Protein AF-0000000070990483 (afdb_homodimer)

Structure (mmCIF, N/CA/C/O backbone):
data_AF-0000000070990483-model_v1
#
loop_
_entity.id
_entity.type
_entity.pdbx_description
1 polymer 'AAA+ ATPase domain-containing protein'
#
loop_
_atom_site.group_PDB
_atom_site.id
_atom_site.type_symbol
_atom_site.label_atom_id
_atom_site.label_alt_id
_atom_site.label_comp_id
_atom_site.label_asym_id
_atom_site.label_entity_id
_atom_site.label_seq_id
_atom_site.pdbx_PDB_ins_code
_atom_site.Cartn_x
_atom_site.Cartn_y
_atom_site.Cartn_z
_atom_site.occupancy
_atom_site.B_iso_or_equiv
_atom_site.auth_seq_id
_atom_site.auth_comp_id
_atom_site.auth_asym_id
_atom_site.auth_atom_id
_atom_site.pdbx_PDB_model_num
ATOM 1 N N . MET A 1 1 ? 82.562 20.031 8.672 1 70.19 1 MET A N 1
ATOM 2 C CA . MET A 1 1 ? 81.375 19.266 9.125 1 70.19 1 MET A CA 1
ATOM 3 C C . MET A 1 1 ? 80.312 20.203 9.703 1 70.19 1 MET A C 1
ATOM 5 O O . MET A 1 1 ? 79.125 20.031 9.43 1 70.19 1 MET A O 1
ATOM 9 N N . VAL A 1 2 ? 80.875 21.172 10.492 1 69.81 2 VAL A N 1
ATOM 10 C CA . VAL A 1 2 ? 79.938 22.141 11.078 1 69.81 2 VAL A CA 1
ATOM 11 C C . VAL A 1 2 ? 79.25 22.938 9.969 1 69.81 2 VAL A C 1
ATOM 13 O O . VAL A 1 2 ? 78.062 23.156 10.016 1 69.81 2 VAL A O 1
ATOM 16 N N . GLU A 1 3 ? 79.938 23.25 9 1 66.94 3 GLU A N 1
ATOM 17 C CA . GLU A 1 3 ? 79.375 23.969 7.871 1 66.94 3 GLU A CA 1
ATOM 18 C C . GLU A 1 3 ? 78.375 23.109 7.094 1 66.94 3 GLU A C 1
ATOM 20 O O . GLU A 1 3 ? 77.312 23.578 6.688 1 66.94 3 GLU A O 1
ATOM 25 N N . LYS A 1 4 ? 78.75 21.891 6.895 1 73.75 4 LYS A N 1
ATOM 26 C CA . LYS A 1 4 ? 77.875 20.984 6.152 1 73.75 4 LYS A CA 1
ATOM 27 C C . LYS A 1 4 ? 76.625 20.641 6.957 1 73.75 4 LYS A C 1
ATOM 29 O O . LYS A 1 4 ? 75.5 20.484 6.395 1 73.75 4 LYS A O 1
ATOM 34 N N . LEU A 1 5 ? 76.812 20.609 8.18 1 76.31 5 LEU A N 1
ATOM 35 C CA . LEU A 1 5 ? 75.625 20.391 9.055 1 76.31 5 LEU A CA 1
ATOM 36 C C . LEU A 1 5 ? 74.688 21.594 9.023 1 76.31 5 LEU A C 1
ATOM 38 O O . LEU A 1 5 ? 73.5 21.422 9.031 1 76.31 5 LEU A O 1
ATOM 42 N N . GLU A 1 6 ? 75.312 22.781 9.031 1 72 6 GLU A N 1
ATOM 43 C CA . GLU A 1 6 ? 74.5 23.984 8.906 1 72 6 GLU A CA 1
ATOM 44 C C . GLU A 1 6 ? 73.812 24.047 7.547 1 72 6 GLU A C 1
ATOM 46 O O . GLU A 1 6 ? 72.688 24.438 7.457 1 72 6 GLU A O 1
ATOM 51 N N . GLU A 1 7 ? 74.375 23.609 6.547 1 73.06 7 GLU A N 1
ATOM 52 C CA . GLU A 1 7 ? 73.75 23.516 5.219 1 73.06 7 GLU A CA 1
ATOM 53 C C . GLU A 1 7 ? 72.625 22.469 5.195 1 73.06 7 GLU A C 1
ATOM 55 O O . GLU A 1 7 ? 71.625 22.688 4.57 1 73.06 7 GLU A O 1
ATOM 60 N N . LEU A 1 8 ? 72.812 21.438 5.785 1 75.94 8 LEU A N 1
ATOM 61 C CA . LEU A 1 8 ? 71.75 20.406 5.895 1 75.94 8 LEU A CA 1
ATOM 62 C C . LEU A 1 8 ? 70.562 20.938 6.656 1 75.94 8 LEU A C 1
ATOM 64 O O . LEU A 1 8 ? 69.438 20.672 6.262 1 75.94 8 LEU A O 1
ATOM 68 N N . LYS A 1 9 ? 70.938 21.656 7.758 1 73.56 9 LYS A N 1
ATOM 69 C CA . LYS A 1 9 ? 69.812 22.266 8.523 1 73.56 9 LYS A CA 1
ATOM 70 C C . LYS A 1 9 ? 69.062 23.297 7.695 1 73.56 9 LYS A C 1
ATOM 72 O O . LYS A 1 9 ? 67.812 23.344 7.738 1 73.56 9 LYS A O 1
ATOM 77 N N . ASP A 1 10 ? 69.75 24 6.93 1 67.94 10 ASP A N 1
ATOM 78 C CA . ASP A 1 10 ? 69.125 24.969 6.027 1 67.94 10 ASP A CA 1
ATOM 79 C C . ASP A 1 10 ? 68.312 24.266 4.965 1 67.94 10 ASP A C 1
ATOM 81 O O . ASP A 1 10 ? 67.188 24.703 4.66 1 67.94 10 ASP A O 1
ATOM 85 N N . THR A 1 11 ? 68.812 23.266 4.422 1 71.06 11 THR A N 1
ATOM 86 C CA . THR A 1 11 ? 68.125 22.5 3.406 1 71.06 11 THR A CA 1
ATOM 87 C C . THR A 1 11 ? 66.875 21.844 4.004 1 71.06 11 THR A C 1
ATOM 89 O O . THR A 1 11 ? 65.812 21.797 3.363 1 71.06 11 THR A O 1
ATOM 92 N N . ARG A 1 12 ? 67.062 21.375 5.164 1 73.25 12 ARG A N 1
ATOM 93 C CA . ARG A 1 12 ? 65.938 20.797 5.875 1 73.25 12 ARG A CA 1
ATOM 94 C C . ARG A 1 12 ? 64.812 21.844 6.133 1 73.25 12 ARG A C 1
ATOM 96 O O . ARG A 1 12 ? 63.656 21.609 5.871 1 73.25 12 ARG A O 1
ATOM 103 N N . ASP A 1 13 ? 65.25 22.969 6.637 1 67.38 13 ASP A N 1
ATOM 104 C CA . ASP A 1 13 ? 64.312 24.047 6.941 1 67.38 13 ASP A CA 1
ATOM 105 C C . ASP A 1 13 ? 63.719 24.609 5.664 1 67.38 13 ASP A C 1
ATOM 107 O O . ASP A 1 13 ? 62.531 24.922 5.637 1 67.38 13 ASP A O 1
ATOM 111 N N . ASP A 1 14 ? 64.375 24.609 4.645 1 64.19 14 ASP A N 1
ATOM 112 C CA . ASP A 1 14 ? 63.875 25.031 3.35 1 64.19 14 ASP A CA 1
ATOM 113 C C . ASP A 1 14 ? 62.875 24 2.805 1 64.19 14 ASP A C 1
ATOM 115 O O . ASP A 1 14 ? 61.844 24.359 2.26 1 64.19 14 ASP A O 1
ATOM 119 N N . LEU A 1 15 ? 63.312 22.812 2.928 1 66.25 15 LEU A N 1
ATOM 120 C CA . LEU A 1 15 ? 62.406 21.75 2.479 1 66.25 15 LEU A CA 1
ATOM 121 C C . LEU A 1 15 ? 61.125 21.734 3.309 1 66.25 15 LEU A C 1
ATOM 123 O O . LEU A 1 15 ? 60.031 21.562 2.77 1 66.25 15 LEU A O 1
ATOM 127 N N . LYS A 1 16 ? 61.375 21.906 4.609 1 65 16 LYS A N 1
ATOM 128 C CA . LYS A 1 16 ? 60.188 22 5.469 1 65 16 LYS A CA 1
ATOM 129 C C . LYS A 1 16 ? 59.344 23.188 5.074 1 65 16 LYS A C 1
ATOM 131 O O . LYS A 1 16 ? 58.094 23.094 5.051 1 65 16 LYS A O 1
ATOM 136 N N . ARG A 1 17 ? 59.938 24.172 4.746 1 61.16 17 ARG A N 1
ATOM 137 C CA . ARG A 1 17 ? 59.219 25.328 4.246 1 61.16 17 ARG A CA 1
ATOM 138 C C . ARG A 1 17 ? 58.594 25.047 2.883 1 61.16 17 ARG A C 1
ATOM 140 O O . ARG A 1 17 ? 57.469 25.453 2.609 1 61.16 17 ARG A O 1
ATOM 147 N N . GLU A 1 18 ? 59.344 24.375 2.096 1 61.41 18 GLU A N 1
ATOM 148 C CA . GLU A 1 18 ? 58.812 24 0.789 1 61.41 18 GLU A CA 1
ATOM 149 C C . GLU A 1 18 ? 57.656 23.031 0.927 1 61.41 18 GLU A C 1
ATOM 151 O O . GLU A 1 18 ? 56.656 23.125 0.192 1 61.41 18 GLU A O 1
ATOM 156 N N . ILE A 1 19 ? 57.938 22.141 1.833 1 61.28 19 ILE A N 1
ATOM 157 C CA . ILE A 1 19 ? 56.844 21.219 2.119 1 61.28 19 ILE A CA 1
ATOM 158 C C . ILE A 1 19 ? 55.656 21.984 2.676 1 61.28 19 ILE A C 1
ATOM 160 O O . ILE A 1 19 ? 54.531 21.75 2.262 1 61.28 19 ILE A O 1
ATOM 164 N N . GLU A 1 20 ? 56 22.812 3.611 1 58 20 GLU A N 1
ATOM 165 C CA . GLU A 1 20 ? 54.969 23.656 4.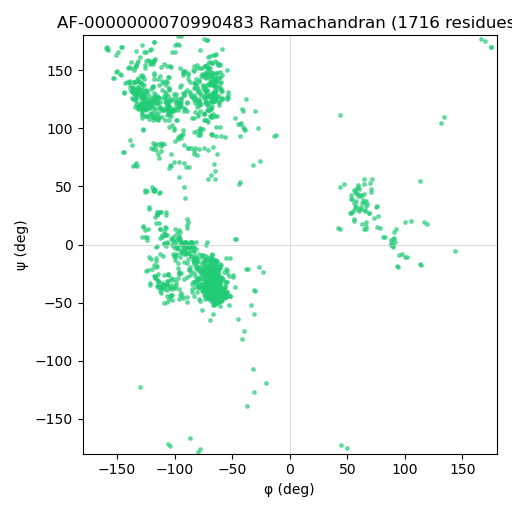168 1 58 20 GLU A CA 1
ATOM 166 C C . GLU A 1 20 ? 54.312 24.531 3.092 1 58 20 GLU A C 1
ATOM 168 O O . GLU A 1 20 ? 53.094 24.688 3.039 1 58 20 GLU A O 1
ATOM 173 N N . ARG A 1 21 ? 55.156 25.047 2.316 1 52.91 21 ARG A N 1
ATOM 174 C CA . ARG A 1 21 ? 54.656 25.844 1.195 1 52.91 21 ARG A CA 1
ATOM 175 C C . ARG A 1 21 ? 53.906 24.984 0.188 1 52.91 21 ARG A C 1
ATOM 177 O O . ARG A 1 21 ? 52.875 25.391 -0.337 1 52.91 21 ARG A O 1
ATOM 184 N N . ALA A 1 22 ? 54.562 23.906 -0.077 1 54.09 22 ALA A N 1
ATOM 185 C CA . ALA A 1 22 ? 53.906 22.984 -0.994 1 54.09 22 ALA A CA 1
ATOM 186 C C . ALA A 1 22 ? 52.594 22.453 -0.387 1 54.09 22 ALA A C 1
ATOM 188 O O . ALA A 1 22 ? 51.594 22.344 -1.077 1 54.09 22 ALA A O 1
ATOM 189 N N . GLU A 1 23 ? 52.812 22.109 0.863 1 53.25 23 GLU A N 1
ATOM 190 C CA . GLU A 1 23 ? 51.594 21.734 1.578 1 53.25 23 GLU A CA 1
ATOM 191 C C . GLU A 1 23 ? 50.594 22.891 1.646 1 53.25 23 GLU A C 1
ATOM 193 O O . GLU A 1 23 ? 49.406 22.688 1.568 1 53.25 23 GLU A O 1
ATOM 198 N N . PHE A 1 24 ? 51.188 24.047 1.729 1 48.41 24 PHE A N 1
ATOM 199 C CA . PHE A 1 24 ? 50.406 25.266 1.666 1 48.41 24 PHE A CA 1
ATOM 200 C C . PHE A 1 24 ? 49.812 25.453 0.284 1 48.41 24 PHE A C 1
ATOM 202 O O . PHE A 1 24 ? 48.719 26 0.153 1 48.41 24 PHE A O 1
ATOM 209 N N . GLN A 1 25 ? 50.438 25.078 -0.762 1 45.28 25 GLN A N 1
ATOM 210 C CA . GLN A 1 25 ? 49.969 25.172 -2.131 1 45.28 25 GLN A CA 1
ATOM 211 C C . GLN A 1 25 ? 49.188 23.922 -2.525 1 45.28 25 GLN A C 1
ATOM 213 O O . GLN A 1 25 ? 48.812 23.75 -3.693 1 45.28 25 GLN A O 1
ATOM 218 N N . GLY A 1 26 ? 48.812 23.234 -1.558 1 47.66 26 GLY A N 1
ATOM 219 C CA . GLY A 1 26 ? 47.969 22.062 -1.724 1 47.66 26 GLY A CA 1
ATOM 220 C C . GLY A 1 26 ? 48.75 20.812 -2.143 1 47.66 26 GLY A C 1
ATOM 221 O O . GLY A 1 26 ? 48.156 19.844 -2.611 1 47.66 26 GLY A O 1
ATOM 222 N N . LEU A 1 27 ? 50.062 20.938 -2.166 1 51.25 27 LEU A N 1
ATOM 223 C CA . LEU A 1 27 ? 50.906 19.828 -2.617 1 51.25 27 LEU A CA 1
ATOM 224 C C . LEU A 1 27 ? 51.344 18.969 -1.44 1 51.25 27 LEU A C 1
ATOM 226 O O . LEU A 1 27 ? 51.438 19.453 -0.311 1 51.25 27 LEU A O 1
ATOM 230 N N . MET A 1 28 ? 51.188 17.625 -1.528 1 51.62 28 MET A N 1
ATOM 231 C CA . MET A 1 28 ? 51.562 16.734 -0.432 1 51.62 28 MET A CA 1
ATOM 232 C C . MET A 1 28 ? 53 16.266 -0.563 1 51.62 28 MET A C 1
ATOM 234 O O . MET A 1 28 ? 53.5 16.078 -1.675 1 51.62 28 MET A O 1
ATOM 238 N N . SER A 1 29 ? 53.75 16.375 0.528 1 55.53 29 SER A N 1
ATOM 239 C CA . SER A 1 29 ? 55.156 15.961 0.564 1 55.53 29 SER A CA 1
ATOM 240 C C . SER A 1 29 ? 55.281 14.453 0.423 1 55.53 29 SER A C 1
ATOM 242 O O . SER A 1 29 ? 54.438 13.695 0.888 1 55.53 29 SER A O 1
ATOM 244 N N . THR A 1 30 ? 56.125 13.945 -0.459 1 58.5 30 THR A N 1
ATOM 245 C CA . THR A 1 30 ? 56.375 12.531 -0.687 1 58.5 30 THR A CA 1
ATOM 246 C C . THR A 1 30 ? 57 11.891 0.556 1 58.5 30 THR A C 1
ATOM 248 O O . THR A 1 30 ? 57.562 12.586 1.407 1 58.5 30 THR A O 1
ATOM 251 N N . LYS A 1 31 ? 56.719 10.633 0.92 1 61.66 31 LYS A N 1
ATOM 252 C CA . LYS A 1 31 ? 57.312 9.93 2.043 1 61.66 31 LYS A CA 1
ATOM 253 C C . LYS A 1 31 ? 58.844 9.984 1.955 1 61.66 31 LYS A C 1
ATOM 255 O O . LYS A 1 31 ? 59.531 9.945 2.977 1 61.66 31 LYS A O 1
ATOM 260 N N . GLN A 1 32 ? 59.375 10.102 0.748 1 62.84 32 GLN A N 1
ATOM 261 C CA . GLN A 1 32 ? 60.812 10.258 0.59 1 62.84 32 GLN A CA 1
ATOM 262 C C . GLN A 1 32 ? 61.312 11.531 1.268 1 62.84 32 GLN A C 1
ATOM 264 O O . GLN A 1 32 ? 62.375 11.539 1.888 1 62.84 32 GLN A O 1
ATOM 269 N N . ILE A 1 33 ? 60.375 12.398 1.191 1 65.69 33 ILE A N 1
ATOM 270 C CA . ILE A 1 33 ? 60.75 13.664 1.802 1 65.69 33 ILE A CA 1
ATOM 271 C C . ILE A 1 33 ? 60.656 13.555 3.322 1 65.69 33 ILE A C 1
ATOM 273 O O . ILE A 1 33 ? 61.531 14.031 4.035 1 65.69 33 ILE A O 1
ATOM 277 N N . LYS A 1 34 ? 59.719 12.797 3.781 1 66.81 34 LYS A N 1
ATOM 278 C CA . LYS A 1 34 ? 59.594 12.602 5.223 1 66.81 34 LYS A CA 1
ATOM 279 C C . LYS A 1 34 ? 60.75 11.758 5.766 1 66.81 34 LYS A C 1
ATOM 281 O O . LYS A 1 34 ? 61.281 12.047 6.832 1 66.81 34 LYS A O 1
ATOM 286 N N . GLY A 1 35 ? 61.156 10.727 5.066 1 70 35 GLY A N 1
ATOM 287 C CA . GLY A 1 35 ? 62.344 9.945 5.414 1 70 35 GLY A CA 1
ATOM 288 C C . GLY A 1 35 ? 63.625 10.75 5.379 1 70 35 GLY A C 1
ATOM 289 O O . GLY A 1 35 ? 64.438 10.617 6.266 1 70 35 GLY A O 1
ATOM 290 N N . TRP A 1 36 ? 63.688 11.562 4.398 1 73.31 36 TRP A N 1
ATOM 291 C CA . TRP A 1 36 ? 64.875 12.438 4.312 1 73.31 36 TRP A CA 1
ATOM 292 C C . TRP A 1 36 ? 64.938 13.375 5.512 1 73.31 36 TRP A C 1
ATOM 294 O O . TRP A 1 36 ? 66 13.562 6.109 1 73.31 36 TRP A O 1
ATOM 304 N N . LEU A 1 37 ? 63.656 13.82 5.957 1 72.5 37 LEU A N 1
ATOM 305 C CA . LEU A 1 37 ? 63.625 14.742 7.086 1 72.5 37 LEU A CA 1
ATOM 306 C C . LEU A 1 37 ? 64 14.023 8.383 1 72.5 37 LEU A C 1
ATOM 308 O O . LEU A 1 37 ? 64.688 14.578 9.234 1 72.5 37 LEU A O 1
ATOM 312 N N . GLU A 1 38 ? 63.688 12.836 8.5 1 74.81 38 GLU A N 1
ATOM 313 C CA . GLU A 1 38 ? 64 12.047 9.68 1 74.81 38 GLU A CA 1
ATOM 314 C C . GLU A 1 38 ? 65.5 11.711 9.695 1 74.81 38 GLU A C 1
ATOM 316 O O . GLU A 1 38 ? 66.125 11.758 10.75 1 74.81 38 GLU A O 1
ATOM 321 N N . ARG A 1 39 ? 66.125 11.375 8.602 1 77.75 39 ARG A N 1
ATOM 322 C CA . ARG A 1 39 ? 67.562 11.102 8.5 1 77.75 39 ARG A CA 1
ATOM 323 C C . ARG A 1 39 ? 68.375 12.359 8.781 1 77.75 39 ARG A C 1
ATOM 325 O O . ARG A 1 39 ? 69.438 12.281 9.398 1 77.75 39 ARG A O 1
ATOM 332 N N . VAL A 1 40 ? 67.688 13.445 8.344 1 77.12 40 VAL A N 1
ATOM 333 C CA . VAL A 1 40 ? 68.375 14.711 8.609 1 77.12 40 VAL A CA 1
ATOM 334 C C . VAL A 1 40 ? 68.375 15 10.109 1 77.12 40 VAL A C 1
ATOM 336 O O . VAL A 1 40 ? 69.438 15.422 10.664 1 77.12 40 VAL A O 1
ATOM 339 N N . GLU A 1 41 ? 67.312 14.633 10.812 1 77.88 41 GLU A N 1
ATOM 340 C CA . GLU A 1 41 ? 67.25 14.859 12.25 1 77.88 41 GLU A CA 1
ATOM 341 C C . GLU A 1 41 ? 68.188 13.914 12.992 1 77.88 41 GLU A C 1
ATOM 343 O O . GLU A 1 41 ? 68.875 14.328 13.953 1 77.88 41 GLU A O 1
ATOM 348 N N . LYS A 1 42 ? 68.375 12.781 12.547 1 78.38 42 LYS A N 1
ATOM 349 C CA . LYS A 1 42 ? 69.312 11.82 13.133 1 78.38 42 LYS A CA 1
ATOM 350 C C . LYS A 1 42 ? 70.75 12.219 12.859 1 78.38 42 LYS A C 1
ATOM 352 O O . LYS A 1 42 ? 71.625 12.156 13.75 1 78.38 42 LYS A O 1
ATOM 357 N N . ALA A 1 43 ? 71 12.586 11.672 1 78.75 43 ALA A N 1
ATOM 358 C CA . ALA A 1 43 ? 72.375 13.016 11.312 1 78.75 43 ALA A CA 1
ATOM 359 C C . ALA A 1 43 ? 72.75 14.273 12.078 1 78.75 43 ALA A C 1
ATOM 361 O O . ALA A 1 43 ? 73.875 14.414 12.508 1 78.75 43 ALA A O 1
ATOM 362 N N . GLU A 1 44 ? 71.688 15.062 12.336 1 77.88 44 GLU A N 1
ATOM 363 C CA . GLU A 1 44 ? 71.938 16.266 13.125 1 77.88 44 GLU A CA 1
ATOM 364 C C . GLU A 1 44 ? 72.25 15.93 14.586 1 77.88 44 GLU A C 1
ATOM 366 O O . GLU A 1 44 ? 73.188 16.484 15.188 1 77.88 44 GLU A O 1
ATOM 371 N N . ALA A 1 45 ? 71.625 15.023 15.086 1 77.69 45 ALA A N 1
ATOM 372 C CA . ALA A 1 45 ? 71.812 14.617 16.469 1 77.69 45 ALA A CA 1
ATOM 373 C C . ALA A 1 45 ? 73.188 13.93 16.641 1 77.69 45 ALA A C 1
ATOM 375 O O . ALA A 1 45 ? 73.875 14.195 17.609 1 77.69 45 ALA A O 1
ATOM 376 N N . GLU A 1 46 ? 73.625 13.125 15.75 1 78.25 46 GLU A N 1
ATOM 377 C CA . GLU A 1 46 ? 74.875 12.438 15.812 1 78.25 46 GLU A CA 1
ATOM 378 C C . GLU A 1 46 ? 76.062 13.406 15.555 1 78.25 46 GLU A C 1
ATOM 380 O O . GLU A 1 46 ? 77.125 13.312 16.203 1 78.25 46 GLU A O 1
ATOM 385 N N . ALA A 1 47 ? 75.75 14.297 14.656 1 76.94 47 ALA A N 1
ATOM 386 C CA . ALA A 1 47 ? 76.75 15.312 14.391 1 76.94 47 ALA A CA 1
ATOM 387 C C . ALA A 1 47 ? 76.938 16.219 15.602 1 76.94 47 ALA A C 1
ATOM 389 O O . ALA A 1 47 ? 78.062 16.578 15.938 1 76.94 47 ALA A O 1
ATOM 390 N N . ASN A 1 48 ? 75.875 16.422 16.312 1 74.88 48 ASN A N 1
ATOM 391 C CA . ASN A 1 48 ? 76 17.234 17.516 1 74.88 48 ASN A CA 1
ATOM 392 C C . ASN A 1 48 ? 76.688 16.484 18.641 1 74.88 48 ASN A C 1
ATOM 394 O O . ASN A 1 48 ? 77.438 17.078 19.438 1 74.88 48 ASN A O 1
ATOM 398 N N . LEU A 1 49 ? 76.688 15.234 18.625 1 74.06 49 LEU A N 1
ATOM 399 C CA . LEU A 1 49 ? 77.375 14.406 19.625 1 74.06 49 LEU A CA 1
ATOM 400 C C . LEU A 1 49 ? 78.875 14.32 19.312 1 74.06 49 LEU A C 1
ATOM 402 O O . LEU A 1 49 ? 79.688 14.359 20.234 1 74.06 49 LEU A O 1
ATOM 406 N N . ILE A 1 50 ? 79.125 14.266 18.047 1 73.62 50 ILE A N 1
ATOM 407 C CA . ILE A 1 50 ? 80.5 14.219 17.656 1 73.62 50 ILE A CA 1
ATOM 408 C C . ILE A 1 50 ? 81.188 15.586 17.891 1 73.62 50 ILE A C 1
ATOM 410 O O . ILE A 1 50 ? 82.312 15.672 18.359 1 73.62 50 ILE A O 1
ATOM 414 N N . LEU A 1 51 ? 80.375 16.594 17.703 1 67.5 51 LEU A N 1
ATOM 415 C CA . LEU A 1 51 ? 80.875 17.953 17.891 1 67.5 51 LEU A CA 1
ATOM 416 C C . LEU A 1 51 ? 80.938 18.297 19.359 1 67.5 51 LEU A C 1
ATOM 418 O O . LEU A 1 51 ? 81.812 19.125 19.766 1 67.5 51 LEU A O 1
ATOM 422 N N . ALA A 1 52 ? 80.25 17.734 20.25 1 63.44 52 ALA A N 1
ATOM 423 C CA . ALA A 1 52 ? 80.312 17.984 21.688 1 63.44 52 ALA A CA 1
ATOM 424 C C . ALA A 1 52 ? 81.438 17.25 22.344 1 63.44 52 ALA A C 1
ATOM 426 O O . ALA A 1 52 ? 81.812 17.5 23.5 1 63.44 52 ALA A O 1
ATOM 427 N N . GLN A 1 53 ? 82.188 16.453 21.719 1 60.25 53 GLN A N 1
ATOM 428 C CA . GLN A 1 53 ? 83.375 15.875 22.312 1 60.25 53 GLN A CA 1
ATOM 429 C C . GLN A 1 53 ? 84.5 16.906 22.391 1 60.25 53 GLN A C 1
ATOM 431 O O . GLN A 1 53 ? 84.75 17.672 21.438 1 60.25 53 GLN A O 1
ATOM 436 N N . PRO A 1 54 ? 84.938 17.391 23.656 1 49.06 54 PRO A N 1
ATOM 437 C CA . PRO A 1 54 ? 85.938 18.453 23.922 1 49.06 54 PRO A CA 1
ATOM 438 C C . PRO A 1 54 ? 87.125 18.375 23 1 49.06 54 PRO A C 1
ATOM 440 O O . PRO A 1 54 ? 87.812 17.328 22.906 1 49.06 54 PRO A O 1
ATOM 443 N N . ILE A 1 55 ? 87.25 19.125 22.016 1 44.69 55 ILE A N 1
ATOM 444 C CA . ILE A 1 55 ? 88.438 19.406 21.25 1 44.69 55 ILE A CA 1
ATOM 445 C C . ILE A 1 55 ? 89.625 19.766 22.219 1 44.69 55 ILE A C 1
ATOM 447 O O . ILE A 1 55 ? 90.75 19.938 21.797 1 44.69 55 ILE A O 1
ATOM 451 N N . LYS A 1 56 ? 89.25 20.297 23.453 1 47.03 56 LYS A N 1
ATOM 452 C CA . LYS A 1 56 ? 90.312 20.688 24.344 1 47.03 56 LYS A CA 1
ATOM 453 C C . LYS A 1 56 ? 91.312 19.547 24.562 1 47.03 56 LYS A C 1
ATOM 455 O O . LYS A 1 56 ? 92.5 19.766 24.688 1 47.03 56 LYS A O 1
ATOM 460 N N . GLN A 1 57 ? 90.875 18.406 24.922 1 43.59 57 GLN A N 1
ATOM 461 C CA . GLN A 1 57 ? 91.875 17.406 25.281 1 43.59 57 GLN A CA 1
ATOM 462 C C . GLN A 1 57 ? 92.75 17.031 24.078 1 43.59 57 GLN A C 1
ATOM 464 O O . GLN A 1 57 ? 93.688 16.312 24.219 1 43.59 57 GLN A O 1
ATOM 469 N N . LEU A 1 58 ? 92.25 17.375 22.922 1 39.03 58 LEU A N 1
ATOM 470 C CA . LEU A 1 58 ? 93.125 17.078 21.797 1 39.03 58 LEU A CA 1
ATOM 471 C C . LEU A 1 58 ? 94.188 18.125 21.656 1 39.03 58 LEU A C 1
ATOM 473 O O . LEU A 1 58 ? 95.25 17.891 21.016 1 39.03 58 LEU A O 1
ATOM 477 N N . ILE A 1 59 ? 93.938 19.406 22 1 36.53 59 ILE A N 1
ATOM 478 C CA . ILE A 1 59 ? 94.938 20.422 21.812 1 36.53 59 ILE A CA 1
ATOM 479 C C . ILE A 1 59 ? 96 20.297 22.922 1 36.53 59 ILE A C 1
ATOM 481 O O . ILE A 1 59 ? 97.188 20.609 22.703 1 36.53 59 ILE A O 1
ATOM 485 N N . CYS A 1 60 ? 95.688 20.344 24.234 1 35.94 60 CYS A N 1
ATOM 486 C CA . CYS A 1 60 ? 96.75 20.609 25.203 1 35.94 60 CYS A CA 1
ATOM 487 C C . CYS A 1 60 ? 97.688 19.438 25.266 1 35.94 60 CYS A C 1
ATOM 489 O O . CYS A 1 60 ? 98.812 19.578 25.844 1 35.94 60 CYS A O 1
ATOM 491 N N . CYS A 1 61 ? 97.25 18.219 25.719 1 36.16 61 CYS A N 1
ATOM 492 C CA . CYS A 1 61 ? 98.438 17.438 26.047 1 36.16 61 CYS A CA 1
ATOM 493 C C . CYS A 1 61 ? 99.312 17.297 24.828 1 36.16 61 CYS A C 1
ATOM 495 O O . CYS A 1 61 ? 98.875 17.516 23.703 1 36.16 61 CYS A O 1
ATOM 497 N N . ARG A 1 62 ? 100.688 16.766 25.094 1 41.41 62 ARG A N 1
ATOM 498 C CA . ARG A 1 62 ? 101.75 16.359 24.203 1 41.41 62 ARG A CA 1
ATOM 499 C C . ARG A 1 62 ? 101.188 15.664 22.969 1 41.41 62 ARG A C 1
ATOM 501 O O . ARG A 1 62 ? 99.938 15.43 22.875 1 41.41 62 ARG A O 1
ATOM 508 N N . GLN A 1 63 ? 101.938 14.484 22.531 1 39.91 63 GLN A N 1
ATOM 509 C CA . GLN A 1 63 ? 101.938 13.789 21.25 1 39.91 63 GLN A CA 1
ATOM 510 C C . GLN A 1 63 ? 100.562 13.086 21.031 1 39.91 63 GLN A C 1
ATOM 512 O O . GLN A 1 63 ? 100.312 12.055 21.641 1 39.91 63 GLN A O 1
ATOM 517 N N . PRO A 1 64 ? 99.5 13.75 21 1 46.53 64 PRO A N 1
ATOM 518 C CA . PRO A 1 64 ? 98.25 12.984 20.688 1 46.53 64 PRO A CA 1
ATOM 519 C C . PRO A 1 64 ? 98.5 11.922 19.609 1 46.53 64 PRO A C 1
ATOM 521 O O . PRO A 1 64 ? 99.188 12.172 18.625 1 46.53 64 PRO A O 1
ATOM 524 N N . SER A 1 65 ? 98.688 10.719 20.094 1 52.16 65 SER A N 1
ATOM 525 C CA . SER A 1 65 ? 99.062 9.672 19.125 1 52.16 65 SER A CA 1
ATOM 526 C C . SER A 1 65 ? 98.25 9.805 17.859 1 52.16 65 SER A C 1
ATOM 528 O O . SER A 1 65 ? 97.125 10.297 17.875 1 52.16 65 SER A O 1
ATOM 530 N N . CYS A 1 66 ? 98.938 10.094 16.703 1 52.22 66 CYS A N 1
ATOM 531 C CA . CYS A 1 66 ? 98.5 10.148 15.297 1 52.22 66 CYS A CA 1
ATOM 532 C C . CYS A 1 66 ? 97.312 9.258 15.031 1 52.22 66 CYS A C 1
ATOM 534 O O . CYS A 1 66 ? 96.438 9.609 14.227 1 52.22 66 CYS A O 1
ATOM 536 N N . ARG A 1 67 ? 97.062 8.297 15.875 1 59.94 67 ARG A N 1
ATOM 537 C CA . ARG A 1 67 ? 96 7.289 15.625 1 59.94 67 ARG A CA 1
ATOM 538 C C . ARG A 1 67 ? 94.625 7.781 16.078 1 59.94 67 ARG A C 1
ATOM 540 O O . ARG A 1 67 ? 93.625 7.562 15.398 1 59.94 67 ARG A O 1
ATOM 547 N N . SER A 1 68 ? 94.75 8.445 17.266 1 62.81 68 SER A N 1
ATOM 548 C CA . SER A 1 68 ? 93.5 8.898 17.797 1 62.81 68 SER A CA 1
ATOM 549 C C . SER A 1 68 ? 92.938 10.07 16.984 1 62.81 68 SER A C 1
ATOM 551 O O . SER A 1 68 ? 91.688 10.141 16.734 1 62.81 68 SER A O 1
ATOM 553 N N . ARG A 1 69 ? 93.75 10.844 16.484 1 61.34 69 ARG A N 1
ATOM 554 C CA . ARG A 1 69 ? 93.375 11.961 15.617 1 61.34 69 ARG A CA 1
ATOM 555 C C . ARG A 1 69 ? 92.875 11.469 14.266 1 61.34 69 ARG A C 1
ATOM 557 O O . ARG A 1 69 ? 91.875 12.016 13.719 1 61.34 69 ARG A O 1
ATOM 564 N N . TYR A 1 70 ? 93.625 10.398 13.992 1 62.03 70 TYR A N 1
ATOM 565 C CA . TYR A 1 70 ? 93.25 9.773 12.727 1 62.03 70 TYR A CA 1
ATOM 566 C C . TYR A 1 70 ? 91.875 9.141 12.805 1 62.03 70 TYR A C 1
ATOM 568 O O . TYR A 1 70 ? 91.062 9.289 11.883 1 62.03 70 TYR A O 1
ATOM 576 N N . ARG A 1 71 ? 91.562 8.602 13.953 1 67.31 71 ARG A N 1
ATOM 577 C CA . ARG A 1 71 ? 90.25 7.949 14.141 1 67.31 71 ARG A CA 1
ATOM 578 C C . ARG A 1 71 ? 89.125 8.969 14.203 1 67.31 71 ARG A C 1
ATOM 580 O O . ARG A 1 71 ? 88.062 8.758 13.633 1 67.31 71 ARG A O 1
ATOM 587 N N . LEU A 1 72 ? 89.312 10.023 14.891 1 68.88 72 LEU A N 1
ATOM 588 C CA . LEU A 1 72 ? 88.375 11.086 15.016 1 68.88 72 LEU A CA 1
ATOM 589 C C . LEU A 1 72 ? 88.125 11.812 13.688 1 68.88 72 LEU A C 1
ATOM 591 O O . LEU A 1 72 ? 87 12.156 13.328 1 68.88 72 LEU A O 1
ATOM 595 N N . SER A 1 73 ? 89.312 11.961 13.055 1 67.44 73 SER A N 1
ATOM 596 C CA . SER A 1 73 ? 89.25 12.586 11.734 1 67.44 73 SER A CA 1
ATOM 597 C C . SER A 1 73 ? 88.5 11.719 10.734 1 67.44 73 SER A C 1
ATOM 599 O O . SER A 1 73 ? 87.75 12.227 9.906 1 67.44 73 SER A O 1
ATOM 601 N N . LYS A 1 74 ? 88.75 10.477 10.961 1 72.25 74 LYS A N 1
ATOM 602 C CA . LYS A 1 74 ? 88 9.547 10.078 1 72.25 74 LYS A CA 1
ATOM 603 C C . LYS A 1 74 ? 86.5 9.531 10.359 1 72.25 74 LYS A C 1
ATOM 605 O O . LYS A 1 74 ? 85.688 9.484 9.43 1 72.25 74 LYS A O 1
ATOM 610 N N . LYS A 1 75 ? 86.188 9.727 11.586 1 74.56 75 LYS A N 1
ATOM 611 C CA . LYS A 1 75 ? 84.75 9.789 11.984 1 74.56 75 LYS A CA 1
ATOM 612 C C . LYS A 1 75 ? 84.125 11.07 11.469 1 74.56 75 LYS A C 1
ATOM 614 O O . LYS A 1 75 ? 82.938 11.047 11.031 1 74.56 75 LYS A O 1
ATOM 619 N N . PHE A 1 76 ? 84.875 12.102 11.531 1 71.81 76 PHE A N 1
ATOM 620 C CA . PHE A 1 76 ? 84.375 13.383 11.023 1 71.81 76 PHE A CA 1
ATOM 621 C C . PHE A 1 76 ? 84.188 13.328 9.516 1 71.81 76 PHE A C 1
ATOM 623 O O . PHE A 1 76 ? 83.125 13.82 9.008 1 71.81 76 PHE A O 1
ATOM 630 N N . LEU A 1 77 ? 85.125 12.719 8.922 1 73.38 77 LEU A N 1
ATOM 631 C CA . LEU A 1 77 ? 85.125 12.648 7.465 1 73.38 77 LEU A CA 1
ATOM 632 C C . LEU A 1 77 ? 83.938 11.742 7.008 1 73.38 77 LEU A C 1
ATOM 634 O O . LEU A 1 77 ? 83.25 12.047 6.023 1 73.38 77 LEU A O 1
ATOM 638 N N . GLN A 1 78 ? 83.75 10.773 7.746 1 76.88 78 GLN A N 1
ATOM 639 C CA . GLN A 1 78 ? 82.625 9.859 7.41 1 76.88 78 GLN A CA 1
ATOM 640 C C . GLN A 1 78 ? 81.312 10.531 7.621 1 76.88 78 GLN A C 1
ATOM 642 O O . GLN A 1 78 ? 80.375 10.391 6.789 1 76.88 78 GLN A O 1
ATOM 647 N N . LYS A 1 79 ? 81.188 11.273 8.688 1 77.81 79 LYS A N 1
ATOM 648 C CA . LYS A 1 79 ? 79.875 11.945 8.969 1 77.81 79 LYS A CA 1
ATOM 649 C C . LYS A 1 79 ? 79.688 13.117 8.016 1 77.81 79 LYS A C 1
ATOM 651 O O . LYS A 1 79 ? 78.562 13.398 7.613 1 77.81 79 LYS A O 1
ATOM 656 N N . GLU A 1 80 ? 80.75 13.68 7.641 1 75.5 80 GLU A N 1
ATOM 657 C CA . GLU A 1 80 ? 80.688 14.75 6.645 1 75.5 80 GLU A CA 1
ATOM 658 C C . GLU A 1 80 ? 80.25 14.211 5.289 1 75.5 80 GLU A C 1
ATOM 660 O O . GLU A 1 80 ? 79.438 14.852 4.602 1 75.5 80 GLU A O 1
ATOM 665 N N . ALA A 1 81 ? 80.75 13.062 4.969 1 76.94 81 ALA A N 1
ATOM 666 C CA . ALA A 1 81 ? 80.312 12.422 3.715 1 76.94 81 ALA A CA 1
ATOM 667 C C . ALA A 1 81 ? 78.875 12.023 3.748 1 76.94 81 ALA A C 1
ATOM 669 O O . ALA A 1 81 ? 78.125 12.188 2.758 1 76.94 81 ALA A O 1
ATOM 670 N N . GLU A 1 82 ? 78.438 11.609 4.836 1 79.56 82 GLU A N 1
ATOM 671 C CA . GLU A 1 82 ? 77 11.242 5.02 1 79.56 82 GLU A CA 1
ATOM 672 C C . GLU A 1 82 ? 76.125 12.461 4.906 1 79.56 82 GLU A C 1
ATOM 674 O O . GLU A 1 82 ? 75.062 12.398 4.273 1 79.56 82 GLU A O 1
ATOM 679 N N . ILE A 1 83 ? 76.438 13.539 5.504 1 75.88 83 ILE A N 1
ATOM 680 C CA . ILE A 1 83 ? 75.688 14.781 5.469 1 75.88 83 ILE A CA 1
ATOM 681 C C . ILE A 1 83 ? 75.688 15.336 4.047 1 75.88 83 ILE A C 1
ATOM 683 O O . ILE A 1 83 ? 74.625 15.797 3.57 1 75.88 83 ILE A O 1
ATOM 687 N N . SER A 1 84 ? 76.812 15.18 3.406 1 74.31 84 SER A N 1
ATOM 688 C CA . SER A 1 84 ? 76.875 15.641 2.025 1 74.31 84 SER A CA 1
ATOM 689 C C . SER A 1 84 ? 76 14.805 1.105 1 74.31 84 SER A C 1
ATOM 691 O O . SER A 1 84 ? 75.375 15.336 0.188 1 74.31 84 SER A O 1
ATOM 693 N N . GLU A 1 85 ? 75.938 13.586 1.354 1 77.25 85 GLU A N 1
ATOM 694 C CA . GLU A 1 85 ? 75.062 12.695 0.577 1 77.25 85 GLU A CA 1
ATOM 695 C C . GLU A 1 85 ? 73.625 13.016 0.804 1 77.25 85 GLU A C 1
ATOM 697 O O . GLU A 1 85 ? 72.812 12.984 -0.134 1 77.25 85 GLU A O 1
ATOM 702 N N . LEU A 1 86 ? 73.188 13.383 1.955 1 76.62 86 LEU A N 1
ATOM 703 C CA . LEU A 1 86 ? 71.812 13.758 2.275 1 76.62 86 LEU A CA 1
ATOM 704 C C . LEU A 1 86 ? 71.438 15.062 1.576 1 76.62 86 LEU A C 1
ATOM 706 O O . LEU A 1 86 ? 70.312 15.211 1.099 1 76.62 86 LEU A O 1
ATOM 710 N N . ILE A 1 87 ? 72.375 15.93 1.451 1 69.25 87 ILE A N 1
ATOM 711 C CA . ILE A 1 87 ? 72.188 17.203 0.788 1 69.25 87 ILE A CA 1
ATOM 712 C C . ILE A 1 87 ? 72 16.984 -0.713 1 69.25 87 ILE A C 1
ATOM 714 O O . ILE A 1 87 ? 71.125 17.578 -1.337 1 69.25 87 ILE A O 1
ATOM 718 N N . THR A 1 88 ? 72.75 16.062 -1.234 1 68.81 88 THR A N 1
ATOM 719 C CA . THR A 1 88 ? 72.688 15.789 -2.666 1 68.81 88 THR A CA 1
ATOM 720 C C . THR A 1 88 ? 71.375 15.039 -3.004 1 68.81 88 THR A C 1
ATOM 722 O O . THR A 1 88 ? 70.75 15.258 -4.059 1 68.81 88 THR A O 1
ATOM 725 N N . LYS A 1 89 ? 71 14.242 -2.158 1 69.94 89 LYS A N 1
ATOM 726 C CA . LYS A 1 89 ? 69.75 13.453 -2.385 1 69.94 89 LYS A CA 1
ATOM 727 C C . LYS A 1 89 ? 68.562 14.344 -2.369 1 69.94 89 LYS A C 1
ATOM 729 O O . LYS A 1 89 ? 67.562 14.031 -3.014 1 69.94 89 LYS A O 1
ATOM 734 N N . LYS A 1 90 ? 68.625 15.398 -1.603 1 64.75 90 LYS A N 1
ATOM 735 C CA . LYS A 1 90 ? 67.5 16.344 -1.587 1 64.75 90 LYS A CA 1
ATOM 736 C C . LYS A 1 90 ? 67.188 16.859 -2.99 1 64.75 90 LYS A C 1
ATOM 738 O O . LYS A 1 90 ? 66 17.031 -3.354 1 64.75 90 LYS A O 1
ATOM 743 N N . THR A 1 91 ? 68.188 17.109 -3.748 1 57.69 91 THR A N 1
ATOM 744 C CA . THR A 1 91 ? 68 17.688 -5.074 1 57.69 91 THR A CA 1
ATOM 745 C C . THR A 1 91 ? 67.25 16.734 -5.996 1 57.69 91 THR A C 1
ATOM 747 O O . THR A 1 91 ? 66.625 17.172 -6.969 1 57.69 91 THR A O 1
ATOM 750 N N . THR A 1 92 ? 67.312 15.453 -5.746 1 56.19 92 THR A N 1
ATOM 751 C CA . THR A 1 92 ? 66.625 14.492 -6.621 1 56.19 92 THR A CA 1
ATOM 752 C C . THR A 1 92 ? 65.25 14.195 -6.137 1 56.19 92 THR A C 1
ATOM 754 O O . THR A 1 92 ? 64.438 13.484 -6.805 1 56.19 92 THR A O 1
ATOM 757 N N . LEU A 1 93 ? 65 14.539 -4.969 1 50.75 93 LEU A N 1
ATOM 758 C CA . LEU A 1 93 ? 63.688 14.242 -4.426 1 50.75 93 LEU A CA 1
ATOM 759 C C . LEU A 1 93 ? 62.656 15.242 -4.941 1 50.75 93 LEU A C 1
ATOM 761 O O . LEU A 1 93 ? 62.875 16.453 -4.898 1 50.75 93 LEU A O 1
ATOM 765 N N . ASP A 1 94 ? 61.844 14.859 -5.965 1 46.62 94 ASP A N 1
ATOM 766 C CA . ASP A 1 94 ? 60.75 15.664 -6.457 1 46.62 94 ASP A CA 1
ATOM 767 C C . ASP A 1 94 ? 59.719 15.945 -5.348 1 46.62 94 ASP A C 1
ATOM 769 O O . ASP A 1 94 ? 59.219 15.016 -4.727 1 46.62 94 ASP A O 1
ATOM 773 N N . VAL A 1 95 ? 59.938 17.109 -4.695 1 44.06 95 VAL A N 1
ATOM 774 C CA . VAL A 1 95 ? 59.156 17.578 -3.547 1 44.06 95 VAL A CA 1
ATOM 775 C C . VAL A 1 95 ? 57.688 17.391 -3.812 1 44.06 95 VAL A C 1
ATOM 777 O O . VAL A 1 95 ? 56.906 17.031 -2.906 1 44.06 95 VAL A O 1
ATOM 780 N N . LEU A 1 96 ? 57.125 18.125 -4.871 1 41.69 96 LEU A N 1
ATOM 781 C CA . LEU A 1 96 ? 55.75 18.625 -4.922 1 41.69 96 LEU A CA 1
ATOM 782 C C . LEU A 1 96 ? 54.906 17.75 -5.824 1 41.69 96 LEU A C 1
ATOM 784 O O . LEU A 1 96 ? 55.281 17.453 -6.961 1 41.69 96 LEU A O 1
ATOM 788 N N . VAL A 1 97 ? 54.469 16.625 -5.426 1 40 97 VAL A N 1
ATOM 789 C CA . VAL A 1 97 ? 53.375 16.109 -6.234 1 40 97 VAL A CA 1
ATOM 790 C C . VAL A 1 97 ? 52.188 17.078 -6.184 1 40 97 VAL A C 1
ATOM 792 O O . VAL A 1 97 ? 51.844 17.609 -5.121 1 40 97 VAL A O 1
ATOM 795 N N . GLN A 1 98 ? 52.031 17.875 -7.246 1 39.34 98 GLN A N 1
ATOM 796 C CA . GLN A 1 98 ? 50.812 18.688 -7.426 1 39.34 98 GLN A CA 1
ATOM 797 C C . GLN A 1 98 ? 49.625 18.062 -6.75 1 39.34 98 GLN A C 1
ATOM 799 O O . GLN A 1 98 ? 49.344 16.859 -6.926 1 39.34 98 GLN A O 1
ATOM 804 N N . GLY A 1 99 ? 49.312 18.594 -5.57 1 39.97 99 GLY A N 1
ATOM 805 C CA . GLY A 1 99 ? 48.062 18.266 -4.93 1 39.97 99 GLY A CA 1
ATOM 806 C C . GLY A 1 99 ? 46.875 18.281 -5.883 1 39.97 99 GLY A C 1
ATOM 807 O O . GLY A 1 99 ? 46.5 19.344 -6.375 1 39.97 99 GLY A O 1
ATOM 808 N N . SER A 1 100 ? 46.938 17.609 -6.984 1 40.22 100 SER A N 1
ATOM 809 C CA . SER A 1 100 ? 45.75 17.609 -7.816 1 40.22 100 SER A CA 1
ATOM 810 C C . SER A 1 100 ? 44.469 17.75 -6.977 1 40.22 100 SER A C 1
ATOM 812 O O . SER A 1 100 ? 44.438 17.297 -5.828 1 40.22 100 SER A O 1
ATOM 814 N N . SER A 1 101 ? 43.75 18.875 -7.148 1 47.59 101 SER A N 1
ATOM 815 C CA . SER A 1 101 ? 42.375 19.188 -6.719 1 47.59 101 SER A CA 1
ATOM 816 C C . SER A 1 101 ? 41.562 17.922 -6.578 1 47.59 101 SER A C 1
ATOM 818 O O . SER A 1 101 ? 41.219 17.266 -7.574 1 47.59 101 SER A O 1
ATOM 820 N N . GLN A 1 102 ? 41.75 17.031 -5.582 1 56.53 102 GLN A N 1
ATOM 821 C CA . GLN A 1 102 ? 41.25 15.664 -5.465 1 56.53 102 GLN A CA 1
ATOM 822 C C . GLN A 1 102 ? 39.75 15.641 -5.215 1 56.53 102 GLN A C 1
ATOM 824 O O . GLN A 1 102 ? 39.312 15.812 -4.078 1 56.53 102 GLN A O 1
ATOM 829 N N . ILE A 1 103 ? 39 16.281 -6.148 1 66.31 103 ILE A N 1
ATOM 830 C CA . ILE A 1 103 ? 37.562 15.984 -6.008 1 66.31 103 ILE A CA 1
ATOM 831 C C . ILE A 1 103 ? 37.312 14.516 -6.348 1 66.31 103 ILE A C 1
ATOM 833 O O . ILE A 1 103 ? 37.625 14.07 -7.453 1 66.31 103 ILE A O 1
ATOM 837 N N . ASP A 1 104 ? 37 13.812 -5.336 1 73.94 104 ASP A N 1
ATOM 838 C CA . ASP A 1 104 ? 36.625 12.414 -5.551 1 73.94 104 ASP A CA 1
ATOM 839 C C . ASP A 1 104 ? 35.156 12.273 -5.973 1 73.94 104 ASP A C 1
ATOM 841 O O . ASP A 1 104 ? 34.281 12.711 -5.254 1 73.94 104 ASP A O 1
ATOM 845 N N . PRO A 1 105 ? 35 11.828 -7.188 1 79.69 105 PRO A N 1
ATOM 846 C CA . PRO A 1 105 ? 33.625 11.594 -7.57 1 79.69 105 PRO A CA 1
ATOM 847 C C . PRO A 1 105 ? 32.938 10.555 -6.68 1 79.69 105 PRO A C 1
ATOM 849 O O . PRO A 1 105 ? 33.594 9.648 -6.168 1 79.69 105 PRO A O 1
ATOM 852 N N . VAL A 1 106 ? 31.797 10.812 -6.363 1 80 106 VAL A N 1
ATOM 853 C CA . VAL A 1 106 ? 31 9.883 -5.57 1 80 106 VAL A CA 1
ATOM 854 C C . VAL A 1 106 ? 29.969 9.195 -6.465 1 80 106 VAL A C 1
ATOM 856 O O . VAL A 1 106 ? 29.375 9.82 -7.348 1 80 106 VAL A O 1
ATOM 859 N N . PRO A 1 107 ? 29.859 7.875 -6.297 1 78.94 107 PRO A N 1
ATOM 860 C CA . PRO A 1 107 ? 28.859 7.168 -7.086 1 78.94 107 PRO A CA 1
ATOM 861 C C . PRO A 1 107 ? 27.438 7.645 -6.789 1 78.94 107 PRO A C 1
ATOM 863 O O . PRO A 1 107 ? 27.078 7.844 -5.629 1 78.94 107 PRO A O 1
ATOM 866 N N . CYS A 1 108 ? 26.734 7.996 -7.859 1 77.62 108 CYS A N 1
ATOM 867 C CA . CYS A 1 108 ? 25.375 8.5 -7.668 1 77.62 108 CYS A CA 1
ATOM 868 C C . CYS A 1 108 ? 24.422 7.879 -8.68 1 77.62 108 CYS A C 1
ATOM 870 O O . CYS A 1 108 ? 24.781 7.684 -9.844 1 77.62 108 CYS A O 1
ATOM 872 N N . VAL A 1 109 ? 23.297 7.438 -8.203 1 75.38 109 VAL A N 1
ATOM 873 C CA . VAL A 1 109 ? 22.234 6.922 -9.062 1 75.38 109 VAL A CA 1
ATOM 874 C C . VAL A 1 109 ? 21.469 8.086 -9.68 1 75.38 109 VAL A C 1
ATOM 876 O O . VAL A 1 109 ? 21.312 9.141 -9.062 1 75.38 109 VAL A O 1
ATOM 879 N N . PRO A 1 110 ? 21.125 7.84 -10.922 1 73.94 110 PRO A N 1
ATOM 880 C CA . PRO A 1 110 ? 20.312 8.898 -11.523 1 73.94 110 PRO A CA 1
ATOM 881 C C . PRO A 1 110 ? 19.016 9.156 -10.766 1 73.94 110 PRO A C 1
ATOM 883 O O . PRO A 1 110 ? 18.391 8.219 -10.258 1 73.94 110 PRO A O 1
ATOM 886 N N . THR A 1 111 ? 18.828 10.391 -10.555 1 78.75 111 THR A N 1
ATOM 887 C CA . THR A 1 111 ? 17.672 10.742 -9.719 1 78.75 111 THR A CA 1
ATOM 888 C C . THR A 1 111 ? 16.609 11.453 -10.547 1 78.75 111 THR A C 1
ATOM 890 O O . THR A 1 111 ? 16.891 11.969 -11.633 1 78.75 111 THR A O 1
ATOM 893 N N . VAL A 1 112 ? 15.438 11.32 -10.109 1 83.19 112 VAL A N 1
ATOM 894 C CA . VAL A 1 112 ? 14.297 12.008 -10.711 1 83.19 112 VAL A CA 1
ATOM 895 C C . VAL A 1 112 ? 13.82 13.125 -9.789 1 83.19 112 VAL A C 1
ATOM 897 O O . VAL A 1 112 ? 13.656 12.914 -8.586 1 83.19 112 VAL A O 1
ATOM 900 N N . GLY A 1 113 ? 13.648 14.398 -10.344 1 83.12 113 GLY A N 1
ATOM 901 C CA . GLY A 1 113 ? 12.969 15.484 -9.648 1 83.12 113 GLY A CA 1
ATOM 902 C C . GLY A 1 113 ? 13.906 16.328 -8.797 1 83.12 113 GLY A C 1
ATOM 903 O O . GLY A 1 113 ? 13.453 17.188 -8.055 1 83.12 113 GLY A O 1
ATOM 904 N N . LEU A 1 114 ? 15.242 16.031 -8.695 1 87.88 114 LEU A N 1
ATOM 905 C CA . LEU A 1 114 ? 16.156 16.781 -7.832 1 87.88 114 LEU A CA 1
ATOM 906 C C . LEU A 1 114 ? 16.891 17.859 -8.617 1 87.88 114 LEU A C 1
ATOM 908 O O . LEU A 1 114 ? 17.688 18.609 -8.055 1 87.88 114 LEU A O 1
ATOM 912 N N . ASN A 1 115 ? 16.516 18 -9.844 1 86.75 115 ASN A N 1
ATOM 913 C CA . ASN A 1 115 ? 17.219 18.953 -10.695 1 86.75 115 ASN A CA 1
ATOM 914 C C . ASN A 1 115 ? 17 20.391 -10.219 1 86.75 115 ASN A C 1
ATOM 916 O O . ASN A 1 115 ? 17.938 21.188 -10.18 1 86.75 115 ASN A O 1
ATOM 920 N N . SER A 1 116 ? 15.75 20.688 -9.914 1 87.69 116 SER A N 1
ATOM 921 C CA . SER A 1 116 ? 15.445 22.031 -9.445 1 87.69 116 SER A CA 1
ATOM 922 C C . SER A 1 116 ? 16.156 22.344 -8.133 1 87.69 116 SER A C 1
ATOM 924 O O . SER A 1 116 ? 16.672 23.438 -7.941 1 87.69 116 SER A O 1
ATOM 926 N N . ALA A 1 117 ? 16.172 21.422 -7.25 1 90.62 117 ALA A N 1
ATOM 927 C CA . ALA A 1 117 ? 16.859 21.594 -5.973 1 90.62 117 ALA A CA 1
ATOM 928 C C . ALA A 1 117 ? 18.359 21.75 -6.168 1 90.62 117 ALA A C 1
ATOM 930 O O . ALA A 1 117 ? 19.016 22.5 -5.445 1 90.62 117 ALA A O 1
ATOM 931 N N . LEU A 1 118 ? 18.906 21.031 -7.141 1 92.44 118 LEU A N 1
ATOM 932 C CA . LEU A 1 118 ? 20.328 21.125 -7.445 1 92.44 118 LEU A CA 1
ATOM 933 C C . LEU A 1 118 ? 20.688 22.516 -7.98 1 92.44 118 LEU A C 1
ATOM 935 O O . LEU A 1 118 ? 21.688 23.094 -7.57 1 92.44 118 LEU A O 1
ATOM 939 N N . GLU A 1 119 ? 19.828 22.984 -8.789 1 91.69 119 GLU A N 1
ATOM 940 C CA . GLU A 1 119 ? 20.062 24.312 -9.336 1 91.69 119 GLU A CA 1
ATOM 941 C C . GLU A 1 119 ? 20.016 25.375 -8.25 1 91.69 119 GLU A C 1
ATOM 943 O O . GLU A 1 119 ? 20.844 26.281 -8.219 1 91.69 119 GLU A O 1
ATOM 948 N N . MET A 1 120 ? 19.109 25.25 -7.398 1 92.56 120 MET A N 1
ATOM 949 C CA . MET A 1 120 ? 18.984 26.188 -6.293 1 92.56 120 MET A CA 1
ATOM 950 C C . MET A 1 120 ? 20.188 26.094 -5.363 1 92.56 120 MET A C 1
ATOM 952 O O . MET A 1 120 ? 20.703 27.125 -4.891 1 92.56 120 MET A O 1
ATOM 956 N N . ALA A 1 121 ? 20.578 24.891 -5.074 1 94.12 121 ALA A N 1
ATOM 957 C CA . ALA A 1 121 ? 21.734 24.688 -4.188 1 94.12 121 ALA A CA 1
ATOM 958 C C . ALA A 1 121 ? 23 25.297 -4.781 1 94.12 121 ALA A C 1
ATOM 960 O O . ALA A 1 121 ? 23.781 25.922 -4.07 1 94.12 121 ALA A O 1
ATOM 961 N N . VAL A 1 122 ? 23.172 25.125 -6.051 1 93.06 122 VAL A N 1
ATOM 962 C CA . VAL A 1 122 ? 24.359 25.656 -6.727 1 93.06 122 VAL A CA 1
ATOM 963 C C . VAL A 1 122 ? 24.328 27.172 -6.715 1 93.06 122 VAL A C 1
ATOM 965 O O . VAL A 1 122 ? 25.359 27.828 -6.539 1 93.06 122 VAL A O 1
ATOM 968 N N . GLN A 1 123 ? 23.141 27.703 -6.879 1 92 123 GLN A N 1
ATOM 969 C CA . GLN A 1 123 ? 22.984 29.156 -6.828 1 92 123 GLN A CA 1
ATOM 970 C C . GLN A 1 123 ? 23.297 29.703 -5.438 1 92 123 GLN A C 1
ATOM 972 O O . GLN A 1 123 ? 23.922 30.75 -5.297 1 92 123 GLN A O 1
ATOM 977 N N . ILE A 1 124 ? 22.922 29.016 -4.488 1 94.06 124 ILE A N 1
ATOM 978 C CA . ILE A 1 124 ? 23.156 29.422 -3.109 1 94.06 124 ILE A CA 1
ATOM 979 C C . ILE A 1 124 ? 24.641 29.344 -2.789 1 94.06 124 ILE A C 1
ATOM 981 O O . ILE A 1 124 ? 25.188 30.219 -2.115 1 94.06 124 ILE A O 1
ATOM 985 N N . ILE A 1 125 ? 25.266 28.266 -3.236 1 93.5 125 ILE A N 1
ATOM 986 C CA . ILE A 1 125 ? 26.688 28.062 -2.973 1 93.5 125 ILE A CA 1
ATOM 987 C C . ILE A 1 125 ? 27.5 29.141 -3.68 1 93.5 125 ILE A C 1
ATOM 989 O O . ILE A 1 125 ? 28.547 29.578 -3.168 1 93.5 125 ILE A O 1
ATOM 993 N N . ALA A 1 126 ? 26.984 29.594 -4.789 1 89.31 126 ALA A N 1
ATOM 994 C CA . ALA A 1 126 ? 27.688 30.625 -5.559 1 89.31 126 ALA A CA 1
ATOM 995 C C . ALA A 1 126 ? 27.547 31.984 -4.902 1 89.31 126 ALA A C 1
ATOM 997 O O . ALA A 1 126 ? 28.359 32.875 -5.141 1 89.31 126 ALA A O 1
ATOM 998 N N . ASP A 1 127 ? 26.578 32.125 -4.074 1 88.62 127 ASP A N 1
ATOM 999 C CA . ASP A 1 127 ? 26.344 33.375 -3.385 1 88.62 127 ASP A CA 1
ATOM 1000 C C . ASP A 1 127 ? 27.375 33.625 -2.287 1 88.62 127 ASP A C 1
ATOM 1002 O O . ASP A 1 127 ? 27.547 32.781 -1.395 1 88.62 127 ASP A O 1
ATOM 1006 N N . ASP A 1 128 ? 28.062 34.688 -2.246 1 85.44 128 ASP A N 1
ATOM 1007 C CA . ASP A 1 128 ? 29.141 34.969 -1.316 1 85.44 128 ASP A CA 1
ATOM 1008 C C . ASP A 1 128 ? 28.609 35.219 0.095 1 85.44 128 ASP A C 1
ATOM 1010 O O . ASP A 1 128 ? 29.344 35.062 1.074 1 85.44 128 ASP A O 1
ATOM 1014 N N . GLU A 1 129 ? 27.375 35.5 0.141 1 85.19 129 GLU A N 1
ATOM 1015 C CA . GLU A 1 129 ? 26.797 35.781 1.451 1 85.19 129 GLU A CA 1
ATOM 1016 C C . GLU A 1 129 ? 26.469 34.469 2.197 1 85.19 129 GLU A C 1
ATOM 1018 O O . GLU A 1 129 ? 26.359 34.469 3.424 1 85.19 129 GLU A O 1
ATOM 1023 N N . ALA A 1 130 ? 26.516 33.469 1.474 1 89.62 130 ALA A N 1
ATOM 1024 C CA . ALA A 1 130 ? 26.141 32.188 2.084 1 89.62 130 ALA A CA 1
ATOM 1025 C C . ALA A 1 130 ? 27.359 31.344 2.361 1 89.62 130 ALA A C 1
ATOM 1027 O O . ALA A 1 130 ? 27.938 30.734 1.444 1 89.62 130 ALA A O 1
ATOM 1028 N N . GLY A 1 131 ? 27.766 31.344 3.613 1 91.25 131 GLY A N 1
ATOM 1029 C CA . GLY A 1 131 ? 28.906 30.5 3.979 1 91.25 131 GLY A CA 1
ATOM 1030 C C . GLY A 1 131 ? 28.484 29.156 4.551 1 91.25 131 GLY A C 1
ATOM 1031 O O . GLY A 1 131 ? 29.031 28.125 4.172 1 91.25 131 GLY A O 1
ATOM 1032 N N . MET A 1 132 ? 27.547 29.234 5.469 1 94.69 132 MET A N 1
ATOM 1033 C CA . MET A 1 132 ? 26.984 28.047 6.09 1 94.69 132 MET A CA 1
ATOM 1034 C C . MET A 1 132 ? 25.609 27.734 5.504 1 94.69 132 MET A C 1
ATOM 1036 O O . MET A 1 132 ? 24.656 28.484 5.707 1 94.69 132 MET A O 1
ATOM 1040 N N . ILE A 1 133 ? 25.531 26.641 4.75 1 96.44 133 ILE A N 1
ATOM 1041 C CA . ILE A 1 133 ? 24.297 26.297 4.051 1 96.44 133 ILE A CA 1
ATOM 1042 C C . ILE A 1 133 ? 23.734 24.984 4.602 1 96.44 133 ILE A C 1
ATOM 1044 O O . ILE A 1 133 ? 24.438 23.969 4.629 1 96.44 133 ILE A O 1
ATOM 1048 N N . GLY A 1 134 ? 22.453 25.047 5.062 1 96.88 134 GLY A N 1
ATOM 1049 C CA . GLY A 1 134 ? 21.797 23.844 5.57 1 96.88 134 GLY A CA 1
ATOM 1050 C C . GLY A 1 134 ? 20.719 23.328 4.645 1 96.88 134 GLY A C 1
ATOM 1051 O O . GLY A 1 134 ? 19.828 24.062 4.23 1 96.88 134 GLY A O 1
ATOM 1052 N N . ILE A 1 135 ? 20.844 22.078 4.219 1 96.75 135 ILE A N 1
ATOM 1053 C CA . ILE A 1 135 ? 19.828 21.359 3.459 1 96.75 135 ILE A CA 1
ATOM 1054 C C . ILE A 1 135 ? 19.031 20.438 4.391 1 96.75 135 ILE A C 1
ATOM 1056 O O . ILE A 1 135 ? 19.609 19.516 4.977 1 96.75 135 ILE A O 1
ATOM 1060 N N . TYR A 1 136 ? 17.781 20.75 4.508 1 96.12 136 TYR A N 1
ATOM 1061 C CA . TYR A 1 136 ? 17.047 19.953 5.477 1 96.12 136 TYR A CA 1
ATOM 1062 C C . TYR A 1 136 ? 15.75 19.406 4.871 1 96.12 136 TYR A C 1
ATOM 1064 O O . TYR A 1 136 ? 15.32 19.859 3.807 1 96.12 136 TYR A O 1
ATOM 1072 N N . GLY A 1 137 ? 15.203 18.406 5.469 1 94.62 137 GLY A N 1
ATOM 1073 C CA . GLY A 1 137 ? 13.992 17.719 5.047 1 94.62 137 GLY A CA 1
ATOM 1074 C C . GLY A 1 137 ? 13.789 16.391 5.75 1 94.62 137 GLY A C 1
ATOM 1075 O O . GLY A 1 137 ? 14.656 15.945 6.512 1 94.62 137 GLY A O 1
ATOM 1076 N N . ILE A 1 138 ? 12.703 15.75 5.48 1 93.69 138 ILE A N 1
ATOM 1077 C CA . ILE A 1 138 ? 12.352 14.492 6.137 1 93.69 138 ILE A CA 1
ATOM 1078 C C . ILE A 1 138 ? 13.273 13.383 5.641 1 93.69 138 ILE A C 1
ATOM 1080 O O . ILE A 1 138 ? 13.961 13.539 4.637 1 93.69 138 ILE A O 1
ATOM 1084 N N . GLY A 1 139 ? 13.336 12.32 6.406 1 90.44 139 GLY A N 1
ATOM 1085 C CA . GLY A 1 139 ? 14.148 11.18 6.02 1 90.44 139 GLY A CA 1
ATOM 1086 C C . GLY A 1 139 ? 13.672 10.508 4.75 1 90.44 139 GLY A C 1
ATOM 1087 O O . GLY A 1 139 ? 12.469 10.266 4.586 1 90.44 139 GLY A O 1
ATOM 1088 N N . GLY A 1 140 ? 14.602 10.242 3.846 1 89.44 140 GLY A N 1
ATOM 1089 C CA . GLY A 1 140 ? 14.289 9.508 2.631 1 89.44 140 GLY A CA 1
ATOM 1090 C C . GLY A 1 140 ? 13.828 10.398 1.493 1 89.44 140 GLY A C 1
ATOM 1091 O O . GLY A 1 140 ? 13.469 9.906 0.422 1 89.44 140 GLY A O 1
ATOM 1092 N N . VAL A 1 141 ? 13.844 11.672 1.698 1 91.44 141 VAL A N 1
ATOM 1093 C CA . VAL A 1 141 ? 13.312 12.594 0.701 1 91.44 141 VAL A CA 1
ATOM 1094 C C . VAL A 1 141 ? 14.352 12.82 -0.399 1 91.44 141 VAL A C 1
ATOM 1096 O O . VAL A 1 141 ? 14.016 13.258 -1.499 1 91.44 141 VAL A O 1
ATOM 1099 N N . GLY A 1 142 ? 15.672 12.523 -0.126 1 91.56 142 GLY A N 1
ATOM 1100 C CA . GLY A 1 142 ? 16.688 12.641 -1.156 1 91.56 142 GLY A CA 1
ATOM 1101 C C . GLY A 1 142 ? 17.781 13.648 -0.814 1 91.56 142 GLY A C 1
ATOM 1102 O O . GLY A 1 142 ? 18.438 14.188 -1.706 1 91.56 142 GLY A O 1
ATOM 1103 N N . LYS A 1 143 ? 17.938 14.031 0.397 1 93.88 143 LYS A N 1
ATOM 1104 C CA . LYS A 1 143 ? 18.953 15 0.815 1 93.88 143 LYS A CA 1
ATOM 1105 C C . LYS A 1 143 ? 20.359 14.492 0.522 1 93.88 143 LYS A C 1
ATOM 1107 O O . LYS A 1 143 ? 21.188 15.234 -0.003 1 93.88 143 LYS A O 1
ATOM 1112 N N . THR A 1 144 ? 20.625 13.211 0.931 1 90.88 144 THR A N 1
ATOM 1113 C CA . THR A 1 144 ? 21.922 12.609 0.686 1 90.88 144 THR A CA 1
ATOM 1114 C C . THR A 1 144 ? 22.219 12.539 -0.811 1 90.88 144 THR A C 1
ATOM 1116 O O . THR A 1 144 ? 23.344 12.805 -1.241 1 90.88 144 THR A O 1
ATOM 1119 N N . THR A 1 145 ? 21.234 12.195 -1.545 1 90.81 145 THR A N 1
ATOM 1120 C CA . THR A 1 145 ? 21.391 12.133 -2.994 1 90.81 145 THR A CA 1
ATOM 1121 C C . THR A 1 145 ? 21.688 13.516 -3.566 1 90.81 145 THR A C 1
ATOM 1123 O O . THR A 1 145 ? 22.531 13.648 -4.465 1 90.81 145 THR A O 1
ATOM 1126 N N . LEU A 1 146 ? 20.984 14.492 -3.1 1 93.69 146 LEU A N 1
ATOM 1127 C CA . LEU A 1 146 ? 21.234 15.859 -3.543 1 93.69 146 LEU A CA 1
ATOM 1128 C C . LEU A 1 146 ? 22.672 16.281 -3.227 1 93.69 146 LEU A C 1
ATOM 1130 O O . LEU A 1 146 ? 23.328 16.906 -4.051 1 93.69 146 LEU A O 1
ATOM 1134 N N . LEU A 1 147 ? 23.125 15.953 -2.066 1 94.06 147 LEU A N 1
ATOM 1135 C CA . LEU A 1 147 ? 24.5 16.281 -1.658 1 94.06 147 LEU A CA 1
ATOM 1136 C C . LEU A 1 147 ? 25.516 15.609 -2.564 1 94.06 147 LEU A C 1
ATOM 1138 O O . LEU A 1 147 ? 26.547 16.203 -2.896 1 94.06 147 LEU A O 1
ATOM 1142 N N . LYS A 1 148 ? 25.281 14.352 -2.959 1 90.12 148 LYS A N 1
ATOM 1143 C CA . LYS A 1 148 ? 26.156 13.633 -3.883 1 90.12 148 LYS A CA 1
ATOM 1144 C C . LYS A 1 148 ? 26.188 14.32 -5.246 1 90.12 148 LYS A C 1
ATOM 1146 O O . LYS A 1 148 ? 27.25 14.422 -5.871 1 90.12 148 LYS A O 1
ATOM 1151 N N . GLU A 1 149 ? 25.094 14.758 -5.672 1 90.94 149 GLU A N 1
ATOM 1152 C CA . GLU A 1 149 ? 25.016 15.453 -6.953 1 90.94 149 GLU A CA 1
ATOM 1153 C C . GLU A 1 149 ? 25.797 16.766 -6.902 1 90.94 149 GLU A C 1
ATOM 1155 O O . GLU A 1 149 ? 26.406 17.172 -7.898 1 90.94 149 GLU A O 1
ATOM 1160 N N . ILE A 1 150 ? 25.672 17.453 -5.805 1 92.25 150 ILE A N 1
ATOM 1161 C CA . ILE A 1 150 ? 26.438 18.688 -5.625 1 92.25 150 ILE A CA 1
ATOM 1162 C C . ILE A 1 150 ? 27.938 18.391 -5.719 1 92.25 150 ILE A C 1
ATOM 1164 O O . ILE A 1 150 ? 28.672 19.109 -6.398 1 92.25 150 ILE A O 1
ATOM 1168 N N . ASN A 1 151 ? 28.328 17.312 -5.016 1 90.44 151 ASN A N 1
ATOM 1169 C CA . ASN A 1 151 ? 29.734 16.906 -5.066 1 90.44 151 ASN A CA 1
ATOM 1170 C C . ASN A 1 151 ? 30.203 16.672 -6.504 1 90.44 151 ASN A C 1
ATOM 1172 O O . ASN A 1 151 ? 31.266 17.141 -6.895 1 90.44 151 ASN A O 1
ATOM 1176 N N . ASN A 1 152 ? 29.406 15.992 -7.246 1 86.19 152 ASN A N 1
ATOM 1177 C CA . ASN A 1 152 ? 29.766 15.633 -8.617 1 86.19 152 ASN A CA 1
ATOM 1178 C C . ASN A 1 152 ? 29.688 16.844 -9.547 1 86.19 152 ASN A C 1
ATOM 1180 O O . ASN A 1 152 ? 30.391 16.891 -10.562 1 86.19 152 ASN A O 1
ATOM 1184 N N . GLU A 1 153 ? 28.828 17.734 -9.242 1 86.75 153 GLU A N 1
ATOM 1185 C CA . GLU A 1 153 ? 28.734 18.953 -10.039 1 86.75 153 GLU A CA 1
ATOM 1186 C C . GLU A 1 153 ? 30.031 19.766 -9.969 1 86.75 153 GLU A C 1
ATOM 1188 O O . GLU A 1 153 ? 30.422 20.391 -10.953 1 86.75 153 GLU A O 1
ATOM 1193 N N . TYR A 1 154 ? 30.719 19.781 -8.93 1 88.06 154 TYR A N 1
ATOM 1194 C CA . TYR A 1 154 ? 31.891 20.625 -8.734 1 88.06 154 TYR A CA 1
ATOM 1195 C C . TYR A 1 154 ? 33.156 19.891 -9.188 1 88.06 154 TYR A C 1
ATOM 1197 O O . TYR A 1 154 ? 34.25 20.438 -9.078 1 88.06 154 TYR A O 1
ATOM 1205 N N . ILE A 1 155 ? 32.938 18.688 -9.695 1 78.5 155 ILE A N 1
ATOM 1206 C CA . ILE A 1 155 ? 34.062 18.016 -10.352 1 78.5 155 ILE A CA 1
ATOM 1207 C C . ILE A 1 155 ? 34.438 18.766 -11.625 1 78.5 155 ILE A C 1
ATOM 1209 O O . ILE A 1 155 ? 35.625 18.891 -11.961 1 78.5 155 ILE A O 1
ATOM 1213 N N . SER A 1 156 ? 33.375 19.188 -12.258 1 76.44 156 SER A N 1
ATOM 1214 C CA . SER A 1 156 ? 33.594 19.891 -13.516 1 76.44 156 SER A CA 1
ATOM 1215 C C . SER A 1 156 ? 33.906 21.359 -13.281 1 76.44 156 SER A C 1
ATOM 1217 O O . SER A 1 156 ? 34.5 22.016 -14.141 1 76.44 156 SER A O 1
ATOM 1219 N N . ARG A 1 157 ? 33.656 21.812 -12.172 1 79.19 157 ARG A N 1
ATOM 1220 C CA . ARG A 1 157 ? 33.875 23.219 -11.852 1 79.19 157 ARG A CA 1
ATOM 1221 C C . ARG A 1 157 ? 35.125 23.391 -11 1 79.19 157 ARG A C 1
ATOM 1223 O O . ARG A 1 157 ? 35.062 23.828 -9.844 1 79.19 157 ARG A O 1
ATOM 1230 N N . THR A 1 158 ? 36.219 23.156 -11.547 1 70.81 158 THR A N 1
ATOM 1231 C CA . THR A 1 158 ? 37.469 23.078 -10.781 1 70.81 158 THR A CA 1
ATOM 1232 C C . THR A 1 158 ? 37.969 24.469 -10.406 1 70.81 158 THR A C 1
ATOM 1234 O O . THR A 1 158 ? 38.781 24.625 -9.492 1 70.81 158 THR A O 1
ATOM 1237 N N . ASP A 1 159 ? 37.375 25.453 -10.977 1 74.75 159 ASP A N 1
ATOM 1238 C CA . ASP A 1 159 ? 37.906 26.781 -10.781 1 74.75 159 ASP A CA 1
ATOM 1239 C C . ASP A 1 159 ? 37.281 27.438 -9.539 1 74.75 159 ASP A C 1
ATOM 1241 O O . ASP A 1 159 ? 37.812 28.438 -9.031 1 74.75 159 ASP A O 1
ATOM 1245 N N . GLU A 1 160 ? 36.406 26.922 -8.969 1 82.19 160 GLU A N 1
ATOM 1246 C CA . GLU A 1 160 ? 35.688 27.609 -7.891 1 82.19 160 GLU A CA 1
ATOM 1247 C C . GLU A 1 160 ? 36.281 27.219 -6.531 1 82.19 160 GLU A C 1
ATOM 1249 O O . GLU A 1 160 ? 36.438 28.078 -5.664 1 82.19 160 GLU A O 1
ATOM 1254 N N . PHE A 1 161 ? 36.562 25.984 -6.336 1 89.12 161 PHE A N 1
ATOM 1255 C CA . PHE A 1 161 ? 37.125 25.5 -5.078 1 89.12 161 PHE A CA 1
ATOM 1256 C C . PHE A 1 161 ? 38.375 24.672 -5.324 1 89.12 161 PHE A C 1
ATOM 1258 O O . PHE A 1 161 ? 38.469 23.984 -6.344 1 89.12 161 PHE A O 1
ATOM 1265 N N . GLU A 1 162 ? 39.25 24.812 -4.469 1 80.88 162 GLU A N 1
ATOM 1266 C CA . GLU A 1 162 ? 40.469 24.047 -4.582 1 80.88 162 GLU A CA 1
ATOM 1267 C C . GLU A 1 162 ? 40.312 22.625 -4.074 1 80.88 162 GLU A C 1
ATOM 1269 O O . GLU A 1 162 ? 40.969 21.703 -4.547 1 80.88 162 GLU A O 1
ATOM 1274 N N . ALA A 1 163 ? 39.375 22.531 -3.09 1 84.12 163 ALA A N 1
ATOM 1275 C CA . ALA A 1 163 ? 39.125 21.203 -2.539 1 84.12 163 ALA A CA 1
ATOM 1276 C C . ALA A 1 163 ? 37.625 21.031 -2.197 1 84.12 163 ALA A C 1
ATOM 1278 O O . ALA A 1 163 ? 37 21.953 -1.673 1 84.12 163 ALA A O 1
ATOM 1279 N N . VAL A 1 164 ? 37.125 19.938 -2.654 1 88.88 164 VAL A N 1
ATOM 1280 C CA . VAL A 1 164 ? 35.781 19.531 -2.244 1 88.88 164 VAL A CA 1
ATOM 1281 C C . VAL A 1 164 ? 35.875 18.281 -1.365 1 88.88 164 VAL A C 1
ATOM 1283 O O . VAL A 1 164 ? 36.312 17.219 -1.816 1 88.88 164 VAL A O 1
ATOM 1286 N N . ILE A 1 165 ? 35.438 18.406 -0.091 1 88.31 165 ILE A N 1
ATOM 1287 C CA . ILE A 1 165 ? 35.625 17.359 0.895 1 88.31 165 ILE A CA 1
ATOM 1288 C C . ILE A 1 165 ? 34.281 16.797 1.336 1 88.31 165 ILE A C 1
ATOM 1290 O O . ILE A 1 165 ? 33.406 17.562 1.776 1 88.31 165 ILE A O 1
ATOM 1294 N N . TRP A 1 166 ? 34.125 15.5 1.26 1 89.06 166 TRP A N 1
ATOM 1295 C CA . TRP A 1 166 ? 32.906 14.828 1.689 1 89.06 166 TRP A CA 1
ATOM 1296 C C . TRP A 1 166 ? 33.156 14.07 2.996 1 89.06 166 TRP A C 1
ATOM 1298 O O . TRP A 1 166 ? 34.094 13.297 3.117 1 89.06 166 TRP A O 1
ATOM 1308 N N . VAL A 1 167 ? 32.312 14.352 4.02 1 87.31 167 VAL A N 1
ATOM 1309 C CA . VAL A 1 167 ? 32.406 13.633 5.289 1 87.31 167 VAL A CA 1
ATOM 1310 C C . VAL A 1 167 ? 31 13.188 5.723 1 87.31 167 VAL A C 1
ATOM 1312 O O . VAL A 1 167 ? 30.062 13.992 5.742 1 87.31 167 VAL A O 1
ATOM 1315 N N . THR A 1 168 ? 30.828 11.891 6.094 1 88.12 168 THR A N 1
ATOM 1316 C CA . THR A 1 168 ? 29.562 11.391 6.641 1 88.12 168 THR A CA 1
ATOM 1317 C C . THR A 1 168 ? 29.594 11.406 8.164 1 88.12 168 THR A C 1
ATOM 1319 O O . THR A 1 168 ? 30.484 10.82 8.781 1 88.12 168 THR A O 1
ATOM 1322 N N . ILE A 1 169 ? 28.766 12.094 8.867 1 85.88 169 ILE A N 1
ATOM 1323 C CA . ILE A 1 169 ? 28.781 12.273 10.32 1 85.88 169 ILE A CA 1
ATOM 1324 C C . ILE A 1 169 ? 27.859 11.242 10.977 1 85.88 169 ILE A C 1
ATOM 1326 O O . ILE A 1 169 ? 28.297 10.492 11.852 1 85.88 169 ILE A O 1
ATOM 1330 N N . SER A 1 170 ? 26.812 10.797 10.766 1 79 170 SER A N 1
ATOM 1331 C CA . SER A 1 170 ? 25.797 9.922 11.32 1 79 170 SER A CA 1
ATOM 1332 C C . SER A 1 170 ? 25.469 10.297 12.766 1 79 170 SER A C 1
ATOM 1334 O O . SER A 1 170 ? 26.031 11.25 13.305 1 79 170 SER A O 1
ATOM 1336 N N . GLN A 1 171 ? 24.656 9.68 13.625 1 77.12 171 GLN A N 1
ATOM 1337 C CA . GLN A 1 171 ? 24.141 10.039 14.938 1 77.12 171 GLN A CA 1
ATOM 1338 C C . GLN A 1 171 ? 25.219 9.906 16.016 1 77.12 171 GLN A C 1
ATOM 1340 O O . GLN A 1 171 ? 25.328 10.758 16.891 1 77.12 171 GLN A O 1
ATOM 1345 N N . ASP A 1 172 ? 26.062 8.828 15.867 1 76.25 172 ASP A N 1
ATOM 1346 C CA . ASP A 1 172 ? 27.078 8.578 16.875 1 76.25 172 ASP A CA 1
ATOM 1347 C C . ASP A 1 172 ? 28.469 8.984 16.375 1 76.25 172 ASP A C 1
ATOM 1349 O O . ASP A 1 172 ? 29.328 8.133 16.125 1 76.25 172 ASP A O 1
ATOM 1353 N N . PHE A 1 173 ? 28.578 10.312 16.172 1 77.44 173 PHE A N 1
ATOM 1354 C CA . PHE A 1 173 ? 29.875 10.688 15.609 1 77.44 173 PHE A CA 1
ATOM 1355 C C . PHE A 1 173 ? 30.859 11.047 16.719 1 77.44 173 PHE A C 1
ATOM 1357 O O . PHE A 1 173 ? 30.453 11.375 17.828 1 77.44 173 PHE A O 1
ATOM 1364 N N . SER A 1 174 ? 32.094 10.719 16.469 1 83.56 174 SER A N 1
ATOM 1365 C CA . SER A 1 174 ? 33.219 11.141 17.297 1 83.56 174 SER A CA 1
ATOM 1366 C C . SER A 1 174 ? 34.094 12.164 16.562 1 83.56 174 SER A C 1
ATOM 1368 O O . SER A 1 174 ? 34.219 12.109 15.344 1 83.56 174 SER A O 1
ATOM 1370 N N . LEU A 1 175 ? 34.5 13.125 17.328 1 84.19 175 LEU A N 1
ATOM 1371 C CA . LEU A 1 175 ? 35.344 14.172 16.766 1 84.19 175 LEU A CA 1
ATOM 1372 C C . LEU A 1 175 ? 36.562 13.586 16.094 1 84.19 175 LEU A C 1
ATOM 1374 O O . LEU A 1 175 ? 37 14.07 15.039 1 84.19 175 LEU A O 1
ATOM 1378 N N . GLU A 1 176 ? 36.969 12.523 16.641 1 80.25 176 GLU A N 1
ATOM 1379 C CA . GLU A 1 176 ? 38.188 11.891 16.109 1 80.25 176 GLU A CA 1
ATOM 1380 C C . GLU A 1 176 ? 37.906 11.25 14.75 1 80.25 176 GLU A C 1
ATOM 1382 O O . GLU A 1 176 ? 38.75 11.281 13.859 1 80.25 176 GLU A O 1
ATOM 1387 N N . ARG A 1 177 ? 36.812 10.734 14.695 1 80.88 177 ARG A N 1
ATOM 1388 C CA . ARG A 1 177 ? 36.438 10.078 13.438 1 80.88 177 ARG A CA 1
ATOM 1389 C C . ARG A 1 177 ? 36.344 11.086 12.305 1 80.88 177 ARG A C 1
ATOM 1391 O O . ARG A 1 177 ? 36.75 10.805 11.18 1 80.88 177 ARG A O 1
ATOM 1398 N N . ILE A 1 178 ? 35.812 12.25 12.625 1 87.44 178 ILE A N 1
ATOM 1399 C CA . ILE A 1 178 ? 35.656 13.297 11.617 1 87.44 178 ILE A CA 1
ATOM 1400 C C . ILE A 1 178 ? 37 13.852 11.219 1 87.44 178 ILE A C 1
ATOM 1402 O O . ILE A 1 178 ? 37.281 14.086 10.039 1 87.44 178 ILE A O 1
ATOM 1406 N N . GLN A 1 179 ? 37.875 14.031 12.188 1 86.81 179 GLN A N 1
ATOM 1407 C CA . GLN A 1 179 ? 39.219 14.547 11.922 1 86.81 179 GLN A CA 1
ATOM 1408 C C . GLN A 1 179 ? 40 13.57 11.078 1 86.81 179 GLN A C 1
ATOM 1410 O O . GLN A 1 179 ? 40.719 13.977 10.156 1 86.81 179 GLN A O 1
ATOM 1415 N N . ARG A 1 180 ? 39.875 12.312 11.352 1 78.06 180 ARG A N 1
ATOM 1416 C CA . ARG A 1 180 ? 40.562 11.297 10.57 1 78.06 180 ARG A CA 1
ATOM 1417 C C . ARG A 1 180 ? 40.094 11.289 9.125 1 78.06 180 ARG A C 1
ATOM 1419 O O . ARG A 1 180 ? 40.875 11.109 8.203 1 78.06 180 ARG A O 1
ATOM 1426 N N . ALA A 1 181 ? 38.781 11.438 9.008 1 80.56 181 ALA A N 1
ATOM 1427 C CA . ALA A 1 181 ? 38.219 11.477 7.668 1 80.56 181 ALA A CA 1
ATOM 1428 C C . ALA A 1 181 ? 38.75 12.68 6.887 1 80.56 181 ALA A C 1
ATOM 1430 O O . ALA A 1 181 ? 39.031 12.57 5.691 1 80.56 181 ALA A O 1
ATOM 1431 N N . LEU A 1 182 ? 38.906 13.773 7.57 1 84.62 182 LEU A N 1
ATOM 1432 C CA . LEU A 1 182 ? 39.375 14.992 6.938 1 84.62 182 LEU A CA 1
ATOM 1433 C C . LEU A 1 182 ? 40.844 14.852 6.551 1 84.62 182 LEU A C 1
ATOM 1435 O O . LEU A 1 182 ? 41.25 15.25 5.453 1 84.62 182 LEU A O 1
ATOM 1439 N N . ILE A 1 183 ? 41.594 14.266 7.449 1 77.81 183 ILE A N 1
ATOM 1440 C CA . ILE A 1 183 ? 43.031 14.109 7.23 1 77.81 183 ILE A CA 1
ATOM 1441 C C . ILE A 1 183 ? 43.281 13.188 6.035 1 77.81 183 ILE A C 1
ATOM 1443 O O . ILE A 1 183 ? 44.125 13.469 5.195 1 77.81 183 ILE A O 1
ATOM 1447 N N . SER A 1 184 ? 42.469 12.18 6.02 1 72.25 184 SER A N 1
ATOM 1448 C CA . SER A 1 184 ? 42.625 11.219 4.926 1 72.25 184 SER A CA 1
ATOM 1449 C C . SER A 1 184 ? 42.25 11.852 3.592 1 72.25 184 SER A C 1
ATOM 1451 O O . SER A 1 184 ? 42.906 11.625 2.58 1 72.25 184 SER A O 1
ATOM 1453 N N . ARG A 1 185 ? 41.25 12.656 3.555 1 75.19 185 ARG A N 1
ATOM 1454 C CA . ARG A 1 185 ? 40.75 13.258 2.324 1 75.19 185 ARG A CA 1
ATOM 1455 C C . ARG A 1 185 ? 41.688 14.367 1.839 1 75.19 185 ARG A C 1
ATOM 1457 O O . ARG A 1 185 ? 41.781 14.625 0.637 1 75.19 185 ARG A O 1
ATOM 1464 N N . LEU A 1 186 ? 42.25 15.039 2.803 1 75.81 186 LEU A N 1
ATOM 1465 C CA . LEU A 1 186 ? 43.125 16.141 2.461 1 75.81 186 LEU A CA 1
ATOM 1466 C C . LEU A 1 186 ? 44.531 15.633 2.15 1 75.81 186 LEU A C 1
ATOM 1468 O O . LEU A 1 186 ? 45.375 16.375 1.643 1 75.81 186 LEU A O 1
ATOM 1472 N N . GLY A 1 187 ? 44.719 14.336 2.369 1 66.19 187 GLY A N 1
ATOM 1473 C CA . GLY A 1 187 ? 46.031 13.75 2.094 1 66.19 187 GLY A CA 1
ATOM 1474 C C . GLY A 1 187 ? 47.094 14.125 3.117 1 66.19 187 GLY A C 1
ATOM 1475 O O . GLY A 1 187 ? 48.281 14.219 2.791 1 66.19 187 GLY A O 1
ATOM 1476 N N . LEU A 1 188 ? 46.562 14.469 4.238 1 69.56 188 LEU A N 1
ATOM 1477 C CA . LEU A 1 188 ? 47.5 14.844 5.301 1 69.56 188 LEU A CA 1
ATOM 1478 C C . LEU A 1 188 ? 48.062 13.602 5.988 1 69.56 188 LEU A C 1
ATOM 1480 O O . LEU A 1 188 ? 47.438 12.531 5.945 1 69.56 188 LEU A O 1
ATOM 1484 N N . SER A 1 189 ? 49.25 13.609 6.336 1 60.53 189 SER A N 1
ATOM 1485 C CA . SER A 1 189 ? 49.875 12.484 7.031 1 60.53 189 SER A CA 1
ATOM 1486 C C . SER A 1 189 ? 49.312 12.328 8.445 1 60.53 189 SER A C 1
ATOM 1488 O O . SER A 1 189 ? 48.969 13.32 9.086 1 60.53 189 SER A O 1
ATOM 1490 N N . PHE A 1 190 ? 48.875 11.086 8.734 1 58.62 190 PHE A N 1
ATOM 1491 C CA . PHE A 1 190 ? 48.281 10.812 10.047 1 58.62 190 PHE A CA 1
ATOM 1492 C C . PHE A 1 190 ? 49.281 10.07 10.938 1 58.62 190 PHE A C 1
ATOM 1494 O O . PHE A 1 190 ? 49.906 9.102 10.5 1 58.62 190 PHE A O 1
ATOM 1501 N N . ASP A 1 191 ? 49.656 10.688 12.039 1 56.06 191 ASP A N 1
ATOM 1502 C CA . ASP A 1 191 ? 50.438 9.984 13.062 1 56.06 191 ASP A CA 1
ATOM 1503 C C . ASP A 1 191 ? 49.531 9.57 14.227 1 56.06 191 ASP A C 1
ATOM 1505 O O . ASP A 1 191 ? 48.938 10.422 14.875 1 56.06 191 ASP A O 1
ATOM 1509 N N . ALA A 1 192 ? 49.375 8.273 14.445 1 57.94 192 ALA A N 1
ATOM 1510 C CA . ALA A 1 192 ? 48.5 7.715 15.484 1 57.94 192 ALA A CA 1
ATOM 1511 C C . ALA A 1 192 ? 48.844 8.305 16.859 1 57.94 192 ALA A C 1
ATOM 1513 O O . ALA A 1 192 ? 48 8.32 17.75 1 57.94 192 ALA A O 1
ATOM 1514 N N . ALA A 1 193 ? 50.156 8.82 17.094 1 58.72 193 ALA A N 1
ATOM 1515 C CA . ALA A 1 193 ? 50.594 9.297 18.406 1 58.72 193 ALA A CA 1
ATOM 1516 C C . ALA A 1 193 ? 50.188 10.75 18.625 1 58.72 193 ALA A C 1
ATOM 1518 O O . ALA A 1 193 ? 50.344 11.289 19.719 1 58.72 193 ALA A O 1
ATOM 1519 N N . GLU A 1 194 ? 49.531 11.414 17.766 1 64.38 194 GLU A N 1
ATOM 1520 C CA . GLU A 1 194 ? 49.188 12.828 17.859 1 64.38 194 GLU A CA 1
ATOM 1521 C C . GLU A 1 194 ? 47.938 13.055 18.703 1 64.38 194 GLU A C 1
ATOM 1523 O O . GLU A 1 194 ? 47 12.281 18.625 1 64.38 194 GLU A O 1
ATOM 1528 N N . CYS A 1 195 ? 48.125 13.969 19.734 1 71.62 195 CYS A N 1
ATOM 1529 C CA . CYS A 1 195 ? 47 14.32 20.578 1 71.62 195 CYS A CA 1
ATOM 1530 C C . CYS A 1 195 ? 45.938 15.086 19.781 1 71.62 195 CYS A C 1
ATOM 1532 O O . CYS A 1 195 ? 46.219 15.586 18.688 1 71.62 195 CYS A O 1
ATOM 1534 N N . GLN A 1 196 ? 44.781 15.219 20.188 1 80.38 196 GLN A N 1
ATOM 1535 C CA . GLN A 1 196 ? 43.625 15.812 19.531 1 80.38 196 GLN A CA 1
ATOM 1536 C C . GLN A 1 196 ? 43.875 17.281 19.188 1 80.38 196 GLN A C 1
ATOM 1538 O O . GLN A 1 196 ? 43.469 17.75 18.125 1 80.38 196 GLN A O 1
ATOM 1543 N N . GLU A 1 197 ? 44.531 17.938 20.062 1 81.44 197 GLU A N 1
ATOM 1544 C CA . GLU A 1 197 ? 44.781 19.375 19.859 1 81.44 197 GLU A CA 1
ATOM 1545 C C . GLU A 1 197 ? 45.75 19.594 18.703 1 81.44 197 GLU A C 1
ATOM 1547 O O . GLU A 1 197 ? 45.625 20.562 17.953 1 81.44 197 GLU A O 1
ATOM 1552 N N . GLN A 1 198 ? 46.688 18.75 18.609 1 81.19 198 GLN A N 1
ATOM 1553 C CA . GLN A 1 198 ? 47.656 18.859 17.531 1 81.19 198 GLN A CA 1
ATOM 1554 C C . GLN A 1 198 ? 47.031 18.578 16.172 1 81.19 198 GLN A C 1
ATOM 1556 O O . GLN A 1 198 ? 47.344 19.234 15.172 1 81.19 198 GLN A O 1
ATOM 1561 N N . LEU A 1 199 ? 46.188 17.688 16.344 1 82.56 199 LEU A N 1
ATOM 1562 C CA . LEU A 1 199 ? 45.469 17.359 15.109 1 82.56 199 LEU A CA 1
ATOM 1563 C C . LEU A 1 199 ? 44.625 18.531 14.656 1 82.56 199 LEU A C 1
ATOM 1565 O O . LEU A 1 199 ? 44.531 18.828 13.461 1 82.56 199 LEU A O 1
ATOM 1569 N N . THR A 1 200 ? 43.938 19.156 15.594 1 88.12 200 THR A N 1
ATOM 1570 C CA . THR A 1 200 ? 43.062 20.312 15.305 1 88.12 200 THR A CA 1
ATOM 1571 C C . THR A 1 200 ? 43.875 21.438 14.672 1 88.12 200 THR A C 1
ATOM 1573 O O . THR A 1 200 ? 43.438 22.062 13.695 1 88.12 200 THR A O 1
ATOM 1576 N N . SER A 1 201 ? 45 21.625 15.258 1 86.12 201 SER A N 1
ATOM 1577 C CA . SER A 1 201 ? 45.844 22.703 14.766 1 86.12 201 SER A CA 1
ATOM 1578 C C . SER A 1 201 ? 46.375 22.406 13.359 1 86.12 201 SER A C 1
ATOM 1580 O O . SER A 1 201 ? 46.469 23.312 12.531 1 86.12 201 SER A O 1
ATOM 1582 N N . ARG A 1 202 ? 46.656 21.25 13.125 1 81.38 202 ARG A N 1
ATOM 1583 C CA . ARG A 1 202 ? 47.156 20.859 11.82 1 81.38 202 ARG A CA 1
ATOM 1584 C C . ARG A 1 202 ? 46.094 21.016 10.742 1 81.38 202 ARG A C 1
ATOM 1586 O O . ARG A 1 202 ? 46.375 21.531 9.664 1 81.38 202 ARG A O 1
ATOM 1593 N N . ILE A 1 203 ? 44.938 20.547 11.008 1 88 203 ILE A N 1
ATOM 1594 C CA . ILE A 1 203 ? 43.844 20.641 10.062 1 88 203 ILE A CA 1
ATOM 1595 C C . ILE A 1 203 ? 43.531 22.109 9.789 1 88 203 ILE A C 1
ATOM 1597 O O . ILE A 1 203 ? 43.344 22.516 8.641 1 88 203 ILE A O 1
ATOM 1601 N N . TYR A 1 204 ? 43.5 22.875 10.875 1 89 204 TYR A N 1
ATOM 1602 C CA . TYR A 1 204 ? 43.156 24.281 10.75 1 89 204 TYR A CA 1
ATOM 1603 C C . TYR A 1 204 ? 44.188 25.016 9.883 1 89 204 TYR A C 1
ATOM 1605 O O . TYR A 1 204 ? 43.812 25.828 9.031 1 89 204 TYR A O 1
ATOM 1613 N N . ASN A 1 205 ? 45.406 24.75 10.117 1 83.5 205 ASN A N 1
ATOM 1614 C CA . ASN A 1 205 ? 46.469 25.453 9.398 1 83.5 205 ASN A CA 1
ATOM 1615 C C . ASN A 1 205 ? 46.469 25.109 7.914 1 83.5 205 ASN A C 1
ATOM 1617 O O . ASN A 1 205 ? 46.781 25.953 7.074 1 83.5 205 ASN A O 1
ATOM 1621 N N . PHE A 1 206 ? 46.125 23.984 7.68 1 82.62 206 PHE A N 1
ATOM 1622 C CA . PHE A 1 206 ? 46.031 23.578 6.281 1 82.62 206 PHE A CA 1
ATOM 1623 C C . PHE A 1 206 ? 44.812 24.188 5.609 1 82.62 206 PHE A C 1
ATOM 1625 O O . PHE A 1 206 ? 44.906 24.75 4.52 1 82.62 206 PHE A O 1
ATOM 1632 N N . MET A 1 207 ? 43.688 24.141 6.215 1 88.81 207 MET A N 1
ATOM 1633 C CA . MET A 1 207 ? 42.406 24.5 5.605 1 88.81 207 MET A CA 1
ATOM 1634 C C . MET A 1 207 ? 42.25 26.016 5.516 1 88.81 207 MET A C 1
ATOM 1636 O O . MET A 1 207 ? 41.531 26.531 4.668 1 88.81 207 MET A O 1
ATOM 1640 N N . ARG A 1 208 ? 42.906 26.672 6.359 1 86.19 208 ARG A N 1
ATOM 1641 C CA . ARG A 1 208 ? 42.812 28.125 6.328 1 86.19 208 ARG A CA 1
ATOM 1642 C C . ARG A 1 208 ? 43.469 28.688 5.066 1 86.19 208 ARG A C 1
ATOM 1644 O O . ARG A 1 208 ? 43.156 29.797 4.645 1 86.19 208 ARG A O 1
ATOM 1651 N N . ARG A 1 209 ? 44.25 27.891 4.43 1 78.94 209 ARG A N 1
ATOM 1652 C CA . ARG A 1 209 ? 45 28.375 3.289 1 78.94 209 ARG A CA 1
ATOM 1653 C C . ARG A 1 209 ? 44.344 27.984 1.975 1 78.94 209 ARG A C 1
ATOM 1655 O O . ARG A 1 209 ? 44.781 28.422 0.903 1 78.94 209 ARG A O 1
ATOM 1662 N N . ILE A 1 210 ? 43.406 27.156 2.047 1 83 210 ILE A N 1
ATOM 1663 C CA . ILE A 1 210 ? 42.781 26.688 0.824 1 83 210 ILE A CA 1
ATOM 1664 C C . ILE A 1 210 ? 41.312 27.094 0.814 1 83 210 ILE A C 1
ATOM 1666 O O . ILE A 1 210 ? 40.656 27.172 1.867 1 83 210 ILE A O 1
ATOM 1670 N N . LYS A 1 211 ? 40.844 27.391 -0.435 1 87.81 211 LYS A N 1
ATOM 1671 C CA . LYS A 1 211 ? 39.438 27.609 -0.622 1 87.81 211 LYS A CA 1
ATOM 1672 C C . LYS A 1 211 ? 38.688 26.281 -0.781 1 87.81 211 LYS A C 1
ATOM 1674 O O . LYS A 1 211 ? 38.812 25.609 -1.809 1 87.81 211 LYS A O 1
ATOM 1679 N N . PHE A 1 212 ? 37.906 25.906 0.243 1 91 212 PHE A N 1
ATOM 1680 C CA . PHE A 1 212 ? 37.344 24.562 0.222 1 91 212 PHE A CA 1
ATOM 1681 C C . PHE A 1 212 ? 35.812 24.625 0.236 1 91 212 PHE A C 1
ATOM 1683 O O . PHE A 1 212 ? 35.219 25.641 0.589 1 91 212 PHE A O 1
ATOM 1690 N N . LEU A 1 213 ? 35.188 23.562 -0.253 1 93.44 213 LEU A N 1
ATOM 1691 C CA . LEU A 1 213 ? 33.781 23.203 -0.093 1 93.44 213 LEU A CA 1
ATOM 1692 C C . LEU A 1 213 ? 33.656 21.938 0.733 1 93.44 213 LEU A C 1
ATOM 1694 O O . LEU A 1 213 ? 34.031 20.859 0.286 1 93.44 213 LEU A O 1
ATOM 1698 N N . LEU A 1 214 ? 33.156 22.156 1.939 1 94.31 214 LEU A N 1
ATOM 1699 C CA . LEU A 1 214 ? 33 21.016 2.84 1 94.31 214 LEU A CA 1
ATOM 1700 C C . LEU A 1 214 ? 31.562 20.5 2.824 1 94.31 214 LEU A C 1
ATOM 1702 O O . LEU A 1 214 ? 30.625 21.266 3.08 1 94.31 214 LEU A O 1
ATOM 1706 N N . LEU A 1 215 ? 31.375 19.281 2.471 1 94.81 215 LEU A N 1
ATOM 1707 C CA . LEU A 1 215 ? 30.062 18.625 2.432 1 94.81 215 LEU A CA 1
ATOM 1708 C C . LEU A 1 215 ? 29.906 17.656 3.596 1 94.81 215 LEU A C 1
ATOM 1710 O O . LEU A 1 215 ? 30.609 16.641 3.67 1 94.81 215 LEU A O 1
ATOM 1714 N N . LEU A 1 216 ? 29 17.969 4.512 1 94.31 216 LEU A N 1
ATOM 1715 C CA . LEU A 1 216 ? 28.703 17.125 5.672 1 94.31 216 LEU A CA 1
ATOM 1716 C C . LEU A 1 216 ? 27.359 16.438 5.523 1 94.31 216 LEU A C 1
ATOM 1718 O O . LEU A 1 216 ? 26.328 17.094 5.434 1 94.31 216 LEU A O 1
ATOM 1722 N N . ASP A 1 217 ? 27.359 15.117 5.59 1 92.81 217 ASP A N 1
ATOM 1723 C CA . ASP A 1 217 ? 26.109 14.383 5.355 1 92.81 217 ASP A CA 1
ATOM 1724 C C . ASP A 1 217 ? 25.531 13.875 6.668 1 92.81 217 ASP A C 1
ATOM 1726 O O . ASP A 1 217 ? 26.25 13.336 7.516 1 92.81 217 ASP A O 1
ATOM 1730 N N . ASP A 1 218 ? 24.234 14.062 6.918 1 92.94 218 ASP A N 1
ATOM 1731 C CA . ASP A 1 218 ? 23.406 13.453 7.953 1 92.94 218 ASP A CA 1
ATOM 1732 C C . ASP A 1 218 ? 23.766 14 9.336 1 92.94 218 ASP A C 1
ATOM 1734 O O . ASP A 1 218 ? 24.047 13.234 10.258 1 92.94 218 ASP A O 1
ATOM 1738 N N . LEU A 1 219 ? 23.703 15.266 9.484 1 93.69 219 LEU A N 1
ATOM 1739 C CA . LEU A 1 219 ? 23.969 15.938 10.75 1 93.69 219 LEU A CA 1
ATOM 1740 C C . LEU A 1 219 ? 22.75 15.898 11.664 1 93.69 219 LEU A C 1
ATOM 1742 O O . LEU A 1 219 ? 21.625 16.156 11.211 1 93.69 219 LEU A O 1
ATOM 1746 N N . TRP A 1 220 ? 22.922 15.625 13 1 90.62 220 TRP A N 1
ATOM 1747 C CA . TRP A 1 220 ? 21.812 15.508 13.93 1 90.62 220 TRP A CA 1
ATOM 1748 C C . TRP A 1 220 ? 21.922 16.547 15.047 1 90.62 220 TRP A C 1
ATOM 1750 O O . TRP A 1 220 ? 20.938 16.812 15.75 1 90.62 220 TRP A O 1
ATOM 1760 N N . GLN A 1 221 ? 23.109 17.016 15.211 1 89.81 221 GLN A N 1
ATOM 1761 C CA . GLN A 1 221 ? 23.375 18.031 16.234 1 89.81 221 GLN A CA 1
ATOM 1762 C C . GLN A 1 221 ? 24.453 19 15.789 1 89.81 221 GLN A C 1
ATOM 1764 O O . GLN A 1 221 ? 25.062 18.812 14.734 1 89.81 221 GLN A O 1
ATOM 1769 N N . ARG A 1 222 ? 24.562 19.984 16.531 1 91.12 222 ARG A N 1
ATOM 1770 C CA . ARG A 1 222 ? 25.562 20.984 16.219 1 91.12 222 ARG A CA 1
ATOM 1771 C C . ARG A 1 222 ? 26.969 20.375 16.219 1 91.12 222 ARG A C 1
ATOM 1773 O O . ARG A 1 222 ? 27.297 19.562 17.094 1 91.12 222 ARG A O 1
ATOM 1780 N N . LEU A 1 223 ? 27.641 20.672 15.219 1 91.19 223 LEU A N 1
ATOM 1781 C CA . LEU A 1 223 ? 29.047 20.266 15.109 1 91.19 223 LEU A CA 1
ATOM 1782 C C . LEU A 1 223 ? 29.969 21.438 15.422 1 91.19 223 LEU A C 1
ATOM 1784 O O . LEU A 1 223 ? 29.828 22.516 14.852 1 91.19 223 LEU A O 1
ATOM 1788 N N . ASP A 1 224 ? 30.828 21.188 16.391 1 89.12 224 ASP A N 1
ATOM 1789 C CA . ASP A 1 224 ? 31.797 22.234 16.719 1 89.12 224 ASP A CA 1
ATOM 1790 C C . ASP A 1 224 ? 32.938 22.266 15.711 1 89.12 224 ASP A C 1
ATOM 1792 O O . ASP A 1 224 ? 33.969 21.625 15.898 1 89.12 224 ASP A O 1
ATOM 1796 N N . LEU A 1 225 ? 32.812 23.125 14.742 1 91.44 225 LEU A N 1
ATOM 1797 C CA . LEU A 1 225 ? 33.781 23.219 13.656 1 91.44 225 LEU A CA 1
ATOM 1798 C C . LEU A 1 225 ? 35.156 23.672 14.172 1 91.44 225 LEU A C 1
ATOM 1800 O O . LEU A 1 225 ? 36.188 23.25 13.664 1 91.44 225 LEU A O 1
ATOM 1804 N N . GLU A 1 226 ? 35.156 24.453 15.195 1 88.31 226 GLU A N 1
ATOM 1805 C CA . GLU A 1 226 ? 36.406 24.969 15.75 1 88.31 226 GLU A CA 1
ATOM 1806 C C . GLU A 1 226 ? 37.25 23.875 16.391 1 88.31 226 GLU A C 1
ATOM 1808 O O . GLU A 1 226 ? 38.469 23.797 16.203 1 88.31 226 GLU A O 1
ATOM 1813 N N . ASN A 1 227 ? 36.625 23.062 17.062 1 88.5 227 ASN A N 1
ATOM 1814 C CA . ASN A 1 227 ? 37.312 21.969 17.734 1 88.5 227 ASN A CA 1
ATOM 1815 C C . ASN A 1 227 ? 37.812 20.922 16.75 1 88.5 227 ASN A C 1
ATOM 1817 O O . ASN A 1 227 ? 38.719 20.156 17.047 1 88.5 227 ASN A O 1
ATOM 1821 N N . ILE A 1 228 ? 37.188 20.859 15.609 1 90 228 ILE A N 1
ATOM 1822 C CA . ILE A 1 228 ? 37.625 19.938 14.57 1 90 228 ILE A CA 1
ATOM 1823 C C . ILE A 1 228 ? 38.781 20.516 13.781 1 90 228 ILE A C 1
ATOM 1825 O O . ILE A 1 228 ? 39.625 19.781 13.266 1 90 228 ILE A O 1
ATOM 1829 N N . GLY A 1 229 ? 38.875 21.75 13.711 1 89.75 229 GLY A N 1
ATOM 1830 C CA . GLY A 1 229 ? 39.938 22.422 12.992 1 89.75 229 GLY A CA 1
ATOM 1831 C C . GLY A 1 229 ? 39.5 23.016 11.672 1 89.75 229 GLY A C 1
ATOM 1832 O O . GLY A 1 229 ? 40.312 23.25 10.773 1 89.75 229 GLY A O 1
ATOM 1833 N N . ILE A 1 230 ? 38.188 23.234 11.516 1 92.06 230 ILE A N 1
ATOM 1834 C CA . ILE A 1 230 ? 37.688 23.766 10.258 1 92.06 230 ILE A CA 1
ATOM 1835 C C . ILE A 1 230 ? 37.469 25.266 10.391 1 92.06 230 ILE A C 1
ATOM 1837 O O . ILE A 1 230 ? 36.75 25.734 11.281 1 92.06 230 ILE A O 1
ATOM 1841 N N . PRO A 1 231 ? 38.094 26 9.555 1 91.25 231 PRO A N 1
ATOM 1842 C CA . PRO A 1 231 ? 37.875 27.438 9.602 1 91.25 231 PRO A CA 1
ATOM 1843 C C . PRO A 1 231 ? 36.406 27.812 9.273 1 91.25 231 PRO A C 1
ATOM 1845 O O . PRO A 1 231 ? 35.812 27.188 8.398 1 91.25 231 PRO A O 1
ATOM 1848 N N . LEU A 1 232 ? 35.875 28.766 9.953 1 91.5 232 LEU A N 1
ATOM 1849 C CA . LEU A 1 232 ? 34.5 29.203 9.703 1 91.5 232 LEU A CA 1
ATOM 1850 C C . LEU A 1 232 ? 34.406 29.953 8.375 1 91.5 232 LEU A C 1
ATOM 1852 O O . LEU A 1 232 ? 35.25 30.812 8.078 1 91.5 232 LEU A O 1
ATOM 1856 N N . PRO A 1 233 ? 33.438 29.562 7.641 1 91.19 233 PRO A N 1
ATOM 1857 C CA . PRO A 1 233 ? 33.281 30.266 6.375 1 91.19 233 PRO A CA 1
ATOM 1858 C C . PRO A 1 233 ? 32.906 31.734 6.574 1 91.19 233 PRO A C 1
ATOM 1860 O O . PRO A 1 233 ? 32.125 32.062 7.457 1 91.19 233 PRO A O 1
ATOM 1863 N N . ASP A 1 234 ? 33.594 32.562 5.918 1 83 234 ASP A N 1
ATOM 1864 C CA . ASP A 1 234 ? 33.344 34 5.957 1 83 234 ASP A CA 1
ATOM 1865 C C . ASP A 1 234 ? 33.344 34.594 4.551 1 83 234 ASP A C 1
ATOM 1867 O O . ASP A 1 234 ? 33.625 33.906 3.576 1 83 234 ASP A O 1
ATOM 1871 N N . LYS A 1 235 ? 32.875 35.812 4.422 1 83.25 235 LYS A N 1
ATOM 1872 C CA . LYS A 1 235 ? 32.812 36.5 3.139 1 83.25 235 LYS A CA 1
ATOM 1873 C C . LYS A 1 235 ? 34.188 36.688 2.52 1 83.25 235 LYS A C 1
ATOM 1875 O O . LYS A 1 235 ? 34.312 36.781 1.299 1 83.25 235 LYS A O 1
ATOM 1880 N N . THR A 1 236 ? 35.219 36.625 3.32 1 81.5 236 THR A N 1
ATOM 1881 C CA . THR A 1 236 ? 36.562 36.906 2.842 1 81.5 236 THR A CA 1
ATOM 1882 C C . THR A 1 236 ? 37.219 35.625 2.33 1 81.5 236 THR A C 1
ATOM 1884 O O . THR A 1 236 ? 37.812 35.625 1.252 1 81.5 236 THR A O 1
ATOM 1887 N N . ASN A 1 237 ? 37.188 34.562 3.066 1 85.31 237 ASN A N 1
ATOM 1888 C CA . ASN A 1 237 ? 37.844 33.344 2.641 1 85.31 237 ASN A CA 1
ATOM 1889 C C . ASN A 1 237 ? 37.031 32.625 1.559 1 85.31 237 ASN A C 1
ATOM 1891 O O . ASN A 1 237 ? 37.594 31.812 0.804 1 85.31 237 ASN A O 1
ATOM 1895 N N . ARG A 1 238 ? 35.75 32.969 1.345 1 87.62 238 ARG A N 1
ATOM 1896 C CA . ARG A 1 238 ? 34.875 32.438 0.322 1 87.62 238 ARG A CA 1
ATOM 1897 C C . ARG A 1 238 ? 34.781 30.906 0.429 1 87.62 238 ARG A C 1
ATOM 1899 O O . ARG A 1 238 ? 34.594 30.219 -0.576 1 87.62 238 ARG A O 1
ATOM 1906 N N . CYS A 1 239 ? 35.094 30.281 1.644 1 91.31 239 CYS A N 1
ATOM 1907 C CA . CYS A 1 239 ? 34.875 28.859 1.904 1 91.31 239 CYS A CA 1
ATOM 1908 C C . CYS A 1 239 ? 33.406 28.562 2.203 1 91.31 239 CYS A C 1
ATOM 1910 O O . CYS A 1 239 ? 32.656 29.469 2.568 1 91.31 239 CYS A O 1
ATOM 1912 N N . LYS A 1 240 ? 33.031 27.406 1.904 1 94.94 240 LYS A N 1
ATOM 1913 C CA . LYS A 1 240 ? 31.609 27.047 2.098 1 94.94 240 LYS A CA 1
ATOM 1914 C C . LYS A 1 240 ? 31.484 25.719 2.832 1 94.94 240 LYS A C 1
ATOM 1916 O O . LYS A 1 240 ? 32.281 24.797 2.625 1 94.94 240 LYS A O 1
ATOM 1921 N N . VAL A 1 241 ? 30.5 25.625 3.691 1 95.75 241 VAL A N 1
ATOM 1922 C CA . VAL A 1 241 ? 30.125 24.391 4.359 1 95.75 241 VAL A CA 1
ATOM 1923 C C . VAL A 1 241 ? 28.656 24.078 4.059 1 95.75 241 VAL A C 1
ATOM 1925 O O . VAL A 1 241 ? 27.766 24.891 4.328 1 95.75 241 VAL A O 1
ATOM 1928 N N . VAL A 1 242 ? 28.438 23 3.422 1 96.75 242 VAL A N 1
ATOM 1929 C CA . VAL A 1 242 ? 27.094 22.516 3.117 1 96.75 242 VAL A CA 1
ATOM 1930 C C . VAL A 1 242 ? 26.812 21.234 3.889 1 96.75 242 VAL A C 1
ATOM 1932 O O . VAL A 1 242 ? 27.625 20.297 3.873 1 96.75 242 VAL A O 1
ATOM 1935 N N . PHE A 1 243 ? 25.734 21.188 4.637 1 96.69 243 PHE A N 1
ATOM 1936 C CA . PHE A 1 243 ? 25.438 19.984 5.391 1 96.69 243 PHE A CA 1
ATOM 1937 C C . PHE A 1 243 ? 23.969 19.578 5.219 1 96.69 243 PHE A C 1
ATOM 1939 O O . PHE A 1 243 ? 23.141 20.422 4.855 1 96.69 243 PHE A O 1
ATOM 1946 N N . THR A 1 244 ? 23.641 18.281 5.363 1 96.56 244 THR A N 1
ATOM 1947 C CA . THR A 1 244 ? 22.266 17.781 5.305 1 96.56 244 THR A CA 1
ATOM 1948 C C . THR A 1 244 ? 21.766 17.391 6.691 1 96.56 244 THR A C 1
ATOM 1950 O O . THR A 1 244 ? 22.547 16.906 7.516 1 96.56 244 THR A O 1
ATOM 1953 N N . THR A 1 245 ? 20.547 17.703 6.961 1 95.62 245 THR A N 1
ATOM 1954 C CA . THR A 1 245 ? 19.953 17.391 8.258 1 95.62 245 THR A CA 1
ATOM 1955 C C . THR A 1 245 ? 18.453 17.141 8.125 1 95.62 245 THR A C 1
ATOM 1957 O O . THR A 1 245 ? 17.859 17.406 7.074 1 95.62 245 THR A O 1
ATOM 1960 N N . ARG A 1 246 ? 17.859 16.562 9.195 1 93.25 246 ARG A N 1
ATOM 1961 C CA . ARG A 1 246 ? 16.438 16.234 9.18 1 93.25 246 ARG A CA 1
ATOM 1962 C C . ARG A 1 246 ? 15.617 17.312 9.906 1 93.25 246 ARG A C 1
ATOM 1964 O O . ARG A 1 246 ? 14.391 17.312 9.828 1 93.25 246 ARG A O 1
ATOM 1971 N N . SER A 1 247 ? 16.328 18.203 10.547 1 92.88 247 SER A N 1
ATOM 1972 C CA . SER A 1 247 ? 15.656 19.203 11.367 1 92.88 247 SER A CA 1
ATOM 1973 C C . SER A 1 247 ? 16.156 20.609 11.055 1 92.88 247 SER A C 1
ATOM 1975 O O . SER A 1 247 ? 17.359 20.828 10.883 1 92.88 247 SER A O 1
ATOM 1977 N N . MET A 1 248 ? 15.25 21.531 11.031 1 93.5 248 MET A N 1
ATOM 1978 C CA . MET A 1 248 ? 15.602 22.938 10.828 1 93.5 248 MET A CA 1
ATOM 1979 C C . MET A 1 248 ? 16.328 23.484 12.047 1 93.5 248 MET A C 1
ATOM 1981 O O . MET A 1 248 ? 17.125 24.422 11.93 1 93.5 248 MET A O 1
ATOM 1985 N N . ASP A 1 249 ? 16.109 22.922 13.164 1 92.56 249 ASP A N 1
ATOM 1986 C CA . ASP A 1 249 ? 16.781 23.359 14.391 1 92.56 249 ASP A CA 1
ATOM 1987 C C . ASP A 1 249 ? 18.281 23.172 14.289 1 92.56 249 ASP A C 1
ATOM 1989 O O . ASP A 1 249 ? 19.047 24 14.781 1 92.56 249 ASP A O 1
ATOM 1993 N N . VAL A 1 250 ? 18.625 22.109 13.664 1 93.19 250 VAL A N 1
ATOM 1994 C CA . VAL A 1 250 ? 20.047 21.844 13.516 1 93.19 250 VAL A CA 1
ATOM 1995 C C . VAL A 1 250 ? 20.688 22.891 12.594 1 93.19 250 VAL A C 1
ATOM 1997 O O . VAL A 1 250 ? 21.828 23.281 12.781 1 93.19 250 VAL A O 1
ATOM 2000 N N . CYS A 1 251 ? 19.938 23.312 11.633 1 95.25 251 CYS A N 1
ATOM 2001 C CA . CYS A 1 251 ? 20.422 24.391 10.781 1 95.25 251 CYS A CA 1
ATOM 2002 C C . CYS A 1 251 ? 20.672 25.656 11.594 1 95.25 251 CYS A C 1
ATOM 2004 O O . CYS A 1 251 ? 21.688 26.328 11.398 1 95.25 251 CYS A O 1
ATOM 2006 N N . SER A 1 252 ? 19.766 25.906 12.484 1 93.38 252 SER A N 1
ATOM 2007 C CA . SER A 1 252 ? 19.922 27.078 13.336 1 93.38 252 SER A CA 1
ATOM 2008 C C . SER A 1 252 ? 21.062 26.891 14.328 1 93.38 252 SER A C 1
ATOM 2010 O O . SER A 1 252 ? 21.828 27.828 14.594 1 93.38 252 SER A O 1
ATOM 2012 N N . ASP A 1 253 ? 21.188 25.719 14.852 1 93.12 253 ASP A N 1
ATOM 2013 C CA . ASP A 1 253 ? 22.281 25.422 15.781 1 93.12 253 ASP A CA 1
ATOM 2014 C C . ASP A 1 253 ? 23.641 25.609 15.109 1 93.12 253 ASP A C 1
ATOM 2016 O O . ASP A 1 253 ? 24.609 26.016 15.766 1 93.12 253 ASP A O 1
ATOM 2020 N N . MET A 1 254 ? 23.688 25.328 13.812 1 94.31 254 MET A N 1
ATOM 2021 C CA . MET A 1 254 ? 24.906 25.453 13.039 1 94.31 254 MET A CA 1
ATOM 2022 C C . MET A 1 254 ? 25.078 26.875 12.508 1 94.31 254 MET A C 1
ATOM 2024 O O . MET A 1 254 ? 26 27.156 11.758 1 94.31 254 MET A O 1
ATOM 2028 N N . ASP A 1 255 ? 24.172 27.75 12.852 1 91.94 255 ASP A N 1
ATOM 2029 C CA . ASP A 1 255 ? 24.172 29.141 12.414 1 91.94 255 ASP A CA 1
ATOM 2030 C C . ASP A 1 255 ? 24.203 29.234 10.891 1 91.94 255 ASP A C 1
ATOM 2032 O O . ASP A 1 255 ? 25.047 29.953 10.328 1 91.94 255 ASP A O 1
ATOM 2036 N N . ALA A 1 256 ? 23.359 28.453 10.289 1 93.75 256 ALA A N 1
ATOM 2037 C CA . ALA A 1 256 ? 23.281 28.469 8.828 1 93.75 256 ALA A CA 1
ATOM 2038 C C . ALA A 1 256 ? 22.766 29.797 8.312 1 93.75 256 ALA A C 1
ATOM 2040 O O . ALA A 1 256 ? 21.812 30.375 8.875 1 93.75 256 ALA A O 1
ATOM 2041 N N . ASN A 1 257 ? 23.391 30.297 7.293 1 91.94 257 ASN A N 1
ATOM 2042 C CA . ASN A 1 257 ? 22.953 31.531 6.648 1 91.94 257 ASN A CA 1
ATOM 2043 C C . ASN A 1 257 ? 21.703 31.312 5.793 1 91.94 257 ASN A C 1
ATOM 2045 O O . ASN A 1 257 ? 20.812 32.156 5.754 1 91.94 257 ASN A O 1
ATOM 2049 N N . THR A 1 258 ? 21.797 30.25 5.121 1 94 258 THR A N 1
ATOM 2050 C CA . THR A 1 258 ? 20.703 29.891 4.234 1 94 258 THR A CA 1
ATOM 2051 C C . THR A 1 258 ? 20.25 28.453 4.484 1 94 258 THR A C 1
ATOM 2053 O O . THR A 1 258 ? 21.062 27.562 4.734 1 94 258 THR A O 1
ATOM 2056 N N . LYS A 1 259 ? 19 28.344 4.477 1 94.88 259 LYS A N 1
ATOM 2057 C CA . LYS A 1 259 ? 18.406 27.031 4.66 1 94.88 259 LYS A CA 1
ATOM 2058 C C . LYS A 1 259 ? 17.609 26.609 3.424 1 94.88 259 LYS A C 1
ATOM 2060 O O . LYS A 1 259 ? 16.797 27.375 2.916 1 94.88 259 LYS A O 1
ATOM 2065 N N . LEU A 1 260 ? 17.922 25.5 2.932 1 95.06 260 LEU A N 1
ATOM 2066 C CA . LEU A 1 260 ? 17.234 24.953 1.769 1 95.06 260 LEU A CA 1
ATOM 2067 C C . LEU A 1 260 ? 16.438 23.719 2.146 1 95.06 260 LEU A C 1
ATOM 2069 O O . LEU A 1 260 ? 17 22.719 2.596 1 95.06 260 LEU A O 1
ATOM 2073 N N . LYS A 1 261 ? 15.148 23.797 1.979 1 93.56 261 LYS A N 1
ATOM 2074 C CA . LYS A 1 261 ? 14.297 22.641 2.271 1 93.56 261 LYS A CA 1
ATOM 2075 C C . LYS A 1 261 ? 14.094 21.781 1.029 1 93.56 261 LYS A C 1
ATOM 2077 O O . LYS A 1 261 ? 13.812 22.297 -0.053 1 93.56 261 LYS A O 1
ATOM 2082 N N . VAL A 1 262 ? 14.344 20.5 1.203 1 93.44 262 VAL A N 1
ATOM 2083 C CA . VAL A 1 262 ? 14.008 19.547 0.153 1 93.44 262 VAL A CA 1
ATOM 2084 C C . VAL A 1 262 ? 12.602 19 0.385 1 93.44 262 VAL A C 1
ATOM 2086 O O . VAL A 1 262 ? 12.344 18.344 1.398 1 93.44 262 VAL A O 1
ATOM 2089 N N . ASP A 1 263 ? 11.711 19.25 -0.529 1 89.94 263 ASP A N 1
ATOM 2090 C CA . ASP A 1 263 ? 10.312 18.875 -0.362 1 89.94 263 ASP A CA 1
ATOM 2091 C C . ASP A 1 263 ? 9.992 17.578 -1.099 1 89.94 263 ASP A C 1
ATOM 2093 O O . ASP A 1 263 ? 10.828 17.062 -1.854 1 89.94 263 ASP A O 1
ATOM 2097 N N . PHE A 1 264 ? 8.773 17.062 -0.87 1 91.12 264 PHE A N 1
ATOM 2098 C CA . PHE A 1 264 ? 8.273 15.867 -1.551 1 91.12 264 PHE A CA 1
ATOM 2099 C C . PHE A 1 264 ? 8.211 16.094 -3.057 1 91.12 264 PHE A C 1
ATOM 2101 O O . PHE A 1 264 ? 8.141 17.234 -3.516 1 91.12 264 PHE A O 1
ATOM 2108 N N . LEU A 1 265 ? 8.289 14.984 -3.752 1 92.75 265 LEU A N 1
ATOM 2109 C CA . LEU A 1 265 ? 8.195 15.062 -5.203 1 92.75 265 LEU A CA 1
ATOM 2110 C C . LEU A 1 265 ? 6.773 15.414 -5.637 1 92.75 265 LEU A C 1
ATOM 2112 O O . LEU A 1 265 ? 5.809 15.039 -4.969 1 92.75 265 LEU A O 1
ATOM 2116 N N . ASN A 1 266 ? 6.641 16.156 -6.723 1 90.94 266 ASN A N 1
ATOM 2117 C CA . ASN A 1 266 ? 5.324 16.406 -7.297 1 90.94 266 ASN A CA 1
ATOM 2118 C C . ASN A 1 266 ? 4.758 15.156 -7.969 1 90.94 266 ASN A C 1
ATOM 2120 O O . ASN A 1 266 ? 5.426 14.125 -8.039 1 90.94 266 ASN A O 1
ATOM 2124 N N . GLU A 1 267 ? 3.598 15.156 -8.461 1 88.88 267 GLU A N 1
ATOM 2125 C CA . GLU A 1 267 ? 2.889 14 -9 1 88.88 267 GLU A CA 1
ATOM 2126 C C . GLU A 1 267 ? 3.562 13.477 -10.266 1 88.88 267 GLU A C 1
ATOM 2128 O O . GLU A 1 267 ? 3.654 12.266 -10.469 1 88.88 267 GLU A O 1
ATOM 2133 N N . GLU A 1 268 ? 4.027 14.383 -11.055 1 89.88 268 GLU A N 1
ATOM 2134 C CA . GLU A 1 268 ? 4.656 13.969 -12.305 1 89.88 268 GLU A CA 1
ATOM 2135 C C . GLU A 1 268 ? 5.961 13.219 -12.055 1 89.88 268 GLU A C 1
ATOM 2137 O O . GLU A 1 268 ? 6.199 12.164 -12.633 1 89.88 268 GLU A O 1
ATOM 2142 N N . HIS A 1 269 ? 6.773 13.82 -11.227 1 92.5 269 HIS A N 1
ATOM 2143 C CA . HIS A 1 269 ? 8.047 13.188 -10.914 1 92.5 269 HIS A CA 1
ATOM 2144 C C . HIS A 1 269 ? 7.84 11.898 -10.117 1 92.5 269 HIS A C 1
ATOM 2146 O O . HIS A 1 269 ? 8.602 10.945 -10.273 1 92.5 269 HIS A O 1
ATOM 2152 N N . SER A 1 270 ? 6.828 11.875 -9.25 1 93.19 270 SER A N 1
ATOM 2153 C CA . SER A 1 270 ? 6.508 10.664 -8.508 1 93.19 270 SER A CA 1
ATOM 2154 C C . SER A 1 270 ? 6.121 9.523 -9.438 1 93.19 270 SER A C 1
ATOM 2156 O O . SER A 1 270 ? 6.551 8.383 -9.242 1 93.19 270 SER A O 1
ATOM 2158 N N . TRP A 1 271 ? 5.34 9.875 -10.469 1 91.06 271 TRP A N 1
ATOM 2159 C CA . TRP A 1 271 ? 4.906 8.883 -11.453 1 91.06 271 TRP A CA 1
ATOM 2160 C C . TRP A 1 271 ? 6.098 8.336 -12.234 1 91.06 271 TRP A C 1
ATOM 2162 O O . TRP A 1 271 ? 6.219 7.129 -12.43 1 91.06 271 TRP A O 1
ATOM 2172 N N . CYS A 1 272 ? 6.957 9.227 -12.617 1 90.5 272 CYS A N 1
ATOM 2173 C CA . CYS A 1 272 ? 8.125 8.836 -13.406 1 90.5 272 CYS A CA 1
ATOM 2174 C C . CYS A 1 272 ? 9.039 7.918 -12.602 1 90.5 272 CYS A C 1
ATOM 2176 O O . CYS A 1 272 ? 9.5 6.895 -13.117 1 90.5 272 CYS A O 1
ATOM 2178 N N . LEU A 1 273 ? 9.281 8.297 -11.383 1 91.81 273 LEU A N 1
ATOM 2179 C CA . LEU A 1 273 ? 10.164 7.504 -10.539 1 91.81 273 LEU A CA 1
ATOM 2180 C C . LEU A 1 273 ? 9.57 6.129 -10.266 1 91.81 273 LEU A C 1
ATOM 2182 O O . LEU A 1 273 ? 10.273 5.121 -10.32 1 91.81 273 LEU A O 1
ATOM 2186 N N . PHE A 1 274 ? 8.281 6.047 -10.008 1 93.12 274 PHE A N 1
ATOM 2187 C CA . PHE A 1 274 ? 7.605 4.785 -9.727 1 93.12 274 PHE A CA 1
ATOM 2188 C C . PHE A 1 274 ? 7.66 3.865 -10.945 1 93.12 274 PHE A C 1
ATOM 2190 O O . PHE A 1 274 ? 7.98 2.682 -10.812 1 93.12 274 PHE A O 1
ATOM 2197 N N . CYS A 1 275 ? 7.367 4.336 -12.117 1 89.75 275 CYS A N 1
ATOM 2198 C CA . CYS A 1 275 ? 7.312 3.553 -13.344 1 89.75 275 CYS A CA 1
ATOM 2199 C C . CYS A 1 275 ? 8.695 3.023 -13.719 1 89.75 275 CYS A C 1
ATOM 2201 O O . CYS A 1 275 ? 8.812 1.92 -14.25 1 89.75 275 CYS A O 1
ATOM 2203 N N . GLU A 1 276 ? 9.633 3.846 -13.438 1 87.38 276 GLU A N 1
ATOM 2204 C CA . GLU A 1 276 ? 10.992 3.408 -13.719 1 87.38 276 GLU A CA 1
ATOM 2205 C C . GLU A 1 276 ? 11.359 2.17 -12.906 1 87.38 276 GLU A C 1
ATOM 2207 O O . GLU A 1 276 ? 11.984 1.243 -13.422 1 87.38 276 GLU A O 1
ATOM 2212 N N . LYS A 1 277 ? 10.969 2.189 -11.711 1 89.69 277 LYS A N 1
ATOM 2213 C CA . LYS A 1 277 ? 11.352 1.099 -10.82 1 89.69 277 LYS A CA 1
ATOM 2214 C C . LYS A 1 277 ? 10.406 -0.09 -10.961 1 89.69 277 LYS A C 1
ATOM 2216 O O . LYS A 1 277 ? 10.805 -1.236 -10.75 1 89.69 277 LYS A O 1
ATOM 2221 N N . ALA A 1 278 ? 9.164 0.094 -11.25 1 86.38 278 ALA A N 1
ATOM 2222 C CA . ALA A 1 278 ? 8.203 -0.99 -11.453 1 86.38 278 ALA A CA 1
ATOM 2223 C C . ALA A 1 278 ? 8.445 -1.698 -12.781 1 86.38 278 ALA A C 1
ATOM 2225 O O . ALA A 1 278 ? 7.973 -2.818 -12.984 1 86.38 278 ALA A O 1
ATOM 2226 N N . ASN A 1 279 ? 9.445 -1.288 -13.617 1 69.12 279 ASN A N 1
ATOM 2227 C CA . ASN A 1 279 ? 9.906 -1.872 -14.875 1 69.12 279 ASN A CA 1
ATOM 2228 C C . ASN A 1 279 ? 8.734 -2.316 -15.742 1 69.12 279 ASN A C 1
ATOM 2230 O O . ASN A 1 279 ? 8.82 -3.326 -16.438 1 69.12 279 ASN A O 1
ATOM 2234 N N . GLN A 1 280 ? 7.559 -1.953 -15.523 1 63.41 280 GLN A N 1
ATOM 2235 C CA . GLN A 1 280 ? 6.414 -2.428 -16.297 1 63.41 280 GLN A CA 1
ATOM 2236 C C . GLN A 1 280 ? 5.719 -1.274 -17.016 1 63.41 280 GLN A C 1
ATOM 2238 O O . GLN A 1 280 ? 4.516 -1.06 -16.828 1 63.41 280 GLN A O 1
ATOM 2243 N N . THR A 1 281 ? 6.574 -0.49 -17.609 1 61.81 281 THR A N 1
ATOM 2244 C CA . THR A 1 281 ? 5.945 0.701 -18.172 1 61.81 281 THR A CA 1
ATOM 2245 C C . THR A 1 281 ? 4.855 0.317 -19.156 1 61.81 281 THR A C 1
ATOM 2247 O O . THR A 1 281 ? 3.773 0.911 -19.172 1 61.81 281 THR A O 1
ATOM 2250 N N . ASP A 1 282 ? 5.242 -0.671 -19.906 1 58.06 282 ASP A N 1
ATOM 2251 C CA . ASP A 1 282 ? 4.281 -1.029 -20.953 1 58.06 282 ASP A CA 1
ATOM 2252 C C . ASP A 1 282 ? 3.033 -1.668 -20.344 1 58.06 282 ASP A C 1
ATOM 2254 O O . ASP A 1 282 ? 1.914 -1.398 -20.797 1 58.06 282 ASP A O 1
ATOM 2258 N N . ILE A 1 283 ? 3.318 -2.377 -19.375 1 60.22 283 ILE A N 1
ATOM 2259 C CA . ILE A 1 283 ? 2.186 -3.088 -18.797 1 60.22 283 ILE A CA 1
ATOM 2260 C C . ILE A 1 283 ? 1.285 -2.105 -18.047 1 60.22 283 ILE A C 1
ATOM 2262 O O . ILE A 1 283 ? 0.058 -2.191 -18.125 1 60.22 283 ILE A O 1
ATOM 2266 N N . ILE A 1 284 ? 1.93 -1.17 -17.422 1 63.97 284 ILE A N 1
ATOM 2267 C CA . ILE A 1 284 ? 1.143 -0.233 -16.625 1 63.97 284 ILE A CA 1
ATOM 2268 C C . ILE A 1 284 ? 0.329 0.67 -17.547 1 63.97 284 ILE A C 1
ATOM 2270 O O . ILE A 1 284 ? -0.85 0.931 -17.281 1 63.97 284 ILE A O 1
ATOM 2274 N N . ASN A 1 285 ? 0.982 1.022 -18.578 1 59.69 285 ASN A N 1
ATOM 2275 C CA . ASN A 1 285 ? 0.307 2.006 -19.422 1 59.69 285 ASN A CA 1
ATOM 2276 C C . ASN A 1 285 ? -0.777 1.361 -20.281 1 59.69 285 ASN A C 1
ATOM 2278 O O . ASN A 1 285 ? -1.737 2.023 -20.672 1 59.69 285 ASN A O 1
ATOM 2282 N N . ASN A 1 286 ? -0.472 0.208 -20.688 1 56.12 286 ASN A N 1
ATOM 2283 C CA . ASN A 1 286 ? -1.446 -0.405 -21.578 1 56.12 286 ASN A CA 1
ATOM 2284 C C . ASN A 1 286 ? -2.502 -1.188 -20.797 1 56.12 286 ASN A C 1
ATOM 2286 O O . ASN A 1 286 ? -3.363 -1.837 -21.406 1 56.12 286 ASN A O 1
ATOM 2290 N N . SER A 1 287 ? -2.273 -1.178 -19.562 1 63.84 287 SER A N 1
ATOM 2291 C CA . SER A 1 287 ? -3.105 -2.211 -18.953 1 63.84 287 SER A CA 1
ATOM 2292 C C . SER A 1 287 ? -4.09 -1.612 -17.953 1 63.84 287 SER A C 1
ATOM 2294 O O . SER A 1 287 ? -4.059 -0.408 -17.688 1 63.84 287 SER A O 1
ATOM 2296 N N . ASP A 1 288 ? -5.09 -2.303 -17.703 1 70.31 288 ASP A N 1
ATOM 2297 C CA . ASP A 1 288 ? -6.129 -2.207 -16.688 1 70.31 288 ASP A CA 1
ATOM 2298 C C . ASP A 1 288 ? -5.523 -1.963 -15.312 1 70.31 288 ASP A C 1
ATOM 2300 O O . ASP A 1 288 ? -6.242 -1.668 -14.352 1 70.31 288 ASP A O 1
ATOM 2304 N N . LEU A 1 289 ? -4.082 -1.784 -15.398 1 82.25 289 LEU A N 1
ATOM 2305 C CA . LEU A 1 289 ? -3.451 -1.669 -14.086 1 82.25 289 LEU A CA 1
ATOM 2306 C C . LEU A 1 289 ? -3.158 -0.211 -13.75 1 82.25 289 LEU A C 1
ATOM 2308 O O . LEU A 1 289 ? -2.795 0.109 -12.617 1 82.25 289 LEU A O 1
ATOM 2312 N N . LYS A 1 290 ? -3.312 0.75 -14.734 1 85.5 290 LYS A N 1
ATOM 2313 C CA . LYS A 1 290 ? -2.904 2.143 -14.586 1 85.5 290 LYS A CA 1
ATOM 2314 C C . LYS A 1 290 ? -3.637 2.805 -13.422 1 85.5 290 LYS A C 1
ATOM 2316 O O . LYS A 1 290 ? -3.014 3.449 -12.57 1 85.5 290 LYS A O 1
ATOM 2321 N N . PRO A 1 291 ? -4.961 2.584 -13.352 1 85.94 291 PRO A N 1
ATOM 2322 C CA . PRO A 1 291 ? -5.637 3.234 -12.227 1 85.94 291 PRO A CA 1
ATOM 2323 C C . PRO A 1 291 ? -5.109 2.771 -10.867 1 85.94 291 PRO A C 1
ATOM 2325 O O . PRO A 1 291 ? -5.047 3.562 -9.922 1 85.94 291 PRO A O 1
ATOM 2328 N N . TYR A 1 292 ? -4.789 1.536 -10.805 1 89.38 292 TYR A N 1
ATOM 2329 C CA . TYR A 1 292 ? -4.25 1.018 -9.547 1 89.38 292 TYR A CA 1
ATOM 2330 C C . TYR A 1 292 ? -2.869 1.595 -9.266 1 89.38 292 TYR A C 1
ATOM 2332 O O . TYR A 1 292 ? -2.545 1.921 -8.125 1 89.38 292 TYR A O 1
ATOM 2340 N N . ALA A 1 293 ? -2.059 1.749 -10.352 1 91.31 293 ALA A N 1
ATOM 2341 C CA . ALA A 1 293 ? -0.727 2.33 -10.203 1 91.31 293 ALA A CA 1
ATOM 2342 C C . ALA A 1 293 ? -0.809 3.781 -9.742 1 91.31 293 ALA A C 1
ATOM 2344 O O . ALA A 1 293 ? -0.02 4.215 -8.898 1 91.31 293 ALA A O 1
ATOM 2345 N N . GLU A 1 294 ? -1.735 4.477 -10.25 1 90.62 294 GLU A N 1
ATOM 2346 C CA . GLU A 1 294 ? -1.923 5.871 -9.859 1 90.62 294 GLU A CA 1
ATOM 2347 C C . GLU A 1 294 ? -2.34 5.988 -8.398 1 90.62 294 GLU A C 1
ATOM 2349 O O . GLU A 1 294 ? -1.896 6.891 -7.691 1 90.62 294 GLU A O 1
ATOM 2354 N N . ALA A 1 295 ? -3.207 5.082 -8.023 1 90.06 295 ALA A N 1
ATOM 2355 C CA . ALA A 1 295 ? -3.637 5.078 -6.625 1 90.06 295 ALA A CA 1
ATOM 2356 C C . ALA A 1 295 ? -2.465 4.797 -5.691 1 90.06 295 ALA A C 1
ATOM 2358 O O . ALA A 1 295 ? -2.367 5.391 -4.613 1 90.06 295 ALA A O 1
ATOM 2359 N N . ILE A 1 296 ? -1.599 3.906 -6.105 1 91.94 296 ILE A N 1
ATOM 2360 C CA . ILE A 1 296 ? -0.431 3.551 -5.305 1 91.94 296 ILE A CA 1
ATOM 2361 C C . ILE A 1 296 ? 0.504 4.754 -5.195 1 91.94 296 ILE A C 1
ATOM 2363 O O . ILE A 1 296 ? 0.989 5.074 -4.109 1 91.94 296 ILE A O 1
ATOM 2367 N N . VAL A 1 297 ? 0.728 5.434 -6.285 1 92.69 297 VAL A N 1
ATOM 2368 C CA . VAL A 1 297 ? 1.625 6.586 -6.316 1 92.69 297 VAL A CA 1
ATOM 2369 C C . VAL A 1 297 ? 1.083 7.691 -5.414 1 92.69 297 VAL A C 1
ATOM 2371 O O . VAL A 1 297 ? 1.843 8.336 -4.691 1 92.69 297 VAL A O 1
ATOM 2374 N N . LYS A 1 298 ? -0.173 7.859 -5.402 1 88.88 298 LYS A N 1
ATOM 2375 C CA . LYS A 1 298 ? -0.796 8.875 -4.559 1 88.88 298 LYS A CA 1
ATOM 2376 C C . LYS A 1 298 ? -0.615 8.547 -3.08 1 88.88 298 LYS A C 1
ATOM 2378 O O . LYS A 1 298 ? -0.373 9.445 -2.268 1 88.88 298 LYS A O 1
ATOM 2383 N N . ARG A 1 299 ? -0.72 7.332 -2.766 1 87.94 299 ARG A N 1
ATOM 2384 C CA . ARG A 1 299 ? -0.603 6.91 -1.374 1 87.94 299 ARG A CA 1
ATOM 2385 C C . ARG A 1 299 ? 0.84 7.012 -0.891 1 87.94 299 ARG A C 1
ATOM 2387 O O . ARG A 1 299 ? 1.091 7.133 0.311 1 87.94 299 ARG A O 1
ATOM 2394 N N . CYS A 1 300 ? 1.801 6.91 -1.804 1 90.69 300 CYS A N 1
ATOM 2395 C CA . CYS A 1 300 ? 3.203 7.051 -1.431 1 90.69 300 CYS A CA 1
ATOM 2396 C C . CYS A 1 300 ? 3.537 8.5 -1.103 1 90.69 300 CYS A C 1
ATOM 2398 O O . CYS A 1 300 ? 4.559 8.781 -0.477 1 90.69 300 CYS A O 1
ATOM 2400 N N . GLY A 1 301 ? 2.715 9.438 -1.43 1 86.25 301 GLY A N 1
ATOM 2401 C CA . GLY A 1 301 ? 2.789 10.828 -1.002 1 86.25 301 GLY A CA 1
ATOM 2402 C C . GLY A 1 301 ? 3.998 11.562 -1.555 1 86.25 301 GLY A C 1
ATOM 2403 O O . GLY A 1 301 ? 4.543 12.453 -0.901 1 86.25 301 GLY A O 1
ATOM 2404 N N . GLY A 1 302 ? 4.715 11.039 -2.537 1 91 302 GLY A N 1
ATOM 2405 C CA . GLY A 1 302 ? 5.812 11.766 -3.16 1 91 302 GLY A CA 1
ATOM 2406 C C . GLY A 1 302 ? 7.148 11.523 -2.48 1 91 302 GLY A C 1
ATOM 2407 O O . GLY A 1 302 ? 8.141 12.164 -2.816 1 91 302 GLY A O 1
ATOM 2408 N N . LEU A 1 303 ? 7.215 10.75 -1.458 1 92.5 303 LEU A N 1
ATOM 2409 C CA . LEU A 1 303 ? 8.484 10.406 -0.837 1 92.5 303 LEU A CA 1
ATOM 2410 C C . LEU A 1 303 ? 9.297 9.469 -1.733 1 92.5 303 LEU A C 1
ATOM 2412 O O . LEU A 1 303 ? 8.883 8.336 -1.978 1 92.5 303 LEU A O 1
ATOM 2416 N N . PRO A 1 304 ? 10.414 9.859 -2.205 1 93.12 304 PRO A N 1
ATOM 2417 C CA . PRO A 1 304 ? 11.195 9.07 -3.162 1 93.12 304 PRO A CA 1
ATOM 2418 C C . PRO A 1 304 ? 11.531 7.672 -2.643 1 93.12 304 PRO A C 1
ATOM 2420 O O . PRO A 1 304 ? 11.398 6.688 -3.377 1 93.12 304 PRO A O 1
ATOM 2423 N N . LEU A 1 305 ? 11.984 7.547 -1.395 1 91.56 305 LEU A N 1
ATOM 2424 C CA . LEU A 1 305 ? 12.344 6.242 -0.847 1 91.56 305 LEU A CA 1
ATOM 2425 C C . LEU A 1 305 ? 11.164 5.285 -0.895 1 91.56 305 LEU A C 1
ATOM 2427 O O . LEU A 1 305 ? 11.32 4.105 -1.214 1 91.56 305 LEU A O 1
ATOM 2431 N N . ALA A 1 306 ? 9.945 5.777 -0.559 1 93.38 306 ALA A N 1
ATOM 2432 C CA . ALA A 1 306 ? 8.742 4.949 -0.604 1 93.38 306 ALA A CA 1
ATOM 2433 C C . ALA A 1 306 ? 8.398 4.566 -2.039 1 93.38 306 ALA A C 1
ATOM 2435 O O . ALA A 1 306 ? 8.031 3.42 -2.312 1 93.38 306 ALA A O 1
ATOM 2436 N N . LEU A 1 307 ? 8.516 5.555 -2.941 1 93.44 307 LEU A N 1
ATOM 2437 C CA . LEU A 1 307 ? 8.203 5.316 -4.344 1 93.44 307 LEU A CA 1
ATOM 2438 C C . LEU A 1 307 ? 9.133 4.258 -4.938 1 93.44 307 LEU A C 1
ATOM 2440 O O . LEU A 1 307 ? 8.68 3.369 -5.664 1 93.44 307 LEU A O 1
ATOM 2444 N N . ILE A 1 308 ? 10.367 4.297 -4.637 1 93 308 ILE A N 1
ATOM 2445 C CA . ILE A 1 308 ? 11.352 3.34 -5.129 1 93 308 ILE A CA 1
ATOM 2446 C C . ILE A 1 308 ? 11.062 1.959 -4.547 1 93 308 ILE A C 1
ATOM 2448 O O . ILE A 1 308 ? 11.062 0.961 -5.273 1 93 308 ILE A O 1
ATOM 2452 N N . THR A 1 309 ? 10.828 1.924 -3.264 1 92.75 309 THR A N 1
ATOM 2453 C CA . THR A 1 309 ? 10.609 0.662 -2.564 1 92.75 309 THR A CA 1
ATOM 2454 C C . THR A 1 309 ? 9.367 -0.042 -3.092 1 92.75 309 THR A C 1
ATOM 2456 O O . THR A 1 309 ? 9.406 -1.23 -3.418 1 92.75 309 THR A O 1
ATOM 2459 N N . ILE A 1 310 ? 8.266 0.67 -3.205 1 93.5 310 ILE A N 1
ATOM 2460 C CA . ILE A 1 310 ? 7.02 0.064 -3.664 1 93.5 310 ILE A CA 1
ATOM 2461 C C . ILE A 1 310 ? 7.113 -0.237 -5.156 1 93.5 310 ILE A C 1
ATOM 2463 O O . ILE A 1 310 ? 6.574 -1.242 -5.629 1 93.5 310 ILE A O 1
ATOM 2467 N N . GLY A 1 311 ? 7.715 0.704 -5.891 1 92.12 311 GLY A N 1
ATOM 2468 C CA . GLY A 1 311 ? 7.934 0.406 -7.297 1 92.12 311 GLY A CA 1
ATOM 2469 C C . GLY A 1 311 ? 8.633 -0.921 -7.523 1 92.12 311 GLY A C 1
ATOM 2470 O O . GLY A 1 311 ? 8.203 -1.72 -8.359 1 92.12 311 GLY A O 1
ATOM 2471 N N . ARG A 1 312 ? 9.633 -1.196 -6.766 1 91.5 312 ARG A N 1
ATOM 2472 C CA . ARG A 1 312 ? 10.375 -2.449 -6.859 1 91.5 312 ARG A CA 1
ATOM 2473 C C . ARG A 1 312 ? 9.523 -3.629 -6.414 1 91.5 312 ARG A C 1
ATOM 2475 O O . ARG A 1 312 ? 9.602 -4.715 -6.988 1 91.5 312 ARG A O 1
ATOM 2482 N N . ALA A 1 313 ? 8.766 -3.42 -5.383 1 91.12 313 ALA A N 1
ATOM 2483 C CA . ALA A 1 313 ? 7.906 -4.48 -4.863 1 91.12 313 ALA A CA 1
ATOM 2484 C C . ALA A 1 313 ? 6.855 -4.887 -5.895 1 91.12 313 ALA A C 1
ATOM 2486 O O . ALA A 1 313 ? 6.453 -6.051 -5.957 1 91.12 313 ALA A O 1
ATOM 2487 N N . MET A 1 314 ? 6.395 -3.941 -6.695 1 91.19 314 MET A N 1
ATOM 2488 C CA . MET A 1 314 ? 5.312 -4.195 -7.637 1 91.19 314 MET A CA 1
ATOM 2489 C C . MET A 1 314 ? 5.859 -4.625 -8.992 1 91.19 314 MET A C 1
ATOM 2491 O O . MET A 1 314 ? 5.094 -4.953 -9.898 1 91.19 314 MET A O 1
ATOM 2495 N N . ALA A 1 315 ? 7.098 -4.652 -9.156 1 89.75 315 ALA A N 1
ATOM 2496 C CA . ALA A 1 315 ? 7.734 -4.883 -10.445 1 89.75 315 ALA A CA 1
ATOM 2497 C C . ALA A 1 315 ? 7.332 -6.238 -11.023 1 89.75 315 ALA A C 1
ATOM 2499 O O . ALA A 1 315 ? 7.227 -6.395 -12.242 1 89.75 315 ALA A O 1
ATOM 2500 N N . ASN A 1 316 ? 7.055 -7.199 -10.148 1 88.5 316 ASN A N 1
ATOM 2501 C CA . ASN A 1 316 ? 6.789 -8.547 -10.641 1 88.5 316 ASN A CA 1
ATOM 2502 C C . ASN A 1 316 ? 5.324 -8.938 -10.445 1 88.5 316 ASN A C 1
ATOM 2504 O O . ASN A 1 316 ? 4.961 -10.102 -10.617 1 88.5 316 ASN A O 1
ATOM 2508 N N . ARG A 1 317 ? 4.543 -8.055 -10.031 1 88.44 317 ARG A N 1
ATOM 2509 C CA . ARG A 1 317 ? 3.119 -8.32 -9.867 1 88.44 317 ARG A CA 1
ATOM 2510 C C . ARG A 1 317 ? 2.348 -8.008 -11.141 1 88.44 317 ARG A C 1
ATOM 2512 O O . ARG A 1 317 ? 2.355 -6.867 -11.609 1 88.44 317 ARG A O 1
ATOM 2519 N N . LYS A 1 318 ? 1.661 -8.984 -11.672 1 81.44 318 LYS A N 1
ATOM 2520 C CA . LYS A 1 318 ? 1.084 -8.82 -13.008 1 81.44 318 LYS A CA 1
ATOM 2521 C C . LYS A 1 318 ? -0.441 -8.844 -12.953 1 81.44 318 LYS A C 1
ATOM 2523 O O . LYS A 1 318 ? -1.109 -8.367 -13.867 1 81.44 318 LYS A O 1
ATOM 2528 N N . THR A 1 319 ? -1.041 -9.367 -11.875 1 83.88 319 THR A N 1
ATOM 2529 C CA . THR A 1 319 ? -2.49 -9.531 -11.836 1 83.88 319 THR A CA 1
ATOM 2530 C C . THR A 1 319 ? -3.146 -8.344 -11.133 1 83.88 319 THR A C 1
ATOM 2532 O O . THR A 1 319 ? -2.514 -7.68 -10.305 1 83.88 319 THR A O 1
ATOM 2535 N N . GLU A 1 320 ? -4.371 -8.078 -11.508 1 84 320 GLU A N 1
ATOM 2536 C CA . GLU A 1 320 ? -5.141 -6.996 -10.906 1 84 320 GLU A CA 1
ATOM 2537 C C . GLU A 1 320 ? -5.336 -7.227 -9.406 1 84 320 GLU A C 1
ATOM 2539 O O . GLU A 1 320 ? -5.324 -6.277 -8.625 1 84 320 GLU A O 1
ATOM 2544 N N . GLU A 1 321 ? -5.551 -8.461 -9.039 1 88.5 321 GLU A N 1
ATOM 2545 C CA . GLU A 1 321 ? -5.789 -8.797 -7.633 1 88.5 321 GLU A CA 1
ATOM 2546 C C . GLU A 1 321 ? -4.582 -8.438 -6.77 1 88.5 321 GLU A C 1
ATOM 2548 O O . GLU A 1 321 ? -4.738 -7.945 -5.652 1 88.5 321 GLU A O 1
ATOM 2553 N N . GLU A 1 322 ? -3.449 -8.656 -7.379 1 90.12 322 GLU A N 1
ATOM 2554 C CA . GLU A 1 322 ? -2.238 -8.344 -6.625 1 90.12 322 GLU A CA 1
ATOM 2555 C C . GLU A 1 322 ? -2.098 -6.844 -6.402 1 90.12 322 GLU A C 1
ATOM 2557 O O . GLU A 1 322 ? -1.664 -6.406 -5.336 1 90.12 322 GLU A O 1
ATOM 2562 N N . TRP A 1 323 ? -2.438 -6.059 -7.367 1 89.94 323 TRP A N 1
ATOM 2563 C CA . TRP A 1 323 ? -2.346 -4.609 -7.254 1 89.94 323 TRP A CA 1
ATOM 2564 C C . TRP A 1 323 ? -3.414 -4.066 -6.312 1 89.94 323 TRP A C 1
ATOM 2566 O O . TRP A 1 323 ? -3.164 -3.121 -5.559 1 89.94 323 TRP A O 1
ATOM 2576 N N . LYS A 1 324 ? -4.598 -4.68 -6.371 1 89.94 324 LYS A N 1
ATOM 2577 C CA . LYS A 1 324 ? -5.648 -4.305 -5.426 1 89.94 324 LYS A CA 1
ATOM 2578 C C . LYS A 1 324 ? -5.211 -4.57 -3.988 1 89.94 324 LYS A C 1
ATOM 2580 O O . LYS A 1 324 ? -5.488 -3.77 -3.092 1 89.94 324 LYS A O 1
ATOM 2585 N N . TYR A 1 325 ? -4.559 -5.594 -3.846 1 91.12 325 TYR A N 1
ATOM 2586 C CA . TYR A 1 325 ? -4.066 -5.926 -2.514 1 91.12 325 TYR A CA 1
ATOM 2587 C C . TYR A 1 325 ? -3.049 -4.895 -2.037 1 91.12 325 TYR A C 1
ATOM 2589 O O . TYR A 1 325 ? -3.037 -4.523 -0.86 1 91.12 325 TYR A O 1
ATOM 2597 N N . ALA A 1 326 ? -2.145 -4.582 -2.918 1 92.62 326 ALA A N 1
ATOM 2598 C CA . ALA A 1 326 ? -1.13 -3.596 -2.557 1 92.62 326 ALA A CA 1
ATOM 2599 C C . ALA A 1 326 ? -1.772 -2.299 -2.07 1 92.62 326 ALA A C 1
ATOM 2601 O O . ALA A 1 326 ? -1.297 -1.684 -1.114 1 92.62 326 ALA A O 1
ATOM 2602 N N . ILE A 1 327 ? -2.838 -1.847 -2.711 1 90.5 327 ILE A N 1
ATOM 2603 C CA . ILE A 1 327 ? -3.541 -0.626 -2.328 1 90.5 327 ILE A CA 1
ATOM 2604 C C . ILE A 1 327 ? -4.168 -0.804 -0.947 1 90.5 327 ILE A C 1
ATOM 2606 O O . ILE A 1 327 ? -4.074 0.084 -0.096 1 90.5 327 ILE A O 1
ATOM 2610 N N . GLU A 1 328 ? -4.754 -1.946 -0.743 1 87.44 328 GLU A N 1
ATOM 2611 C CA . GLU A 1 328 ? -5.367 -2.229 0.552 1 87.44 328 GLU A CA 1
ATOM 2612 C C . GLU A 1 328 ? -4.316 -2.273 1.66 1 87.44 328 GLU A C 1
ATOM 2614 O O . GLU A 1 328 ? -4.555 -1.783 2.766 1 87.44 328 GLU A O 1
ATOM 2619 N N . ALA A 1 329 ? -3.246 -2.908 1.327 1 88.25 329 ALA A N 1
ATOM 2620 C CA . ALA A 1 329 ? -2.162 -3 2.303 1 88.25 329 ALA A CA 1
ATOM 2621 C C . ALA A 1 329 ? -1.617 -1.617 2.648 1 88.25 329 ALA A C 1
ATOM 2623 O O . ALA A 1 329 ? -1.3 -1.34 3.807 1 88.25 329 ALA A O 1
ATOM 2624 N N . LEU A 1 330 ? -1.498 -0.75 1.679 1 88.12 330 LEU A N 1
ATOM 2625 C CA . LEU A 1 330 ? -0.979 0.596 1.894 1 88.12 330 LEU A CA 1
ATOM 2626 C C . LEU A 1 330 ? -1.924 1.41 2.771 1 88.12 330 LEU A C 1
ATOM 2628 O O . LEU A 1 330 ? -1.482 2.285 3.52 1 88.12 330 LEU A O 1
ATOM 2632 N N . ASP A 1 331 ? -3.176 1.122 2.703 1 81.31 331 ASP A N 1
ATOM 2633 C CA . ASP A 1 331 ? -4.168 1.866 3.475 1 81.31 331 ASP A CA 1
ATOM 2634 C C . ASP A 1 331 ? -4.25 1.347 4.906 1 81.31 331 ASP A C 1
ATOM 2636 O O . ASP A 1 331 ? -4.488 2.117 5.84 1 81.31 331 ASP A O 1
ATOM 2640 N N . ASN A 1 332 ? -3.996 0.051 5.078 1 79.06 332 ASN A N 1
ATOM 2641 C CA . ASN A 1 332 ? -4.25 -0.546 6.387 1 79.06 332 ASN A CA 1
ATOM 2642 C C . ASN A 1 332 ? -2.951 -0.895 7.105 1 79.06 332 ASN A C 1
ATOM 2644 O O . ASN A 1 332 ? -2.801 -0.615 8.297 1 79.06 332 ASN A O 1
ATOM 2648 N N . ALA A 1 333 ? -2.107 -1.58 6.379 1 85.81 333 ALA A N 1
ATOM 2649 C CA . ALA A 1 333 ? -0.846 -2.023 6.969 1 85.81 333 ALA A CA 1
ATOM 2650 C C . ALA A 1 333 ? 0.283 -1.976 5.941 1 85.81 333 ALA A C 1
ATOM 2652 O O . ALA A 1 333 ? 0.752 -3.016 5.477 1 85.81 333 ALA A O 1
ATOM 2653 N N . PRO A 1 334 ? 0.783 -0.811 5.73 1 87.56 334 PRO A N 1
ATOM 2654 C CA . PRO A 1 334 ? 1.803 -0.659 4.688 1 87.56 334 PRO A CA 1
ATOM 2655 C C . PRO A 1 334 ? 3.062 -1.474 4.973 1 87.56 334 PRO A C 1
ATOM 2657 O O . PRO A 1 334 ? 3.783 -1.849 4.047 1 87.56 334 PRO A O 1
ATOM 2660 N N . SER A 1 335 ? 3.377 -1.817 6.234 1 88.12 335 SER A N 1
ATOM 2661 C CA . SER A 1 335 ? 4.602 -2.525 6.598 1 88.12 335 SER A CA 1
ATOM 2662 C C . SER A 1 335 ? 4.594 -3.953 6.062 1 88.12 335 SER A C 1
ATOM 2664 O O . SER A 1 335 ? 5.637 -4.609 6.012 1 88.12 335 SER A O 1
ATOM 2666 N N . GLU A 1 336 ? 3.438 -4.449 5.66 1 86.56 336 GLU A N 1
ATOM 2667 C CA . GLU A 1 336 ? 3.328 -5.801 5.121 1 86.56 336 GLU A CA 1
ATOM 2668 C C . GLU A 1 336 ? 3.891 -5.879 3.705 1 86.56 336 GLU A C 1
ATOM 2670 O O . GLU A 1 336 ? 4.215 -6.965 3.221 1 86.56 336 GLU A O 1
ATOM 2675 N N . LEU A 1 337 ? 3.906 -4.773 3.029 1 89.56 337 LEU A N 1
ATOM 2676 C CA . LEU A 1 337 ? 4.5 -4.75 1.697 1 89.56 337 LEU A CA 1
ATOM 2677 C C . LEU A 1 337 ? 6.02 -4.828 1.777 1 89.56 337 LEU A C 1
ATOM 2679 O O . LEU A 1 337 ? 6.629 -4.23 2.668 1 89.56 337 LEU A O 1
ATOM 2683 N N . ARG A 1 338 ? 6.551 -5.473 0.917 1 89.12 338 ARG A N 1
ATOM 2684 C CA . ARG A 1 338 ? 7.988 -5.738 0.908 1 89.12 338 ARG A CA 1
ATOM 2685 C C . ARG A 1 338 ? 8.789 -4.441 0.885 1 89.12 338 ARG A C 1
ATOM 2687 O O . ARG A 1 338 ? 8.547 -3.576 0.04 1 89.12 338 ARG A O 1
ATOM 2694 N N . GLY A 1 339 ? 9.734 -4.207 1.841 1 88.31 339 GLY A N 1
ATOM 2695 C CA . GLY A 1 339 ? 10.648 -3.082 1.855 1 88.31 339 GLY A CA 1
ATOM 2696 C C . GLY A 1 339 ? 10.141 -1.903 2.662 1 88.31 339 GLY A C 1
ATOM 2697 O O . GLY A 1 339 ? 10.914 -1.033 3.062 1 88.31 339 GLY A O 1
ATOM 2698 N N . MET A 1 340 ? 8.844 -1.811 2.957 1 90.5 340 MET A N 1
ATOM 2699 C CA . MET A 1 340 ? 8.266 -0.64 3.609 1 90.5 340 MET A CA 1
ATOM 2700 C C . MET A 1 340 ? 8.711 -0.55 5.062 1 90.5 340 MET A C 1
ATOM 2702 O O . MET A 1 340 ? 8.758 0.54 5.637 1 90.5 340 MET A O 1
ATOM 2706 N N . GLN A 1 341 ? 9.055 -1.633 5.637 1 88.31 341 GLN A N 1
ATOM 2707 C CA . GLN A 1 341 ? 9.586 -1.594 6.996 1 88.31 341 GLN A CA 1
ATOM 2708 C C . GLN A 1 341 ? 10.891 -0.812 7.055 1 88.31 341 GLN A C 1
ATOM 2710 O O . GLN A 1 341 ? 11.164 -0.116 8.039 1 88.31 341 GLN A O 1
ATOM 2715 N N . ASP A 1 342 ? 11.656 -0.943 5.992 1 88.5 342 ASP A N 1
ATOM 2716 C CA . ASP A 1 342 ? 12.906 -0.198 5.93 1 88.5 342 ASP A CA 1
ATOM 2717 C C . ASP A 1 342 ? 12.648 1.303 5.809 1 88.5 342 ASP A C 1
ATOM 2719 O O . ASP A 1 342 ? 13.383 2.111 6.375 1 88.5 342 ASP A O 1
ATOM 2723 N N . VAL A 1 343 ? 11.672 1.633 5.094 1 91.5 343 VAL A N 1
ATOM 2724 C CA . VAL A 1 343 ? 11.297 3.037 4.953 1 91.5 343 VAL A CA 1
ATOM 2725 C C . VAL A 1 343 ? 10.891 3.6 6.312 1 91.5 343 VAL A C 1
ATOM 2727 O O . VAL A 1 343 ? 11.336 4.684 6.703 1 91.5 343 VAL A O 1
ATOM 2730 N N . PHE A 1 344 ? 10.094 2.855 7.09 1 92.94 344 PHE A N 1
ATOM 2731 C CA . PHE A 1 344 ? 9.625 3.305 8.391 1 92.94 344 PHE A CA 1
ATOM 2732 C C . PHE A 1 344 ? 10.766 3.361 9.398 1 92.94 344 PHE A C 1
ATOM 2734 O O . PHE A 1 344 ? 10.789 4.223 10.281 1 92.94 344 PHE A O 1
ATOM 2741 N N . THR A 1 345 ? 11.742 2.5 9.164 1 90.12 345 THR A N 1
ATOM 2742 C CA . THR A 1 345 ? 12.891 2.52 10.055 1 90.12 345 THR A CA 1
ATOM 2743 C C . THR A 1 345 ? 13.695 3.805 9.875 1 90.12 345 THR A C 1
ATOM 2745 O O . THR A 1 345 ? 14.227 4.355 10.844 1 90.12 345 THR A O 1
ATOM 2748 N N . ILE A 1 346 ? 13.766 4.223 8.695 1 89.38 346 ILE A N 1
ATOM 2749 C CA . ILE A 1 346 ? 14.461 5.469 8.406 1 89.38 346 ILE A CA 1
ATOM 2750 C C . ILE A 1 346 ? 13.719 6.641 9.039 1 89.38 346 ILE A C 1
ATOM 2752 O O . ILE A 1 346 ? 14.336 7.543 9.609 1 89.38 346 ILE A O 1
ATOM 2756 N N . LEU A 1 347 ? 12.406 6.645 9.008 1 91.88 347 LEU A N 1
ATOM 2757 C CA . LEU A 1 347 ? 11.602 7.703 9.609 1 91.88 347 LEU A CA 1
ATOM 2758 C C . LEU A 1 347 ? 11.625 7.613 11.125 1 91.88 347 LEU A C 1
ATOM 2760 O O . LEU A 1 347 ? 11.508 8.633 11.82 1 91.88 347 LEU A O 1
ATOM 2764 N N . LYS A 1 348 ? 11.789 6.41 11.625 1 92.5 348 LYS A N 1
ATOM 2765 C CA . LYS A 1 348 ? 11.781 6.164 13.062 1 92.5 348 LYS A CA 1
ATOM 2766 C C . LYS A 1 348 ? 12.93 6.906 13.75 1 92.5 348 LYS A C 1
ATOM 2768 O O . LYS A 1 348 ? 12.789 7.34 14.898 1 92.5 348 LYS A O 1
ATOM 2773 N N . PHE A 1 349 ? 14.016 7.168 13.016 1 89.38 349 PHE A N 1
ATOM 2774 C CA . PHE A 1 349 ? 15.141 7.902 13.586 1 89.38 349 PHE A CA 1
ATOM 2775 C C . PHE A 1 349 ? 14.727 9.312 13.977 1 89.38 349 PHE A C 1
ATOM 2777 O O . PHE A 1 349 ? 15.125 9.82 15.023 1 89.38 349 PHE A O 1
ATOM 2784 N N . SER A 1 350 ? 13.984 9.953 13.141 1 91.44 350 SER A N 1
ATOM 2785 C CA . SER A 1 350 ? 13.5 11.297 13.445 1 91.44 350 SER A CA 1
ATOM 2786 C C . SER A 1 350 ? 12.562 11.297 14.648 1 91.44 350 SER A C 1
ATOM 2788 O O . SER A 1 350 ? 12.602 12.203 15.477 1 91.44 350 SER A O 1
ATOM 2790 N N . TYR A 1 351 ? 11.75 10.266 14.766 1 94.12 351 TYR A N 1
ATOM 2791 C CA . TYR A 1 351 ? 10.82 10.125 15.883 1 94.12 351 TYR A CA 1
ATOM 2792 C C . TYR A 1 351 ? 11.578 9.922 17.188 1 94.12 351 TYR A C 1
ATOM 2794 O O . TYR A 1 351 ? 11.25 10.531 18.203 1 94.12 351 TYR A O 1
ATOM 2802 N N . GLU A 1 352 ? 12.57 9.125 17.125 1 90.94 352 GLU A N 1
ATOM 2803 C CA . GLU A 1 352 ? 13.336 8.82 18.328 1 90.94 352 GLU A CA 1
ATOM 2804 C C . GLU A 1 352 ? 14.172 10.016 18.781 1 90.94 352 GLU A C 1
ATOM 2806 O O . GLU A 1 352 ? 14.516 10.133 19.953 1 90.94 352 GLU A O 1
ATOM 2811 N N . ASN A 1 353 ? 14.414 10.883 17.859 1 89.06 353 ASN A N 1
ATOM 2812 C CA . ASN A 1 353 ? 15.25 12.039 18.156 1 89.06 353 ASN A CA 1
ATOM 2813 C C . ASN A 1 353 ? 14.422 13.195 18.734 1 89.06 353 ASN A C 1
ATOM 2815 O O . ASN A 1 353 ? 14.977 14.234 19.094 1 89.06 353 ASN A O 1
ATOM 2819 N N . LEU A 1 354 ? 13.125 12.969 18.828 1 91.69 354 LEU A N 1
ATOM 2820 C CA . LEU A 1 354 ? 12.305 14 19.453 1 91.69 354 LEU A CA 1
ATOM 2821 C C . LEU A 1 354 ? 12.648 14.141 20.938 1 91.69 354 LEU A C 1
ATOM 2823 O O . LEU A 1 354 ? 12.914 13.141 21.609 1 91.69 354 LEU A O 1
ATOM 2827 N N . GLN A 1 355 ? 12.727 15.312 21.438 1 84.69 355 GLN A N 1
ATOM 2828 C CA . GLN A 1 355 ? 13.289 15.656 22.75 1 84.69 355 GLN A CA 1
ATOM 2829 C C . GLN A 1 355 ? 12.461 15.055 23.875 1 84.69 355 GLN A C 1
ATOM 2831 O O . GLN A 1 355 ? 13.016 14.547 24.859 1 84.69 355 GLN A O 1
ATOM 2836 N N . ASP A 1 356 ? 11.148 15.203 23.766 1 89.06 356 ASP A N 1
ATOM 2837 C CA . ASP A 1 356 ? 10.312 14.844 24.922 1 89.06 356 ASP A CA 1
ATOM 2838 C C . ASP A 1 356 ? 9.234 13.844 24.516 1 89.06 356 ASP A C 1
ATOM 2840 O O . ASP A 1 356 ? 8.875 13.742 23.328 1 89.06 356 ASP A O 1
ATOM 2844 N N . ASP A 1 357 ? 8.828 13.109 25.516 1 91.94 357 ASP A N 1
ATOM 2845 C CA . ASP A 1 357 ? 7.785 12.102 25.312 1 91.94 357 ASP A CA 1
ATOM 2846 C C . ASP A 1 357 ? 6.453 12.758 24.953 1 91.94 357 ASP A C 1
ATOM 2848 O O . ASP A 1 357 ? 5.641 12.172 24.234 1 91.94 357 ASP A O 1
ATOM 2852 N N . THR A 1 358 ? 6.277 13.93 25.453 1 93.94 358 THR A N 1
ATOM 2853 C CA . THR A 1 358 ? 5.059 14.664 25.125 1 93.94 358 THR A CA 1
ATOM 2854 C C . THR A 1 358 ? 4.965 14.906 23.625 1 93.94 358 THR A C 1
ATOM 2856 O O . THR A 1 358 ? 3.902 14.734 23.031 1 93.94 358 THR A O 1
ATOM 2859 N N . LEU A 1 359 ? 6.117 15.266 23.109 1 95 359 LEU A N 1
ATOM 2860 C CA . LEU A 1 359 ? 6.164 15.5 21.672 1 95 359 LEU A CA 1
ATOM 2861 C C . LEU A 1 359 ? 5.828 14.219 20.906 1 95 359 LEU A C 1
ATOM 2863 O O . LEU A 1 359 ? 5.113 14.258 19.906 1 95 359 LEU A O 1
ATOM 2867 N N . LYS A 1 360 ? 6.34 13.141 21.406 1 95.56 360 LYS A N 1
ATOM 2868 C CA . LYS A 1 360 ? 6.113 11.852 20.75 1 95.56 360 LYS A CA 1
ATOM 2869 C C . LYS A 1 360 ? 4.641 11.461 20.812 1 95.56 360 LYS A C 1
ATOM 2871 O O . LYS A 1 360 ? 4.07 11.023 19.812 1 95.56 360 LYS A O 1
ATOM 2876 N N . MET A 1 361 ? 4.031 11.68 21.922 1 96.25 361 MET A N 1
ATOM 2877 C CA . MET A 1 361 ? 2.627 11.328 22.094 1 96.25 361 MET A CA 1
ATOM 2878 C C . MET A 1 361 ? 1.736 12.219 21.219 1 96.25 361 MET A C 1
ATOM 2880 O O . MET A 1 361 ? 0.781 11.734 20.609 1 96.25 361 MET A O 1
ATOM 2884 N N . CYS A 1 362 ? 2.021 13.484 21.219 1 97.19 362 CYS A N 1
ATOM 2885 C CA . CYS A 1 362 ? 1.238 14.422 20.406 1 97.19 362 CYS A CA 1
ATOM 2886 C C . CYS A 1 362 ? 1.356 14.102 18.922 1 97.19 362 CYS A C 1
ATOM 2888 O O . CYS A 1 362 ? 0.372 14.18 18.188 1 97.19 362 CYS A O 1
ATOM 2890 N N . PHE A 1 363 ? 2.584 13.758 18.578 1 96.56 363 PHE A N 1
ATOM 2891 C CA . PHE A 1 363 ? 2.803 13.375 17.188 1 96.56 363 PHE A CA 1
ATOM 2892 C C . PHE A 1 363 ? 1.946 12.164 16.828 1 96.56 363 PHE A C 1
ATOM 2894 O O . PHE A 1 363 ? 1.273 12.172 15.797 1 96.56 363 PHE A O 1
ATOM 2901 N N . LEU A 1 364 ? 1.927 11.141 17.641 1 96.56 364 LEU A N 1
ATOM 2902 C CA . LEU A 1 364 ? 1.179 9.922 17.375 1 96.56 364 LEU A CA 1
ATOM 2903 C C . LEU A 1 364 ? -0.322 10.188 17.359 1 96.56 364 LEU A C 1
ATOM 2905 O O . LEU A 1 364 ? -1.073 9.531 16.641 1 96.56 364 LEU A O 1
ATOM 2909 N N . TYR A 1 365 ? -0.767 11.18 18.109 1 97.31 365 TYR A N 1
ATOM 2910 C CA . TYR A 1 365 ? -2.184 11.516 18.172 1 97.31 365 TYR A CA 1
ATOM 2911 C C . TYR A 1 365 ? -2.672 12.078 16.844 1 97.31 365 TYR A C 1
ATOM 2913 O O . TYR A 1 365 ? -3.834 11.898 16.469 1 97.31 365 TYR A O 1
ATOM 2921 N N . CYS A 1 366 ? -1.778 12.789 16.156 1 96.25 366 CYS A N 1
ATOM 2922 C CA . CYS A 1 366 ? -2.141 13.383 14.875 1 96.25 366 CYS A CA 1
ATOM 2923 C C . CYS A 1 366 ? -2.459 12.312 13.844 1 96.25 366 CYS A C 1
ATOM 2925 O O . CYS A 1 366 ? -3.119 12.586 12.844 1 96.25 366 CYS A O 1
ATOM 2927 N N . ALA A 1 367 ? -2.027 11.117 14.094 1 94.56 367 ALA A N 1
ATOM 2928 C CA . ALA A 1 367 ? -2.234 10.023 13.141 1 94.56 367 ALA A CA 1
ATOM 2929 C C . ALA A 1 367 ? -3.678 9.531 13.18 1 94.56 367 ALA A C 1
ATOM 2931 O O . ALA A 1 367 ? -4.105 8.781 12.305 1 94.56 367 ALA A O 1
ATOM 2932 N N . LEU A 1 368 ? -4.477 9.969 14.133 1 95.62 368 LEU A N 1
ATOM 2933 C CA . LEU A 1 368 ? -5.875 9.57 14.25 1 95.62 368 LEU A CA 1
ATOM 2934 C C . LEU A 1 368 ? -6.715 10.203 13.141 1 95.62 368 LEU A C 1
ATOM 2936 O O . LEU A 1 368 ? -7.852 9.789 12.906 1 95.62 368 LEU A O 1
ATOM 2940 N N . PHE A 1 369 ? -6.125 11.141 12.453 1 94.31 369 PHE A N 1
ATOM 2941 C CA . PHE A 1 369 ? -6.812 11.828 11.367 1 94.31 369 PHE A CA 1
ATOM 2942 C C . PHE A 1 369 ? -6.273 11.383 10.016 1 94.31 369 PHE A C 1
ATOM 2944 O O . PHE A 1 369 ? -5.148 10.883 9.922 1 94.31 369 PHE A O 1
ATOM 2951 N N . PRO A 1 370 ? -7.09 11.477 9 1 90 370 PRO A N 1
ATOM 2952 C CA . PRO A 1 370 ? -6.629 11.039 7.68 1 90 370 PRO A CA 1
ATOM 2953 C C . PRO A 1 370 ? -5.461 11.883 7.16 1 90 370 PRO A C 1
ATOM 2955 O O . PRO A 1 370 ? -5.168 12.945 7.711 1 90 370 PRO A O 1
ATOM 2958 N N . GLY A 1 371 ? -4.891 11.297 6.199 1 87.69 371 GLY A N 1
ATOM 2959 C CA . GLY A 1 371 ? -3.773 11.992 5.586 1 87.69 371 GLY A CA 1
ATOM 2960 C C . GLY A 1 371 ? -4.184 13.281 4.891 1 87.69 371 GLY A C 1
ATOM 2961 O O . GLY A 1 371 ? -5.234 13.336 4.25 1 87.69 371 GLY A O 1
ATOM 2962 N N . ASP A 1 372 ? -3.354 14.336 5.117 1 87.19 372 ASP A N 1
ATOM 2963 C CA . ASP A 1 372 ? -3.518 15.648 4.492 1 87.19 372 ASP A CA 1
ATOM 2964 C C . ASP A 1 372 ? -4.836 16.297 4.91 1 87.19 372 ASP A C 1
ATOM 2966 O O . ASP A 1 372 ? -5.359 17.156 4.207 1 87.19 372 ASP A O 1
ATOM 2970 N N . TYR A 1 373 ? -5.348 15.734 5.992 1 89.12 373 TYR A N 1
ATOM 2971 C CA . TYR A 1 373 ? -6.531 16.328 6.602 1 89.12 373 TYR A CA 1
ATOM 2972 C C . TYR A 1 373 ? -6.18 17.641 7.301 1 89.12 373 TYR A C 1
ATOM 2974 O O . TYR A 1 373 ? -5.191 17.719 8.031 1 89.12 373 TYR A O 1
ATOM 2982 N N . PRO A 1 374 ? -6.934 18.688 6.957 1 92.5 374 PRO A N 1
ATOM 2983 C CA . PRO A 1 374 ? -6.664 19.953 7.648 1 92.5 374 PRO A CA 1
ATOM 2984 C C . PRO A 1 374 ? -7.066 19.906 9.117 1 92.5 374 PRO A C 1
ATOM 2986 O O . PRO A 1 374 ? -8.258 19.906 9.438 1 92.5 374 PRO A O 1
ATOM 2989 N N . LEU A 1 375 ? -6.16 19.922 9.969 1 92.69 375 LEU A N 1
ATOM 2990 C CA . LEU A 1 375 ? -6.371 19.906 11.406 1 92.69 375 LEU A CA 1
ATOM 2991 C C . LEU A 1 375 ? -6.328 21.328 11.977 1 92.69 375 LEU A C 1
ATOM 2993 O O . LEU A 1 375 ? -5.332 22.031 11.82 1 92.69 375 LEU A O 1
ATOM 2997 N N . GLU A 1 376 ? -7.359 21.7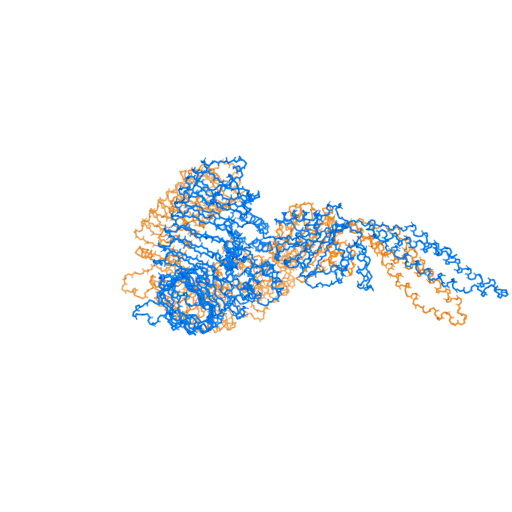19 12.602 1 93.94 376 GLU A N 1
ATOM 2998 C CA . GLU A 1 376 ? -7.309 23 13.312 1 93.94 376 GLU A CA 1
ATOM 2999 C C . GLU A 1 376 ? -6.406 22.906 14.539 1 93.94 376 GLU A C 1
ATOM 3001 O O . GLU A 1 376 ? -6.59 22.031 15.391 1 93.94 376 GLU A O 1
ATOM 3006 N N . LYS A 1 377 ? -5.484 23.781 14.688 1 95.69 377 LYS A N 1
ATOM 3007 C CA . LYS A 1 377 ? -4.496 23.734 15.766 1 95.69 377 LYS A CA 1
ATOM 3008 C C . LYS A 1 377 ? -5.168 23.766 17.141 1 95.69 377 LYS A C 1
ATOM 3010 O O . LYS A 1 377 ? -4.832 22.969 18.016 1 95.69 377 LYS A O 1
ATOM 3015 N N . GLU A 1 378 ? -6.145 24.609 17.266 1 93.56 378 GLU A N 1
ATOM 3016 C CA . GLU A 1 378 ? -6.781 24.781 18.562 1 93.56 378 GLU A CA 1
ATOM 3017 C C . GLU A 1 378 ? -7.527 23.516 18.984 1 93.56 378 GLU A C 1
ATOM 3019 O O . GLU A 1 378 ? -7.488 23.141 20.156 1 93.56 378 GLU A O 1
ATOM 3024 N N . GLN A 1 379 ? -8.195 22.922 18.078 1 94.38 379 GLN A N 1
ATOM 3025 C CA . GLN A 1 379 ? -8.922 21.688 18.375 1 94.38 379 GLN A CA 1
ATOM 3026 C C . GLN A 1 379 ? -7.957 20.578 18.766 1 94.38 379 GLN A C 1
ATOM 3028 O O . GLN A 1 379 ? -8.219 19.812 19.688 1 94.38 379 GLN A O 1
ATOM 3033 N N . LEU A 1 380 ? -6.926 20.484 18 1 96.19 380 LEU A N 1
ATOM 3034 C CA . LEU A 1 380 ? -5.918 19.453 18.266 1 96.19 380 LEU A CA 1
ATOM 3035 C C . LEU A 1 380 ? -5.332 19.625 19.672 1 96.19 380 LEU A C 1
ATOM 3037 O O . LEU A 1 380 ? -5.148 18.641 20.391 1 96.19 380 LEU A O 1
ATOM 3041 N N . ILE A 1 381 ? -5.047 20.859 20.031 1 96.81 381 ILE A N 1
ATOM 3042 C CA . ILE A 1 381 ? -4.48 21.156 21.344 1 96.81 381 ILE A CA 1
ATOM 3043 C C . ILE A 1 381 ? -5.484 20.797 22.438 1 96.81 381 ILE A C 1
ATOM 3045 O O . ILE A 1 381 ? -5.109 20.266 23.469 1 96.81 381 ILE A O 1
ATOM 3049 N N . ASP A 1 382 ? -6.73 21.062 22.172 1 96.12 382 ASP A N 1
ATOM 3050 C CA . ASP A 1 382 ? -7.766 20.703 23.141 1 96.12 382 ASP A CA 1
ATOM 3051 C C . ASP A 1 382 ? -7.812 19.203 23.375 1 96.12 382 ASP A C 1
ATOM 3053 O O . ASP A 1 382 ? -8.023 18.734 24.5 1 96.12 382 ASP A O 1
ATOM 3057 N N . TYR A 1 383 ? -7.68 18.453 22.312 1 97.44 383 TYR A N 1
ATOM 3058 C CA . TYR A 1 383 ? -7.629 17 22.453 1 97.44 383 TYR A CA 1
ATOM 3059 C C . TYR A 1 383 ? -6.469 16.578 23.344 1 97.44 383 TYR A C 1
ATOM 3061 O O . TYR A 1 383 ? -6.625 15.719 24.203 1 97.44 383 TYR A O 1
ATOM 3069 N N . TRP A 1 384 ? -5.305 17.234 23.125 1 97.31 384 TRP A N 1
ATOM 3070 C CA . TRP A 1 384 ? -4.105 16.891 23.875 1 97.31 384 TRP A CA 1
ATOM 3071 C C . TRP A 1 384 ? -4.285 17.203 25.359 1 97.31 384 TRP A C 1
ATOM 3073 O O . TRP A 1 384 ? -3.803 16.469 26.219 1 97.31 384 TRP A O 1
ATOM 3083 N N . ILE A 1 385 ? -4.926 18.312 25.578 1 95.88 385 ILE A N 1
ATOM 3084 C CA . ILE A 1 385 ? -5.203 18.703 26.953 1 95.88 385 ILE A CA 1
ATOM 3085 C C . ILE A 1 385 ? -6.164 17.688 27.578 1 95.88 385 ILE A C 1
ATOM 3087 O O . ILE A 1 385 ? -5.977 17.281 28.734 1 95.88 385 ILE A O 1
ATOM 3091 N N . GLY A 1 386 ? -7.176 17.281 26.812 1 95.75 386 GLY A N 1
ATOM 3092 C CA . GLY A 1 386 ? -8.125 16.297 27.281 1 95.75 386 GLY A CA 1
ATOM 3093 C C . GLY A 1 386 ? -7.477 14.953 27.594 1 95.75 386 GLY A C 1
ATOM 3094 O O . GLY A 1 386 ? -7.844 14.289 28.562 1 95.75 386 GLY A O 1
ATOM 3095 N N . GLU A 1 387 ? -6.547 14.555 26.766 1 96 387 GLU A N 1
ATOM 3096 C CA . GLU A 1 387 ? -5.84 13.289 26.953 1 96 387 GLU A CA 1
ATOM 3097 C C . GLU A 1 387 ? -4.879 13.359 28.141 1 96 387 GLU A C 1
ATOM 3099 O O . GLU A 1 387 ? -4.445 12.328 28.656 1 96 387 GLU A O 1
ATOM 3104 N N . GLY A 1 388 ? -4.535 14.578 28.484 1 93.5 388 GLY A N 1
ATOM 3105 C CA . GLY A 1 388 ? -3.625 14.766 29.609 1 93.5 388 GLY A CA 1
ATOM 3106 C C . GLY A 1 388 ? -2.17 14.836 29.188 1 93.5 388 GLY A C 1
ATOM 3107 O O . GLY A 1 388 ? -1.271 14.688 30.016 1 93.5 388 GLY A O 1
ATOM 3108 N N . TYR A 1 389 ? -1.996 15 27.906 1 94.88 389 TYR A N 1
ATOM 3109 C CA . TYR A 1 389 ? -0.625 15.156 27.438 1 94.88 389 TYR A CA 1
ATOM 3110 C C . TYR A 1 389 ? -0.029 16.469 27.906 1 94.88 389 TYR A C 1
ATOM 3112 O O . TYR A 1 389 ? 1.165 16.547 28.203 1 94.88 389 TYR A O 1
ATOM 3120 N N . LEU A 1 390 ? -0.918 17.469 27.797 1 92.75 390 LEU A N 1
ATOM 3121 C CA . LEU A 1 390 ? -0.568 18.797 28.297 1 92.75 390 LEU A CA 1
ATOM 3122 C C . LEU A 1 390 ? -1.278 19.094 29.609 1 92.75 390 LEU A C 1
ATOM 3124 O O . LEU A 1 390 ? -2.508 19.188 29.656 1 92.75 390 LEU A O 1
ATOM 3128 N N . ASP A 1 391 ? -0.507 19.062 30.578 1 85.81 391 ASP A N 1
ATOM 3129 C CA . ASP A 1 391 ? -1.137 19.234 31.891 1 85.81 391 ASP A CA 1
ATOM 3130 C C . ASP A 1 391 ? -0.688 20.547 32.531 1 85.81 391 ASP A C 1
ATOM 3132 O O . ASP A 1 391 ? 0.449 20.984 32.344 1 85.81 391 ASP A O 1
ATOM 3136 N N . GLY A 1 392 ? -1.656 21.312 33.156 1 81.44 392 GLY A N 1
ATOM 3137 C CA . GLY A 1 392 ? -1.44 22.562 33.844 1 81.44 392 GLY A CA 1
ATOM 3138 C C . GLY A 1 392 ? -2.73 23.219 34.312 1 81.44 392 GLY A C 1
ATOM 3139 O O . GLY A 1 392 ? -3.822 22.766 33.969 1 81.44 392 GLY A O 1
ATOM 3140 N N . SER A 1 393 ? -2.639 24.172 35.062 1 77.44 393 SER A N 1
ATOM 3141 C CA . SER A 1 393 ? -3.809 24.828 35.625 1 77.44 393 SER A CA 1
ATOM 3142 C C . SER A 1 393 ? -4.281 25.984 34.75 1 77.44 393 SER A C 1
ATOM 3144 O O . SER A 1 393 ? -5.48 26.266 34.656 1 77.44 393 SER A O 1
ATOM 3146 N N . ASN A 1 394 ? -3.318 26.531 34.094 1 81.38 394 ASN A N 1
ATOM 3147 C CA . ASN A 1 394 ? -3.67 27.672 33.25 1 81.38 394 ASN A CA 1
ATOM 3148 C C . ASN A 1 394 ? -3.918 27.25 31.812 1 81.38 394 ASN A C 1
ATOM 3150 O O . ASN A 1 394 ? -2.998 26.812 31.125 1 81.38 394 ASN A O 1
ATOM 3154 N N . GLU A 1 395 ? -5.113 27.484 31.375 1 80 395 GLU A N 1
ATOM 3155 C CA . GLU A 1 395 ? -5.52 27.047 30.047 1 80 395 GLU A CA 1
ATOM 3156 C C . GLU A 1 395 ? -4.746 27.781 28.953 1 80 395 GLU A C 1
ATOM 3158 O O . GLU A 1 395 ? -4.41 27.203 27.922 1 80 395 GLU A O 1
ATOM 3163 N N . ASP A 1 396 ? -4.504 29.047 29.156 1 83.06 396 ASP A N 1
ATOM 3164 C CA . ASP A 1 396 ? -3.766 29.828 28.172 1 83.06 396 ASP A CA 1
ATOM 3165 C C . ASP A 1 396 ? -2.326 29.328 28.031 1 83.06 396 ASP A C 1
ATOM 3167 O O . ASP A 1 396 ? -1.783 29.266 26.938 1 83.06 396 ASP A O 1
ATOM 3171 N N . SER A 1 397 ? -1.831 29.031 29.109 1 88.44 397 SER A N 1
ATOM 3172 C CA . SER A 1 397 ? -0.472 28.5 29.109 1 88.44 397 SER A CA 1
ATOM 3173 C C . SER A 1 397 ? -0.409 27.141 28.406 1 88.44 397 SER A C 1
ATOM 3175 O O . SER A 1 397 ? 0.565 26.844 27.719 1 88.44 397 SER A O 1
ATOM 3177 N N . LEU A 1 398 ? -1.419 26.391 28.641 1 91.62 398 LEU A N 1
ATOM 3178 C CA . LEU A 1 398 ? -1.463 25.078 27.984 1 91.62 398 LEU A CA 1
ATOM 3179 C C . LEU A 1 398 ? -1.586 25.219 26.484 1 91.62 398 LEU A C 1
ATOM 3181 O O . LEU A 1 398 ? -0.976 24.453 25.734 1 91.62 398 LEU A O 1
ATOM 3185 N N . HIS A 1 399 ? -2.371 26.156 26.078 1 91.94 399 HIS A N 1
ATOM 3186 C CA . HIS A 1 399 ? -2.508 26.375 24.641 1 91.94 399 HIS A CA 1
ATOM 3187 C C . HIS A 1 399 ? -1.197 26.875 24.031 1 91.94 399 HIS A C 1
ATOM 3189 O O . HIS A 1 399 ? -0.846 26.484 22.906 1 91.94 399 HIS A O 1
ATOM 3195 N N . ASN A 1 400 ? -0.52 27.734 24.734 1 92.56 400 ASN A N 1
ATOM 3196 C CA . ASN A 1 400 ? 0.788 28.172 24.25 1 92.56 400 ASN A CA 1
ATOM 3197 C C . ASN A 1 400 ? 1.766 27.016 24.141 1 92.56 400 ASN A C 1
ATOM 3199 O O . ASN A 1 400 ? 2.529 26.938 23.172 1 92.56 400 ASN A O 1
ATOM 3203 N N . LYS A 1 401 ? 1.687 26.203 25.109 1 93.62 401 LYS A N 1
ATOM 3204 C CA . LYS A 1 401 ? 2.525 25.016 25.047 1 93.62 401 LYS A CA 1
ATOM 3205 C C . LYS A 1 401 ? 2.16 24.141 23.844 1 93.62 401 LYS A C 1
ATOM 3207 O O . LYS A 1 401 ? 3.037 23.562 23.203 1 93.62 401 LYS A O 1
ATOM 3212 N N . GLY A 1 402 ? 0.878 24 23.641 1 95.75 402 GLY A N 1
ATOM 3213 C CA . GLY A 1 402 ? 0.426 23.234 22.484 1 95.75 402 GLY A CA 1
ATOM 3214 C C . GLY A 1 402 ? 0.944 23.781 21.172 1 95.75 402 GLY A C 1
ATOM 3215 O O . GLY A 1 402 ? 1.356 23.031 20.297 1 95.75 402 GLY A O 1
ATOM 3216 N N . HIS A 1 403 ? 0.917 25.078 21.047 1 95.44 403 HIS A N 1
ATOM 3217 C CA . HIS A 1 403 ? 1.437 25.703 19.828 1 95.44 403 HIS A CA 1
ATOM 3218 C C . HIS A 1 403 ? 2.938 25.469 19.688 1 95.44 403 HIS A C 1
ATOM 3220 O O . HIS A 1 403 ? 3.443 25.297 18.578 1 95.44 403 HIS A O 1
ATOM 3226 N N . ALA A 1 404 ? 3.586 25.484 20.781 1 94.81 404 ALA A N 1
ATOM 3227 C CA . ALA A 1 404 ? 5.02 25.203 20.766 1 94.81 404 ALA A CA 1
ATOM 3228 C C . ALA A 1 404 ? 5.293 23.781 20.281 1 94.81 404 ALA A C 1
ATOM 3230 O O . ALA A 1 404 ? 6.254 23.531 19.562 1 94.81 404 ALA A O 1
ATOM 3231 N N . VAL A 1 405 ? 4.512 22.875 20.797 1 95.69 405 VAL A N 1
ATOM 3232 C CA . VAL A 1 405 ? 4.648 21.484 20.391 1 95.69 405 VAL A CA 1
ATOM 3233 C C . VAL A 1 405 ? 4.441 21.359 18.875 1 95.69 405 VAL A C 1
ATOM 3235 O O . VAL A 1 405 ? 5.211 20.688 18.188 1 95.69 405 VAL A O 1
ATOM 3238 N N . ILE A 1 406 ? 3.389 21.984 18.344 1 96.5 406 ILE A N 1
ATOM 3239 C CA . ILE A 1 406 ? 3.104 21.953 16.922 1 96.5 406 ILE A CA 1
ATOM 3240 C C . ILE A 1 406 ? 4.281 22.547 16.141 1 96.5 406 ILE A C 1
ATOM 3242 O O . ILE A 1 406 ? 4.68 22.016 15.109 1 96.5 406 ILE A O 1
ATOM 3246 N N . GLY A 1 407 ? 4.801 23.641 16.641 1 94.94 407 GLY A N 1
ATOM 3247 C CA . GLY A 1 407 ? 5.965 24.234 16.016 1 94.94 407 GLY A CA 1
ATOM 3248 C C . GLY A 1 407 ? 7.164 23.312 15.961 1 94.94 407 GLY A C 1
ATOM 3249 O O . GLY A 1 407 ? 7.863 23.25 14.945 1 94.94 407 GLY A O 1
ATOM 3250 N N . SER A 1 408 ? 7.391 22.625 17.031 1 94.88 408 SER A N 1
ATOM 3251 C CA . SER A 1 408 ? 8.516 21.703 17.078 1 94.88 408 SER A CA 1
ATOM 3252 C C . SER A 1 408 ? 8.336 20.562 16.078 1 94.88 408 SER A C 1
ATOM 3254 O O . SER A 1 408 ? 9.305 20.109 15.477 1 94.88 408 SER A O 1
ATOM 3256 N N . LEU A 1 409 ? 7.164 20.062 15.992 1 95.25 409 LEU A N 1
ATOM 3257 C CA . LEU A 1 409 ? 6.891 18.969 15.062 1 95.25 409 LEU A CA 1
ATOM 3258 C C . LEU A 1 409 ? 7.031 19.438 13.617 1 95.25 409 LEU A C 1
ATOM 3260 O O . LEU A 1 409 ? 7.438 18.672 12.742 1 95.25 409 LEU A O 1
ATOM 3264 N N . LYS A 1 410 ? 6.676 20.688 13.367 1 94.56 410 LYS A N 1
ATOM 3265 C CA . LYS A 1 410 ? 6.859 21.266 12.039 1 94.56 410 LYS A CA 1
ATOM 3266 C C . LYS A 1 410 ? 8.344 21.422 11.703 1 94.56 410 LYS A C 1
ATOM 3268 O O . LYS A 1 410 ? 8.766 21.109 10.586 1 94.56 410 LYS A O 1
ATOM 3273 N N . VAL A 1 411 ? 9.094 21.844 12.688 1 93.69 411 VAL A N 1
ATOM 3274 C CA . VAL A 1 411 ? 10.523 22.062 12.516 1 93.69 411 VAL A CA 1
ATOM 3275 C C . VAL A 1 411 ? 11.219 20.734 12.258 1 93.69 411 VAL A C 1
ATOM 3277 O O . VAL A 1 411 ? 12.203 20.672 11.508 1 93.69 411 VAL A O 1
ATOM 3280 N N . ALA A 1 412 ? 10.703 19.703 12.797 1 93.19 412 ALA A N 1
ATOM 3281 C CA . ALA A 1 412 ? 11.25 18.359 12.602 1 93.19 412 ALA A CA 1
ATOM 3282 C C . ALA A 1 412 ? 10.742 17.75 11.297 1 93.19 412 ALA A C 1
ATOM 3284 O O . ALA A 1 412 ? 11.07 16.609 10.969 1 93.19 412 ALA A O 1
ATOM 3285 N N . CYS A 1 413 ? 9.898 18.438 10.586 1 93.31 413 CYS A N 1
ATOM 3286 C CA . CYS A 1 413 ? 9.352 18.062 9.289 1 93.31 413 CYS A CA 1
ATOM 3287 C C . CYS A 1 413 ? 8.406 16.875 9.43 1 93.31 413 CYS A C 1
ATOM 3289 O O . CYS A 1 413 ? 8.297 16.047 8.516 1 93.31 413 CYS A O 1
ATOM 3291 N N . LEU A 1 414 ? 7.785 16.703 10.602 1 94.81 414 LEU A N 1
ATOM 3292 C CA . LEU A 1 414 ? 6.832 15.617 10.82 1 94.81 414 LEU A CA 1
ATOM 3293 C C . LEU A 1 414 ? 5.402 16.094 10.57 1 94.81 414 LEU A C 1
ATOM 3295 O O . LEU A 1 414 ? 4.508 15.281 10.328 1 94.81 414 LEU A O 1
ATOM 3299 N N . LEU A 1 415 ? 5.18 17.375 10.703 1 95.38 415 LEU A N 1
ATOM 3300 C CA . LEU A 1 415 ? 3.922 18.016 10.344 1 95.38 415 LEU A CA 1
ATOM 3301 C C . LEU A 1 415 ? 4.152 19.094 9.297 1 95.38 415 LEU A C 1
ATOM 3303 O O . LEU A 1 415 ? 5.27 19.609 9.148 1 95.38 415 LEU A O 1
ATOM 3307 N N . GLU A 1 416 ? 3.141 19.422 8.594 1 93.25 416 GLU A N 1
ATOM 3308 C CA . GLU A 1 416 ? 3.195 20.453 7.559 1 93.25 416 GLU A CA 1
ATOM 3309 C C . GLU A 1 416 ? 2.143 21.531 7.801 1 93.25 416 GLU A C 1
ATOM 3311 O O . GLU A 1 416 ? 1.177 21.312 8.539 1 93.25 416 GLU A O 1
ATOM 3316 N N . CYS A 1 417 ? 2.396 22.641 7.242 1 91.06 417 CYS A N 1
ATOM 3317 C CA . CYS A 1 417 ? 1.43 23.734 7.32 1 91.06 417 CYS A CA 1
ATOM 3318 C C . CYS A 1 417 ? 0.186 23.422 6.496 1 91.06 417 CYS A C 1
ATOM 3320 O O . CYS A 1 417 ? 0.28 22.797 5.438 1 91.06 417 CYS A O 1
ATOM 3322 N N . GLY A 1 418 ? -0.932 23.734 7.043 1 87.88 418 GLY A N 1
ATOM 3323 C CA . GLY A 1 418 ? -2.17 23.578 6.293 1 87.88 418 GLY A CA 1
ATOM 3324 C C . GLY A 1 418 ? -2.402 24.688 5.285 1 87.88 418 GLY A C 1
ATOM 3325 O O . GLY A 1 418 ? -1.51 25.5 5.031 1 87.88 418 GLY A O 1
ATOM 3326 N N . GLU A 1 419 ? -3.461 24.672 4.656 1 81.12 419 GLU A N 1
ATOM 3327 C CA . GLU A 1 419 ? -3.828 25.719 3.715 1 81.12 419 GLU A CA 1
ATOM 3328 C C . GLU A 1 419 ? -3.998 27.062 4.426 1 81.12 419 GLU A C 1
ATOM 3330 O O . GLU A 1 419 ? -3.574 28.109 3.914 1 81.12 419 GLU A O 1
ATOM 3335 N N . ASP A 1 420 ? -4.551 26.922 5.609 1 81.06 420 ASP A N 1
ATOM 3336 C CA . ASP A 1 420 ? -4.691 28.094 6.465 1 81.06 420 ASP A CA 1
ATOM 3337 C C . ASP A 1 420 ? -3.652 28.078 7.586 1 81.06 420 ASP A C 1
ATOM 3339 O O . ASP A 1 420 ? -3.215 27.016 8.023 1 81.06 420 ASP A O 1
ATOM 3343 N N . ASP A 1 421 ? -3.32 29.219 8.047 1 82.5 421 ASP A N 1
ATOM 3344 C CA . ASP A 1 421 ? -2.299 29.344 9.078 1 82.5 421 ASP A CA 1
ATOM 3345 C C . ASP A 1 421 ? -2.75 28.703 10.383 1 82.5 421 ASP A C 1
ATOM 3347 O O . ASP A 1 421 ? -1.922 28.344 11.227 1 82.5 421 ASP A O 1
ATOM 3351 N N . THR A 1 422 ? -3.994 28.609 10.516 1 88.31 422 THR A N 1
ATOM 3352 C CA . THR A 1 422 ? -4.516 28.047 11.758 1 88.31 422 THR A CA 1
ATOM 3353 C C . THR A 1 422 ? -4.578 26.516 11.672 1 88.31 422 THR A C 1
ATOM 3355 O O . THR A 1 422 ? -4.922 25.859 12.656 1 88.31 422 THR A O 1
ATOM 3358 N N . GLN A 1 423 ? -4.172 26.016 10.562 1 93.19 423 GLN A N 1
ATOM 3359 C CA . GLN A 1 423 ? -4.312 24.578 10.359 1 93.19 423 GLN A CA 1
ATOM 3360 C C . GLN A 1 423 ? -2.953 23.922 10.156 1 93.19 423 GLN A C 1
ATOM 3362 O O . GLN A 1 423 ? -1.973 24.578 9.828 1 93.19 423 GLN A O 1
ATOM 3367 N N . VAL A 1 424 ? -2.877 22.641 10.453 1 95.5 424 VAL A N 1
ATOM 3368 C CA . VAL A 1 424 ? -1.722 21.781 10.188 1 95.5 424 VAL A CA 1
ATOM 3369 C C . VAL A 1 424 ? -2.178 20.484 9.539 1 95.5 424 VAL A C 1
ATOM 3371 O O . VAL A 1 424 ? -3.363 20.141 9.57 1 95.5 424 VAL A O 1
ATOM 3374 N N . LYS A 1 425 ? -1.288 19.906 8.859 1 94.5 425 LYS A N 1
ATOM 3375 C CA . LYS A 1 425 ? -1.633 18.625 8.234 1 94.5 425 LYS A CA 1
ATOM 3376 C C . LYS A 1 425 ? -0.477 17.641 8.344 1 94.5 425 LYS A C 1
ATOM 3378 O O . LYS A 1 425 ? 0.673 18.031 8.539 1 94.5 425 LYS A O 1
ATOM 3383 N N . MET A 1 426 ? -0.784 16.422 8.352 1 93.25 426 MET A N 1
ATOM 3384 C CA . MET A 1 426 ? 0.185 15.328 8.344 1 93.25 426 MET A CA 1
ATOM 3385 C C . MET A 1 426 ? 0.178 14.602 7.008 1 93.25 426 MET A C 1
ATOM 3387 O O . MET A 1 426 ? -0.883 14.227 6.504 1 93.25 426 MET A O 1
ATOM 3391 N N . HIS A 1 427 ? 1.291 14.469 6.465 1 90.31 427 HIS A N 1
ATOM 3392 C CA . HIS A 1 427 ? 1.426 13.805 5.172 1 90.31 427 HIS A CA 1
ATOM 3393 C C . HIS A 1 427 ? 1.036 12.336 5.262 1 90.31 427 HIS A C 1
ATOM 3395 O O . HIS A 1 427 ? 1.208 11.703 6.309 1 90.31 427 HIS A O 1
ATOM 3401 N N . ASP A 1 428 ? 0.667 11.656 4.191 1 87.75 428 ASP A N 1
ATOM 3402 C CA . ASP A 1 428 ? 0.129 10.305 4.156 1 87.75 428 ASP A CA 1
ATOM 3403 C C . ASP A 1 428 ? 1.16 9.289 4.648 1 87.75 428 ASP A C 1
ATOM 3405 O O . ASP A 1 428 ? 0.844 8.422 5.469 1 87.75 428 ASP A O 1
ATOM 3409 N N . ILE A 1 429 ? 2.295 9.367 4.172 1 89.44 429 ILE A N 1
ATOM 3410 C CA . ILE A 1 429 ? 3.316 8.383 4.508 1 89.44 429 ILE A CA 1
ATOM 3411 C C . ILE A 1 429 ? 3.729 8.555 5.969 1 89.44 429 ILE A C 1
ATOM 3413 O O . ILE A 1 429 ? 4.039 7.57 6.648 1 89.44 429 ILE A O 1
ATOM 3417 N N . VAL A 1 430 ? 3.809 9.797 6.414 1 93.19 430 VAL A N 1
ATOM 3418 C CA . VAL A 1 430 ? 4.156 10.062 7.809 1 93.19 430 VAL A CA 1
ATOM 3419 C C . VAL A 1 430 ? 3.051 9.539 8.727 1 93.19 430 VAL A C 1
ATOM 3421 O O . VAL A 1 430 ? 3.33 9.016 9.805 1 93.19 430 VAL A O 1
ATOM 3424 N N . ARG A 1 431 ? 1.884 9.734 8.234 1 93.31 431 ARG A N 1
ATOM 3425 C CA . ARG A 1 431 ? 0.755 9.211 9 1 93.31 431 ARG A CA 1
ATOM 3426 C C . ARG A 1 431 ? 0.834 7.691 9.125 1 93.31 431 ARG A C 1
ATOM 3428 O O . ARG A 1 431 ? 0.633 7.137 10.203 1 93.31 431 ARG A O 1
ATOM 3435 N N . SER A 1 432 ? 1.06 7.02 8.008 1 91.94 432 SER A N 1
ATOM 3436 C CA . SER A 1 432 ? 1.196 5.566 8.016 1 91.94 432 SER A CA 1
ATOM 3437 C C . SER A 1 432 ? 2.314 5.121 8.953 1 91.94 432 SER A C 1
ATOM 3439 O O . SER A 1 432 ? 2.182 4.117 9.656 1 91.94 432 SER A O 1
ATOM 3441 N N . PHE A 1 433 ? 3.32 5.875 8.953 1 94 433 PHE A N 1
ATOM 3442 C CA . PHE A 1 433 ? 4.445 5.617 9.844 1 94 433 PHE A CA 1
ATOM 3443 C C . PHE A 1 433 ? 4.023 5.762 11.297 1 94 433 PHE A C 1
ATOM 3445 O O . PHE A 1 433 ? 4.332 4.902 12.133 1 94 433 PHE A O 1
ATOM 3452 N N . ALA A 1 434 ? 3.365 6.84 11.555 1 95.5 434 ALA A N 1
ATOM 3453 C CA . ALA A 1 434 ? 2.916 7.105 12.922 1 95.5 434 ALA A CA 1
ATOM 3454 C C . ALA A 1 434 ? 1.979 6.008 13.414 1 95.5 434 ALA A C 1
ATOM 3456 O O . ALA A 1 434 ? 2.061 5.586 14.57 1 95.5 434 ALA A O 1
ATOM 3457 N N . VAL A 1 435 ? 1.085 5.555 12.609 1 93.5 435 VAL A N 1
ATOM 3458 C CA . VAL A 1 435 ? 0.167 4.477 12.969 1 93.5 435 VAL A CA 1
ATOM 3459 C C . VAL A 1 435 ? 0.953 3.197 13.242 1 93.5 435 VAL A C 1
ATOM 3461 O O . VAL A 1 435 ? 0.621 2.441 14.156 1 93.5 435 VAL A O 1
ATOM 3464 N N . TRP A 1 436 ? 1.969 2.943 12.406 1 93.12 436 TRP A N 1
ATOM 3465 C CA . TRP A 1 436 ? 2.838 1.785 12.578 1 93.12 436 TRP A CA 1
ATOM 3466 C C . TRP A 1 436 ? 3.518 1.817 13.945 1 93.12 436 TRP A C 1
ATOM 3468 O O . TRP A 1 436 ? 3.6 0.795 14.633 1 93.12 436 TRP A O 1
ATOM 3478 N N . ILE A 1 437 ? 3.969 3.016 14.398 1 94.62 437 ILE A N 1
ATOM 3479 C CA . ILE A 1 437 ? 4.617 3.17 15.695 1 94.62 437 ILE A CA 1
ATOM 3480 C C . ILE A 1 437 ? 3.59 2.98 16.812 1 94.62 437 ILE A C 1
ATOM 3482 O O . ILE A 1 437 ? 3.861 2.301 17.812 1 94.62 437 ILE A O 1
ATOM 3486 N N . ALA A 1 438 ? 2.441 3.598 16.594 1 93.19 438 ALA A N 1
ATOM 3487 C CA . ALA A 1 438 ? 1.392 3.545 17.609 1 93.19 438 ALA A CA 1
ATOM 3488 C C . ALA A 1 438 ? 0.914 2.111 17.828 1 93.19 438 ALA A C 1
ATOM 3490 O O . ALA A 1 438 ? 0.478 1.758 18.922 1 93.19 438 ALA A O 1
ATOM 3491 N N . SER A 1 439 ? 0.989 1.308 16.812 1 91.31 439 SER A N 1
ATOM 3492 C CA . SER A 1 439 ? 0.595 -0.094 16.906 1 91.31 439 SER A CA 1
ATOM 3493 C C . SER A 1 439 ? 1.764 -0.969 17.344 1 91.31 439 SER A C 1
ATOM 3495 O O . SER A 1 439 ? 1.755 -2.182 17.125 1 91.31 439 SER A O 1
ATOM 3497 N N . ASN A 1 440 ? 2.768 -0.429 17.922 1 90.06 440 ASN A N 1
ATOM 3498 C CA . ASN A 1 440 ? 3.969 -1.134 18.344 1 90.06 440 ASN A CA 1
ATOM 3499 C C . ASN A 1 440 ? 4.672 -1.817 17.188 1 90.06 440 ASN A C 1
ATOM 3501 O O . ASN A 1 440 ? 4.918 -3.023 17.219 1 90.06 440 ASN A O 1
ATOM 3505 N N . GLU A 1 441 ? 4.875 -1.013 16.094 1 89.06 441 GLU A N 1
ATOM 3506 C CA . GLU A 1 441 ? 5.605 -1.41 14.891 1 89.06 441 GLU A CA 1
ATOM 3507 C C . GLU A 1 441 ? 4.898 -2.551 14.164 1 89.06 441 GLU A C 1
ATOM 3509 O O . GLU A 1 441 ? 5.539 -3.512 13.734 1 89.06 441 GLU A O 1
ATOM 3514 N N . GLY A 1 442 ? 3.613 -2.545 14.164 1 79.81 442 GLY A N 1
ATOM 3515 C CA . GLY A 1 442 ? 2.803 -3.475 13.391 1 79.81 442 GLY A CA 1
ATOM 3516 C C . GLY A 1 442 ? 2.439 -4.73 14.164 1 79.81 442 GLY A C 1
ATOM 3517 O O . GLY A 1 442 ? 1.68 -5.566 13.672 1 79.81 442 GLY A O 1
ATOM 3518 N N . LYS A 1 443 ? 2.789 -4.902 15.406 1 81 443 LYS A N 1
ATOM 3519 C CA . LYS A 1 443 ? 2.553 -6.117 16.188 1 81 443 LYS A CA 1
ATOM 3520 C C . LYS A 1 443 ? 1.136 -6.145 16.75 1 81 443 LYS A C 1
ATOM 3522 O O . LYS A 1 443 ? 0.503 -7.199 16.797 1 81 443 LYS A O 1
ATOM 3527 N N . ASN A 1 444 ? 0.702 -4.91 17.125 1 86.5 444 ASN A N 1
ATOM 3528 C CA . ASN A 1 444 ? -0.644 -4.773 17.672 1 86.5 444 ASN A CA 1
ATOM 3529 C C . ASN A 1 444 ? -1.496 -3.82 16.844 1 86.5 444 ASN A C 1
ATOM 3531 O O . ASN A 1 444 ? -1.771 -2.697 17.266 1 86.5 444 ASN A O 1
ATOM 3535 N N . LYS A 1 445 ? -2.018 -4.238 15.898 1 81.88 445 LYS A N 1
ATOM 3536 C CA . LYS A 1 445 ? -2.746 -3.396 14.953 1 81.88 445 LYS A CA 1
ATOM 3537 C C . LYS A 1 445 ? -4.082 -2.943 15.539 1 81.88 445 LYS A C 1
ATOM 3539 O O . LYS A 1 445 ? -4.621 -1.911 15.141 1 81.88 445 LYS A O 1
ATOM 3544 N N . GLU A 1 446 ? -4.543 -3.627 16.531 1 84.56 446 GLU A N 1
ATOM 3545 C CA . GLU A 1 446 ? -5.871 -3.336 17.078 1 84.56 446 GLU A CA 1
ATOM 3546 C C . GLU A 1 446 ? -5.801 -2.293 18.188 1 84.56 446 GLU A C 1
ATOM 3548 O O . GLU A 1 446 ? -6.832 -1.803 18.641 1 84.56 446 GLU A O 1
ATOM 3553 N N . LYS A 1 447 ? -4.664 -1.837 18.531 1 89.31 447 LYS A N 1
ATOM 3554 C CA . LYS A 1 447 ? -4.512 -0.838 19.594 1 89.31 447 LYS A CA 1
ATOM 3555 C C . LYS A 1 447 ? -5.051 0.518 19.141 1 89.31 447 LYS A C 1
ATOM 3557 O O . LYS A 1 447 ? -5.578 1.279 19.953 1 89.31 447 LYS A O 1
ATOM 3562 N N . VAL A 1 448 ? -4.832 0.805 17.938 1 91.69 448 VAL A N 1
ATOM 3563 C CA . VAL A 1 448 ? -5.32 2.051 17.344 1 91.69 448 VAL A CA 1
ATOM 3564 C C . VAL A 1 448 ? -6.152 1.749 16.109 1 91.69 448 VAL A C 1
ATOM 3566 O O . VAL A 1 448 ? -5.66 1.13 15.156 1 91.69 448 VAL A O 1
ATOM 3569 N N . VAL A 1 449 ? -7.367 2.08 16.156 1 89.69 449 VAL A N 1
ATOM 3570 C CA . VAL A 1 449 ? -8.266 1.826 15.031 1 89.69 449 VAL A CA 1
ATOM 3571 C C . VAL A 1 449 ? -8.609 3.141 14.336 1 89.69 449 VAL A C 1
ATOM 3573 O O . VAL A 1 449 ? -9.297 3.992 14.906 1 89.69 449 VAL A O 1
ATOM 3576 N N . VAL A 1 450 ? -8.07 3.338 13.219 1 89.81 450 VAL A N 1
ATOM 3577 C CA . VAL A 1 450 ? -8.32 4.566 12.469 1 89.81 450 VAL A CA 1
ATOM 3578 C C . VAL A 1 450 ? -8.977 4.23 11.133 1 89.81 450 VAL A C 1
ATOM 3580 O O . VAL A 1 450 ? -8.336 3.66 10.242 1 89.81 450 VAL A O 1
ATOM 3583 N N . GLN A 1 451 ? -10.195 4.492 10.961 1 87.06 451 GLN A N 1
ATOM 3584 C CA . GLN A 1 451 ? -10.938 4.312 9.719 1 87.06 451 GLN A CA 1
ATOM 3585 C C . GLN A 1 451 ? -11.773 5.547 9.391 1 87.06 451 GLN A C 1
ATOM 3587 O O . GLN A 1 451 ? -13.008 5.488 9.391 1 87.06 451 GLN A O 1
ATOM 3592 N N . GLY A 1 452 ? -11.07 6.578 9.102 1 86.44 452 GLY A N 1
ATOM 3593 C CA . GLY A 1 452 ? -11.75 7.824 8.766 1 86.44 452 GLY A CA 1
ATOM 3594 C C . GLY A 1 452 ? -12.117 7.922 7.297 1 86.44 452 GLY A C 1
ATOM 3595 O O . GLY A 1 452 ? -11.375 7.461 6.43 1 86.44 452 GLY A O 1
ATOM 3596 N N . CYS A 1 453 ? -13.234 8.414 6.992 1 82.38 453 CYS A N 1
ATOM 3597 C CA . CYS A 1 453 ? -13.695 8.703 5.641 1 82.38 453 CYS A CA 1
ATOM 3598 C C . CYS A 1 453 ? -13.672 7.449 4.777 1 82.38 453 CYS A C 1
ATOM 3600 O O . CYS A 1 453 ? -13.195 7.484 3.641 1 82.38 453 CYS A O 1
ATOM 3602 N N . SER A 1 454 ? -14 6.324 5.328 1 77.5 454 SER A N 1
ATOM 3603 C CA . SER A 1 454 ? -13.977 5.039 4.633 1 77.5 454 SER A CA 1
ATOM 3604 C C . SER A 1 454 ? -15.367 4.648 4.148 1 77.5 454 SER A C 1
ATOM 3606 O O . SER A 1 454 ? -15.547 3.58 3.561 1 77.5 454 SER A O 1
ATOM 3608 N N . GLY A 1 455 ? -16.328 5.5 4.441 1 76.88 455 GLY A N 1
ATOM 3609 C CA . GLY A 1 455 ? -17.688 5.234 3.994 1 76.88 455 GLY A CA 1
ATOM 3610 C C . GLY A 1 455 ? -18.375 4.145 4.793 1 76.88 455 GLY A C 1
ATOM 3611 O O . GLY A 1 455 ? -19.25 3.436 4.273 1 76.88 455 GLY A O 1
ATOM 3612 N N . LEU A 1 456 ? -18.094 3.982 6.043 1 81.12 456 LEU A N 1
ATOM 3613 C CA . LEU A 1 456 ? -18.688 2.973 6.918 1 81.12 456 LEU A CA 1
ATOM 3614 C C . LEU A 1 456 ? -20.125 3.324 7.266 1 81.12 456 LEU A C 1
ATOM 3616 O O . LEU A 1 456 ? -20.438 4.48 7.566 1 81.12 456 LEU A O 1
ATOM 3620 N N . SER A 1 457 ? -20.984 2.381 7.141 1 78.81 457 SER A N 1
ATOM 3621 C CA . SER A 1 457 ? -22.375 2.594 7.531 1 78.81 457 SER A CA 1
ATOM 3622 C C . SER A 1 457 ? -22.656 2.062 8.938 1 78.81 457 SER A C 1
ATOM 3624 O O . SER A 1 457 ? -23.594 2.498 9.602 1 78.81 457 SER A O 1
ATOM 3626 N N . GLU A 1 458 ? -21.844 1.019 9.266 1 80.38 458 GLU A N 1
ATOM 3627 C CA . GLU A 1 458 ? -21.922 0.448 10.602 1 80.38 458 GLU A CA 1
ATOM 3628 C C . GLU A 1 458 ? -20.547 0.404 11.273 1 80.38 458 GLU A C 1
ATOM 3630 O O . GLU A 1 458 ? -19.531 0.659 10.633 1 80.38 458 GLU A O 1
ATOM 3635 N N . LEU A 1 459 ? -20.641 0.176 12.562 1 82.94 459 LEU A N 1
ATOM 3636 C CA . LEU A 1 459 ? -19.391 0.067 13.289 1 82.94 459 LEU A CA 1
ATOM 3637 C C . LEU A 1 459 ? -18.578 -1.138 12.812 1 82.94 459 LEU A C 1
ATOM 3639 O O . LEU A 1 459 ? -19.141 -2.207 12.57 1 82.94 459 LEU A O 1
ATOM 3643 N N . PRO A 1 460 ? -17.281 -0.901 12.5 1 75.94 460 PRO A N 1
ATOM 3644 C CA . PRO A 1 460 ? -16.453 -2.027 12.078 1 75.94 460 PRO A CA 1
ATOM 3645 C C . PRO A 1 460 ? -16.203 -3.033 13.195 1 75.94 460 PRO A C 1
ATOM 3647 O O . PRO A 1 460 ? -16.125 -2.65 14.367 1 75.94 460 PRO A O 1
ATOM 3650 N N . ASP A 1 461 ? -15.875 -4.371 12.883 1 71.06 461 ASP A N 1
ATOM 3651 C CA . ASP A 1 461 ? -15.617 -5.535 13.727 1 71.06 461 ASP A CA 1
ATOM 3652 C C . ASP A 1 461 ? -15.438 -5.133 15.188 1 71.06 461 ASP A C 1
ATOM 3654 O O . ASP A 1 461 ? -14.32 -4.824 15.617 1 71.06 461 ASP A O 1
ATOM 3658 N N . VAL A 1 462 ? -16.406 -5.145 16 1 72.38 462 VAL A N 1
ATOM 3659 C CA . VAL A 1 462 ? -16.484 -4.68 17.391 1 72.38 462 VAL A CA 1
ATOM 3660 C C . VAL A 1 462 ? -15.578 -5.539 18.266 1 72.38 462 VAL A C 1
ATOM 3662 O O . VAL A 1 462 ? -15.094 -5.078 19.312 1 72.38 462 VAL A O 1
ATOM 3665 N N . ASN A 1 463 ? -15.211 -6.703 17.766 1 70.31 463 ASN A N 1
ATOM 3666 C CA . ASN A 1 463 ? -14.367 -7.574 18.578 1 70.31 463 ASN A CA 1
ATOM 3667 C C . ASN A 1 463 ? -12.93 -7.07 18.625 1 70.31 463 ASN A C 1
ATOM 3669 O O . ASN A 1 463 ? -12.211 -7.336 19.594 1 70.31 463 ASN A O 1
ATOM 3673 N N . LYS A 1 464 ? -12.672 -6.297 17.797 1 73.81 464 LYS A N 1
ATOM 3674 C CA . LYS A 1 464 ? -11.312 -5.773 17.719 1 73.81 464 LYS A CA 1
ATOM 3675 C C . LYS A 1 464 ? -11.133 -4.57 18.641 1 73.81 464 LYS A C 1
ATOM 3677 O O . LYS A 1 464 ? -10.008 -4.172 18.953 1 73.81 464 LYS A O 1
ATOM 3682 N N . TRP A 1 465 ? -12.219 -4.078 19.328 1 84.25 465 TRP A N 1
ATOM 3683 C CA . TRP A 1 465 ? -12.18 -2.855 20.125 1 84.25 465 TRP A CA 1
ATOM 3684 C C . TRP A 1 465 ? -11.758 -3.156 21.547 1 84.25 465 TRP A C 1
ATOM 3686 O O . TRP A 1 465 ? -11.398 -2.248 22.312 1 84.25 465 TRP A O 1
ATOM 3696 N N . LYS A 1 466 ? -11.664 -4.418 21.844 1 84.62 466 LYS A N 1
ATOM 3697 C CA . LYS A 1 466 ? -11.383 -4.805 23.219 1 84.62 466 LYS A CA 1
ATOM 3698 C C . LYS A 1 466 ? -10 -4.316 23.656 1 84.62 466 LYS A C 1
ATOM 3700 O O . LYS A 1 466 ? -9.82 -3.891 24.797 1 84.62 466 LYS A O 1
ATOM 3705 N N . VAL A 1 467 ? -9.156 -4.285 22.703 1 88 467 VAL A N 1
ATOM 3706 C CA . VAL A 1 467 ? -7.789 -3.924 23.062 1 88 467 VAL A CA 1
ATOM 3707 C C . VAL A 1 467 ? -7.465 -2.533 22.516 1 88 467 VAL A C 1
ATOM 3709 O O . VAL A 1 467 ? -6.375 -2.006 22.766 1 88 467 VAL A O 1
ATOM 3712 N N . ALA A 1 468 ? -8.438 -1.801 22.047 1 92.31 468 ALA A N 1
ATOM 3713 C CA . ALA A 1 468 ? -8.195 -0.52 21.391 1 92.31 468 ALA A CA 1
ATOM 3714 C C . ALA A 1 468 ? -8.016 0.596 22.422 1 92.31 468 ALA A C 1
ATOM 3716 O O . ALA A 1 468 ? -8.719 0.643 23.438 1 92.31 468 ALA A O 1
ATOM 3717 N N . GLU A 1 469 ? -7.051 1.417 22.25 1 95 469 GLU A N 1
ATOM 3718 C CA . GLU A 1 469 ? -6.805 2.574 23.109 1 95 469 GLU A CA 1
ATOM 3719 C C . GLU A 1 469 ? -7.359 3.852 22.484 1 95 469 GLU A C 1
ATOM 3721 O O . GLU A 1 469 ? -7.777 4.766 23.188 1 95 469 GLU A O 1
ATOM 3726 N N . LYS A 1 470 ? -7.289 3.91 21.25 1 95.88 470 LYS A N 1
ATOM 3727 C CA . LYS A 1 470 ? -7.805 5.055 20.516 1 95.88 470 LYS A CA 1
ATOM 3728 C C . LYS A 1 470 ? -8.586 4.605 19.281 1 95.88 470 LYS A C 1
ATOM 3730 O O . LYS A 1 470 ? -8.164 3.697 18.562 1 95.88 470 LYS A O 1
ATOM 3735 N N . ILE A 1 471 ? -9.734 5.203 19.047 1 94.31 471 ILE A N 1
ATOM 3736 C CA . ILE A 1 471 ? -10.57 4.871 17.906 1 94.31 471 ILE A CA 1
ATOM 3737 C C . ILE A 1 471 ? -11.008 6.152 17.203 1 94.31 471 ILE A C 1
ATOM 3739 O O . ILE A 1 471 ? -11.492 7.09 17.844 1 94.31 471 ILE A O 1
ATOM 3743 N N . SER A 1 472 ? -10.703 6.293 15.969 1 95.38 472 SER A N 1
ATOM 3744 C CA . SER A 1 472 ? -11.148 7.422 15.156 1 95.38 472 SER A CA 1
ATOM 3745 C C . SER A 1 472 ? -11.992 6.957 13.977 1 95.38 472 SER A C 1
ATOM 3747 O O . SER A 1 472 ? -11.5 6.258 13.094 1 95.38 472 SER A O 1
ATOM 3749 N N . LEU A 1 473 ? -13.258 7.23 13.992 1 93.88 473 LEU A N 1
ATOM 3750 C CA . LEU A 1 473 ? -14.188 6.922 12.922 1 93.88 473 LEU A CA 1
ATOM 3751 C C . LEU A 1 473 ? -14.805 8.195 12.344 1 93.88 473 LEU A C 1
ATOM 3753 O O . LEU A 1 473 ? -16.016 8.266 12.141 1 93.88 473 LEU A O 1
ATOM 3757 N N . LEU A 1 474 ? -14 9.148 12.102 1 94.12 474 LEU A N 1
ATOM 3758 C CA . LEU A 1 474 ? -14.461 10.461 11.664 1 94.12 474 LEU A CA 1
ATOM 3759 C C . LEU A 1 474 ? -14.922 10.414 10.211 1 94.12 474 LEU A C 1
ATOM 3761 O O . LEU A 1 474 ? -14.32 9.711 9.391 1 94.12 474 LEU A O 1
ATOM 3765 N N . GLY A 1 475 ? -15.883 11.195 9.883 1 91 475 GLY A N 1
ATOM 3766 C CA . GLY A 1 475 ? -16.297 11.445 8.508 1 91 475 GLY A CA 1
ATOM 3767 C C . GLY A 1 475 ? -16.875 10.219 7.824 1 91 475 GLY A C 1
ATOM 3768 O O . GLY A 1 475 ? -16.547 9.945 6.664 1 91 475 GLY A O 1
ATOM 3769 N N . ASN A 1 476 ? -17.578 9.32 8.555 1 92 476 ASN A N 1
ATOM 3770 C CA . ASN A 1 476 ? -18.266 8.156 7.984 1 92 476 ASN A CA 1
ATOM 3771 C C . ASN A 1 476 ? -19.766 8.375 7.91 1 92 476 ASN A C 1
ATOM 3773 O O . ASN A 1 476 ? -20.25 9.508 8 1 92 476 ASN A O 1
ATOM 3777 N N . GLU A 1 477 ? -20.547 7.406 7.555 1 89.38 477 GLU A N 1
ATOM 3778 C CA . GLU A 1 477 ? -22 7.48 7.449 1 89.38 477 GLU A CA 1
ATOM 3779 C C . GLU A 1 477 ? -22.672 6.527 8.43 1 89.38 477 GLU A C 1
ATOM 3781 O O . GLU A 1 477 ? -23.562 5.766 8.039 1 89.38 477 GLU A O 1
ATOM 3786 N N . ILE A 1 478 ? -22.188 6.578 9.617 1 90.19 478 ILE A N 1
ATOM 3787 C CA . ILE A 1 478 ? -22.75 5.723 10.656 1 90.19 478 ILE A CA 1
ATOM 3788 C C . ILE A 1 478 ? -24.094 6.277 11.102 1 90.19 478 ILE A C 1
ATOM 3790 O O . ILE A 1 478 ? -24.234 7.477 11.359 1 90.19 478 ILE A O 1
ATOM 3794 N N . ILE A 1 479 ? -25.094 5.492 11.227 1 87.5 479 ILE A N 1
ATOM 3795 C CA . ILE A 1 479 ? -26.438 5.957 11.523 1 87.5 479 ILE A CA 1
ATOM 3796 C C . ILE A 1 479 ? -26.766 5.691 12.992 1 87.5 479 ILE A C 1
ATOM 3798 O O . ILE A 1 479 ? -27.328 6.543 13.672 1 87.5 479 ILE A O 1
ATOM 3802 N N . ILE A 1 480 ? -26.391 4.461 13.477 1 89.06 480 ILE A N 1
ATOM 3803 C CA . ILE A 1 480 ? -26.75 4.066 14.836 1 89.06 480 ILE A CA 1
ATOM 3804 C C . ILE A 1 480 ? -25.531 3.475 15.539 1 89.06 480 ILE A C 1
ATOM 3806 O O . ILE A 1 480 ? -24.75 2.744 14.93 1 89.06 480 ILE A O 1
ATOM 3810 N N . LEU A 1 481 ? -25.297 3.932 16.734 1 90.06 481 LEU A N 1
ATOM 3811 C CA . LEU A 1 481 ? -24.328 3.273 17.594 1 90.06 481 LEU A CA 1
ATOM 3812 C C . LEU A 1 481 ? -25 2.232 18.484 1 90.06 481 LEU A C 1
ATOM 3814 O O . LEU A 1 481 ? -25.609 2.576 19.484 1 90.06 481 LEU A O 1
ATOM 3818 N N . SER A 1 482 ? -24.906 1.004 17.891 1 80.38 482 SER A N 1
ATOM 3819 C CA . SER A 1 482 ? -25.594 -0.089 18.562 1 80.38 482 SER A CA 1
ATOM 3820 C C . SER A 1 482 ? -24.828 -0.52 19.828 1 80.38 482 SER A C 1
ATOM 3822 O O . SER A 1 482 ? -23.734 -0.019 20.094 1 80.38 482 SER A O 1
ATOM 3824 N N . ALA A 1 483 ? -25.547 -1.531 20.5 1 67.75 483 ALA A N 1
ATOM 3825 C CA . ALA A 1 483 ? -25.141 -1.895 21.844 1 67.75 483 ALA A CA 1
ATOM 3826 C C . ALA A 1 483 ? -23.812 -2.666 21.828 1 67.75 483 ALA A C 1
ATOM 3828 O O . ALA A 1 483 ? -23.453 -3.277 20.828 1 67.75 483 ALA A O 1
ATOM 3829 N N . GLY A 1 484 ? -22.859 -2.576 22.734 1 66.25 484 GLY A N 1
ATOM 3830 C CA . GLY A 1 484 ? -22.047 -2.836 23.906 1 66.25 484 GLY A CA 1
ATOM 3831 C C . GLY A 1 484 ? -20.656 -3.34 23.578 1 66.25 484 GLY A C 1
ATOM 3832 O O . GLY A 1 484 ? -20.281 -4.449 23.969 1 66.25 484 GLY A O 1
ATOM 3833 N N . PRO A 1 485 ? -19.875 -2.52 22.688 1 78.25 485 PRO A N 1
ATOM 3834 C CA . PRO A 1 485 ? -18.484 -3.014 22.609 1 78.25 485 PRO A CA 1
ATOM 3835 C C . PRO A 1 485 ? -17.75 -2.896 23.938 1 78.25 485 PRO A C 1
ATOM 3837 O O . PRO A 1 485 ? -17.969 -1.954 24.703 1 78.25 485 PRO A O 1
ATOM 3840 N N . ALA A 1 486 ? -17.094 -3.865 24.359 1 85.5 486 ALA A N 1
ATOM 3841 C CA . ALA A 1 486 ? -16.281 -3.816 25.578 1 85.5 486 ALA A CA 1
ATOM 3842 C C . ALA A 1 486 ? -14.906 -3.213 25.281 1 85.5 486 ALA A C 1
ATOM 3844 O O . ALA A 1 486 ? -14 -3.91 24.812 1 85.5 486 ALA A O 1
ATOM 3845 N N . CYS A 1 487 ? -14.82 -1.853 25.578 1 90.38 487 CYS A N 1
ATOM 3846 C CA . CYS A 1 487 ? -13.562 -1.148 25.344 1 90.38 487 CYS A CA 1
ATOM 3847 C C . CYS A 1 487 ? -12.945 -0.679 26.656 1 90.38 487 CYS A C 1
ATOM 3849 O O . CYS A 1 487 ? -13.016 0.506 26.984 1 90.38 487 CYS A O 1
ATOM 3851 N N . LEU A 1 488 ? -12.219 -1.467 27.266 1 90.75 488 LEU A N 1
ATOM 3852 C CA . LEU A 1 488 ? -11.75 -1.206 28.625 1 90.75 488 LEU A CA 1
ATOM 3853 C C . LEU A 1 488 ? -10.539 -0.272 28.609 1 90.75 488 LEU A C 1
ATOM 3855 O O . LEU A 1 488 ? -10.281 0.427 29.578 1 90.75 488 LEU A O 1
ATOM 3859 N N . ASN A 1 489 ? -9.867 -0.181 27.5 1 93.44 489 ASN A N 1
ATOM 3860 C CA . ASN A 1 489 ? -8.641 0.606 27.438 1 93.44 489 ASN A CA 1
ATOM 3861 C C . ASN A 1 489 ? -8.797 1.828 26.547 1 93.44 489 ASN A C 1
ATOM 3863 O O . ASN A 1 489 ? -7.832 2.559 26.312 1 93.44 489 ASN A O 1
ATOM 3867 N N . LEU A 1 490 ? -10 2.156 26.188 1 95.31 490 LEU A N 1
ATOM 3868 C CA . LEU A 1 490 ? -10.227 3.221 25.219 1 95.31 490 LEU A CA 1
ATOM 38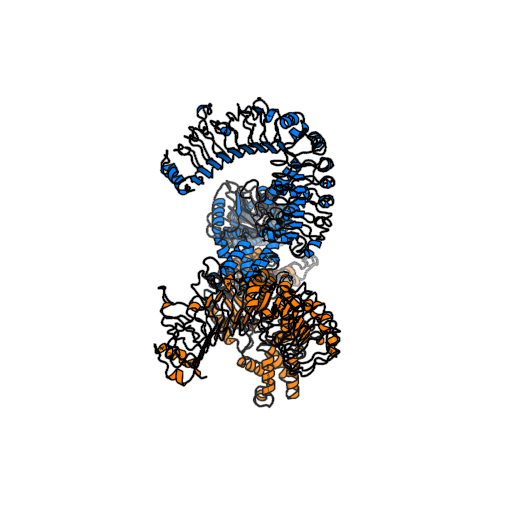69 C C . LEU A 1 490 ? -10.102 4.59 25.875 1 95.31 490 LEU A C 1
ATOM 3871 O O . LEU A 1 490 ? -10.805 4.887 26.844 1 95.31 490 LEU A O 1
ATOM 3875 N N . SER A 1 491 ? -9.203 5.387 25.359 1 96.75 491 SER A N 1
ATOM 3876 C CA . SER A 1 491 ? -8.969 6.707 25.938 1 96.75 491 SER A CA 1
ATOM 3877 C C . SER A 1 491 ? -9.562 7.809 25.062 1 96.75 491 SER A C 1
ATOM 3879 O O . SER A 1 491 ? -9.914 8.875 25.562 1 96.75 491 SER A O 1
ATOM 3881 N N . SER A 1 492 ? -9.602 7.637 23.766 1 97.56 492 SER A N 1
ATOM 3882 C CA . SER A 1 492 ? -10.141 8.633 22.844 1 97.56 492 SER A CA 1
ATOM 3883 C C . SER A 1 492 ? -11.086 8 21.828 1 97.56 492 SER A C 1
ATOM 3885 O O . SER A 1 492 ? -10.773 6.949 21.25 1 97.56 492 SER A O 1
ATOM 3887 N N . LEU A 1 493 ? -12.219 8.578 21.672 1 96.44 493 LEU A N 1
ATOM 3888 C CA . LEU A 1 493 ? -13.203 8.148 20.688 1 96.44 493 LEU A CA 1
ATOM 3889 C C . LEU A 1 493 ? -13.664 9.328 19.828 1 96.44 493 LEU A C 1
ATOM 3891 O O . LEU A 1 493 ? -14.367 10.211 20.312 1 96.44 493 LEU A O 1
ATOM 3895 N N . LEU A 1 494 ? -13.289 9.367 18.656 1 97.06 494 LEU A N 1
ATOM 3896 C CA . LEU A 1 494 ? -13.633 10.445 17.734 1 97.06 494 LEU A CA 1
ATOM 3897 C C . LEU A 1 494 ? -14.68 10 16.719 1 97.06 494 LEU A C 1
ATOM 3899 O O . LEU A 1 494 ? -14.422 9.117 15.906 1 97.06 494 LEU A O 1
ATOM 3903 N N . LEU A 1 495 ? -15.852 10.562 16.719 1 95.81 495 LEU A N 1
ATOM 3904 C CA . LEU A 1 495 ? -16.953 10.188 15.836 1 95.81 495 LEU A CA 1
ATOM 3905 C C . LEU A 1 495 ? -17.5 11.398 15.094 1 95.81 495 LEU A C 1
ATOM 3907 O O . LEU A 1 495 ? -18.594 11.344 14.523 1 95.81 495 LEU A O 1
ATOM 3911 N N . HIS A 1 496 ? -16.734 12.469 15.102 1 94.44 496 HIS A N 1
ATOM 3912 C CA . HIS A 1 496 ? -17.25 13.703 14.523 1 94.44 496 HIS A CA 1
ATOM 3913 C C . HIS A 1 496 ? -17.375 13.594 13.008 1 94.44 496 HIS A C 1
ATOM 3915 O O . HIS A 1 496 ? -16.688 12.773 12.383 1 94.44 496 HIS A O 1
ATOM 3921 N N . TRP A 1 497 ? -18.344 14.359 12.406 1 92.5 497 TRP A N 1
ATOM 3922 C CA . TRP A 1 497 ? -18.625 14.477 10.977 1 92.5 497 TRP A CA 1
ATOM 3923 C C . TRP A 1 497 ? -19.359 13.242 10.461 1 92.5 497 TRP A C 1
ATOM 3925 O O . TRP A 1 497 ? -19.297 12.938 9.266 1 92.5 497 TRP A O 1
ATOM 3935 N N . ASN A 1 498 ? -19.906 12.398 11.367 1 94.81 498 ASN A N 1
ATOM 3936 C CA . ASN A 1 498 ? -20.906 11.414 10.961 1 94.81 498 ASN A CA 1
ATOM 3937 C C . ASN A 1 498 ? -22.297 12.039 10.891 1 94.81 498 ASN A C 1
ATOM 3939 O O . ASN A 1 498 ? -23.109 11.883 11.805 1 94.81 498 ASN A O 1
ATOM 3943 N N . ARG A 1 499 ? -22.609 12.656 9.844 1 92.44 499 ARG A N 1
ATOM 3944 C CA . ARG A 1 499 ? -23.781 13.523 9.703 1 92.44 499 ARG A CA 1
ATOM 3945 C C . ARG A 1 499 ? -25.078 12.719 9.812 1 92.44 499 ARG A C 1
ATOM 3947 O O . ARG A 1 499 ? -26.109 13.25 10.227 1 92.44 499 ARG A O 1
ATOM 3954 N N . SER A 1 500 ? -25.031 11.445 9.57 1 91.69 500 SER A N 1
ATOM 3955 C CA . SER A 1 500 ? -26.234 10.625 9.578 1 91.69 500 SER A CA 1
ATOM 3956 C C . SER A 1 500 ? -26.453 9.977 10.945 1 91.69 500 SER A C 1
ATOM 3958 O O . SER A 1 500 ? -27.469 9.336 11.18 1 91.69 500 SER A O 1
ATOM 3960 N N . LEU A 1 501 ? -25.516 10.148 11.867 1 94.31 501 LEU A N 1
ATOM 3961 C CA . LEU A 1 501 ? -25.641 9.547 13.188 1 94.31 501 LEU A CA 1
ATOM 3962 C C . LEU A 1 501 ? -26.766 10.203 13.977 1 94.31 501 LEU A C 1
ATOM 3964 O O . LEU A 1 501 ? -26.656 11.367 14.375 1 94.31 501 LEU A O 1
ATOM 3968 N N . SER A 1 502 ? -27.797 9.523 14.219 1 92.44 502 SER A N 1
ATOM 3969 C CA . SER A 1 502 ? -28.984 10.133 14.805 1 92.44 502 SER A CA 1
ATOM 3970 C C . SER A 1 502 ? -29.297 9.539 16.172 1 92.44 502 SER A C 1
ATOM 3972 O O . SER A 1 502 ? -29.922 10.188 17 1 92.44 502 SER A O 1
ATOM 3974 N N . LYS A 1 503 ? -28.844 8.25 16.344 1 91.62 503 LYS A N 1
ATOM 3975 C CA . LYS A 1 503 ? -29.234 7.594 17.594 1 91.62 503 LYS A CA 1
ATOM 3976 C C . LYS A 1 503 ? -28.047 6.883 18.234 1 91.62 503 LYS A C 1
ATOM 3978 O O . LYS A 1 503 ? -27.234 6.277 17.547 1 91.62 503 LYS A O 1
ATOM 3983 N N . ILE A 1 504 ? -28 7.02 19.609 1 93.19 504 ILE A N 1
ATOM 3984 C CA . ILE A 1 504 ? -27.016 6.293 20.422 1 93.19 504 ILE A CA 1
ATOM 3985 C C . ILE A 1 504 ? -27.734 5.426 21.453 1 93.19 504 ILE A C 1
ATOM 3987 O O . ILE A 1 504 ? -28.547 5.93 22.234 1 93.19 504 ILE A O 1
ATOM 3991 N N . SER A 1 505 ? -27.391 4.184 21.391 1 89.81 505 SER A N 1
ATOM 3992 C CA . SER A 1 505 ? -28 3.287 22.375 1 89.81 505 SER A CA 1
ATOM 3993 C C . SER A 1 505 ? -27.531 3.611 23.797 1 89.81 505 SER A C 1
ATOM 3995 O O . SER A 1 505 ? -26.406 4.082 23.984 1 89.81 505 SER A O 1
ATOM 3997 N N . ASN A 1 506 ? -28.328 3.438 24.812 1 88.44 506 ASN A N 1
ATOM 3998 C CA . ASN A 1 506 ? -28.016 3.762 26.188 1 88.44 506 ASN A CA 1
ATOM 3999 C C . ASN A 1 506 ? -26.906 2.863 26.734 1 88.44 506 ASN A C 1
ATOM 4001 O O . ASN A 1 506 ? -26.219 3.227 27.703 1 88.44 506 ASN A O 1
ATOM 4005 N N . GLU A 1 507 ? -26.75 1.746 26.094 1 88.38 507 GLU A N 1
ATOM 4006 C CA . GLU A 1 507 ? -25.766 0.792 26.578 1 88.38 507 GLU A CA 1
ATOM 4007 C C . GLU A 1 507 ? -24.406 1.035 25.938 1 88.38 507 GLU A C 1
ATOM 4009 O O . GLU A 1 507 ? -23.406 0.412 26.312 1 88.38 507 GLU A O 1
ATOM 4014 N N . PHE A 1 508 ? -24.297 1.977 25.141 1 90.94 508 PHE A N 1
ATOM 4015 C CA . PHE A 1 508 ? -23.094 2.156 24.328 1 90.94 508 PHE A CA 1
ATOM 4016 C C . PHE A 1 508 ? -21.906 2.555 25.188 1 90.94 508 PHE A C 1
ATOM 4018 O O . PHE A 1 508 ? -20.797 2.098 24.969 1 90.94 508 PHE A O 1
ATOM 4025 N N . PHE A 1 509 ? -22.109 3.391 26.297 1 92.5 509 PHE A N 1
ATOM 4026 C CA . PHE A 1 509 ? -21 3.949 27.062 1 92.5 509 PHE A CA 1
ATOM 4027 C C . PHE A 1 509 ? -20.766 3.141 28.344 1 92.5 509 PHE A C 1
ATOM 4029 O O . PHE A 1 509 ? -19.969 3.539 29.188 1 92.5 509 PHE A O 1
ATOM 4036 N N . HIS A 1 510 ? -21.328 2.006 28.453 1 88.56 510 HIS A N 1
ATOM 4037 C CA . HIS A 1 510 ? -21.281 1.254 29.703 1 88.56 510 HIS A CA 1
ATOM 4038 C C . HIS A 1 510 ? -19.891 0.668 29.953 1 88.56 510 HIS A C 1
ATOM 4040 O O . HIS A 1 510 ? -19.484 0.506 31.109 1 88.56 510 HIS A O 1
ATOM 4046 N N . TYR A 1 511 ? -19.203 0.373 28.922 1 88.88 511 TYR A N 1
ATOM 4047 C CA . TYR A 1 511 ? -17.938 -0.338 29.109 1 88.88 511 TYR A CA 1
ATOM 4048 C C . TYR A 1 511 ? -16.766 0.472 28.562 1 88.88 511 TYR A C 1
ATOM 4050 O O . TYR A 1 511 ? -15.93 -0.054 27.828 1 88.88 511 TYR A O 1
ATOM 4058 N N . MET A 1 512 ? -16.703 1.739 28.953 1 93.31 512 MET A N 1
ATOM 4059 C CA . MET A 1 512 ? -15.602 2.619 28.578 1 93.31 512 MET A CA 1
ATOM 4060 C C . MET A 1 512 ? -15.141 3.449 29.781 1 93.31 512 MET A C 1
ATOM 4062 O O . MET A 1 512 ? -15.18 4.68 29.734 1 93.31 512 MET A O 1
ATOM 4066 N N . PRO A 1 513 ? -14.602 2.836 30.688 1 91.88 513 PRO A N 1
ATOM 4067 C CA . PRO A 1 513 ? -14.328 3.52 31.953 1 91.88 513 PRO A CA 1
ATOM 4068 C C . PRO A 1 513 ? -13.172 4.508 31.859 1 91.88 513 PRO A C 1
ATOM 4070 O O . PRO A 1 513 ? -13.078 5.441 32.656 1 91.88 513 PRO A O 1
ATOM 4073 N N . VAL A 1 514 ? -12.273 4.367 30.922 1 95.12 514 VAL A N 1
ATOM 4074 C CA . VAL A 1 514 ? -11.07 5.195 30.906 1 95.12 514 VAL A CA 1
ATOM 4075 C C . VAL A 1 514 ? -11.156 6.207 29.766 1 95.12 514 VAL A C 1
ATOM 4077 O O . VAL A 1 514 ? -10.164 6.855 29.422 1 95.12 514 VAL A O 1
ATOM 4080 N N . LEU A 1 515 ? -12.336 6.422 29.188 1 96.62 515 LEU A N 1
ATOM 4081 C CA . LEU A 1 515 ? -12.508 7.348 28.078 1 96.62 515 LEU A CA 1
ATOM 4082 C C . LEU A 1 515 ? -12.281 8.789 28.531 1 96.62 515 LEU A C 1
ATOM 4084 O O . LEU A 1 515 ? -12.922 9.25 29.469 1 96.62 515 LEU A O 1
ATOM 4088 N N . LYS A 1 516 ? -11.414 9.492 27.922 1 97.62 516 LYS A N 1
ATOM 4089 C CA . LYS A 1 516 ? -11.062 10.852 28.312 1 97.62 516 LYS A CA 1
ATOM 4090 C C . LYS A 1 516 ? -11.547 11.867 27.281 1 97.62 516 LYS A C 1
ATOM 4092 O O . LYS A 1 516 ? -11.93 12.984 27.641 1 97.62 516 LYS A O 1
ATOM 4097 N N . VAL A 1 517 ? -11.461 11.539 26 1 98.31 517 VAL A N 1
ATOM 4098 C CA . VAL A 1 517 ? -11.852 12.445 24.922 1 98.31 517 VAL A CA 1
ATOM 4099 C C . VAL A 1 517 ? -12.977 11.828 24.109 1 98.31 517 VAL A C 1
ATOM 4101 O O . VAL A 1 517 ? -12.844 10.711 23.594 1 98.31 517 VAL A O 1
ATOM 4104 N N . LEU A 1 518 ? -14.055 12.492 23.984 1 98 518 LEU A N 1
ATOM 4105 C CA . LEU A 1 518 ? -15.195 12.07 23.172 1 98 518 LEU A CA 1
ATOM 4106 C C . LEU A 1 518 ? -15.672 13.195 22.266 1 98 518 LEU A C 1
ATOM 4108 O O . LEU A 1 518 ? -16.031 14.273 22.75 1 98 518 LEU A O 1
ATOM 4112 N N . ASP A 1 519 ? -15.602 13.016 21.047 1 97.88 519 ASP A N 1
ATOM 4113 C CA . ASP A 1 519 ? -16.031 14.023 20.078 1 97.88 519 ASP A CA 1
ATOM 4114 C C . ASP A 1 519 ? -17.219 13.523 19.266 1 97.88 519 ASP A C 1
ATOM 4116 O O . ASP A 1 519 ? -17.094 12.594 18.469 1 97.88 519 ASP A O 1
ATOM 4120 N N . LEU A 1 520 ? -18.344 14.062 19.469 1 97.06 520 LEU A N 1
ATOM 4121 C CA . LEU A 1 520 ? -19.562 13.742 18.734 1 97.06 520 LEU A CA 1
ATOM 4122 C C . LEU A 1 520 ? -20.047 14.93 17.922 1 97.06 520 LEU A C 1
ATOM 4124 O O . LEU A 1 520 ? -21.234 15.062 17.625 1 97.06 520 LEU A O 1
ATOM 4128 N N . SER A 1 521 ? -19.156 15.773 17.531 1 96.5 521 SER A N 1
ATOM 4129 C CA . SER A 1 521 ? -19.516 17.016 16.859 1 96.5 521 SER A CA 1
ATOM 4130 C C . SER A 1 521 ? -19.969 16.75 15.422 1 96.5 521 SER A C 1
ATOM 4132 O O . SER A 1 521 ? -19.594 15.742 14.82 1 96.5 521 SER A O 1
ATOM 4134 N N . VAL A 1 522 ? -20.812 17.625 14.867 1 95.44 522 VAL A N 1
ATOM 4135 C CA . VAL A 1 522 ? -21.312 17.609 13.5 1 95.44 522 VAL A CA 1
ATOM 4136 C C . VAL A 1 522 ? -22.047 16.297 13.234 1 95.44 522 VAL A C 1
ATOM 4138 O O . VAL A 1 522 ? -21.719 15.578 12.289 1 95.44 522 VAL A O 1
ATOM 4141 N N . THR A 1 523 ? -22.859 15.859 14.148 1 96 523 THR A N 1
ATOM 4142 C CA . THR A 1 523 ? -23.734 14.703 14.008 1 96 523 THR A CA 1
ATOM 4143 C C . THR A 1 523 ? -25.203 15.109 14.117 1 96 523 THR A C 1
ATOM 4145 O O . THR A 1 523 ? -25.5 16.266 14.375 1 96 523 THR A O 1
ATOM 4148 N N . SER A 1 524 ? -26.141 14.203 13.891 1 95 524 SER A N 1
ATOM 4149 C CA . SER A 1 524 ? -27.562 14.5 13.945 1 95 524 SER A CA 1
ATOM 4150 C C . SER A 1 524 ? -28.203 13.898 15.188 1 95 524 SER A C 1
ATOM 4152 O O . SER A 1 524 ? -29.391 13.57 15.188 1 95 524 SER A O 1
ATOM 4154 N N . ILE A 1 525 ? -27.406 13.766 16.172 1 95.44 525 ILE A N 1
ATOM 4155 C CA . ILE A 1 525 ? -27.938 13.188 17.406 1 95.44 525 ILE A CA 1
ATOM 4156 C C . ILE A 1 525 ? -28.938 14.148 18.031 1 95.44 525 ILE A C 1
ATOM 4158 O O . ILE A 1 525 ? -28.688 15.352 18.109 1 95.44 525 ILE A O 1
ATOM 4162 N N . LYS A 1 526 ? -29.984 13.672 18.531 1 93.12 526 LYS A N 1
ATOM 4163 C CA . LYS A 1 526 ? -31.047 14.5 19.109 1 93.12 526 LYS A CA 1
ATOM 4164 C C . LYS A 1 526 ? -31.031 14.414 20.641 1 93.12 526 LYS A C 1
ATOM 4166 O O . LYS A 1 526 ? -31.484 15.336 21.328 1 93.12 526 LYS A O 1
ATOM 4171 N N . GLU A 1 527 ? -30.5 13.289 21.109 1 92.88 527 GLU A N 1
ATOM 4172 C CA . GLU A 1 527 ? -30.438 13.086 22.547 1 92.88 527 GLU A CA 1
ATOM 4173 C C . GLU A 1 527 ? -29.156 12.367 22.953 1 92.88 527 GLU A C 1
ATOM 4175 O O . GLU A 1 527 ? -28.703 11.453 22.25 1 92.88 527 GLU A O 1
ATOM 4180 N N . VAL A 1 528 ? -28.578 12.805 24.031 1 93.56 528 VAL A N 1
ATOM 4181 C CA . VAL A 1 528 ? -27.422 12.133 24.594 1 93.56 528 VAL A CA 1
ATOM 4182 C C . VAL A 1 528 ? -27.859 11.141 25.672 1 93.56 528 VAL A C 1
ATOM 4184 O O . VAL A 1 528 ? -28.609 11.5 26.578 1 93.56 528 VAL A O 1
ATOM 4187 N N . PRO A 1 529 ? -27.453 9.953 25.516 1 92.44 529 PRO A N 1
ATOM 4188 C CA . PRO A 1 529 ? -27.906 8.945 26.469 1 92.44 529 PRO A CA 1
ATOM 4189 C C . PRO A 1 529 ? -27.453 9.242 27.906 1 92.44 529 PRO A C 1
ATOM 4191 O O . PRO A 1 529 ? -26.422 9.891 28.109 1 92.44 529 PRO A O 1
ATOM 4194 N N . ALA A 1 530 ? -28.188 8.719 28.859 1 91 530 ALA A N 1
ATOM 4195 C CA . ALA A 1 530 ? -27.922 8.945 30.281 1 91 530 ALA A CA 1
ATOM 4196 C C . ALA A 1 530 ? -26.625 8.242 30.719 1 91 530 ALA A C 1
ATOM 4198 O O . ALA A 1 530 ? -26 8.656 31.688 1 91 530 ALA A O 1
ATOM 4199 N N . SER A 1 531 ? -26.281 7.27 29.938 1 91.62 531 SER A N 1
ATOM 4200 C CA . SER A 1 531 ? -25.094 6.496 30.266 1 91.62 531 SER A CA 1
ATOM 4201 C C . SER A 1 531 ? -23.828 7.34 30.125 1 91.62 531 SER A C 1
ATOM 4203 O O . SER A 1 531 ? -22.75 6.945 30.594 1 91.62 531 SER A O 1
ATOM 4205 N N . ILE A 1 532 ? -23.922 8.547 29.594 1 93.38 532 ILE A N 1
ATOM 4206 C CA . ILE A 1 532 ? -22.781 9.438 29.453 1 93.38 532 ILE A CA 1
ATOM 4207 C C . ILE A 1 532 ? -22.203 9.766 30.828 1 93.38 532 ILE A C 1
ATOM 4209 O O . ILE A 1 532 ? -21 10.039 30.953 1 93.38 532 ILE A O 1
ATOM 4213 N N . GLY A 1 533 ? -23.078 9.727 31.828 1 93.25 533 GLY A N 1
ATOM 4214 C CA . GLY A 1 533 ? -22.656 10.023 33.188 1 93.25 533 GLY A CA 1
ATOM 4215 C C . GLY A 1 533 ? -21.703 8.992 33.75 1 93.25 533 GLY A C 1
ATOM 4216 O O . GLY A 1 533 ? -21.031 9.242 34.75 1 93.25 533 GLY A O 1
ATOM 4217 N N . GLN A 1 534 ? -21.578 7.871 33.094 1 92.31 534 GLN A N 1
ATOM 4218 C CA . GLN A 1 534 ? -20.719 6.801 33.562 1 92.31 534 GLN A CA 1
ATOM 4219 C C . GLN A 1 534 ? -19.266 7.031 33.125 1 92.31 534 GLN A C 1
ATOM 4221 O O . GLN A 1 534 ? -18.359 6.387 33.656 1 92.31 534 GLN A O 1
ATOM 4226 N N . LEU A 1 535 ? -19.109 7.969 32.25 1 94.62 535 LEU A N 1
ATOM 4227 C CA . LEU A 1 535 ? -17.766 8.273 31.781 1 94.62 535 LEU A CA 1
ATOM 4228 C C . LEU A 1 535 ? -17.047 9.203 32.75 1 94.62 535 LEU A C 1
ATOM 4230 O O . LEU A 1 535 ? -16.734 10.344 32.406 1 94.62 535 LEU A O 1
ATOM 4234 N N . VAL A 1 536 ? -16.578 8.75 33.781 1 93.25 536 VAL A N 1
ATOM 4235 C CA . VAL A 1 536 ? -16.094 9.531 34.906 1 93.25 536 VAL A CA 1
ATOM 4236 C C . VAL A 1 536 ? -14.727 10.125 34.562 1 93.25 536 VAL A C 1
ATOM 4238 O O . VAL A 1 536 ? -14.336 11.141 35.156 1 93.25 536 VAL A O 1
ATOM 4241 N N . GLU A 1 537 ? -13.984 9.531 33.656 1 96.19 537 GLU A N 1
ATOM 4242 C CA . GLU A 1 537 ? -12.641 10.008 33.344 1 96.19 537 GLU A CA 1
ATOM 4243 C C . GLU A 1 537 ? -12.664 11.008 32.188 1 96.19 537 GLU A C 1
ATOM 4245 O O . GLU A 1 537 ? -11.633 11.562 31.828 1 96.19 537 GLU A O 1
ATOM 4250 N N . LEU A 1 538 ? -13.867 11.32 31.672 1 97.19 538 LEU A N 1
ATOM 4251 C CA . LEU A 1 538 ? -14.008 12.18 30.5 1 97.19 538 LEU A CA 1
ATOM 4252 C C . LEU A 1 538 ? -13.562 13.602 30.812 1 97.19 538 LEU A C 1
ATOM 4254 O O . LEU A 1 538 ? -13.992 14.188 31.812 1 97.19 538 LEU A O 1
ATOM 4258 N N . ARG A 1 539 ? -12.758 14.164 30.047 1 97 539 ARG A N 1
ATOM 4259 C CA . ARG A 1 539 ? -12.227 15.508 30.25 1 97 539 ARG A CA 1
ATOM 4260 C C . ARG A 1 539 ? -12.648 16.438 29.125 1 97 539 ARG A C 1
ATOM 4262 O O . ARG A 1 539 ? -12.695 17.656 29.297 1 97 539 ARG A O 1
ATOM 4269 N N . TYR A 1 540 ? -12.844 15.906 27.984 1 98.06 540 TYR A N 1
ATOM 4270 C CA . TYR A 1 540 ? -13.211 16.688 26.812 1 98.06 540 TYR A CA 1
ATOM 4271 C C . TYR A 1 540 ? -14.469 16.125 26.156 1 98.06 540 TYR A C 1
ATOM 4273 O O . TYR A 1 540 ? -14.516 14.938 25.797 1 98.06 540 TYR A O 1
ATOM 4281 N N . LEU A 1 541 ? -15.484 16.844 26 1 98.06 541 LEU A N 1
ATOM 4282 C CA . LEU A 1 541 ? -16.734 16.469 25.359 1 98.06 541 LEU A CA 1
ATOM 4283 C C . LEU A 1 541 ? -17.172 17.516 24.359 1 98.06 541 LEU A C 1
ATOM 4285 O O . LEU A 1 541 ? -17.406 18.672 24.719 1 98.06 541 LEU A O 1
ATOM 4289 N N . ASP A 1 542 ? -17.234 17.172 23.172 1 97.94 542 ASP A N 1
ATOM 4290 C CA . ASP A 1 542 ? -17.641 18.094 22.125 1 97.94 542 ASP A CA 1
ATOM 4291 C C . ASP A 1 542 ? -18.969 17.656 21.5 1 97.94 542 ASP A C 1
ATOM 4293 O O . ASP A 1 542 ? -19.062 16.594 20.891 1 97.94 542 ASP A O 1
ATOM 4297 N N . LEU A 1 543 ? -19.969 18.375 21.672 1 97.38 543 LEU A N 1
ATOM 4298 C CA . LEU A 1 543 ? -21.297 18.141 21.125 1 97.38 543 LEU A CA 1
ATOM 4299 C C . LEU A 1 543 ? -21.688 19.266 20.172 1 97.38 543 LEU A C 1
ATOM 4301 O O . LEU A 1 543 ? -22.875 19.531 19.969 1 97.38 543 LEU A O 1
ATOM 4305 N N . SER A 1 544 ? -20.719 19.953 19.625 1 96.69 544 SER A N 1
ATOM 4306 C CA . SER A 1 544 ? -20.969 21.094 18.75 1 96.69 544 SER A CA 1
ATOM 4307 C C . SER A 1 544 ? -21.672 20.672 17.469 1 96.69 544 SER A C 1
ATOM 4309 O O . SER A 1 544 ? -21.422 19.578 16.953 1 96.69 544 SER A O 1
ATOM 4311 N N . ARG A 1 545 ? -22.625 21.453 16.953 1 95.75 545 ARG A N 1
ATOM 4312 C CA . ARG A 1 545 ? -23.344 21.266 15.703 1 95.75 545 ARG A CA 1
ATOM 4313 C C . ARG A 1 545 ? -24.141 19.969 15.719 1 95.75 545 ARG A C 1
ATOM 4315 O O . ARG A 1 545 ? -24.094 19.188 14.766 1 95.75 545 ARG A O 1
ATOM 4322 N N . THR A 1 546 ? -24.578 19.594 16.875 1 96.31 546 THR A N 1
ATOM 4323 C CA . THR A 1 546 ? -25.531 18.484 16.984 1 96.31 546 THR A CA 1
ATOM 4324 C C . THR A 1 546 ? -26.953 19.016 17.031 1 96.31 546 THR A C 1
ATOM 4326 O O . THR A 1 546 ? -27.188 20.219 17 1 96.31 546 THR A O 1
ATOM 4329 N N . LYS A 1 547 ? -28 18.156 17.125 1 95.38 547 LYS A N 1
ATOM 4330 C CA . LYS A 1 547 ? -29.406 18.547 17.141 1 95.38 547 LYS A CA 1
ATOM 4331 C C . LYS A 1 547 ? -30.016 18.25 18.516 1 95.38 547 LYS A C 1
ATOM 4333 O O . LYS A 1 547 ? -31.219 18.016 18.609 1 95.38 547 LYS A O 1
ATOM 4338 N N . ILE A 1 548 ? -29.156 18.281 19.484 1 95.38 548 ILE A N 1
ATOM 4339 C CA . ILE A 1 548 ? -29.656 17.984 20.828 1 95.38 548 ILE A CA 1
ATOM 4340 C C . ILE A 1 548 ? -30.578 19.109 21.297 1 95.38 548 ILE A C 1
ATOM 4342 O O . ILE A 1 548 ? -30.312 20.281 21.031 1 95.38 548 ILE A O 1
ATOM 4346 N N . THR A 1 549 ? -31.594 18.781 22.031 1 93.19 549 THR A N 1
ATOM 4347 C CA . THR A 1 549 ? -32.562 19.766 22.484 1 93.19 549 THR A CA 1
ATOM 4348 C C . THR A 1 549 ? -32.375 20.078 23.969 1 93.19 549 THR A C 1
ATOM 4350 O O . THR A 1 549 ? -32.75 21.156 24.438 1 93.19 549 THR A O 1
ATOM 4353 N N . ALA A 1 550 ? -31.797 19.109 24.688 1 92.81 550 ALA A N 1
ATOM 4354 C CA . ALA A 1 550 ? -31.562 19.281 26.109 1 92.81 550 ALA A CA 1
ATOM 4355 C C . ALA A 1 550 ? -30.297 18.547 26.547 1 92.81 550 ALA A C 1
ATOM 4357 O O . ALA A 1 550 ? -29.938 17.516 25.969 1 92.81 550 ALA A O 1
ATOM 4358 N N . LEU A 1 551 ? -29.609 19.078 27.484 1 93.25 551 LEU A N 1
ATOM 4359 C CA . LEU A 1 551 ? -28.469 18.375 28.062 1 93.25 551 LEU A CA 1
ATOM 4360 C C . LEU A 1 551 ? -28.922 17.453 29.188 1 93.25 551 LEU A C 1
ATOM 4362 O O . LEU A 1 551 ? -29.719 17.844 30.047 1 93.25 551 LEU A O 1
ATOM 4366 N N . PRO A 1 552 ? -28.516 16.281 29.109 1 92.75 552 PRO A N 1
ATOM 4367 C CA . PRO A 1 552 ? -28.875 15.383 30.203 1 92.75 552 PRO A CA 1
ATOM 4368 C C . PRO A 1 552 ? -28.281 15.805 31.547 1 92.75 552 PRO A C 1
ATOM 4370 O O . PRO A 1 552 ? -27.156 16.281 31.609 1 92.75 552 PRO A O 1
ATOM 4373 N N . GLU A 1 553 ? -28.969 15.555 32.656 1 92.5 553 GLU A N 1
ATOM 4374 C CA . GLU A 1 553 ? -28.531 15.906 34 1 92.5 553 GLU A CA 1
ATOM 4375 C C . GLU A 1 553 ? -27.312 15.078 34.406 1 92.5 553 GLU A C 1
ATOM 4377 O O . GLU A 1 553 ? -26.5 15.531 35.219 1 92.5 553 GLU A O 1
ATOM 4382 N N . ASN A 1 554 ? -27.219 13.93 33.781 1 93.31 554 ASN A N 1
ATOM 4383 C CA . ASN A 1 554 ? -26.156 12.992 34.125 1 93.31 554 ASN A CA 1
ATOM 4384 C C . ASN A 1 554 ? -24.797 13.523 33.719 1 93.31 554 ASN A C 1
ATOM 4386 O O . ASN A 1 554 ? -23.766 13.016 34.156 1 93.31 554 ASN A O 1
ATOM 4390 N N . ILE A 1 555 ? -24.75 14.562 32.938 1 94.56 555 ILE A N 1
ATOM 4391 C CA . ILE A 1 555 ? -23.484 15.188 32.562 1 94.56 555 ILE A CA 1
ATOM 4392 C C . ILE A 1 555 ? -22.797 15.75 33.812 1 94.56 555 ILE A C 1
ATOM 4394 O O . ILE A 1 555 ? -21.578 15.836 33.875 1 94.56 555 ILE A O 1
ATOM 4398 N N . GLY A 1 556 ? -23.625 16.125 34.75 1 93.38 556 GLY A N 1
ATOM 4399 C CA . GLY A 1 556 ? -23.125 16.672 36 1 93.38 556 GLY A CA 1
ATOM 4400 C C . GLY A 1 556 ? -22.234 15.703 36.75 1 93.38 556 GLY A C 1
ATOM 4401 O O . GLY A 1 556 ? -21.469 16.109 37.625 1 93.38 556 GLY A O 1
ATOM 4402 N N . ARG A 1 557 ? -22.281 14.438 36.438 1 93.75 557 ARG A N 1
ATOM 4403 C CA . ARG A 1 557 ? -21.5 13.414 37.094 1 93.75 557 ARG A CA 1
ATOM 4404 C C . ARG A 1 557 ? -20.062 13.367 36.562 1 93.75 557 ARG A C 1
ATOM 4406 O O . ARG A 1 557 ? -19.188 12.742 37.156 1 93.75 557 ARG A O 1
ATOM 4413 N N . LEU A 1 558 ? -19.891 14.031 35.531 1 95.88 558 LEU A N 1
ATOM 4414 C CA . LEU A 1 558 ? -18.562 14.039 34.938 1 95.88 558 LEU A CA 1
ATOM 4415 C C . LEU A 1 558 ? -17.641 14.984 35.688 1 95.88 558 LEU A C 1
ATOM 4417 O O . LEU A 1 558 ? -17.328 16.078 35.188 1 95.88 558 LEU A O 1
ATOM 4421 N N . SER A 1 559 ? -17.109 14.602 36.688 1 91.75 559 SER A N 1
ATOM 4422 C CA . SER A 1 559 ? -16.359 15.43 37.625 1 91.75 559 SER A CA 1
ATOM 4423 C C . SER A 1 559 ? -15.039 15.891 37.031 1 91.75 559 SER A C 1
ATOM 4425 O O . SER A 1 559 ? -14.484 16.922 37.438 1 91.75 559 SER A O 1
ATOM 4427 N N . LYS A 1 560 ? -14.492 15.234 36.062 1 94.38 560 LYS A N 1
ATOM 4428 C CA . LYS A 1 560 ? -13.18 15.57 35.531 1 94.38 560 LYS A CA 1
ATOM 4429 C C . LYS A 1 560 ? -13.297 16.344 34.219 1 94.38 560 LYS A C 1
ATOM 4431 O O . LYS A 1 560 ? -12.289 16.703 33.594 1 94.38 560 LYS A O 1
ATOM 4436 N N . LEU A 1 561 ? -14.547 16.672 33.781 1 96.19 561 LEU A N 1
ATOM 4437 C CA . LEU A 1 561 ? -14.773 17.359 32.531 1 96.19 561 LEU A CA 1
ATOM 4438 C C . LEU A 1 561 ? -14.188 18.766 32.562 1 96.19 561 LEU A C 1
ATOM 4440 O O . LEU A 1 561 ? -14.508 19.547 33.438 1 96.19 561 LEU A O 1
ATOM 4444 N N . ARG A 1 562 ? -13.367 19.062 31.672 1 95.12 562 ARG A N 1
ATOM 4445 C CA . ARG A 1 562 ? -12.68 20.344 31.625 1 95.12 562 ARG A CA 1
ATOM 4446 C C . ARG A 1 562 ? -13.227 21.203 30.484 1 95.12 562 ARG A C 1
ATOM 4448 O O . ARG A 1 562 ? -13.211 22.438 30.562 1 95.12 562 ARG A O 1
ATOM 4455 N N . HIS A 1 563 ? -13.594 20.562 29.422 1 96.44 563 HIS A N 1
ATOM 4456 C CA . HIS A 1 563 ? -14.016 21.25 28.203 1 96.44 563 HIS A CA 1
ATOM 4457 C C . HIS A 1 563 ? -15.359 20.734 27.703 1 96.44 563 HIS A C 1
ATOM 4459 O O . HIS A 1 563 ? -15.492 19.547 27.406 1 96.44 563 HIS A O 1
ATOM 4465 N N . LEU A 1 564 ? -16.328 21.5 27.641 1 97.25 564 LEU A N 1
ATOM 4466 C CA . LEU A 1 564 ? -17.641 21.188 27.094 1 97.25 564 LEU A CA 1
ATOM 4467 C C . LEU A 1 564 ? -17.984 22.156 25.953 1 97.25 564 LEU A C 1
ATOM 4469 O O . LEU A 1 564 ? -18.188 23.344 26.188 1 97.25 564 LEU A O 1
ATOM 4473 N N . ASP A 1 565 ? -18.047 21.672 24.812 1 97.38 565 ASP A N 1
ATOM 4474 C CA . ASP A 1 565 ? -18.312 22.5 23.641 1 97.38 565 ASP A CA 1
ATOM 4475 C C . ASP A 1 565 ? -19.719 22.25 23.094 1 97.38 565 ASP A C 1
ATOM 4477 O O . ASP A 1 565 ? -20.031 21.125 22.672 1 97.38 565 ASP A O 1
ATOM 4481 N N . LEU A 1 566 ? -20.531 23.172 23.109 1 97.12 566 LEU A N 1
ATOM 4482 C CA . LEU A 1 566 ? -21.906 23.109 22.609 1 97.12 566 LEU A CA 1
ATOM 4483 C C . LEU A 1 566 ? -22.141 24.172 21.531 1 97.12 566 LEU A C 1
ATOM 4485 O O . LEU A 1 566 ? -23.25 24.688 21.406 1 97.12 566 LEU A O 1
ATOM 4489 N N . GLN A 1 567 ? -21.172 24.484 20.844 1 96.25 567 GLN A N 1
ATOM 4490 C CA . GLN A 1 567 ? -21.234 25.531 19.812 1 96.25 567 GLN A CA 1
ATOM 4491 C C . GLN A 1 567 ? -22.203 25.141 18.688 1 96.25 567 GLN A C 1
ATOM 4493 O O . GLN A 1 567 ? -22.234 23.984 18.281 1 96.25 567 GLN A O 1
ATOM 4498 N N . ARG A 1 568 ? -22.953 26.047 18.203 1 94.94 568 ARG A N 1
ATOM 4499 C CA . ARG A 1 568 ? -23.828 25.922 17.047 1 94.94 568 ARG A CA 1
ATOM 4500 C C . ARG A 1 568 ? -24.828 24.781 17.203 1 94.94 568 ARG A C 1
ATOM 4502 O O . ARG A 1 568 ? -24.984 23.953 16.312 1 94.94 568 ARG A O 1
ATOM 4509 N N . THR A 1 569 ? -25.219 24.547 18.406 1 95.19 569 THR A N 1
ATOM 4510 C CA . THR A 1 569 ? -26.344 23.656 18.688 1 95.19 569 THR A CA 1
ATOM 4511 C C . THR A 1 569 ? -27.656 24.422 18.672 1 95.19 569 THR A C 1
ATOM 4513 O O . THR A 1 569 ? -28.203 24.75 19.734 1 95.19 569 THR A O 1
ATOM 4516 N N . ASP A 1 570 ? -28.234 24.656 17.656 1 87.94 570 ASP A N 1
ATOM 4517 C CA . ASP A 1 570 ? -29.359 25.562 17.422 1 87.94 570 ASP A CA 1
ATOM 4518 C C . ASP A 1 570 ? -30.625 25.062 18.109 1 87.94 570 ASP A C 1
ATOM 4520 O O . ASP A 1 570 ? -31.5 25.844 18.484 1 87.94 570 ASP A O 1
ATOM 4524 N N . SER A 1 571 ? -30.734 23.766 18.312 1 91.44 571 SER A N 1
ATOM 4525 C CA . SER A 1 571 ? -31.969 23.203 18.859 1 91.44 571 SER A CA 1
ATOM 4526 C C . SER A 1 571 ? -31.922 23.141 20.375 1 91.44 571 SER A C 1
ATOM 4528 O O . SER A 1 571 ? -32.938 22.797 21.016 1 91.44 571 SER A O 1
ATOM 4530 N N . LEU A 1 572 ? -30.812 23.5 20.984 1 93.31 572 LEU A N 1
ATOM 4531 C CA . LEU A 1 572 ? -30.656 23.391 22.422 1 93.31 572 LEU A CA 1
ATOM 4532 C C . LEU A 1 572 ? -31.5 24.453 23.141 1 93.31 572 LEU A C 1
ATOM 4534 O O . LEU A 1 572 ? -31.266 25.656 22.969 1 93.31 572 LEU A O 1
ATOM 4538 N N . ARG A 1 573 ? -32.438 23.984 23.984 1 89.06 573 ARG A N 1
ATOM 4539 C CA . ARG A 1 573 ? -33.344 24.906 24.656 1 89.06 573 ARG A CA 1
ATOM 4540 C C . ARG A 1 573 ? -33.281 24.766 26.172 1 89.06 573 ARG A C 1
ATOM 4542 O O . ARG A 1 573 ? -33.562 25.719 26.891 1 89.06 573 ARG A O 1
ATOM 4549 N N . LYS A 1 574 ? -32.812 23.578 26.562 1 91 574 LYS A N 1
ATOM 4550 C CA . LYS A 1 574 ? -32.812 23.328 28.016 1 91 574 LYS A CA 1
ATOM 4551 C C . LYS A 1 574 ? -31.453 22.891 28.5 1 91 574 LYS A C 1
ATOM 4553 O O . LYS A 1 574 ? -30.859 21.953 27.969 1 91 574 LYS A O 1
ATOM 4558 N N . ILE A 1 575 ? -30.938 23.594 29.516 1 93.19 575 ILE A N 1
ATOM 4559 C CA . ILE A 1 575 ? -29.719 23.219 30.219 1 93.19 575 ILE A CA 1
ATOM 4560 C C . ILE A 1 575 ? -30 23.172 31.719 1 93.19 575 ILE A C 1
ATOM 4562 O O . ILE A 1 575 ? -29.938 24.203 32.406 1 93.19 575 ILE A O 1
ATOM 4566 N N . PRO A 1 576 ? -30.203 22.016 32.188 1 91.75 576 PRO A N 1
ATOM 4567 C CA . PRO A 1 576 ? -30.484 21.922 33.625 1 91.75 576 PRO A CA 1
ATOM 4568 C C . PRO A 1 576 ? -29.328 22.438 34.5 1 91.75 576 PRO A C 1
ATOM 4570 O O . PRO A 1 576 ? -28.156 22.203 34.156 1 91.75 576 PRO A O 1
ATOM 4573 N N . ARG A 1 577 ? -29.594 23.062 35.562 1 90.69 577 ARG A N 1
ATOM 4574 C CA . ARG A 1 577 ? -28.594 23.594 36.469 1 90.69 577 ARG A CA 1
ATOM 4575 C C . ARG A 1 577 ? -27.688 22.484 37 1 90.69 577 ARG A C 1
ATOM 4577 O O . ARG A 1 577 ? -26.484 22.656 37.125 1 90.69 577 ARG A O 1
ATOM 4584 N N . LYS A 1 578 ? -28.281 21.281 37.281 1 88.5 578 LYS A N 1
ATOM 4585 C CA . LYS A 1 578 ? -27.562 20.156 37.844 1 88.5 578 LYS A CA 1
ATOM 4586 C C . LYS A 1 578 ? -26.516 19.625 36.875 1 88.5 578 LYS A C 1
ATOM 4588 O O . LYS A 1 578 ? -25.547 19 37.281 1 88.5 578 LYS A O 1
ATOM 4593 N N . ALA A 1 579 ? -26.75 19.875 35.625 1 91.62 579 ALA A N 1
ATOM 4594 C CA . ALA A 1 579 ? -25.844 19.359 34.594 1 91.62 579 ALA A CA 1
ATOM 4595 C C . ALA A 1 579 ? -24.531 20.141 34.594 1 91.62 579 ALA A C 1
ATOM 4597 O O . ALA A 1 579 ? -23.5 19.594 34.188 1 91.62 579 ALA A O 1
ATOM 4598 N N . ILE A 1 580 ? -24.5 21.391 35.031 1 91.69 580 ILE A N 1
ATOM 4599 C CA . ILE A 1 580 ? -23.328 22.25 34.875 1 91.69 580 ILE A CA 1
ATOM 4600 C C . ILE A 1 580 ? -22.719 22.547 36.25 1 91.69 580 ILE A C 1
ATOM 4602 O O . ILE A 1 580 ? -21.5 22.609 36.406 1 91.69 580 ILE A O 1
ATOM 4606 N N . LEU A 1 581 ? -23.516 22.703 37.281 1 88.94 581 LEU A N 1
ATOM 4607 C CA . LEU A 1 581 ? -23.078 23.188 38.594 1 88.94 581 LEU A CA 1
ATOM 4608 C C . LEU A 1 581 ? -22.109 22.188 39.25 1 88.94 581 LEU A C 1
ATOM 4610 O O . LEU A 1 581 ? -21.219 22.578 40 1 88.94 581 LEU A O 1
ATOM 4614 N N . GLN A 1 582 ? -22.344 20.969 38.938 1 88.56 582 GLN A N 1
ATOM 4615 C CA . GLN A 1 582 ? -21.547 19.938 39.594 1 88.56 582 GLN A CA 1
ATOM 4616 C C . GLN A 1 582 ? -20.219 19.719 38.875 1 88.56 582 GLN A C 1
ATOM 4618 O O . GLN A 1 582 ? -19.375 18.953 39.312 1 88.56 582 GLN A O 1
ATOM 4623 N N . LEU A 1 583 ? -19.984 20.422 37.812 1 93.5 583 LEU A N 1
ATOM 4624 C CA . LEU A 1 583 ? -18.75 20.266 37.062 1 93.5 583 LEU A CA 1
ATOM 4625 C C . LEU A 1 583 ? -17.656 21.172 37.594 1 93.5 583 LEU A C 1
ATOM 4627 O O . LEU A 1 583 ? -17.312 22.172 37 1 93.5 583 LEU A O 1
ATOM 4631 N N . LYS A 1 584 ? -17 20.812 38.562 1 89.06 584 LYS A N 1
ATOM 4632 C CA . LYS A 1 584 ? -16.047 21.625 39.312 1 89.06 584 LYS A CA 1
ATOM 4633 C C . LYS A 1 584 ? -14.773 21.859 38.5 1 89.06 584 LYS A C 1
ATOM 4635 O O . LYS A 1 584 ? -14.078 22.859 38.688 1 89.06 584 LYS A O 1
ATOM 4640 N N . ASN A 1 585 ? -14.453 20.969 37.656 1 92.06 585 ASN A N 1
ATOM 4641 C CA . ASN A 1 585 ? -13.203 21.078 36.906 1 92.06 585 ASN A CA 1
ATOM 4642 C C . ASN A 1 585 ? -13.438 21.703 35.531 1 92.06 585 ASN A C 1
ATOM 4644 O O . ASN A 1 585 ? -12.508 21.781 34.719 1 92.06 585 ASN A O 1
ATOM 4648 N N . LEU A 1 586 ? -14.648 22.156 35.219 1 93.88 586 LEU A N 1
ATOM 4649 C CA . LEU A 1 586 ? -14.969 22.75 33.938 1 93.88 586 LEU A CA 1
ATOM 4650 C C . LEU A 1 586 ? -14.242 24.078 33.75 1 93.88 586 LEU A C 1
ATOM 4652 O O . LEU A 1 586 ? -14.312 24.953 34.625 1 93.88 586 LEU A O 1
ATOM 4656 N N . ARG A 1 587 ? -13.508 24.219 32.75 1 92.94 587 ARG A N 1
ATOM 4657 C CA . ARG A 1 587 ? -12.742 25.438 32.469 1 92.94 587 ARG A CA 1
ATOM 4658 C C . ARG A 1 587 ? -13.25 26.125 31.203 1 92.94 587 ARG A C 1
ATOM 4660 O O . ARG A 1 587 ? -13.148 27.359 31.094 1 92.94 587 ARG A O 1
ATOM 4667 N N . VAL A 1 588 ? -13.727 25.359 30.297 1 94.88 588 VAL A N 1
ATOM 4668 C CA . VAL A 1 588 ? -14.188 25.922 29.031 1 94.88 588 VAL A CA 1
ATOM 4669 C C . VAL A 1 588 ? -15.633 25.516 28.781 1 94.88 588 VAL A C 1
ATOM 4671 O O . VAL A 1 588 ? -15.961 24.328 28.797 1 94.88 588 VAL A O 1
ATOM 4674 N N . LEU A 1 589 ? -16.484 26.391 28.609 1 95.69 589 LEU A N 1
ATOM 4675 C CA . LEU A 1 589 ? -17.875 26.188 28.219 1 95.69 589 LEU A CA 1
ATOM 4676 C C . LEU A 1 589 ? -18.234 27.047 27.016 1 95.69 589 LEU A C 1
ATOM 4678 O O . LEU A 1 589 ? -18.172 28.281 27.078 1 95.69 589 LEU A O 1
ATOM 4682 N N . ASN A 1 590 ? -18.547 26.453 25.953 1 96.44 590 ASN A N 1
ATOM 4683 C CA . ASN A 1 590 ? -18.781 27.188 24.719 1 96.44 590 ASN A CA 1
ATOM 4684 C C . ASN A 1 590 ? -20.25 27.078 24.281 1 96.44 590 ASN A C 1
ATOM 4686 O O . ASN A 1 590 ? -20.672 26.031 23.812 1 96.44 590 ASN A O 1
ATOM 4690 N N . LEU A 1 591 ? -20.984 28.078 24.391 1 96.06 591 LEU A N 1
ATOM 4691 C CA . LEU A 1 591 ? -22.375 28.156 23.953 1 96.06 591 LEU A CA 1
ATOM 4692 C C . LEU A 1 591 ? -22.531 29.172 22.828 1 96.06 591 LEU A C 1
ATOM 4694 O O . LEU A 1 591 ? -23.594 29.766 22.672 1 96.06 591 LEU A O 1
ATOM 4698 N N . TYR A 1 592 ? -21.469 29.422 22.094 1 94.69 592 TYR A N 1
ATOM 4699 C CA . TYR A 1 592 ? -21.469 30.344 20.953 1 94.69 592 TYR A CA 1
ATOM 4700 C C . TYR A 1 592 ? -22.422 29.891 19.875 1 94.69 592 TYR A C 1
ATOM 4702 O O . TYR A 1 592 ? -22.375 28.734 19.438 1 94.69 592 TYR A O 1
ATOM 4710 N N . TYR A 1 593 ? -23.453 30.656 19.391 1 93.5 593 TYR A N 1
ATOM 4711 C CA . TYR A 1 593 ? -24.484 30.359 18.391 1 93.5 593 TYR A CA 1
ATOM 4712 C C . TYR A 1 593 ? -25.406 29.25 18.891 1 93.5 593 TYR A C 1
ATOM 4714 O O . TYR A 1 593 ? -25.844 28.406 18.109 1 93.5 593 TYR A O 1
ATOM 4722 N N . SER A 1 594 ? -25.594 29.109 20.078 1 93.94 594 SER A N 1
ATOM 4723 C CA . SER A 1 594 ? -26.359 28 20.656 1 93.94 594 SER A CA 1
ATOM 4724 C C . SER A 1 594 ? -27.406 28.516 21.625 1 93.94 594 SER A C 1
ATOM 4726 O O . SER A 1 594 ? -28.203 29.391 21.297 1 93.94 594 SER A O 1
ATOM 4728 N N . TYR A 1 595 ? -27.391 28.078 22.922 1 89.88 595 TYR A N 1
ATOM 4729 C CA . TYR A 1 595 ? -28.359 28.375 23.969 1 89.88 595 TYR A CA 1
ATOM 4730 C C . TYR A 1 595 ? -28.406 29.875 24.266 1 89.88 595 TYR A C 1
ATOM 4732 O O . TYR A 1 595 ? -27.359 30.5 24.5 1 89.88 595 TYR A O 1
ATOM 4740 N N . GLY A 1 596 ? -29.516 30.562 24.109 1 84.75 596 GLY A N 1
ATOM 4741 C CA . GLY A 1 596 ? -29.625 32 24.344 1 84.75 596 GLY A CA 1
ATOM 4742 C C . GLY A 1 596 ? -30.688 32.375 25.344 1 84.75 596 GLY A C 1
ATOM 4743 O O . GLY A 1 596 ? -30.859 33.531 25.688 1 84.75 596 GLY A O 1
ATOM 4744 N N . GLU A 1 597 ? -31.344 31.344 25.953 1 81.56 597 GLU A N 1
ATOM 4745 C CA . GLU A 1 597 ? -32.469 31.625 26.844 1 81.56 597 GLU A CA 1
ATOM 4746 C C . GLU A 1 597 ? -32 31.766 28.281 1 81.56 597 GLU A C 1
ATOM 4748 O O . GLU A 1 597 ? -32.375 30.969 29.141 1 81.56 597 GLU A O 1
ATOM 4753 N N . TRP A 1 598 ? -31.281 32.875 28.516 1 83.12 598 TRP A N 1
ATOM 4754 C CA . TRP A 1 598 ? -30.766 33.094 29.859 1 83.12 598 TRP A CA 1
ATOM 4755 C C . TRP A 1 598 ? -31.797 33.812 30.719 1 83.12 598 TRP A C 1
ATOM 4757 O O . TRP A 1 598 ? -32.375 34.812 30.297 1 83.12 598 TRP A O 1
ATOM 4767 N N . ASP A 1 599 ? -32.125 33.375 31.969 1 72.38 599 ASP A N 1
ATOM 4768 C CA . ASP A 1 599 ? -32.906 33.969 33.062 1 72.38 599 ASP A CA 1
ATOM 4769 C C . ASP A 1 599 ? -34.312 34.344 32.562 1 72.38 599 ASP A C 1
ATOM 4771 O O . ASP A 1 599 ? -34.812 35.406 32.906 1 72.38 599 ASP A O 1
ATOM 4775 N N . MET A 1 600 ? -34.844 33.719 31.672 1 63.06 600 MET A N 1
ATOM 4776 C CA . MET A 1 600 ? -36.219 34 31.203 1 63.06 600 MET A CA 1
ATOM 4777 C C . MET A 1 600 ? -37.219 33.75 32.312 1 63.06 600 MET A C 1
ATOM 4779 O O . MET A 1 600 ? -37.094 32.812 33.094 1 63.06 600 MET A O 1
ATOM 4783 N N . SER A 1 601 ? -37.906 34.875 32.906 1 55.59 601 SER A N 1
ATOM 4784 C CA . SER A 1 601 ? -38.906 35 33.969 1 55.59 601 SER A CA 1
ATOM 4785 C C . SER A 1 601 ? -39.938 33.875 33.938 1 55.59 601 SER A C 1
ATOM 4787 O O . SER A 1 601 ? -40.781 33.75 34.812 1 55.59 601 SER A O 1
ATOM 4789 N N . HIS A 1 602 ? -40.125 33.219 32.875 1 53 602 HIS A N 1
ATOM 4790 C CA . HIS A 1 602 ? -41.344 32.406 32.938 1 53 602 HIS A CA 1
ATOM 4791 C C . HIS A 1 602 ? -41.156 31.219 33.875 1 53 602 HIS A C 1
ATOM 4793 O O . HIS A 1 602 ? -40.031 30.828 34.188 1 53 602 HIS A O 1
ATOM 4799 N N . ASP A 1 603 ? -42.25 30.688 34.594 1 49.31 603 ASP A N 1
ATOM 4800 C CA . ASP A 1 603 ? -42.5 29.625 35.562 1 49.31 603 ASP A CA 1
ATOM 4801 C C . ASP A 1 603 ? -41.562 28.469 35.375 1 49.31 603 ASP A C 1
ATOM 4803 O O . ASP A 1 603 ? -41.125 27.828 36.344 1 49.31 603 ASP A O 1
ATOM 4807 N N . GLU A 1 604 ? -41.281 28.109 34.219 1 52.88 604 GLU A N 1
ATOM 4808 C CA . GLU A 1 604 ? -40.562 26.859 33.938 1 52.88 604 GLU A CA 1
ATOM 4809 C C . GLU A 1 604 ? -39.062 27.016 34.125 1 52.88 604 GLU A C 1
ATOM 4811 O O . GLU A 1 604 ? -38.312 26.062 33.938 1 52.88 604 GLU A O 1
ATOM 4816 N N . GLY A 1 605 ? -38.5 28.125 34.531 1 55.25 605 GLY A N 1
ATOM 4817 C CA . GLY A 1 605 ? -37.156 28.625 34.531 1 55.25 605 GLY A CA 1
ATOM 4818 C C . GLY A 1 605 ? -36.375 28.188 35.781 1 55.25 605 GLY A C 1
ATOM 4819 O O . GLY A 1 605 ? -35.156 28.391 35.844 1 55.25 605 GLY A O 1
ATOM 4820 N N . GLU A 1 606 ? -36.969 27.828 36.875 1 60.78 606 GLU A N 1
ATOM 4821 C CA . GLU A 1 606 ? -36.25 27.609 38.125 1 60.78 606 GLU A CA 1
ATOM 4822 C C . GLU A 1 606 ? -35.281 26.453 38 1 60.78 606 GLU A C 1
ATOM 4824 O O . GLU A 1 606 ? -34.25 26.438 38.656 1 60.78 606 GLU A O 1
ATOM 4829 N N . GLY A 1 607 ? -35.312 25.609 37 1 79 607 GLY A N 1
ATOM 4830 C CA . GLY A 1 607 ? -34.438 24.453 36.906 1 79 607 GLY A CA 1
ATOM 4831 C C . GLY A 1 607 ? -33.344 24.594 35.875 1 79 607 GLY A C 1
ATOM 4832 O O . GLY A 1 607 ? -32.469 23.719 35.75 1 79 607 GLY A O 1
ATOM 4833 N N . GLN A 1 608 ? -33.281 25.828 35.188 1 86.81 608 GLN A N 1
ATOM 4834 C CA . GLN A 1 608 ? -32.312 26.016 34.125 1 86.81 608 GLN A CA 1
ATOM 4835 C C . GLN A 1 608 ? -31.109 26.828 34.594 1 86.81 608 GLN A C 1
ATOM 4837 O O . GLN A 1 608 ? -31.156 27.484 35.625 1 86.81 608 GLN A O 1
ATOM 4842 N N . ILE A 1 609 ? -30.078 26.828 33.844 1 90.06 609 ILE A N 1
ATOM 4843 C CA . ILE A 1 609 ? -28.812 27.453 34.219 1 90.06 609 ILE A CA 1
ATOM 4844 C C . ILE A 1 609 ? -28.953 28.969 34.188 1 90.06 609 ILE A C 1
ATOM 4846 O O . ILE A 1 609 ? -29.688 29.516 33.344 1 90.06 609 ILE A O 1
ATOM 4850 N N . LYS A 1 610 ? -28.406 29.625 35.156 1 88.94 610 LYS A N 1
ATOM 4851 C CA . LYS A 1 610 ? -28.422 31.078 35.281 1 88.94 610 LYS A CA 1
ATOM 4852 C C . LYS A 1 610 ? -27.016 31.641 35.312 1 88.94 610 LYS A C 1
ATOM 4854 O O . LYS A 1 610 ? -26.047 30.906 35.406 1 88.94 610 LYS A O 1
ATOM 4859 N N . PHE A 1 611 ? -26.906 32.969 35.188 1 89.94 611 PHE A N 1
ATOM 4860 C CA . PHE A 1 611 ? -25.609 33.625 35.188 1 89.94 611 PHE A CA 1
ATOM 4861 C C . PHE A 1 611 ? -24.922 33.406 36.531 1 89.94 611 PHE A C 1
ATOM 4863 O O . PHE A 1 611 ? -23.688 33.281 36.594 1 89.94 611 PHE A O 1
ATOM 4870 N N . GLU A 1 612 ? -25.672 33.281 37.625 1 87.94 612 GLU A N 1
ATOM 4871 C CA . GLU A 1 612 ? -25.125 33.062 38.969 1 87.94 612 GLU A CA 1
ATOM 4872 C C . GLU A 1 612 ? -24.422 31.734 39.094 1 87.94 612 GLU A C 1
ATOM 4874 O O . GLU A 1 612 ? -23.422 31.609 39.781 1 87.94 612 GLU A O 1
ATOM 4879 N N . ASP A 1 613 ? -25.016 30.828 38.375 1 89.56 613 ASP A N 1
ATOM 4880 C CA . ASP A 1 613 ? -24.406 29.5 38.375 1 89.56 613 ASP A CA 1
ATOM 4881 C C . ASP A 1 613 ? -23.047 29.516 37.688 1 89.56 613 ASP A C 1
ATOM 4883 O O . ASP A 1 613 ? -22.125 28.812 38.125 1 89.56 613 ASP A O 1
ATOM 4887 N N . LEU A 1 614 ? -22.891 30.281 36.594 1 89.62 614 LEU A N 1
ATOM 4888 C CA . LEU A 1 614 ? -21.641 30.375 35.844 1 89.62 614 LEU A CA 1
ATOM 4889 C C . LEU A 1 614 ? -20.562 31.047 36.688 1 89.62 614 LEU A C 1
ATOM 4891 O O . LEU A 1 614 ? -19.375 30.766 36.531 1 89.62 614 LEU A O 1
ATOM 4895 N N . GLN A 1 615 ? -20.953 31.953 37.5 1 87.38 615 GLN A N 1
ATOM 4896 C CA . GLN A 1 615 ? -20.016 32.688 38.344 1 87.38 615 GLN A CA 1
ATOM 4897 C C . GLN A 1 615 ? -19.328 31.766 39.344 1 87.38 615 GLN A C 1
ATOM 4899 O O . GLN A 1 615 ? -18.188 32.031 39.75 1 87.38 615 GLN A O 1
ATOM 4904 N N . HIS A 1 616 ? -20.047 30.688 39.688 1 86.38 616 HIS A N 1
ATOM 4905 C CA . HIS A 1 616 ? -19.516 29.766 40.688 1 86.38 616 HIS A CA 1
ATOM 4906 C C . HIS A 1 616 ? -18.5 28.812 40.031 1 86.38 616 HIS A C 1
ATOM 4908 O O . HIS A 1 616 ? -17.75 28.141 40.75 1 86.38 616 HIS A O 1
ATOM 4914 N N . LEU A 1 617 ? -18.516 28.812 38.812 1 89 617 LEU A N 1
ATOM 4915 C CA . LEU A 1 617 ? -17.594 27.953 38.094 1 89 617 LEU A CA 1
ATOM 4916 C C . LEU A 1 617 ? -16.266 28.656 37.844 1 89 617 LEU A C 1
ATOM 4918 O O . LEU A 1 617 ? -16.203 29.891 37.875 1 89 617 LEU A O 1
ATOM 4922 N N . ASN A 1 618 ? -15.18 28.016 37.812 1 86.62 618 ASN A N 1
ATOM 4923 C CA . ASN A 1 618 ? -13.875 28.578 37.5 1 86.62 618 ASN A CA 1
ATOM 4924 C C . ASN A 1 618 ? -13.594 28.5 36 1 86.62 618 ASN A C 1
ATOM 4926 O O . ASN A 1 618 ? -12.648 27.828 35.562 1 86.62 618 ASN A O 1
ATOM 4930 N N . LEU A 1 619 ? -14.367 29.266 35.219 1 90.69 619 LEU A N 1
ATOM 4931 C CA . LEU A 1 619 ? -14.25 29.234 33.781 1 90.69 619 LEU A CA 1
ATOM 4932 C C . LEU A 1 619 ? -13.102 30.109 33.312 1 90.69 619 LEU A C 1
ATOM 4934 O O . LEU A 1 619 ? -12.867 31.188 33.844 1 90.69 619 LEU A O 1
ATOM 4938 N N . THR A 1 620 ? -12.344 29.641 32.375 1 89.69 620 THR A N 1
ATOM 4939 C CA . THR A 1 620 ? -11.281 30.422 31.75 1 89.69 620 THR A CA 1
ATOM 4940 C C . THR A 1 620 ? -11.727 30.922 30.375 1 89.69 620 THR A C 1
ATOM 4942 O O . THR A 1 620 ? -11.219 31.938 29.891 1 89.69 620 THR A O 1
ATOM 4945 N N . ALA A 1 621 ? -12.578 30.203 29.734 1 92.5 621 ALA A N 1
ATOM 4946 C CA . ALA A 1 621 ? -13.109 30.594 28.438 1 92.5 621 ALA A CA 1
ATOM 4947 C C . ALA A 1 621 ? -14.609 30.297 28.344 1 92.5 621 ALA A C 1
ATOM 4949 O O . ALA A 1 621 ? -15.062 29.219 28.75 1 92.5 621 ALA A O 1
ATOM 4950 N N . LEU A 1 622 ? -15.344 31.281 27.828 1 93.62 622 LEU A N 1
ATOM 4951 C CA . LEU A 1 622 ? -16.797 31.156 27.734 1 93.62 622 LEU A CA 1
ATOM 4952 C C . LEU A 1 622 ? -17.297 31.672 26.391 1 93.62 622 LEU A C 1
ATOM 4954 O O . LEU A 1 622 ? -16.859 32.719 25.922 1 93.62 622 LEU A O 1
ATOM 4958 N N . GLY A 1 623 ? -18 30.891 25.719 1 94.69 623 GLY A N 1
ATOM 4959 C CA . GLY A 1 623 ? -18.844 31.344 24.609 1 94.69 623 GLY A CA 1
ATOM 4960 C C . GLY A 1 623 ? -20.297 31.516 25 1 94.69 623 GLY A C 1
ATOM 4961 O O . GLY A 1 623 ? -20.875 30.641 25.641 1 94.69 623 GLY A O 1
ATOM 4962 N N . ILE A 1 624 ? -20.812 32.625 24.688 1 93 624 ILE A N 1
ATOM 4963 C CA . ILE A 1 624 ? -22.156 32.875 25.156 1 93 624 ILE A CA 1
ATOM 4964 C C . ILE A 1 624 ? -22.984 33.531 24.031 1 93 624 ILE A C 1
ATOM 4966 O O . ILE A 1 624 ? -22.422 34.156 23.125 1 93 624 ILE A O 1
ATOM 4970 N N . THR A 1 625 ? -24.203 33.312 24.078 1 93.94 625 THR A N 1
ATOM 4971 C CA . THR A 1 625 ? -25.172 33.875 23.141 1 93.94 625 THR A CA 1
ATOM 4972 C C . THR A 1 625 ? -26.281 34.625 23.891 1 93.94 625 THR A C 1
ATOM 4974 O O . THR A 1 625 ? -26.781 34.125 24.906 1 93.94 625 THR A O 1
ATOM 4977 N N . MET A 1 626 ? -26.562 35.75 23.453 1 91.06 626 MET A N 1
ATOM 4978 C CA . MET A 1 626 ? -27.625 36.562 24.047 1 91.06 626 MET A CA 1
ATOM 4979 C C . MET A 1 626 ? -28.734 36.844 23.031 1 91.06 626 MET A C 1
ATOM 4981 O O . MET A 1 626 ? -28.453 37.281 21.906 1 91.06 626 MET A O 1
ATOM 4985 N N . THR A 1 627 ? -29.984 36.719 23.453 1 89.62 627 THR A N 1
ATOM 4986 C CA . THR A 1 627 ? -31.094 36.906 22.531 1 89.62 627 THR A CA 1
ATOM 4987 C C . THR A 1 627 ? -32.031 38.031 23.062 1 89.62 627 THR A C 1
ATOM 4989 O O . THR A 1 627 ? -32.906 38.5 22.344 1 89.62 627 THR A O 1
ATOM 4992 N N . GLU A 1 628 ? -31.812 38.438 24.297 1 88.69 628 GLU A N 1
ATOM 4993 C CA . GLU A 1 628 ? -32.656 39.438 24.906 1 88.69 628 GLU A CA 1
ATOM 4994 C C . GLU A 1 628 ? -31.812 40.562 25.5 1 88.69 628 GLU A C 1
ATOM 4996 O O . GLU A 1 628 ? -30.75 40.344 26.062 1 88.69 628 GLU A O 1
ATOM 5001 N N . LEU A 1 629 ? -32.375 41.75 25.422 1 87.56 629 LEU A N 1
ATOM 5002 C CA . LEU A 1 629 ? -31.688 42.938 25.938 1 87.56 629 LEU A CA 1
ATOM 5003 C C . LEU A 1 629 ? -31.594 42.906 27.453 1 87.56 629 LEU A C 1
ATOM 5005 O O . LEU A 1 629 ? -30.609 43.344 28.031 1 87.56 629 LEU A O 1
ATOM 5009 N N . SER A 1 630 ? -32.656 42.375 28.078 1 85.75 630 SER A N 1
ATOM 5010 C CA . SER A 1 630 ? -32.656 42.281 29.547 1 85.75 630 SER A CA 1
ATOM 5011 C C . SER A 1 630 ? -31.5 41.406 30.047 1 85.75 630 SER A C 1
ATOM 5013 O O . SER A 1 630 ? -30.844 41.75 31.031 1 85.75 630 SER A O 1
ATOM 5015 N N . ALA A 1 631 ? -31.297 40.375 29.328 1 87.88 631 ALA A N 1
ATOM 5016 C CA . ALA A 1 631 ? -30.219 39.469 29.688 1 87.88 631 ALA A CA 1
ATOM 5017 C C . ALA A 1 631 ? -28.844 40.125 29.453 1 87.88 631 ALA A C 1
ATOM 5019 O O . ALA A 1 631 ? -27.922 39.906 30.234 1 87.88 631 ALA A O 1
ATOM 5020 N N . LEU A 1 632 ? -28.734 40.844 28.406 1 87.19 632 LEU A N 1
ATOM 5021 C CA . LEU A 1 632 ? -27.484 41.562 28.094 1 87.19 632 LEU A CA 1
ATOM 5022 C C . LEU A 1 632 ? -27.141 42.562 29.172 1 87.19 632 LEU A C 1
ATOM 5024 O O . LEU A 1 632 ? -25.984 42.719 29.562 1 87.19 632 LEU A O 1
ATOM 5028 N N . THR A 1 633 ? -28.109 43.25 29.656 1 84.31 633 THR A N 1
ATOM 5029 C CA . THR A 1 633 ? -27.906 44.219 30.703 1 84.31 633 THR A CA 1
ATOM 5030 C C . THR A 1 633 ? -27.531 43.562 32.031 1 84.31 633 THR A C 1
ATOM 5032 O O . THR A 1 633 ? -26.688 44.062 32.75 1 84.31 633 THR A O 1
ATOM 5035 N N . LYS A 1 634 ? -28.156 42.469 32.25 1 86.38 634 LYS A N 1
ATOM 5036 C CA . LYS A 1 634 ? -27.844 41.719 33.469 1 86.38 634 LYS A CA 1
ATOM 5037 C C . LYS A 1 634 ? -26.422 41.156 33.438 1 86.38 634 LYS A C 1
ATOM 5039 O O . LYS A 1 634 ? -25.734 41.125 34.469 1 86.38 634 LYS A O 1
ATOM 5044 N N . LEU A 1 635 ? -26.047 40.688 32.312 1 87.62 635 LEU A N 1
ATOM 5045 C CA . LEU A 1 635 ? -24.703 40.125 32.125 1 87.62 635 LEU A CA 1
ATOM 5046 C C . LEU A 1 635 ? -23.641 41.156 32.5 1 87.62 635 LEU A C 1
ATOM 5048 O O . LEU A 1 635 ? -22.562 40.812 33 1 87.62 635 LEU A O 1
ATOM 5052 N N . SER A 1 636 ? -23.922 42.438 32.281 1 82.19 636 SER A N 1
ATOM 5053 C CA . SER A 1 636 ? -22.953 43.5 32.5 1 82.19 636 SER A CA 1
ATOM 5054 C C . SER A 1 636 ? -22.609 43.625 33.969 1 82.19 636 SER A C 1
ATOM 5056 O O . SER A 1 636 ? -21.562 44.188 34.344 1 82.19 636 SER A O 1
ATOM 5058 N N . SER A 1 637 ? -23.422 43.031 34.844 1 82.75 637 SER A N 1
ATOM 5059 C CA . SER A 1 637 ? -23.172 43.125 36.281 1 82.75 637 SER A CA 1
ATOM 5060 C C . SER A 1 637 ? -22.266 42.031 36.781 1 82.75 637 SER A C 1
ATOM 5062 O O . SER A 1 637 ? -21.766 42.062 37.906 1 82.75 637 SER A O 1
ATOM 5064 N N . PHE A 1 638 ? -22.062 41.062 35.969 1 86.81 638 PHE A N 1
ATOM 5065 C CA . PHE A 1 638 ? -21.234 39.906 36.344 1 86.81 638 PHE A CA 1
ATOM 5066 C C . PHE A 1 638 ? -19.828 40.031 35.781 1 86.81 638 PHE A C 1
ATOM 5068 O O . PHE A 1 638 ? -19.516 39.469 34.719 1 86.81 638 PHE A O 1
ATOM 5075 N N . TYR A 1 639 ? -18.922 40.625 36.438 1 80.06 639 TYR A N 1
ATOM 5076 C CA . TYR A 1 639 ? -17.594 40.969 35.938 1 80.06 639 TYR A CA 1
ATOM 5077 C C . TYR A 1 639 ? -16.734 39.75 35.719 1 80.06 639 TYR A C 1
ATOM 5079 O O . TYR A 1 639 ? -15.945 39.656 34.781 1 80.06 639 TYR A O 1
ATOM 5087 N N . ASN A 1 640 ? -16.953 38.812 36.594 1 83 640 ASN A N 1
ATOM 5088 C CA . ASN A 1 640 ? -16.156 37.594 36.438 1 83 640 ASN A CA 1
ATOM 5089 C C . ASN A 1 640 ? -16.484 36.844 35.156 1 83 640 ASN A C 1
ATOM 5091 O O . ASN A 1 640 ? -15.602 36.25 34.531 1 83 640 ASN A O 1
ATOM 5095 N N . ILE A 1 641 ? -17.719 36.938 34.75 1 87.81 641 ILE A N 1
ATOM 5096 C CA . ILE A 1 641 ? -18.156 36.25 33.531 1 87.81 641 ILE A CA 1
ATOM 5097 C C . ILE A 1 641 ? -17.625 37.031 32.312 1 87.81 641 ILE A C 1
ATOM 5099 O O . ILE A 1 641 ? -17.203 36.438 31.328 1 87.81 641 ILE A O 1
ATOM 5103 N N . LEU A 1 642 ? -17.641 38.312 32.406 1 85.44 642 LEU A N 1
ATOM 5104 C CA . LEU A 1 642 ? -17.219 39.156 31.297 1 85.44 642 LEU A CA 1
ATOM 5105 C C . LEU A 1 642 ? -15.75 38.938 30.984 1 85.44 642 LEU A C 1
ATOM 5107 O O . LEU A 1 642 ? -15.344 39 29.812 1 85.44 642 LEU A O 1
ATOM 5111 N N . ASP A 1 643 ? -15.023 38.688 31.969 1 84.25 643 ASP A N 1
ATOM 5112 C CA . ASP A 1 643 ? -13.586 38.531 31.797 1 84.25 643 ASP A CA 1
ATOM 5113 C C . ASP A 1 643 ? -13.273 37.188 31.125 1 84.25 643 ASP A C 1
ATOM 5115 O O . ASP A 1 643 ? -12.172 37 30.609 1 84.25 643 ASP A O 1
ATOM 5119 N N . CYS A 1 644 ? -14.258 36.312 31.078 1 89.75 644 CYS A N 1
ATOM 5120 C CA . CYS A 1 644 ? -14 34.969 30.531 1 89.75 644 CYS A CA 1
ATOM 5121 C C . CYS A 1 644 ? -14.633 34.812 29.156 1 89.75 644 CYS A C 1
ATOM 5123 O O . CYS A 1 644 ? -14.43 33.812 28.484 1 89.75 644 CYS A O 1
ATOM 5125 N N . ILE A 1 645 ? -15.266 35.781 28.609 1 91.19 645 ILE A N 1
ATOM 5126 C CA . ILE A 1 645 ? -15.977 35.656 27.344 1 91.19 645 ILE A CA 1
ATOM 5127 C C . ILE A 1 645 ? -14.984 35.75 26.188 1 91.19 645 ILE A C 1
ATOM 5129 O O . ILE A 1 645 ? -14.297 36.75 26.031 1 91.19 645 ILE A O 1
ATOM 5133 N N . GLN A 1 646 ? -14.906 34.75 25.453 1 92.31 646 GLN A N 1
ATOM 5134 C CA . GLN A 1 646 ? -14.055 34.688 24.266 1 92.31 646 GLN A CA 1
ATOM 5135 C C . GLN A 1 646 ? -14.891 34.781 22.984 1 92.31 646 GLN A C 1
ATOM 5137 O O . GLN A 1 646 ? -14.406 35.25 21.953 1 92.31 646 GLN A O 1
ATOM 5142 N N . TYR A 1 647 ? -16.047 34.219 23.031 1 94.31 647 TYR A N 1
ATOM 5143 C CA . TYR A 1 647 ? -16.969 34.219 21.906 1 94.31 647 TYR A CA 1
ATOM 5144 C C . TYR A 1 647 ? -18.312 34.812 22.297 1 94.31 647 TYR A C 1
ATOM 5146 O O . TYR A 1 647 ? -18.969 34.344 23.219 1 94.31 647 TYR A O 1
ATOM 5154 N N . PHE A 1 648 ? -18.672 35.781 21.625 1 92.81 648 PHE A N 1
ATOM 5155 C CA . PHE A 1 648 ? -19.875 36.531 21.984 1 92.81 648 PHE A CA 1
ATOM 5156 C C . PHE A 1 648 ? -20.797 36.688 20.781 1 92.81 648 PHE A C 1
ATOM 5158 O O . PHE A 1 648 ? -20.406 37.188 19.75 1 92.81 648 PHE A O 1
ATOM 5165 N N . PHE A 1 649 ? -21.984 36.188 20.953 1 94.44 649 PHE A N 1
ATOM 5166 C CA . PHE A 1 649 ? -22.984 36.281 19.891 1 94.44 649 PHE A CA 1
ATOM 5167 C C . PHE A 1 649 ? -24.234 37 20.391 1 94.44 649 PHE A C 1
ATOM 5169 O O . PHE A 1 649 ? -24.875 36.594 21.344 1 94.44 649 PHE A O 1
ATOM 5176 N N . ILE A 1 650 ? -24.516 38.094 19.812 1 92.25 650 ILE A N 1
ATOM 5177 C CA . ILE A 1 650 ? -25.703 38.906 20.141 1 92.25 650 ILE A CA 1
ATOM 5178 C C . ILE A 1 650 ? -26.734 38.75 19.016 1 92.25 650 ILE A C 1
ATOM 5180 O O . ILE A 1 650 ? -26.484 39.188 17.875 1 92.25 650 ILE A O 1
ATOM 5184 N N . LYS A 1 651 ? -27.828 38.25 19.359 1 92.88 651 LYS A N 1
ATOM 5185 C CA . LYS A 1 651 ? -28.828 37.969 18.328 1 92.88 651 LYS A CA 1
ATOM 5186 C C . LYS A 1 651 ? -30.172 38.594 18.688 1 92.88 651 LYS A C 1
ATOM 5188 O O . LYS A 1 651 ? -30.688 38.406 19.797 1 92.88 651 LYS A O 1
ATOM 5193 N N . GLY A 1 652 ? -30.75 39.281 17.859 1 88.94 652 GLY A N 1
ATOM 5194 C CA . GLY A 1 652 ? -32.125 39.719 17.922 1 88.94 652 GLY A CA 1
ATOM 5195 C C . GLY A 1 652 ? -32.438 40.562 19.141 1 88.94 652 GLY A C 1
ATOM 5196 O O . GLY A 1 652 ? -33.5 40.438 19.734 1 88.94 652 GLY A O 1
ATOM 5197 N N . CYS A 1 653 ? -31.5 41.25 19.625 1 87.94 653 CYS A N 1
ATOM 5198 C CA . CYS A 1 653 ? -31.75 42.094 20.797 1 87.94 653 CYS A CA 1
ATOM 5199 C C . CYS A 1 653 ? -32.469 43.375 20.406 1 87.94 653 CYS A C 1
ATOM 5201 O O . CYS A 1 653 ? -31.844 44.375 20.125 1 87.94 653 CYS A O 1
ATOM 5203 N N . GLU A 1 654 ? -33.812 43.281 20.609 1 87.44 654 GLU A N 1
ATOM 5204 C CA . GLU A 1 654 ? -34.625 44.438 20.266 1 87.44 654 GLU A CA 1
ATOM 5205 C C . GLU A 1 654 ? -34.438 45.562 21.281 1 87.44 654 GLU A C 1
ATOM 5207 O O . GLU A 1 654 ? -34.375 45.312 22.5 1 87.44 654 GLU A O 1
ATOM 5212 N N . GLY A 1 655 ? -34.281 46.75 20.844 1 85.81 655 GLY A N 1
ATOM 5213 C CA . GLY A 1 655 ? -34.156 47.906 21.719 1 85.81 655 GLY A CA 1
ATOM 5214 C C . GLY A 1 655 ? -32.719 48.375 21.922 1 85.81 655 GLY A C 1
ATOM 5215 O O . GLY A 1 655 ? -32.469 49.438 22.484 1 85.81 655 GLY A O 1
ATOM 5216 N N . LEU A 1 656 ? -31.828 47.562 21.469 1 87.88 656 LEU A N 1
ATOM 5217 C CA . LEU A 1 656 ? -30.406 47.906 21.578 1 87.88 656 LEU A CA 1
ATOM 5218 C C . LEU A 1 656 ? -30.031 48.969 20.562 1 87.88 656 LEU A C 1
ATOM 5220 O O . LEU A 1 656 ? -30.062 48.75 19.359 1 87.88 656 LEU A O 1
ATOM 5224 N N . ILE A 1 657 ? -29.703 50.125 20.953 1 85.06 657 ILE A N 1
ATOM 5225 C CA . ILE A 1 657 ? -29.422 51.25 20.062 1 85.06 657 ILE A CA 1
ATOM 5226 C C . ILE A 1 657 ? -27.922 51.469 19.984 1 85.06 657 ILE A C 1
ATOM 5228 O O . ILE A 1 657 ? -27.375 51.75 18.906 1 85.06 657 ILE A O 1
ATOM 5232 N N . TYR A 1 658 ? -27.359 51.406 21.156 1 81.69 658 TYR A N 1
ATOM 5233 C CA . TYR A 1 658 ? -25.922 51.625 21.234 1 81.69 658 TYR A CA 1
ATOM 5234 C C . TYR A 1 658 ? -25.25 50.469 21.969 1 81.69 658 TYR A C 1
ATOM 5236 O O . TYR A 1 658 ? -25.75 50 23 1 81.69 658 TYR A O 1
ATOM 5244 N N . LEU A 1 659 ? -24.25 49.938 21.391 1 80.5 659 LEU A N 1
ATOM 5245 C CA . LEU A 1 659 ? -23.531 48.812 22.031 1 80.5 659 LEU A CA 1
ATOM 5246 C C . LEU A 1 659 ? -22.078 49.219 22.297 1 80.5 659 LEU A C 1
ATOM 5248 O O . LEU A 1 659 ? -21.344 49.562 21.375 1 80.5 659 LEU A O 1
ATOM 5252 N N . MET A 1 660 ? -21.797 49.375 23.547 1 74.75 660 MET A N 1
ATOM 5253 C CA . MET A 1 660 ? -20.406 49.594 23.938 1 74.75 660 MET A CA 1
ATOM 5254 C C . MET A 1 660 ? -19.734 48.281 24.328 1 74.75 660 MET A C 1
ATOM 5256 O O . MET A 1 660 ? -19.797 47.844 25.484 1 74.75 660 MET A O 1
ATOM 5260 N N . VAL A 1 661 ? -19.141 47.656 23.438 1 70.62 661 VAL A N 1
ATOM 5261 C CA . VAL A 1 661 ? -18.578 46.312 23.656 1 70.62 661 VAL A CA 1
ATOM 5262 C C . VAL A 1 661 ? -17.391 46.406 24.625 1 70.62 661 VAL A C 1
ATOM 5264 O O . VAL A 1 661 ? -17.281 45.625 25.562 1 70.62 661 VAL A O 1
ATOM 5267 N N . ALA A 1 662 ? -16.516 47.375 24.438 1 64 662 ALA A N 1
ATOM 5268 C CA . ALA A 1 662 ? -15.289 47.5 25.219 1 64 662 ALA A CA 1
ATOM 5269 C C . ALA A 1 662 ? -15.586 47.875 26.656 1 64 662 ALA A C 1
ATOM 5271 O O . ALA A 1 662 ? -15.023 47.312 27.594 1 64 662 ALA A O 1
ATOM 5272 N N . THR A 1 663 ? -16.469 48.781 26.828 1 60.59 663 THR A N 1
ATOM 5273 C CA . THR A 1 663 ? -16.703 49.312 28.172 1 60.59 663 THR A CA 1
ATOM 5274 C C . THR A 1 663 ? -17.547 48.375 29 1 60.59 663 THR A C 1
ATOM 5276 O O . THR A 1 663 ? -17.312 48.219 30.203 1 60.59 663 THR A O 1
ATOM 5279 N N . VAL A 1 664 ? -18.469 47.781 28.328 1 60.81 664 VAL A N 1
ATOM 5280 C CA . VAL A 1 664 ? -19.391 46.906 29.062 1 60.81 664 VAL A CA 1
ATOM 5281 C C . VAL A 1 664 ? -18.703 45.625 29.438 1 60.81 664 VAL A C 1
ATOM 5283 O O . VAL A 1 664 ? -18.953 45.062 30.516 1 60.81 664 VAL A O 1
ATOM 5286 N N . TYR A 1 665 ? -17.781 45.406 28.609 1 63.81 665 TYR A N 1
ATOM 5287 C CA . TYR A 1 665 ? -17.234 44.062 28.844 1 63.81 665 TYR A CA 1
ATOM 5288 C C . TYR A 1 665 ? -15.797 44.125 29.328 1 63.81 665 TYR A C 1
ATOM 5290 O O . TYR A 1 665 ? -14.953 43.344 28.922 1 63.81 665 TYR A O 1
ATOM 5298 N N . GLY A 1 666 ? -15.602 45.156 30.359 1 61.88 666 GLY A N 1
ATOM 5299 C CA . GLY A 1 666 ? -14.336 45.281 31.062 1 61.88 666 GLY A CA 1
ATOM 5300 C C . GLY A 1 666 ? -13.141 45.375 30.141 1 61.88 666 GLY A C 1
ATOM 5301 O O . GLY A 1 666 ? -12.047 44.906 30.484 1 61.88 666 GLY A O 1
ATOM 5302 N N . GLY A 1 667 ? -13.312 45.875 28.938 1 62.62 667 GLY A N 1
ATOM 5303 C CA . GLY A 1 667 ? -12.227 46.062 27.984 1 62.62 667 GLY A CA 1
ATOM 5304 C C . GLY A 1 667 ? -12.125 44.938 26.984 1 62.62 667 GLY A C 1
ATOM 5305 O O . GLY A 1 667 ? -11.414 45.031 25.984 1 62.62 667 GLY A O 1
ATOM 5306 N N . GLY A 1 668 ? -12.906 43.875 27.219 1 76.25 668 GLY A N 1
ATOM 5307 C CA . GLY A 1 668 ? -12.945 42.75 26.297 1 76.25 668 GLY A CA 1
ATOM 5308 C C . GLY A 1 668 ? -11.578 42.188 26 1 76.25 668 GLY A C 1
ATOM 5309 O O . GLY A 1 668 ? -11.242 41.906 24.844 1 76.25 668 GLY A O 1
ATOM 5310 N N . GLU A 1 669 ? -10.773 42.062 26.969 1 78.81 669 GLU A N 1
ATOM 5311 C CA . GLU A 1 669 ? -9.383 41.656 26.797 1 78.81 669 GLU A CA 1
ATOM 5312 C C . GLU A 1 669 ? -9.281 40.25 26.219 1 78.81 669 GLU A C 1
ATOM 5314 O O . GLU A 1 669 ? -8.328 39.938 25.5 1 78.81 669 GLU A O 1
ATOM 5319 N N . ARG A 1 670 ? -10.328 39.438 26.375 1 87.44 670 ARG A N 1
ATOM 5320 C CA . ARG A 1 670 ? -10.227 38.062 25.938 1 87.44 670 ARG A CA 1
ATOM 5321 C C . ARG A 1 670 ? -11.195 37.75 24.797 1 87.44 670 ARG A C 1
ATOM 5323 O O . ARG A 1 670 ? -11.242 36.625 24.297 1 87.44 670 ARG A O 1
ATOM 5330 N N . LEU A 1 671 ? -11.961 38.719 24.406 1 89.94 671 LEU A N 1
ATOM 5331 C CA . LEU A 1 671 ? -12.945 38.5 23.344 1 89.94 671 LEU A CA 1
ATOM 5332 C C . LEU A 1 671 ? -12.258 38.25 22 1 89.94 671 LEU A C 1
ATOM 5334 O O . LEU A 1 671 ? -11.492 39.094 21.531 1 89.94 671 LEU A O 1
ATOM 5338 N N . ARG A 1 672 ? -12.555 37.156 21.422 1 91.19 672 ARG A N 1
ATOM 5339 C CA . ARG A 1 672 ? -11.898 36.75 20.172 1 91.19 672 ARG A CA 1
ATOM 5340 C C . ARG A 1 672 ? -12.844 36.906 19 1 91.19 672 ARG A C 1
ATOM 5342 O O . ARG A 1 672 ? -12.43 37.281 17.906 1 91.19 672 ARG A O 1
ATOM 5349 N N . ARG A 1 673 ? -14.094 36.562 19.25 1 93.75 673 ARG A N 1
ATOM 5350 C CA . ARG A 1 673 ? -15.078 36.656 18.172 1 93.75 673 ARG A CA 1
ATOM 5351 C C . ARG A 1 673 ? -16.344 37.375 18.641 1 93.75 673 ARG A C 1
ATOM 5353 O O . ARG A 1 673 ? -16.844 37.125 19.734 1 93.75 673 ARG A O 1
ATOM 5360 N N . LEU A 1 674 ? -16.719 38.25 17.828 1 92.56 674 LEU A N 1
ATOM 5361 C CA . LEU A 1 674 ? -17.938 39 18.094 1 92.56 674 LEU A CA 1
ATOM 5362 C C . LEU A 1 674 ? -18.875 38.969 16.891 1 92.56 674 LEU A C 1
ATOM 5364 O O . LEU A 1 674 ? -18.469 39.281 15.773 1 92.56 674 LEU A O 1
ATOM 5368 N N . ASN A 1 675 ? -20.031 38.5 17.125 1 94.69 675 ASN A N 1
ATOM 5369 C CA . ASN A 1 675 ? -21.047 38.469 16.078 1 94.69 675 ASN A CA 1
ATOM 5370 C C . ASN A 1 675 ? -22.344 39.125 16.516 1 94.69 675 ASN A C 1
ATOM 5372 O O . ASN A 1 675 ? -22.891 38.781 17.578 1 94.69 675 ASN A O 1
ATOM 5376 N N . ILE A 1 676 ? -22.766 40.062 15.828 1 93.44 676 ILE A N 1
ATOM 5377 C CA . ILE A 1 676 ? -24.031 40.75 16.078 1 93.44 676 ILE A CA 1
ATOM 5378 C C . ILE A 1 676 ? -24.984 40.5 14.906 1 93.44 676 ILE A C 1
ATOM 5380 O O . ILE A 1 676 ? -24.656 40.781 13.758 1 93.44 676 ILE A O 1
ATOM 5384 N N . TYR A 1 677 ? -26.094 40 15.242 1 94 677 TYR A N 1
ATOM 5385 C CA . TYR A 1 677 ? -27 39.562 14.195 1 94 677 TYR A CA 1
ATOM 5386 C C . TYR A 1 677 ? -28.422 40.031 14.461 1 94 677 TYR A C 1
ATOM 5388 O O . TYR A 1 677 ? -28.922 39.938 15.586 1 94 677 TYR A O 1
ATOM 5396 N N . ASP A 1 678 ? -29.062 40.594 13.594 1 92.62 678 ASP A N 1
ATOM 5397 C CA . ASP A 1 678 ? -30.484 40.906 13.539 1 92.62 678 ASP A CA 1
ATOM 5398 C C . ASP A 1 678 ? -30.891 41.875 14.664 1 92.62 678 ASP A C 1
ATOM 5400 O O . ASP A 1 678 ? -31.891 41.656 15.352 1 92.62 678 ASP A O 1
ATOM 5404 N N . CYS A 1 679 ? -30.062 42.75 14.984 1 92.19 679 CYS A N 1
ATOM 5405 C CA . CYS A 1 679 ? -30.406 43.812 15.906 1 92.19 679 CYS A CA 1
ATOM 5406 C C . CYS A 1 679 ? -30.859 45.062 15.148 1 92.19 679 CYS A C 1
ATOM 5408 O O . CYS A 1 679 ? -30.062 45.969 14.883 1 92.19 679 CYS A O 1
ATOM 5410 N N . CYS A 1 680 ? -32.125 45.188 14.961 1 89.06 680 CYS A N 1
ATOM 5411 C CA . CYS A 1 680 ? -32.719 46.156 14.031 1 89.06 680 CYS A CA 1
ATOM 5412 C C . CYS A 1 680 ? -32.594 47.562 14.57 1 89.06 680 CYS A C 1
ATOM 5414 O O . CYS A 1 680 ? -32.562 48.531 13.805 1 89.06 680 CYS A O 1
ATOM 5416 N N . THR A 1 681 ? -32.438 47.781 15.828 1 90.88 681 THR A N 1
ATOM 5417 C CA . THR A 1 681 ? -32.438 49.125 16.406 1 90.88 681 THR A CA 1
ATOM 5418 C C . THR A 1 681 ? -31.016 49.625 16.609 1 90.88 681 THR A C 1
ATOM 5420 O O . THR A 1 681 ? -30.812 50.781 16.969 1 90.88 681 THR A O 1
ATOM 5423 N N . LEU A 1 682 ? -30.094 48.812 16.312 1 91.25 682 LEU A N 1
ATOM 5424 C CA . LEU A 1 682 ? -28.703 49.156 16.594 1 91.25 682 LEU A CA 1
ATOM 5425 C C . LEU A 1 682 ? -28.203 50.188 15.594 1 91.25 682 LEU A C 1
ATOM 5427 O O . LEU A 1 682 ? -28.25 49.969 14.383 1 91.25 682 LEU A O 1
ATOM 5431 N N . LYS A 1 683 ? -27.672 51.281 15.992 1 88.75 683 LYS A N 1
ATOM 5432 C CA . LYS A 1 683 ? -27.234 52.375 15.117 1 88.75 683 LYS A CA 1
ATOM 5433 C C . LYS A 1 683 ? -25.719 52.562 15.164 1 88.75 683 LYS A C 1
ATOM 5435 O O . LYS A 1 683 ? -25.109 52.906 14.156 1 88.75 683 LYS A O 1
ATOM 5440 N N . GLU A 1 684 ? -25.25 52.312 16.359 1 86.5 684 GLU A N 1
ATOM 5441 C CA . GLU A 1 684 ? -23.812 52.562 16.531 1 86.5 684 GLU A CA 1
ATOM 5442 C C . GLU A 1 684 ? -23.156 51.469 17.375 1 86.5 684 GLU A C 1
ATOM 5444 O O . GLU A 1 684 ? -23.75 51 18.344 1 86.5 684 GLU A O 1
ATOM 5449 N N . ILE A 1 685 ? -21.984 51.094 16.969 1 84.69 685 ILE A N 1
ATOM 5450 C CA . ILE A 1 685 ? -21.172 50.156 17.734 1 84.69 685 ILE A CA 1
ATOM 5451 C C . ILE A 1 685 ? -19.844 50.812 18.125 1 84.69 685 ILE A C 1
ATOM 5453 O O . ILE A 1 685 ? -19.125 51.312 17.25 1 84.69 685 ILE A O 1
ATOM 5457 N N . ASP A 1 686 ? -19.641 50.906 19.344 1 76.44 686 ASP A N 1
ATOM 5458 C CA . ASP A 1 686 ? -18.391 51.469 19.828 1 76.44 686 ASP A CA 1
ATOM 5459 C C . ASP A 1 686 ? -17.438 50.375 20.281 1 76.44 686 ASP A C 1
ATOM 5461 O O . ASP A 1 686 ? -17.688 49.688 21.281 1 76.44 686 ASP A O 1
ATOM 5465 N N . LEU A 1 687 ? -16.359 50.188 19.672 1 68.81 687 LEU A N 1
ATOM 5466 C CA . LEU A 1 687 ? -15.398 49.125 19.984 1 68.81 687 LEU A CA 1
ATOM 5467 C C . LEU A 1 687 ? -14.289 49.656 20.891 1 68.81 687 LEU A C 1
ATOM 5469 O O . LEU A 1 687 ? -13.281 49 21.109 1 68.81 687 LEU A O 1
ATOM 5473 N N . GLY A 1 688 ? -14.438 50.844 21.484 1 64.25 688 GLY A N 1
ATOM 5474 C CA . GLY A 1 688 ? -13.469 51.406 22.422 1 64.25 688 GLY A CA 1
ATOM 5475 C C . GLY A 1 688 ? -13.094 52.844 22.125 1 64.25 688 GLY A C 1
ATOM 5476 O O . GLY A 1 688 ? -12.672 53.156 21.016 1 64.25 688 GLY A O 1
ATOM 5477 N N . SER A 1 689 ? -13.5 53.875 22.781 1 60.41 689 SER A N 1
ATOM 5478 C CA . SER A 1 689 ? -13.25 55.281 22.422 1 60.41 689 SER A CA 1
ATOM 5479 C C . SER A 1 689 ? -12.414 55.969 23.484 1 60.41 689 SER A C 1
ATOM 5481 O O . SER A 1 689 ? -11.891 57.062 23.234 1 60.41 689 SER A O 1
ATOM 5483 N N . GLU A 1 690 ? -12.328 55.281 24.656 1 60.59 690 GLU A N 1
ATOM 5484 C CA . GLU A 1 690 ? -11.625 56.031 25.672 1 60.59 690 GLU A CA 1
ATOM 5485 C C . GLU A 1 690 ? -10.109 55.969 25.484 1 60.59 690 GLU A C 1
ATOM 5487 O O . GLU A 1 690 ? -9.578 54.875 25.203 1 60.59 690 GLU A O 1
ATOM 5492 N N . ALA A 1 691 ? -9.445 57.062 25.406 1 60.78 691 ALA A N 1
ATOM 5493 C CA . ALA A 1 691 ? -8 57.188 25.25 1 60.78 691 ALA A CA 1
ATOM 5494 C C . ALA A 1 691 ? -7.254 56.531 26.391 1 60.78 691 ALA A C 1
ATOM 5496 O O . ALA A 1 691 ? -7.734 56.5 27.531 1 60.78 691 ALA A O 1
ATOM 5497 N N . GLY A 1 692 ? -6.188 55.719 26.156 1 60.84 692 GLY A N 1
ATOM 5498 C CA . GLY A 1 692 ? -5.262 55.188 27.156 1 60.84 692 GLY A CA 1
ATOM 5499 C C . GLY A 1 692 ? -5.352 53.688 27.312 1 60.84 692 GLY A C 1
ATOM 5500 O O . GLY A 1 692 ? -4.5 53.062 27.969 1 60.84 692 GLY A O 1
ATOM 5501 N N . LYS A 1 693 ? -6.461 53.031 26.828 1 70 693 LYS A N 1
ATOM 5502 C CA . LYS A 1 693 ? -6.547 51.594 27.031 1 70 693 LYS A CA 1
ATOM 5503 C C . LYS A 1 693 ? -6.57 50.844 25.703 1 70 693 LYS A C 1
ATOM 5505 O O . LYS A 1 693 ? -7.043 51.375 24.703 1 70 693 LYS A O 1
ATOM 5510 N N . ASP A 1 694 ? -5.941 49.781 25.719 1 76.31 694 ASP A N 1
ATOM 5511 C CA . ASP A 1 694 ? -5.98 48.906 24.562 1 76.31 694 ASP A CA 1
ATOM 5512 C C . ASP A 1 694 ? -7.293 48.125 24.516 1 76.31 694 ASP A C 1
ATOM 5514 O O . ASP A 1 694 ? -7.469 47.156 25.25 1 76.31 694 ASP A O 1
ATOM 5518 N N . TRP A 1 695 ? -8.195 48.594 23.719 1 77.69 695 TRP A N 1
ATOM 5519 C CA . TRP A 1 695 ? -9.523 48 23.656 1 77.69 695 TRP A CA 1
ATOM 5520 C C . TRP A 1 695 ? -9.531 46.781 22.734 1 77.69 695 TRP A C 1
ATOM 5522 O O . TRP A 1 695 ? -8.938 46.812 21.656 1 77.69 695 TRP A O 1
ATOM 5532 N N . LEU A 1 696 ? -10.148 45.719 23.172 1 84.56 696 LEU A N 1
ATOM 5533 C CA . LEU A 1 696 ? -10.391 44.469 22.438 1 84.56 696 LEU A CA 1
ATOM 5534 C C . LEU A 1 696 ? -9.117 44 21.734 1 84.56 696 LEU A C 1
ATOM 5536 O O . LEU A 1 696 ? -9.125 43.719 20.531 1 84.56 696 LEU A O 1
ATOM 5540 N N . PRO A 1 697 ? -8.109 43.906 22.375 1 82.25 697 PRO A N 1
ATOM 5541 C CA . PRO A 1 697 ? -6.828 43.531 21.766 1 82.25 697 PRO A CA 1
ATOM 5542 C C . PRO A 1 697 ? -6.836 42.125 21.219 1 82.25 697 PRO A C 1
ATOM 5544 O O . PRO A 1 697 ? -6.035 41.781 20.344 1 82.25 697 PRO A O 1
ATOM 5547 N N . SER A 1 698 ? -7.777 41.25 21.672 1 87.88 698 SER A N 1
ATOM 5548 C CA . SER A 1 698 ? -7.75 39.844 21.281 1 87.88 698 SER A CA 1
ATOM 5549 C C . SER A 1 698 ? -8.789 39.531 20.203 1 87.88 698 SER A C 1
ATOM 5551 O O . SER A 1 698 ? -8.906 38.406 19.734 1 87.88 698 SER A O 1
ATOM 5553 N N . LEU A 1 699 ? -9.523 40.5 19.781 1 89.25 699 LEU A N 1
ATOM 5554 C CA . LEU A 1 699 ? -10.578 40.281 18.797 1 89.25 699 LEU A CA 1
ATOM 5555 C C . LEU A 1 699 ? -9.984 39.906 17.453 1 89.25 699 LEU A C 1
ATOM 5557 O O . LEU A 1 699 ? -9.125 40.594 16.906 1 89.25 699 LEU A O 1
ATOM 5561 N N . GLU A 1 700 ? -10.445 38.812 16.953 1 91.56 700 GLU A N 1
ATOM 5562 C CA . GLU A 1 700 ? -9.914 38.281 15.695 1 91.56 700 GLU A CA 1
ATOM 5563 C C . GLU A 1 700 ? -10.961 38.375 14.586 1 91.56 700 GLU A C 1
ATOM 5565 O O . GLU A 1 700 ? -10.617 38.594 13.422 1 91.56 700 GLU A O 1
ATOM 5570 N N . VAL A 1 701 ? -12.219 38.156 14.945 1 93.62 701 VAL A N 1
ATOM 5571 C CA . VAL A 1 701 ? -13.273 38.094 13.938 1 93.62 701 VAL A CA 1
ATOM 5572 C C . VAL A 1 701 ? -14.422 39 14.344 1 93.62 701 VAL A C 1
ATOM 5574 O O . VAL A 1 701 ? -14.875 39 15.492 1 93.62 701 VAL A O 1
ATOM 5577 N N . LEU A 1 702 ? -14.797 39.812 13.438 1 92.56 702 LEU A N 1
ATOM 5578 C CA . LEU A 1 702 ? -15.953 40.688 13.625 1 92.56 702 LEU A CA 1
ATOM 5579 C C . LEU A 1 702 ? -16.984 40.438 12.523 1 92.56 702 LEU A C 1
ATOM 5581 O O . LEU A 1 702 ? -16.672 40.594 11.336 1 92.56 702 LEU A O 1
ATOM 5585 N N . THR A 1 703 ? -18.156 40.094 12.953 1 94.94 703 THR A N 1
ATOM 5586 C CA . THR A 1 703 ? -19.234 39.875 11.992 1 94.94 703 THR A CA 1
ATOM 5587 C C . THR A 1 703 ? -20.453 40.719 12.312 1 94.94 703 THR A C 1
ATOM 5589 O O . THR A 1 703 ? -20.984 40.656 13.43 1 94.94 703 THR A O 1
ATOM 5592 N N . LEU A 1 704 ? -20.844 41.469 11.375 1 94.25 704 LEU A N 1
ATOM 5593 C CA . LEU A 1 704 ? -22.047 42.281 11.453 1 94.25 704 LEU A CA 1
ATOM 5594 C C . LEU A 1 704 ? -23.062 41.875 10.383 1 94.25 704 LEU A C 1
ATOM 5596 O O . LEU A 1 704 ? -22.781 42 9.188 1 94.25 704 LEU A O 1
ATOM 5600 N N . HIS A 1 705 ? -24.172 41.438 10.859 1 94.88 705 HIS A N 1
ATOM 5601 C CA . HIS A 1 705 ? -25.109 40.875 9.906 1 94.88 705 HIS A CA 1
ATOM 5602 C C . HIS A 1 705 ? -26.516 41.375 10.141 1 94.88 705 HIS A C 1
ATOM 5604 O O . HIS A 1 705 ? -27.031 41.312 11.266 1 94.88 705 HIS A O 1
ATOM 5610 N N . ALA A 1 706 ? -27.203 41.906 9.25 1 93.19 706 ALA A N 1
ATOM 5611 C CA . ALA A 1 706 ? -28.609 42.312 9.266 1 93.19 706 ALA A CA 1
ATOM 5612 C C . ALA A 1 706 ? -28.859 43.438 10.281 1 93.19 706 ALA A C 1
ATOM 5614 O O . ALA A 1 706 ? -29.703 43.312 11.172 1 93.19 706 ALA A O 1
ATOM 5615 N N . LEU A 1 707 ? -28.062 44.406 10.117 1 93.94 707 LEU A N 1
ATOM 5616 C CA . LEU A 1 707 ? -28.234 45.625 10.93 1 93.94 707 LEU A CA 1
ATOM 5617 C C . LEU A 1 707 ? -28.672 46.812 10.078 1 93.94 707 LEU A C 1
ATOM 5619 O O . LEU A 1 707 ? -27.844 47.625 9.695 1 93.94 707 LEU A O 1
ATOM 5623 N N . PRO A 1 708 ? -29.984 46.938 9.844 1 91.81 708 PRO A N 1
ATOM 5624 C CA . PRO A 1 708 ? -30.484 47.938 8.883 1 91.81 708 PRO A CA 1
ATOM 5625 C C . PRO A 1 708 ? -30.219 49.375 9.312 1 91.81 708 PRO A C 1
ATOM 5627 O O . PRO A 1 708 ? -30.094 50.25 8.461 1 91.81 708 PRO A O 1
ATOM 5630 N N . ASN A 1 709 ? -30.062 49.625 10.602 1 90.81 709 ASN A N 1
ATOM 5631 C CA . ASN A 1 709 ? -29.938 51.031 11.062 1 90.81 709 ASN A CA 1
ATOM 5632 C C . ASN A 1 709 ? -28.5 51.344 11.453 1 90.81 709 ASN A C 1
ATOM 5634 O O . ASN A 1 709 ? -28.219 52.438 11.953 1 90.81 709 ASN A O 1
ATOM 5638 N N . LEU A 1 710 ? -27.625 50.469 11.195 1 91.19 710 LEU A N 1
ATOM 5639 C CA . LEU A 1 710 ? -26.234 50.688 11.586 1 91.19 710 LEU A CA 1
ATOM 5640 C C . LEU A 1 710 ? -25.594 51.781 10.703 1 91.19 710 LEU A C 1
ATOM 5642 O O . LEU A 1 710 ? -25.609 51.656 9.477 1 91.19 710 LEU A O 1
ATOM 5646 N N . THR A 1 711 ? -25 52.781 11.242 1 86.75 711 THR A N 1
ATOM 5647 C CA . THR A 1 711 ? -24.422 53.875 10.469 1 86.75 711 THR A CA 1
ATOM 5648 C C . THR A 1 711 ? -22.922 54 10.773 1 86.75 711 THR A C 1
ATOM 5650 O O . THR A 1 711 ? -22.141 54.406 9.906 1 86.75 711 THR A O 1
ATOM 5653 N N . THR A 1 712 ? -22.625 53.719 12.031 1 81.19 712 THR A N 1
ATOM 5654 C CA . THR A 1 712 ? -21.234 53.969 12.43 1 81.19 712 THR A CA 1
ATOM 5655 C C . THR A 1 712 ? -20.688 52.781 13.219 1 81.19 712 THR A C 1
ATOM 5657 O O . THR A 1 712 ? -21.375 52.219 14.078 1 81.19 712 THR A O 1
ATOM 5660 N N . ILE A 1 713 ? -19.609 52.156 12.984 1 77.75 713 ILE A N 1
ATOM 5661 C CA . ILE A 1 713 ? -19 51.062 13.688 1 77.75 713 ILE A CA 1
ATOM 5662 C C . ILE A 1 713 ? -17.844 51.562 14.539 1 77.75 713 ILE A C 1
ATOM 5664 O O . ILE A 1 713 ? -17.609 51.062 15.641 1 77.75 713 ILE A O 1
ATOM 5668 N N . TRP A 1 714 ? -16.953 52.344 14.102 1 68.62 714 TRP A N 1
ATOM 5669 C CA . TRP A 1 714 ? -15.75 52.688 14.852 1 68.62 714 TRP A CA 1
ATOM 5670 C C . TRP A 1 714 ? -15.547 54.188 14.906 1 68.62 714 TRP A C 1
ATOM 5672 O O . TRP A 1 714 ? -15.719 54.875 13.906 1 68.62 714 TRP A O 1
ATOM 5682 N N . ARG A 1 715 ? -15.609 54.625 16.25 1 59.59 715 ARG A N 1
ATOM 5683 C CA . ARG A 1 715 ? -15.172 56.031 16.328 1 59.59 715 ARG A CA 1
ATOM 5684 C C . ARG A 1 715 ? -13.656 56.094 16.484 1 59.59 715 ARG A C 1
ATOM 5686 O O . ARG A 1 715 ? -12.977 55.094 16.547 1 59.59 715 ARG A O 1
ATOM 5693 N N . ASN A 1 716 ? -12.992 57.125 16.828 1 54.22 716 ASN A N 1
ATOM 5694 C CA . ASN A 1 716 ? -11.602 57.562 16.828 1 54.22 716 ASN A CA 1
ATOM 5695 C C . ASN A 1 716 ? -10.703 56.594 17.594 1 54.22 716 ASN A C 1
ATOM 5697 O O . ASN A 1 716 ? -11.023 56.156 18.703 1 54.22 716 ASN A O 1
ATOM 5701 N N . SER A 1 717 ? -10.078 55.562 16.75 1 56.22 717 SER A N 1
ATOM 5702 C CA . SER A 1 717 ? -9.133 54.625 17.375 1 56.22 717 SER A CA 1
ATOM 5703 C C . SER A 1 717 ? -8.195 55.344 18.344 1 56.22 717 SER A C 1
ATOM 5705 O O . SER A 1 717 ? -7.5 56.281 17.953 1 56.22 717 SER A O 1
ATOM 5707 N N . ALA A 1 718 ? -8.422 55.188 19.688 1 54.34 718 ALA A N 1
ATOM 5708 C CA . ALA A 1 718 ? -7.703 55.906 20.734 1 54.34 718 ALA A CA 1
ATOM 5709 C C . ALA A 1 718 ? -6.227 55.5 20.75 1 54.34 718 ALA A C 1
ATOM 5711 O O . ALA A 1 718 ? -5.367 56.344 21.062 1 54.34 718 ALA A O 1
ATOM 5712 N N . SER A 1 719 ? -5.844 54.125 20.578 1 62.06 719 SER A N 1
ATOM 5713 C CA . SER A 1 719 ? -4.465 53.656 20.672 1 62.06 719 SER A CA 1
ATOM 5714 C C . SER A 1 719 ? -4.145 52.688 19.547 1 62.06 719 SER A C 1
ATOM 5716 O O . SER A 1 719 ? -5.043 52 19.031 1 62.06 719 SER A O 1
ATOM 5718 N N . PRO A 1 720 ? -2.955 52.812 19 1 62.47 720 PRO A N 1
ATOM 5719 C CA . PRO A 1 720 ? -2.531 51.906 17.938 1 62.47 720 PRO A CA 1
ATOM 5720 C C . PRO A 1 720 ? -2.637 50.438 18.359 1 62.47 720 PRO A C 1
ATOM 5722 O O . PRO A 1 720 ? -2.648 49.531 17.5 1 62.47 720 PRO A O 1
ATOM 5725 N N . LYS A 1 721 ? -2.848 50.188 19.609 1 71.62 721 LYS A N 1
ATOM 5726 C CA . LYS A 1 721 ? -2.893 48.812 20.078 1 71.62 721 LYS A CA 1
ATOM 5727 C C . LYS A 1 721 ? -4.324 48.281 20.109 1 71.62 721 LYS A C 1
ATOM 5729 O O . LYS A 1 721 ? -4.551 47.125 20.375 1 71.62 721 LYS A O 1
ATOM 5734 N N . CYS A 1 722 ? -5.195 49.125 19.719 1 75.31 722 CYS A N 1
ATOM 5735 C CA . CYS A 1 722 ? -6.59 48.688 19.688 1 75.31 722 CYS A CA 1
ATOM 5736 C C . CYS A 1 722 ? -6.859 47.812 18.484 1 75.31 722 CYS A C 1
ATOM 5738 O O . CYS A 1 722 ? -6.344 48.062 17.391 1 75.31 722 CYS A O 1
ATOM 5740 N N . HIS A 1 723 ? -7.438 46.656 18.625 1 80.19 723 HIS A N 1
ATOM 5741 C CA . HIS A 1 723 ? -7.887 45.75 17.578 1 80.19 723 HIS A CA 1
ATOM 5742 C C . HIS A 1 723 ? -6.707 45.219 16.781 1 80.19 723 HIS A C 1
ATOM 5744 O O . HIS A 1 723 ? -6.793 45.062 15.555 1 80.19 723 HIS A O 1
ATOM 5750 N N . LYS A 1 724 ? -5.625 45.125 17.422 1 80.75 724 LYS A N 1
ATOM 5751 C CA . LYS A 1 724 ? -4.383 44.75 16.75 1 80.75 724 LYS A CA 1
ATOM 5752 C C . LYS A 1 724 ? -4.5 43.344 16.156 1 80.75 724 LYS A C 1
ATOM 5754 O O . LYS A 1 724 ? -3.852 43.031 15.148 1 80.75 724 LYS A O 1
ATOM 5759 N N . ASN A 1 725 ? -5.426 42.5 16.641 1 86.62 725 ASN A N 1
ATOM 5760 C CA . ASN A 1 725 ? -5.469 41.094 16.203 1 86.62 725 ASN A CA 1
ATOM 5761 C C . ASN A 1 725 ? -6.668 40.844 15.297 1 86.62 725 ASN A C 1
ATOM 5763 O O . ASN A 1 725 ? -6.922 39.688 14.914 1 86.62 725 ASN A O 1
ATOM 5767 N N . LEU A 1 726 ? -7.355 41.844 14.906 1 88.88 726 LEU A N 1
ATOM 5768 C CA . LEU A 1 726 ? -8.516 41.656 14.047 1 88.88 726 LEU A CA 1
ATOM 5769 C C . LEU A 1 726 ? -8.094 41.219 12.648 1 88.88 726 LEU A C 1
ATOM 5771 O O . LEU A 1 726 ? -7.449 41.969 11.922 1 88.88 726 LEU A O 1
ATOM 5775 N N . ARG A 1 727 ? -8.445 40.062 12.25 1 90.69 727 ARG A N 1
ATOM 5776 C CA . ARG A 1 727 ? -7.98 39.5 10.992 1 90.69 727 ARG A CA 1
ATOM 5777 C C . ARG A 1 727 ? -9.133 39.312 10.008 1 90.69 727 ARG A C 1
ATOM 5779 O O . ARG A 1 727 ? -8.93 39.344 8.797 1 90.69 727 ARG A O 1
ATOM 5786 N N . TYR A 1 728 ? -10.359 39.156 10.523 1 92.88 728 TYR A N 1
ATOM 5787 C CA . TYR A 1 728 ? -11.492 38.844 9.664 1 92.88 728 TYR A CA 1
ATOM 5788 C C . TYR A 1 728 ? -12.656 39.781 9.906 1 92.88 728 TYR A C 1
ATOM 5790 O O . TYR A 1 728 ? -13.125 39.938 11.039 1 92.88 728 TYR A O 1
ATOM 5798 N N . ILE A 1 729 ? -13.125 40.375 8.828 1 93.19 729 ILE A N 1
ATOM 5799 C CA . ILE A 1 729 ? -14.273 41.25 8.938 1 93.19 729 ILE A CA 1
ATOM 5800 C C . ILE A 1 729 ? -15.344 40.844 7.926 1 93.19 729 ILE A C 1
ATOM 5802 O O . ILE A 1 729 ? -15.047 40.688 6.734 1 93.19 729 ILE A O 1
ATOM 5806 N N . ASN A 1 730 ? -16.531 40.625 8.453 1 95.06 730 ASN A N 1
ATOM 5807 C CA . ASN A 1 730 ? -17.672 40.281 7.625 1 95.06 730 ASN A CA 1
ATOM 5808 C C . ASN A 1 730 ? -18.859 41.219 7.871 1 95.06 730 ASN A C 1
ATOM 5810 O O . ASN A 1 730 ? -19.438 41.188 8.953 1 95.06 730 ASN A O 1
ATOM 5814 N N . ILE A 1 731 ? -19.234 41.938 6.891 1 94.31 731 ILE A N 1
ATOM 5815 C CA . ILE A 1 731 ? -20.375 42.844 6.992 1 94.31 731 ILE A CA 1
ATOM 5816 C C . ILE A 1 731 ? -21.406 42.469 5.941 1 94.31 731 ILE A C 1
ATOM 5818 O O . ILE A 1 731 ? -21.125 42.5 4.742 1 94.31 731 ILE A O 1
ATOM 5822 N N . TRP A 1 732 ? -22.594 42.156 6.465 1 93.81 732 TRP A N 1
ATOM 5823 C CA . TRP A 1 732 ? -23.656 41.719 5.559 1 93.81 732 TRP A CA 1
ATOM 5824 C C . TRP A 1 732 ? -24.953 42.5 5.844 1 93.81 732 TRP A C 1
ATOM 5826 O O . TRP A 1 732 ? -25.344 42.625 7.004 1 93.81 732 TRP A O 1
ATOM 5836 N N . TYR A 1 733 ? -25.641 43 4.926 1 92.81 733 TYR A N 1
ATOM 5837 C CA . TYR A 1 733 ? -26.984 43.562 4.996 1 92.81 733 TYR A CA 1
ATOM 5838 C C . TYR A 1 733 ? -27.031 44.75 5.961 1 92.81 733 TYR A C 1
ATOM 5840 O O . TYR A 1 733 ? -27.844 44.781 6.891 1 92.81 733 TYR A O 1
ATOM 5848 N N . CYS A 1 734 ? -26.156 45.562 5.816 1 93.75 734 CYS A N 1
ATOM 5849 C CA . CYS A 1 734 ? -26.156 46.875 6.5 1 93.75 734 CYS A CA 1
ATOM 5850 C C . CYS A 1 734 ? -26.344 48 5.512 1 93.75 734 CYS A C 1
ATOM 5852 O O . CYS A 1 734 ? -25.375 48.688 5.172 1 93.75 734 CYS A O 1
ATOM 5854 N N . PRO A 1 735 ? -27.562 48.25 5.102 1 92 735 PRO A N 1
ATOM 5855 C CA . PRO A 1 735 ? -27.844 49.156 3.99 1 92 735 PRO A CA 1
ATOM 5856 C C . PRO A 1 735 ? -27.469 50.625 4.309 1 92 735 PRO A C 1
ATOM 5858 O O . PRO A 1 735 ? -27.156 51.375 3.404 1 92 735 PRO A O 1
ATOM 5861 N N . LYS A 1 736 ? -27.469 51.094 5.555 1 91.06 736 LYS A N 1
ATOM 5862 C CA . LYS A 1 736 ? -27.266 52.5 5.898 1 91.06 736 LYS A CA 1
ATOM 5863 C C . LYS A 1 736 ? -25.781 52.781 6.137 1 91.06 736 LYS A C 1
ATOM 5865 O O . LYS A 1 736 ? -25.391 53.938 6.332 1 91.06 736 LYS A O 1
ATOM 5870 N N . LEU A 1 737 ? -25.016 51.75 6.039 1 91 737 LEU A N 1
ATOM 5871 C CA . LEU A 1 737 ? -23.578 51.969 6.223 1 91 737 LEU A CA 1
ATOM 5872 C C . LEU A 1 737 ? -22.969 52.688 5.027 1 91 737 LEU A C 1
ATOM 5874 O O . LEU A 1 737 ? -23.203 52.312 3.879 1 91 737 LEU A O 1
ATOM 5878 N N . LYS A 1 738 ? -22.141 53.719 5.227 1 85.69 738 LYS A N 1
ATOM 5879 C CA . LYS A 1 738 ? -21.641 54.531 4.141 1 85.69 738 LYS A CA 1
ATOM 5880 C C . LYS A 1 738 ? -20.234 54.156 3.738 1 85.69 738 LYS A C 1
ATOM 5882 O O . LYS A 1 738 ? -19.875 54.219 2.559 1 85.69 738 LYS A O 1
ATOM 5887 N N . ASN A 1 739 ? -19.453 53.812 4.625 1 85.12 739 ASN A N 1
ATOM 5888 C CA . ASN A 1 739 ? -18.094 53.375 4.324 1 85.12 739 ASN A CA 1
ATOM 5889 C C . ASN A 1 739 ? -17.516 52.531 5.438 1 85.12 739 ASN A C 1
ATOM 5891 O O . ASN A 1 739 ? -18.141 52.344 6.484 1 85.12 739 ASN A O 1
ATOM 5895 N N . VAL A 1 740 ? -16.406 51.875 5.203 1 88.19 740 VAL A N 1
ATOM 5896 C CA . VAL A 1 740 ? -15.68 51.062 6.176 1 88.19 740 VAL A CA 1
ATOM 5897 C C . VAL A 1 740 ? -14.234 51.531 6.262 1 88.19 740 VAL A C 1
ATOM 5899 O O . VAL A 1 740 ? -13.305 50.719 6.168 1 88.19 740 VAL A O 1
ATOM 5902 N N . SER A 1 741 ? -13.977 52.781 6.336 1 83.5 741 SER A N 1
ATOM 5903 C CA . SER A 1 741 ? -12.641 53.375 6.285 1 83.5 741 SER A CA 1
ATOM 5904 C C . SER A 1 741 ? -11.828 53 7.523 1 83.5 741 SER A C 1
ATOM 5906 O O . SER A 1 741 ? -10.602 53.062 7.5 1 83.5 741 SER A O 1
ATOM 5908 N N . TRP A 1 742 ? -12.5 52.562 8.562 1 80.94 742 TRP A N 1
ATOM 5909 C CA . TRP A 1 742 ? -11.828 52.25 9.82 1 80.94 742 TRP A CA 1
ATOM 5910 C C . TRP A 1 742 ? -10.922 51.031 9.672 1 80.94 742 TRP A C 1
ATOM 5912 O O . TRP A 1 742 ? -10.062 50.781 10.523 1 80.94 742 TRP A O 1
ATOM 5922 N N . ILE A 1 743 ? -10.984 50.281 8.656 1 85.12 743 ILE A N 1
ATOM 5923 C CA . ILE A 1 743 ? -10.18 49.094 8.43 1 85.12 743 ILE A CA 1
ATOM 5924 C C . ILE A 1 743 ? -8.719 49.469 8.203 1 85.12 743 ILE A C 1
ATOM 5926 O O . ILE A 1 743 ? -7.82 48.656 8.312 1 85.12 743 ILE A O 1
ATOM 5930 N N . LEU A 1 744 ? -8.461 50.719 7.809 1 80.38 744 LEU A N 1
ATOM 5931 C CA . LEU A 1 744 ? -7.109 51.219 7.543 1 80.38 744 LEU A CA 1
ATOM 5932 C C . LEU A 1 744 ? -6.254 51.156 8.805 1 80.38 744 LEU A C 1
ATOM 5934 O O . LEU A 1 744 ? -5.023 51.062 8.719 1 80.38 744 LEU A O 1
ATOM 5938 N N . GLN A 1 745 ? -6.93 51.062 9.891 1 77.75 745 GLN A N 1
ATOM 5939 C CA . GLN A 1 745 ? -6.203 51.062 11.156 1 77.75 745 GLN A CA 1
ATOM 5940 C C . GLN A 1 745 ? -5.883 49.656 11.609 1 77.75 745 GLN A C 1
ATOM 5942 O O . GLN A 1 745 ? -5.211 49.438 12.625 1 77.75 745 GLN A O 1
ATOM 5947 N N . LEU A 1 746 ? -6.262 48.719 10.891 1 85 746 LEU A N 1
ATOM 5948 C CA . LEU A 1 746 ? -6.074 47.344 11.289 1 85 746 LEU A CA 1
ATOM 5949 C C . LEU A 1 746 ? -4.836 46.75 10.625 1 85 746 LEU A C 1
ATOM 5951 O O . LEU A 1 746 ? -4.863 46.375 9.445 1 85 746 LEU A O 1
ATOM 5955 N N . PRO A 1 747 ? -3.846 46.562 11.336 1 82.19 747 PRO A N 1
ATOM 5956 C CA . PRO A 1 747 ? -2.58 46.125 10.75 1 82.19 747 PRO A CA 1
ATOM 5957 C C . PRO A 1 747 ? -2.596 44.656 10.352 1 82.19 747 PRO A C 1
ATOM 5959 O O . PRO A 1 747 ? -1.858 44.25 9.453 1 82.19 747 PRO A O 1
ATOM 5962 N N . ARG A 1 748 ? -3.441 43.844 10.922 1 88.25 748 ARG A N 1
ATOM 5963 C CA . ARG A 1 748 ? -3.367 42.406 10.672 1 88.25 748 ARG A CA 1
ATOM 5964 C C . ARG A 1 748 ? -4.59 41.906 9.906 1 88.25 748 ARG A C 1
ATOM 5966 O O . ARG A 1 748 ? -4.883 40.719 9.883 1 88.25 748 ARG A O 1
ATOM 5973 N N . LEU A 1 749 ? -5.277 42.75 9.297 1 89.69 749 LEU A N 1
ATOM 5974 C CA . LEU A 1 749 ? -6.469 42.375 8.555 1 89.69 749 LEU A CA 1
ATOM 5975 C C . LEU A 1 749 ? -6.102 41.438 7.387 1 89.69 749 LEU A C 1
ATOM 5977 O O . LEU A 1 749 ? -5.25 41.781 6.566 1 89.69 749 LEU A O 1
ATOM 5981 N N . GLU A 1 750 ? -6.719 40.344 7.301 1 90.75 750 GLU A N 1
ATOM 5982 C CA . GLU A 1 750 ? -6.391 39.344 6.27 1 90.75 750 GLU A CA 1
ATOM 5983 C C . GLU A 1 750 ? -7.527 39.219 5.266 1 90.75 750 GLU A C 1
ATOM 5985 O O . GLU A 1 750 ? -7.289 39.031 4.07 1 90.75 750 GLU A O 1
ATOM 5990 N N . LYS A 1 751 ? -8.773 39.219 5.758 1 92.5 751 LYS A N 1
ATOM 5991 C CA . LYS A 1 751 ? -9.93 39 4.887 1 92.5 751 LYS A CA 1
ATOM 5992 C C . LYS A 1 751 ? -11 40.062 5.148 1 92.5 751 LYS A C 1
ATOM 5994 O O . LYS A 1 751 ? -11.289 40.406 6.301 1 92.5 751 LYS A O 1
ATOM 5999 N N . LEU A 1 752 ? -11.531 40.562 4.051 1 93.19 752 LEU A N 1
ATOM 6000 C CA . LEU A 1 752 ? -12.594 41.562 4.133 1 93.19 752 LEU A CA 1
ATOM 6001 C C . LEU A 1 752 ? -13.758 41.188 3.221 1 93.19 752 LEU A C 1
ATOM 6003 O O . LEU A 1 752 ? -13.586 41.062 2.006 1 93.19 752 LEU A O 1
ATOM 6007 N N . TYR A 1 753 ? -14.898 41 3.828 1 94.94 753 TYR A N 1
ATOM 6008 C CA . TYR A 1 753 ? -16.125 40.688 3.088 1 94.94 753 TYR A CA 1
ATOM 6009 C C . TYR A 1 753 ? -17.188 41.75 3.332 1 94.94 753 TYR A C 1
ATOM 6011 O O . TYR A 1 753 ? -17.547 42.031 4.48 1 94.94 753 TYR A O 1
ATOM 6019 N N . VAL A 1 754 ? -17.656 42.344 2.312 1 94.56 754 VAL A N 1
ATOM 6020 C CA . VAL A 1 754 ? -18.75 43.312 2.381 1 94.56 754 VAL A CA 1
ATOM 6021 C C . VAL A 1 754 ? -19.844 42.938 1.377 1 94.56 754 VAL A C 1
ATOM 6023 O O . VAL A 1 754 ? -19.641 43.031 0.164 1 94.56 754 VAL A O 1
ATOM 6026 N N . PHE A 1 755 ? -20.984 42.594 1.938 1 94.38 755 PHE A N 1
ATOM 6027 C CA . PHE A 1 755 ? -22.016 42.062 1.064 1 94.38 755 PHE A CA 1
ATOM 6028 C C . PHE A 1 755 ? -23.328 42.812 1.267 1 94.38 755 PHE A C 1
ATOM 6030 O O . PHE A 1 755 ? -23.703 43.125 2.4 1 94.38 755 PHE A O 1
ATOM 6037 N N . TYR A 1 756 ? -24 43.219 0.318 1 93.31 756 TYR A N 1
ATOM 6038 C CA . TYR A 1 756 ? -25.359 43.75 0.251 1 93.31 756 TYR A CA 1
ATOM 6039 C C . TYR A 1 756 ? -25.516 45 1.114 1 93.31 756 TYR A C 1
ATOM 6041 O O . TYR A 1 756 ? -26.422 45.094 1.935 1 93.31 756 TYR A O 1
ATOM 6049 N N . CYS A 1 757 ? -24.562 45.844 1.088 1 93.62 757 CYS A N 1
ATOM 6050 C CA . CYS A 1 757 ? -24.625 47.156 1.686 1 93.62 757 CYS A CA 1
ATOM 6051 C C . CYS A 1 757 ? -24.906 48.219 0.63 1 93.62 757 CYS A C 1
ATOM 6053 O O . CYS A 1 757 ? -23.984 48.75 0.004 1 93.62 757 CYS A O 1
ATOM 6055 N N . GLU A 1 758 ? -26.078 48.656 0.499 1 91.31 758 GLU A N 1
ATOM 6056 C CA . GLU A 1 758 ? -26.578 49.406 -0.645 1 91.31 758 GLU A CA 1
ATOM 6057 C C . GLU A 1 758 ? -26.031 50.844 -0.652 1 91.31 758 GLU A C 1
ATOM 6059 O O . GLU A 1 758 ? -25.812 51.406 -1.717 1 91.31 758 GLU A O 1
ATOM 6064 N N . GLU A 1 759 ? -25.75 51.438 0.457 1 91.38 759 GLU A N 1
ATOM 6065 C CA . GLU A 1 759 ? -25.438 52.844 0.506 1 91.38 759 GLU A CA 1
ATOM 6066 C C . GLU A 1 759 ? -23.938 53.094 0.448 1 91.38 759 GLU A C 1
ATOM 6068 O O . GLU A 1 759 ? -23.469 54.25 0.408 1 91.38 759 GLU A O 1
ATOM 6073 N N . ILE A 1 760 ? -23.141 52.094 0.316 1 91.31 760 ILE A N 1
ATOM 6074 C CA . ILE A 1 760 ? -21.703 52.25 0.293 1 91.31 760 ILE A CA 1
ATOM 6075 C C . ILE A 1 760 ? -21.266 52.781 -1.08 1 91.31 760 ILE A C 1
ATOM 6077 O O . ILE A 1 760 ? -21.516 52.125 -2.098 1 91.31 760 ILE A O 1
ATOM 6081 N N . GLU A 1 761 ? -20.641 53.875 -1.151 1 88.94 761 GLU A N 1
ATOM 6082 C CA . GLU A 1 761 ? -20.156 54.438 -2.4 1 88.94 761 GLU A CA 1
ATOM 6083 C C . GLU A 1 761 ? -18.641 54.25 -2.537 1 88.94 761 GLU A C 1
ATOM 6085 O O . GLU A 1 761 ? -18.125 54.094 -3.645 1 88.94 761 GLU A O 1
ATOM 6090 N N . GLU A 1 762 ? -18.016 54.375 -1.391 1 88.62 762 GLU A N 1
ATOM 6091 C CA . GLU A 1 762 ? -16.578 54.125 -1.312 1 88.62 762 GLU A CA 1
ATOM 6092 C C . GLU A 1 762 ? -16.234 53.25 -0.11 1 88.62 762 GLU A C 1
ATOM 6094 O O . GLU A 1 762 ? -16.766 53.469 0.982 1 88.62 762 GLU A O 1
ATOM 6099 N N . ILE A 1 763 ? -15.438 52.25 -0.298 1 88.25 763 ILE A N 1
ATOM 6100 C CA . ILE A 1 763 ? -15.031 51.438 0.825 1 88.25 763 ILE A CA 1
ATOM 6101 C C . ILE A 1 763 ? -14.172 52.25 1.789 1 88.25 763 ILE A C 1
ATOM 6103 O O . ILE A 1 763 ? -14.391 52.219 3.002 1 88.25 763 ILE A O 1
ATOM 6107 N N . ILE A 1 764 ? -13.156 52.906 1.219 1 85.19 764 ILE A N 1
ATOM 6108 C CA . ILE A 1 764 ? -12.352 53.844 1.982 1 85.19 764 ILE A CA 1
ATOM 6109 C C . ILE A 1 764 ? -12.711 55.281 1.57 1 85.19 764 ILE A C 1
ATOM 6111 O O . ILE A 1 764 ? -12.469 55.688 0.43 1 85.19 764 ILE A O 1
ATOM 6115 N N . GLY A 1 765 ? -13.289 56 2.564 1 75.81 765 GLY A N 1
ATOM 6116 C CA . GLY A 1 765 ? -13.773 57.344 2.283 1 75.81 765 GLY A CA 1
ATOM 6117 C C . GLY A 1 765 ? -12.664 58.375 2.162 1 75.81 765 GLY A C 1
ATOM 6118 O O . GLY A 1 765 ? -11.625 58.25 2.812 1 75.81 765 GLY A O 1
ATOM 6119 N N . GLU A 1 766 ? -12.852 59.406 1.252 1 70.12 766 GLU A N 1
ATOM 6120 C CA . GLU A 1 766 ? -11.898 60.469 0.967 1 70.12 766 GLU A CA 1
ATOM 6121 C C . GLU A 1 766 ? -11.602 61.281 2.217 1 70.12 766 GLU A C 1
ATOM 6123 O O . GLU A 1 766 ? -10.461 61.688 2.445 1 70.12 766 GLU A O 1
ATOM 6128 N N . ASN A 1 767 ? -12.625 61.562 2.971 1 64.06 767 ASN A N 1
ATOM 6129 C CA . ASN A 1 767 ? -12.516 62.469 4.102 1 64.06 767 ASN A CA 1
ATOM 6130 C C . ASN A 1 767 ? -11.828 61.812 5.293 1 64.06 767 ASN A C 1
ATOM 6132 O O . ASN A 1 767 ? -11.398 62.5 6.223 1 64.06 767 ASN A O 1
ATOM 6136 N N . ASP A 1 768 ? -11.773 60.562 5.234 1 64.12 768 ASP A N 1
ATOM 6137 C CA . ASP A 1 768 ? -11.266 59.844 6.406 1 64.12 768 ASP A CA 1
ATOM 6138 C C . ASP A 1 768 ? -9.766 59.625 6.301 1 64.12 768 ASP A C 1
ATOM 6140 O O . ASP A 1 768 ? -9.141 59.125 7.246 1 64.12 768 ASP A O 1
ATOM 6144 N N . VAL A 1 769 ? -9.258 59.938 5.199 1 62.03 769 VAL A N 1
ATOM 6145 C CA . VAL A 1 769 ? -7.812 59.812 5.027 1 62.03 769 VAL A CA 1
ATOM 6146 C C . VAL A 1 769 ? -7.133 61.156 5.387 1 62.03 769 VAL A C 1
ATOM 6148 O O . VAL A 1 769 ? -7.199 62.125 4.625 1 62.03 769 VAL A O 1
ATOM 6151 N N . THR A 1 770 ? -7.461 61.75 6.562 1 53.16 770 THR A N 1
ATOM 6152 C CA . THR A 1 770 ? -6.875 63.031 6.898 1 53.16 770 THR A CA 1
ATOM 6153 C C . THR A 1 770 ? -5.398 63.062 6.516 1 53.16 770 THR A C 1
ATOM 6155 O O . THR A 1 770 ? -4.836 64.125 6.309 1 53.16 770 THR A O 1
ATOM 6158 N N . GLY A 1 771 ? -4.434 62.469 7.387 1 46.44 771 GLY A N 1
ATOM 6159 C CA . GLY A 1 771 ? -3.014 62.781 7.375 1 46.44 771 GLY A CA 1
ATOM 6160 C C . GLY A 1 771 ? -2.35 62.5 6.043 1 46.44 771 GLY A C 1
ATOM 6161 O O . GLY A 1 771 ? -2.896 61.781 5.211 1 46.44 771 GLY A O 1
ATOM 6162 N N . GLY A 1 772 ? -1.27 63.438 5.703 1 40.97 772 GLY A N 1
ATOM 6163 C CA . GLY A 1 772 ? -0.337 63.625 4.602 1 40.97 772 GLY A CA 1
ATOM 6164 C C . GLY A 1 772 ? 0.103 62.312 3.977 1 40.97 772 GLY A C 1
ATOM 6165 O O . GLY A 1 772 ? 0.94 62.281 3.072 1 40.97 772 GLY A O 1
ATOM 6166 N N . SER A 1 773 ? 0.596 61.312 4.832 1 44.84 773 SER A N 1
ATOM 6167 C CA . SER A 1 773 ? 1.479 60.375 4.184 1 44.84 773 SER A CA 1
ATOM 6168 C C . SER A 1 773 ? 0.718 59.5 3.182 1 44.84 773 SER A C 1
ATOM 6170 O O . SER A 1 773 ? -0.388 59.031 3.467 1 44.84 773 SER A O 1
ATOM 6172 N N . LEU A 1 774 ? 1.037 59.438 1.974 1 48.25 774 LEU A N 1
ATOM 6173 C CA . LEU A 1 774 ? 0.732 58.812 0.691 1 48.25 774 LEU A CA 1
ATOM 6174 C C . LEU A 1 774 ? 0.205 57.406 0.888 1 48.25 774 LEU A C 1
ATOM 6176 O O . LEU A 1 774 ? -0.896 57.062 0.438 1 48.25 774 LEU A O 1
ATOM 6180 N N . GLU A 1 775 ? 1.044 56.281 0.553 1 55.25 775 GLU A N 1
ATOM 6181 C CA . GLU A 1 775 ? 0.887 54.844 0.271 1 55.25 775 GLU A CA 1
ATOM 6182 C C . GLU A 1 775 ? 0.52 54.062 1.533 1 55.25 775 GLU A C 1
ATOM 6184 O O . GLU A 1 775 ? 1.311 54 2.477 1 55.25 775 GLU A O 1
ATOM 6189 N N . LEU A 1 776 ? -0.804 54.062 1.932 1 62.25 776 LEU A N 1
ATOM 6190 C CA . LEU A 1 776 ? -1.263 53.312 3.098 1 62.25 776 LEU A CA 1
ATOM 6191 C C . LEU A 1 776 ? -1.251 51.812 2.82 1 62.25 776 LEU A C 1
ATOM 6193 O O . LEU A 1 776 ? -1.942 51.344 1.916 1 62.25 776 LEU A O 1
ATOM 6197 N N . PRO A 1 777 ? -0.289 50.906 3.381 1 67.06 777 PRO A N 1
ATOM 6198 C CA . PRO A 1 777 ? -0.139 49.5 3 1 67.06 777 PRO A CA 1
ATOM 6199 C C . PRO A 1 777 ? -0.995 48.562 3.85 1 67.06 777 PRO A C 1
ATOM 6201 O O . PRO A 1 777 ? -1.155 48.781 5.051 1 67.06 777 PRO A O 1
ATOM 6204 N N . PHE A 1 778 ? -1.99 47.812 3.342 1 81.5 778 PHE A N 1
ATOM 6205 C CA . PHE A 1 778 ? -2.537 46.594 3.934 1 81.5 778 PHE A CA 1
ATOM 6206 C C . PHE A 1 778 ? -1.515 45.469 3.891 1 81.5 778 PHE A C 1
ATOM 6208 O O . PHE A 1 778 ? -1.445 44.719 2.91 1 81.5 778 PHE A O 1
ATOM 6215 N N . LEU A 1 779 ? -0.839 45.344 4.922 1 80.69 779 LEU A N 1
ATOM 6216 C CA . LEU A 1 779 ? 0.335 44.5 4.93 1 80.69 779 LEU A CA 1
ATOM 6217 C C . LEU A 1 779 ? -0.073 43.031 4.926 1 80.69 779 LEU A C 1
ATOM 6219 O O . LEU A 1 779 ? 0.69 42.156 4.48 1 80.69 779 LEU A O 1
ATOM 6223 N N . SER A 1 780 ? -1.266 42.719 5.426 1 87.75 780 SER A N 1
ATOM 6224 C CA . SER A 1 780 ? -1.589 41.312 5.609 1 87.75 780 SER A CA 1
ATOM 6225 C C . SER A 1 780 ? -2.867 40.938 4.867 1 87.75 780 SER A C 1
ATOM 6227 O O . SER A 1 780 ? -3.326 39.781 4.953 1 87.75 780 SER A O 1
ATOM 6229 N N . LEU A 1 781 ? -3.422 41.812 4.102 1 88.75 781 LEU A N 1
ATOM 6230 C CA . LEU A 1 781 ? -4.699 41.531 3.451 1 88.75 781 LEU A CA 1
ATOM 6231 C C . LEU A 1 781 ? -4.535 40.531 2.316 1 88.75 781 LEU A C 1
ATOM 6233 O O . LEU A 1 781 ? -3.791 40.781 1.363 1 88.75 781 LEU A O 1
ATOM 6237 N N . LYS A 1 782 ? -5.227 39.469 2.371 1 88.19 782 LYS A N 1
ATOM 6238 C CA . LYS A 1 782 ? -5.078 38.406 1.392 1 88.19 782 LYS A CA 1
ATOM 6239 C C . LYS A 1 782 ? -6.297 38.312 0.474 1 88.19 782 LYS A C 1
ATOM 6241 O O . LYS A 1 782 ? -6.168 38 -0.709 1 88.19 782 LYS A O 1
ATOM 6246 N N . THR A 1 783 ? -7.496 38.625 1.103 1 91.62 783 THR A N 1
ATOM 6247 C CA . THR A 1 783 ? -8.719 38.438 0.326 1 91.62 783 THR A CA 1
ATOM 6248 C C . THR A 1 783 ? -9.656 39.625 0.509 1 91.62 783 THR A C 1
ATOM 6250 O O . THR A 1 783 ? -9.828 40.125 1.624 1 91.62 783 THR A O 1
ATOM 6253 N N . ILE A 1 784 ? -10.18 40.062 -0.636 1 91.19 784 ILE A N 1
ATOM 6254 C CA . ILE A 1 784 ? -11.234 41.094 -0.643 1 91.19 784 ILE A CA 1
ATOM 6255 C C . ILE A 1 784 ? -12.414 40.594 -1.48 1 91.19 784 ILE A C 1
ATOM 6257 O O . ILE A 1 784 ? -12.227 40.094 -2.59 1 91.19 784 ILE A O 1
ATOM 6261 N N . SER A 1 785 ? -13.602 40.625 -0.864 1 93.75 785 SER A N 1
ATOM 6262 C CA . SER A 1 785 ? -14.789 40.188 -1.591 1 93.75 785 SER A CA 1
ATOM 6263 C C . SER A 1 785 ? -15.945 41.156 -1.396 1 93.75 785 SER A C 1
ATOM 6265 O O . SER A 1 785 ? -16.359 41.438 -0.264 1 93.75 785 SER A O 1
ATOM 6267 N N . PHE A 1 786 ? -16.406 41.75 -2.482 1 93.56 786 PHE A N 1
ATOM 6268 C CA . PHE A 1 786 ? -17.562 42.625 -2.469 1 93.56 786 PHE A CA 1
ATOM 6269 C C . PHE A 1 786 ? -18.703 42.062 -3.299 1 93.56 786 PHE A C 1
ATOM 6271 O O . PHE A 1 786 ? -18.484 41.625 -4.43 1 93.56 786 PHE A O 1
ATOM 6278 N N . ARG A 1 787 ? -19.812 42.031 -2.666 1 94 787 ARG A N 1
ATOM 6279 C CA . ARG A 1 787 ? -20.969 41.469 -3.361 1 94 787 ARG A CA 1
ATOM 6280 C C . ARG A 1 787 ? -22.188 42.375 -3.168 1 94 787 ARG A C 1
ATOM 6282 O O . ARG A 1 787 ? -22.516 42.75 -2.041 1 94 787 ARG A O 1
ATOM 6289 N N . GLY A 1 788 ? -22.859 42.75 -4.129 1 91.75 788 GLY A N 1
ATOM 6290 C CA . GLY A 1 788 ? -24.125 43.438 -4.062 1 91.75 788 GLY A CA 1
ATOM 6291 C C . GLY A 1 788 ? -24 44.875 -3.555 1 91.75 788 GLY A C 1
ATOM 6292 O O . GLY A 1 788 ? -24.719 45.281 -2.629 1 91.75 788 GLY A O 1
ATOM 6293 N N . LEU A 1 789 ? -23.078 45.594 -4.02 1 94.06 789 LEU A N 1
ATOM 6294 C CA . LEU A 1 789 ? -22.906 47.031 -3.719 1 94.06 789 LEU A CA 1
ATOM 6295 C C . LEU A 1 789 ? -23.234 47.875 -4.938 1 94.06 789 LEU A C 1
ATOM 6297 O O . LEU A 1 789 ? -22.328 48.312 -5.648 1 94.06 789 LEU A O 1
ATOM 6301 N N . PRO A 1 790 ? -24.5 48.219 -5.125 1 91.44 790 PRO A N 1
ATOM 6302 C CA . PRO A 1 790 ? -24.922 48.875 -6.352 1 91.44 790 PRO A CA 1
ATOM 6303 C C . PRO A 1 790 ? -24.359 50.312 -6.465 1 91.44 790 PRO A C 1
ATOM 6305 O O . PRO A 1 790 ? -24.125 50.781 -7.574 1 91.44 790 PRO A O 1
ATOM 6308 N N . LYS A 1 791 ? -24.047 51 -5.387 1 91.56 791 LYS A N 1
ATOM 6309 C CA . LYS A 1 791 ? -23.609 52.406 -5.434 1 91.56 791 LYS A CA 1
ATOM 6310 C C . LYS A 1 791 ? -22.094 52.5 -5.301 1 91.56 791 LYS A C 1
ATOM 6312 O O . LYS A 1 791 ? -21.547 53.625 -5.273 1 91.56 791 LYS A O 1
ATOM 6317 N N . LEU A 1 792 ? -21.422 51.406 -5.234 1 92.06 792 LEU A N 1
ATOM 6318 C CA . LEU A 1 792 ? -19.969 51.438 -5.047 1 92.06 792 LEU A CA 1
ATOM 6319 C C . LEU A 1 792 ? -19.281 52 -6.297 1 92.06 792 LEU A C 1
ATOM 6321 O O . LEU A 1 792 ? -19.344 51.375 -7.363 1 92.06 792 LEU A O 1
ATOM 6325 N N . LYS A 1 793 ? -18.625 53.062 -6.211 1 88.69 793 LYS A N 1
ATOM 6326 C CA . LYS A 1 793 ? -17.969 53.688 -7.355 1 88.69 793 LYS A CA 1
ATOM 6327 C C . LYS A 1 793 ? -16.453 53.406 -7.34 1 88.69 793 LYS A C 1
ATOM 6329 O O . LYS A 1 793 ? -15.844 53.25 -8.391 1 88.69 793 LYS A O 1
ATOM 6334 N N . SER A 1 794 ? -15.953 53.438 -6.156 1 87.06 794 SER A N 1
ATOM 6335 C CA . SER A 1 794 ? -14.516 53.219 -6.047 1 87.06 794 SER A CA 1
ATOM 6336 C C . SER A 1 794 ? -14.156 52.562 -4.723 1 87.06 794 SER A C 1
ATOM 6338 O O . SER A 1 794 ? -14.859 52.719 -3.725 1 87.06 794 SER A O 1
ATOM 6340 N N . ILE A 1 795 ? -13.07 51.75 -4.699 1 87 795 ILE A N 1
ATOM 6341 C CA . ILE A 1 795 ? -12.594 51.125 -3.471 1 87 795 ILE A CA 1
ATOM 6342 C C . ILE A 1 795 ? -11.812 52.125 -2.641 1 87 795 ILE A C 1
ATOM 6344 O O . ILE A 1 795 ? -11.992 52.219 -1.423 1 87 795 ILE A O 1
ATOM 6348 N N . SER A 1 796 ? -10.938 52.812 -3.264 1 82.19 796 SER A N 1
ATOM 6349 C CA . SER A 1 796 ? -10.195 53.906 -2.615 1 82.19 796 SER A CA 1
ATOM 6350 C C . SER A 1 796 ? -9.734 54.938 -3.629 1 82.19 796 SER A C 1
ATOM 6352 O O . SER A 1 796 ? -9.359 54.594 -4.754 1 82.19 796 SER A O 1
ATOM 6354 N N . LYS A 1 797 ? -9.766 56.188 -3.24 1 75.25 797 LYS A N 1
ATOM 6355 C CA . LYS A 1 797 ? -9.266 57.25 -4.105 1 75.25 797 LYS A CA 1
ATOM 6356 C C . LYS A 1 797 ? -7.762 57.438 -3.932 1 75.25 797 LYS A C 1
ATOM 6358 O O . LYS A 1 797 ? -7.09 57.969 -4.82 1 75.25 797 LYS A O 1
ATOM 6363 N N . VAL A 1 798 ? -7.395 56.969 -2.734 1 74.88 798 VAL A N 1
ATOM 6364 C CA . VAL A 1 798 ? -5.965 57.031 -2.463 1 74.88 798 VAL A CA 1
ATOM 6365 C C . VAL A 1 798 ? -5.285 55.75 -2.871 1 74.88 798 VAL A C 1
ATOM 6367 O O . VAL A 1 798 ? -5.91 54.688 -2.857 1 74.88 798 VAL A O 1
ATOM 6370 N N . ALA A 1 799 ? -4.035 55.812 -3.301 1 75.31 799 ALA A N 1
ATOM 6371 C CA . ALA A 1 799 ? -3.266 54.625 -3.727 1 75.31 799 ALA A CA 1
ATOM 6372 C C . ALA A 1 799 ? -2.977 53.719 -2.547 1 75.31 799 ALA A C 1
ATOM 6374 O O . ALA A 1 799 ? -2.527 54.156 -1.492 1 75.31 799 ALA A O 1
ATOM 6375 N N . LEU A 1 800 ? -3.482 52.531 -2.668 1 79.5 800 LEU A N 1
ATOM 6376 C CA . LEU A 1 800 ? -3.262 51.5 -1.646 1 79.5 800 LEU A CA 1
ATOM 6377 C C . LEU A 1 800 ? -2.264 50.469 -2.127 1 79.5 800 LEU A C 1
ATOM 6379 O O . LEU A 1 800 ? -2.117 50.25 -3.332 1 79.5 800 LEU A O 1
ATOM 6383 N N . SER A 1 801 ? -1.437 49.969 -1.198 1 81.94 801 SER A N 1
ATOM 6384 C CA . SER A 1 801 ? -0.507 48.906 -1.517 1 81.94 801 SER A CA 1
ATOM 6385 C C . SER A 1 801 ? -0.972 47.562 -0.921 1 81.94 801 SER A C 1
ATOM 6387 O O . SER A 1 801 ? -1.343 47.5 0.253 1 81.94 801 SER A O 1
ATOM 6389 N N . PHE A 1 802 ? -1.031 46.562 -1.794 1 85.06 802 PHE A N 1
ATOM 6390 C CA . PHE A 1 802 ? -1.422 45.219 -1.389 1 85.06 802 PHE A CA 1
ATOM 6391 C C . PHE A 1 802 ? -0.294 44.219 -1.648 1 85.06 802 PHE A C 1
ATOM 6393 O O . PHE A 1 802 ? -0.357 43.438 -2.598 1 85.06 802 PHE A O 1
ATOM 6400 N N . PRO A 1 803 ? 0.577 44.031 -0.812 1 80.38 803 PRO A N 1
ATOM 6401 C CA . PRO A 1 803 ? 1.736 43.188 -1.08 1 80.38 803 PRO A CA 1
ATOM 6402 C C . PRO A 1 803 ? 1.391 41.688 -1.053 1 80.38 803 PRO A C 1
ATOM 6404 O O . PRO A 1 803 ? 2.068 40.875 -1.695 1 80.38 803 PRO A O 1
ATOM 6407 N N . VAL A 1 804 ? 0.327 41.312 -0.331 1 85.75 804 VAL A N 1
ATOM 6408 C CA . VAL A 1 804 ? 0.088 39.875 -0.173 1 85.75 804 VAL A CA 1
ATOM 6409 C C . VAL A 1 804 ? -1.31 39.531 -0.679 1 85.75 804 VAL A C 1
ATOM 6411 O O . VAL A 1 804 ? -1.821 38.438 -0.405 1 85.75 804 VAL A O 1
ATOM 6414 N N . LEU A 1 805 ? -1.972 40.375 -1.367 1 86.38 805 LEU A N 1
ATOM 6415 C CA . LEU A 1 805 ? -3.328 40.125 -1.844 1 86.38 805 LEU A CA 1
ATOM 6416 C C . LEU A 1 805 ? -3.35 39 -2.863 1 86.38 805 LEU A C 1
ATOM 6418 O O . LEU A 1 805 ? -2.627 39.031 -3.861 1 86.38 805 LEU A O 1
ATOM 6422 N N . ASN A 1 806 ? -4.125 38.031 -2.609 1 86 806 ASN A N 1
ATOM 6423 C CA . ASN A 1 806 ? -4.152 36.844 -3.463 1 86 806 ASN A CA 1
ATOM 6424 C C . ASN A 1 806 ? -5.465 36.75 -4.234 1 86 806 ASN A C 1
ATOM 6426 O O . ASN A 1 806 ? -5.52 36.125 -5.293 1 86 806 ASN A O 1
ATOM 6430 N N . THR A 1 807 ? -6.586 37.25 -3.545 1 89.88 807 THR A N 1
ATOM 6431 C CA . THR A 1 807 ? -7.883 37.062 -4.188 1 89.88 807 THR A CA 1
ATOM 6432 C C . THR A 1 807 ? -8.719 38.344 -4.098 1 89.88 807 THR A C 1
ATOM 6434 O O . THR A 1 807 ? -8.773 39 -3.047 1 89.88 807 THR A O 1
ATOM 6437 N N . ILE A 1 808 ? -9.305 38.719 -5.27 1 89.25 808 ILE A N 1
ATOM 6438 C CA . ILE A 1 808 ? -10.289 39.781 -5.344 1 89.25 808 ILE A CA 1
ATOM 6439 C C . ILE A 1 808 ? -11.57 39.281 -6 1 89.25 808 ILE A C 1
ATOM 6441 O O . ILE A 1 808 ? -11.539 38.75 -7.121 1 89.25 808 ILE A O 1
ATOM 6445 N N . ALA A 1 809 ? -12.594 39.344 -5.238 1 91.81 809 ALA A N 1
ATOM 6446 C CA . ALA A 1 809 ? -13.883 38.938 -5.789 1 91.81 809 ALA A CA 1
ATOM 6447 C C . ALA A 1 809 ? -14.859 40.094 -5.867 1 91.81 809 ALA A C 1
ATOM 6449 O O . ALA A 1 809 ? -15.141 40.75 -4.855 1 91.81 809 ALA A O 1
ATOM 6450 N N . LEU A 1 810 ? -15.344 40.406 -7.055 1 91 810 LEU A N 1
ATOM 6451 C CA . LEU A 1 810 ? -16.297 41.469 -7.285 1 91 810 LEU A CA 1
ATOM 6452 C C . LEU A 1 810 ? -17.547 40.969 -8.008 1 91 810 LEU A C 1
ATOM 6454 O O . LEU A 1 810 ? -17.484 40.625 -9.195 1 91 810 LEU A O 1
ATOM 6458 N N . ILE A 1 811 ? -18.625 40.969 -7.234 1 91 811 ILE A N 1
ATOM 6459 C CA . ILE A 1 811 ? -19.859 40.438 -7.809 1 91 811 ILE A CA 1
ATOM 6460 C C . ILE A 1 811 ? -20.969 41.469 -7.703 1 91 811 ILE A C 1
ATOM 6462 O O . ILE A 1 811 ? -21.234 42 -6.621 1 91 811 ILE A O 1
ATOM 6466 N N . GLU A 1 812 ? -21.641 41.844 -8.695 1 89.44 812 GLU A N 1
ATOM 6467 C CA . GLU A 1 812 ? -22.812 42.719 -8.742 1 89.44 812 GLU A CA 1
ATOM 6468 C C . GLU A 1 812 ? -22.484 44.125 -8.227 1 89.44 812 GLU A C 1
ATOM 6470 O O . GLU A 1 812 ? -23.172 44.656 -7.355 1 89.44 812 GLU A O 1
ATOM 6475 N N . CYS A 1 813 ? -21.375 44.625 -8.602 1 90.81 813 CYS A N 1
ATOM 6476 C CA . CYS A 1 813 ? -20.969 46.031 -8.359 1 90.81 813 CYS A CA 1
ATOM 6477 C C . CYS A 1 813 ? -20.875 46.812 -9.672 1 90.81 813 CYS A C 1
ATOM 6479 O O . CYS A 1 813 ? -19.781 47.156 -10.109 1 90.81 813 CYS A O 1
ATOM 6481 N N . PRO A 1 814 ? -22.031 47.156 -10.242 1 88 814 PRO A N 1
ATOM 6482 C CA . PRO A 1 814 ? -22.062 47.719 -11.594 1 88 814 PRO A CA 1
ATOM 6483 C C . PRO A 1 814 ? -21.375 49.094 -11.68 1 88 814 PRO A C 1
ATOM 6485 O O . PRO A 1 814 ? -20.844 49.438 -12.734 1 88 814 PRO A O 1
ATOM 6488 N N . GLN A 1 815 ? -21.375 49.875 -10.617 1 89.44 815 GLN A N 1
ATOM 6489 C CA . GLN A 1 815 ? -20.859 51.219 -10.688 1 89.44 815 GLN A CA 1
ATOM 6490 C C . GLN A 1 815 ? -19.359 51.25 -10.461 1 89.44 815 GLN A C 1
ATOM 6492 O O . GLN A 1 815 ? -18.703 52.281 -10.664 1 89.44 815 GLN A O 1
ATOM 6497 N N . LEU A 1 816 ? -18.812 50.094 -10.039 1 89.81 816 LEU A N 1
ATOM 6498 C CA . LEU A 1 816 ? -17.359 50.031 -9.859 1 89.81 816 LEU A CA 1
ATOM 6499 C C . LEU A 1 816 ? -16.656 49.844 -11.203 1 89.81 816 LEU A C 1
ATOM 6501 O O . LEU A 1 816 ? -16.781 48.781 -11.836 1 89.81 816 LEU A O 1
ATOM 6505 N N . LYS A 1 817 ? -15.953 50.844 -11.688 1 85.38 817 LYS A N 1
ATOM 6506 C CA . LYS A 1 817 ? -15.398 50.781 -13.039 1 85.38 817 LYS A CA 1
ATOM 6507 C C . LYS A 1 817 ? -13.875 50.656 -13 1 85.38 817 LYS A C 1
ATOM 6509 O O . LYS A 1 817 ? -13.242 50.406 -14.031 1 85.38 817 LYS A O 1
ATOM 6514 N N . LYS A 1 818 ? -13.367 50.844 -11.797 1 83.06 818 LYS A N 1
ATOM 6515 C CA . LYS A 1 818 ? -11.906 50.781 -11.734 1 83.06 818 LYS A CA 1
ATOM 6516 C C . LYS A 1 818 ? -11.438 49.906 -10.578 1 83.06 818 LYS A C 1
ATOM 6518 O O . LYS A 1 818 ? -12.07 49.875 -9.523 1 83.06 818 LYS A O 1
ATOM 6523 N N . LEU A 1 819 ? -10.359 49.125 -10.82 1 83.31 819 LEU A N 1
ATOM 6524 C CA . LEU A 1 819 ? -9.688 48.375 -9.758 1 83.31 819 LEU A CA 1
ATOM 6525 C C . LEU A 1 819 ? -8.68 49.281 -9.039 1 83.31 819 LEU A C 1
ATOM 6527 O O . LEU A 1 819 ? -8.211 50.25 -9.594 1 83.31 819 LEU A O 1
ATOM 6531 N N . PRO A 1 820 ? -8.516 48.969 -7.816 1 72.75 820 PRO A N 1
ATOM 6532 C CA . PRO A 1 820 ? -7.602 49.844 -7.07 1 72.75 820 PRO A CA 1
ATOM 6533 C C . PRO A 1 820 ? -6.23 49.969 -7.734 1 72.75 820 PRO A C 1
ATOM 6535 O O . PRO A 1 820 ? -5.711 48.969 -8.266 1 72.75 820 PRO A O 1
ATOM 6538 N N . SER A 1 821 ? -5.859 51.312 -7.926 1 62.69 821 SER A N 1
ATOM 6539 C CA . SER A 1 821 ? -4.543 51.625 -8.484 1 62.69 821 SER A CA 1
ATOM 6540 C C . SER A 1 821 ? -3.43 51.188 -7.539 1 62.69 821 SER A C 1
ATOM 6542 O O . SER A 1 821 ? -3.205 51.844 -6.508 1 62.69 821 SER A O 1
ATOM 6544 N N . ALA A 1 822 ? -3.371 49.875 -7.328 1 61.16 822 ALA A N 1
ATOM 6545 C CA . ALA A 1 822 ? -2.592 49.344 -6.211 1 61.16 822 ALA A CA 1
ATOM 6546 C C . ALA A 1 822 ? -1.315 48.656 -6.703 1 61.16 822 ALA A C 1
ATOM 6548 O O . ALA A 1 822 ? -1.232 48.25 -7.863 1 61.16 822 ALA A O 1
ATOM 6549 N N . ALA A 1 823 ? -0.179 48.938 -5.949 1 65.38 823 ALA A N 1
ATOM 6550 C CA . ALA A 1 823 ? 1.059 48.188 -6.094 1 65.38 823 ALA A CA 1
ATOM 6551 C C . ALA A 1 823 ? 0.879 46.75 -5.605 1 65.38 823 ALA A C 1
ATOM 6553 O O . ALA A 1 823 ? 0.647 46.5 -4.418 1 65.38 823 ALA A O 1
ATOM 6554 N N . TYR A 1 824 ? 0.561 45.812 -6.598 1 72.19 824 TYR A N 1
ATOM 6555 C CA . TYR A 1 824 ? 0.506 44.406 -6.285 1 72.19 824 TYR A CA 1
ATOM 6556 C C . TYR A 1 824 ? 1.902 43.781 -6.266 1 72.19 824 TYR A C 1
ATOM 6558 O O . TYR A 1 824 ? 2.861 44.406 -6.734 1 72.19 824 TYR A O 1
ATOM 6566 N N . ASN A 1 825 ? 1.976 42.781 -5.484 1 67.12 825 ASN A N 1
ATOM 6567 C CA . ASN A 1 825 ? 3.229 42.031 -5.551 1 67.12 825 ASN A CA 1
ATOM 6568 C C . ASN A 1 825 ? 3.545 41.594 -6.98 1 67.12 825 ASN A C 1
ATOM 6570 O O . ASN A 1 825 ? 2.666 41.094 -7.691 1 67.12 825 ASN A O 1
ATOM 6574 N N . SER A 1 826 ? 4.711 41.875 -7.441 1 62.41 826 SER A N 1
ATOM 6575 C CA . SER A 1 826 ? 5.141 41.656 -8.82 1 62.41 826 SER A CA 1
ATOM 6576 C C . SER A 1 826 ? 5.234 40.156 -9.133 1 62.41 826 SER A C 1
ATOM 6578 O O . SER A 1 826 ? 5.074 39.75 -10.289 1 62.41 826 SER A O 1
ATOM 6580 N N . SER A 1 827 ? 5.402 39.375 -8.172 1 65.38 827 SER A N 1
ATOM 6581 C CA . SER A 1 827 ? 5.645 38 -8.5 1 65.38 827 SER A CA 1
ATOM 6582 C C . SER A 1 827 ? 4.355 37.188 -8.43 1 65.38 827 SER A C 1
ATOM 6584 O O . SER A 1 827 ? 4.219 36.156 -9.117 1 65.38 827 SER A O 1
ATOM 6586 N N . ASP A 1 828 ? 3.373 37.656 -7.645 1 75.56 828 ASP A N 1
ATOM 6587 C CA . ASP A 1 828 ? 2.148 36.875 -7.484 1 75.56 828 ASP A CA 1
ATOM 6588 C C . ASP A 1 828 ? 0.916 37.781 -7.547 1 75.56 828 ASP A C 1
ATOM 6590 O O . ASP A 1 828 ? 0.404 38.219 -6.512 1 75.56 828 ASP A O 1
ATOM 6594 N N . PHE A 1 829 ? 0.451 38.031 -8.766 1 80.94 829 PHE A N 1
ATOM 6595 C CA . PHE A 1 829 ? -0.733 38.844 -8.938 1 80.94 829 PHE A CA 1
ATOM 6596 C C . PHE A 1 829 ? -1.974 38.156 -8.398 1 80.94 829 PHE A C 1
ATOM 6598 O O . PHE A 1 829 ? -2.07 36.938 -8.453 1 80.94 829 PHE A O 1
ATOM 6605 N N . PRO A 1 830 ? -2.861 38.875 -7.855 1 87.06 830 PRO A N 1
ATOM 6606 C CA . PRO A 1 830 ? -4.059 38.25 -7.27 1 87.06 830 PRO A CA 1
ATOM 6607 C C . PRO A 1 830 ? -5.012 37.688 -8.32 1 87.06 830 PRO A C 1
ATOM 6609 O O . PRO A 1 830 ? -5.062 38.188 -9.445 1 87.06 830 PRO A O 1
ATOM 6612 N N . ILE A 1 831 ? -5.766 36.781 -7.949 1 87.94 831 ILE A N 1
ATOM 6613 C CA . ILE A 1 831 ? -6.816 36.219 -8.789 1 87.94 831 ILE A CA 1
ATOM 6614 C C . ILE A 1 831 ? -8.078 37.062 -8.68 1 87.94 831 ILE A C 1
ATOM 6616 O O . ILE A 1 831 ? -8.516 37.406 -7.57 1 87.94 831 ILE A O 1
ATOM 6620 N N . VAL A 1 832 ? -8.562 37.469 -9.828 1 88.25 832 VAL A N 1
ATOM 6621 C CA . VAL A 1 832 ? -9.742 38.344 -9.836 1 88.25 832 VAL A CA 1
ATOM 6622 C C . VAL A 1 832 ? -10.961 37.531 -10.289 1 88.25 832 VAL A C 1
ATOM 6624 O O . VAL A 1 832 ? -10.992 37.031 -11.414 1 88.25 832 VAL A O 1
ATOM 6627 N N . TYR A 1 833 ? -11.914 37.5 -9.391 1 89.69 833 TYR A N 1
ATOM 6628 C CA . TYR A 1 833 ? -13.188 36.844 -9.695 1 89.69 833 TYR A CA 1
ATOM 6629 C C . TYR A 1 833 ? -14.266 37.875 -10 1 89.69 833 TYR A C 1
ATOM 6631 O O . TYR A 1 833 ? -14.594 38.688 -9.148 1 89.69 833 TYR A O 1
ATOM 6639 N N . CYS A 1 834 ? -14.797 37.906 -11.203 1 88.69 834 CYS A N 1
ATOM 6640 C CA . CYS A 1 834 ? -15.859 38.844 -11.57 1 88.69 834 CYS A CA 1
ATOM 6641 C C . CYS A 1 834 ? -16.625 38.312 -12.789 1 88.69 834 CYS A C 1
ATOM 6643 O O . CYS A 1 834 ? -16.281 37.281 -13.359 1 88.69 834 CYS A O 1
ATOM 6645 N N . SER A 1 835 ? -17.703 39 -13.031 1 87.25 835 SER A N 1
ATOM 6646 C CA . SER A 1 835 ? -18.453 38.625 -14.234 1 87.25 835 SER A CA 1
ATOM 6647 C C . SER A 1 835 ? -17.734 39.094 -15.5 1 87.25 835 SER A C 1
ATOM 6649 O O . SER A 1 835 ? -16.953 40.062 -15.461 1 87.25 835 SER A O 1
ATOM 6651 N N . LYS A 1 836 ? -17.906 38.469 -16.641 1 87.12 836 LYS A N 1
ATOM 6652 C CA . LYS A 1 836 ? -17.281 38.781 -17.922 1 87.12 836 LYS A CA 1
ATOM 6653 C C . LYS A 1 836 ? -17.672 40.188 -18.391 1 87.12 836 LYS A C 1
ATOM 6655 O O . LYS A 1 836 ? -16.844 40.938 -18.906 1 87.12 836 LYS A O 1
ATOM 6660 N N . ASP A 1 837 ? -18.969 40.375 -18.141 1 85.44 837 ASP A N 1
ATOM 6661 C CA . ASP A 1 837 ? -19.484 41.688 -18.562 1 85.44 837 ASP A CA 1
ATOM 6662 C C . ASP A 1 837 ? -18.797 42.812 -17.812 1 85.44 837 ASP A C 1
ATOM 6664 O O . ASP A 1 837 ? -18.484 43.844 -18.391 1 85.44 837 ASP A O 1
ATOM 6668 N N . TRP A 1 838 ? -18.531 42.594 -16.656 1 87.94 838 TRP A N 1
ATOM 6669 C CA . TRP A 1 838 ? -17.891 43.625 -15.82 1 87.94 838 TRP A CA 1
ATOM 6670 C C . TRP A 1 838 ? -16.422 43.781 -16.203 1 87.94 838 TRP A C 1
ATOM 6672 O O . TRP A 1 838 ? -15.938 44.938 -16.281 1 87.94 838 TRP A O 1
ATOM 6682 N N . TRP A 1 839 ? -15.742 42.781 -16.406 1 88.19 839 TRP A N 1
ATOM 6683 C CA . TRP A 1 839 ? -14.328 42.812 -16.75 1 88.19 839 TRP A CA 1
ATOM 6684 C C . TRP A 1 839 ? -14.102 43.562 -18.047 1 88.19 839 TRP A C 1
ATOM 6686 O O . TRP A 1 839 ? -13.141 44.344 -18.172 1 88.19 839 TRP A O 1
ATOM 6696 N N . GLU A 1 840 ? -14.992 43.406 -19.016 1 85.31 840 GLU A N 1
ATOM 6697 C CA . GLU A 1 840 ? -14.852 44.031 -20.312 1 85.31 840 GLU A CA 1
ATOM 6698 C C . GLU A 1 840 ? -15.102 45.531 -20.219 1 85.31 840 GLU A C 1
ATOM 6700 O O . GLU A 1 840 ? -14.562 46.312 -21.016 1 85.31 840 GLU A O 1
ATOM 6705 N N . ASN A 1 841 ? -15.922 45.938 -19.219 1 84.81 841 ASN A N 1
ATOM 6706 C CA . ASN A 1 841 ? -16.266 47.344 -19.094 1 84.81 841 ASN A CA 1
ATOM 6707 C C . ASN A 1 841 ? -15.375 48.062 -18.078 1 84.81 841 ASN A C 1
ATOM 6709 O O . ASN A 1 841 ? -15.633 49.188 -17.719 1 84.81 841 ASN A O 1
ATOM 6713 N N . LEU A 1 842 ? -14.375 47.312 -17.641 1 85.44 842 LEU A N 1
ATOM 6714 C CA . LEU A 1 842 ? -13.461 47.906 -16.656 1 85.44 842 LEU A CA 1
ATOM 6715 C C . LEU A 1 842 ? -12.578 48.969 -17.297 1 85.44 842 LEU A C 1
ATOM 6717 O O . LEU A 1 842 ? -12.125 48.812 -18.438 1 85.44 842 LEU A O 1
ATOM 6721 N N . GLU A 1 843 ? -12.43 50.031 -16.609 1 83.5 843 GLU A N 1
ATOM 6722 C CA . GLU A 1 843 ? -11.523 51.094 -17.047 1 83.5 843 GLU A CA 1
ATOM 6723 C C . GLU A 1 843 ? -10.148 50.938 -16.406 1 83.5 843 GLU A C 1
ATOM 6725 O O . GLU A 1 843 ? -10.023 50.844 -15.188 1 83.5 843 GLU A O 1
ATOM 6730 N N . TRP A 1 844 ? -9.18 50.781 -17.234 1 79.88 844 TRP A N 1
ATOM 6731 C CA . TRP A 1 844 ? -7.824 50.562 -16.75 1 79.88 844 TRP A CA 1
ATOM 6732 C C . TRP A 1 844 ? -7.008 51.844 -16.734 1 79.88 844 TRP A C 1
ATOM 6734 O O . TRP A 1 844 ? -7.102 52.625 -17.672 1 79.88 844 TRP A O 1
ATOM 6744 N N . ASP A 1 845 ? -6.465 52.156 -15.617 1 68.62 845 ASP A N 1
ATOM 6745 C CA . ASP A 1 845 ? -5.613 53.344 -15.539 1 68.62 845 ASP A CA 1
ATOM 6746 C C . ASP A 1 845 ? -4.336 53.156 -16.359 1 68.62 845 ASP A C 1
ATOM 6748 O O . ASP A 1 845 ? -3.846 54.094 -16.984 1 68.62 845 ASP A O 1
ATOM 6752 N N . ASN A 1 846 ? -3.662 52.062 -16.109 1 71.5 846 ASN A N 1
ATOM 6753 C CA . ASN A 1 846 ? -2.428 51.781 -16.828 1 71.5 846 ASN A CA 1
ATOM 6754 C C . ASN A 1 846 ? -2.525 50.469 -17.609 1 71.5 846 ASN A C 1
ATOM 6756 O O . ASN A 1 846 ? -3.162 49.5 -17.156 1 71.5 846 ASN A O 1
ATOM 6760 N N . VAL A 1 847 ? -2.037 50.562 -18.828 1 68.81 847 VAL A N 1
ATOM 6761 C CA . VAL A 1 847 ? -2.031 49.406 -19.734 1 68.81 847 VAL A CA 1
ATOM 6762 C C . VAL A 1 847 ? -1.255 48.281 -19.109 1 68.81 847 VAL A C 1
ATOM 6764 O O . VAL A 1 847 ? -1.603 47.094 -19.297 1 68.81 847 VAL A O 1
ATOM 6767 N N . ALA A 1 848 ? -0.303 48.656 -18.281 1 66.69 848 ALA A N 1
ATOM 6768 C CA . ALA A 1 848 ? 0.544 47.625 -17.688 1 66.69 848 ALA A CA 1
ATOM 6769 C C . ALA A 1 848 ? -0.23 46.781 -16.656 1 66.69 848 ALA A C 1
ATOM 6771 O O . ALA A 1 848 ? -0.044 45.594 -16.562 1 66.69 848 ALA A O 1
ATOM 6772 N N . ALA A 1 849 ? -1.08 47.438 -16.016 1 72.75 849 ALA A N 1
ATOM 6773 C CA . ALA A 1 849 ? -1.866 46.75 -14.992 1 72.75 849 ALA A CA 1
ATOM 6774 C C . ALA A 1 849 ? -2.865 45.781 -15.625 1 72.75 849 ALA A C 1
ATOM 6776 O O . ALA A 1 849 ? -3.082 44.688 -15.117 1 72.75 849 ALA A O 1
ATOM 6777 N N . SER A 1 850 ? -3.326 46.219 -16.75 1 77.31 850 SER A N 1
ATOM 6778 C CA . SER A 1 850 ? -4.289 45.406 -17.453 1 77.31 850 SER A CA 1
ATOM 6779 C C . SER A 1 850 ? -3.643 44.094 -17.953 1 77.31 850 SER A C 1
ATOM 6781 O O . SER A 1 850 ? -4.215 43.031 -17.828 1 77.31 850 SER A O 1
ATOM 6783 N N . SER A 1 851 ? -2.471 44.25 -18.391 1 76.69 851 SER A N 1
ATOM 6784 C CA . SER A 1 851 ? -1.79 43.094 -18.953 1 76.69 851 SER A CA 1
ATOM 6785 C C . SER A 1 851 ? -1.374 42.125 -17.875 1 76.69 851 SER A C 1
ATOM 6787 O O . SER A 1 851 ? -1.318 40.906 -18.109 1 76.69 851 SER A O 1
ATOM 6789 N N . ALA A 1 852 ? -1.115 42.625 -16.766 1 79.19 852 ALA A N 1
ATOM 6790 C CA . ALA A 1 852 ? -0.637 41.781 -15.672 1 79.19 852 ALA A CA 1
ATOM 6791 C C . ALA A 1 852 ? -1.789 41 -15.023 1 79.19 852 ALA A C 1
ATOM 6793 O O . ALA A 1 852 ? -1.603 39.906 -14.508 1 79.19 852 ALA A O 1
ATOM 6794 N N . LEU A 1 853 ? -2.973 41.562 -15.047 1 83.62 853 LEU A N 1
ATOM 6795 C CA . LEU A 1 853 ? -4.082 41 -14.297 1 83.62 853 LEU A CA 1
ATOM 6796 C C . LEU A 1 853 ? -4.961 40.125 -15.211 1 83.62 853 LEU A C 1
ATOM 6798 O O . LEU A 1 853 ? -5.738 39.312 -14.727 1 83.62 853 LEU A O 1
ATOM 6802 N N . HIS A 1 854 ? -4.797 40.281 -16.422 1 83.69 854 HIS A N 1
ATOM 6803 C CA . HIS A 1 854 ? -5.676 39.594 -17.344 1 83.69 854 HIS A CA 1
ATOM 6804 C C . HIS A 1 854 ? -5.52 38.062 -17.234 1 83.69 854 HIS A C 1
ATOM 6806 O O . HIS A 1 854 ? -6.508 37.344 -17.266 1 83.69 854 HIS A O 1
ATOM 6812 N N . PRO A 1 855 ? -4.277 37.656 -17.078 1 80.44 855 PRO A N 1
ATOM 6813 C CA . PRO A 1 855 ? -4.133 36.219 -16.969 1 80.44 855 PRO A CA 1
ATOM 6814 C C . PRO A 1 855 ? -4.727 35.656 -15.68 1 80.44 855 PRO A C 1
ATOM 6816 O O . PRO A 1 855 ? -4.996 34.469 -15.586 1 80.44 855 PRO A O 1
ATOM 6819 N N . GLN A 1 856 ? -4.953 36.406 -14.781 1 86.38 856 GLN A N 1
ATOM 6820 C CA . GLN A 1 856 ? -5.426 35.969 -13.469 1 86.38 856 GLN A CA 1
ATOM 6821 C C . GLN A 1 856 ? -6.941 36.094 -13.359 1 86.38 856 GLN A C 1
ATOM 6823 O O . GLN A 1 856 ? -7.523 35.75 -12.32 1 86.38 856 GLN A O 1
ATOM 6828 N N . PHE A 1 857 ? -7.508 36.594 -14.398 1 87.81 857 PHE A N 1
ATOM 6829 C CA . PHE A 1 857 ? -8.953 36.812 -14.398 1 87.81 857 PHE A CA 1
ATOM 6830 C C . PHE A 1 857 ? -9.703 35.5 -14.523 1 87.81 857 PHE A C 1
ATOM 6832 O O . PHE A 1 857 ? -9.406 34.688 -15.391 1 87.81 857 PHE A O 1
ATOM 6839 N N . ILE A 1 858 ? -10.617 35.125 -13.578 1 87.12 858 ILE A N 1
ATOM 6840 C CA . ILE A 1 858 ? -11.5 33.969 -13.625 1 87.12 858 ILE A CA 1
ATOM 6841 C C . ILE A 1 858 ? -12.953 34.406 -13.648 1 87.12 858 ILE A C 1
ATOM 6843 O O . ILE A 1 858 ? -13.391 35.188 -12.789 1 87.12 858 ILE A O 1
ATOM 6847 N N . ALA A 1 859 ? -13.719 33.938 -14.68 1 85.44 859 ALA A N 1
ATOM 6848 C CA . ALA A 1 859 ? -15.109 34.375 -14.844 1 85.44 859 ALA A CA 1
ATOM 6849 C C . ALA A 1 859 ? -16.031 33.562 -13.938 1 85.44 859 ALA A C 1
ATOM 6851 O O . ALA A 1 859 ? -15.867 32.344 -13.789 1 85.44 859 ALA A O 1
ATOM 6852 N N . ILE A 1 860 ? -16.734 34.094 -13.109 1 78.69 860 ILE A N 1
ATOM 6853 C CA . ILE A 1 860 ? -17.766 33.438 -12.297 1 78.69 860 ILE A CA 1
ATOM 6854 C C . ILE A 1 860 ? -19.156 33.812 -12.805 1 78.69 860 ILE A C 1
ATOM 6856 O O . ILE A 1 860 ? -19.359 34.969 -13.227 1 78.69 860 ILE A O 1
ATOM 6860 N N . MET B 1 1 ? 73.812 1.541 8.094 1 68.44 1 MET B N 1
ATOM 6861 C CA . MET B 1 1 ? 72.75 0.579 7.859 1 68.44 1 MET B CA 1
ATOM 6862 C C . MET B 1 1 ? 71.375 1.135 8.328 1 68.44 1 MET B C 1
ATOM 6864 O O . MET B 1 1 ? 70.375 0.998 7.633 1 68.44 1 MET B O 1
ATOM 6868 N N . VAL B 1 2 ? 71.438 1.698 9.492 1 73.25 2 VAL B N 1
ATOM 6869 C CA . VAL B 1 2 ? 70.188 2.283 10.023 1 73.25 2 VAL B CA 1
ATOM 6870 C C . VAL B 1 2 ? 69.688 3.369 9.078 1 73.25 2 VAL B C 1
ATOM 6872 O O . VAL B 1 2 ? 68.5 3.451 8.797 1 73.25 2 VAL B O 1
ATOM 6875 N N . GLU B 1 3 ? 70.562 4.031 8.617 1 71.44 3 GLU B N 1
ATOM 6876 C CA . GLU B 1 3 ? 70.188 5.094 7.68 1 71.44 3 GLU B CA 1
ATOM 6877 C C . GLU B 1 3 ? 69.688 4.52 6.379 1 71.44 3 GLU B C 1
ATOM 6879 O O . GLU B 1 3 ? 68.688 5.035 5.836 1 71.44 3 GLU B O 1
ATOM 6884 N N . LYS B 1 4 ? 70.312 3.604 5.891 1 73.12 4 LYS B N 1
ATOM 6885 C CA . LYS B 1 4 ? 69.875 2.98 4.648 1 73.12 4 LYS B CA 1
ATOM 6886 C C . LYS B 1 4 ? 68.562 2.273 4.836 1 73.12 4 LYS B C 1
ATOM 6888 O O . LYS B 1 4 ? 67.75 2.258 3.928 1 73.12 4 LYS B O 1
ATOM 6893 N N . LEU B 1 5 ? 68.312 1.835 5.938 1 77.56 5 LEU B N 1
ATOM 6894 C CA . LEU B 1 5 ? 67.062 1.2 6.254 1 77.56 5 LEU B CA 1
ATOM 6895 C C . LEU B 1 5 ? 65.938 2.229 6.285 1 77.56 5 LEU B C 1
ATOM 6897 O O . LEU B 1 5 ? 64.812 1.959 5.809 1 77.56 5 LEU B O 1
ATOM 6901 N N . GLU B 1 6 ? 66.25 3.291 6.883 1 75.94 6 GLU B N 1
ATOM 6902 C CA . GLU B 1 6 ? 65.25 4.355 6.891 1 75.94 6 GLU B CA 1
ATOM 6903 C C . GLU B 1 6 ? 65 4.855 5.477 1 75.94 6 GLU B C 1
ATOM 6905 O O . GLU B 1 6 ? 63.844 5.156 5.141 1 75.94 6 GLU B O 1
ATOM 6910 N N . GLU B 1 7 ? 65.938 4.938 4.676 1 73.94 7 GLU B N 1
ATOM 6911 C CA . GLU B 1 7 ? 65.75 5.285 3.268 1 73.94 7 GLU B CA 1
ATOM 6912 C C . GLU B 1 7 ? 64.875 4.25 2.539 1 73.94 7 GLU B C 1
ATOM 6914 O O . GLU B 1 7 ? 64.062 4.598 1.698 1 73.94 7 GLU B O 1
ATOM 6919 N N . LEU B 1 8 ? 65.062 3.141 2.76 1 75.81 8 LEU B N 1
ATOM 6920 C CA . LEU B 1 8 ? 64.312 2.062 2.17 1 75.81 8 LEU B CA 1
ATOM 6921 C C . LEU B 1 8 ? 62.844 2.17 2.586 1 75.81 8 LEU B C 1
ATOM 6923 O O . LEU B 1 8 ? 61.938 1.996 1.758 1 75.81 8 LEU B O 1
ATOM 6927 N N . LYS B 1 9 ? 62.656 2.459 3.828 1 76.94 9 LYS B N 1
ATOM 6928 C CA . LYS B 1 9 ? 61.312 2.621 4.305 1 76.94 9 LYS B CA 1
ATOM 6929 C C . LYS B 1 9 ? 60.625 3.801 3.621 1 76.94 9 LYS B C 1
ATOM 6931 O O . LYS B 1 9 ? 59.438 3.711 3.244 1 76.94 9 LYS B O 1
ATOM 6936 N N . ASP B 1 10 ? 61.312 4.738 3.432 1 71.88 10 ASP B N 1
ATOM 6937 C CA . ASP B 1 10 ? 60.812 5.91 2.729 1 71.88 10 ASP B CA 1
ATOM 6938 C C . ASP B 1 10 ? 60.469 5.578 1.275 1 71.88 10 ASP B C 1
ATOM 6940 O O . ASP B 1 10 ? 59.438 6.004 0.756 1 71.88 10 ASP B O 1
ATOM 6944 N N . THR B 1 11 ? 61.344 5.016 0.643 1 71.62 11 THR B N 1
ATOM 6945 C CA . THR B 1 11 ? 61.125 4.605 -0.74 1 71.62 11 THR B CA 1
ATOM 6946 C C . THR B 1 11 ? 59.906 3.686 -0.846 1 71.62 11 THR B C 1
ATOM 6948 O O . THR B 1 11 ? 59.125 3.779 -1.8 1 71.62 11 THR B O 1
ATOM 6951 N N . ARG B 1 12 ? 59.812 2.861 0.043 1 74.12 12 ARG B N 1
ATOM 6952 C CA . ARG B 1 12 ? 58.656 1.96 0.085 1 74.12 12 ARG B CA 1
ATOM 6953 C C . ARG B 1 12 ? 57.344 2.74 0.211 1 74.12 12 ARG B C 1
ATOM 6955 O O . ARG B 1 12 ? 56.406 2.49 -0.528 1 74.12 12 ARG B O 1
ATOM 6962 N N . ASP B 1 13 ? 57.375 3.57 1.079 1 70.69 13 ASP B N 1
ATOM 6963 C CA . ASP B 1 13 ? 56.156 4.336 1.329 1 70.69 13 ASP B CA 1
ATOM 6964 C C . ASP B 1 13 ? 55.812 5.234 0.139 1 70.69 13 ASP B C 1
ATOM 6966 O O . ASP B 1 13 ? 54.656 5.395 -0.21 1 70.69 13 ASP B O 1
ATOM 6970 N N . ASP B 1 14 ? 56.781 5.793 -0.487 1 65.5 14 ASP B N 1
ATOM 6971 C CA . ASP B 1 14 ? 56.562 6.566 -1.708 1 65.5 14 ASP B CA 1
ATOM 6972 C C . ASP B 1 14 ? 56.062 5.68 -2.836 1 65.5 14 ASP B C 1
ATOM 6974 O O . ASP B 1 14 ? 55.156 6.09 -3.6 1 65.5 14 ASP B O 1
ATOM 6978 N N . LEU B 1 15 ? 56.656 4.66 -2.986 1 67.81 15 LEU B N 1
ATOM 6979 C CA . LEU B 1 15 ? 56.188 3.727 -4.004 1 67.81 15 LEU B CA 1
ATOM 6980 C C . LEU B 1 15 ? 54.719 3.32 -3.746 1 67.81 15 LEU B C 1
ATOM 6982 O O . LEU B 1 15 ? 53.938 3.221 -4.684 1 67.81 15 LEU B O 1
ATOM 6986 N N . LYS B 1 16 ? 54.531 3.107 -2.533 1 68.12 16 LYS B N 1
ATOM 6987 C CA . LYS B 1 16 ? 53.156 2.76 -2.193 1 68.12 16 LYS B CA 1
ATOM 6988 C C . LYS B 1 16 ? 52.188 3.875 -2.59 1 68.12 16 LYS B C 1
ATOM 6990 O O . LYS B 1 16 ? 51.094 3.609 -3.104 1 68.12 16 LYS B O 1
ATOM 6995 N N . ARG B 1 17 ? 52.594 4.949 -2.408 1 63.94 17 ARG B N 1
ATOM 6996 C CA . ARG B 1 17 ? 51.781 6.098 -2.818 1 63.94 17 ARG B CA 1
ATOM 6997 C C . ARG B 1 17 ? 51.688 6.188 -4.336 1 63.94 17 ARG B C 1
ATOM 6999 O O . ARG B 1 17 ? 50.625 6.512 -4.883 1 63.94 17 ARG B O 1
ATOM 7006 N N . GLU B 1 18 ? 52.812 6.031 -4.949 1 63.78 18 GLU B N 1
ATOM 7007 C CA . GLU B 1 18 ? 52.812 5.996 -6.41 1 63.78 18 GLU B CA 1
ATOM 7008 C C . GLU B 1 18 ? 51.875 4.906 -6.945 1 63.78 18 GLU B C 1
ATOM 7010 O O . GLU B 1 18 ? 51.188 5.102 -7.949 1 63.78 18 GLU B O 1
ATOM 7015 N N . ILE B 1 19 ? 51.969 3.891 -6.27 1 62.78 19 ILE B N 1
ATOM 7016 C CA . ILE B 1 19 ? 51.094 2.785 -6.664 1 62.78 19 ILE B CA 1
ATOM 7017 C C . ILE B 1 19 ? 49.656 3.182 -6.48 1 62.78 19 ILE B C 1
ATOM 7019 O O . ILE B 1 19 ? 48.812 2.938 -7.355 1 62.78 19 ILE B O 1
ATOM 7023 N N . GLU B 1 20 ? 49.438 3.715 -5.41 1 62.69 20 GLU B N 1
ATOM 7024 C CA . GLU B 1 20 ? 48.094 4.168 -5.148 1 62.69 20 GLU B CA 1
ATOM 7025 C C . GLU B 1 20 ? 47.625 5.168 -6.203 1 62.69 20 GLU B C 1
ATOM 7027 O O . GLU B 1 20 ? 46.5 5.102 -6.68 1 62.69 20 GLU B O 1
ATOM 7032 N N . ARG B 1 21 ? 48.469 5.988 -6.453 1 56.78 21 ARG B N 1
ATOM 7033 C CA . ARG B 1 21 ? 48.188 6.969 -7.496 1 56.78 21 ARG B CA 1
ATOM 7034 C C . ARG B 1 21 ? 48 6.289 -8.852 1 56.78 21 ARG B C 1
ATOM 7036 O O . ARG B 1 21 ? 47.094 6.66 -9.625 1 56.78 21 ARG B O 1
ATOM 7043 N N . ALA B 1 22 ? 48.906 5.543 -9.086 1 57.44 22 ALA B N 1
ATOM 7044 C CA . ALA B 1 22 ? 48.781 4.801 -10.336 1 57.44 22 ALA B CA 1
ATOM 7045 C C . ALA B 1 22 ? 47.5 3.971 -10.391 1 57.44 22 ALA B C 1
ATOM 7047 O O . ALA B 1 22 ? 46.844 3.902 -11.422 1 57.44 22 ALA B O 1
ATOM 7048 N N . GLU B 1 23 ? 47.312 3.484 -9.273 1 59 23 GLU B N 1
ATOM 7049 C CA . GLU B 1 23 ? 46.094 2.703 -9.188 1 59 23 GLU B CA 1
ATOM 7050 C C . GLU B 1 23 ? 44.875 3.588 -9.383 1 59 23 GLU B C 1
ATOM 7052 O O . GLU B 1 23 ? 43.875 3.166 -9.992 1 59 23 GLU B O 1
ATOM 7057 N N . PHE B 1 24 ? 45.031 4.719 -8.805 1 55.38 24 PHE B N 1
ATOM 7058 C CA . PHE B 1 24 ? 44 5.715 -9.016 1 55.38 24 PHE B CA 1
ATOM 7059 C C . PHE B 1 24 ? 43.875 6.051 -10.492 1 55.38 24 PHE B C 1
ATOM 7061 O O . PHE B 1 24 ? 42.781 6.395 -10.961 1 55.38 24 PHE B O 1
ATOM 7068 N N . GLN B 1 25 ? 44.938 5.992 -11.156 1 49.09 25 GLN B N 1
ATOM 7069 C CA . GLN B 1 25 ? 44.938 6.246 -12.594 1 49.09 25 GLN B CA 1
ATOM 7070 C C . GLN B 1 25 ? 44.688 4.961 -13.375 1 49.09 25 GLN B C 1
ATOM 7072 O O . GLN B 1 25 ? 44.844 4.926 -14.594 1 49.09 25 GLN B O 1
ATOM 7077 N N . GLY B 1 26 ? 44.25 4.023 -12.664 1 52.56 26 GLY B N 1
ATOM 7078 C CA . GLY B 1 26 ? 43.844 2.787 -13.312 1 52.56 26 GLY B CA 1
ATOM 7079 C C . GLY B 1 26 ? 45 1.846 -13.594 1 52.56 26 GLY B C 1
ATOM 7080 O O . GLY B 1 26 ? 44.875 0.922 -14.398 1 52.56 26 GLY B O 1
ATOM 7081 N N . LEU B 1 27 ? 46.219 2.203 -13.102 1 55.03 27 LEU B N 1
ATOM 7082 C CA . LEU B 1 27 ? 47.375 1.395 -13.383 1 55.03 27 LEU B CA 1
ATOM 7083 C C . LEU B 1 27 ? 47.656 0.398 -12.258 1 55.03 27 LEU B C 1
ATOM 7085 O O . LEU B 1 27 ? 47.25 0.624 -11.117 1 55.03 27 LEU B O 1
ATOM 7089 N N . MET B 1 28 ? 47.969 -0.9 -12.609 1 54.75 28 MET B N 1
ATOM 7090 C CA . MET B 1 28 ? 48.219 -1.955 -11.633 1 54.75 28 MET B CA 1
ATOM 7091 C C . MET B 1 28 ? 49.719 -2.078 -11.344 1 54.75 28 MET B C 1
ATOM 7093 O O . MET B 1 28 ? 50.562 -1.827 -12.219 1 54.75 28 MET B O 1
ATOM 7097 N N . SER B 1 29 ? 50.031 -2.236 -10.094 1 57.5 29 SER B N 1
ATOM 7098 C CA . SER B 1 29 ? 51.438 -2.406 -9.703 1 57.5 29 SER B CA 1
ATOM 7099 C C . SER B 1 29 ? 52 -3.754 -10.164 1 57.5 29 SER B C 1
ATOM 7101 O O . SER B 1 29 ? 51.25 -4.734 -10.242 1 57.5 29 SER B O 1
ATOM 7103 N N . THR B 1 30 ? 53.094 -3.77 -10.836 1 56.09 30 THR B N 1
ATOM 7104 C CA . THR B 1 30 ? 53.75 -4.969 -11.359 1 56.09 30 THR B CA 1
ATOM 7105 C C . THR B 1 30 ? 54.125 -5.914 -10.219 1 56.09 30 THR B C 1
ATOM 7107 O O . THR B 1 30 ? 54.25 -5.488 -9.07 1 56.09 30 THR B O 1
ATOM 7110 N N . LYS B 1 31 ? 54.125 -7.234 -10.445 1 57.41 31 LYS B N 1
ATOM 7111 C CA . LYS B 1 31 ? 54.625 -8.234 -9.492 1 57.41 31 LYS B CA 1
ATOM 7112 C C . LYS B 1 31 ? 56 -7.879 -8.977 1 57.41 31 LYS B C 1
ATOM 7114 O O . LYS B 1 31 ? 56.344 -8.203 -7.84 1 57.41 31 LYS B O 1
ATOM 7119 N N . GLN B 1 32 ? 56.719 -7.172 -9.797 1 59.72 32 GLN B N 1
ATOM 7120 C CA . GLN B 1 32 ? 58.062 -6.773 -9.398 1 59.72 32 GLN B CA 1
ATOM 7121 C C . GLN B 1 32 ? 58.031 -5.766 -8.25 1 59.72 32 GLN B C 1
ATOM 7123 O O . GLN B 1 32 ? 58.812 -5.84 -7.324 1 59.72 32 GLN B O 1
ATOM 7128 N N . ILE B 1 33 ? 56.906 -5.082 -8.43 1 65.81 33 ILE B N 1
ATOM 7129 C CA . ILE B 1 33 ? 56.781 -4.078 -7.375 1 65.81 33 ILE B CA 1
ATOM 7130 C C . ILE B 1 33 ? 56.281 -4.738 -6.09 1 65.81 33 ILE B C 1
ATOM 7132 O O . ILE B 1 33 ? 56.781 -4.434 -5 1 65.81 33 ILE B O 1
ATOM 7136 N N . LYS B 1 34 ? 55.438 -5.68 -6.289 1 65.38 34 LYS B N 1
ATOM 7137 C CA . LYS B 1 34 ? 54.969 -6.418 -5.121 1 65.38 34 LYS B CA 1
ATOM 7138 C C . LYS B 1 34 ? 56.094 -7.242 -4.496 1 65.38 34 LYS B C 1
ATOM 7140 O O . LYS B 1 34 ? 56.219 -7.301 -3.273 1 65.38 34 LYS B O 1
ATOM 7145 N N . GLY B 1 35 ? 56.906 -7.844 -5.301 1 67 35 GLY B N 1
ATOM 7146 C CA . GLY B 1 35 ? 58.094 -8.555 -4.836 1 67 35 GLY B CA 1
ATOM 7147 C C . GLY B 1 35 ? 59.094 -7.645 -4.16 1 67 35 GLY B C 1
ATOM 7148 O O . GLY B 1 35 ? 59.656 -8.008 -3.129 1 67 35 GLY B O 1
ATOM 7149 N N . TRP B 1 36 ? 59.25 -6.523 -4.77 1 72.75 36 TRP B N 1
ATOM 7150 C CA . TRP B 1 36 ? 60.156 -5.555 -4.16 1 72.75 36 TRP B CA 1
ATOM 7151 C C . TRP B 1 36 ? 59.656 -5.117 -2.791 1 72.75 36 TRP B C 1
ATOM 7153 O O . TRP B 1 36 ? 60.438 -5.051 -1.83 1 72.75 36 TRP B O 1
ATOM 7163 N N . LEU B 1 37 ? 58.281 -5.016 -2.711 1 72.94 37 LEU B N 1
ATOM 7164 C CA . LEU B 1 37 ? 57.719 -4.582 -1.441 1 72.94 37 LEU B CA 1
ATOM 7165 C C . LEU B 1 37 ? 57.812 -5.688 -0.395 1 72.94 37 LEU B C 1
ATOM 7167 O O . LEU B 1 37 ? 58.094 -5.414 0.774 1 72.94 37 LEU B O 1
ATOM 7171 N N . GLU B 1 38 ? 57.781 -6.859 -0.77 1 72.88 38 GLU B N 1
ATOM 7172 C CA . GLU B 1 38 ? 57.969 -8 0.117 1 72.88 38 GLU B CA 1
ATOM 7173 C C . GLU B 1 38 ? 59.406 -8.133 0.547 1 72.88 38 GLU B C 1
ATOM 7175 O O . GLU B 1 38 ? 59.719 -8.422 1.709 1 72.88 38 GLU B O 1
ATOM 7180 N N . ARG B 1 39 ? 60.344 -7.867 -0.338 1 74 39 ARG B N 1
ATOM 7181 C CA . ARG B 1 39 ? 61.75 -7.93 -0.023 1 74 39 ARG B CA 1
ATOM 7182 C C . ARG B 1 39 ? 62.156 -6.801 0.922 1 74 39 ARG B C 1
ATOM 7184 O O . ARG B 1 39 ? 63 -6.992 1.805 1 74 39 ARG B O 1
ATOM 7191 N N . VAL B 1 40 ? 61.438 -5.758 0.65 1 77.69 40 VAL B N 1
ATOM 7192 C CA . VAL B 1 40 ? 61.719 -4.629 1.531 1 77.69 40 VAL B CA 1
ATOM 7193 C C . VAL B 1 40 ? 61.25 -4.941 2.943 1 77.69 40 VAL B C 1
ATOM 7195 O O . VAL B 1 40 ? 61.938 -4.672 3.924 1 77.69 40 VAL B O 1
ATOM 7198 N N . GLU B 1 41 ? 60.094 -5.633 3.105 1 76.62 41 GLU B N 1
ATOM 7199 C CA . GLU B 1 41 ? 59.594 -6 4.422 1 76.62 41 GLU B CA 1
ATOM 7200 C C . GLU B 1 41 ? 60.469 -7.051 5.086 1 76.62 41 GLU B C 1
ATOM 7202 O O . GLU B 1 41 ? 60.75 -6.977 6.289 1 76.62 41 GLU B O 1
ATOM 7207 N N . LYS B 1 42 ? 60.969 -7.852 4.375 1 74.88 42 LYS B N 1
ATOM 7208 C CA . LYS B 1 42 ? 61.906 -8.859 4.867 1 74.88 42 LYS B CA 1
ATOM 7209 C C . LYS B 1 42 ? 63.25 -8.234 5.258 1 74.88 42 LYS B C 1
ATOM 7211 O O . LYS B 1 42 ? 63.812 -8.562 6.309 1 74.88 42 LYS B O 1
ATOM 7216 N N . ALA B 1 43 ? 63.719 -7.418 4.426 1 76.75 43 ALA B N 1
ATOM 7217 C CA . ALA B 1 43 ? 65 -6.75 4.703 1 76.75 43 ALA B CA 1
ATOM 7218 C C . ALA B 1 43 ? 64.875 -5.863 5.941 1 76.75 43 ALA B C 1
ATOM 7220 O O . ALA B 1 43 ? 65.812 -5.789 6.746 1 76.75 43 ALA B O 1
ATOM 7221 N N . GLU B 1 44 ? 63.688 -5.375 6.078 1 79.12 44 GLU B N 1
ATOM 7222 C CA . GLU B 1 44 ? 63.438 -4.551 7.258 1 79.12 44 GLU B CA 1
ATOM 7223 C C . GLU B 1 44 ? 63.406 -5.402 8.523 1 79.12 44 GLU B C 1
ATOM 7225 O O . GLU B 1 44 ? 64 -5.047 9.539 1 79.12 44 GLU B O 1
ATOM 7230 N N . ALA B 1 45 ? 62.875 -6.473 8.5 1 75.94 45 ALA B N 1
ATOM 7231 C CA . ALA B 1 45 ? 62.781 -7.391 9.633 1 75.94 45 ALA B CA 1
ATOM 7232 C C . ALA B 1 45 ? 64.188 -7.949 9.984 1 75.94 45 ALA B C 1
ATOM 7234 O O . ALA B 1 45 ? 64.562 -8.023 11.156 1 75.94 45 ALA B O 1
ATOM 7235 N N . GLU B 1 46 ? 64.875 -8.25 9.062 1 74.31 46 GLU B N 1
ATOM 7236 C CA . GLU B 1 46 ? 66.188 -8.797 9.281 1 74.31 46 GLU B CA 1
ATOM 7237 C C . GLU B 1 46 ? 67.188 -7.719 9.781 1 74.31 46 GLU B C 1
ATOM 7239 O O . GLU B 1 46 ? 68 -7.977 10.656 1 74.31 46 GLU B O 1
ATOM 7244 N N . ALA B 1 47 ? 66.938 -6.562 9.211 1 76.5 47 ALA B N 1
ATOM 7245 C CA . ALA B 1 47 ? 67.812 -5.449 9.672 1 76.5 47 ALA B CA 1
ATOM 7246 C C . ALA B 1 47 ? 67.5 -5.098 11.125 1 76.5 47 ALA B C 1
ATOM 7248 O O . ALA B 1 47 ? 68.375 -4.816 11.906 1 76.5 47 ALA B O 1
ATOM 7249 N N . ASN B 1 48 ? 66.25 -5.27 11.492 1 74.94 48 ASN B N 1
ATOM 7250 C CA . ASN B 1 48 ? 65.875 -4.996 12.867 1 74.94 48 ASN B CA 1
ATOM 7251 C C . ASN B 1 48 ? 66.375 -6.078 13.82 1 74.94 48 ASN B C 1
ATOM 7253 O O . ASN B 1 48 ? 66.75 -5.789 14.953 1 74.94 48 ASN B O 1
ATOM 7257 N N . LEU B 1 49 ? 66.562 -7.188 13.383 1 70.88 49 LEU B N 1
ATOM 7258 C CA . LEU B 1 49 ? 67.125 -8.289 14.156 1 70.88 49 LEU B CA 1
ATOM 7259 C C . LEU B 1 49 ? 68.625 -8.102 14.344 1 70.88 49 LEU B C 1
ATOM 7261 O O . LEU B 1 49 ? 69.188 -8.383 15.422 1 70.88 49 LEU B O 1
ATOM 7265 N N . ILE B 1 50 ? 69.25 -7.617 13.305 1 70.81 50 ILE B N 1
ATOM 7266 C CA . ILE B 1 50 ? 70.688 -7.398 13.391 1 70.81 50 ILE B CA 1
ATOM 7267 C C . ILE B 1 50 ? 70.938 -6.207 14.297 1 70.81 50 ILE B C 1
ATOM 7269 O O . ILE B 1 50 ? 71.875 -6.238 15.094 1 70.81 50 ILE B O 1
ATOM 7273 N N . LEU B 1 51 ? 70.062 -5.312 14.227 1 70.88 51 LEU B N 1
ATOM 7274 C CA . LEU B 1 51 ? 70.25 -4.121 15.039 1 70.88 51 LEU B CA 1
ATOM 7275 C C . LEU B 1 51 ? 69.875 -4.398 16.5 1 70.88 51 LEU B C 1
ATOM 7277 O O . LEU B 1 51 ? 70.438 -3.758 17.406 1 70.88 51 LEU B O 1
ATOM 7281 N N . ALA B 1 52 ? 69.125 -5.355 16.906 1 64.31 52 ALA B N 1
ATOM 7282 C CA . ALA B 1 52 ? 68.75 -5.723 18.281 1 64.31 52 ALA B CA 1
ATOM 7283 C C . ALA B 1 52 ? 69.875 -6.574 18.938 1 64.31 52 ALA B C 1
ATOM 7285 O O . ALA B 1 52 ? 69.812 -6.789 20.141 1 64.31 52 ALA B O 1
ATOM 7286 N N . GLN B 1 53 ? 70.75 -7.027 18.359 1 57.12 53 GLN B N 1
ATOM 7287 C CA . GLN B 1 53 ? 71.875 -7.766 19.016 1 57.12 53 GLN B CA 1
ATOM 7288 C C . GLN B 1 53 ? 72.75 -6.832 19.812 1 57.12 53 GLN B C 1
ATOM 7290 O O . GLN B 1 53 ? 73.125 -5.738 19.344 1 57.12 53 GLN B O 1
ATOM 7295 N N . PRO B 1 54 ? 72.812 -7.02 21.328 1 49.78 54 PRO B N 1
ATOM 7296 C CA . PRO B 1 54 ? 73.562 -6.164 22.281 1 49.78 54 PRO B CA 1
ATOM 7297 C C . PRO B 1 54 ? 74.938 -5.801 21.797 1 49.78 54 PRO B C 1
ATOM 7299 O O . PRO B 1 54 ? 75.75 -6.684 21.469 1 49.78 54 PRO B O 1
ATOM 7302 N N . ILE B 1 55 ? 75.188 -4.652 21.344 1 46.72 55 ILE B N 1
ATOM 7303 C CA . ILE B 1 55 ? 76.5 -4.059 21.078 1 46.72 55 ILE B CA 1
ATOM 7304 C C . ILE B 1 55 ? 77.375 -4.121 22.344 1 46.72 55 ILE B C 1
ATOM 7306 O O . ILE B 1 55 ? 78.562 -3.791 22.312 1 46.72 55 ILE B O 1
ATOM 7310 N N . LYS B 1 56 ? 76.688 -4.242 23.578 1 47.62 56 LYS B N 1
ATOM 7311 C CA . LYS B 1 56 ? 77.5 -4.223 24.812 1 47.62 56 LYS B CA 1
ATOM 7312 C C . LYS B 1 56 ? 78.5 -5.375 24.844 1 47.62 56 LYS B C 1
ATOM 7314 O O . LYS B 1 56 ? 79.562 -5.238 25.391 1 47.62 56 LYS B O 1
ATOM 7319 N N . GLN B 1 57 ? 78 -6.574 24.656 1 42.66 57 GLN B N 1
ATOM 7320 C CA . GLN B 1 57 ? 78.938 -7.68 24.828 1 42.66 57 GLN B CA 1
ATOM 7321 C C . GLN B 1 57 ? 80.188 -7.52 23.906 1 42.66 57 GLN B C 1
ATOM 7323 O O . GLN B 1 57 ? 81.188 -8.211 24.078 1 42.66 57 GLN B O 1
ATOM 7328 N N . LEU B 1 58 ? 79.938 -6.727 22.906 1 39.41 58 LEU B N 1
ATOM 7329 C CA . LEU B 1 58 ? 81.062 -6.555 22.031 1 39.41 58 LEU B CA 1
ATOM 7330 C C . LEU B 1 58 ? 82.062 -5.551 22.625 1 39.41 58 LEU B C 1
ATOM 7332 O O . LEU B 1 58 ? 83.25 -5.539 22.25 1 39.41 58 LEU B O 1
ATOM 7336 N N . ILE B 1 59 ? 81.5 -4.625 23.422 1 39.09 59 ILE B N 1
ATOM 7337 C CA . ILE B 1 59 ? 82.438 -3.625 23.938 1 39.09 59 ILE B CA 1
ATOM 7338 C C . ILE B 1 59 ? 83.125 -4.184 25.156 1 39.09 59 ILE B C 1
ATOM 7340 O O . ILE B 1 59 ? 84.25 -3.711 25.5 1 39.09 59 ILE B O 1
ATOM 7344 N N . CYS B 1 60 ? 82.5 -4.855 26.156 1 37.09 60 CYS B N 1
ATOM 7345 C CA . CYS B 1 60 ? 83.188 -5.098 27.422 1 37.09 60 CYS B CA 1
ATOM 7346 C C . CYS B 1 60 ? 84.375 -6.055 27.234 1 37.09 60 CYS B C 1
ATOM 7348 O O . CYS B 1 60 ? 85.188 -6.246 28.141 1 37.09 60 CYS B O 1
ATOM 7350 N N . CYS B 1 61 ? 84.062 -7.293 26.75 1 35.75 61 CYS B N 1
ATOM 7351 C CA . CYS B 1 61 ? 85.25 -8.188 26.938 1 35.75 61 CYS B CA 1
ATOM 7352 C C . CYS B 1 61 ? 86.5 -7.602 26.312 1 35.75 61 CYS B C 1
ATOM 7354 O O . CYS B 1 61 ? 86.438 -6.766 25.422 1 35.75 61 CYS B O 1
ATOM 7356 N N . ARG B 1 62 ? 87.812 -7.922 26.922 1 41.16 62 ARG B N 1
ATOM 7357 C CA . ARG B 1 62 ? 89.125 -7.621 26.344 1 41.16 62 ARG B CA 1
ATOM 7358 C C . ARG B 1 62 ? 89.062 -7.656 24.812 1 41.16 62 ARG B C 1
ATOM 7360 O O . ARG B 1 62 ? 89.25 -6.625 24.156 1 41.16 62 ARG B O 1
ATOM 7367 N N . GLN B 1 63 ? 90.125 -8.594 24.172 1 39.09 63 GLN B N 1
ATOM 7368 C CA . GLN B 1 63 ? 90.438 -8.703 22.75 1 39.09 63 GLN B CA 1
ATOM 7369 C C . GLN B 1 63 ? 89.25 -9.242 21.953 1 39.09 63 GLN B C 1
ATOM 7371 O O . GLN B 1 63 ? 89 -10.453 21.953 1 39.09 63 GLN B O 1
ATOM 7376 N N . PRO B 1 64 ? 88.125 -8.789 21.891 1 46.47 64 PRO B N 1
ATOM 7377 C CA . PRO B 1 64 ? 87.125 -9.438 21.047 1 46.47 64 PRO B CA 1
ATOM 7378 C C . PRO B 1 64 ? 87.688 -9.914 19.719 1 46.47 64 PRO B C 1
ATOM 7380 O O . PRO B 1 64 ? 88.562 -9.242 19.125 1 46.47 64 PRO B O 1
ATOM 7383 N N . SER B 1 65 ? 88 -11.188 19.594 1 50.69 65 SER B N 1
ATOM 7384 C CA . SER B 1 65 ? 88.75 -11.688 18.422 1 50.69 65 SER B CA 1
ATOM 7385 C C . SER B 1 65 ? 88.25 -11.008 17.141 1 50.69 65 SER B C 1
ATOM 7387 O O . SER B 1 65 ? 87.125 -10.617 17.031 1 50.69 65 SER B O 1
ATOM 7389 N N . CYS B 1 66 ? 89.25 -10.148 16.469 1 54.44 66 CYS B N 1
ATOM 7390 C CA . CYS B 1 66 ? 89.188 -9.5 15.172 1 54.44 66 CYS B CA 1
ATOM 7391 C C . CYS B 1 66 ? 88.188 -10.219 14.242 1 54.44 66 CYS B C 1
ATOM 7393 O O . CYS B 1 66 ? 87.5 -9.586 13.438 1 54.44 66 CYS B O 1
ATOM 7395 N N . ARG B 1 67 ? 88 -11.531 14.625 1 54.41 67 ARG B N 1
ATOM 7396 C CA . ARG B 1 67 ? 87.188 -12.391 13.742 1 54.41 67 ARG B CA 1
ATOM 7397 C C . ARG B 1 67 ? 85.75 -12.18 13.945 1 54.41 67 ARG B C 1
ATOM 7399 O O . ARG B 1 67 ? 84.938 -12.141 12.977 1 54.41 67 ARG B O 1
ATOM 7406 N N . SER B 1 68 ? 85.312 -12.031 15.195 1 60.22 68 SER B N 1
ATOM 7407 C CA . SER B 1 68 ? 83.875 -11.898 15.461 1 60.22 68 SER B CA 1
ATOM 7408 C C . SER B 1 68 ? 83.375 -10.523 15.055 1 60.22 68 SER B C 1
ATOM 7410 O O . SER B 1 68 ? 82.25 -10.398 14.523 1 60.22 68 SER B O 1
ATOM 7412 N N . ARG B 1 69 ? 84.125 -9.547 15.203 1 61.94 69 ARG B N 1
ATOM 7413 C CA . ARG B 1 69 ? 83.812 -8.188 14.781 1 61.94 69 ARG B CA 1
ATOM 7414 C C . ARG B 1 69 ? 83.75 -8.086 13.258 1 61.94 69 ARG B C 1
ATOM 7416 O O . ARG B 1 69 ? 82.875 -7.391 12.695 1 61.94 69 ARG B O 1
ATOM 7423 N N . TYR B 1 70 ? 84.688 -8.828 12.844 1 60.09 70 TYR B N 1
ATOM 7424 C CA . TYR B 1 70 ? 84.812 -8.883 11.391 1 60.09 70 TYR B CA 1
ATOM 7425 C C . TYR B 1 70 ? 83.562 -9.555 10.797 1 60.09 70 TYR B C 1
ATOM 7427 O O . TYR B 1 70 ? 83 -9.078 9.805 1 60.09 70 TYR B O 1
ATOM 7435 N N . ARG B 1 71 ? 83.125 -10.539 11.508 1 60.34 71 ARG B N 1
ATOM 7436 C CA . ARG B 1 71 ? 81.938 -11.266 11.023 1 60.34 71 ARG B CA 1
ATOM 7437 C C . ARG B 1 71 ? 80.688 -10.406 11.133 1 60.34 71 ARG B C 1
ATOM 7439 O O . ARG B 1 71 ? 79.812 -10.414 10.227 1 60.34 71 ARG B O 1
ATOM 7446 N N . LEU B 1 72 ? 80.5 -9.703 12.156 1 69.19 72 LEU B N 1
ATOM 7447 C CA . LEU B 1 72 ? 79.312 -8.844 12.367 1 69.19 72 LEU B CA 1
ATOM 7448 C C . LEU B 1 72 ? 79.375 -7.648 11.414 1 69.19 72 LEU B C 1
ATOM 7450 O O . LEU B 1 72 ? 78.312 -7.242 10.883 1 69.19 72 LEU B O 1
ATOM 7454 N N . SER B 1 73 ? 80.625 -7.172 11.281 1 69.31 73 SER B N 1
ATOM 7455 C CA . SER B 1 73 ? 80.812 -6.074 10.344 1 69.31 73 SER B CA 1
ATOM 7456 C C . SER B 1 73 ? 80.5 -6.512 8.914 1 69.31 73 SER B C 1
ATOM 7458 O O . SER B 1 73 ? 79.938 -5.754 8.133 1 69.31 73 SER B O 1
ATOM 7460 N N . LYS B 1 74 ? 80.938 -7.684 8.766 1 66.06 74 LYS B N 1
ATOM 7461 C CA . LYS B 1 74 ? 80.625 -8.234 7.438 1 66.06 74 LYS B CA 1
ATOM 7462 C C . LYS B 1 74 ? 79.125 -8.43 7.223 1 66.06 74 LYS B C 1
ATOM 7464 O O . LYS B 1 74 ? 78.625 -8.148 6.141 1 66.06 74 LYS B O 1
ATOM 7469 N N . LYS B 1 75 ? 78.5 -8.797 8.25 1 70.81 75 LYS B N 1
ATOM 7470 C CA . LYS B 1 75 ? 77 -8.977 8.18 1 70.81 75 LYS B CA 1
ATOM 7471 C C . LYS B 1 75 ? 76.312 -7.641 7.984 1 70.81 75 LYS B C 1
ATOM 7473 O O . LYS B 1 75 ? 75.312 -7.555 7.23 1 70.81 75 LYS B O 1
ATOM 7478 N N . PHE B 1 76 ? 76.75 -6.688 8.594 1 73.62 76 PHE B N 1
ATOM 7479 C CA . PHE B 1 76 ? 76.25 -5.336 8.453 1 73.62 76 PHE B CA 1
ATOM 7480 C C . PHE B 1 76 ? 76.438 -4.812 7.039 1 73.62 76 PHE B C 1
ATOM 7482 O O . PHE B 1 76 ? 75.562 -4.23 6.449 1 73.62 76 PHE B O 1
ATOM 7489 N N . LEU B 1 77 ? 77.625 -5.066 6.656 1 72.56 77 LEU B N 1
ATOM 7490 C CA . LEU B 1 77 ? 78 -4.566 5.328 1 72.56 77 LEU B CA 1
ATOM 7491 C C . LEU B 1 77 ? 77.188 -5.293 4.25 1 72.56 77 LEU B C 1
ATOM 7493 O O . LEU B 1 77 ? 76.75 -4.68 3.275 1 72.56 77 LEU B O 1
ATOM 7497 N N . GLN B 1 78 ? 77 -6.496 4.512 1 72.56 78 GLN B N 1
ATOM 7498 C CA . GLN B 1 78 ? 76.25 -7.27 3.553 1 72.56 78 GLN B CA 1
ATOM 7499 C C . GLN B 1 78 ? 74.75 -6.82 3.541 1 72.56 78 GLN B C 1
ATOM 7501 O O . GLN B 1 78 ? 74.188 -6.676 2.477 1 72.56 78 GLN B O 1
ATOM 7506 N N . LYS B 1 79 ? 74.25 -6.57 4.684 1 76.44 79 LYS B N 1
ATOM 7507 C CA . LYS B 1 79 ? 72.875 -6.148 4.758 1 76.44 79 LYS B CA 1
ATOM 7508 C C . LYS B 1 79 ? 72.688 -4.719 4.246 1 76.44 79 LYS B C 1
ATOM 7510 O O . LYS B 1 79 ? 71.688 -4.395 3.629 1 76.44 79 LYS B O 1
ATOM 7515 N N . GLU B 1 80 ? 73.688 -4.023 4.438 1 77.5 80 GLU B N 1
ATOM 7516 C CA . GLU B 1 80 ? 73.688 -2.668 3.896 1 77.5 80 GLU B CA 1
ATOM 7517 C C . GLU B 1 80 ? 73.75 -2.682 2.371 1 77.5 80 GLU B C 1
ATOM 7519 O O . GLU B 1 80 ? 73.062 -1.889 1.722 1 77.5 80 GLU B O 1
ATOM 7524 N N . ALA B 1 81 ? 74.5 -3.498 1.924 1 73.5 81 ALA B N 1
ATOM 7525 C CA . ALA B 1 81 ? 74.562 -3.645 0.473 1 73.5 81 ALA B CA 1
ATOM 7526 C C . ALA B 1 81 ? 73.25 -4.137 -0.102 1 73.5 81 ALA B C 1
ATOM 7528 O O . ALA B 1 81 ? 72.812 -3.666 -1.152 1 73.5 81 ALA B O 1
ATOM 7529 N N . GLU B 1 82 ? 72.688 -5.008 0.56 1 75.19 82 GLU B N 1
ATOM 7530 C CA . GLU B 1 82 ? 71.375 -5.523 0.136 1 75.19 82 GLU B CA 1
ATOM 7531 C C . GLU B 1 82 ? 70.312 -4.426 0.148 1 75.19 82 GLU B C 1
ATOM 7533 O O . GLU B 1 82 ? 69.5 -4.324 -0.779 1 75.19 82 GLU B O 1
ATOM 7538 N N . ILE B 1 83 ? 70.25 -3.67 1.108 1 77.81 83 ILE B N 1
ATOM 7539 C CA . ILE B 1 83 ? 69.312 -2.566 1.241 1 77.81 83 ILE B CA 1
ATOM 7540 C C . ILE B 1 83 ? 69.562 -1.533 0.146 1 77.81 83 ILE B C 1
ATOM 7542 O O . ILE B 1 83 ? 68.625 -1.017 -0.46 1 77.81 83 ILE B O 1
ATOM 7546 N N . SER B 1 84 ? 70.875 -1.334 -0.075 1 74.94 84 SER B N 1
ATOM 7547 C CA . SER B 1 84 ? 71.25 -0.394 -1.133 1 74.94 84 SER B CA 1
ATOM 7548 C C . SER B 1 84 ? 70.812 -0.917 -2.502 1 74.94 84 SER B C 1
ATOM 7550 O O . SER B 1 84 ? 70.375 -0.147 -3.357 1 74.94 84 SER B O 1
ATOM 7552 N N . GLU B 1 85 ? 70.875 -2.098 -2.666 1 72.69 85 GLU B N 1
ATOM 7553 C CA . GLU B 1 85 ? 70.438 -2.717 -3.918 1 72.69 85 GLU B CA 1
ATOM 7554 C C . GLU B 1 85 ? 68.938 -2.621 -4.094 1 72.69 85 GLU B C 1
ATOM 7556 O O . GLU B 1 85 ? 68.438 -2.385 -5.199 1 72.69 85 GLU B O 1
ATOM 7561 N N . LEU B 1 86 ? 68.25 -2.783 -3.115 1 75 86 LEU B N 1
ATOM 7562 C CA . LEU B 1 86 ? 66.812 -2.68 -3.174 1 75 86 LEU B CA 1
ATOM 7563 C C . LEU B 1 86 ? 66.375 -1.26 -3.521 1 75 86 LEU B C 1
ATOM 7565 O O . LEU B 1 86 ? 65.375 -1.062 -4.277 1 75 86 LEU B O 1
ATOM 7569 N N . ILE B 1 87 ? 67.062 -0.324 -3.074 1 73.19 87 ILE B N 1
ATOM 7570 C CA . ILE B 1 87 ? 66.75 1.077 -3.346 1 73.19 87 ILE B CA 1
ATOM 7571 C C . ILE B 1 87 ? 67.062 1.394 -4.809 1 73.19 87 ILE B C 1
ATOM 7573 O O . ILE B 1 87 ? 66.312 2.076 -5.477 1 73.19 87 ILE B O 1
ATOM 7577 N N . THR B 1 88 ? 68.125 0.84 -5.246 1 68.31 88 THR B N 1
ATOM 7578 C CA . THR B 1 88 ? 68.5 1.074 -6.633 1 68.31 88 THR B CA 1
ATOM 7579 C C . THR B 1 88 ? 67.562 0.345 -7.586 1 68.31 88 THR B C 1
ATOM 7581 O O . THR B 1 88 ? 67.25 0.85 -8.664 1 68.31 88 THR B O 1
ATOM 7584 N N . LYS B 1 89 ? 67.125 -0.761 -7.23 1 64.69 89 LYS B N 1
ATOM 7585 C CA . LYS B 1 89 ? 66.25 -1.537 -8.078 1 64.69 89 LYS B CA 1
ATOM 7586 C C . LYS B 1 89 ? 64.875 -0.841 -8.227 1 64.69 89 LYS B C 1
ATOM 7588 O O . LYS B 1 89 ? 64.188 -1.014 -9.234 1 64.69 89 LYS B O 1
ATOM 7593 N N . LYS B 1 90 ? 64.5 -0.175 -7.258 1 67.38 90 LYS B N 1
ATOM 7594 C CA . LYS B 1 90 ? 63.281 0.571 -7.344 1 67.38 90 LYS B CA 1
ATOM 7595 C C . LYS B 1 90 ? 63.281 1.505 -8.547 1 67.38 90 LYS B C 1
ATOM 7597 O O . LYS B 1 90 ? 62.25 1.682 -9.203 1 67.38 90 LYS B O 1
ATOM 7602 N N . THR B 1 91 ? 64.375 2.125 -8.805 1 60.34 91 THR B N 1
ATOM 7603 C CA . THR B 1 91 ? 64.438 3.09 -9.898 1 60.34 91 THR B CA 1
ATOM 7604 C C . THR B 1 91 ? 64.188 2.414 -11.242 1 60.34 91 THR B C 1
ATOM 7606 O O . THR B 1 91 ? 63.812 3.066 -12.211 1 60.34 91 THR B O 1
ATOM 7609 N N . THR B 1 92 ? 64.375 1.161 -11.336 1 54.53 92 THR B N 1
ATOM 7610 C CA . THR B 1 92 ? 64.25 0.454 -12.602 1 54.53 92 THR B CA 1
ATOM 7611 C C . THR B 1 92 ? 62.844 -0.178 -12.703 1 54.53 92 THR B C 1
ATOM 7613 O O . THR B 1 92 ? 62.469 -0.722 -13.75 1 54.53 92 THR B O 1
ATOM 7616 N N . LEU B 1 93 ? 62.281 -0.31 -11.641 1 50.66 93 LEU B N 1
ATOM 7617 C CA . LEU B 1 93 ? 60.969 -0.989 -11.672 1 50.66 93 LEU B CA 1
ATOM 7618 C C . LEU B 1 93 ? 59.906 -0.079 -12.25 1 50.66 93 LEU B C 1
ATOM 7620 O O . LEU B 1 93 ? 59.781 1.084 -11.859 1 50.66 93 LEU B O 1
ATOM 7624 N N . ASP B 1 94 ? 59.5 -0.392 -13.484 1 47.41 94 ASP B N 1
ATOM 7625 C CA . ASP B 1 94 ? 58.406 0.295 -14.141 1 47.41 94 ASP B CA 1
ATOM 7626 C C . ASP B 1 94 ? 57.094 0.058 -13.398 1 47.41 94 ASP B C 1
ATOM 7628 O O . ASP B 1 94 ? 56.719 -1.087 -13.125 1 47.41 94 ASP B O 1
ATOM 7632 N N . VAL B 1 95 ? 56.75 1.046 -12.664 1 48 95 VAL B N 1
ATOM 7633 C CA . VAL B 1 95 ? 55.531 1.041 -11.844 1 48 95 VAL B CA 1
ATOM 7634 C C . VAL B 1 95 ? 54.344 0.569 -12.672 1 48 95 VAL B C 1
ATOM 7636 O O . VAL B 1 95 ? 53.406 -0.015 -12.133 1 48 95 VAL B O 1
ATOM 7639 N N . LEU B 1 96 ? 54.312 0.94 -13.961 1 44.34 96 LEU B N 1
ATOM 7640 C CA . LEU B 1 96 ? 53.031 0.982 -14.664 1 44.34 96 LEU B CA 1
ATOM 7641 C C . LEU B 1 96 ? 52.781 -0.303 -15.445 1 44.34 96 LEU B C 1
ATOM 7643 O O . LEU B 1 96 ? 53.625 -0.687 -16.281 1 44.34 96 LEU B O 1
ATOM 7647 N N . VAL B 1 97 ? 52.75 -1.493 -14.938 1 41.09 97 VAL B N 1
ATOM 7648 C CA . VAL B 1 97 ? 52.281 -2.541 -15.844 1 41.09 97 VAL B CA 1
ATOM 7649 C C . VAL B 1 97 ? 50.812 -2.322 -16.203 1 41.09 97 VAL B C 1
ATOM 7651 O O . VAL B 1 97 ? 50.031 -1.862 -15.367 1 41.09 97 VAL B O 1
ATOM 7654 N N . GLN B 1 98 ? 50.625 -2.268 -17.484 1 41.66 98 GLN B N 1
ATOM 7655 C CA . GLN B 1 98 ? 49.281 -2.336 -18.047 1 41.66 98 GLN B CA 1
ATOM 7656 C C . GLN B 1 98 ? 48.469 -3.443 -17.375 1 41.66 98 GLN B C 1
ATOM 7658 O O . GLN B 1 98 ? 49 -4.539 -17.141 1 41.66 98 GLN B O 1
ATOM 7663 N N . GLY B 1 99 ? 47.594 -3.182 -16.531 1 42.12 99 GLY B N 1
ATOM 7664 C CA . GLY B 1 99 ? 46.594 -4.062 -15.922 1 42.12 99 GLY B CA 1
ATOM 7665 C C . GLY B 1 99 ? 46.125 -5.156 -16.859 1 42.12 99 GLY B C 1
ATOM 7666 O O . GLY B 1 99 ? 45.531 -4.867 -17.906 1 42.12 99 GLY B O 1
ATOM 7667 N N . SER B 1 100 ? 47 -6.141 -17.203 1 41.03 100 SER B N 1
ATOM 7668 C CA . SER B 1 100 ? 46.469 -7.25 -17.969 1 41.03 100 SER B CA 1
ATOM 7669 C C . SER B 1 100 ? 45.062 -7.617 -17.5 1 41.03 100 SER B C 1
ATOM 7671 O O . SER B 1 100 ? 44.75 -7.473 -16.312 1 41.03 100 SER B O 1
ATOM 7673 N N . SER B 1 101 ? 44.156 -7.645 -18.359 1 49.25 101 SER B N 1
ATOM 7674 C CA . SER B 1 101 ? 42.781 -8.094 -18.344 1 49.25 101 SER B CA 1
ATOM 7675 C C . SER B 1 101 ? 42.625 -9.438 -17.625 1 49.25 101 SER B C 1
ATOM 7677 O O . SER B 1 101 ? 42.969 -10.477 -18.203 1 49.25 101 SER B O 1
ATOM 7679 N N . GLN B 1 102 ? 43.062 -9.688 -16.375 1 55.81 102 GLN B N 1
ATOM 7680 C CA . GLN B 1 102 ? 43.156 -11.031 -15.812 1 55.81 102 GLN B CA 1
ATOM 7681 C C . GLN B 1 102 ? 41.781 -11.648 -15.625 1 55.81 102 GLN B C 1
ATOM 7683 O O . GLN B 1 102 ? 40.938 -11.125 -14.867 1 55.81 102 GLN B O 1
ATOM 7688 N N . ILE B 1 103 ? 41.25 -12.234 -16.688 1 66.25 103 ILE B N 1
ATOM 7689 C CA . ILE B 1 103 ? 40.094 -13.141 -16.5 1 66.25 103 ILE B CA 1
ATOM 7690 C C . ILE B 1 103 ? 40.594 -14.461 -15.906 1 66.25 103 ILE B C 1
ATOM 7692 O O . ILE B 1 103 ? 41.469 -15.117 -16.484 1 66.25 103 ILE B O 1
ATOM 7696 N N . ASP B 1 104 ? 40.344 -14.75 -14.664 1 73.81 104 ASP B N 1
ATOM 7697 C CA . ASP B 1 104 ? 40.688 -16.016 -14.031 1 73.81 104 ASP B CA 1
ATOM 7698 C C . ASP B 1 104 ? 39.688 -17.109 -14.438 1 73.81 104 ASP B C 1
ATOM 7700 O O . ASP B 1 104 ? 38.5 -16.969 -14.211 1 73.81 104 ASP B O 1
ATOM 7704 N N . PRO B 1 105 ? 40.219 -18.094 -15.164 1 76.81 105 PRO B N 1
ATOM 7705 C CA . PRO B 1 105 ? 39.312 -19.188 -15.492 1 76.81 105 PRO B CA 1
ATOM 7706 C C . PRO B 1 105 ? 38.75 -19.875 -14.242 1 76.81 105 PRO B C 1
ATOM 7708 O O . PRO B 1 105 ? 39.438 -19.953 -13.219 1 76.81 105 PRO B O 1
ATOM 7711 N N . VAL B 1 106 ? 37.562 -20.203 -14.25 1 80.62 106 VAL B N 1
ATOM 7712 C CA . VAL B 1 106 ? 36.938 -20.938 -13.156 1 80.62 106 VAL B CA 1
ATOM 7713 C C . VAL B 1 106 ? 36.656 -22.375 -13.586 1 80.62 106 VAL B C 1
ATOM 7715 O O . VAL B 1 106 ? 36.219 -22.625 -14.719 1 80.62 106 VAL B O 1
ATOM 7718 N N . PRO B 1 107 ? 37.031 -23.344 -12.805 1 80.88 107 PRO B N 1
ATOM 7719 C CA . PRO B 1 107 ? 36.75 -24.734 -13.164 1 80.88 107 PRO B CA 1
ATOM 7720 C C . PRO B 1 107 ? 35.281 -25 -13.336 1 80.88 107 PRO B C 1
ATOM 7722 O O . PRO B 1 107 ? 34.469 -24.547 -12.523 1 80.88 107 PRO B O 1
ATOM 7725 N N . CYS B 1 108 ? 35 -25.531 -14.477 1 78.19 108 CYS B N 1
ATOM 7726 C CA . CYS B 1 108 ? 33.594 -25.812 -14.773 1 78.19 108 CYS B CA 1
ATOM 7727 C C . CYS B 1 108 ? 33.438 -27.234 -15.297 1 78.19 108 CYS B C 1
ATOM 7729 O O . CYS B 1 108 ? 34.312 -27.734 -16.031 1 78.19 108 CYS B O 1
ATOM 7731 N N . VAL B 1 109 ? 32.531 -27.984 -14.758 1 74.12 109 VAL B N 1
ATOM 7732 C CA . VAL B 1 109 ? 32.219 -29.312 -15.25 1 74.12 109 VAL B CA 1
ATOM 7733 C C . VAL B 1 109 ? 31.328 -29.203 -16.484 1 74.12 109 VAL B C 1
ATOM 7735 O O . VAL B 1 109 ? 30.547 -28.266 -16.625 1 74.12 109 VAL B O 1
ATOM 7738 N N . PRO B 1 110 ? 31.703 -30.109 -17.406 1 70.06 110 PRO B N 1
ATOM 7739 C CA . PRO B 1 110 ? 30.844 -30.062 -18.594 1 70.06 110 PRO B CA 1
ATOM 7740 C C . PRO B 1 110 ? 29.359 -30.203 -18.25 1 70.06 110 PRO B C 1
ATOM 7742 O O . PRO B 1 110 ? 29 -30.969 -17.344 1 70.06 110 PRO B O 1
ATOM 7745 N N . THR B 1 111 ? 28.656 -29.328 -18.812 1 77 111 THR B N 1
ATOM 7746 C CA . THR B 1 111 ? 27.25 -29.266 -18.422 1 77 111 THR B CA 1
ATOM 7747 C C . THR B 1 111 ? 26.344 -29.688 -19.578 1 77 111 THR B C 1
ATOM 7749 O O . THR B 1 111 ? 26.75 -29.641 -20.75 1 77 111 THR B O 1
ATOM 7752 N N . VAL B 1 112 ? 25.281 -30.328 -19.281 1 80.88 112 VAL B N 1
ATOM 7753 C CA . VAL B 1 112 ? 24.266 -30.719 -20.25 1 80.88 112 VAL B CA 1
ATOM 7754 C C . VAL B 1 112 ? 23.078 -29.75 -20.188 1 80.88 112 VAL B C 1
ATOM 7756 O O . VAL B 1 112 ? 22.594 -29.422 -19.109 1 80.88 112 VAL B O 1
ATOM 7759 N N . GLY B 1 113 ? 22.672 -29.234 -21.406 1 79.94 113 GLY B N 1
ATOM 7760 C CA . GLY B 1 113 ? 21.422 -28.5 -21.531 1 79.94 113 GLY B CA 1
ATOM 7761 C C . GLY B 1 113 ? 21.547 -27.031 -21.25 1 79.94 113 GLY B C 1
ATOM 7762 O O . GLY B 1 113 ? 20.547 -26.297 -21.203 1 79.94 113 GLY B O 1
ATOM 7763 N N . LEU B 1 114 ? 22.719 -26.484 -20.906 1 86.75 114 LEU B N 1
ATOM 7764 C CA . LEU B 1 114 ? 22.875 -25.078 -20.547 1 86.75 114 LEU B CA 1
ATOM 7765 C C . LEU B 1 114 ? 23.359 -24.266 -21.75 1 86.75 114 LEU B C 1
ATOM 7767 O O . LEU B 1 114 ? 23.531 -23.047 -21.656 1 86.75 114 LEU B O 1
ATOM 7771 N N . ASN B 1 115 ? 23.453 -24.906 -22.875 1 85.69 115 ASN B N 1
ATOM 7772 C CA . ASN B 1 115 ? 24 -24.234 -24.047 1 85.69 115 ASN B CA 1
ATOM 7773 C C . ASN B 1 115 ? 23.078 -23.109 -24.531 1 85.69 115 ASN B C 1
ATOM 7775 O O . ASN B 1 115 ? 23.547 -22.031 -24.891 1 85.69 115 ASN B O 1
ATOM 7779 N N . SER B 1 116 ? 21.797 -23.5 -24.547 1 87.62 116 SER B N 1
ATOM 7780 C CA . SER B 1 116 ? 20.859 -22.484 -25 1 87.62 116 SER B CA 1
ATOM 7781 C C . SER B 1 116 ? 20.844 -21.281 -24.062 1 87.62 116 SER B C 1
ATOM 7783 O O . SER B 1 116 ? 20.781 -20.125 -24.516 1 87.62 116 SER B O 1
ATOM 7785 N N . ALA B 1 117 ? 20.922 -21.547 -22.797 1 90.62 117 ALA B N 1
ATOM 7786 C CA . ALA B 1 117 ? 20.938 -20.469 -21.812 1 90.62 117 ALA B CA 1
ATOM 7787 C C . ALA B 1 117 ? 22.203 -19.641 -21.922 1 90.62 117 ALA B C 1
ATOM 7789 O O . ALA B 1 117 ? 22.188 -18.438 -21.719 1 90.62 117 ALA B O 1
ATOM 7790 N N . LEU B 1 118 ? 23.266 -20.297 -22.234 1 91.94 118 LEU B N 1
ATOM 7791 C CA . LEU B 1 118 ? 24.547 -19.609 -22.391 1 91.94 118 LEU B CA 1
ATOM 7792 C C . LEU B 1 118 ? 24.531 -18.688 -23.609 1 91.94 118 LEU B C 1
ATOM 7794 O O . LEU B 1 118 ? 24.984 -17.547 -23.531 1 91.94 118 LEU B O 1
ATOM 7798 N N . GLU B 1 119 ? 23.922 -19.172 -24.625 1 91.62 119 GLU B N 1
ATOM 7799 C CA . GLU B 1 119 ? 23.828 -18.344 -25.828 1 91.62 119 GLU B CA 1
ATOM 7800 C C . GLU B 1 119 ? 22.969 -17.109 -25.594 1 91.62 119 GLU B C 1
ATOM 7802 O O . GLU B 1 119 ? 23.312 -16.016 -26.031 1 91.62 119 GLU B O 1
ATOM 7807 N N . MET B 1 120 ? 21.969 -17.375 -24.906 1 93 120 MET B N 1
ATOM 7808 C CA . MET B 1 120 ? 21.078 -16.25 -24.594 1 93 120 MET B CA 1
ATOM 7809 C C . MET B 1 120 ? 21.781 -15.25 -23.688 1 93 120 MET B C 1
ATOM 7811 O O . MET B 1 120 ? 21.641 -14.039 -23.859 1 93 120 MET B O 1
ATOM 7815 N N . ALA B 1 121 ? 22.438 -15.727 -22.688 1 94.44 121 ALA B N 1
ATOM 7816 C CA . ALA B 1 121 ? 23.141 -14.852 -21.75 1 94.44 121 ALA B CA 1
ATOM 7817 C C . ALA B 1 121 ? 24.203 -14.016 -22.453 1 94.44 121 ALA B C 1
ATOM 7819 O O . ALA B 1 121 ? 24.344 -12.82 -22.188 1 94.44 121 ALA B O 1
ATOM 7820 N N . VAL B 1 122 ? 24.906 -14.609 -23.391 1 92.81 122 VAL B N 1
ATOM 7821 C CA . VAL B 1 122 ? 25.953 -13.914 -24.125 1 92.81 122 VAL B CA 1
ATOM 7822 C C . VAL B 1 122 ? 25.344 -12.844 -25.031 1 92.81 122 VAL B C 1
ATOM 7824 O O . VAL B 1 122 ? 25.906 -11.75 -25.172 1 92.81 122 VAL B O 1
ATOM 7827 N N . GLN B 1 123 ? 24.219 -13.18 -25.578 1 92.38 123 GLN B N 1
ATOM 7828 C CA . GLN B 1 123 ? 23.531 -12.211 -26.422 1 92.38 123 GLN B CA 1
ATOM 7829 C C . GLN B 1 123 ? 23.047 -11.016 -25.609 1 92.38 123 GLN B C 1
ATOM 7831 O O . GLN B 1 123 ? 23.109 -9.875 -26.062 1 92.38 123 GLN B O 1
ATOM 7836 N N . ILE B 1 124 ? 22.625 -11.312 -24.453 1 94.06 124 ILE B N 1
ATOM 7837 C CA . ILE B 1 124 ? 22.125 -10.258 -23.562 1 94.06 124 ILE B CA 1
ATOM 7838 C C . ILE B 1 124 ? 23.281 -9.375 -23.109 1 94.06 124 ILE B C 1
ATOM 7840 O O . ILE B 1 124 ? 23.156 -8.148 -23.047 1 94.06 124 ILE B O 1
ATOM 7844 N N . ILE B 1 125 ? 24.375 -9.961 -22.797 1 93.81 125 ILE B N 1
ATOM 7845 C CA . ILE B 1 125 ? 25.547 -9.219 -22.328 1 93.81 125 ILE B CA 1
ATOM 7846 C C . ILE B 1 125 ? 26.078 -8.336 -23.453 1 93.81 125 ILE B C 1
ATOM 7848 O O . ILE B 1 125 ? 26.578 -7.238 -23.188 1 93.81 125 ILE B O 1
ATOM 7852 N N . ALA B 1 126 ? 25.844 -8.766 -24.641 1 89.75 126 ALA B N 1
ATOM 7853 C CA . ALA B 1 126 ? 26.344 -8.008 -25.797 1 89.75 126 ALA B CA 1
ATOM 7854 C C . ALA B 1 126 ? 25.453 -6.812 -26.094 1 89.75 126 ALA B C 1
ATOM 7856 O O . ALA B 1 126 ? 25.891 -5.852 -26.734 1 89.75 126 ALA B O 1
ATOM 7857 N N . ASP B 1 127 ? 24.281 -6.887 -25.594 1 89.69 127 ASP B N 1
ATOM 7858 C CA . ASP B 1 127 ? 23.344 -5.797 -25.812 1 89.69 127 ASP B CA 1
ATOM 7859 C C . ASP B 1 127 ? 23.703 -4.582 -24.969 1 89.69 127 ASP B C 1
ATOM 7861 O O . ASP B 1 127 ? 23.781 -4.68 -23.734 1 89.69 127 ASP B O 1
ATOM 7865 N N . ASP B 1 128 ? 23.812 -3.416 -25.5 1 85.56 128 ASP B N 1
ATOM 7866 C CA . ASP B 1 128 ? 24.234 -2.199 -24.812 1 85.56 128 ASP B CA 1
ATOM 7867 C C . ASP B 1 128 ? 23.141 -1.681 -23.875 1 85.56 128 ASP B C 1
ATOM 7869 O O . ASP B 1 128 ? 23.422 -0.927 -22.953 1 85.56 128 ASP B O 1
ATOM 7873 N N . GLU B 1 129 ? 22 -2.146 -24.109 1 84.75 129 GLU B N 1
ATOM 7874 C CA . GLU B 1 129 ? 20.906 -1.656 -23.297 1 84.75 129 GLU B CA 1
ATOM 7875 C C . GLU B 1 129 ? 20.812 -2.402 -21.953 1 84.75 129 GLU B C 1
ATOM 7877 O O . GLU B 1 129 ? 20.219 -1.907 -21 1 84.75 129 GLU B O 1
ATOM 7882 N N . ALA B 1 130 ? 21.484 -3.508 -21.969 1 89.38 130 ALA B N 1
ATOM 7883 C CA . ALA B 1 130 ? 21.422 -4.324 -20.75 1 89.38 130 ALA B CA 1
ATOM 7884 C C . ALA B 1 130 ? 22.672 -4.141 -19.906 1 89.38 130 ALA B C 1
ATOM 7886 O O . ALA B 1 130 ? 23.734 -4.691 -20.219 1 89.38 130 ALA B O 1
ATOM 7887 N N . GLY B 1 131 ? 22.578 -3.305 -18.906 1 91.38 131 GLY B N 1
ATOM 7888 C CA . GLY B 1 131 ? 23.703 -3.125 -18.016 1 91.38 131 GLY B CA 1
ATOM 7889 C C . GLY B 1 131 ? 23.656 -4.027 -16.797 1 91.38 131 GLY B C 1
ATOM 7890 O O . GLY B 1 131 ? 24.641 -4.66 -16.438 1 91.38 131 GLY B O 1
ATOM 7891 N N . MET B 1 132 ? 22.516 -4.086 -16.188 1 94.19 132 MET B N 1
ATOM 7892 C CA . MET B 1 132 ? 22.266 -4.953 -15.047 1 94.19 132 MET B CA 1
ATOM 7893 C C . MET B 1 132 ? 21.453 -6.18 -15.461 1 94.19 132 MET B C 1
ATOM 7895 O O . MET B 1 132 ? 20.312 -6.062 -15.883 1 94.19 132 MET B O 1
ATOM 7899 N N . ILE B 1 133 ? 22.109 -7.383 -15.359 1 96.19 133 ILE B N 1
ATOM 7900 C CA . ILE B 1 133 ? 21.484 -8.609 -15.836 1 96.19 133 ILE B CA 1
ATOM 7901 C C . ILE B 1 133 ? 21.297 -9.586 -14.68 1 96.19 133 ILE B C 1
ATOM 7903 O O . ILE B 1 133 ? 22.266 -9.922 -13.984 1 96.19 133 ILE B O 1
ATOM 7907 N N . GLY B 1 134 ? 20.062 -9.984 -14.445 1 96.69 134 GLY B N 1
ATOM 7908 C CA . GLY B 1 134 ? 19.766 -10.953 -13.398 1 96.69 134 GLY B CA 1
ATOM 7909 C C . GLY B 1 134 ? 19.422 -12.328 -13.938 1 96.69 134 GLY B C 1
ATOM 7910 O O . GLY B 1 134 ? 18.562 -12.469 -14.797 1 96.69 134 GLY B O 1
ATOM 7911 N N . ILE B 1 135 ? 20.172 -13.336 -13.539 1 97 135 ILE B N 1
ATOM 7912 C CA . ILE B 1 135 ? 19.891 -14.734 -13.82 1 97 135 ILE B CA 1
ATOM 7913 C C . ILE B 1 135 ? 19.234 -15.383 -12.609 1 97 135 ILE B C 1
ATOM 7915 O O . ILE B 1 135 ? 19.828 -15.469 -11.539 1 97 135 ILE B O 1
ATOM 7919 N N . TYR B 1 136 ? 18.016 -15.82 -12.828 1 96.31 136 TYR B N 1
ATOM 7920 C CA . TYR B 1 136 ? 17.328 -16.328 -11.648 1 96.31 136 TYR B CA 1
ATOM 7921 C C . TYR B 1 136 ? 16.688 -17.688 -11.938 1 96.31 136 TYR B C 1
ATOM 7923 O O . TYR B 1 136 ? 16.562 -18.094 -13.094 1 96.31 136 TYR B O 1
ATOM 7931 N N . GLY B 1 137 ? 16.438 -18.438 -10.898 1 94.94 137 GLY B N 1
ATOM 7932 C CA . GLY B 1 137 ? 15.859 -19.766 -10.93 1 94.94 137 GLY B CA 1
ATOM 7933 C C . GLY B 1 137 ? 15.93 -20.484 -9.594 1 94.94 137 GLY B C 1
ATOM 7934 O O . GLY B 1 137 ? 16.516 -19.969 -8.641 1 94.94 137 GLY B O 1
ATOM 7935 N N . ILE B 1 138 ? 15.336 -21.641 -9.562 1 93.69 138 ILE B N 1
ATOM 7936 C CA . ILE B 1 138 ? 15.273 -22.406 -8.328 1 93.69 138 ILE B CA 1
ATOM 7937 C C . ILE B 1 138 ? 16.672 -22.906 -7.965 1 93.69 138 ILE B C 1
ATOM 7939 O O . ILE B 1 138 ? 17.578 -22.891 -8.797 1 93.69 138 ILE B O 1
ATOM 7943 N N . GLY B 1 139 ? 16.875 -23.297 -6.727 1 90.88 139 GLY B N 1
ATOM 7944 C CA . GLY B 1 139 ? 18.141 -23.828 -6.285 1 90.88 139 GLY B CA 1
ATOM 7945 C C . GLY B 1 139 ? 18.5 -25.156 -6.934 1 90.88 139 GLY B C 1
ATOM 7946 O O . GLY B 1 139 ? 17.656 -26.047 -7.035 1 90.88 139 GLY B O 1
ATOM 7947 N N . GLY B 1 140 ? 19.688 -25.234 -7.441 1 89.25 140 GLY B N 1
ATOM 7948 C CA . GLY B 1 140 ? 20.188 -26.484 -8 1 89.25 140 GLY B CA 1
ATOM 7949 C C . GLY B 1 140 ? 19.891 -26.625 -9.484 1 89.25 140 GLY B C 1
ATOM 7950 O O . GLY B 1 140 ? 20.188 -27.672 -10.078 1 89.25 140 GLY B O 1
ATOM 7951 N N . VAL B 1 141 ? 19.344 -25.594 -10.086 1 90.56 141 VAL B N 1
ATOM 7952 C CA . VAL B 1 141 ? 18.922 -25.672 -11.477 1 90.56 141 VAL B CA 1
ATOM 7953 C C . VAL B 1 141 ? 20.125 -25.453 -12.398 1 90.56 141 VAL B C 1
ATOM 7955 O O . VAL B 1 141 ? 20.078 -25.812 -13.578 1 90.56 141 VAL B O 1
ATOM 7958 N N . GLY B 1 142 ? 21.25 -24.859 -11.859 1 90.94 142 GLY B N 1
ATOM 7959 C CA . GLY B 1 142 ? 22.453 -24.688 -12.656 1 90.94 142 GLY B CA 1
ATOM 7960 C C . GLY B 1 142 ? 22.828 -23.234 -12.875 1 90.94 142 GLY B C 1
ATOM 7961 O O . GLY B 1 142 ? 23.5 -22.906 -13.859 1 90.94 142 GLY B O 1
ATOM 7962 N N . LYS B 1 143 ? 22.359 -22.312 -12.109 1 93.56 143 LYS B N 1
ATOM 7963 C CA . LYS B 1 143 ? 22.656 -20.891 -12.266 1 93.56 143 LYS B CA 1
ATOM 7964 C C . LYS B 1 143 ? 24.141 -20.609 -12.07 1 93.56 143 LYS B C 1
ATOM 7966 O O . LYS B 1 143 ? 24.734 -19.859 -12.836 1 93.56 143 LYS B O 1
ATOM 7971 N N . THR B 1 144 ? 24.688 -21.203 -10.945 1 91.38 144 THR B N 1
ATOM 7972 C CA . THR B 1 144 ? 26.109 -21.031 -10.664 1 91.38 144 THR B CA 1
ATOM 7973 C C . THR B 1 144 ? 26.953 -21.609 -11.805 1 91.38 144 THR B C 1
ATOM 7975 O O . THR B 1 144 ? 27.953 -21 -12.203 1 91.38 144 THR B O 1
ATOM 7978 N N . THR B 1 145 ? 26.5 -22.719 -12.289 1 91.06 145 THR B N 1
ATOM 7979 C CA . THR B 1 145 ? 27.203 -23.344 -13.398 1 91.06 145 THR B CA 1
ATOM 7980 C C . THR B 1 145 ? 27.156 -22.469 -14.641 1 91.06 145 THR B C 1
ATOM 7982 O O . THR B 1 145 ? 28.141 -22.328 -15.359 1 91.06 145 THR B O 1
ATOM 7985 N N . LEU B 1 146 ? 26.016 -22 -14.914 1 93.31 146 LEU B N 1
ATOM 7986 C CA . LEU B 1 146 ? 25.859 -21.094 -16.047 1 93.31 146 LEU B CA 1
ATOM 7987 C C . LEU B 1 146 ? 26.766 -19.875 -15.914 1 93.31 146 LEU B C 1
ATOM 7989 O O . LEU B 1 146 ? 27.391 -19.453 -16.891 1 93.31 146 LEU B O 1
ATOM 7993 N N . LEU B 1 147 ? 26.844 -19.297 -14.75 1 94.19 147 LEU B N 1
ATOM 7994 C CA . LEU B 1 147 ? 27.688 -18.141 -14.492 1 94.19 147 LEU B CA 1
ATOM 7995 C C . LEU B 1 147 ? 29.156 -18.469 -14.711 1 94.19 147 LEU B C 1
ATOM 7997 O O . LEU B 1 147 ? 29.906 -17.656 -15.234 1 94.19 147 LEU B O 1
ATOM 8001 N N . LYS B 1 148 ? 29.594 -19.656 -14.336 1 91.69 148 LYS B N 1
ATOM 8002 C CA . LYS B 1 148 ? 30.969 -20.109 -14.57 1 91.69 148 LYS B CA 1
ATOM 8003 C C . LYS B 1 148 ? 31.266 -20.234 -16.062 1 91.69 148 LYS B C 1
ATOM 8005 O O . LYS B 1 148 ? 32.344 -19.859 -16.516 1 91.69 148 LYS B O 1
ATOM 8010 N N . GLU B 1 149 ? 30.328 -20.75 -16.75 1 91.31 149 GLU B N 1
ATOM 8011 C CA . GLU B 1 149 ? 30.484 -20.875 -18.188 1 91.31 149 GLU B CA 1
ATOM 8012 C C . GLU B 1 149 ? 30.609 -19.5 -18.844 1 91.31 149 GLU B C 1
ATOM 8014 O O . GLU B 1 149 ? 31.359 -19.344 -19.828 1 91.31 149 GLU B O 1
ATOM 8019 N N . ILE B 1 150 ? 29.828 -18.578 -18.391 1 92.31 150 ILE B N 1
ATOM 8020 C CA . ILE B 1 150 ? 29.906 -17.219 -18.906 1 92.31 150 ILE B CA 1
ATOM 8021 C C . ILE B 1 150 ? 31.297 -16.656 -18.656 1 92.31 150 ILE B C 1
ATOM 8023 O O . ILE B 1 150 ? 31.906 -16.062 -19.547 1 92.31 150 ILE B O 1
ATOM 8027 N N . ASN B 1 151 ? 31.75 -16.828 -17.375 1 91.06 151 ASN B N 1
ATOM 8028 C CA . ASN B 1 151 ? 33.094 -16.375 -17.047 1 91.06 151 ASN B CA 1
ATOM 8029 C C . ASN B 1 151 ? 34.125 -16.938 -18.016 1 91.06 151 ASN B C 1
ATOM 8031 O O . ASN B 1 151 ? 35 -16.219 -18.484 1 91.06 151 ASN B O 1
ATOM 8035 N N . ASN B 1 152 ? 34.031 -18.219 -18.344 1 87.12 152 ASN B N 1
ATOM 8036 C CA . ASN B 1 152 ? 35 -18.906 -19.188 1 87.12 152 ASN B CA 1
ATOM 8037 C C . ASN B 1 152 ? 34.844 -18.516 -20.656 1 87.12 152 ASN B C 1
ATOM 8039 O O . ASN B 1 152 ? 35.812 -18.578 -21.422 1 87.12 152 ASN B O 1
ATOM 8043 N N . GLU B 1 153 ? 33.656 -18.234 -21.031 1 87 153 GLU B N 1
ATOM 8044 C CA . GLU B 1 153 ? 33.406 -17.766 -22.391 1 87 153 GLU B CA 1
ATOM 8045 C C . GLU B 1 153 ? 34.156 -16.469 -22.688 1 87 153 GLU B C 1
ATOM 8047 O O . GLU B 1 153 ? 34.594 -16.234 -23.812 1 87 153 GLU B O 1
ATOM 8052 N N . TYR B 1 154 ? 34.312 -15.609 -21.781 1 88.12 154 TYR B N 1
ATOM 8053 C CA . TYR B 1 154 ? 34.906 -14.297 -22 1 88.12 154 TYR B CA 1
ATOM 8054 C C . TYR B 1 154 ? 36.406 -14.328 -21.797 1 88.12 154 TYR B C 1
ATOM 8056 O O . TYR B 1 154 ? 37.094 -13.312 -21.922 1 88.12 154 TYR B O 1
ATOM 8064 N N . ILE B 1 155 ? 36.906 -15.508 -21.516 1 78.56 155 ILE B N 1
ATOM 8065 C CA . ILE B 1 155 ? 38.375 -15.68 -21.531 1 78.56 155 ILE B CA 1
ATOM 8066 C C . ILE B 1 155 ? 38.875 -15.531 -22.953 1 78.56 155 ILE B C 1
ATOM 8068 O O . ILE B 1 155 ? 39.969 -14.961 -23.172 1 78.56 155 ILE B O 1
ATOM 8072 N N . SER B 1 156 ? 38.031 -16.016 -23.828 1 75.69 156 SER B N 1
ATOM 8073 C CA . SER B 1 156 ? 38.438 -15.984 -25.234 1 75.69 156 SER B CA 1
ATOM 8074 C C . SER B 1 156 ? 38.062 -14.648 -25.875 1 75.69 156 SER B C 1
ATOM 8076 O O . SER B 1 156 ? 38.625 -14.273 -26.891 1 75.69 156 SER B O 1
ATOM 8078 N N . ARG B 1 157 ? 37.219 -14 -25.312 1 80.88 157 ARG B N 1
ATOM 8079 C CA . ARG B 1 157 ? 36.781 -12.727 -25.859 1 80.88 157 ARG B CA 1
ATOM 8080 C C . ARG B 1 157 ? 37.438 -11.555 -25.141 1 80.88 157 ARG B C 1
ATOM 8082 O O . ARG B 1 157 ? 36.75 -10.773 -24.469 1 80.88 157 ARG B O 1
ATOM 8089 N N . THR B 1 158 ? 38.625 -11.352 -25.328 1 69.94 158 THR B N 1
ATOM 8090 C CA . THR B 1 158 ? 39.406 -10.398 -24.547 1 69.94 158 THR B CA 1
ATOM 8091 C C . THR B 1 158 ? 39.156 -8.969 -25.031 1 69.94 158 THR B C 1
ATOM 8093 O O . THR B 1 158 ? 39.438 -8.008 -24.312 1 69.94 158 THR B O 1
ATOM 8096 N N . ASP B 1 159 ? 38.469 -8.828 -26.109 1 75.44 159 ASP B N 1
ATOM 8097 C CA . ASP B 1 159 ? 38.312 -7.488 -26.688 1 75.44 159 ASP B CA 1
ATOM 8098 C C . ASP B 1 159 ? 37.094 -6.789 -26.141 1 75.44 159 ASP B C 1
ATOM 8100 O O . ASP B 1 159 ? 36.938 -5.574 -26.281 1 75.44 159 ASP B O 1
ATOM 8104 N N . GLU B 1 160 ? 36.344 -7.449 -25.453 1 83.69 160 GLU B N 1
ATOM 8105 C CA . GLU B 1 160 ? 35.062 -6.848 -25.062 1 83.69 160 GLU B CA 1
ATOM 8106 C C . GLU B 1 160 ? 35.156 -6.176 -23.703 1 83.69 160 GLU B C 1
ATOM 8108 O O . GLU B 1 160 ? 34.656 -5.07 -23.516 1 83.69 160 GLU B O 1
ATOM 8113 N N . PHE B 1 161 ? 35.781 -6.871 -22.781 1 89.5 161 PHE B N 1
ATOM 8114 C CA . PHE B 1 161 ? 35.938 -6.328 -21.438 1 89.5 161 PHE B CA 1
ATOM 8115 C C . PHE B 1 161 ? 37.406 -6.336 -21 1 89.5 161 PHE B C 1
ATOM 8117 O O . PHE B 1 161 ? 38.156 -7.23 -21.375 1 89.5 161 PHE B O 1
ATOM 8124 N N . GLU B 1 162 ? 37.75 -5.312 -20.312 1 81.88 162 GLU B N 1
ATOM 8125 C CA . GLU B 1 162 ? 39.125 -5.211 -19.812 1 81.88 162 GLU B CA 1
ATOM 8126 C C . GLU B 1 162 ? 39.312 -6.066 -18.578 1 81.88 162 GLU B C 1
ATOM 8128 O O . GLU B 1 162 ? 40.406 -6.547 -18.312 1 81.88 162 GLU B O 1
ATOM 8133 N N . ALA B 1 163 ? 38.219 -6.203 -17.859 1 84.94 163 ALA B N 1
ATOM 8134 C CA . ALA B 1 163 ? 38.281 -7.008 -16.656 1 84.94 163 ALA B CA 1
ATOM 8135 C C . ALA B 1 163 ? 37 -7.789 -16.422 1 84.94 163 ALA B C 1
ATOM 8137 O O . ALA B 1 163 ? 35.906 -7.262 -16.641 1 84.94 163 ALA B O 1
ATOM 8138 N N . VAL B 1 164 ? 37.188 -9.078 -16.172 1 89.44 164 VAL B N 1
ATOM 8139 C CA . VAL B 1 164 ? 36.062 -9.906 -15.742 1 89.44 164 VAL B CA 1
ATOM 8140 C C . VAL B 1 164 ? 36.281 -10.336 -14.289 1 89.44 164 VAL B C 1
ATOM 8142 O O . VAL B 1 164 ? 37.25 -11.031 -13.969 1 89.44 164 VAL B O 1
ATOM 8145 N N . ILE B 1 165 ? 35.375 -9.875 -13.398 1 90.25 165 ILE B N 1
ATOM 8146 C CA . ILE B 1 165 ? 35.562 -10.047 -11.961 1 90.25 165 ILE B CA 1
ATOM 8147 C C . ILE B 1 165 ? 34.469 -10.977 -11.414 1 90.25 165 ILE B C 1
ATOM 8149 O O . ILE B 1 165 ? 33.281 -10.734 -11.617 1 90.25 165 ILE B O 1
ATOM 8153 N N . TRP B 1 166 ? 34.938 -12.023 -10.703 1 89.94 166 TRP B N 1
ATOM 8154 C CA . TRP B 1 166 ? 34 -12.961 -10.07 1 89.94 166 TRP B CA 1
ATOM 8155 C C . TRP B 1 166 ? 33.969 -12.758 -8.562 1 89.94 166 TRP B C 1
ATOM 8157 O O . TRP B 1 166 ? 35.031 -12.734 -7.91 1 89.94 166 TRP B O 1
ATOM 8167 N N . VAL B 1 167 ? 32.781 -12.492 -8.008 1 90.31 167 VAL B N 1
ATOM 8168 C CA . VAL B 1 167 ? 32.625 -12.359 -6.562 1 90.31 167 VAL B CA 1
ATOM 8169 C C . VAL B 1 167 ? 31.469 -13.242 -6.086 1 90.31 167 VAL B C 1
ATOM 8171 O O . VAL B 1 167 ? 30.375 -13.211 -6.648 1 90.31 167 VAL B O 1
ATOM 8174 N N . THR B 1 168 ? 31.641 -14.039 -5.051 1 90.19 168 THR B N 1
ATOM 8175 C CA . THR B 1 168 ? 30.578 -14.844 -4.438 1 90.19 168 THR B CA 1
ATOM 8176 C C . THR B 1 168 ? 30 -14.125 -3.227 1 90.19 168 THR B C 1
ATOM 8178 O O . THR B 1 168 ? 30.719 -13.766 -2.299 1 90.19 168 THR B O 1
ATOM 8181 N N . ILE B 1 169 ? 28.781 -13.742 -3.092 1 87.06 169 ILE B N 1
ATOM 8182 C CA . ILE B 1 169 ? 28.141 -12.945 -2.049 1 87.06 169 ILE B CA 1
ATOM 8183 C C . ILE B 1 169 ? 27.484 -13.867 -1.021 1 87.06 169 ILE B C 1
ATOM 8185 O O . ILE B 1 169 ? 27.719 -13.719 0.183 1 87.06 169 ILE B O 1
ATOM 8189 N N . SER B 1 170 ? 26.938 -14.797 -0.974 1 79.62 170 SER B N 1
ATOM 8190 C CA . SER B 1 170 ? 26.172 -15.711 -0.13 1 79.62 170 SER B CA 1
ATOM 8191 C C . SER B 1 170 ? 25.172 -14.961 0.738 1 79.62 170 SER B C 1
ATOM 8193 O O . SER B 1 170 ? 25.062 -13.734 0.646 1 79.62 170 SER B O 1
ATOM 8195 N N . GLN B 1 171 ? 24.391 -15.422 1.728 1 77.62 171 GLN B N 1
ATOM 8196 C CA . GLN B 1 171 ? 23.281 -14.859 2.494 1 77.62 171 GLN B CA 1
ATOM 8197 C C . GLN B 1 171 ? 23.781 -13.859 3.527 1 77.62 171 GLN B C 1
ATOM 8199 O O . GLN B 1 171 ? 23.172 -12.805 3.727 1 77.62 171 GLN B O 1
ATOM 8204 N N . ASP B 1 172 ? 24.891 -14.164 4.176 1 76 172 ASP B N 1
ATOM 8205 C CA . ASP B 1 172 ? 25.422 -13.281 5.211 1 76 172 ASP B CA 1
ATOM 8206 C C . ASP B 1 172 ? 26.609 -12.484 4.688 1 76 172 ASP B C 1
ATOM 8208 O O . ASP B 1 172 ? 27.766 -12.758 5.047 1 76 172 ASP B O 1
ATOM 8212 N N . PHE B 1 173 ? 26.297 -11.602 3.762 1 78.31 173 PHE B N 1
ATOM 8213 C CA . PHE B 1 173 ? 27.438 -10.883 3.215 1 78.31 173 PHE B CA 1
ATOM 8214 C C . PHE B 1 173 ? 27.672 -9.578 3.965 1 78.31 173 PHE B C 1
ATOM 8216 O O . PHE B 1 173 ? 26.766 -9.07 4.641 1 78.31 173 PHE B O 1
ATOM 8223 N N . SER B 1 174 ? 28.891 -9.195 4.07 1 84.69 174 SER B N 1
ATOM 8224 C CA . SER B 1 174 ? 29.328 -7.898 4.574 1 84.69 174 SER B CA 1
ATOM 8225 C C . SER B 1 174 ? 29.922 -7.043 3.459 1 84.69 174 SER B C 1
ATOM 8227 O O . SER B 1 174 ? 30.562 -7.57 2.539 1 84.69 174 SER B O 1
ATOM 8229 N N . LEU B 1 175 ? 29.641 -5.863 3.496 1 85.69 175 LEU B N 1
ATOM 8230 C CA . LEU B 1 175 ? 30.156 -4.938 2.492 1 85.69 175 LEU B CA 1
ATOM 8231 C C . LEU B 1 175 ? 31.672 -4.98 2.436 1 85.69 175 LEU B C 1
ATOM 8233 O O . LEU B 1 175 ? 32.25 -4.91 1.353 1 85.69 175 LEU B O 1
ATOM 8237 N N . GLU B 1 176 ? 32.25 -5.16 3.561 1 82.62 176 GLU B N 1
ATOM 8238 C CA . GLU B 1 176 ? 33.688 -5.188 3.643 1 82.62 176 GLU B CA 1
ATOM 8239 C C . GLU B 1 176 ? 34.281 -6.418 2.947 1 82.62 176 GLU B C 1
ATOM 8241 O O . GLU B 1 176 ? 35.312 -6.348 2.309 1 82.62 176 GLU B O 1
ATOM 8246 N N . ARG B 1 177 ? 33.562 -7.488 3.096 1 83.62 177 ARG B N 1
ATOM 8247 C CA . ARG B 1 177 ? 34 -8.727 2.471 1 83.62 177 ARG B CA 1
ATOM 8248 C C . ARG B 1 177 ? 33.969 -8.617 0.951 1 83.62 177 ARG B C 1
ATOM 8250 O O . ARG B 1 177 ? 34.875 -9.109 0.266 1 83.62 177 ARG B O 1
ATOM 8257 N N . ILE B 1 178 ? 33.031 -8.031 0.444 1 89.69 178 ILE B N 1
ATOM 8258 C CA . ILE B 1 178 ? 32.875 -7.867 -0.999 1 89.69 178 ILE B CA 1
ATOM 8259 C C . ILE B 1 178 ? 33.938 -6.918 -1.525 1 89.69 178 ILE B C 1
ATOM 8261 O O . ILE B 1 178 ? 34.531 -7.164 -2.576 1 89.69 178 ILE B O 1
ATOM 8265 N N . GLN B 1 179 ? 34.156 -5.84 -0.78 1 89.5 179 GLN B N 1
ATOM 8266 C CA . GLN B 1 179 ? 35.188 -4.879 -1.176 1 89.5 179 GLN B CA 1
ATOM 8267 C C . GLN B 1 179 ? 36.562 -5.52 -1.176 1 89.5 179 GLN B C 1
ATOM 8269 O O . GLN B 1 179 ? 37.375 -5.285 -2.084 1 89.5 179 GLN B O 1
ATOM 8274 N N . ARG B 1 180 ? 36.781 -6.352 -0.173 1 83.44 180 ARG B N 1
ATOM 8275 C CA . ARG B 1 180 ? 38.062 -7.039 -0.103 1 83.44 180 ARG B CA 1
ATOM 8276 C C . ARG B 1 180 ? 38.25 -7.988 -1.282 1 83.44 180 ARG B C 1
ATOM 8278 O O . ARG B 1 180 ? 39.344 -8.109 -1.829 1 83.44 180 ARG B O 1
ATOM 8285 N N . ALA B 1 181 ? 37.188 -8.664 -1.604 1 84.5 181 ALA B N 1
ATOM 8286 C CA . ALA B 1 181 ? 37.219 -9.578 -2.746 1 84.5 181 ALA B CA 1
ATOM 8287 C C . ALA B 1 181 ? 37.5 -8.82 -4.043 1 84.5 181 ALA B C 1
ATOM 8289 O O . ALA B 1 181 ? 38.25 -9.289 -4.898 1 84.5 181 ALA B O 1
ATOM 8290 N N . LEU B 1 182 ? 36.969 -7.699 -4.176 1 88.25 182 LEU B N 1
ATOM 8291 C CA . LEU B 1 182 ? 37.156 -6.871 -5.367 1 88.25 182 LEU B CA 1
ATOM 8292 C C . LEU B 1 182 ? 38.562 -6.348 -5.457 1 88.25 182 LEU B C 1
ATOM 8294 O O . LEU B 1 182 ? 39.188 -6.375 -6.527 1 88.25 182 LEU B O 1
ATOM 8298 N N . ILE B 1 183 ? 39.031 -5.891 -4.289 1 83.19 183 ILE B N 1
ATOM 8299 C CA . ILE B 1 183 ? 40.375 -5.328 -4.234 1 83.19 183 ILE B CA 1
ATOM 8300 C C . ILE B 1 183 ? 41.406 -6.402 -4.594 1 83.19 183 ILE B C 1
ATOM 8302 O O . ILE B 1 183 ? 42.344 -6.145 -5.344 1 83.19 183 ILE B O 1
ATOM 8306 N N . SER B 1 184 ? 41.156 -7.555 -4.055 1 78.25 184 SER B N 1
ATOM 8307 C CA . SER B 1 184 ? 42.062 -8.664 -4.328 1 78.25 184 SER B CA 1
ATOM 8308 C C . SER B 1 184 ? 42.031 -9.062 -5.801 1 78.25 184 SER B C 1
ATOM 8310 O O . SER B 1 184 ? 43.062 -9.32 -6.402 1 78.25 184 SER B O 1
ATOM 8312 N N . ARG B 1 185 ? 40.906 -9.031 -6.371 1 79.5 185 ARG B N 1
ATOM 8313 C CA . ARG B 1 185 ? 40.75 -9.461 -7.758 1 79.5 185 ARG B CA 1
ATOM 8314 C C . ARG B 1 185 ? 41.281 -8.406 -8.727 1 79.5 185 ARG B C 1
ATOM 8316 O O . ARG B 1 185 ? 41.688 -8.727 -9.836 1 79.5 185 ARG B O 1
ATOM 8323 N N . LEU B 1 186 ? 41.125 -7.16 -8.359 1 79.31 186 LEU B N 1
ATOM 8324 C CA . LEU B 1 186 ? 41.562 -6.059 -9.211 1 79.31 186 LEU B CA 1
ATOM 8325 C C . LEU B 1 186 ? 43.062 -5.793 -9.039 1 79.31 186 LEU B C 1
ATOM 8327 O O . LEU B 1 186 ? 43.656 -5.07 -9.828 1 79.31 186 LEU B O 1
ATOM 8331 N N . GLY B 1 187 ? 43.594 -6.414 -8.07 1 69.31 187 GLY B N 1
ATOM 8332 C CA . GLY B 1 187 ? 45.031 -6.234 -7.828 1 69.31 187 GLY B CA 1
ATOM 8333 C C . GLY B 1 187 ? 45.344 -4.914 -7.156 1 69.31 187 GLY B C 1
ATOM 8334 O O . GLY B 1 187 ? 46.438 -4.348 -7.383 1 69.31 187 GLY B O 1
ATOM 8335 N N . LEU B 1 188 ? 44.344 -4.395 -6.461 1 72.69 188 LEU B N 1
ATOM 8336 C CA . LEU B 1 188 ? 44.562 -3.135 -5.754 1 72.69 188 LEU B CA 1
ATOM 8337 C C . LEU B 1 188 ? 45.219 -3.371 -4.402 1 72.69 188 LEU B C 1
ATOM 8339 O O . LEU B 1 188 ? 45.156 -4.477 -3.857 1 72.69 188 LEU B O 1
ATOM 8343 N N . SER B 1 189 ? 45.906 -2.439 -3.943 1 64.38 189 SER B N 1
ATOM 8344 C CA . SER B 1 189 ? 46.562 -2.545 -2.639 1 64.38 189 SER B CA 1
ATOM 8345 C C . SER B 1 189 ? 45.531 -2.328 -1.51 1 64.38 189 SER B C 1
ATOM 8347 O O . SER B 1 189 ? 44.594 -1.579 -1.666 1 64.38 189 SER B O 1
ATOM 8349 N N . PHE B 1 190 ? 45.594 -3.271 -0.597 1 61.34 190 PHE B N 1
ATOM 8350 C CA . PHE B 1 190 ? 44.688 -3.18 0.535 1 61.34 190 PHE B CA 1
ATOM 8351 C C . PHE B 1 190 ? 45.438 -2.76 1.798 1 61.34 190 PHE B C 1
ATOM 8353 O O . PHE B 1 190 ? 46.5 -3.312 2.117 1 61.34 190 PHE B O 1
ATOM 8360 N N . ASP B 1 191 ? 44.938 -1.543 2.361 1 56.44 191 ASP B N 1
ATOM 8361 C CA . ASP B 1 191 ? 45.438 -1.132 3.676 1 56.44 191 ASP B CA 1
ATOM 8362 C C . ASP B 1 191 ? 44.344 -1.326 4.742 1 56.44 191 ASP B C 1
ATOM 8364 O O . ASP B 1 191 ? 43.25 -0.796 4.617 1 56.44 191 ASP B O 1
ATOM 8368 N N . ALA B 1 192 ? 44.625 -2.166 5.695 1 55.66 192 ALA B N 1
ATOM 8369 C CA . ALA B 1 192 ? 43.688 -2.516 6.754 1 55.66 192 ALA B CA 1
ATOM 8370 C C . ALA B 1 192 ? 43.219 -1.273 7.508 1 55.66 192 ALA B C 1
ATOM 8372 O O . ALA B 1 192 ? 42.156 -1.27 8.102 1 55.66 192 ALA B O 1
ATOM 8373 N N . ALA B 1 193 ? 44.062 -0.209 7.445 1 55.38 193 ALA B N 1
ATOM 8374 C CA . ALA B 1 193 ? 43.719 0.971 8.242 1 55.38 193 ALA B CA 1
ATOM 8375 C C . ALA B 1 193 ? 42.75 1.875 7.508 1 55.38 193 ALA B C 1
ATOM 8377 O O . ALA B 1 193 ? 42.219 2.828 8.086 1 55.38 193 ALA B O 1
ATOM 8378 N N . GLU B 1 194 ? 42.406 1.501 6.348 1 63.56 194 GLU B N 1
ATOM 8379 C CA . GLU B 1 194 ? 41.562 2.357 5.535 1 63.56 194 GLU B CA 1
ATOM 8380 C C . GLU B 1 194 ? 40.094 2.236 5.957 1 63.56 194 GLU B C 1
ATOM 8382 O O . GLU B 1 194 ? 39.625 1.146 6.289 1 63.56 194 GLU B O 1
ATOM 8387 N N . CYS B 1 195 ? 39.5 3.416 6.137 1 67 195 CYS B N 1
ATOM 8388 C CA . CYS B 1 195 ? 38.062 3.459 6.449 1 67 195 CYS B CA 1
ATOM 8389 C C . CYS B 1 195 ? 37.25 3.029 5.254 1 67 195 CYS B C 1
ATOM 8391 O O . CYS B 1 195 ? 37.719 3.021 4.121 1 67 195 CYS B O 1
ATOM 8393 N N . GLN B 1 196 ? 36.094 2.592 5.473 1 74.5 196 GLN B N 1
ATOM 8394 C CA . GLN B 1 196 ? 35.188 2.055 4.48 1 74.5 196 GLN B CA 1
ATOM 8395 C C . GLN B 1 196 ? 34.938 3.053 3.348 1 74.5 196 GLN B C 1
ATOM 8397 O O . GLN B 1 196 ? 34.875 2.668 2.18 1 74.5 196 GLN B O 1
ATOM 8402 N N . GLU B 1 197 ? 34.875 4.312 3.662 1 72.44 197 GLU B N 1
ATOM 8403 C CA . GLU B 1 197 ? 34.594 5.336 2.656 1 72.44 197 GLU B CA 1
ATOM 8404 C C . GLU B 1 197 ? 35.781 5.496 1.699 1 72.44 197 GLU B C 1
ATOM 8406 O O . GLU B 1 197 ? 35.562 5.738 0.506 1 72.44 197 GLU B O 1
ATOM 8411 N N . GLN B 1 198 ? 36.938 5.332 2.262 1 71.62 198 GLN B N 1
ATOM 8412 C CA . GLN B 1 198 ? 38.125 5.438 1.424 1 71.62 198 GLN B CA 1
ATOM 8413 C C . GLN B 1 198 ? 38.219 4.25 0.469 1 71.62 198 GLN B C 1
ATOM 8415 O O . GLN B 1 198 ? 38.625 4.414 -0.688 1 71.62 198 GLN B O 1
ATOM 8420 N N . LEU B 1 199 ? 37.938 3.164 1.076 1 77.88 199 LEU B N 1
ATOM 8421 C CA . LEU B 1 199 ? 37.938 1.974 0.232 1 77.88 199 LEU B CA 1
ATOM 8422 C C . LEU B 1 199 ? 36.938 2.111 -0.916 1 77.88 199 LEU B C 1
ATOM 8424 O O . LEU B 1 199 ? 37.25 1.719 -2.047 1 77.88 199 LEU B O 1
ATOM 8428 N N . THR B 1 200 ? 35.781 2.621 -0.625 1 84.56 200 THR B N 1
ATOM 8429 C CA . THR B 1 200 ? 34.75 2.826 -1.621 1 84.56 200 THR B CA 1
ATOM 8430 C C . THR B 1 200 ? 35.219 3.771 -2.721 1 84.56 200 THR B C 1
ATOM 8432 O O . THR B 1 200 ? 35 3.518 -3.906 1 84.56 200 THR B O 1
ATOM 8435 N N . SER B 1 201 ? 35.812 4.816 -2.283 1 78.94 201 SER B N 1
ATOM 8436 C CA . SER B 1 201 ? 36.281 5.805 -3.248 1 78.94 201 SER B CA 1
ATOM 8437 C C . SER B 1 201 ? 37.406 5.23 -4.125 1 78.94 201 SER B C 1
ATOM 8439 O O . SER B 1 201 ? 37.469 5.52 -5.324 1 78.94 201 SER B O 1
ATOM 8441 N N . ARG B 1 202 ? 38.219 4.418 -3.545 1 76.19 202 ARG B N 1
ATOM 8442 C CA . ARG B 1 202 ? 39.312 3.822 -4.285 1 76.19 202 ARG B CA 1
ATOM 8443 C C . ARG B 1 202 ? 38.812 2.84 -5.336 1 76.19 202 ARG B C 1
ATOM 8445 O O . ARG B 1 202 ? 39.281 2.852 -6.48 1 76.19 202 ARG B O 1
ATOM 8452 N N . ILE B 1 203 ? 37.969 2.016 -4.93 1 86.44 203 ILE B N 1
ATOM 8453 C CA . ILE B 1 203 ? 37.406 1.036 -5.848 1 86.44 203 ILE B CA 1
ATOM 8454 C C . ILE B 1 203 ? 36.688 1.754 -6.98 1 86.44 203 ILE B C 1
ATOM 8456 O O . ILE B 1 203 ? 36.844 1.398 -8.148 1 86.44 203 ILE B O 1
ATOM 8460 N N . TYR B 1 204 ? 35.969 2.74 -6.629 1 87.75 204 TYR B N 1
ATOM 8461 C CA . TYR B 1 204 ? 35.188 3.475 -7.609 1 87.75 204 TYR B CA 1
ATOM 8462 C C . TYR B 1 204 ? 36.094 4.156 -8.633 1 87.75 204 TYR B C 1
ATOM 8464 O O . TYR B 1 204 ? 35.812 4.117 -9.836 1 87.75 204 TYR B O 1
ATOM 8472 N N . ASN B 1 205 ? 37.062 4.773 -8.172 1 79.19 205 ASN B N 1
ATOM 8473 C CA . ASN B 1 205 ? 37.969 5.5 -9.055 1 79.19 205 ASN B CA 1
ATOM 8474 C C . ASN B 1 205 ? 38.656 4.562 -10.031 1 79.19 205 ASN B C 1
ATOM 8476 O O . ASN B 1 205 ? 38.938 4.934 -11.18 1 79.19 205 ASN B O 1
ATOM 8480 N N . PHE B 1 206 ? 38.969 3.445 -9.555 1 81 206 PHE B N 1
ATOM 8481 C CA . PHE B 1 206 ? 39.594 2.465 -10.422 1 81 206 PHE B CA 1
ATOM 8482 C C . PHE B 1 206 ? 38.625 1.914 -11.438 1 81 206 PHE B C 1
ATOM 8484 O O . PHE B 1 206 ? 38.906 1.862 -12.641 1 81 206 PHE B O 1
ATOM 8491 N N . MET B 1 207 ? 37.469 1.549 -11.023 1 88.62 207 MET B N 1
ATOM 8492 C CA . MET B 1 207 ? 36.531 0.827 -11.852 1 88.62 207 MET B CA 1
ATOM 8493 C C . MET B 1 207 ? 35.844 1.764 -12.844 1 88.62 207 MET B C 1
ATOM 8495 O O . MET B 1 207 ? 35.375 1.325 -13.898 1 88.62 207 MET B O 1
ATOM 8499 N N . ARG B 1 208 ? 35.812 2.973 -12.5 1 86.56 208 ARG B N 1
ATOM 8500 C CA . ARG B 1 208 ? 35.156 3.918 -13.406 1 86.56 208 ARG B CA 1
ATOM 8501 C C . ARG B 1 208 ? 35.969 4.09 -14.68 1 86.56 208 ARG B C 1
ATOM 8503 O O . ARG B 1 208 ? 35.438 4.508 -15.711 1 86.56 208 ARG B O 1
ATOM 8510 N N . ARG B 1 209 ? 37.219 3.693 -14.68 1 80.25 209 ARG B N 1
ATOM 8511 C CA . ARG B 1 209 ? 38.094 3.932 -15.812 1 80.25 209 ARG B CA 1
ATOM 8512 C C . ARG B 1 209 ? 38.25 2.684 -16.672 1 80.25 209 ARG B C 1
ATOM 8514 O O . ARG B 1 209 ? 38.812 2.732 -17.75 1 80.25 209 ARG B O 1
ATOM 8521 N N . ILE B 1 210 ? 37.719 1.597 -16.172 1 83.06 210 ILE B N 1
ATOM 8522 C CA . ILE B 1 210 ? 37.875 0.351 -16.922 1 83.06 210 ILE B CA 1
ATOM 8523 C C . ILE B 1 210 ? 36.5 -0.169 -17.328 1 83.06 210 ILE B C 1
ATOM 8525 O O . ILE B 1 210 ? 35.5 0.048 -16.609 1 83.06 210 ILE B O 1
ATOM 8529 N N . LYS B 1 211 ? 36.5 -0.822 -18.484 1 88.81 211 LYS B N 1
ATOM 8530 C CA . LYS B 1 211 ? 35.312 -1.532 -18.891 1 88.81 211 LYS B CA 1
ATOM 8531 C C . LYS B 1 211 ? 35.25 -2.938 -18.297 1 88.81 211 LYS B C 1
ATOM 8533 O O . LYS B 1 211 ? 36.031 -3.807 -18.688 1 88.81 211 LYS B O 1
ATOM 8538 N N . PHE B 1 212 ? 34.375 -3.182 -17.375 1 91.5 212 PHE B N 1
ATOM 8539 C CA . PHE B 1 212 ? 34.438 -4.441 -16.641 1 91.5 212 PHE B CA 1
ATOM 8540 C C . PHE B 1 212 ? 33.156 -5.23 -16.812 1 91.5 212 PHE B C 1
ATOM 8542 O O . PHE B 1 212 ? 32.125 -4.676 -17.234 1 91.5 212 PHE B O 1
ATOM 8549 N N . LEU B 1 213 ? 33.281 -6.531 -16.625 1 93.69 213 LEU B N 1
ATOM 8550 C CA . LEU B 1 213 ? 32.188 -7.473 -16.422 1 93.69 213 LEU B CA 1
ATOM 8551 C C . LEU B 1 213 ? 32.219 -8.078 -15.023 1 93.69 213 LEU B C 1
ATOM 8553 O O . LEU B 1 213 ? 33.125 -8.844 -14.703 1 93.69 213 LEU B O 1
ATOM 8557 N N . LEU B 1 214 ? 31.266 -7.621 -14.242 1 95.06 214 LEU B N 1
ATOM 8558 C CA . LEU B 1 214 ? 31.219 -8.094 -12.859 1 95.06 214 LEU B CA 1
ATOM 8559 C C . LEU B 1 214 ? 30.234 -9.242 -12.719 1 95.06 214 LEU B C 1
ATOM 8561 O O . LEU B 1 214 ? 29.062 -9.109 -13.078 1 95.06 214 LEU B O 1
ATOM 8565 N N . LEU B 1 215 ? 30.703 -10.375 -12.266 1 95.06 215 LEU B N 1
ATOM 8566 C CA . LEU B 1 215 ? 29.875 -11.562 -12.039 1 95.06 215 LEU B CA 1
ATOM 8567 C C . LEU B 1 215 ? 29.656 -11.797 -10.555 1 95.06 215 LEU B C 1
ATOM 8569 O O . LEU B 1 215 ? 30.594 -12.117 -9.82 1 95.06 215 LEU B O 1
ATOM 8573 N N . LEU B 1 216 ? 28.422 -11.617 -10.109 1 95.19 216 LEU B N 1
ATOM 8574 C CA . LEU B 1 216 ? 28.047 -11.82 -8.711 1 95.19 216 LEU B CA 1
ATOM 8575 C C . LEU B 1 216 ? 27.25 -13.109 -8.555 1 95.19 216 LEU B C 1
ATOM 8577 O O . LEU B 1 216 ? 26.172 -13.25 -9.141 1 95.19 216 LEU B O 1
ATOM 8581 N N . ASP B 1 217 ? 27.719 -14.016 -7.723 1 93.69 217 ASP B N 1
ATOM 8582 C CA . ASP B 1 217 ? 27.062 -15.312 -7.594 1 93.69 217 ASP B CA 1
ATOM 8583 C C . ASP B 1 217 ? 26.266 -15.398 -6.297 1 93.69 217 ASP B C 1
ATOM 8585 O O . ASP B 1 217 ? 26.75 -15 -5.234 1 93.69 217 ASP B O 1
ATOM 8589 N N . ASP B 1 218 ? 25.016 -15.891 -6.344 1 93.06 218 ASP B N 1
ATOM 8590 C CA . ASP B 1 218 ? 24.172 -16.281 -5.23 1 93.06 218 ASP B CA 1
ATOM 8591 C C . ASP B 1 218 ? 23.703 -15.078 -4.426 1 93.06 218 ASP B C 1
ATOM 8593 O O . ASP B 1 218 ? 23.875 -15.031 -3.205 1 93.06 218 ASP B O 1
ATOM 8597 N N . LEU B 1 219 ? 23.141 -14.133 -5.055 1 93.75 219 LEU B N 1
ATOM 8598 C CA . LEU B 1 219 ? 22.625 -12.93 -4.422 1 93.75 219 LEU B CA 1
ATOM 8599 C C . LEU B 1 219 ? 21.266 -13.195 -3.791 1 93.75 219 LEU B C 1
ATOM 8601 O O . LEU B 1 219 ? 20.391 -13.797 -4.418 1 93.75 219 LEU B O 1
ATOM 8605 N N . TRP B 1 220 ? 21.016 -12.75 -2.527 1 90.31 220 TRP B N 1
ATOM 8606 C CA . TRP B 1 220 ? 19.75 -13.008 -1.828 1 90.31 220 TRP B CA 1
ATOM 8607 C C . TRP B 1 220 ? 19.016 -11.695 -1.539 1 90.31 220 TRP B C 1
ATOM 8609 O O . TRP B 1 220 ? 17.828 -11.703 -1.247 1 90.31 220 TRP B O 1
ATOM 8619 N N . GLN B 1 221 ? 19.719 -10.602 -1.569 1 89.88 221 GLN B N 1
ATOM 8620 C CA . GLN B 1 221 ? 19.141 -9.289 -1.318 1 89.88 221 GLN B CA 1
ATOM 8621 C C . GLN B 1 221 ? 19.828 -8.219 -2.156 1 89.88 221 GLN B C 1
ATOM 8623 O O . GLN B 1 221 ? 20.828 -8.492 -2.828 1 89.88 221 GLN B O 1
ATOM 8628 N N . ARG B 1 222 ? 19.219 -7.074 -2.129 1 90.75 222 ARG B N 1
ATOM 8629 C CA . ARG B 1 222 ? 19.781 -5.969 -2.893 1 90.75 222 ARG B CA 1
ATOM 8630 C C . ARG B 1 222 ? 21.188 -5.621 -2.398 1 90.75 222 ARG B C 1
ATOM 8632 O O . ARG B 1 222 ? 21.438 -5.621 -1.193 1 90.75 222 ARG B O 1
ATOM 8639 N N . LEU B 1 223 ? 22 -5.441 -3.33 1 90.81 223 LEU B N 1
ATOM 8640 C CA . LEU B 1 223 ? 23.359 -4.992 -3.045 1 90.81 223 LEU B CA 1
ATOM 8641 C C . LEU B 1 223 ? 23.531 -3.523 -3.41 1 90.81 223 LEU B C 1
ATOM 8643 O O . LEU B 1 223 ? 23.203 -3.111 -4.523 1 90.81 223 LEU B O 1
ATOM 8647 N N . ASP B 1 224 ? 23.938 -2.74 -2.477 1 88.25 224 ASP B N 1
ATOM 8648 C CA . ASP B 1 224 ? 24.188 -1.33 -2.758 1 88.25 224 ASP B CA 1
ATOM 8649 C C . ASP B 1 224 ? 25.531 -1.146 -3.475 1 88.25 224 ASP B C 1
ATOM 8651 O O . ASP B 1 224 ? 26.547 -0.926 -2.832 1 88.25 224 ASP B O 1
ATOM 8655 N N . LEU B 1 225 ? 25.484 -1.096 -4.738 1 90.19 225 LEU B N 1
ATOM 8656 C CA . LEU B 1 225 ? 26.688 -1.003 -5.555 1 90.19 225 LEU B CA 1
ATOM 8657 C C . LEU B 1 225 ? 27.422 0.304 -5.285 1 90.19 225 LEU B C 1
ATOM 8659 O O . LEU B 1 225 ? 28.656 0.346 -5.324 1 90.19 225 LEU B O 1
ATOM 8663 N N . GLU B 1 226 ? 26.688 1.321 -4.93 1 86.62 226 GLU B N 1
ATOM 8664 C CA . GLU B 1 226 ? 27.297 2.625 -4.676 1 86.62 226 GLU B CA 1
ATOM 8665 C C . GLU B 1 226 ? 28.172 2.592 -3.424 1 86.62 226 GLU B C 1
ATOM 8667 O O . GLU B 1 226 ? 29.281 3.139 -3.418 1 86.62 226 GLU B O 1
ATOM 8672 N N . ASN B 1 227 ? 27.703 1.961 -2.479 1 85.94 227 ASN B N 1
ATOM 8673 C CA . ASN B 1 227 ? 28.438 1.903 -1.218 1 85.94 227 ASN B CA 1
ATOM 8674 C C . ASN B 1 227 ? 29.641 0.972 -1.312 1 85.94 227 ASN B C 1
ATOM 8676 O O . ASN B 1 227 ? 30.578 1.074 -0.512 1 85.94 227 ASN B O 1
ATOM 8680 N N . ILE B 1 228 ? 29.578 0.072 -2.262 1 88.62 228 ILE B N 1
ATOM 8681 C CA . ILE B 1 228 ? 30.703 -0.831 -2.486 1 88.62 228 ILE B CA 1
ATOM 8682 C C . ILE B 1 228 ? 31.75 -0.142 -3.352 1 88.62 228 ILE B C 1
ATOM 8684 O O . ILE B 1 228 ? 32.938 -0.435 -3.242 1 88.62 228 ILE B O 1
ATOM 8688 N N . GLY B 1 229 ? 31.391 0.787 -4.098 1 88.81 229 GLY B N 1
ATOM 8689 C CA . GLY B 1 229 ? 32.281 1.523 -4.977 1 88.81 229 GLY B CA 1
ATOM 8690 C C . GLY B 1 229 ? 32.219 1.063 -6.418 1 88.81 229 GLY B C 1
ATOM 8691 O O . GLY B 1 229 ? 33.156 1.278 -7.191 1 88.81 229 GLY B O 1
ATOM 8692 N N . ILE B 1 230 ? 31.125 0.371 -6.77 1 91.31 230 ILE B N 1
ATOM 8693 C CA . ILE B 1 230 ? 30.984 -0.124 -8.133 1 91.31 230 ILE B CA 1
ATOM 8694 C C . ILE B 1 230 ? 30.156 0.873 -8.953 1 91.31 230 ILE B C 1
ATOM 8696 O O . ILE B 1 230 ? 29.031 1.219 -8.586 1 91.31 230 ILE B O 1
ATOM 8700 N N . PRO B 1 231 ? 30.75 1.331 -9.977 1 89.88 231 PRO B N 1
ATOM 8701 C CA . PRO B 1 231 ? 29.969 2.234 -10.828 1 89.88 231 PRO B CA 1
ATOM 8702 C C . PRO B 1 231 ? 28.75 1.553 -11.453 1 89.88 231 PRO B C 1
ATOM 8704 O O . PRO B 1 231 ? 28.828 0.381 -11.828 1 89.88 231 PRO B O 1
ATOM 8707 N N . LEU B 1 232 ? 27.719 2.279 -11.555 1 90 232 LEU B N 1
ATOM 8708 C CA . LEU B 1 232 ? 26.5 1.728 -12.148 1 90 232 LEU B CA 1
ATOM 8709 C C . LEU B 1 232 ? 26.656 1.584 -13.656 1 90 232 LEU B C 1
ATOM 8711 O O . LEU B 1 232 ? 27.156 2.49 -14.328 1 90 232 LEU B O 1
ATOM 8715 N N . PRO B 1 233 ? 26.281 0.395 -14.102 1 90.25 233 PRO B N 1
ATOM 8716 C CA . PRO B 1 233 ? 26.344 0.211 -15.555 1 90.25 233 PRO B CA 1
ATOM 8717 C C . PRO B 1 233 ? 25.391 1.138 -16.312 1 90.25 233 PRO B C 1
ATOM 8719 O O . PRO B 1 233 ? 24.266 1.349 -15.883 1 90.25 233 PRO B O 1
ATOM 8722 N N . ASP B 1 234 ? 25.922 1.839 -17.203 1 82 234 ASP B N 1
ATOM 8723 C CA . ASP B 1 234 ? 25.141 2.723 -18.062 1 82 234 ASP B CA 1
ATOM 8724 C C . ASP B 1 234 ? 25.438 2.479 -19.531 1 82 234 ASP B C 1
ATOM 8726 O O . ASP B 1 234 ? 26.328 1.688 -19.875 1 82 234 ASP B O 1
ATOM 8730 N N . LYS B 1 235 ? 24.656 3.113 -20.375 1 80.88 235 LYS B N 1
ATOM 8731 C CA . LYS B 1 235 ? 24.828 2.959 -21.812 1 80.88 235 LYS B CA 1
ATOM 8732 C C . LYS B 1 235 ? 26.156 3.539 -22.281 1 80.88 235 LYS B C 1
ATOM 8734 O O . LYS B 1 235 ? 26.719 3.096 -23.297 1 80.88 235 LYS B O 1
ATOM 8739 N N . THR B 1 236 ? 26.719 4.414 -21.469 1 80.5 236 THR B N 1
ATOM 8740 C CA . THR B 1 236 ? 27.922 5.113 -21.875 1 80.5 236 THR B CA 1
ATOM 8741 C C . THR B 1 236 ? 29.172 4.332 -21.469 1 80.5 236 THR B C 1
ATOM 8743 O O . THR B 1 236 ? 30.094 4.16 -22.266 1 80.5 236 THR B O 1
ATOM 8746 N N . ASN B 1 237 ? 29.25 3.828 -20.297 1 85.19 237 ASN B N 1
ATOM 8747 C CA . ASN B 1 237 ? 30.453 3.119 -19.844 1 85.19 237 ASN B CA 1
ATOM 8748 C C . ASN B 1 237 ? 30.484 1.687 -20.359 1 85.19 237 ASN B C 1
ATOM 8750 O O . ASN B 1 237 ? 31.547 1.064 -20.422 1 85.19 237 ASN B O 1
ATOM 8754 N N . ARG B 1 238 ? 29.406 1.033 -20.891 1 86.25 238 ARG B N 1
ATOM 8755 C CA . ARG B 1 238 ? 29.281 -0.296 -21.484 1 86.25 238 ARG B CA 1
ATOM 8756 C C . ARG B 1 238 ? 29.766 -1.373 -20.516 1 86.25 238 ARG B C 1
ATOM 8758 O O . ARG B 1 238 ? 30.234 -2.426 -20.938 1 86.25 238 ARG B O 1
ATOM 8765 N N . CYS B 1 239 ? 29.812 -0.997 -19.109 1 92.25 239 CYS B N 1
ATOM 8766 C CA . CYS B 1 239 ? 30.078 -1.986 -18.078 1 92.25 239 CYS B CA 1
ATOM 8767 C C . CYS B 1 239 ? 28.859 -2.846 -17.812 1 92.25 239 CYS B C 1
ATOM 8769 O O . CYS B 1 239 ? 27.734 -2.451 -18.141 1 92.25 239 CYS B O 1
ATOM 8771 N N . LYS B 1 240 ? 29.156 -4.07 -17.375 1 95.38 240 LYS B N 1
ATOM 8772 C CA . LYS B 1 240 ? 28.047 -4.984 -17.141 1 95.38 240 LYS B CA 1
ATOM 8773 C C . LYS B 1 240 ? 28.156 -5.664 -15.781 1 95.38 240 LYS B C 1
ATOM 8775 O O . LYS B 1 240 ? 29.266 -5.965 -15.328 1 95.38 240 LYS B O 1
ATOM 8780 N N . VAL B 1 241 ? 27.031 -5.801 -15.172 1 96.25 241 VAL B N 1
ATOM 8781 C CA . VAL B 1 241 ? 26.938 -6.57 -13.938 1 96.25 241 VAL B CA 1
ATOM 8782 C C . VAL B 1 241 ? 25.953 -7.727 -14.125 1 96.25 241 VAL B C 1
ATOM 8784 O O . VAL B 1 241 ? 24.797 -7.512 -14.492 1 96.25 241 VAL B O 1
ATOM 8787 N N . VAL B 1 242 ? 26.438 -8.953 -13.984 1 97 242 VAL B N 1
ATOM 8788 C CA . VAL B 1 242 ? 25.609 -10.156 -14.078 1 97 242 VAL B CA 1
ATOM 8789 C C . VAL B 1 242 ? 25.578 -10.859 -12.719 1 97 242 VAL B C 1
ATOM 8791 O O . VAL B 1 242 ? 26.609 -11.086 -12.102 1 97 242 VAL B O 1
ATOM 8794 N N . PHE B 1 243 ? 24.406 -11.109 -12.25 1 97.12 243 PHE B N 1
ATOM 8795 C CA . PHE B 1 243 ? 24.328 -11.773 -10.961 1 97.12 243 PHE B CA 1
ATOM 8796 C C . PHE B 1 243 ? 23.328 -12.922 -10.992 1 97.12 243 PHE B C 1
ATOM 8798 O O . PHE B 1 243 ? 22.453 -12.961 -11.859 1 97.12 243 PHE B O 1
ATOM 8805 N N . THR B 1 244 ? 23.469 -13.93 -10.141 1 96.56 244 THR B N 1
ATOM 8806 C CA . THR B 1 244 ? 22.547 -15.055 -10.023 1 96.56 244 THR B CA 1
ATOM 8807 C C . THR B 1 244 ? 21.734 -14.953 -8.727 1 96.56 244 THR B C 1
ATOM 8809 O O . THR B 1 244 ? 22.25 -14.484 -7.707 1 96.56 244 THR B O 1
ATOM 8812 N N . THR B 1 245 ? 20.531 -15.281 -8.805 1 95.88 245 THR B N 1
ATOM 8813 C CA . THR B 1 245 ? 19.656 -15.227 -7.641 1 95.88 245 THR B CA 1
ATOM 8814 C C . THR B 1 245 ? 18.547 -16.266 -7.746 1 95.88 245 THR B C 1
ATOM 8816 O O . THR B 1 245 ? 18.375 -16.891 -8.797 1 95.88 245 THR B O 1
ATOM 8819 N N . ARG B 1 246 ? 17.922 -16.531 -6.629 1 93.38 246 ARG B N 1
ATOM 8820 C CA . ARG B 1 246 ? 16.859 -17.531 -6.582 1 93.38 246 ARG B CA 1
ATOM 8821 C C . ARG B 1 246 ? 15.484 -16.875 -6.727 1 93.38 246 ARG B C 1
ATOM 8823 O O . ARG B 1 246 ? 14.484 -17.562 -6.926 1 93.38 246 ARG B O 1
ATOM 8830 N N . SER B 1 247 ? 15.492 -15.625 -6.652 1 93.44 247 SER B N 1
ATOM 8831 C CA . SER B 1 247 ? 14.219 -14.914 -6.652 1 93.44 247 SER B CA 1
ATOM 8832 C C . SER B 1 247 ? 14.211 -13.789 -7.684 1 93.44 247 SER B C 1
ATOM 8834 O O . SER B 1 247 ? 15.203 -13.07 -7.836 1 93.44 247 SER B O 1
ATOM 8836 N N . MET B 1 248 ? 13.125 -13.656 -8.359 1 93.62 248 MET B N 1
ATOM 8837 C CA . MET B 1 248 ? 12.961 -12.57 -9.32 1 93.62 248 MET B CA 1
ATOM 8838 C C . MET B 1 248 ? 12.883 -11.219 -8.609 1 93.62 248 MET B C 1
ATOM 8840 O O . MET B 1 248 ? 13.219 -10.188 -9.195 1 93.62 248 MET B O 1
ATOM 8844 N N . ASP B 1 249 ? 12.438 -11.18 -7.418 1 92 249 ASP B N 1
ATOM 8845 C CA . ASP B 1 249 ? 12.344 -9.953 -6.633 1 92 249 ASP B CA 1
ATOM 8846 C C . ASP B 1 249 ? 13.711 -9.305 -6.445 1 92 249 ASP B C 1
ATOM 8848 O O . ASP B 1 249 ? 13.836 -8.078 -6.453 1 92 249 ASP B O 1
ATOM 8852 N N . VAL B 1 250 ? 14.672 -10.125 -6.254 1 93.25 250 VAL B N 1
ATOM 8853 C CA . VAL B 1 250 ? 16.031 -9.609 -6.082 1 93.25 250 VAL B CA 1
ATOM 8854 C C . VAL B 1 250 ? 16.5 -8.945 -7.375 1 93.25 250 VAL B C 1
ATOM 8856 O O . VAL B 1 250 ? 17.219 -7.945 -7.34 1 93.25 250 VAL B O 1
ATOM 8859 N N . CYS B 1 251 ? 16.078 -9.516 -8.484 1 94.69 251 CYS B N 1
ATOM 8860 C CA . CYS B 1 251 ? 16.391 -8.891 -9.766 1 94.69 251 CYS B CA 1
ATOM 8861 C C . CYS B 1 251 ? 15.797 -7.484 -9.844 1 94.69 251 CYS B C 1
ATOM 8863 O O . CYS B 1 251 ? 16.453 -6.555 -10.305 1 94.69 251 CYS B O 1
ATOM 8865 N N . SER B 1 252 ? 14.617 -7.422 -9.367 1 91.75 252 SER B N 1
ATOM 8866 C CA . SER B 1 252 ? 13.953 -6.121 -9.391 1 91.75 252 SER B CA 1
ATOM 8867 C C . SER B 1 252 ? 14.578 -5.168 -8.375 1 91.75 252 SER B C 1
ATOM 8869 O O . SER B 1 252 ? 14.703 -3.969 -8.641 1 91.75 252 SER B O 1
ATOM 8871 N N . ASP B 1 253 ? 14.93 -5.672 -7.23 1 91.56 253 ASP B N 1
ATOM 8872 C CA . ASP B 1 253 ? 15.578 -4.852 -6.215 1 91.56 253 ASP B CA 1
ATOM 8873 C C . ASP B 1 253 ? 16.891 -4.281 -6.734 1 91.56 253 ASP B C 1
ATOM 8875 O O . ASP B 1 253 ? 17.281 -3.172 -6.359 1 91.56 253 ASP B O 1
ATOM 8879 N N . MET B 1 254 ? 17.547 -5.055 -7.594 1 93.19 254 MET B N 1
ATOM 8880 C CA . MET B 1 254 ? 18.812 -4.637 -8.18 1 93.19 254 MET B CA 1
ATOM 8881 C C . MET B 1 254 ? 18.594 -3.781 -9.422 1 93.19 254 MET B C 1
ATOM 8883 O O . MET B 1 254 ? 19.547 -3.396 -10.109 1 93.19 254 MET B O 1
ATOM 8887 N N . ASP B 1 255 ? 17.359 -3.527 -9.727 1 89.62 255 ASP B N 1
ATOM 8888 C CA . ASP B 1 255 ? 16.984 -2.75 -10.898 1 89.62 255 ASP B CA 1
ATOM 8889 C C . ASP B 1 255 ? 17.547 -3.371 -12.172 1 89.62 255 ASP B C 1
ATOM 8891 O O . ASP B 1 255 ? 18.188 -2.68 -12.977 1 89.62 255 ASP B O 1
ATOM 8895 N N . ALA B 1 256 ? 17.422 -4.684 -12.32 1 92.62 256 ALA B N 1
ATOM 8896 C CA . ALA B 1 256 ? 17.906 -5.387 -13.5 1 92.62 256 ALA B CA 1
ATOM 8897 C C . ALA B 1 256 ? 17.141 -4.957 -14.75 1 92.62 256 ALA B C 1
ATOM 8899 O O . ALA B 1 256 ? 15.922 -4.816 -14.719 1 92.62 256 ALA B O 1
ATOM 8900 N N . ASN B 1 257 ? 17.891 -4.742 -15.805 1 89.19 257 ASN B N 1
ATOM 8901 C CA . ASN B 1 257 ? 17.281 -4.398 -17.078 1 89.19 257 ASN B CA 1
ATOM 8902 C C . ASN B 1 257 ? 16.656 -5.621 -17.75 1 89.19 257 ASN B C 1
ATOM 8904 O O . ASN B 1 257 ? 15.609 -5.52 -18.391 1 89.19 257 ASN B O 1
ATOM 8908 N N . THR B 1 258 ? 17.438 -6.668 -17.594 1 91.69 258 THR B N 1
ATOM 8909 C CA . THR B 1 258 ? 16.984 -7.922 -18.188 1 91.69 258 THR B CA 1
ATOM 8910 C C . THR B 1 258 ? 17.062 -9.062 -17.172 1 91.69 258 THR B C 1
ATOM 8912 O O . THR B 1 258 ? 18.016 -9.125 -16.375 1 91.69 258 THR B O 1
ATOM 8915 N N . LYS B 1 259 ? 16.078 -9.82 -17.25 1 93.38 259 LYS B N 1
ATOM 8916 C CA . LYS B 1 259 ? 16.016 -10.992 -16.391 1 93.38 259 LYS B CA 1
ATOM 8917 C C . LYS B 1 259 ? 16 -12.281 -17.203 1 93.38 259 LYS B C 1
ATOM 8919 O O . LYS B 1 259 ? 15.219 -12.414 -18.141 1 93.38 259 LYS B O 1
ATOM 8924 N N . LEU B 1 260 ? 16.891 -13.141 -16.891 1 94.81 260 LEU B N 1
ATOM 8925 C CA . LEU B 1 260 ? 16.984 -14.43 -17.562 1 94.81 260 LEU B CA 1
ATOM 8926 C C . LEU B 1 260 ? 16.641 -15.562 -16.594 1 94.81 260 LEU B C 1
ATOM 8928 O O . LEU B 1 260 ? 17.328 -15.75 -15.586 1 94.81 260 LEU B O 1
ATOM 8932 N N . LYS B 1 261 ? 15.633 -16.266 -16.891 1 93.56 261 LYS B N 1
ATOM 8933 C CA . LYS B 1 261 ? 15.242 -17.406 -16.047 1 93.56 261 LYS B CA 1
ATOM 8934 C C . LYS B 1 261 ? 15.898 -18.688 -16.547 1 93.56 261 LYS B C 1
ATOM 8936 O O . LYS B 1 261 ? 15.891 -18.969 -17.75 1 93.56 261 LYS B O 1
ATOM 8941 N N . VAL B 1 262 ? 16.516 -19.344 -15.609 1 93.38 262 VAL B N 1
ATOM 8942 C CA . VAL B 1 262 ? 17.016 -20.688 -15.906 1 93.38 262 VAL B CA 1
ATOM 8943 C C . VAL B 1 262 ? 15.961 -21.734 -15.531 1 93.38 262 VAL B C 1
ATOM 8945 O O . VAL B 1 262 ? 15.617 -21.875 -14.352 1 93.38 262 VAL B O 1
ATOM 8948 N N . ASP B 1 263 ? 15.453 -22.422 -16.516 1 90 263 ASP B N 1
ATOM 8949 C CA . ASP B 1 263 ? 14.359 -23.359 -16.281 1 90 263 ASP B CA 1
ATOM 8950 C C . ASP B 1 263 ? 14.875 -24.781 -16.141 1 90 263 ASP B C 1
ATOM 8952 O O . ASP B 1 263 ? 16.062 -25.047 -16.359 1 90 263 ASP B O 1
ATOM 8956 N N . PHE B 1 264 ? 14 -25.734 -15.766 1 90.69 264 PHE B N 1
ATOM 8957 C CA . PHE B 1 264 ? 14.297 -27.156 -15.656 1 90.69 264 PHE B CA 1
ATOM 8958 C C . PHE B 1 264 ? 14.711 -27.719 -17.016 1 90.69 264 PHE B C 1
ATOM 8960 O O . PHE B 1 264 ? 14.375 -27.172 -18.062 1 90.69 264 PHE B O 1
ATOM 8967 N N . LEU B 1 265 ? 15.453 -28.797 -16.891 1 91.38 265 LEU B N 1
ATOM 8968 C CA . LEU B 1 265 ? 15.883 -29.453 -18.125 1 91.38 265 LEU B CA 1
ATOM 8969 C C . LEU B 1 265 ? 14.711 -30.156 -18.797 1 91.38 265 LEU B C 1
ATOM 8971 O O . LEU B 1 265 ? 13.805 -30.656 -18.125 1 91.38 265 LEU B O 1
ATOM 8975 N N . ASN B 1 266 ? 14.773 -30.156 -20.109 1 89.81 266 ASN B N 1
ATOM 8976 C CA . ASN B 1 266 ? 13.773 -30.938 -20.828 1 89.81 266 ASN B CA 1
ATOM 8977 C C . ASN B 1 266 ? 14.031 -32.438 -20.688 1 89.81 266 ASN B C 1
ATOM 8979 O O . ASN B 1 266 ? 15.023 -32.844 -20.094 1 89.81 266 ASN B O 1
ATOM 8983 N N . GLU B 1 267 ? 13.195 -33.25 -21.203 1 88.19 267 GLU B N 1
ATOM 8984 C CA . GLU B 1 267 ? 13.25 -34.719 -21.016 1 88.19 267 GLU B CA 1
ATOM 8985 C C . GLU B 1 267 ? 14.5 -35.312 -21.656 1 88.19 267 GLU B C 1
ATOM 8987 O O . GLU B 1 267 ? 15.133 -36.188 -21.094 1 88.19 267 GLU B O 1
ATOM 8992 N N . GLU B 1 268 ? 14.812 -34.719 -22.812 1 88.5 268 GLU B N 1
ATOM 8993 C CA . GLU B 1 268 ? 15.977 -35.25 -23.531 1 88.5 268 GLU B CA 1
ATOM 8994 C C . GLU B 1 268 ? 17.266 -34.969 -22.766 1 88.5 268 GLU B C 1
ATOM 8996 O O . GLU B 1 268 ? 18.094 -35.875 -22.594 1 88.5 268 GLU B O 1
ATOM 9001 N N . HIS B 1 269 ? 17.422 -33.812 -22.359 1 91 269 HIS B N 1
ATOM 9002 C CA . HIS B 1 269 ? 18.625 -33.438 -21.625 1 91 269 HIS B CA 1
ATOM 9003 C C . HIS B 1 269 ? 18.656 -34.094 -20.25 1 91 269 HIS B C 1
ATOM 9005 O O . HIS B 1 269 ? 19.734 -34.438 -19.75 1 91 269 HIS B O 1
ATOM 9011 N N . SER B 1 270 ? 17.547 -34.25 -19.625 1 91.75 270 SER B N 1
ATOM 9012 C CA . SER B 1 270 ? 17.469 -34.938 -18.344 1 91.75 270 SER B CA 1
ATOM 9013 C C . SER B 1 270 ? 17.953 -36.375 -18.453 1 91.75 270 SER B C 1
ATOM 9015 O O . SER B 1 270 ? 18.688 -36.875 -17.594 1 91.75 270 SER B O 1
ATOM 9017 N N . TRP B 1 271 ? 17.5 -36.969 -19.578 1 89.06 271 TRP B N 1
ATOM 9018 C CA . TRP B 1 271 ? 17.891 -38.344 -19.812 1 89.06 271 TRP B CA 1
ATOM 9019 C C . TRP B 1 271 ? 19.406 -38.438 -20 1 89.06 271 TRP B C 1
ATOM 9021 O O . TRP B 1 271 ? 20.047 -39.312 -19.422 1 89.06 271 TRP B O 1
ATOM 9031 N N . CYS B 1 272 ? 19.922 -37.531 -20.781 1 88.62 272 CYS B N 1
ATOM 9032 C CA . CYS B 1 272 ? 21.344 -37.531 -21.078 1 88.62 272 CYS B CA 1
ATOM 9033 C C . CYS B 1 272 ? 22.172 -37.344 -19.812 1 88.62 272 CYS B C 1
ATOM 9035 O O . CYS B 1 272 ? 23.156 -38.031 -19.594 1 88.62 272 CYS B O 1
ATOM 9037 N N . LEU B 1 273 ? 21.766 -36.406 -19.016 1 90.19 273 LEU B N 1
ATOM 9038 C CA . LEU B 1 273 ? 22.5 -36.125 -17.797 1 90.19 273 LEU B CA 1
ATOM 9039 C C . LEU B 1 273 ? 22.438 -37.281 -16.812 1 90.19 273 LEU B C 1
ATOM 9041 O O . LEU B 1 273 ? 23.438 -37.625 -16.188 1 90.19 273 LEU B O 1
ATOM 9045 N N . PHE B 1 274 ? 21.281 -37.875 -16.672 1 91.38 274 PHE B N 1
ATOM 9046 C CA . PHE B 1 274 ? 21.094 -39 -15.766 1 91.38 274 PHE B CA 1
ATOM 9047 C C . PHE B 1 274 ? 21.969 -40.188 -16.188 1 91.38 274 PHE B C 1
ATOM 9049 O O . PHE B 1 274 ? 22.641 -40.812 -15.367 1 91.38 274 PHE B O 1
ATOM 9056 N N . CYS B 1 275 ? 22 -40.469 -17.5 1 88.12 275 CYS B N 1
ATOM 9057 C CA . CYS B 1 275 ? 22.734 -41.625 -18.031 1 88.12 275 CYS B CA 1
ATOM 9058 C C . CYS B 1 275 ? 24.25 -41.438 -17.875 1 88.12 275 CYS B C 1
ATOM 9060 O O . CYS B 1 275 ? 24.984 -42.375 -17.641 1 88.12 275 CYS B O 1
ATOM 9062 N N . GLU B 1 276 ? 24.594 -40.25 -18.094 1 85.75 276 GLU B N 1
ATOM 9063 C CA . GLU B 1 276 ? 26.016 -39.938 -17.953 1 85.75 276 GLU B CA 1
ATOM 9064 C C . GLU B 1 276 ? 26.5 -40.25 -16.531 1 85.75 276 GLU B C 1
ATOM 9066 O O . GLU B 1 276 ? 27.609 -40.781 -16.359 1 85.75 276 GLU B O 1
ATOM 9071 N N . LYS B 1 277 ? 25.734 -39.938 -15.609 1 88.5 277 LYS B N 1
ATOM 9072 C CA . LYS B 1 277 ? 26.156 -40.094 -14.219 1 88.5 277 LYS B CA 1
ATOM 9073 C C . LYS B 1 277 ? 25.891 -41.531 -13.727 1 88.5 277 LYS B C 1
ATOM 9075 O O . LYS B 1 277 ? 26.594 -42.031 -12.859 1 88.5 277 LYS B O 1
ATOM 9080 N N . ALA B 1 278 ? 24.828 -42.125 -14.211 1 85.88 278 ALA B N 1
ATOM 9081 C CA . ALA B 1 278 ? 24.516 -43.5 -13.82 1 85.88 278 ALA B CA 1
ATOM 9082 C C . ALA B 1 278 ? 25.5 -44.469 -14.461 1 85.88 278 ALA B C 1
ATOM 9084 O O . ALA B 1 278 ? 25.625 -45.625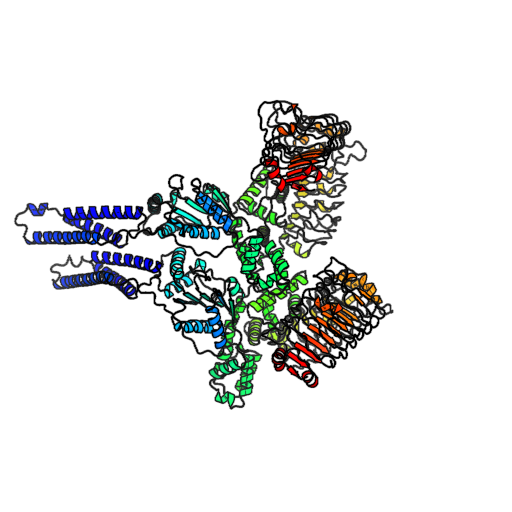 -14.008 1 85.88 278 ALA B O 1
ATOM 9085 N N . ASN B 1 279 ? 26.609 -44.062 -15.297 1 71.88 279 ASN B N 1
ATOM 9086 C CA . ASN B 1 279 ? 27.688 -44.812 -15.922 1 71.88 279 ASN B CA 1
ATOM 9087 C C . ASN B 1 279 ? 27.188 -46.094 -16.562 1 71.88 279 ASN B C 1
ATOM 9089 O O . ASN B 1 279 ? 27.922 -47.094 -16.609 1 71.88 279 ASN B O 1
ATOM 9093 N N . GLN B 1 280 ? 26 -46.312 -16.75 1 63.19 280 GLN B N 1
ATOM 9094 C CA . GLN B 1 280 ? 25.531 -47.594 -17.25 1 63.19 280 GLN B CA 1
ATOM 9095 C C . GLN B 1 280 ? 24.703 -47.406 -18.531 1 63.19 280 GLN B C 1
ATOM 9097 O O . GLN B 1 280 ? 23.547 -47.844 -18.594 1 63.19 280 GLN B O 1
ATOM 9102 N N . THR B 1 281 ? 25.266 -46.562 -19.469 1 63.31 281 THR B N 1
ATOM 9103 C CA . THR B 1 281 ? 24.469 -46.281 -20.656 1 63.31 281 THR B CA 1
ATOM 9104 C C . THR B 1 281 ? 24.062 -47.562 -21.359 1 63.31 281 THR B C 1
ATOM 9106 O O . THR B 1 281 ? 22.922 -47.688 -21.828 1 63.31 281 THR B O 1
ATOM 9109 N N . ASP B 1 282 ? 25.031 -48.438 -21.5 1 59.62 282 ASP B N 1
ATOM 9110 C CA . ASP B 1 282 ? 24.781 -49.656 -22.219 1 59.62 282 ASP B CA 1
ATOM 9111 C C . ASP B 1 282 ? 23.75 -50.531 -21.484 1 59.62 282 ASP B C 1
ATOM 9113 O O . ASP B 1 282 ? 22.891 -51.125 -22.125 1 59.62 282 ASP B O 1
ATOM 9117 N N . ILE B 1 283 ? 23.875 -50.531 -20.172 1 57.72 283 ILE B N 1
ATOM 9118 C CA . ILE B 1 283 ? 22.984 -51.375 -19.422 1 57.72 283 ILE B CA 1
ATOM 9119 C C . ILE B 1 283 ? 21.578 -50.812 -19.422 1 57.72 283 ILE B C 1
ATOM 9121 O O . ILE B 1 283 ? 20.609 -51.562 -19.562 1 57.72 283 ILE B O 1
ATOM 9125 N N . ILE B 1 284 ? 21.469 -49.469 -19.312 1 64.31 284 ILE B N 1
ATOM 9126 C CA . ILE B 1 284 ? 20.141 -48.875 -19.234 1 64.31 284 ILE B CA 1
ATOM 9127 C C . ILE B 1 284 ? 19.422 -49.062 -20.562 1 64.31 284 ILE B C 1
ATOM 9129 O O . ILE B 1 284 ? 18.219 -49.344 -20.594 1 64.31 284 ILE B O 1
ATOM 9133 N N . ASN B 1 285 ? 20.297 -48.938 -21.75 1 63.31 285 ASN B N 1
ATOM 9134 C CA . ASN B 1 285 ? 19.641 -48.969 -23.047 1 63.31 285 ASN B CA 1
ATOM 9135 C C . ASN B 1 285 ? 19.328 -50.406 -23.469 1 63.31 285 ASN B C 1
ATOM 9137 O O . ASN B 1 285 ? 18.422 -50.656 -24.266 1 63.31 285 ASN B O 1
ATOM 9141 N N . ASN B 1 286 ? 20.25 -51.406 -23.078 1 58.59 286 ASN B N 1
ATOM 9142 C CA . ASN B 1 286 ? 20.078 -52.781 -23.547 1 58.59 286 ASN B CA 1
ATOM 9143 C C . ASN B 1 286 ? 19.234 -53.594 -22.578 1 58.59 286 ASN B C 1
ATOM 9145 O O . ASN B 1 286 ? 19.031 -54.781 -22.781 1 58.59 286 ASN B O 1
ATOM 9149 N N . SER B 1 287 ? 18.906 -53.062 -21.422 1 66.06 287 SER B N 1
ATOM 9150 C CA . SER B 1 287 ? 18.375 -54 -20.453 1 66.06 287 SER B CA 1
ATOM 9151 C C . SER B 1 287 ? 16.922 -53.656 -20.094 1 66.06 287 SER B C 1
ATOM 9153 O O . SER B 1 287 ? 16.406 -52.625 -20.516 1 66.06 287 SER B O 1
ATOM 9155 N N . ASP B 1 288 ? 16.219 -54.656 -19.562 1 77.31 288 ASP B N 1
ATOM 9156 C CA . ASP B 1 288 ? 14.914 -54.656 -18.922 1 77.31 288 ASP B CA 1
ATOM 9157 C C . ASP B 1 288 ? 14.797 -53.531 -17.891 1 77.31 288 ASP B C 1
ATOM 9159 O O . ASP B 1 288 ? 13.719 -53.312 -17.344 1 77.31 288 ASP B O 1
ATOM 9163 N N . LEU B 1 289 ? 15.938 -52.625 -17.812 1 84.5 289 LEU B N 1
ATOM 9164 C CA . LEU B 1 289 ? 15.938 -51.594 -16.766 1 84.5 289 LEU B CA 1
ATOM 9165 C C . LEU B 1 289 ? 15.492 -50.25 -17.312 1 84.5 289 LEU B C 1
ATOM 9167 O O . LEU B 1 289 ? 15.25 -49.312 -16.547 1 84.5 289 LEU B O 1
ATOM 9171 N N . LYS B 1 290 ? 15.312 -50.031 -18.594 1 86.12 290 LYS B N 1
ATOM 9172 C CA . LYS B 1 290 ? 15.039 -48.75 -19.25 1 86.12 290 LYS B CA 1
ATOM 9173 C C . LYS B 1 290 ? 13.742 -48.125 -18.75 1 86.12 290 LYS B C 1
ATOM 9175 O O . LYS B 1 290 ? 13.695 -46.938 -18.406 1 86.12 290 LYS B O 1
ATOM 9180 N N . PRO B 1 291 ? 12.758 -48.969 -18.625 1 87.25 291 PRO B N 1
ATOM 9181 C CA . PRO B 1 291 ? 11.516 -48.375 -18.141 1 87.25 291 PRO B CA 1
ATOM 9182 C C . PRO B 1 291 ? 11.648 -47.812 -16.719 1 87.25 291 PRO B C 1
ATOM 9184 O O . PRO B 1 291 ? 11.031 -46.781 -16.391 1 87.25 291 PRO B O 1
ATOM 9187 N N . TYR B 1 292 ? 12.398 -48.469 -15.898 1 88.06 292 TYR B N 1
ATOM 9188 C CA . TYR B 1 292 ? 12.609 -47.969 -14.539 1 88.06 292 TYR B CA 1
ATOM 9189 C C . TYR B 1 292 ? 13.438 -46.688 -14.531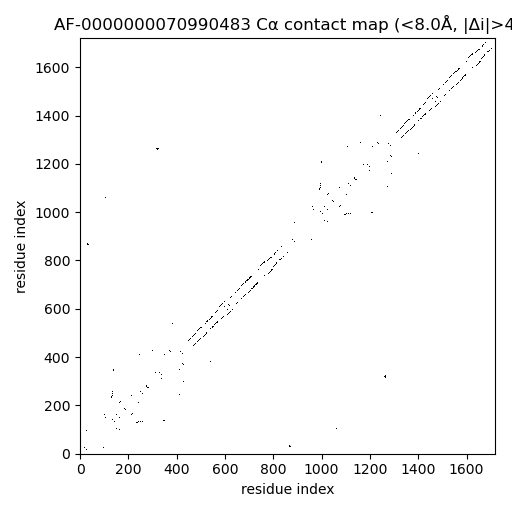 1 88.06 292 TYR B C 1
ATOM 9191 O O . TYR B 1 292 ? 13.164 -45.781 -13.758 1 88.06 292 TYR B O 1
ATOM 9199 N N . ALA B 1 293 ? 14.414 -46.688 -15.414 1 89.12 293 ALA B N 1
ATOM 9200 C CA . ALA B 1 293 ? 15.242 -45.5 -15.523 1 89.12 293 ALA B CA 1
ATOM 9201 C C . ALA B 1 293 ? 14.43 -44.281 -16 1 89.12 293 ALA B C 1
ATOM 9203 O O . ALA B 1 293 ? 14.625 -43.156 -15.523 1 89.12 293 ALA B O 1
ATOM 9204 N N . GLU B 1 294 ? 13.586 -44.5 -16.891 1 89.12 294 GLU B N 1
ATOM 9205 C CA . GLU B 1 294 ? 12.719 -43.438 -17.406 1 89.12 294 GLU B CA 1
ATOM 9206 C C . GLU B 1 294 ? 11.789 -42.906 -16.312 1 89.12 294 GLU B C 1
ATOM 9208 O O . GLU B 1 294 ? 11.531 -41.688 -16.234 1 89.12 294 GLU B O 1
ATOM 9213 N N . ALA B 1 295 ? 11.336 -43.812 -15.539 1 87.81 295 ALA B N 1
ATOM 9214 C CA . ALA B 1 295 ? 10.461 -43.406 -14.438 1 87.81 295 ALA B CA 1
ATOM 9215 C C . ALA B 1 295 ? 11.203 -42.562 -13.414 1 87.81 295 ALA B C 1
ATOM 9217 O O . ALA B 1 295 ? 10.641 -41.625 -12.852 1 87.81 295 ALA B O 1
ATOM 9218 N N . ILE B 1 296 ? 12.391 -42.938 -13.18 1 88.94 296 ILE B N 1
ATOM 9219 C CA . ILE B 1 296 ? 13.211 -42.188 -12.234 1 88.94 296 ILE B CA 1
ATOM 9220 C C . ILE B 1 296 ? 13.484 -40.781 -12.766 1 88.94 296 ILE B C 1
ATOM 9222 O O . ILE B 1 296 ? 13.367 -39.781 -12.039 1 88.94 296 ILE B O 1
ATOM 9226 N N . VAL B 1 297 ? 13.82 -40.719 -13.977 1 90.19 297 VAL B N 1
ATOM 9227 C CA . VAL B 1 297 ? 14.125 -39.438 -14.609 1 90.19 297 VAL B CA 1
ATOM 9228 C C . VAL B 1 297 ? 12.891 -38.531 -14.57 1 90.19 297 VAL B C 1
ATOM 9230 O O . VAL B 1 297 ? 13 -37.312 -14.32 1 90.19 297 VAL B O 1
ATOM 9233 N N . LYS B 1 298 ? 11.836 -39.062 -14.766 1 86.88 298 LYS B N 1
ATOM 9234 C CA . LYS B 1 298 ? 10.594 -38.281 -14.734 1 86.88 298 LYS B CA 1
ATOM 9235 C C . LYS B 1 298 ? 10.32 -37.75 -13.336 1 86.88 298 LYS B C 1
ATOM 9237 O O . LYS B 1 298 ? 9.844 -36.625 -13.188 1 86.88 298 LYS B O 1
ATOM 9242 N N . ARG B 1 299 ? 10.625 -38.531 -12.383 1 86.31 299 ARG B N 1
ATOM 9243 C CA . ARG B 1 299 ? 10.367 -38.125 -11.008 1 86.31 299 ARG B CA 1
ATOM 9244 C C . ARG B 1 299 ? 11.352 -37.062 -10.547 1 86.31 299 ARG B C 1
ATOM 9246 O O . ARG B 1 299 ? 11.055 -36.281 -9.633 1 86.31 299 ARG B O 1
ATOM 9253 N N . CYS B 1 300 ? 12.484 -37.031 -11.141 1 88.5 300 CYS B N 1
ATOM 9254 C CA . CYS B 1 300 ? 13.461 -36 -10.805 1 88.5 300 CYS B CA 1
ATOM 9255 C C . CYS B 1 300 ? 13.047 -34.625 -11.367 1 88.5 300 CYS B C 1
ATOM 9257 O O . CYS B 1 300 ? 13.555 -33.594 -10.938 1 88.5 300 CYS B O 1
ATOM 9259 N N . GLY B 1 301 ? 12.141 -34.594 -12.227 1 84.12 301 GLY B N 1
ATOM 9260 C CA . GLY B 1 301 ? 11.484 -33.375 -12.688 1 84.12 301 GLY B CA 1
ATOM 9261 C C . GLY B 1 301 ? 12.406 -32.469 -13.445 1 84.12 301 GLY B C 1
ATOM 9262 O O . GLY B 1 301 ? 12.25 -31.234 -13.391 1 84.12 301 GLY B O 1
ATOM 9263 N N . GLY B 1 302 ? 13.562 -32.906 -13.906 1 89.81 302 GLY B N 1
ATOM 9264 C CA . GLY B 1 302 ? 14.43 -32.094 -14.727 1 89.81 302 GLY B CA 1
ATOM 9265 C C . GLY B 1 302 ? 15.391 -31.234 -13.914 1 89.81 302 GLY B C 1
ATOM 9266 O O . GLY B 1 302 ? 16.094 -30.375 -14.461 1 89.81 302 GLY B O 1
ATOM 9267 N N . LEU B 1 303 ? 15.367 -31.312 -12.617 1 91.5 303 LEU B N 1
ATOM 9268 C CA . LEU B 1 303 ? 16.328 -30.594 -11.797 1 91.5 303 LEU B CA 1
ATOM 9269 C C . LEU B 1 303 ? 17.719 -31.219 -11.898 1 91.5 303 LEU B C 1
ATOM 9271 O O . LEU B 1 303 ? 17.922 -32.344 -11.445 1 91.5 303 LEU B O 1
ATOM 9275 N N . PRO B 1 304 ? 18.656 -30.516 -12.422 1 91.5 304 PRO B N 1
ATOM 9276 C CA . PRO B 1 304 ? 19.984 -31.078 -12.656 1 91.5 304 PRO B CA 1
ATOM 9277 C C . PRO B 1 304 ? 20.609 -31.641 -11.391 1 91.5 304 PRO B C 1
ATOM 9279 O O . PRO B 1 304 ? 21.172 -32.75 -11.414 1 91.5 304 PRO B O 1
ATOM 9282 N N . LEU B 1 305 ? 20.547 -30.953 -10.297 1 89.94 305 LEU B N 1
ATOM 9283 C CA . LEU B 1 305 ? 21.156 -31.438 -9.062 1 89.94 305 LEU B CA 1
ATOM 9284 C C . LEU B 1 305 ? 20.562 -32.781 -8.641 1 89.94 305 LEU B C 1
ATOM 9286 O O . LEU B 1 305 ? 21.281 -33.656 -8.18 1 89.94 305 LEU B O 1
ATOM 9290 N N . ALA B 1 306 ? 19.25 -32.906 -8.773 1 91.5 306 ALA B N 1
ATOM 9291 C CA . ALA B 1 306 ? 18.578 -34.156 -8.438 1 91.5 306 ALA B CA 1
ATOM 9292 C C . ALA B 1 306 ? 18.969 -35.281 -9.398 1 91.5 306 ALA B C 1
ATOM 9294 O O . ALA B 1 306 ? 19.219 -36.406 -8.977 1 91.5 306 ALA B O 1
ATOM 9295 N N . LEU B 1 307 ? 19.062 -34.969 -10.68 1 91.31 307 LEU B N 1
ATOM 9296 C CA . LEU B 1 307 ? 19.438 -35.938 -11.695 1 91.31 307 LEU B CA 1
ATOM 9297 C C . LEU B 1 307 ? 20.844 -36.469 -11.461 1 91.31 307 LEU B C 1
ATOM 9299 O O . LEU B 1 307 ? 21.094 -37.656 -11.562 1 91.31 307 LEU B O 1
ATOM 9303 N N . ILE B 1 308 ? 21.719 -35.594 -11.133 1 90.5 308 ILE B N 1
ATOM 9304 C CA . ILE B 1 308 ? 23.109 -35.969 -10.875 1 90.5 308 ILE B CA 1
ATOM 9305 C C . ILE B 1 308 ? 23.188 -36.812 -9.617 1 90.5 308 ILE B C 1
ATOM 9307 O O . ILE B 1 308 ? 23.875 -37.844 -9.609 1 90.5 308 ILE B O 1
ATOM 9311 N N . THR B 1 309 ? 22.516 -36.406 -8.594 1 91.25 309 THR B N 1
ATOM 9312 C CA . THR B 1 309 ? 22.562 -37.094 -7.309 1 91.25 309 THR B CA 1
ATOM 9313 C C . THR B 1 309 ? 22 -38.5 -7.43 1 91.25 309 THR B C 1
ATOM 9315 O O . THR B 1 309 ? 22.625 -39.469 -6.984 1 91.25 309 THR B O 1
ATOM 9318 N N . ILE B 1 310 ? 20.828 -38.656 -8.031 1 91 310 ILE B N 1
ATOM 9319 C CA . ILE B 1 310 ? 20.188 -39.969 -8.164 1 91 310 ILE B CA 1
ATOM 9320 C C . ILE B 1 310 ? 20.953 -40.812 -9.18 1 91 310 ILE B C 1
ATOM 9322 O O . ILE B 1 310 ? 21.078 -42.031 -9.023 1 91 310 ILE B O 1
ATOM 9326 N N . GLY B 1 311 ? 21.406 -40.188 -10.258 1 90.06 311 GLY B N 1
ATOM 9327 C CA . GLY B 1 311 ? 22.25 -40.906 -11.195 1 90.06 311 GLY B CA 1
ATOM 9328 C C . GLY B 1 311 ? 23.453 -41.562 -10.531 1 90.06 311 GLY B C 1
ATOM 9329 O O . GLY B 1 311 ? 23.75 -42.719 -10.805 1 90.06 311 GLY B O 1
ATOM 9330 N N . ARG B 1 312 ? 24.047 -40.844 -9.688 1 89.31 312 ARG B N 1
ATOM 9331 C CA . ARG B 1 312 ? 25.188 -41.375 -8.961 1 89.31 312 ARG B CA 1
ATOM 9332 C C . ARG B 1 312 ? 24.766 -42.469 -7.992 1 89.31 312 ARG B C 1
ATOM 9334 O O . ARG B 1 312 ? 25.5 -43.438 -7.793 1 89.31 312 ARG B O 1
ATOM 9341 N N . ALA B 1 313 ? 23.641 -42.281 -7.371 1 89.75 313 ALA B N 1
ATOM 9342 C CA . ALA B 1 313 ? 23.141 -43.25 -6.418 1 89.75 313 ALA B CA 1
ATOM 9343 C C . ALA B 1 313 ? 22.797 -44.562 -7.117 1 89.75 313 ALA B C 1
ATOM 9345 O O . ALA B 1 313 ? 22.953 -45.656 -6.531 1 89.75 313 ALA B O 1
ATOM 9346 N N . MET B 1 314 ? 22.438 -44.531 -8.391 1 89.06 314 MET B N 1
ATOM 9347 C CA . MET B 1 314 ? 21.984 -45.719 -9.117 1 89.06 314 MET B CA 1
ATOM 9348 C C . MET B 1 314 ? 23.141 -46.312 -9.906 1 89.06 314 MET B C 1
ATOM 9350 O O . MET B 1 314 ? 23 -47.406 -10.477 1 89.06 314 MET B O 1
ATOM 9354 N N . ALA B 1 315 ? 24.234 -45.75 -9.922 1 86.75 315 ALA B N 1
ATOM 9355 C CA . ALA B 1 315 ? 25.359 -46.156 -10.766 1 86.75 315 ALA B CA 1
ATOM 9356 C C . ALA B 1 315 ? 25.797 -47.594 -10.469 1 86.75 315 ALA B C 1
ATOM 9358 O O . ALA B 1 315 ? 26.219 -48.312 -11.367 1 86.75 315 ALA B O 1
ATOM 9359 N N . ASN B 1 316 ? 25.578 -48.031 -9.242 1 83.38 316 ASN B N 1
ATOM 9360 C CA . ASN B 1 316 ? 26.078 -49.375 -8.883 1 83.38 316 ASN B CA 1
ATOM 9361 C C . ASN B 1 316 ? 24.938 -50.344 -8.633 1 83.38 316 ASN B C 1
ATOM 9363 O O . ASN B 1 316 ? 25.156 -51.438 -8.133 1 83.38 316 ASN B O 1
ATOM 9367 N N . ARG B 1 317 ? 23.766 -49.906 -8.867 1 85.25 317 ARG B N 1
ATOM 9368 C CA . ARG B 1 317 ? 22.594 -50.781 -8.711 1 85.25 317 ARG B CA 1
ATOM 9369 C C . ARG B 1 317 ? 22.297 -51.531 -10.016 1 85.25 317 ARG B C 1
ATOM 9371 O O . ARG B 1 317 ? 22 -50.906 -11.031 1 85.25 317 ARG B O 1
ATOM 9378 N N . LYS B 1 318 ? 22.281 -52.844 -9.961 1 79.44 318 LYS B N 1
ATOM 9379 C CA . LYS B 1 318 ? 22.219 -53.594 -11.211 1 79.44 318 LYS B CA 1
ATOM 9380 C C . LYS B 1 318 ? 20.938 -54.438 -11.289 1 79.44 318 LYS B C 1
ATOM 9382 O O . LYS B 1 318 ? 20.531 -54.844 -12.375 1 79.44 318 LYS B O 1
ATOM 9387 N N . THR B 1 319 ? 20.312 -54.656 -10.133 1 82.62 319 THR B N 1
ATOM 9388 C CA . THR B 1 319 ? 19.156 -55.531 -10.133 1 82.62 319 THR B CA 1
ATOM 9389 C C . THR B 1 319 ? 17.859 -54.75 -10.32 1 82.62 319 THR B C 1
ATOM 9391 O O . THR B 1 319 ? 17.812 -53.531 -10 1 82.62 319 THR B O 1
ATOM 9394 N N . GLU B 1 320 ? 16.922 -55.375 -10.914 1 84.94 320 GLU B N 1
ATOM 9395 C CA . GLU B 1 320 ? 15.602 -54.781 -11.117 1 84.94 320 GLU B CA 1
ATOM 9396 C C . GLU B 1 320 ? 14.953 -54.375 -9.789 1 84.94 320 GLU B C 1
ATOM 9398 O O . GLU B 1 320 ? 14.258 -53.375 -9.703 1 84.94 320 GLU B O 1
ATOM 9403 N N . GLU B 1 321 ? 15.156 -55.188 -8.781 1 87.75 321 GLU B N 1
ATOM 9404 C CA . GLU B 1 321 ? 14.562 -54.938 -7.469 1 87.75 321 GLU B CA 1
ATOM 9405 C C . GLU B 1 321 ? 15.102 -53.656 -6.871 1 87.75 321 GLU B C 1
ATOM 9407 O O . GLU B 1 321 ? 14.359 -52.875 -6.242 1 87.75 321 GLU B O 1
ATOM 9412 N N . GLU B 1 322 ? 16.297 -53.438 -7.117 1 88.12 322 GLU B N 1
ATOM 9413 C CA . GLU B 1 322 ? 16.906 -52.219 -6.594 1 88.12 322 GLU B CA 1
ATOM 9414 C C . GLU B 1 322 ? 16.328 -51 -7.273 1 88.12 322 GLU B C 1
ATOM 9416 O O . GLU B 1 322 ? 16.125 -49.938 -6.629 1 88.12 322 GLU B O 1
ATOM 9421 N N . TRP B 1 323 ? 16.125 -51.094 -8.523 1 88.19 323 TRP B N 1
ATOM 9422 C CA . TRP B 1 323 ? 15.57 -49.969 -9.273 1 88.19 323 TRP B CA 1
ATOM 9423 C C . TRP B 1 323 ? 14.102 -49.75 -8.922 1 88.19 323 TRP B C 1
ATOM 9425 O O . TRP B 1 323 ? 13.641 -48.594 -8.859 1 88.19 323 TRP B O 1
ATOM 9435 N N . LYS B 1 324 ? 13.43 -50.781 -8.688 1 89 324 LYS B N 1
ATOM 9436 C CA . LYS B 1 324 ? 12.047 -50.688 -8.227 1 89 324 LYS B CA 1
ATOM 9437 C C . LYS B 1 324 ? 11.977 -50 -6.859 1 89 324 LYS B C 1
ATOM 9439 O O . LYS B 1 324 ? 11.078 -49.219 -6.605 1 89 324 LYS B O 1
ATOM 9444 N N . TYR B 1 325 ? 12.906 -50.344 -6.113 1 89.75 325 TYR B N 1
ATOM 9445 C CA . TYR B 1 325 ? 12.953 -49.719 -4.793 1 89.75 325 TYR B CA 1
ATOM 9446 C C . TYR B 1 325 ? 13.211 -48.219 -4.906 1 89.75 325 TYR B C 1
ATOM 9448 O O . TYR B 1 325 ? 12.633 -47.438 -4.156 1 89.75 325 TYR B O 1
ATOM 9456 N N . ALA B 1 326 ? 14.109 -47.875 -5.746 1 89.25 326 ALA B N 1
ATOM 9457 C CA . ALA B 1 326 ? 14.422 -46.469 -5.93 1 89.25 326 ALA B CA 1
ATOM 9458 C C . ALA B 1 326 ? 13.188 -45.688 -6.352 1 89.25 326 ALA B C 1
ATOM 9460 O O . ALA B 1 326 ? 12.984 -44.531 -5.906 1 89.25 326 ALA B O 1
ATOM 9461 N N . ILE B 1 327 ? 12.367 -46.219 -7.188 1 89 327 ILE B N 1
ATOM 9462 C CA . ILE B 1 327 ? 11.141 -45.562 -7.641 1 89 327 ILE B CA 1
ATOM 9463 C C . ILE B 1 327 ? 10.172 -45.406 -6.469 1 89 327 ILE B C 1
ATOM 9465 O O . ILE B 1 327 ? 9.555 -44.344 -6.293 1 89 327 ILE B O 1
ATOM 9469 N N . GLU B 1 328 ? 10.086 -46.438 -5.684 1 85.69 328 GLU B N 1
ATOM 9470 C CA . GLU B 1 328 ? 9.211 -46.406 -4.52 1 85.69 328 GLU B CA 1
ATOM 9471 C C . GLU B 1 328 ? 9.688 -45.344 -3.502 1 85.69 328 GLU B C 1
ATOM 9473 O O . GLU B 1 328 ? 8.867 -44.656 -2.904 1 85.69 328 GLU B O 1
ATOM 9478 N N . ALA B 1 329 ? 10.891 -45.344 -3.365 1 86.12 329 ALA B N 1
ATOM 9479 C CA . ALA B 1 329 ? 11.469 -44.375 -2.432 1 86.12 329 ALA B CA 1
ATOM 9480 C C . ALA B 1 329 ? 11.234 -42.938 -2.914 1 86.12 329 ALA B C 1
ATOM 9482 O O . ALA B 1 329 ? 10.977 -42.031 -2.111 1 86.12 329 ALA B O 1
ATOM 9483 N N . LEU B 1 330 ? 11.359 -42.719 -4.145 1 85.62 330 LEU B N 1
ATOM 9484 C CA . LEU B 1 330 ? 11.172 -41.375 -4.711 1 85.62 330 LEU B CA 1
ATOM 9485 C C . LEU B 1 330 ? 9.727 -40.938 -4.559 1 85.62 330 LEU B C 1
ATOM 9487 O O . LEU B 1 330 ? 9.453 -39.719 -4.43 1 85.62 330 LEU B O 1
ATOM 9491 N N . ASP B 1 331 ? 8.852 -41.844 -4.547 1 78.56 331 ASP B N 1
ATOM 9492 C CA . ASP B 1 331 ? 7.434 -41.5 -4.445 1 78.56 331 ASP B CA 1
ATOM 9493 C C . ASP B 1 331 ? 7.031 -41.25 -2.992 1 78.56 331 ASP B C 1
ATOM 9495 O O . ASP B 1 331 ? 6.156 -40.438 -2.713 1 78.56 331 ASP B O 1
ATOM 9499 N N . ASN B 1 332 ? 7.68 -41.969 -2.096 1 76.81 332 ASN B N 1
ATOM 9500 C CA . ASN B 1 332 ? 7.219 -41.938 -0.712 1 76.81 332 ASN B CA 1
ATOM 9501 C C . ASN B 1 332 ? 8.164 -41.125 0.179 1 76.81 332 ASN B C 1
ATOM 9503 O O . ASN B 1 332 ? 7.727 -40.312 1.001 1 76.81 332 ASN B O 1
ATOM 9507 N N . ALA B 1 333 ? 9.406 -41.469 0.017 1 83.5 333 ALA B N 1
ATOM 9508 C CA . ALA B 1 333 ? 10.406 -40.812 0.861 1 83.5 333 ALA B CA 1
ATOM 9509 C C . ALA B 1 333 ? 11.719 -40.594 0.104 1 83.5 333 ALA B C 1
ATOM 9511 O O . ALA B 1 333 ? 12.711 -41.281 0.389 1 83.5 333 ALA B O 1
ATOM 9512 N N . PRO B 1 334 ? 11.711 -39.625 -0.639 1 86.38 334 PRO B N 1
ATOM 9513 C CA . PRO B 1 334 ? 12.891 -39.406 -1.48 1 86.38 334 PRO B CA 1
ATOM 9514 C C . PRO B 1 334 ? 14.156 -39.156 -0.667 1 86.38 334 PRO B C 1
ATOM 9516 O O . PRO B 1 334 ? 15.266 -39.469 -1.131 1 86.38 334 PRO B O 1
ATOM 9519 N N . SER B 1 335 ? 14.039 -38.688 0.556 1 86.69 335 SER B N 1
ATOM 9520 C CA . SER B 1 335 ? 15.203 -38.344 1.367 1 86.69 335 SER B CA 1
ATOM 9521 C C . SER B 1 335 ? 15.984 -39.594 1.772 1 86.69 335 SER B C 1
ATOM 9523 O O . SER B 1 335 ? 17.141 -39.5 2.191 1 86.69 335 SER B O 1
ATOM 9525 N N . GLU B 1 336 ? 15.391 -40.688 1.605 1 85.81 336 GLU B N 1
ATOM 9526 C CA . GLU B 1 336 ? 16.047 -41.938 1.979 1 85.81 336 GLU B CA 1
ATOM 9527 C C . GLU B 1 336 ? 17.078 -42.375 0.936 1 85.81 336 GLU B C 1
ATOM 9529 O O . GLU B 1 336 ? 17.969 -43.156 1.222 1 85.81 336 GLU B O 1
ATOM 9534 N N . LEU B 1 337 ? 16.906 -41.875 -0.243 1 89.31 337 LEU B N 1
ATOM 9535 C CA . LEU B 1 337 ? 17.891 -42.156 -1.277 1 89.31 337 LEU B CA 1
ATOM 9536 C C . LEU B 1 337 ? 19.172 -41.344 -1.026 1 89.31 337 LEU B C 1
ATOM 9538 O O . LEU B 1 337 ? 19.109 -40.188 -0.599 1 89.31 337 LEU B O 1
ATOM 9542 N N . ARG B 1 338 ? 20.156 -41.938 -1.318 1 87.94 338 ARG B N 1
ATOM 9543 C CA . ARG B 1 338 ? 21.469 -41.344 -1.041 1 87.94 338 ARG B CA 1
ATOM 9544 C C . ARG B 1 338 ? 21.625 -40 -1.756 1 87.94 338 ARG B C 1
ATOM 9546 O O . ARG B 1 338 ? 21.406 -39.906 -2.967 1 87.94 338 ARG B O 1
ATOM 9553 N N . GLY B 1 339 ? 21.953 -38.938 -0.984 1 88.75 339 GLY B N 1
ATOM 9554 C CA . GLY B 1 339 ? 22.281 -37.656 -1.562 1 88.75 339 GLY B CA 1
ATOM 9555 C C . GLY B 1 339 ? 21.078 -36.719 -1.655 1 88.75 339 GLY B C 1
ATOM 9556 O O . GLY B 1 339 ? 21.234 -35.5 -1.775 1 88.75 339 GLY B O 1
ATOM 9557 N N . MET B 1 340 ? 19.906 -37.219 -1.599 1 89.75 340 MET B N 1
ATOM 9558 C CA . MET B 1 340 ? 18.703 -36.438 -1.816 1 89.75 340 MET B CA 1
ATOM 9559 C C . MET B 1 340 ? 18.484 -35.438 -0.665 1 89.75 340 MET B C 1
ATOM 9561 O O . MET B 1 340 ? 17.891 -34.375 -0.848 1 89.75 340 MET B O 1
ATOM 9565 N N . GLN B 1 341 ? 18.969 -35.781 0.458 1 88.19 341 GLN B N 1
ATOM 9566 C CA . GLN B 1 341 ? 18.859 -34.844 1.579 1 88.19 341 GLN B CA 1
ATOM 9567 C C . GLN B 1 341 ? 19.625 -33.562 1.295 1 88.19 341 GLN B C 1
ATOM 9569 O O . GLN B 1 341 ? 19.203 -32.469 1.708 1 88.19 341 GLN B O 1
ATOM 9574 N N . ASP B 1 342 ? 20.703 -33.688 0.622 1 88.56 342 ASP B N 1
ATOM 9575 C CA . ASP B 1 342 ? 21.469 -32.5 0.256 1 88.56 342 ASP B CA 1
ATOM 9576 C C . ASP B 1 342 ? 20.719 -31.641 -0.746 1 88.56 342 ASP B C 1
ATOM 9578 O O . ASP B 1 342 ? 20.797 -30.406 -0.69 1 88.56 342 ASP B O 1
ATOM 9582 N N . VAL B 1 343 ? 20.062 -32.312 -1.618 1 90.5 343 VAL B N 1
ATOM 9583 C CA . VAL B 1 343 ? 19.266 -31.578 -2.592 1 90.5 343 VAL B CA 1
ATOM 9584 C C . VAL B 1 343 ? 18.188 -30.781 -1.87 1 90.5 343 VAL B C 1
ATOM 9586 O O . VAL B 1 343 ? 17.984 -29.594 -2.16 1 90.5 343 VAL B O 1
ATOM 9589 N N . PHE B 1 344 ? 17.562 -31.422 -0.882 1 92.12 344 PHE B N 1
ATOM 9590 C CA . PHE B 1 344 ? 16.484 -30.766 -0.143 1 92.12 344 PHE B CA 1
ATOM 9591 C C . PHE B 1 344 ? 17.031 -29.641 0.734 1 92.12 344 PHE B C 1
ATOM 9593 O O . PHE B 1 344 ? 16.375 -28.625 0.937 1 92.12 344 PHE B O 1
ATOM 9600 N N . THR B 1 345 ? 18.219 -29.766 1.139 1 89.25 345 THR B N 1
ATOM 9601 C CA . THR B 1 345 ? 18.828 -28.719 1.953 1 89.25 345 THR B CA 1
ATOM 9602 C C . THR B 1 345 ? 19.062 -27.469 1.126 1 89.25 345 THR B C 1
ATOM 9604 O O . THR B 1 345 ? 18.922 -26.344 1.627 1 89.25 345 THR B O 1
ATOM 9607 N N . ILE B 1 346 ? 19.422 -27.688 -0.043 1 88.31 346 ILE B N 1
ATOM 9608 C CA . ILE B 1 346 ? 19.641 -26.547 -0.937 1 88.31 346 ILE B CA 1
ATOM 9609 C C . ILE B 1 346 ? 18.328 -25.828 -1.188 1 88.31 346 ILE B C 1
ATOM 9611 O O . ILE B 1 346 ? 18.281 -24.594 -1.213 1 88.31 346 ILE B O 1
ATOM 9615 N N . LEU B 1 347 ? 17.266 -26.594 -1.365 1 91.38 347 LEU B N 1
ATOM 9616 C CA . LEU B 1 347 ? 15.945 -26 -1.595 1 91.38 347 LEU B CA 1
ATOM 9617 C C . LEU B 1 347 ? 15.414 -25.344 -0.326 1 91.38 347 LEU B C 1
ATOM 9619 O O . LEU B 1 347 ? 14.656 -24.375 -0.395 1 91.38 347 LEU B O 1
ATOM 9623 N N . LYS B 1 348 ? 15.844 -25.875 0.771 1 92 348 LYS B N 1
ATOM 9624 C CA . LYS B 1 348 ? 15.375 -25.391 2.066 1 92 348 LYS B CA 1
ATOM 9625 C C . LYS B 1 348 ? 15.781 -23.938 2.285 1 92 348 LYS B C 1
ATOM 9627 O O . LYS B 1 348 ? 15.047 -23.172 2.922 1 92 348 LYS B O 1
ATOM 9632 N N . PHE B 1 349 ? 16.859 -23.516 1.649 1 88.94 349 PHE B N 1
ATOM 9633 C CA . PHE B 1 349 ? 17.297 -22.125 1.779 1 88.94 349 PHE B CA 1
ATOM 9634 C C . PHE B 1 349 ? 16.25 -21.172 1.202 1 88.94 349 PHE B C 1
ATOM 9636 O O . PHE B 1 349 ? 15.992 -20.109 1.773 1 88.94 349 PHE B O 1
ATOM 9643 N N . SER B 1 350 ? 15.688 -21.484 0.101 1 91.31 350 SER B N 1
ATOM 9644 C CA . SER B 1 350 ? 14.664 -20.641 -0.518 1 91.31 350 SER B CA 1
ATOM 9645 C C . SER B 1 350 ? 13.414 -20.578 0.35 1 91.31 350 SER B C 1
ATOM 9647 O O . SER B 1 350 ? 12.781 -19.531 0.456 1 91.31 350 SER B O 1
ATOM 9649 N N . TYR B 1 351 ? 13.078 -21.719 1 1 93.44 351 TYR B N 1
ATOM 9650 C CA . TYR B 1 351 ? 11.922 -21.797 1.887 1 93.44 351 TYR B CA 1
ATOM 9651 C C . TYR B 1 351 ? 12.125 -20.922 3.117 1 93.44 351 TYR B C 1
ATOM 9653 O O . TYR B 1 351 ? 11.219 -20.172 3.521 1 93.44 351 TYR B O 1
ATOM 9661 N N . GLU B 1 352 ? 13.273 -20.953 3.627 1 89.81 352 GLU B N 1
ATOM 9662 C CA . GLU B 1 352 ? 13.578 -20.188 4.84 1 89.81 352 GLU B CA 1
ATOM 9663 C C . GLU B 1 352 ? 13.648 -18.688 4.551 1 89.81 352 GLU B C 1
ATOM 9665 O O . GLU B 1 352 ? 13.445 -17.875 5.449 1 89.81 352 GLU B O 1
ATOM 9670 N N . ASN B 1 353 ? 13.883 -18.359 3.309 1 88 353 ASN B N 1
ATOM 9671 C CA . ASN B 1 353 ? 14.023 -16.953 2.941 1 88 353 ASN B CA 1
ATOM 9672 C C . ASN B 1 353 ? 12.672 -16.328 2.627 1 88 353 ASN B C 1
ATOM 9674 O O . ASN B 1 353 ? 12.602 -15.125 2.344 1 88 353 ASN B O 1
ATOM 9678 N N . LEU B 1 354 ? 11.594 -17.094 2.719 1 90.38 354 LEU B N 1
ATOM 9679 C CA . LEU B 1 354 ? 10.273 -16.516 2.518 1 90.38 354 LEU B CA 1
ATOM 9680 C C . LEU B 1 354 ? 9.938 -15.523 3.629 1 90.38 354 LEU B C 1
ATOM 9682 O O . LEU B 1 354 ? 10.281 -15.75 4.789 1 90.38 354 LEU B O 1
ATOM 9686 N N . GLN B 1 355 ? 9.367 -14.422 3.324 1 81.25 355 GLN B N 1
ATOM 9687 C CA . GLN B 1 355 ? 9.195 -13.258 4.188 1 81.25 355 GLN B CA 1
ATOM 9688 C C . GLN B 1 355 ? 8.297 -13.586 5.375 1 81.25 355 GLN B C 1
ATOM 9690 O O . GLN B 1 355 ? 8.562 -13.156 6.5 1 81.25 355 GLN B O 1
ATOM 9695 N N . ASP B 1 356 ? 7.148 -14.242 5.16 1 84.81 356 ASP B N 1
ATOM 9696 C CA . ASP B 1 356 ? 6.141 -14.398 6.203 1 84.81 356 ASP B CA 1
ATOM 9697 C C . ASP B 1 356 ? 5.781 -15.875 6.402 1 84.81 356 ASP B C 1
ATOM 9699 O O . ASP B 1 356 ? 6.004 -16.703 5.512 1 84.81 356 ASP B O 1
ATOM 9703 N N . ASP B 1 357 ? 5.379 -16.141 7.605 1 90.06 357 ASP B N 1
ATOM 9704 C CA . ASP B 1 357 ? 4.969 -17.5 7.949 1 90.06 357 ASP B CA 1
ATOM 9705 C C . ASP B 1 357 ? 3.73 -17.922 7.156 1 90.06 357 ASP B C 1
ATOM 9707 O O . ASP B 1 357 ? 3.551 -19.094 6.852 1 90.06 357 ASP B O 1
ATOM 9711 N N . THR B 1 358 ? 2.971 -16.969 6.84 1 92.31 358 THR B N 1
ATOM 9712 C CA . THR B 1 358 ? 1.799 -17.266 6.027 1 92.31 358 THR B CA 1
ATOM 9713 C C . THR B 1 358 ? 2.211 -17.859 4.676 1 92.31 358 THR B C 1
ATOM 9715 O O . THR B 1 358 ? 1.619 -18.828 4.207 1 92.31 358 THR B O 1
ATOM 9718 N N . LEU B 1 359 ? 3.252 -17.266 4.113 1 94.25 359 LEU B N 1
ATOM 9719 C CA . LEU B 1 359 ? 3.764 -17.766 2.84 1 94.25 359 LEU B CA 1
ATOM 9720 C C . LEU B 1 359 ? 4.266 -19.203 2.977 1 94.25 359 LEU B C 1
ATOM 9722 O O . LEU B 1 359 ? 4.035 -20.031 2.094 1 94.25 359 LEU B O 1
ATOM 9726 N N . LYS B 1 360 ? 4.906 -19.5 4.055 1 95.12 360 LYS B N 1
ATOM 9727 C CA . LYS B 1 360 ? 5.457 -20.828 4.297 1 95.12 360 LYS B CA 1
ATOM 9728 C C . LYS B 1 360 ? 4.348 -21.859 4.445 1 95.12 360 LYS B C 1
ATOM 9730 O O . LYS B 1 360 ? 4.418 -22.953 3.857 1 95.12 360 LYS B O 1
ATOM 9735 N N . MET B 1 361 ? 3.324 -21.5 5.145 1 96.19 361 MET B N 1
ATOM 9736 C CA . MET B 1 361 ? 2.211 -22.422 5.355 1 96.19 361 MET B CA 1
ATOM 9737 C C . MET B 1 361 ? 1.46 -22.672 4.051 1 96.19 361 MET B C 1
ATOM 9739 O O . MET B 1 361 ? 1.08 -23.797 3.76 1 96.19 361 MET B O 1
ATOM 9743 N N . CYS B 1 362 ? 1.203 -21.609 3.309 1 97.19 362 CYS B N 1
ATOM 9744 C CA . CYS B 1 362 ? 0.501 -21.75 2.037 1 97.19 362 CYS B CA 1
ATOM 9745 C C . CYS B 1 362 ? 1.303 -22.609 1.065 1 97.19 362 CYS B C 1
ATOM 9747 O O . CYS B 1 362 ? 0.735 -23.422 0.331 1 97.19 362 CYS B O 1
ATOM 9749 N N . PHE B 1 363 ? 2.619 -22.391 1.094 1 96.75 363 PHE B N 1
ATOM 9750 C CA . PHE B 1 363 ? 3.488 -23.203 0.241 1 96.75 363 PHE B CA 1
ATOM 9751 C C . PHE B 1 363 ? 3.365 -24.672 0.584 1 96.75 363 PHE B C 1
ATOM 9753 O O . PHE B 1 363 ? 3.201 -25.516 -0.305 1 96.75 363 PHE B O 1
ATOM 9760 N N . LEU B 1 364 ? 3.43 -25 1.857 1 96.44 364 LEU B N 1
ATOM 9761 C CA . LEU B 1 364 ? 3.359 -26.391 2.307 1 96.44 364 LEU B CA 1
ATOM 9762 C C . LEU B 1 364 ? 1.992 -26.984 1.997 1 96.44 364 LEU B C 1
ATOM 9764 O O . LEU B 1 364 ? 1.883 -28.188 1.736 1 96.44 364 LEU B O 1
ATOM 9768 N N . TYR B 1 365 ? 0.964 -26.188 1.981 1 97.25 365 TYR B N 1
ATOM 9769 C CA . TYR B 1 365 ? -0.384 -26.672 1.694 1 97.25 365 TYR B CA 1
ATOM 9770 C C . TYR B 1 365 ? -0.496 -27.156 0.253 1 97.25 365 TYR B C 1
ATOM 9772 O O . TYR B 1 365 ? -1.269 -28.062 -0.044 1 97.25 365 TYR B O 1
ATOM 9780 N N . CYS B 1 366 ? 0.26 -26.547 -0.665 1 96.19 366 CYS B N 1
ATOM 9781 C CA . CYS B 1 366 ? 0.224 -26.922 -2.074 1 96.19 366 CYS B CA 1
ATOM 9782 C C . CYS B 1 366 ? 0.765 -28.328 -2.279 1 96.19 366 CYS B C 1
ATOM 9784 O O . CYS B 1 366 ? 0.494 -28.953 -3.303 1 96.19 366 CYS B O 1
ATOM 9786 N N . ALA B 1 367 ? 1.464 -28.828 -1.31 1 94.44 367 ALA B N 1
ATOM 9787 C CA . ALA B 1 367 ? 2.062 -30.156 -1.424 1 94.44 367 ALA B CA 1
ATOM 9788 C C . ALA B 1 367 ? 1.013 -31.25 -1.242 1 94.44 367 ALA B C 1
ATOM 9790 O O . ALA B 1 367 ? 1.271 -32.406 -1.529 1 94.44 367 ALA B O 1
ATOM 9791 N N . LEU B 1 368 ? -0.188 -30.875 -0.829 1 95.31 368 LEU B N 1
ATOM 9792 C CA . LEU B 1 368 ? -1.262 -31.844 -0.629 1 95.31 368 LEU B CA 1
ATOM 9793 C C . LEU B 1 368 ? -1.786 -32.344 -1.966 1 95.31 368 LEU B C 1
ATOM 9795 O O . LEU B 1 368 ? -2.5 -33.344 -2.014 1 95.31 368 LEU B O 1
ATOM 9799 N N . PHE B 1 369 ? -1.375 -31.734 -3.02 1 94.31 369 PHE B N 1
ATOM 9800 C CA . PHE B 1 369 ? -1.804 -32.125 -4.359 1 94.31 369 PHE B CA 1
ATOM 9801 C C . PHE B 1 369 ? -0.664 -32.781 -5.125 1 94.31 369 PHE B C 1
ATOM 9803 O O . PHE B 1 369 ? 0.508 -32.594 -4.801 1 94.31 369 PHE B O 1
ATOM 9810 N N . PRO B 1 370 ? -0.997 -33.562 -6.051 1 89.81 370 PRO B N 1
ATOM 9811 C CA . PRO B 1 370 ? 0.061 -34.219 -6.809 1 89.81 370 PRO B CA 1
ATOM 9812 C C . PRO B 1 370 ? 0.918 -33.25 -7.617 1 89.81 370 PRO B C 1
ATOM 9814 O O . PRO B 1 370 ? 0.547 -32.094 -7.789 1 89.81 370 PRO B O 1
ATOM 9817 N N . GLY B 1 371 ? 2.033 -33.844 -7.957 1 87.44 371 GLY B N 1
ATOM 9818 C CA . GLY B 1 371 ? 2.945 -33.031 -8.758 1 87.44 371 GLY B CA 1
ATOM 9819 C C . GLY B 1 371 ? 2.377 -32.656 -10.117 1 87.44 371 GLY B C 1
ATOM 9820 O O . GLY B 1 371 ? 1.719 -33.469 -10.766 1 87.44 371 GLY B O 1
ATOM 9821 N N . ASP B 1 372 ? 2.561 -31.375 -10.508 1 86.5 372 ASP B N 1
ATOM 9822 C CA . ASP B 1 372 ? 2.172 -30.828 -11.805 1 86.5 372 ASP B CA 1
ATOM 9823 C C . ASP B 1 372 ? 0.657 -30.859 -11.984 1 86.5 372 ASP B C 1
ATOM 9825 O O . ASP B 1 372 ? 0.161 -30.828 -13.117 1 86.5 372 ASP B O 1
ATOM 9829 N N . TYR B 1 373 ? 0.021 -31.109 -10.836 1 89.19 373 TYR B N 1
ATOM 9830 C CA . TYR B 1 373 ? -1.436 -31.031 -10.82 1 89.19 373 TYR B CA 1
ATOM 9831 C C . TYR B 1 373 ? -1.907 -29.594 -11.016 1 89.19 373 TYR B C 1
ATOM 9833 O O . TYR B 1 373 ? -1.384 -28.672 -10.383 1 89.19 373 TYR B O 1
ATOM 9841 N N . PRO B 1 374 ? -2.773 -29.422 -11.992 1 92.31 374 PRO B N 1
ATOM 9842 C CA . PRO B 1 374 ? -3.283 -28.047 -12.164 1 92.31 374 PRO B CA 1
ATOM 9843 C C . PRO B 1 374 ? -4.176 -27.609 -11.008 1 92.31 374 PRO B C 1
ATOM 9845 O O . PRO B 1 374 ? -5.297 -28.094 -10.859 1 92.31 374 PRO B O 1
ATOM 9848 N N . LEU B 1 375 ? -3.732 -26.75 -10.258 1 92.81 375 LEU B N 1
ATOM 9849 C CA . LEU B 1 375 ? -4.465 -26.203 -9.117 1 92.81 375 LEU B CA 1
ATOM 9850 C C . LEU B 1 375 ? -5.188 -24.922 -9.508 1 92.81 375 LEU B C 1
ATOM 9852 O O . LEU B 1 375 ? -4.559 -23.969 -9.969 1 92.81 375 LEU B O 1
ATOM 9856 N N . GLU B 1 376 ? -6.469 -24.891 -9.344 1 94.06 376 GLU B N 1
ATOM 9857 C CA . GLU B 1 376 ? -7.188 -23.641 -9.539 1 94.06 376 GLU B CA 1
ATOM 9858 C C . GLU B 1 376 ? -6.863 -22.641 -8.43 1 94.06 376 GLU B C 1
ATOM 9860 O O . GLU B 1 376 ? -7.016 -22.953 -7.246 1 94.06 376 GLU B O 1
ATOM 9865 N N . LYS B 1 377 ? -6.477 -21.469 -8.773 1 95.19 377 LYS B N 1
ATOM 9866 C CA . LYS B 1 377 ? -6.043 -20.469 -7.797 1 95.19 377 LYS B CA 1
ATOM 9867 C C . LYS B 1 377 ? -7.148 -20.172 -6.789 1 95.19 377 LYS B C 1
ATOM 9869 O O . LYS B 1 377 ? -6.902 -20.141 -5.578 1 95.19 377 LYS B O 1
ATOM 9874 N N . GLU B 1 378 ? -8.367 -19.938 -7.242 1 93.56 378 GLU B N 1
ATOM 9875 C CA . GLU B 1 378 ? -9.477 -19.547 -6.371 1 93.56 378 GLU B CA 1
ATOM 9876 C C . GLU B 1 378 ? -9.789 -20.625 -5.352 1 93.56 378 GLU B C 1
ATOM 9878 O O . GLU B 1 378 ? -10.07 -20.344 -4.188 1 93.56 378 GLU B O 1
ATOM 9883 N N . GLN B 1 379 ? -9.773 -21.859 -5.789 1 94.56 379 GLN B N 1
ATOM 9884 C CA . GLN B 1 379 ? -10.023 -22.984 -4.883 1 94.56 379 GLN B CA 1
ATOM 9885 C C . GLN B 1 379 ? -8.938 -23.078 -3.818 1 94.56 379 GLN B C 1
ATOM 9887 O O . GLN B 1 379 ? -9.227 -23.312 -2.643 1 94.56 379 GLN B O 1
ATOM 9892 N N . LEU B 1 380 ? -7.73 -22.984 -4.305 1 96.25 380 LEU B N 1
ATOM 9893 C CA . LEU B 1 380 ? -6.602 -23.031 -3.381 1 96.25 380 LEU B CA 1
ATOM 9894 C C . LEU B 1 380 ? -6.719 -21.953 -2.316 1 96.25 380 LEU B C 1
ATOM 9896 O O . LEU B 1 380 ? -6.477 -22.203 -1.135 1 96.25 380 LEU B O 1
ATOM 9900 N N . ILE B 1 381 ? -7.07 -20.75 -2.73 1 96.56 381 ILE B N 1
ATOM 9901 C CA . ILE B 1 381 ? -7.211 -19.625 -1.82 1 96.56 381 ILE B CA 1
ATOM 9902 C C . ILE B 1 381 ? -8.344 -19.891 -0.829 1 96.56 381 ILE B C 1
ATOM 9904 O O . ILE B 1 381 ? -8.219 -19.578 0.358 1 96.56 381 ILE B O 1
ATOM 9908 N N . ASP B 1 382 ? -9.398 -20.484 -1.289 1 96.44 382 ASP B N 1
ATOM 9909 C CA . ASP B 1 382 ? -10.508 -20.812 -0.401 1 96.44 382 ASP B CA 1
ATOM 9910 C C . ASP B 1 382 ? -10.07 -21.797 0.683 1 96.44 382 ASP B C 1
ATOM 9912 O O . ASP B 1 382 ? -10.508 -21.703 1.83 1 96.44 382 ASP B O 1
ATOM 9916 N N . TYR B 1 383 ? -9.258 -22.75 0.29 1 97.38 383 TYR B N 1
ATOM 9917 C CA . TYR B 1 383 ? -8.727 -23.672 1.28 1 97.38 383 TYR B CA 1
ATOM 9918 C C . TYR B 1 383 ? -7.934 -22.938 2.35 1 97.38 383 TYR B C 1
ATOM 9920 O O . TYR B 1 383 ? -8.078 -23.203 3.543 1 97.38 383 TYR B O 1
ATOM 9928 N N . TRP B 1 384 ? -7.105 -22.016 1.881 1 97.38 384 TRP B N 1
ATOM 9929 C CA . TRP B 1 384 ? -6.258 -21.266 2.799 1 97.38 384 TRP B CA 1
ATOM 9930 C C . TRP B 1 384 ? -7.102 -20.438 3.758 1 97.38 384 TRP B C 1
ATOM 9932 O O . TRP B 1 384 ? -6.75 -20.281 4.93 1 97.38 384 TRP B O 1
ATOM 9942 N N . ILE B 1 385 ? -8.164 -19.797 3.234 1 95.44 385 ILE B N 1
ATOM 9943 C CA . ILE B 1 385 ? -9.07 -19.016 4.07 1 95.44 385 ILE B CA 1
ATOM 9944 C C . ILE B 1 385 ? -9.75 -19.938 5.086 1 95.44 385 ILE B C 1
ATOM 9946 O O . ILE B 1 385 ? -9.883 -19.578 6.262 1 95.44 385 ILE B O 1
ATOM 9950 N N . GLY B 1 386 ? -10.133 -21.141 4.637 1 95.81 386 GLY B N 1
ATOM 9951 C CA . GLY B 1 386 ? -10.742 -22.109 5.531 1 95.81 386 GLY B CA 1
ATOM 9952 C C . GLY B 1 386 ? -9.812 -22.562 6.641 1 95.81 386 GLY B C 1
ATOM 9953 O O . GLY B 1 386 ? -10.25 -22.766 7.777 1 95.81 386 GLY B O 1
ATOM 9954 N N . GLU B 1 387 ? -8.547 -22.766 6.324 1 96 387 GLU B N 1
ATOM 9955 C CA . GLU B 1 387 ? -7.547 -23.188 7.301 1 96 387 GLU B CA 1
ATOM 9956 C C . GLU B 1 387 ? -7.23 -22.078 8.289 1 96 387 GLU B C 1
ATOM 9958 O O . GLU B 1 387 ? -6.676 -22.328 9.359 1 96 387 GLU B O 1
ATOM 9963 N N . GLY B 1 388 ? -7.574 -20.844 7.863 1 92.94 388 GLY B N 1
ATOM 9964 C CA . GLY B 1 388 ? -7.305 -19.703 8.727 1 92.94 388 GLY B CA 1
ATOM 9965 C C . GLY B 1 388 ? -5.941 -19.078 8.492 1 92.94 388 GLY B C 1
ATOM 9966 O O . GLY B 1 388 ? -5.465 -18.297 9.305 1 92.94 388 GLY B O 1
ATOM 9967 N N . TYR B 1 389 ? -5.312 -19.547 7.355 1 94 389 TYR B N 1
ATOM 9968 C CA . TYR B 1 389 ? -4.043 -18.922 7.02 1 94 389 TYR B CA 1
ATOM 9969 C C . TYR B 1 389 ? -4.234 -17.453 6.664 1 94 389 TYR B C 1
ATOM 9971 O O . TYR B 1 389 ? -3.383 -16.609 6.973 1 94 389 TYR B O 1
ATOM 9979 N N . LEU B 1 390 ? -5.289 -17.219 5.926 1 91.06 390 LEU B N 1
ATOM 9980 C CA . LEU B 1 390 ? -5.695 -15.859 5.559 1 91.06 390 LEU B CA 1
ATOM 9981 C C . LEU B 1 390 ? -6.91 -15.422 6.363 1 91.06 390 LEU B C 1
ATOM 9983 O O . LEU B 1 390 ? -7.984 -16.031 6.258 1 91.06 390 LEU B O 1
ATOM 9987 N N . ASP B 1 391 ? -6.652 -14.484 7.199 1 81.75 391 ASP B N 1
ATOM 9988 C CA . ASP B 1 391 ? -7.754 -14.102 8.078 1 81.75 391 ASP B CA 1
ATOM 9989 C C . ASP B 1 391 ? -8.133 -12.633 7.875 1 81.75 391 ASP B C 1
ATOM 9991 O O . ASP B 1 391 ? -7.27 -11.805 7.586 1 81.75 391 ASP B O 1
ATOM 9995 N N . GLY B 1 392 ? -9.414 -12.312 7.793 1 74.38 392 GLY B N 1
ATOM 9996 C CA . GLY B 1 392 ? -9.984 -10.984 7.633 1 74.38 392 GLY B CA 1
ATOM 9997 C C . GLY B 1 392 ? -11.492 -11 7.457 1 74.38 392 GLY B C 1
ATOM 9998 O O . GLY B 1 392 ? -12.102 -12.062 7.324 1 74.38 392 GLY B O 1
ATOM 9999 N N . SER B 1 393 ? -12.008 -9.836 7.52 1 69 393 SER B N 1
ATOM 10000 C CA . SER B 1 393 ? -13.469 -9.742 7.453 1 69 393 SER B CA 1
ATOM 10001 C C . SER B 1 393 ? -13.945 -9.609 6.012 1 69 393 SER B C 1
ATOM 10003 O O . SER B 1 393 ? -15.031 -10.086 5.664 1 69 393 SER B O 1
ATOM 10005 N N . ASN B 1 394 ? -13.133 -9.07 5.227 1 76 394 ASN B N 1
ATOM 10006 C CA . ASN B 1 394 ? -13.531 -8.852 3.844 1 76 394 ASN B CA 1
ATOM 10007 C C . ASN B 1 394 ? -13.023 -9.961 2.928 1 76 394 ASN B C 1
ATOM 10009 O O . ASN B 1 394 ? -11.812 -10.102 2.727 1 76 394 ASN B O 1
ATOM 10013 N N . GLU B 1 395 ? -13.961 -10.68 2.355 1 77.62 395 GLU B N 1
ATOM 10014 C CA . GLU B 1 395 ? -13.617 -11.836 1.532 1 77.62 395 GLU B CA 1
ATOM 10015 C C . GLU B 1 395 ? -12.836 -11.414 0.288 1 77.62 395 GLU B C 1
ATOM 10017 O O . GLU B 1 395 ? -11.93 -12.125 -0.151 1 77.62 395 GLU B O 1
ATOM 10022 N N . ASP B 1 396 ? -13.219 -10.312 -0.292 1 82.88 396 ASP B N 1
ATOM 10023 C CA . ASP B 1 396 ? -12.523 -9.852 -1.488 1 82.88 396 ASP B CA 1
ATOM 10024 C C . ASP B 1 396 ? -11.07 -9.492 -1.175 1 82.88 396 ASP B C 1
ATOM 10026 O O . ASP B 1 396 ? -10.172 -9.805 -1.955 1 82.88 396 ASP B O 1
ATOM 10030 N N . SER B 1 397 ? -10.93 -8.938 -0.096 1 86 397 SER B N 1
ATOM 10031 C CA . SER B 1 397 ? -9.578 -8.586 0.335 1 86 397 SER B CA 1
ATOM 10032 C C . SER B 1 397 ? -8.742 -9.828 0.608 1 86 397 SER B C 1
ATOM 10034 O O . SER B 1 397 ? -7.543 -9.852 0.326 1 86 397 SER B O 1
ATOM 10036 N N . LEU B 1 398 ? -9.406 -10.836 1.146 1 91.12 398 LEU B N 1
ATOM 10037 C CA . LEU B 1 398 ? -8.703 -12.086 1.426 1 91.12 398 LEU B CA 1
ATOM 10038 C C . LEU B 1 398 ? -8.289 -12.773 0.132 1 91.12 398 LEU B C 1
ATOM 10040 O O . LEU B 1 398 ? -7.199 -13.352 0.053 1 91.12 398 LEU B O 1
ATOM 10044 N N . HIS B 1 399 ? -9.148 -12.727 -0.809 1 92.88 399 HIS B N 1
ATOM 10045 C CA . HIS B 1 399 ? -8.805 -13.32 -2.094 1 92.88 399 HIS B CA 1
ATOM 10046 C C . HIS B 1 399 ? -7.66 -12.57 -2.764 1 92.88 399 HIS B C 1
ATOM 10048 O O . HIS B 1 399 ? -6.785 -13.18 -3.383 1 92.88 399 HIS B O 1
ATOM 10054 N N . ASN B 1 400 ? -7.719 -11.266 -2.703 1 91.88 400 ASN B N 1
ATOM 10055 C CA . ASN B 1 400 ? -6.609 -10.477 -3.236 1 91.88 400 ASN B CA 1
ATOM 10056 C C . ASN B 1 400 ? -5.293 -10.844 -2.561 1 91.88 400 ASN B C 1
ATOM 10058 O O . ASN B 1 400 ? -4.262 -10.961 -3.227 1 91.88 400 ASN B O 1
ATOM 10062 N N . LYS B 1 401 ? -5.371 -11 -1.272 1 92.44 401 LYS B N 1
ATOM 10063 C CA . LYS B 1 401 ? -4.188 -11.406 -0.522 1 92.44 401 LYS B CA 1
ATOM 10064 C C . LYS B 1 401 ? -3.707 -12.781 -0.962 1 92.44 401 LYS B C 1
ATOM 10066 O O . LYS B 1 401 ? -2.5 -13.031 -1.035 1 92.44 401 LYS B O 1
ATOM 10071 N N . GLY B 1 402 ? -4.633 -13.688 -1.179 1 95.44 402 GLY B N 1
ATOM 10072 C CA . GLY B 1 402 ? -4.277 -15.008 -1.683 1 95.44 402 GLY B CA 1
ATOM 10073 C C . GLY B 1 402 ? -3.551 -14.961 -3.014 1 95.44 402 GLY B C 1
ATOM 10074 O O . GLY B 1 402 ? -2.564 -15.672 -3.213 1 95.44 402 GLY B O 1
ATOM 10075 N N . HIS B 1 403 ? -4.039 -14.148 -3.879 1 94.56 403 HIS B N 1
ATOM 10076 C CA . HIS B 1 403 ? -3.379 -14 -5.172 1 94.56 403 HIS B CA 1
ATOM 10077 C C . HIS B 1 403 ? -1.975 -13.43 -5.012 1 94.56 403 HIS B C 1
ATOM 10079 O O . HIS B 1 403 ? -1.06 -13.805 -5.746 1 94.56 403 HIS B O 1
ATOM 10085 N N . ALA B 1 404 ? -1.858 -12.508 -4.094 1 93.19 404 ALA B N 1
ATOM 10086 C CA . ALA B 1 404 ? -0.536 -11.953 -3.818 1 93.19 404 ALA B CA 1
ATOM 10087 C C . ALA B 1 404 ? 0.415 -13.031 -3.303 1 93.19 404 ALA B C 1
ATOM 10089 O O . ALA B 1 404 ? 1.602 -13.031 -3.641 1 93.19 404 ALA B O 1
ATOM 10090 N N . VAL B 1 405 ? -0.076 -13.898 -2.432 1 94.94 405 VAL B N 1
ATOM 10091 C CA . VAL B 1 405 ? 0.721 -15 -1.898 1 94.94 405 VAL B CA 1
ATOM 10092 C C . VAL B 1 405 ? 1.178 -15.906 -3.039 1 94.94 405 VAL B C 1
ATOM 10094 O O . VAL B 1 405 ? 2.348 -16.297 -3.104 1 94.94 405 VAL B O 1
ATOM 10097 N N . ILE B 1 406 ? 0.219 -16.25 -3.916 1 96.25 406 ILE B N 1
ATOM 10098 C CA . ILE B 1 406 ? 0.549 -17.094 -5.062 1 96.25 406 ILE B CA 1
ATOM 10099 C C . ILE B 1 406 ? 1.605 -16.406 -5.922 1 96.25 406 ILE B C 1
ATOM 10101 O O . ILE B 1 406 ? 2.557 -17.031 -6.379 1 96.25 406 ILE B O 1
ATOM 10105 N N . GLY B 1 407 ? 1.433 -15.141 -6.141 1 93.38 407 GLY B N 1
ATOM 10106 C CA . GLY B 1 407 ? 2.418 -14.375 -6.891 1 93.38 407 GLY B CA 1
ATOM 10107 C C . GLY B 1 407 ? 3.801 -14.406 -6.266 1 93.38 407 GLY B C 1
ATOM 10108 O O . GLY B 1 407 ? 4.801 -14.555 -6.969 1 93.38 407 GLY B O 1
ATOM 10109 N N . SER B 1 408 ? 3.861 -14.258 -4.961 1 94.31 408 SER B N 1
ATOM 10110 C CA . SER B 1 408 ? 5.137 -14.289 -4.258 1 94.31 408 SER B CA 1
ATOM 10111 C C . SER B 1 408 ? 5.812 -15.648 -4.383 1 94.31 408 SER B C 1
ATOM 10113 O O . SER B 1 408 ? 7.035 -15.734 -4.496 1 94.31 408 SER B O 1
ATOM 10115 N N . LEU B 1 409 ? 5.039 -16.688 -4.289 1 95.19 409 LEU B N 1
ATOM 10116 C CA . LEU B 1 409 ? 5.594 -18.031 -4.41 1 95.19 409 LEU B CA 1
ATOM 10117 C C . LEU B 1 409 ? 6.09 -18.297 -5.828 1 95.19 409 LEU B C 1
ATOM 10119 O O . LEU B 1 409 ? 7.074 -19 -6.027 1 95.19 409 LEU B O 1
ATOM 10123 N N . LYS B 1 410 ? 5.402 -17.719 -6.809 1 94.38 410 LYS B N 1
ATOM 10124 C CA . LYS B 1 410 ? 5.852 -17.844 -8.195 1 94.38 410 LYS B CA 1
ATOM 10125 C C . LYS B 1 410 ? 7.164 -17.094 -8.406 1 94.38 410 LYS B C 1
ATOM 10127 O O . LYS B 1 410 ? 8.07 -17.594 -9.078 1 94.38 410 LYS B O 1
ATOM 10132 N N . VAL B 1 411 ? 7.223 -15.914 -7.828 1 93.31 411 VAL B N 1
ATOM 10133 C CA . VAL B 1 411 ? 8.406 -15.07 -7.965 1 93.31 411 VAL B CA 1
ATOM 10134 C C . VAL B 1 411 ? 9.602 -15.75 -7.301 1 93.31 411 VAL B C 1
ATOM 10136 O O . VAL B 1 411 ? 10.734 -15.602 -7.758 1 93.31 411 VAL B O 1
ATOM 10139 N N . ALA B 1 412 ? 9.383 -16.547 -6.27 1 93.56 412 ALA B N 1
ATOM 10140 C CA . ALA B 1 412 ? 10.43 -17.281 -5.57 1 93.56 412 ALA B CA 1
ATOM 10141 C C . ALA B 1 412 ? 10.75 -18.594 -6.293 1 93.56 412 ALA B C 1
ATOM 10143 O O . ALA B 1 412 ? 11.586 -19.375 -5.832 1 93.56 412 ALA B O 1
ATOM 10144 N N . CYS B 1 413 ? 10.055 -18.906 -7.391 1 93.75 413 CYS B N 1
ATOM 10145 C CA . CYS B 1 413 ? 10.258 -20.062 -8.242 1 93.75 413 CYS B CA 1
ATOM 10146 C C . CYS B 1 413 ? 9.859 -21.344 -7.512 1 93.75 413 CYS B C 1
ATOM 10148 O O . CYS B 1 413 ? 10.453 -22.406 -7.738 1 93.75 413 CYS B O 1
ATOM 10150 N N . LEU B 1 414 ? 8.938 -21.234 -6.566 1 94.81 414 LEU B N 1
ATOM 10151 C CA . LEU B 1 414 ? 8.461 -22.406 -5.84 1 94.81 414 LEU B CA 1
ATOM 10152 C C . LEU B 1 414 ? 7.172 -22.938 -6.457 1 94.81 414 LEU B C 1
ATOM 10154 O O . LEU B 1 414 ? 6.812 -24.094 -6.246 1 94.81 414 LEU B O 1
ATOM 10158 N N . LEU B 1 415 ? 6.457 -22.078 -7.109 1 95.25 415 LEU B N 1
ATOM 10159 C CA . LEU B 1 415 ? 5.289 -22.453 -7.895 1 95.25 415 LEU B CA 1
ATOM 10160 C C . LEU B 1 415 ? 5.457 -22.047 -9.352 1 95.25 415 LEU B C 1
ATOM 10162 O O . LEU B 1 415 ? 6.25 -21.156 -9.664 1 95.25 415 LEU B O 1
ATOM 10166 N N . GLU B 1 416 ? 4.773 -22.719 -10.195 1 93.5 416 GLU B N 1
ATOM 10167 C CA . GLU B 1 416 ? 4.82 -22.438 -11.625 1 93.5 416 GLU B CA 1
ATOM 10168 C C . GLU B 1 416 ? 3.432 -22.141 -12.172 1 93.5 416 GLU B C 1
ATOM 10170 O O . GLU B 1 416 ? 2.424 -22.469 -11.547 1 93.5 416 GLU B O 1
ATOM 10175 N N . CYS B 1 417 ? 3.41 -21.469 -13.305 1 90.94 417 CYS B N 1
ATOM 10176 C CA . CYS B 1 417 ? 2.148 -21.188 -13.977 1 90.94 417 CYS B CA 1
ATOM 10177 C C . CYS B 1 417 ? 1.533 -22.453 -14.547 1 90.94 417 CYS B C 1
ATOM 10179 O O . CYS B 1 417 ? 2.252 -23.359 -14.984 1 90.94 417 CYS B O 1
ATOM 10181 N N . GLY B 1 418 ? 0.281 -22.547 -14.422 1 88.12 418 GLY B N 1
ATOM 10182 C CA . GLY B 1 418 ? -0.426 -23.641 -15.047 1 88.12 418 GLY B CA 1
ATOM 10183 C C . GLY B 1 418 ? -0.673 -23.438 -16.531 1 88.12 418 GLY B C 1
ATOM 10184 O O . GLY B 1 418 ? -0.135 -22.5 -17.125 1 88.12 418 GLY B O 1
ATOM 10185 N N . GLU B 1 419 ? -1.292 -24.344 -17.078 1 81.94 419 GLU B N 1
ATOM 10186 C CA . GLU B 1 419 ? -1.646 -24.234 -18.5 1 81.94 419 GLU B CA 1
ATOM 10187 C C . GLU B 1 419 ? -2.578 -23.047 -18.75 1 81.94 419 GLU B C 1
ATOM 10189 O O . GLU B 1 419 ? -2.418 -22.328 -19.719 1 81.94 419 GLU B O 1
ATOM 10194 N N . ASP B 1 420 ? -3.438 -22.922 -17.766 1 81.25 420 ASP B N 1
ATOM 10195 C CA . ASP B 1 420 ? -4.332 -21.781 -17.797 1 81.25 420 ASP B CA 1
ATOM 10196 C C . ASP B 1 420 ? -3.873 -20.703 -16.812 1 81.25 420 ASP B C 1
ATOM 10198 O O . ASP B 1 420 ? -3.266 -21.016 -15.781 1 81.25 420 ASP B O 1
ATOM 10202 N N . ASP B 1 421 ? -4.207 -19.469 -17.109 1 81.88 421 ASP B N 1
ATOM 10203 C CA . ASP B 1 421 ? -3.793 -18.344 -16.266 1 81.88 421 ASP B CA 1
ATOM 10204 C C . ASP B 1 421 ? -4.418 -18.438 -14.875 1 81.88 421 ASP B C 1
ATOM 10206 O O . ASP B 1 421 ? -3.902 -17.859 -13.914 1 81.88 421 ASP B O 1
ATOM 10210 N N . THR B 1 422 ? -5.5 -19.125 -14.789 1 88 422 THR B N 1
ATOM 10211 C CA . THR B 1 422 ? -6.195 -19.234 -13.508 1 88 422 THR B CA 1
ATOM 10212 C C . THR B 1 422 ? -5.641 -20.375 -12.672 1 88 422 THR B C 1
ATOM 10214 O O . THR B 1 422 ? -6.047 -20.578 -11.523 1 88 422 THR B O 1
ATOM 10217 N N . GLN B 1 423 ? -4.668 -21.062 -13.227 1 93.19 423 GLN B N 1
ATOM 10218 C CA . GLN B 1 423 ? -4.152 -22.25 -12.547 1 93.19 423 GLN B CA 1
ATOM 10219 C C . GLN B 1 423 ? -2.68 -22.078 -12.188 1 93.19 423 GLN B C 1
ATOM 10221 O O . GLN B 1 423 ? -1.985 -21.25 -12.773 1 93.19 423 GLN B O 1
ATOM 10226 N N . VAL B 1 424 ? -2.236 -22.875 -11.211 1 95.12 424 VAL B N 1
ATOM 10227 C CA . VAL B 1 424 ? -0.838 -22.969 -10.805 1 95.12 424 VAL B CA 1
ATOM 10228 C C . VAL B 1 424 ? -0.466 -24.438 -10.57 1 95.12 424 VAL B C 1
ATOM 10230 O O . VAL B 1 424 ? -1.342 -25.297 -10.461 1 95.12 424 VAL B O 1
ATOM 10233 N N . LYS B 1 425 ? 0.777 -24.703 -10.656 1 94.56 425 LYS B N 1
ATOM 10234 C CA . LYS B 1 425 ? 1.224 -26.062 -10.422 1 94.56 425 LYS B CA 1
ATOM 10235 C C . LYS B 1 425 ? 2.537 -26.094 -9.641 1 94.56 425 LYS B C 1
ATOM 10237 O O . LYS B 1 425 ? 3.268 -25.094 -9.617 1 94.56 425 LYS B O 1
ATOM 10242 N N . MET B 1 426 ? 2.717 -27.094 -8.945 1 93.06 426 MET B N 1
ATOM 10243 C CA . MET B 1 426 ? 3.951 -27.344 -8.203 1 93.06 426 MET B CA 1
ATOM 10244 C C . MET B 1 426 ? 4.742 -28.484 -8.836 1 93.06 426 MET B C 1
ATOM 10246 O O . MET B 1 426 ? 4.188 -29.547 -9.117 1 93.06 426 MET B O 1
ATOM 10250 N N . HIS B 1 427 ? 5.938 -28.219 -9.117 1 89.25 427 HIS B N 1
ATOM 10251 C CA . HIS B 1 427 ? 6.805 -29.203 -9.742 1 89.25 427 HIS B CA 1
ATOM 10252 C C . HIS B 1 427 ? 7.012 -30.406 -8.828 1 89.25 427 HIS B C 1
ATOM 10254 O O . HIS B 1 427 ? 7.004 -30.266 -7.602 1 89.25 427 HIS B O 1
ATOM 10260 N N . ASP B 1 428 ? 7.344 -31.562 -9.281 1 86.88 428 ASP B N 1
ATOM 10261 C CA . ASP B 1 428 ? 7.414 -32.844 -8.547 1 86.88 428 ASP B CA 1
ATOM 10262 C C . ASP B 1 428 ? 8.484 -32.781 -7.457 1 86.88 428 ASP B C 1
ATOM 10264 O O . ASP B 1 428 ? 8.234 -33.188 -6.316 1 86.88 428 ASP B O 1
ATOM 10268 N N . ILE B 1 429 ? 9.578 -32.344 -7.82 1 88.06 429 ILE B N 1
ATOM 10269 C CA . ILE B 1 429 ? 10.68 -32.344 -6.867 1 88.06 429 ILE B CA 1
ATOM 10270 C C . ILE B 1 429 ? 10.398 -31.328 -5.758 1 88.06 429 ILE B C 1
ATOM 10272 O O . ILE B 1 429 ? 10.773 -31.531 -4.602 1 88.06 429 ILE B O 1
ATOM 10276 N N . VAL B 1 430 ? 9.836 -30.188 -6.133 1 92.38 430 VAL B N 1
ATOM 10277 C CA . VAL B 1 430 ? 9.492 -29.172 -5.145 1 92.38 430 VAL B CA 1
ATOM 10278 C C . VAL B 1 430 ? 8.414 -29.703 -4.199 1 92.38 430 VAL B C 1
ATOM 10280 O O . VAL B 1 430 ? 8.438 -29.406 -3.002 1 92.38 430 VAL B O 1
ATOM 10283 N N . ARG B 1 431 ? 7.539 -30.438 -4.785 1 92.56 431 ARG B N 1
ATOM 10284 C CA . ARG B 1 431 ? 6.496 -31.047 -3.973 1 92.56 431 ARG B CA 1
ATOM 10285 C C . ARG B 1 431 ? 7.098 -32.031 -2.959 1 92.56 431 ARG B C 1
ATOM 10287 O O . ARG B 1 431 ? 6.719 -32 -1.785 1 92.56 431 ARG B O 1
ATOM 10294 N N . SER B 1 432 ? 7.996 -32.875 -3.432 1 90.62 432 SER B N 1
ATOM 10295 C CA . SER B 1 432 ? 8.664 -33.812 -2.539 1 90.62 432 SER B CA 1
ATOM 10296 C C . SER B 1 432 ? 9.414 -33.094 -1.426 1 90.62 432 SER B C 1
ATOM 10298 O O . SER B 1 432 ? 9.414 -33.531 -0.277 1 90.62 432 SER B O 1
ATOM 10300 N N . PHE B 1 433 ? 9.977 -32.094 -1.841 1 92.94 433 PHE B N 1
ATOM 10301 C CA . PHE B 1 433 ? 10.672 -31.25 -0.87 1 92.94 433 PHE B CA 1
ATOM 10302 C C . PHE B 1 433 ? 9.695 -30.703 0.16 1 92.94 433 PHE B C 1
ATOM 10304 O O . PHE B 1 433 ? 9.961 -30.75 1.362 1 92.94 433 PHE B O 1
ATOM 10311 N N . ALA B 1 434 ? 8.578 -30.125 -0.279 1 94.62 434 ALA B N 1
ATOM 10312 C CA . ALA B 1 434 ? 7.578 -29.531 0.602 1 94.62 434 ALA B CA 1
ATOM 10313 C C . ALA B 1 434 ? 7.023 -30.562 1.574 1 94.62 434 ALA B C 1
ATOM 10315 O O . ALA B 1 434 ? 6.809 -30.266 2.752 1 94.62 434 ALA B O 1
ATOM 10316 N N . VAL B 1 435 ? 6.781 -31.766 1.112 1 92.56 435 VAL B N 1
ATOM 10317 C CA . VAL B 1 435 ? 6.281 -32.844 1.961 1 92.56 435 VAL B CA 1
ATOM 10318 C C . VAL B 1 435 ? 7.328 -33.188 3.02 1 92.56 435 VAL B C 1
ATOM 10320 O O . VAL B 1 435 ? 6.984 -33.469 4.172 1 92.56 435 VAL B O 1
ATOM 10323 N N . TRP B 1 436 ? 8.578 -33.188 2.584 1 92.19 436 TRP B N 1
ATOM 10324 C CA . TRP B 1 436 ? 9.68 -33.438 3.5 1 92.19 436 TRP B CA 1
ATOM 10325 C C . TRP B 1 436 ? 9.711 -32.438 4.629 1 92.19 436 TRP B C 1
ATOM 10327 O O . TRP B 1 436 ? 9.906 -32.781 5.793 1 92.19 436 TRP B O 1
ATOM 10337 N N . ILE B 1 437 ? 9.469 -31.156 4.324 1 93.94 437 ILE B N 1
ATOM 10338 C CA . ILE B 1 437 ? 9.461 -30.094 5.324 1 93.94 437 ILE B CA 1
ATOM 10339 C C . ILE B 1 437 ? 8.25 -30.25 6.234 1 93.94 437 ILE B C 1
ATOM 10341 O O . ILE B 1 437 ? 8.352 -30.109 7.453 1 93.94 437 ILE B O 1
ATOM 10345 N N . ALA B 1 438 ? 7.09 -30.5 5.598 1 92.69 438 ALA B N 1
ATOM 10346 C CA . ALA B 1 438 ? 5.836 -30.625 6.34 1 92.69 438 ALA B CA 1
ATOM 10347 C C . ALA B 1 438 ? 5.895 -31.766 7.336 1 92.69 438 ALA B C 1
ATOM 10349 O O . ALA B 1 438 ? 5.234 -31.734 8.383 1 92.69 438 ALA B O 1
ATOM 10350 N N . SER B 1 439 ? 6.691 -32.781 7.004 1 91.19 439 SER B N 1
ATOM 10351 C CA . SER B 1 439 ? 6.852 -33.938 7.887 1 91.19 439 SER B CA 1
ATOM 10352 C C . SER B 1 439 ? 8 -33.719 8.867 1 91.19 439 SER B C 1
ATOM 10354 O O . SER B 1 439 ? 8.57 -34.688 9.383 1 91.19 439 SER B O 1
ATOM 10356 N N . ASN B 1 440 ? 8.352 -32.562 9.102 1 89.56 440 ASN B N 1
ATOM 10357 C CA . ASN B 1 440 ? 9.461 -32.219 9.984 1 89.56 440 ASN B CA 1
ATOM 10358 C C . ASN B 1 440 ? 10.758 -32.875 9.523 1 89.56 440 ASN B C 1
ATOM 10360 O O . ASN B 1 440 ? 11.414 -33.562 10.297 1 89.56 440 ASN B O 1
ATOM 10364 N N . GLU B 1 441 ? 11.047 -32.75 8.195 1 88.94 441 GLU B N 1
ATOM 10365 C CA . GLU B 1 441 ? 12.273 -33.188 7.535 1 88.94 441 GLU B CA 1
ATOM 10366 C C . GLU B 1 441 ? 12.391 -34.719 7.574 1 88.94 441 GLU B C 1
ATOM 10368 O O . GLU B 1 441 ? 13.469 -35.25 7.859 1 88.94 441 GLU B O 1
ATOM 10373 N N . GLY B 1 442 ? 11.289 -35.344 7.434 1 81.38 442 GLY B N 1
ATOM 10374 C CA . GLY B 1 442 ? 11.25 -36.781 7.309 1 81.38 442 GLY B CA 1
ATOM 10375 C C . GLY B 1 442 ? 11.125 -37.5 8.648 1 81.38 442 GLY B C 1
ATOM 10376 O O . GLY B 1 442 ? 10.984 -38.719 8.695 1 81.38 442 GLY B O 1
ATOM 10377 N N . LYS B 1 443 ? 10.969 -36.812 9.742 1 81.75 443 LYS B N 1
ATOM 10378 C CA . LYS B 1 443 ? 10.914 -37.438 11.07 1 81.75 443 LYS B CA 1
ATOM 10379 C C . LYS B 1 443 ? 9.508 -37.906 11.391 1 81.75 443 LYS B C 1
ATOM 10381 O O . LYS B 1 443 ? 9.336 -38.969 12.031 1 81.75 443 LYS B O 1
ATOM 10386 N N . ASN B 1 444 ? 8.555 -37.094 10.969 1 86.56 444 ASN B N 1
ATOM 10387 C CA . ASN B 1 444 ? 7.152 -37.438 11.203 1 86.56 444 ASN B CA 1
ATOM 10388 C C . ASN B 1 444 ? 6.387 -37.594 9.898 1 86.56 444 ASN B C 1
ATOM 10390 O O . ASN B 1 444 ? 5.57 -36.75 9.539 1 86.56 444 ASN B O 1
ATOM 10394 N N . LYS B 1 445 ? 6.484 -38.656 9.344 1 82.88 445 LYS B N 1
ATOM 10395 C CA . LYS B 1 445 ? 5.91 -38.906 8.023 1 82.88 445 LYS B CA 1
ATOM 10396 C C . LYS B 1 445 ? 4.387 -39 8.094 1 82.88 445 LYS B C 1
ATOM 10398 O O . LYS B 1 445 ? 3.693 -38.719 7.113 1 82.88 445 LYS B O 1
ATOM 10403 N N . GLU B 1 446 ? 3.936 -39.281 9.258 1 86 446 GLU B N 1
ATOM 10404 C CA . GLU B 1 446 ? 2.502 -39.531 9.391 1 86 446 GLU B CA 1
ATOM 10405 C C . GLU B 1 446 ? 1.747 -38.219 9.664 1 86 446 GLU B C 1
ATOM 10407 O O . GLU B 1 446 ? 0.515 -38.188 9.648 1 86 446 GLU B O 1
ATOM 10412 N N . LYS B 1 447 ? 2.436 -37.156 9.773 1 89.69 447 LYS B N 1
ATOM 10413 C CA . LYS B 1 447 ? 1.793 -35.875 10.031 1 89.69 447 LYS B CA 1
ATOM 10414 C C . LYS B 1 447 ? 0.994 -35.406 8.82 1 89.69 447 LYS B C 1
ATOM 10416 O O . LYS B 1 447 ? -0.038 -34.75 8.969 1 89.69 447 LYS B O 1
ATOM 10421 N N . VAL B 1 448 ? 1.535 -35.719 7.703 1 91.25 448 VAL B N 1
ATOM 10422 C CA . VAL B 1 448 ? 0.873 -35.375 6.449 1 91.25 448 VAL B CA 1
ATOM 10423 C C . VAL B 1 448 ? 0.754 -36.625 5.57 1 91.25 448 VAL B C 1
ATOM 10425 O O . VAL B 1 448 ? 1.759 -37.25 5.246 1 91.25 448 VAL B O 1
ATOM 10428 N N . VAL B 1 449 ? -0.419 -36.938 5.273 1 89.75 449 VAL B N 1
ATOM 10429 C CA . VAL B 1 449 ? -0.667 -38.125 4.461 1 89.75 449 VAL B CA 1
ATOM 10430 C C . VAL B 1 449 ? -1.185 -37.688 3.086 1 89.75 449 VAL B C 1
ATOM 10432 O O . VAL B 1 449 ? -2.297 -37.188 2.967 1 89.75 449 VAL B O 1
ATOM 10435 N N . VAL B 1 450 ? -0.378 -37.875 2.141 1 89.94 450 VAL B N 1
ATOM 10436 C CA . VAL B 1 450 ? -0.763 -37.5 0.784 1 89.94 450 VAL B CA 1
ATOM 10437 C C . VAL B 1 450 ? -0.675 -38.719 -0.135 1 89.94 450 VAL B C 1
ATOM 10439 O O . VAL B 1 450 ? 0.42 -39.219 -0.427 1 89.94 450 VAL B O 1
ATOM 10442 N N . GLN B 1 451 ? -1.767 -39.219 -0.521 1 88.19 451 GLN B N 1
ATOM 10443 C CA . GLN B 1 451 ? -1.855 -40.312 -1.466 1 88.19 451 GLN B CA 1
ATOM 10444 C C . GLN B 1 451 ? -2.895 -40.031 -2.549 1 88.19 451 GLN B C 1
ATOM 10446 O O . GLN B 1 451 ? -3.924 -40.719 -2.619 1 88.19 451 GLN B O 1
ATOM 10451 N N . GLY B 1 452 ? -2.568 -39.125 -3.354 1 86.69 452 GLY B N 1
ATOM 10452 C CA . GLY B 1 452 ? -3.471 -38.75 -4.43 1 86.69 452 GLY B CA 1
ATOM 10453 C C . GLY B 1 452 ? -3.268 -39.594 -5.691 1 86.69 452 GLY B C 1
ATOM 10454 O O . GLY B 1 452 ? -2.137 -39.938 -6.035 1 86.69 452 GLY B O 1
ATOM 10455 N N . CYS B 1 453 ? -4.312 -39.906 -6.332 1 84.38 453 CYS B N 1
ATOM 10456 C CA . CYS B 1 453 ? -4.301 -40.594 -7.621 1 84.38 453 CYS B CA 1
ATOM 10457 C C . CYS B 1 453 ? -3.484 -41.875 -7.555 1 84.38 453 CYS B C 1
ATOM 10459 O O . CYS B 1 453 ? -2.68 -42.156 -8.445 1 84.38 453 CYS B O 1
ATOM 10461 N N . SER B 1 454 ? -3.605 -42.594 -6.445 1 83.19 454 SER B N 1
ATOM 10462 C CA . SER B 1 454 ? -2.84 -43.812 -6.23 1 83.19 454 SER B CA 1
ATOM 10463 C C . SER B 1 454 ? -3.689 -45.062 -6.5 1 83.19 454 SER B C 1
ATOM 10465 O O . SER B 1 454 ? -3.211 -46.188 -6.367 1 83.19 454 SER B O 1
ATOM 10467 N N . GLY B 1 455 ? -4.887 -44.781 -6.832 1 84.62 455 GLY B N 1
ATOM 10468 C CA . GLY B 1 455 ? -5.762 -45.906 -7.145 1 84.62 455 GLY B CA 1
ATOM 10469 C C . GLY B 1 455 ? -6.238 -46.656 -5.914 1 84.62 455 GLY B C 1
ATOM 10470 O O . GLY B 1 455 ? -6.512 -47.844 -5.977 1 84.62 455 GLY B O 1
ATOM 10471 N N . LEU B 1 456 ? -6.43 -46 -4.832 1 88 456 LEU B N 1
ATOM 10472 C CA . LEU B 1 456 ? -6.883 -46.625 -3.584 1 88 456 LEU B CA 1
ATOM 10473 C C . LEU B 1 456 ? -8.367 -46.969 -3.65 1 88 456 LEU B C 1
ATOM 10475 O O . LEU B 1 456 ? -9.164 -46.188 -4.156 1 88 456 LEU B O 1
ATOM 10479 N N . SER B 1 457 ? -8.688 -48.094 -3.209 1 87.19 457 SER B N 1
ATOM 10480 C CA . SER B 1 457 ? -10.086 -48.5 -3.16 1 87.19 457 SER B CA 1
ATOM 10481 C C . SER B 1 457 ? -10.656 -48.344 -1.75 1 87.19 457 SER B C 1
ATOM 10483 O O . SER B 1 457 ? -11.867 -48.25 -1.571 1 87.19 457 SER B O 1
ATOM 10485 N N . GLU B 1 458 ? -9.75 -48.5 -0.791 1 85.75 458 GLU B N 1
ATOM 10486 C CA . GLU B 1 458 ? -10.125 -48.312 0.61 1 85.75 458 GLU B CA 1
ATOM 10487 C C . GLU B 1 458 ? -9.219 -47.281 1.298 1 85.75 458 GLU B C 1
ATOM 10489 O O . GLU B 1 458 ? -8.211 -46.875 0.729 1 85.75 458 GLU B O 1
ATOM 10494 N N . LEU B 1 459 ? -9.719 -46.875 2.463 1 86.44 459 LEU B N 1
ATOM 10495 C CA . LEU B 1 459 ? -8.891 -45.938 3.23 1 86.44 459 LEU B CA 1
ATOM 10496 C C . LEU B 1 459 ? -7.586 -46.625 3.66 1 86.44 459 LEU B C 1
ATOM 10498 O O . LEU B 1 459 ? -7.582 -47.781 4.066 1 86.44 459 LEU B O 1
ATOM 10502 N N . PRO B 1 460 ? -6.488 -45.844 3.375 1 82.19 460 PRO B N 1
ATOM 10503 C CA . PRO B 1 460 ? -5.211 -46.406 3.799 1 82.19 460 PRO B CA 1
ATOM 10504 C C . PRO B 1 460 ? -5.066 -46.469 5.316 1 82.19 460 PRO B C 1
ATOM 10506 O O . PRO B 1 460 ? -5.605 -45.625 6.027 1 82.19 460 PRO B O 1
ATOM 10509 N N . ASP B 1 461 ? -4.211 -47.375 5.871 1 78.69 461 ASP B N 1
ATOM 10510 C CA . ASP B 1 461 ? -3.887 -47.688 7.262 1 78.69 461 ASP B CA 1
ATOM 10511 C C . ASP B 1 461 ? -4.422 -46.594 8.195 1 78.69 461 ASP B C 1
ATOM 10513 O O . ASP B 1 461 ? -3.738 -45.594 8.461 1 78.69 461 ASP B O 1
ATOM 10517 N N . VAL B 1 462 ? -5.52 -46.688 8.719 1 77.19 462 VAL B N 1
ATOM 10518 C CA . VAL B 1 462 ? -6.266 -45.719 9.523 1 77.19 462 VAL B CA 1
ATOM 10519 C C . VAL B 1 462 ? -5.523 -45.469 10.828 1 77.19 462 VAL B C 1
ATOM 10521 O O . VAL B 1 462 ? -5.664 -44.406 11.422 1 77.19 462 VAL B O 1
ATOM 10524 N N . ASN B 1 463 ? -4.633 -46.375 11.203 1 76.62 463 ASN B N 1
ATOM 10525 C CA . ASN B 1 463 ? -3.895 -46.188 12.445 1 76.62 463 ASN B CA 1
ATOM 10526 C C . ASN B 1 463 ? -2.889 -45.031 12.328 1 76.62 463 ASN B C 1
ATOM 10528 O O . ASN B 1 463 ? -2.527 -44.406 13.328 1 76.62 463 ASN B O 1
ATOM 10532 N N . LYS B 1 464 ? -2.594 -44.75 11.164 1 78.94 464 LYS B N 1
ATOM 10533 C CA . LYS B 1 464 ? -1.604 -43.719 10.922 1 78.94 464 LYS B CA 1
ATOM 10534 C C . LYS B 1 464 ? -2.248 -42.344 10.945 1 78.94 464 LYS B C 1
ATOM 10536 O O . LYS B 1 464 ? -1.551 -41.312 11.047 1 78.94 464 LYS B O 1
ATOM 10541 N N . TRP B 1 465 ? -3.547 -42.312 11.078 1 86.06 465 TRP B N 1
ATOM 10542 C CA . TRP B 1 465 ? -4.266 -41.031 10.977 1 86.06 465 TRP B CA 1
ATOM 10543 C C . TRP B 1 465 ? -4.336 -40.344 12.336 1 86.06 465 TRP B C 1
ATOM 10545 O O . TRP B 1 465 ? -4.656 -39.156 12.414 1 86.06 465 TRP B O 1
ATOM 10555 N N . LYS B 1 466 ? -3.912 -41.031 13.344 1 85.5 466 LYS B N 1
ATOM 10556 C CA . LYS B 1 466 ? -4.047 -40.5 14.703 1 85.5 466 LYS B CA 1
ATOM 10557 C C . LYS B 1 466 ? -3.221 -39.219 14.883 1 85.5 466 LYS B C 1
ATOM 10559 O O . LYS B 1 466 ? -3.646 -38.281 15.562 1 85.5 466 LYS B O 1
ATOM 10564 N N . VAL B 1 467 ? -2.133 -39.219 14.188 1 88.31 467 VAL B N 1
ATOM 10565 C CA . VAL B 1 467 ? -1.238 -38.094 14.383 1 88.31 467 VAL B CA 1
ATOM 10566 C C . VAL B 1 467 ? -1.279 -37.188 13.156 1 88.31 467 VAL B C 1
ATOM 10568 O O . VAL B 1 467 ? -0.647 -36.125 13.141 1 88.31 467 VAL B O 1
ATOM 10571 N N . ALA B 1 468 ? -2.174 -37.438 12.258 1 92.19 468 ALA B N 1
ATOM 10572 C CA . ALA B 1 468 ? -2.189 -36.688 10.984 1 92.19 468 ALA B CA 1
ATOM 10573 C C . ALA B 1 468 ? -2.844 -35.344 11.148 1 92.19 468 ALA B C 1
ATOM 10575 O O . ALA B 1 468 ? -3.846 -35.188 11.852 1 92.19 468 ALA B O 1
ATOM 10576 N N . GLU B 1 469 ? -2.234 -34.344 10.594 1 94.81 469 GLU B N 1
ATOM 10577 C CA . GLU B 1 469 ? -2.787 -33 10.602 1 94.81 469 GLU B CA 1
ATOM 10578 C C . GLU B 1 469 ? -3.494 -32.688 9.289 1 94.81 469 GLU B C 1
ATOM 10580 O O . GLU B 1 469 ? -4.461 -31.906 9.266 1 94.81 469 GLU B O 1
ATOM 10585 N N . LYS B 1 470 ? -2.994 -33.25 8.258 1 95.62 470 LYS B N 1
ATOM 10586 C CA . LYS B 1 470 ? -3.578 -33.062 6.93 1 95.62 470 LYS B CA 1
ATOM 10587 C C . LYS B 1 470 ? -3.602 -34.375 6.156 1 95.62 470 LYS B C 1
ATOM 10589 O O . LYS B 1 470 ? -2.631 -35.125 6.18 1 95.62 470 LYS B O 1
ATOM 10594 N N . ILE B 1 471 ? -4.676 -34.625 5.504 1 94 471 ILE B N 1
ATOM 10595 C CA . ILE B 1 471 ? -4.824 -35.844 4.723 1 94 471 ILE B CA 1
ATOM 10596 C C . ILE B 1 471 ? -5.406 -35.531 3.35 1 94 471 ILE B C 1
ATOM 10598 O O . ILE B 1 471 ? -6.414 -34.812 3.25 1 94 471 ILE B O 1
ATOM 10602 N N . SER B 1 472 ? -4.762 -35.906 2.328 1 94.94 472 SER B N 1
ATOM 10603 C CA . SER B 1 472 ? -5.25 -35.719 0.966 1 94.94 472 SER B CA 1
ATOM 10604 C C . SER B 1 472 ? -5.336 -37.062 0.229 1 94.94 472 SER B C 1
ATOM 10606 O O . SER B 1 472 ? -4.316 -37.719 -0.015 1 94.94 472 SER B O 1
ATOM 10608 N N . LEU B 1 473 ? -6.504 -37.5 -0.024 1 93.94 473 LEU B N 1
ATOM 10609 C CA . LEU B 1 473 ? -6.773 -38.719 -0.773 1 93.94 473 LEU B CA 1
ATOM 10610 C C . LEU B 1 473 ? -7.555 -38.406 -2.049 1 93.94 473 LEU B C 1
ATOM 10612 O O . LEU B 1 473 ? -8.539 -39.094 -2.355 1 93.94 473 LEU B O 1
ATOM 10616 N N . LEU B 1 474 ? -7.148 -37.469 -2.758 1 94.12 474 LEU B N 1
ATOM 10617 C CA . LEU B 1 474 ? -7.871 -37 -3.934 1 94.12 474 LEU B CA 1
ATOM 10618 C C . LEU B 1 474 ? -7.688 -37.969 -5.105 1 94.12 474 LEU B C 1
ATOM 10620 O O . LEU B 1 474 ? -6.605 -38.531 -5.293 1 94.12 474 LEU B O 1
ATOM 10624 N N . GLY B 1 475 ? -8.672 -38.094 -5.914 1 91.75 475 GLY B N 1
ATOM 10625 C CA . GLY B 1 475 ? -8.602 -38.781 -7.195 1 91.75 475 GLY B CA 1
ATOM 10626 C C . GLY B 1 475 ? -8.375 -40.281 -7.055 1 91.75 475 GLY B C 1
ATOM 10627 O O . GLY B 1 475 ? -7.57 -40.844 -7.793 1 91.75 475 GLY B O 1
ATOM 10628 N N . ASN B 1 476 ? -8.945 -40.875 -6 1 93.44 476 ASN B N 1
ATOM 10629 C CA . ASN B 1 476 ? -8.875 -42.344 -5.812 1 93.44 476 ASN B CA 1
ATOM 10630 C C . ASN B 1 476 ? -10.211 -43 -6.125 1 93.44 476 ASN B C 1
ATOM 10632 O O . ASN B 1 476 ? -11.07 -42.406 -6.793 1 93.44 476 ASN B O 1
ATOM 10636 N N . GLU B 1 477 ? -10.32 -44.25 -5.844 1 93.12 477 GLU B N 1
ATOM 10637 C CA . GLU B 1 477 ? -11.539 -45 -6.102 1 93.12 477 GLU B CA 1
ATOM 10638 C C . GLU B 1 477 ? -12.133 -45.562 -4.809 1 93.12 477 GLU B C 1
ATOM 10640 O O . GLU B 1 477 ? -12.461 -46.75 -4.723 1 93.12 477 GLU B O 1
ATOM 10645 N N . ILE B 1 478 ? -12.188 -44.719 -3.879 1 92.88 478 ILE B N 1
ATOM 10646 C CA . ILE B 1 478 ? -12.742 -45.125 -2.59 1 92.88 478 ILE B CA 1
ATOM 10647 C C . ILE B 1 478 ? -14.266 -45.219 -2.691 1 92.88 478 ILE B C 1
ATOM 10649 O O . ILE B 1 478 ? -14.914 -44.312 -3.229 1 92.88 478 ILE B O 1
ATOM 10653 N N . ILE B 1 479 ? -14.859 -46.188 -2.158 1 91.56 479 ILE B N 1
ATOM 10654 C CA . ILE B 1 479 ? -16.281 -46.438 -2.328 1 91.56 479 ILE B CA 1
ATOM 10655 C C . ILE B 1 479 ? -17.031 -46.094 -1.035 1 91.56 479 ILE B C 1
ATOM 10657 O O . ILE B 1 479 ? -18.094 -45.469 -1.065 1 91.56 479 ILE B O 1
ATOM 10661 N N . ILE B 1 480 ? -16.469 -46.531 0.151 1 91.19 480 ILE B N 1
ATOM 10662 C CA . ILE B 1 480 ? -17.141 -46.344 1.429 1 91.19 480 ILE B CA 1
ATOM 10663 C C . ILE B 1 480 ? -16.172 -45.781 2.455 1 91.19 480 ILE B C 1
ATOM 10665 O O . ILE B 1 480 ? -15 -46.188 2.502 1 91.19 480 ILE B O 1
ATOM 10669 N N . LEU B 1 481 ? -16.609 -44.75 3.162 1 91.62 481 LEU B N 1
ATOM 10670 C CA . LEU B 1 481 ? -15.867 -44.281 4.328 1 91.62 481 LEU B CA 1
ATOM 10671 C C . LEU B 1 481 ? -16.391 -44.938 5.602 1 91.62 481 LEU B C 1
ATOM 10673 O O . LEU B 1 481 ? -17.422 -44.531 6.133 1 91.62 481 LEU B O 1
ATOM 10677 N N . SER B 1 482 ? -15.719 -45.906 5.98 1 83.19 482 SER B N 1
ATOM 10678 C CA . SER B 1 482 ? -16.141 -46.688 7.125 1 83.19 482 SER B CA 1
ATOM 10679 C C . SER B 1 482 ? -15.828 -46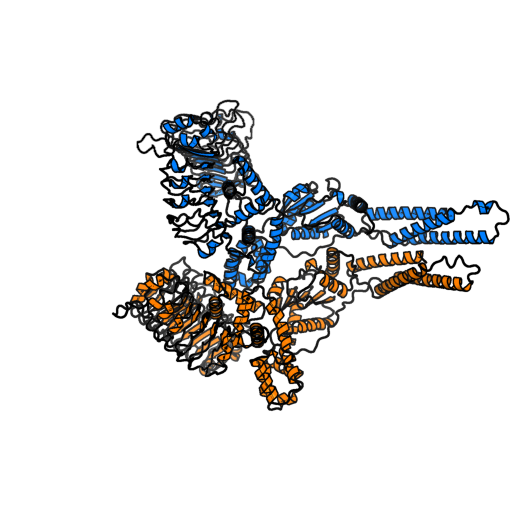 8.438 1 83.19 482 SER B C 1
ATOM 10681 O O . SER B 1 482 ? -15.164 -44.938 8.445 1 83.19 482 SER B O 1
ATOM 10683 N N . ALA B 1 483 ? -16.484 -46.594 9.625 1 69.69 483 ALA B N 1
ATOM 10684 C CA . ALA B 1 483 ? -16.453 -46 10.961 1 69.69 483 ALA B CA 1
ATOM 10685 C C . ALA B 1 483 ? -15.055 -46.062 11.562 1 69.69 483 ALA B C 1
ATOM 10687 O O . ALA B 1 483 ? -14.25 -46.938 11.188 1 69.69 483 ALA B O 1
ATOM 10688 N N . GLY B 1 484 ? -14.43 -45.062 12.07 1 68.69 484 GLY B N 1
ATOM 10689 C CA . GLY B 1 484 ? -13.562 -45.469 13.164 1 68.69 484 GLY B CA 1
ATOM 10690 C C . GLY B 1 484 ? -12.266 -44.688 13.227 1 68.69 484 GLY B C 1
ATOM 10691 O O . GLY B 1 484 ? -11.414 -44.969 14.078 1 68.69 484 GLY B O 1
ATOM 10692 N N . PRO B 1 485 ? -11.836 -43.656 12.164 1 80.62 485 PRO B N 1
ATOM 10693 C CA . PRO B 1 485 ? -10.477 -43.188 12.438 1 80.62 485 PRO B CA 1
ATOM 10694 C C . PRO B 1 485 ? -10.43 -42.094 13.5 1 80.62 485 PRO B C 1
ATOM 10696 O O . PRO B 1 485 ? -11.297 -41.219 13.516 1 80.62 485 PRO B O 1
ATOM 10699 N N . ALA B 1 486 ? -9.711 -42.219 14.562 1 86 486 ALA B N 1
ATOM 10700 C CA . ALA B 1 486 ? -9.508 -41.188 15.57 1 86 486 ALA B CA 1
A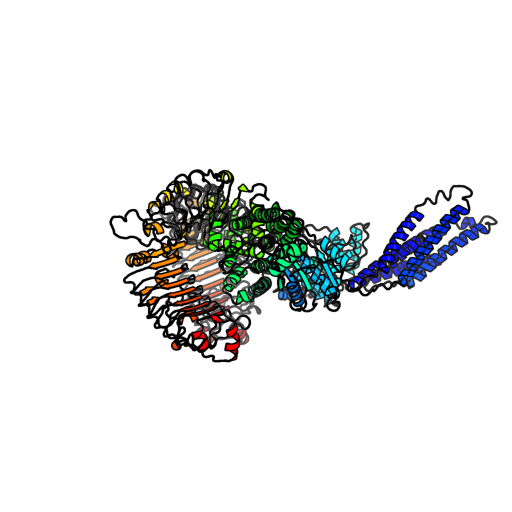TOM 10701 C C . ALA B 1 486 ? -8.461 -40.188 15.117 1 86 486 ALA B C 1
ATOM 10703 O O . ALA B 1 486 ? -7.262 -40.406 15.258 1 86 486 ALA B O 1
ATOM 10704 N N . CYS B 1 487 ? -8.922 -39.125 14.531 1 90.88 487 CYS B N 1
ATOM 10705 C CA . CYS B 1 487 ? -8.039 -38.062 14.039 1 90.88 487 CYS B CA 1
ATOM 10706 C C . CYS B 1 487 ? -8.195 -36.781 14.859 1 90.88 487 CYS B C 1
ATOM 10708 O O . CYS B 1 487 ? -8.805 -35.812 14.398 1 90.88 487 CYS B O 1
ATOM 10710 N N . LEU B 1 488 ? -7.531 -36.656 15.883 1 90.88 488 LEU B N 1
ATOM 10711 C CA . LEU B 1 488 ? -7.742 -35.562 16.844 1 90.88 488 LEU B CA 1
ATOM 10712 C C . LEU B 1 488 ? -7.062 -34.281 16.375 1 90.88 488 LEU B C 1
ATOM 10714 O O . LEU B 1 488 ? -7.473 -33.188 16.75 1 90.88 488 LEU B O 1
ATOM 10718 N N . ASN B 1 489 ? -6.07 -34.438 15.492 1 93.25 489 ASN B N 1
ATOM 10719 C CA . ASN B 1 489 ? -5.301 -33.25 15.094 1 93.25 489 ASN B CA 1
ATOM 10720 C C . ASN B 1 489 ? -5.547 -32.906 13.633 1 93.25 489 ASN B C 1
ATOM 10722 O O . ASN B 1 489 ? -4.91 -31.984 13.094 1 93.25 489 ASN B O 1
ATOM 10726 N N . LEU B 1 490 ? -6.547 -33.5 13.039 1 95.06 490 LEU B N 1
ATOM 10727 C CA . LEU B 1 490 ? -6.762 -33.312 11.609 1 95.06 490 LEU B CA 1
ATOM 10728 C C . LEU B 1 490 ? -7.422 -31.984 11.312 1 95.06 490 LEU B C 1
ATOM 10730 O O . LEU B 1 490 ? -8.5 -31.688 11.828 1 95.06 490 LEU B O 1
ATOM 10734 N N . SER B 1 491 ? -6.742 -31.203 10.477 1 96.5 491 SER B N 1
ATOM 10735 C CA . SER B 1 491 ? -7.254 -29.875 10.164 1 96.5 491 SER B CA 1
ATOM 10736 C C . SER B 1 491 ? -7.836 -29.828 8.75 1 96.5 491 SER B C 1
ATOM 10738 O O . SER B 1 491 ? -8.734 -29.031 8.477 1 96.5 491 SER B O 1
ATOM 10740 N N . SER B 1 492 ? -7.328 -30.609 7.797 1 97.56 492 SER B N 1
ATOM 10741 C CA . SER B 1 492 ? -7.801 -30.625 6.418 1 97.56 492 SER B CA 1
ATOM 10742 C C . SER B 1 492 ? -7.969 -32.062 5.914 1 97.56 492 SER B C 1
ATOM 10744 O O . SER B 1 492 ? -7.094 -32.906 6.117 1 97.56 492 SER B O 1
ATOM 10746 N N . LEU B 1 493 ? -9.07 -32.344 5.348 1 96.31 493 LEU B N 1
ATOM 10747 C CA . LEU B 1 493 ? -9.375 -33.625 4.738 1 96.31 493 LEU B CA 1
ATOM 10748 C C . LEU B 1 493 ? -9.883 -33.438 3.311 1 96.31 493 LEU B C 1
ATOM 10750 O O . LEU B 1 493 ? -11 -32.969 3.098 1 96.31 493 LEU B O 1
ATOM 10754 N N . LEU B 1 494 ? -9.125 -33.844 2.365 1 97 494 LEU B N 1
ATOM 10755 C CA . LEU B 1 494 ? -9.469 -33.719 0.957 1 97 494 LEU B CA 1
ATOM 10756 C C . LEU B 1 494 ? -9.797 -35.062 0.329 1 97 494 LEU B C 1
ATOM 10758 O O . LEU B 1 494 ? -8.93 -35.938 0.231 1 97 494 LEU B O 1
ATOM 10762 N N . LEU B 1 495 ? -10.992 -35.219 -0.095 1 95.5 495 LEU B N 1
ATOM 10763 C CA . LEU B 1 495 ? -11.445 -36.5 -0.662 1 95.5 495 LEU B CA 1
ATOM 10764 C C . LEU B 1 495 ? -12.086 -36.281 -2.029 1 95.5 495 LEU B C 1
ATOM 10766 O O . LEU B 1 495 ? -12.789 -37.156 -2.539 1 95.5 495 LEU B O 1
ATOM 10770 N N . HIS B 1 496 ? -11.883 -35.156 -2.621 1 94.12 496 HIS B N 1
ATOM 10771 C CA . HIS B 1 496 ? -12.562 -34.812 -3.867 1 94.12 496 HIS B CA 1
ATOM 10772 C C . HIS B 1 496 ? -12.062 -35.688 -5.016 1 94.12 496 HIS B C 1
ATOM 10774 O O . HIS B 1 496 ? -10.938 -36.188 -4.969 1 94.12 496 HIS B O 1
ATOM 10780 N N . TRP B 1 497 ? -12.922 -36 -6.02 1 92.88 497 TRP B N 1
ATOM 10781 C CA . TRP B 1 497 ? -12.656 -36.75 -7.242 1 92.88 497 TRP B CA 1
ATOM 10782 C C . TRP B 1 497 ? -12.625 -38.25 -6.969 1 92.88 497 TRP B C 1
ATOM 10784 O O . TRP B 1 497 ? -11.992 -39 -7.711 1 92.88 497 TRP B O 1
ATOM 10794 N N . ASN B 1 498 ? -13.125 -38.625 -5.801 1 95.19 498 ASN B N 1
ATOM 10795 C CA . ASN B 1 498 ? -13.453 -40.031 -5.613 1 95.19 498 ASN B CA 1
ATOM 10796 C C . ASN B 1 498 ? -14.836 -40.375 -6.168 1 95.19 498 ASN B C 1
ATOM 10798 O O . ASN B 1 498 ? -15.805 -40.469 -5.414 1 95.19 498 ASN B O 1
ATOM 10802 N N . ARG B 1 499 ? -14.922 -40.562 -7.375 1 93.88 499 ARG B N 1
ATOM 10803 C CA . ARG B 1 499 ? -16.172 -40.656 -8.109 1 93.88 499 ARG B CA 1
ATOM 10804 C C . ARG B 1 499 ? -17.016 -41.844 -7.645 1 93.88 499 ARG B C 1
ATOM 10806 O O . ARG B 1 499 ? -18.234 -41.812 -7.723 1 93.88 499 ARG B O 1
ATOM 10813 N N . SER B 1 500 ? -16.406 -42.844 -7.051 1 92.62 500 SER B N 1
ATOM 10814 C CA . SER B 1 500 ? -17.125 -44.031 -6.652 1 92.62 500 SER B CA 1
ATOM 10815 C C . SER B 1 500 ? -17.594 -43.969 -5.203 1 92.62 500 SER B C 1
ATOM 10817 O O . SER B 1 500 ? -18.312 -44.844 -4.723 1 92.62 500 SER B O 1
ATOM 10819 N N . LEU B 1 501 ? -17.203 -42.969 -4.488 1 95 501 LEU B N 1
ATOM 10820 C CA . LEU B 1 501 ? -17.594 -42.812 -3.09 1 95 501 LEU B CA 1
ATOM 10821 C C . LEU B 1 501 ? -19.094 -42.562 -2.963 1 95 501 LEU B C 1
ATOM 10823 O O . LEU B 1 501 ? -19.578 -41.5 -3.355 1 95 501 LEU B O 1
ATOM 10827 N N . SER B 1 502 ? -19.828 -43.438 -2.428 1 93.06 502 SER B N 1
ATOM 10828 C CA . SER B 1 502 ? -21.281 -43.344 -2.447 1 93.06 502 SER B CA 1
ATOM 10829 C C . SER B 1 502 ? -21.844 -43.25 -1.034 1 93.06 502 SER B C 1
ATOM 10831 O O . SER B 1 502 ? -22.938 -42.75 -0.829 1 93.06 502 SER B O 1
ATOM 10833 N N . LYS B 1 503 ? -21.031 -43.844 -0.056 1 92.06 503 LYS B N 1
ATOM 10834 C CA . LYS B 1 503 ? -21.594 -43.906 1.29 1 92.06 503 LYS B CA 1
ATOM 10835 C C . LYS B 1 503 ? -20.562 -43.469 2.332 1 92.06 503 LYS B C 1
ATOM 10837 O O . LYS B 1 503 ? -19.391 -43.781 2.232 1 92.06 503 LYS B O 1
ATOM 10842 N N . ILE B 1 504 ? -21.078 -42.688 3.338 1 93.75 504 ILE B N 1
ATOM 10843 C CA . ILE B 1 504 ? -20.281 -42.312 4.5 1 93.75 504 ILE B CA 1
ATOM 10844 C C . ILE B 1 504 ? -20.969 -42.781 5.777 1 93.75 504 ILE B C 1
ATOM 10846 O O . ILE B 1 504 ? -22.141 -42.469 6.012 1 93.75 504 ILE B O 1
ATOM 10850 N N . SER B 1 505 ? -20.219 -43.469 6.543 1 90.75 505 SER B N 1
ATOM 10851 C CA . SER B 1 505 ? -20.781 -43.969 7.805 1 90.75 505 SER B CA 1
ATOM 10852 C C . SER B 1 505 ? -21.047 -42.812 8.766 1 90.75 505 SER B C 1
ATOM 10854 O O . SER B 1 505 ? -20.344 -41.781 8.734 1 90.75 505 SER B O 1
ATOM 10856 N N . ASN B 1 506 ? -22.047 -42.906 9.594 1 88.94 506 ASN B N 1
ATOM 10857 C CA . ASN B 1 506 ? -22.438 -41.844 10.516 1 88.94 506 ASN B CA 1
ATOM 10858 C C . ASN B 1 506 ? -21.375 -41.594 11.594 1 88.94 506 ASN B C 1
ATOM 10860 O O . ASN B 1 506 ? -21.312 -40.531 12.188 1 88.94 506 ASN B O 1
ATOM 10864 N N . GLU B 1 507 ? -20.562 -42.594 11.773 1 88.88 507 GLU B N 1
ATOM 10865 C CA . GLU B 1 507 ? -19.562 -42.5 12.828 1 88.88 507 GLU B CA 1
ATOM 10866 C C . GLU B 1 507 ? -18.266 -41.906 12.297 1 88.88 507 GLU B C 1
ATOM 10868 O O . GLU B 1 507 ? -17.344 -41.625 13.062 1 88.88 507 GLU B O 1
ATOM 10873 N N . PHE B 1 508 ? -18.188 -41.625 11.094 1 91.12 508 PHE B N 1
ATOM 10874 C CA . PHE B 1 508 ? -16.922 -41.25 10.445 1 91.12 508 PHE B CA 1
ATOM 10875 C C . PHE B 1 508 ? -16.422 -39.906 10.992 1 91.12 508 PHE B C 1
ATOM 10877 O O . PHE B 1 508 ? -15.211 -39.75 11.188 1 91.12 508 PHE B O 1
ATOM 10884 N N . PHE B 1 509 ? -17.297 -38.906 11.32 1 92.69 509 PHE B N 1
ATOM 10885 C CA . PHE B 1 509 ? -16.891 -37.562 11.68 1 92.69 509 PHE B CA 1
ATOM 10886 C C . PHE B 1 509 ? -16.859 -37.375 13.195 1 92.69 509 PHE B C 1
ATOM 10888 O O . PHE B 1 509 ? -16.672 -36.281 13.695 1 92.69 509 PHE B O 1
ATOM 10895 N N . HIS B 1 510 ? -16.984 -38.406 13.953 1 88.94 510 HIS B N 1
ATOM 10896 C CA . HIS B 1 510 ? -17.141 -38.312 15.398 1 88.94 510 HIS B CA 1
ATOM 10897 C C . HIS B 1 510 ? -15.852 -37.875 16.078 1 88.94 510 HIS B C 1
ATOM 10899 O O . HIS B 1 510 ? -15.875 -37.25 17.125 1 88.94 510 HIS B O 1
ATOM 10905 N N . TYR B 1 511 ? -14.727 -38.25 15.5 1 89.19 511 TYR B N 1
ATOM 10906 C CA . TYR B 1 511 ? -13.469 -38 16.188 1 89.19 511 TYR B CA 1
ATOM 10907 C C . TYR B 1 511 ? -12.57 -37.062 15.383 1 89.19 511 TYR B C 1
ATOM 10909 O O . TYR B 1 511 ? -11.391 -37.344 15.195 1 89.19 511 TYR B O 1
ATOM 10917 N N . MET B 1 512 ? -13.109 -36 14.906 1 93.31 512 MET B N 1
ATOM 10918 C CA . MET B 1 512 ? -12.367 -34.969 14.188 1 93.31 512 MET B CA 1
ATOM 10919 C C . MET B 1 512 ? -12.75 -33.562 14.672 1 93.31 512 MET B C 1
ATOM 10921 O O . MET B 1 512 ? -13.227 -32.75 13.898 1 93.31 512 MET B O 1
ATOM 10925 N N . PRO B 1 513 ? -12.43 -33.219 15.812 1 92 513 PRO B N 1
ATOM 10926 C CA . PRO B 1 513 ? -12.938 -31.984 16.422 1 92 513 PRO B CA 1
ATOM 10927 C C . PRO B 1 513 ? -12.289 -30.734 15.852 1 92 513 PRO B C 1
ATOM 10929 O O . PRO B 1 513 ? -12.867 -29.641 15.922 1 92 513 PRO B O 1
ATOM 10932 N N . VAL B 1 514 ? -11.07 -30.844 15.266 1 94.94 514 VAL B N 1
ATOM 10933 C CA . VAL B 1 514 ? -10.367 -29.641 14.859 1 94.94 514 VAL B CA 1
ATOM 10934 C C . VAL B 1 514 ? -10.391 -29.516 13.336 1 94.94 514 VAL B C 1
ATOM 10936 O O . VAL B 1 514 ? -9.664 -28.703 12.758 1 94.94 514 VAL B O 1
ATOM 10939 N N . LEU B 1 515 ? -11.242 -30.297 12.648 1 96.44 515 LEU B N 1
ATOM 10940 C CA . LEU B 1 515 ? -11.312 -30.281 11.188 1 96.44 515 LEU B CA 1
ATOM 10941 C C . LEU B 1 515 ? -11.844 -28.938 10.695 1 96.44 515 LEU B C 1
ATOM 10943 O O . LEU B 1 515 ? -12.93 -28.5 11.102 1 96.44 515 LEU B O 1
ATOM 10947 N N . LYS B 1 516 ? -11.141 -28.297 9.836 1 97.62 516 LYS B N 1
ATOM 10948 C CA . LYS B 1 516 ? -11.508 -26.969 9.359 1 97.62 516 LYS B CA 1
ATOM 10949 C C . LYS B 1 516 ? -11.906 -27 7.891 1 97.62 516 LYS B C 1
ATOM 10951 O O . LYS B 1 516 ? -12.789 -26.25 7.469 1 97.62 516 LYS B O 1
ATOM 10956 N N . VAL B 1 517 ? -11.227 -27.812 7.078 1 98.31 517 VAL B N 1
ATOM 10957 C CA . VAL B 1 517 ? -11.484 -27.875 5.645 1 98.31 517 VAL B CA 1
ATOM 10958 C C . VAL B 1 517 ? -11.891 -29.297 5.266 1 98.31 517 VAL B C 1
ATOM 10960 O O . VAL B 1 517 ? -11.156 -30.25 5.551 1 98.31 517 VAL B O 1
ATOM 10963 N N . LEU B 1 518 ? -12.992 -29.453 4.672 1 98.06 518 LEU B N 1
ATOM 10964 C CA . LEU B 1 518 ? -13.492 -30.734 4.191 1 98.06 518 LEU B CA 1
ATOM 10965 C C . LEU B 1 518 ? -13.977 -30.625 2.746 1 98.06 518 LEU B C 1
ATOM 10967 O O . LEU B 1 518 ? -14.875 -29.828 2.445 1 98.06 518 LEU B O 1
ATOM 10971 N N . ASP B 1 519 ? -13.398 -31.344 1.872 1 97.88 519 ASP B N 1
ATOM 10972 C CA . ASP B 1 519 ? -13.773 -31.312 0.46 1 97.88 519 ASP B CA 1
ATOM 10973 C C . ASP B 1 519 ? -14.273 -32.688 0.006 1 97.88 519 ASP B C 1
ATOM 10975 O O . ASP B 1 519 ? -13.508 -33.656 -0.05 1 97.88 519 ASP B O 1
ATOM 10979 N N . LEU B 1 520 ? -15.492 -32.781 -0.231 1 97 520 LEU B N 1
ATOM 10980 C CA . LEU B 1 520 ? -16.125 -34 -0.717 1 97 520 LEU B CA 1
ATOM 10981 C C . LEU B 1 520 ? -16.672 -33.812 -2.131 1 97 520 LEU B C 1
ATOM 10983 O O . LEU B 1 520 ? -17.625 -34.469 -2.533 1 97 520 LEU B O 1
ATOM 10987 N N . SER B 1 521 ? -16.125 -32.969 -2.891 1 96.56 521 SER B N 1
ATOM 10988 C CA . SER B 1 521 ? -16.641 -32.594 -4.207 1 96.56 521 SER B CA 1
ATOM 10989 C C . SER B 1 521 ? -16.391 -33.719 -5.223 1 96.56 521 SER B C 1
ATOM 10991 O O . SER B 1 521 ? -15.453 -34.5 -5.062 1 96.56 521 SER B O 1
ATOM 10993 N N . VAL B 1 522 ? -17.203 -33.812 -6.246 1 95.62 522 VAL B N 1
ATOM 10994 C CA . VAL B 1 522 ? -17.109 -34.75 -7.359 1 95.62 522 VAL B CA 1
ATOM 10995 C C . VAL B 1 522 ? -17.125 -36.188 -6.832 1 95.62 522 VAL B C 1
ATOM 10997 O O . VAL B 1 522 ? -16.234 -36.969 -7.145 1 95.62 522 VAL B O 1
ATOM 11000 N N . THR B 1 523 ? -17.984 -36.438 -5.93 1 96.19 523 THR B N 1
ATOM 11001 C CA . THR B 1 523 ? -18.234 -37.781 -5.414 1 96.19 523 THR B CA 1
ATOM 11002 C C . THR B 1 523 ? -19.656 -38.219 -5.699 1 96.19 523 THR B C 1
ATOM 11004 O O . THR B 1 523 ? -20.453 -37.438 -6.23 1 96.19 523 THR B O 1
ATOM 11007 N N . SER B 1 524 ? -20 -39.469 -5.387 1 95.19 524 SER B N 1
ATOM 11008 C CA . SER B 1 524 ? -21.328 -40 -5.648 1 95.19 524 SER B CA 1
ATOM 11009 C C . SER B 1 524 ? -22.125 -40.156 -4.355 1 95.19 524 SER B C 1
ATOM 11011 O O . SER B 1 524 ? -23.016 -41.031 -4.266 1 95.19 524 SER B O 1
ATOM 11013 N N . ILE B 1 525 ? -21.781 -39.406 -3.424 1 95.69 525 ILE B N 1
ATOM 11014 C CA . ILE B 1 525 ? -22.469 -39.5 -2.146 1 95.69 525 ILE B CA 1
ATOM 11015 C C . ILE B 1 525 ? -23.922 -39.062 -2.314 1 95.69 525 ILE B C 1
ATOM 11017 O O . ILE B 1 525 ? -24.203 -38.062 -2.982 1 95.69 525 ILE B O 1
ATOM 11021 N N . LYS B 1 526 ? -24.844 -39.656 -1.686 1 93.44 526 LYS B N 1
ATOM 11022 C CA . LYS B 1 526 ? -26.266 -39.344 -1.823 1 93.44 526 LYS B CA 1
ATOM 11023 C C . LYS B 1 526 ? -26.812 -38.656 -0.573 1 93.44 526 LYS B C 1
ATOM 11025 O O . LYS B 1 526 ? -27.797 -37.938 -0.639 1 93.44 526 LYS B O 1
ATOM 11030 N N . GLU B 1 527 ? -26.125 -38.969 0.528 1 93.44 527 GLU B N 1
ATOM 11031 C CA . GLU B 1 527 ? -26.547 -38.375 1.792 1 93.44 527 GLU B CA 1
ATOM 11032 C C . GLU B 1 527 ? -25.344 -38 2.652 1 93.44 527 GLU B C 1
ATOM 11034 O O . GLU B 1 527 ? -24.344 -38.719 2.688 1 93.44 527 GLU B O 1
ATOM 11039 N N . VAL B 1 528 ? -25.422 -36.875 3.293 1 93.75 528 VAL B N 1
ATOM 11040 C CA . VAL B 1 528 ? -24.406 -36.438 4.254 1 93.75 528 VAL B CA 1
ATOM 11041 C C . VAL B 1 528 ? -24.828 -36.844 5.664 1 93.75 528 VAL B C 1
ATOM 11043 O O . VAL B 1 528 ? -25.938 -36.562 6.098 1 93.75 528 VAL B O 1
ATOM 11046 N N . PRO B 1 529 ? -24 -37.531 6.309 1 92.62 529 PRO B N 1
ATOM 11047 C CA . PRO B 1 529 ? -24.375 -38.031 7.641 1 92.62 529 PRO B CA 1
ATOM 11048 C C . PRO B 1 529 ? -24.641 -36.906 8.625 1 92.62 529 PRO B C 1
ATOM 11050 O O . PRO B 1 529 ? -24.078 -35.812 8.492 1 92.62 529 PRO B O 1
ATOM 11053 N N . ALA B 1 530 ? -25.453 -37.156 9.641 1 91.06 530 ALA B N 1
ATOM 11054 C CA . ALA B 1 530 ? -25.844 -36.188 10.641 1 91.06 530 ALA B CA 1
ATOM 11055 C C . ALA B 1 530 ? -24.672 -35.781 11.523 1 91.06 530 ALA B C 1
ATOM 11057 O O . ALA B 1 530 ? -24.656 -34.688 12.109 1 91.06 530 ALA B O 1
ATOM 11058 N N . SER B 1 531 ? -23.703 -36.656 11.531 1 91.56 531 SER B N 1
ATOM 11059 C CA . SER B 1 531 ? -22.531 -36.406 12.367 1 91.56 531 SER B CA 1
ATOM 11060 C C . SER B 1 531 ? -21.719 -35.219 11.859 1 91.56 531 SER B C 1
ATOM 11062 O O . SER B 1 531 ? -20.859 -34.688 12.57 1 91.56 531 SER B O 1
ATOM 11064 N N . ILE B 1 532 ? -22.031 -34.688 10.688 1 93.38 532 ILE B N 1
ATOM 11065 C CA . ILE B 1 532 ? -21.344 -33.531 10.133 1 93.38 532 ILE B CA 1
ATOM 11066 C C . ILE B 1 532 ? -21.516 -32.344 11.07 1 93.38 532 ILE B C 1
ATOM 11068 O O . ILE B 1 532 ? -20.656 -31.453 11.125 1 93.38 532 ILE B O 1
ATOM 11072 N N . GLY B 1 533 ? -22.609 -32.281 11.836 1 93.19 533 GLY B N 1
ATOM 11073 C CA . GLY B 1 533 ? -22.906 -31.219 12.766 1 93.19 533 GLY B CA 1
ATOM 11074 C C . GLY B 1 533 ? -21.938 -31.156 13.93 1 93.19 533 GLY B C 1
ATOM 11075 O O . GLY B 1 533 ? -21.844 -30.141 14.625 1 93.19 533 GLY B O 1
ATOM 11076 N N . GLN B 1 534 ? -21.156 -32.219 14.07 1 92.25 534 GLN B N 1
ATOM 11077 C CA . GLN B 1 534 ? -20.203 -32.281 15.18 1 92.25 534 GLN B CA 1
ATOM 11078 C C . GLN B 1 534 ? -18.906 -31.562 14.828 1 92.25 534 GLN B C 1
ATOM 11080 O O . GLN B 1 534 ? -18.094 -31.266 15.711 1 92.25 534 GLN B O 1
ATOM 11085 N N . LEU B 1 535 ? -18.766 -31.297 13.586 1 94.56 535 LEU B N 1
ATOM 11086 C CA . LEU B 1 535 ? -17.562 -30.609 13.148 1 94.56 535 LEU B CA 1
ATOM 11087 C C . LEU B 1 535 ? -17.672 -29.109 13.406 1 94.56 535 LEU B C 1
ATOM 11089 O O . LEU B 1 535 ? -17.703 -28.312 12.469 1 94.56 535 LEU B O 1
ATOM 11093 N N . VAL B 1 536 ? -17.516 -28.656 14.531 1 93.06 536 VAL B N 1
ATOM 11094 C CA . VAL B 1 536 ? -17.844 -27.297 14.984 1 93.06 536 VAL B CA 1
ATOM 11095 C C . VAL B 1 536 ? -16.781 -26.328 14.484 1 93.06 536 VAL B C 1
ATOM 11097 O O . VAL B 1 536 ? -17.047 -25.125 14.336 1 93.06 536 VAL B O 1
ATOM 11100 N N . GLU B 1 537 ? -15.555 -26.828 14.164 1 95.94 537 GLU B N 1
ATOM 11101 C CA . GLU B 1 537 ? -14.469 -25.953 13.742 1 95.94 537 GLU B CA 1
ATOM 11102 C C . GLU B 1 537 ? -14.422 -25.828 12.219 1 95.94 537 GLU B C 1
ATOM 11104 O O . GLU B 1 537 ? -13.617 -25.062 11.68 1 95.94 537 GLU B O 1
ATOM 11109 N N . LEU B 1 538 ? -15.359 -26.484 11.531 1 97 538 LEU B N 1
ATOM 11110 C CA . LEU B 1 538 ? -15.359 -26.516 10.078 1 97 538 LEU B CA 1
ATOM 11111 C C . LEU B 1 538 ? -15.633 -25.141 9.5 1 97 538 LEU B C 1
ATOM 11113 O O . LEU B 1 538 ? -16.609 -24.484 9.898 1 97 538 LEU B O 1
ATOM 11117 N N . ARG B 1 539 ? -14.844 -24.703 8.617 1 97 539 ARG B N 1
ATOM 11118 C CA . ARG B 1 539 ? -14.984 -23.375 8.016 1 97 539 ARG B CA 1
ATOM 11119 C C . ARG B 1 539 ? -15.25 -23.484 6.52 1 97 539 ARG B C 1
ATOM 11121 O O . ARG B 1 539 ? -15.828 -22.578 5.922 1 97 539 ARG B O 1
ATOM 11128 N N . TYR B 1 540 ? -14.797 -24.531 5.898 1 98.12 540 TYR B N 1
ATOM 11129 C CA . TYR B 1 540 ? -14.953 -24.75 4.465 1 98.12 540 TYR B CA 1
ATOM 11130 C C . TYR B 1 540 ? -15.555 -26.125 4.18 1 98.12 540 TYR B C 1
ATOM 11132 O O . TYR B 1 540 ? -15.008 -27.141 4.605 1 98.12 540 TYR B O 1
ATOM 11140 N N . LEU B 1 541 ? -16.625 -26.172 3.539 1 98.12 541 LEU B N 1
ATOM 11141 C CA . LEU B 1 541 ? -17.297 -27.406 3.148 1 98.12 541 LEU B CA 1
ATOM 11142 C C . LEU B 1 541 ? -17.672 -27.375 1.675 1 98.12 541 LEU B C 1
ATOM 11144 O O . LEU B 1 541 ? -18.453 -26.516 1.249 1 98.12 541 LEU B O 1
ATOM 11148 N N . ASP B 1 542 ? -17.156 -28.266 0.927 1 98 542 ASP B N 1
ATOM 11149 C CA . ASP B 1 542 ? -17.453 -28.328 -0.501 1 98 542 ASP B CA 1
ATOM 11150 C C . ASP B 1 542 ? -18.172 -29.625 -0.847 1 98 542 ASP B C 1
ATOM 11152 O O . ASP B 1 542 ? -17.625 -30.719 -0.704 1 98 542 ASP B O 1
ATOM 11156 N N . LEU B 1 543 ? -19.359 -29.531 -1.204 1 97.31 543 LEU B N 1
ATOM 11157 C CA . LEU B 1 543 ? -20.188 -30.656 -1.624 1 97.31 543 LEU B CA 1
ATOM 11158 C C . LEU B 1 543 ? -20.578 -30.531 -3.092 1 97.31 543 LEU B C 1
ATOM 11160 O O . LEU B 1 543 ? -21.609 -31.047 -3.508 1 97.31 543 LEU B O 1
ATOM 11164 N N . SER B 1 544 ? -19.797 -29.859 -3.875 1 96.81 544 SER B N 1
ATOM 11165 C CA . SER B 1 544 ? -20.125 -29.609 -5.277 1 96.81 544 SER B CA 1
ATOM 11166 C C . SER B 1 544 ? -20.062 -30.891 -6.098 1 96.81 544 SER B C 1
ATOM 11168 O O . SER B 1 544 ? -19.234 -31.766 -5.836 1 96.81 544 SER B O 1
ATOM 11170 N N . ARG B 1 545 ? -20.953 -31.047 -7.031 1 96 545 ARG B N 1
ATOM 11171 C CA . ARG B 1 545 ? -21.016 -32.156 -7.98 1 96 545 ARG B CA 1
ATOM 11172 C C . ARG B 1 545 ? -21.219 -33.469 -7.258 1 96 545 ARG B C 1
ATOM 11174 O O . ARG B 1 545 ? -20.516 -34.469 -7.543 1 96 545 ARG B O 1
ATOM 11181 N N . THR B 1 546 ? -21.922 -33.438 -6.164 1 96.5 546 THR B N 1
ATOM 11182 C CA . THR B 1 546 ? -22.344 -34.656 -5.492 1 96.5 546 THR B CA 1
ATOM 11183 C C . THR B 1 546 ? -23.766 -35.031 -5.887 1 96.5 546 THR B C 1
ATOM 11185 O O . THR B 1 546 ? -24.391 -34.312 -6.672 1 96.5 546 THR B O 1
ATOM 11188 N N . LYS B 1 547 ? -24.312 -36.156 -5.352 1 95.56 547 LYS B N 1
ATOM 11189 C CA . LYS B 1 547 ? -25.656 -36.625 -5.68 1 95.56 547 LYS B CA 1
ATOM 11190 C C . LYS B 1 547 ? -26.578 -36.5 -4.48 1 95.56 547 LYS B C 1
ATOM 11192 O O . LYS B 1 547 ? -27.547 -37.25 -4.352 1 95.56 547 LYS B O 1
ATOM 11197 N N . ILE B 1 548 ? -26.266 -35.562 -3.656 1 95.44 548 ILE B N 1
ATOM 11198 C CA . ILE B 1 548 ? -27.078 -35.375 -2.457 1 95.44 548 ILE B CA 1
ATOM 11199 C C . ILE B 1 548 ? -28.453 -34.844 -2.844 1 95.44 548 ILE B C 1
ATOM 11201 O O . ILE B 1 548 ? -28.562 -34.031 -3.754 1 95.44 548 ILE B O 1
ATOM 11205 N N . THR B 1 549 ? -29.453 -35.25 -2.141 1 93.38 549 THR B N 1
ATOM 11206 C CA . THR B 1 549 ? -30.828 -34.844 -2.471 1 93.38 549 THR B CA 1
ATOM 11207 C C . THR B 1 549 ? -31.344 -33.812 -1.473 1 93.38 549 THR B C 1
ATOM 11209 O O . THR B 1 549 ? -32.25 -33.031 -1.792 1 93.38 549 THR B O 1
ATOM 11212 N N . ALA B 1 550 ? -30.766 -33.875 -0.258 1 92.94 550 ALA B N 1
ATOM 11213 C CA . ALA B 1 550 ? -31.172 -32.938 0.785 1 92.94 550 ALA B CA 1
ATOM 11214 C C . ALA B 1 550 ? -30 -32.594 1.686 1 92.94 550 ALA B C 1
ATOM 11216 O O . ALA B 1 550 ? -29.094 -33.406 1.892 1 92.94 550 ALA B O 1
ATOM 11217 N N . LEU B 1 551 ? -29.984 -31.375 2.156 1 93.25 551 LEU B N 1
ATOM 11218 C CA . LEU B 1 551 ? -28.984 -30.969 3.139 1 93.25 551 LEU B CA 1
ATOM 11219 C C . LEU B 1 551 ? -29.438 -31.312 4.551 1 93.25 551 LEU B C 1
ATOM 11221 O O . LEU B 1 551 ? -30.594 -31.047 4.918 1 93.25 551 LEU B O 1
ATOM 11225 N N . PRO B 1 552 ? -28.641 -31.953 5.25 1 93 552 PRO B N 1
ATOM 11226 C CA . PRO B 1 552 ? -29.047 -32.25 6.625 1 93 552 PRO B CA 1
ATOM 11227 C C . PRO B 1 552 ? -29.219 -31.016 7.484 1 93 552 PRO B C 1
ATOM 11229 O O . PRO B 1 552 ? -28.453 -30.047 7.336 1 93 552 PRO B O 1
ATOM 11232 N N . GLU B 1 553 ? -30.125 -31.016 8.43 1 92.31 553 GLU B N 1
ATOM 11233 C CA . GLU B 1 553 ? -30.406 -29.891 9.32 1 92.31 553 GLU B CA 1
ATOM 11234 C C . GLU B 1 553 ? -29.234 -29.625 10.258 1 92.31 553 GLU B C 1
ATOM 11236 O O . GLU B 1 553 ? -29.016 -28.5 10.695 1 92.31 553 GLU B O 1
ATOM 11241 N N . ASN B 1 554 ? -28.469 -30.656 10.477 1 93.31 554 ASN B N 1
ATOM 11242 C CA . ASN B 1 554 ? -27.359 -30.578 11.414 1 93.31 554 ASN B CA 1
ATOM 11243 C C . ASN B 1 554 ? -26.234 -29.672 10.891 1 93.31 554 ASN B C 1
ATOM 11245 O O . ASN B 1 554 ? -25.359 -29.266 11.648 1 93.31 554 ASN B O 1
ATOM 11249 N N . ILE B 1 555 ? -26.281 -29.312 9.656 1 94.5 555 ILE B N 1
ATOM 11250 C CA . ILE B 1 555 ? -25.312 -28.375 9.102 1 94.5 555 ILE B CA 1
ATOM 11251 C C . ILE B 1 555 ? -25.438 -27.031 9.812 1 94.5 555 ILE B C 1
ATOM 11253 O O . ILE B 1 555 ? -24.453 -26.297 9.922 1 94.5 555 ILE B O 1
ATOM 11257 N N . GLY B 1 556 ? -26.609 -26.719 10.266 1 93.38 556 GLY B N 1
ATOM 11258 C CA . GLY B 1 556 ? -26.875 -25.469 10.961 1 93.38 556 GLY B CA 1
ATOM 11259 C C . GLY B 1 556 ? -26.062 -25.312 12.234 1 93.38 556 GLY B C 1
ATOM 11260 O O . GLY B 1 556 ? -25.906 -24.203 12.742 1 93.38 556 GLY B O 1
ATOM 11261 N N . ARG B 1 557 ? -25.5 -26.406 12.727 1 93.75 557 ARG B N 1
ATOM 11262 C CA . ARG B 1 557 ? -24.719 -26.359 13.961 1 93.75 557 ARG B CA 1
ATOM 11263 C C . ARG B 1 557 ? -23.297 -25.906 13.695 1 93.75 557 ARG B C 1
ATOM 11265 O O . ARG B 1 557 ? -22.547 -25.594 14.625 1 93.75 557 ARG B O 1
ATOM 11272 N N . LEU B 1 558 ? -22.969 -25.906 12.453 1 95.5 558 LEU B N 1
ATOM 11273 C CA . LEU B 1 558 ? -21.625 -25.469 12.086 1 95.5 558 LEU B CA 1
ATOM 11274 C C . LEU B 1 558 ? -21.5 -23.953 12.195 1 95.5 558 LEU B C 1
ATOM 11276 O O . LEU B 1 558 ? -21.469 -23.25 11.18 1 95.5 558 LEU B O 1
ATOM 11280 N N . SER B 1 559 ? -21.266 -23.438 13.273 1 90.62 559 SER B N 1
ATOM 11281 C CA . SER B 1 559 ? -21.312 -22.016 13.586 1 90.62 559 SER B CA 1
ATOM 11282 C C . SER B 1 559 ? -20.141 -21.281 12.945 1 90.62 559 SER B C 1
ATOM 11284 O O . SER B 1 559 ? -20.219 -20.062 12.711 1 90.62 559 SER B O 1
ATOM 11286 N N . LYS B 1 560 ? -19.047 -21.969 12.602 1 93.44 560 LYS B N 1
ATOM 11287 C CA . LYS B 1 560 ? -17.875 -21.281 12.086 1 93.44 560 LYS B CA 1
ATOM 11288 C C . LYS B 1 560 ? -17.766 -21.438 10.57 1 93.44 560 LYS B C 1
ATOM 11290 O O . LYS B 1 560 ? -16.812 -20.953 9.961 1 93.44 560 LYS B O 1
ATOM 11295 N N . LEU B 1 561 ? -18.75 -22.062 9.938 1 95.81 561 LEU B N 1
ATOM 11296 C CA . LEU B 1 561 ? -18.719 -22.312 8.5 1 95.81 561 LEU B CA 1
ATOM 11297 C C . LEU B 1 561 ? -18.766 -21 7.719 1 95.81 561 LEU B C 1
ATOM 11299 O O . LEU B 1 561 ? -19.688 -20.203 7.91 1 95.81 561 LEU B O 1
ATOM 11303 N N . ARG B 1 562 ? -17.828 -20.812 6.918 1 94.88 562 ARG B N 1
ATOM 11304 C CA . ARG B 1 562 ? -17.703 -19.578 6.152 1 94.88 562 ARG B CA 1
ATOM 11305 C C . ARG B 1 562 ? -18.062 -19.812 4.688 1 94.88 562 ARG B C 1
ATOM 11307 O O . ARG B 1 562 ? -18.562 -18.906 4.016 1 94.88 562 ARG B O 1
ATOM 11314 N N . HIS B 1 563 ? -17.734 -20.984 4.188 1 96.69 563 HIS B N 1
ATOM 11315 C CA . HIS B 1 563 ? -17.891 -21.281 2.768 1 96.69 563 HIS B CA 1
ATOM 11316 C C . HIS B 1 563 ? -18.641 -22.609 2.568 1 96.69 563 HIS B C 1
ATOM 11318 O O . HIS B 1 563 ? -18.172 -23.656 3.021 1 96.69 563 HIS B O 1
ATOM 11324 N N . LEU B 1 564 ? -19.719 -22.562 1.978 1 97.44 564 LEU B N 1
ATOM 11325 C CA . LEU B 1 564 ? -20.5 -23.734 1.609 1 97.44 564 LEU B CA 1
ATOM 11326 C C . LEU B 1 564 ? -20.719 -23.797 0.102 1 97.44 564 LEU B C 1
ATOM 11328 O O . LEU B 1 564 ? -21.422 -22.953 -0.456 1 97.44 564 LEU B O 1
ATOM 11332 N N . ASP B 1 565 ? -20.172 -24.734 -0.527 1 97.44 565 ASP B N 1
ATOM 11333 C CA . ASP B 1 565 ? -20.266 -24.859 -1.979 1 97.44 565 ASP B CA 1
ATOM 11334 C C . ASP B 1 565 ? -21.141 -26.047 -2.381 1 97.44 565 ASP B C 1
ATOM 11336 O O . ASP B 1 565 ? -20.812 -27.188 -2.074 1 97.44 565 ASP B O 1
ATOM 11340 N N . LEU B 1 566 ? -22.188 -25.797 -2.994 1 97.19 566 LEU B N 1
ATOM 11341 C CA . LEU B 1 566 ? -23.141 -26.812 -3.475 1 97.19 566 LEU B CA 1
ATOM 11342 C C . LEU B 1 566 ? -23.328 -26.703 -4.984 1 97.19 566 LEU B C 1
ATOM 11344 O O . LEU B 1 566 ? -24.406 -26.969 -5.5 1 97.19 566 LEU B O 1
ATOM 11348 N N . GLN B 1 567 ? -22.375 -26.344 -5.645 1 96.38 567 GLN B N 1
ATOM 11349 C CA . GLN B 1 567 ? -22.438 -26.109 -7.082 1 96.38 567 GLN B CA 1
ATOM 11350 C C . GLN B 1 567 ? -22.672 -27.422 -7.832 1 96.38 567 GLN B C 1
ATOM 11352 O O . GLN B 1 567 ? -22.109 -28.453 -7.48 1 96.38 567 GLN B O 1
ATOM 11357 N N . ARG B 1 568 ? -23.453 -27.406 -8.828 1 95.19 568 ARG B N 1
ATOM 11358 C CA . ARG B 1 568 ? -23.703 -28.5 -9.758 1 95.19 568 ARG B CA 1
ATOM 11359 C C . ARG B 1 568 ? -24.156 -29.766 -9.016 1 95.19 568 ARG B C 1
ATOM 11361 O O . ARG B 1 568 ? -23.609 -30.844 -9.227 1 95.19 568 ARG B O 1
ATOM 11368 N N . THR B 1 569 ? -24.891 -29.562 -8 1 95.25 569 THR B N 1
ATOM 11369 C CA . THR B 1 569 ? -25.594 -30.656 -7.328 1 95.25 569 THR B CA 1
ATOM 11370 C C . THR B 1 569 ? -27 -30.828 -7.898 1 95.25 569 THR B C 1
ATOM 11372 O O . THR B 1 569 ? -27.984 -30.422 -7.277 1 95.25 569 THR B O 1
ATOM 11375 N N . ASP B 1 570 ? -27.125 -31.516 -8.891 1 88.38 570 ASP B N 1
ATOM 11376 C CA . ASP B 1 570 ? -28.328 -31.594 -9.711 1 88.38 570 ASP B CA 1
ATOM 11377 C C . ASP B 1 570 ? -29.469 -32.281 -8.961 1 88.38 570 ASP B C 1
ATOM 11379 O O . ASP B 1 570 ? -30.641 -32 -9.211 1 88.38 570 ASP B O 1
ATOM 11383 N N . SER B 1 571 ? -29.172 -33.125 -8.008 1 91.44 571 SER B N 1
ATOM 11384 C CA . SER B 1 571 ? -30.188 -33.938 -7.336 1 91.44 571 SER B CA 1
ATOM 11385 C C . SER B 1 571 ? -30.719 -33.219 -6.094 1 91.44 571 SER B C 1
ATOM 11387 O O . SER B 1 571 ? -31.672 -33.688 -5.465 1 91.44 571 SER B O 1
ATOM 11389 N N . LEU B 1 572 ? -30.141 -32.094 -5.746 1 93.38 572 LEU B N 1
ATOM 11390 C CA . LEU B 1 572 ? -30.516 -31.406 -4.523 1 93.38 572 LEU B CA 1
ATOM 11391 C C . LEU B 1 572 ? -31.891 -30.75 -4.664 1 93.38 572 LEU B C 1
ATOM 11393 O O . LEU B 1 572 ? -32.094 -29.891 -5.512 1 93.38 572 LEU B O 1
ATOM 11397 N N . ARG B 1 573 ? -32.844 -31.141 -3.775 1 89.56 573 ARG B N 1
ATOM 11398 C CA . ARG B 1 573 ? -34.219 -30.641 -3.9 1 89.56 573 ARG B CA 1
ATOM 11399 C C . ARG B 1 573 ? -34.688 -29.969 -2.613 1 89.56 573 ARG B C 1
ATOM 11401 O O . ARG B 1 573 ? -35.562 -29.094 -2.641 1 89.56 573 ARG B O 1
ATOM 11408 N N . LYS B 1 574 ? -34 -30.375 -1.529 1 90.88 574 LYS B N 1
ATOM 11409 C CA . LYS B 1 574 ? -34.469 -29.859 -0.248 1 90.88 574 LYS B CA 1
ATOM 11410 C C . LYS B 1 574 ? -33.344 -29.203 0.531 1 90.88 574 LYS B C 1
ATOM 11412 O O . LYS B 1 574 ? -32.281 -29.812 0.732 1 90.88 574 LYS B O 1
ATOM 11417 N N . ILE B 1 575 ? -33.562 -27.969 0.929 1 93.12 575 ILE B N 1
ATOM 11418 C CA . ILE B 1 575 ? -32.688 -27.25 1.828 1 93.12 575 ILE B CA 1
ATOM 11419 C C . ILE B 1 575 ? -33.469 -26.688 3.008 1 93.12 575 ILE B C 1
ATOM 11421 O O . ILE B 1 575 ? -34.062 -25.625 2.906 1 93.12 575 ILE B O 1
ATOM 11425 N N . PRO B 1 576 ? -33.406 -27.391 4.066 1 92 576 PRO B N 1
ATOM 11426 C CA . PRO B 1 576 ? -34.156 -26.922 5.234 1 92 576 PRO B CA 1
ATOM 11427 C C . PRO B 1 576 ? -33.688 -25.531 5.707 1 92 576 PRO B C 1
ATOM 11429 O O . PRO B 1 576 ? -32.5 -25.234 5.688 1 92 576 PRO B O 1
ATOM 11432 N N . ARG B 1 577 ? -34.562 -24.734 6.156 1 90.75 577 ARG B N 1
ATOM 11433 C CA . ARG B 1 577 ? -34.281 -23.391 6.652 1 90.75 577 ARG B CA 1
ATOM 11434 C C . ARG B 1 577 ? -33.312 -23.438 7.82 1 90.75 577 ARG B C 1
ATOM 11436 O O . ARG B 1 577 ? -32.406 -22.609 7.91 1 90.75 577 ARG B O 1
ATOM 11443 N N . LYS B 1 578 ? -33.469 -24.422 8.688 1 88.75 578 LYS B N 1
ATOM 11444 C CA . LYS B 1 578 ? -32.656 -24.547 9.891 1 88.75 578 LYS B CA 1
ATOM 11445 C C . LYS B 1 578 ? -31.203 -24.828 9.547 1 88.75 578 LYS B C 1
ATOM 11447 O O . LYS B 1 578 ? -30.297 -24.562 10.344 1 88.75 578 LYS B O 1
ATOM 11452 N N . ALA B 1 579 ? -31 -25.359 8.391 1 91.56 579 ALA B N 1
ATOM 11453 C CA . ALA B 1 579 ? -29.641 -25.734 7.973 1 91.56 579 ALA B CA 1
ATOM 11454 C C . ALA B 1 579 ? -28.828 -24.5 7.617 1 91.56 579 ALA B C 1
ATOM 11456 O O . ALA B 1 579 ? -27.594 -24.5 7.715 1 91.56 579 ALA B O 1
ATOM 11457 N N . ILE B 1 580 ? -29.453 -23.391 7.242 1 91.5 580 ILE B N 1
ATOM 11458 C CA . ILE B 1 580 ? -28.719 -22.25 6.707 1 91.5 580 ILE B CA 1
ATOM 11459 C C . ILE B 1 580 ? -28.859 -21.062 7.652 1 91.5 580 ILE B C 1
ATOM 11461 O O . ILE B 1 580 ? -27.906 -20.297 7.848 1 91.5 580 ILE B O 1
ATOM 11465 N N . LEU B 1 581 ? -29.969 -20.844 8.312 1 87.81 581 LEU B N 1
ATOM 11466 C CA . LEU B 1 581 ? -30.281 -19.641 9.094 1 87.81 581 LEU B CA 1
ATOM 11467 C C . LEU B 1 581 ? -29.359 -19.516 10.289 1 87.81 581 LEU B C 1
ATOM 11469 O O . LEU B 1 581 ? -29.047 -18.406 10.727 1 87.81 581 LEU B O 1
ATOM 11473 N N . GLN B 1 582 ? -28.922 -20.656 10.75 1 87.75 582 GLN B N 1
ATOM 11474 C CA . GLN B 1 582 ? -28.109 -20.609 11.961 1 87.75 582 GLN B CA 1
ATOM 11475 C C . GLN B 1 582 ? -26.641 -20.406 11.633 1 87.75 582 GLN B C 1
ATOM 11477 O O . GLN B 1 582 ? -25.812 -20.266 12.539 1 87.75 582 GLN B O 1
ATOM 11482 N N . LEU B 1 583 ? -26.312 -20.344 10.398 1 92.38 583 LEU B N 1
ATOM 11483 C CA . LEU B 1 583 ? -24.922 -20.156 10 1 92.38 583 LEU B CA 1
ATOM 11484 C C . LEU B 1 583 ? -24.562 -18.688 9.977 1 92.38 583 LEU B C 1
ATOM 11486 O O . LEU B 1 583 ? -24.406 -18.094 8.914 1 92.38 583 LEU B O 1
ATOM 11490 N N . LYS B 1 584 ? -24.234 -18.109 11.055 1 85.38 584 LYS B N 1
ATOM 11491 C CA . LYS B 1 584 ? -24.016 -16.672 11.227 1 85.38 584 LYS B CA 1
ATOM 11492 C C . LYS B 1 584 ? -22.719 -16.219 10.562 1 85.38 584 LYS B C 1
ATOM 11494 O O . LYS B 1 584 ? -22.594 -15.062 10.172 1 85.38 584 LYS B O 1
ATOM 11499 N N . ASN B 1 585 ? -21.781 -17.156 10.398 1 89.19 585 ASN B N 1
ATOM 11500 C CA . ASN B 1 585 ? -20.484 -16.766 9.844 1 89.19 585 ASN B CA 1
ATOM 11501 C C . ASN B 1 585 ? -20.375 -17.109 8.359 1 89.19 585 ASN B C 1
ATOM 11503 O O . ASN B 1 585 ? -19.328 -16.953 7.754 1 89.19 585 ASN B O 1
ATOM 11507 N N . LEU B 1 586 ? -21.469 -17.547 7.762 1 92.88 586 LEU B N 1
ATOM 11508 C CA . LEU B 1 586 ? -21.469 -17.922 6.352 1 92.88 586 LEU B CA 1
ATOM 11509 C C . LEU B 1 586 ? -21.281 -16.703 5.461 1 92.88 586 LEU B C 1
ATOM 11511 O O . LEU B 1 586 ? -22.016 -15.719 5.598 1 92.88 586 LEU B O 1
ATOM 11515 N N . ARG B 1 587 ? -20.312 -16.734 4.641 1 91.94 587 ARG B N 1
ATOM 11516 C CA . ARG B 1 587 ? -20.031 -15.609 3.76 1 91.94 587 ARG B CA 1
ATOM 11517 C C . ARG B 1 587 ? -20.25 -15.984 2.299 1 91.94 587 ARG B C 1
ATOM 11519 O O . ARG B 1 587 ? -20.594 -15.133 1.478 1 91.94 587 ARG B O 1
ATOM 11526 N N . VAL B 1 588 ? -20 -17.25 1.987 1 95.06 588 VAL B N 1
ATOM 11527 C CA . VAL B 1 588 ? -20.109 -17.703 0.604 1 95.06 588 VAL B CA 1
ATOM 11528 C C . VAL B 1 588 ? -21.094 -18.875 0.52 1 95.06 588 VAL B C 1
ATOM 11530 O O . VAL B 1 588 ? -20.922 -19.875 1.215 1 95.06 588 VAL B O 1
ATOM 11533 N N . LEU B 1 589 ? -22.078 -18.766 -0.209 1 96.12 589 LEU B N 1
ATOM 11534 C CA . LEU B 1 589 ? -23.031 -19.812 -0.527 1 96.12 589 LEU B CA 1
ATOM 11535 C C . LEU B 1 589 ? -23.188 -19.969 -2.035 1 96.12 589 LEU B C 1
ATOM 11537 O O . LEU B 1 589 ? -23.625 -19.047 -2.717 1 96.12 589 LEU B O 1
ATOM 11541 N N . ASN B 1 590 ? -22.844 -21.109 -2.535 1 96.69 590 ASN B N 1
ATOM 11542 C CA . ASN B 1 590 ? -22.844 -21.297 -3.98 1 96.69 590 ASN B CA 1
ATOM 11543 C C . ASN B 1 590 ? -23.875 -22.359 -4.398 1 96.69 590 ASN B C 1
ATOM 11545 O O . ASN B 1 590 ? -23.656 -23.547 -4.18 1 96.69 590 ASN B O 1
ATOM 11549 N N . LEU B 1 591 ? -24.906 -21.984 -4.984 1 96.19 591 LEU B N 1
ATOM 11550 C CA . LEU B 1 591 ? -25.938 -22.875 -5.508 1 96.19 591 LEU B CA 1
ATOM 11551 C C . LEU B 1 591 ? -26.016 -22.766 -7.027 1 96.19 591 LEU B C 1
ATOM 11553 O O . LEU B 1 591 ? -27.094 -22.953 -7.609 1 96.19 591 LEU B O 1
ATOM 11557 N N . TYR B 1 592 ? -24.969 -22.406 -7.652 1 95.12 592 TYR B N 1
ATOM 11558 C CA . TYR B 1 592 ? -24.875 -22.297 -9.102 1 95.12 592 TYR B CA 1
ATOM 11559 C C . TYR B 1 592 ? -25.125 -23.641 -9.773 1 95.12 592 TYR B C 1
ATOM 11561 O O . TYR B 1 592 ? -24.469 -24.641 -9.453 1 95.12 592 TYR B O 1
ATOM 11569 N N . TYR B 1 593 ? -26.078 -23.781 -10.664 1 93.69 593 TYR B N 1
ATOM 11570 C CA . TYR B 1 593 ? -26.484 -25 -11.344 1 93.69 593 TYR B CA 1
ATOM 11571 C C . TYR B 1 593 ? -27.094 -26 -10.367 1 93.69 593 TYR B C 1
ATOM 11573 O O . TYR B 1 593 ? -27.016 -27.219 -10.562 1 93.69 593 TYR B O 1
ATOM 11581 N N . SER B 1 594 ? -27.484 -25.422 -9.258 1 93.5 594 SER B N 1
ATOM 11582 C CA . SER B 1 594 ? -28.016 -26.281 -8.203 1 93.5 594 SER B CA 1
ATOM 11583 C C . SER B 1 594 ? -29.297 -25.688 -7.609 1 93.5 594 SER B C 1
ATOM 11585 O O . SER B 1 594 ? -29.469 -24.469 -7.609 1 93.5 594 SER B O 1
ATOM 11587 N N . TYR B 1 595 ? -30.125 -26.516 -7.109 1 88.88 595 TYR B N 1
ATOM 11588 C CA . TYR B 1 595 ? -31.312 -26.141 -6.363 1 88.88 595 TYR B CA 1
ATOM 11589 C C . TYR B 1 595 ? -32.031 -24.984 -7.043 1 88.88 595 TYR B C 1
ATOM 11591 O O . TYR B 1 595 ? -31.5 -23.891 -7.16 1 88.88 595 TYR B O 1
ATOM 11599 N N . GLY B 1 596 ? -33.094 -24.984 -7.59 1 82.88 596 GLY B N 1
ATOM 11600 C CA . GLY B 1 596 ? -33.812 -23.922 -8.273 1 82.88 596 GLY B CA 1
ATOM 11601 C C . GLY B 1 596 ? -35.219 -23.719 -7.742 1 82.88 596 GLY B C 1
ATOM 11602 O O . GLY B 1 596 ? -35.938 -22.812 -8.18 1 82.88 596 GLY B O 1
ATOM 11603 N N . GLU B 1 597 ? -35.562 -24.438 -6.641 1 80.88 597 GLU B N 1
ATOM 11604 C CA . GLU B 1 597 ? -36.938 -24.406 -6.172 1 80.88 597 GLU B CA 1
ATOM 11605 C C . GLU B 1 597 ? -37.125 -23.375 -5.059 1 80.88 597 GLU B C 1
ATOM 11607 O O . GLU B 1 597 ? -37.469 -23.734 -3.924 1 80.88 597 GLU B O 1
ATOM 11612 N N . TRP B 1 598 ? -37.062 -22.094 -5.461 1 82.62 598 TRP B N 1
ATOM 11613 C CA . TRP B 1 598 ? -37.219 -21.016 -4.48 1 82.62 598 TRP B CA 1
ATOM 11614 C C . TRP B 1 598 ? -38.656 -20.625 -4.309 1 82.62 598 TRP B C 1
ATOM 11616 O O . TRP B 1 598 ? -39.406 -20.453 -5.293 1 82.62 598 TRP B O 1
ATOM 11626 N N . ASP B 1 599 ? -39.25 -20.453 -3.072 1 71.94 599 ASP B N 1
ATOM 11627 C CA . ASP B 1 599 ? -40.531 -19.938 -2.65 1 71.94 599 ASP B CA 1
ATOM 11628 C C . ASP B 1 599 ? -41.688 -20.656 -3.365 1 71.94 599 ASP B C 1
ATOM 11630 O O . ASP B 1 599 ? -42.625 -20.031 -3.816 1 71.94 599 ASP B O 1
ATOM 11634 N N . MET B 1 600 ? -41.531 -21.828 -3.768 1 62.69 600 MET B N 1
ATOM 11635 C CA . MET B 1 600 ? -42.594 -22.547 -4.43 1 62.69 600 MET B CA 1
ATOM 11636 C C . MET B 1 600 ? -43.781 -22.781 -3.473 1 62.69 600 MET B C 1
ATOM 11638 O O . MET B 1 600 ? -43.562 -23 -2.277 1 62.69 600 MET B O 1
ATOM 11642 N N . SER B 1 601 ? -45.062 -22.078 -3.668 1 55.41 601 SER B N 1
ATOM 11643 C CA . SER B 1 601 ? -46.344 -22.062 -2.99 1 55.41 601 SER B CA 1
ATOM 11644 C C . SER B 1 601 ? -46.719 -23.453 -2.469 1 55.41 601 SER B C 1
ATOM 11646 O O . SER B 1 601 ? -47.719 -23.609 -1.76 1 55.41 601 SER B O 1
ATOM 11648 N N . HIS B 1 602 ? -46.219 -24.5 -2.938 1 53.19 602 HIS B N 1
ATOM 11649 C CA . HIS B 1 602 ? -46.938 -25.703 -2.525 1 53.19 602 HIS B CA 1
ATOM 11650 C C . HIS B 1 602 ? -46.719 -26 -1.048 1 53.19 602 HIS B C 1
ATOM 11652 O O . HIS B 1 602 ? -45.719 -25.531 -0.459 1 53.19 602 HIS B O 1
ATOM 11658 N N . ASP B 1 603 ? -47.719 -26.688 -0.303 1 49.38 603 ASP B N 1
ATOM 11659 C CA . ASP B 1 603 ? -47.906 -27.125 1.073 1 49.38 603 ASP B CA 1
ATOM 11660 C C . ASP B 1 603 ? -46.594 -27.453 1.748 1 49.38 603 ASP B C 1
ATOM 11662 O O . ASP B 1 603 ? -46.406 -27.219 2.947 1 49.38 603 ASP B O 1
ATOM 11666 N N . GLU B 1 604 ? -45.688 -28.047 1.102 1 52.25 604 GLU B N 1
ATOM 11667 C CA . GLU B 1 604 ? -44.5 -28.656 1.706 1 52.25 604 GLU B CA 1
ATOM 11668 C C . GLU B 1 604 ? -43.406 -27.609 1.905 1 52.25 604 GLU B C 1
ATOM 11670 O O . GLU B 1 604 ? -42.312 -27.938 2.424 1 52.25 604 GLU B O 1
ATOM 11675 N N . GLY B 1 605 ? -43.531 -26.375 1.621 1 54.84 605 GLY B N 1
ATOM 11676 C CA . GLY B 1 605 ? -42.594 -25.281 1.432 1 54.84 605 GLY B CA 1
ATOM 11677 C C . GLY B 1 605 ? -42.25 -24.578 2.723 1 54.84 605 GLY B C 1
ATOM 11678 O O . GLY B 1 605 ? -41.344 -23.719 2.742 1 54.84 605 GLY B O 1
ATOM 11679 N N . GLU B 1 606 ? -43.031 -24.672 3.75 1 61.19 606 GLU B N 1
ATOM 11680 C CA . GLU B 1 606 ? -42.844 -23.844 4.938 1 61.19 606 GLU B CA 1
ATOM 11681 C C . GLU B 1 606 ? -41.5 -24.125 5.613 1 61.19 606 GLU B C 1
ATOM 11683 O O . GLU B 1 606 ? -40.938 -23.25 6.25 1 61.19 606 GLU B O 1
ATOM 11688 N N . GLY B 1 607 ? -40.781 -25.203 5.305 1 78.88 607 GLY B N 1
ATOM 11689 C CA . GLY B 1 607 ? -39.562 -25.562 6.031 1 78.88 607 GLY B CA 1
ATOM 11690 C C . GLY B 1 607 ? -38.312 -25.359 5.215 1 78.88 607 GLY B C 1
ATOM 11691 O O . GLY B 1 607 ? -37.219 -25.562 5.715 1 78.88 607 GLY B O 1
ATOM 11692 N N . GLN B 1 608 ? -38.531 -24.828 3.92 1 86.94 608 GLN B N 1
ATOM 11693 C CA . GLN B 1 608 ? -37.375 -24.703 3.045 1 86.94 608 GLN B CA 1
ATOM 11694 C C . GLN B 1 608 ? -36.844 -23.266 3.035 1 86.94 608 GLN B C 1
ATOM 11696 O O . GLN B 1 608 ? -37.531 -22.344 3.48 1 86.94 608 GLN B O 1
ATOM 11701 N N . ILE B 1 609 ? -35.688 -23.125 2.537 1 89.94 609 ILE B N 1
ATOM 11702 C CA . ILE B 1 609 ? -34.969 -21.844 2.559 1 89.94 609 ILE B CA 1
ATOM 11703 C C . ILE B 1 609 ? -35.688 -20.875 1.615 1 89.94 609 ILE B C 1
ATOM 11705 O O . ILE B 1 609 ? -36.188 -21.266 0.56 1 89.94 609 ILE B O 1
ATOM 11709 N N . LYS B 1 610 ? -35.844 -19.656 2.059 1 89.19 610 LYS B N 1
ATOM 11710 C CA . LYS B 1 610 ? -36.469 -18.594 1.284 1 89.19 610 LYS B CA 1
ATOM 11711 C C . LYS B 1 610 ? -35.531 -17.422 1.092 1 89.19 610 LYS B C 1
ATOM 11713 O O . LYS B 1 610 ? -34.438 -17.391 1.686 1 89.19 610 LYS B O 1
ATOM 11718 N N . PHE B 1 611 ? -35.906 -16.531 0.195 1 89.44 611 PHE B N 1
ATOM 11719 C CA . PHE B 1 611 ? -35.062 -15.359 -0.069 1 89.44 611 PHE B CA 1
ATOM 11720 C C . PHE B 1 611 ? -34.906 -14.516 1.189 1 89.44 611 PHE B C 1
ATOM 11722 O O . PHE B 1 611 ? -33.875 -13.93 1.429 1 89.44 611 PHE B O 1
ATOM 11729 N N . GLU B 1 612 ? -35.906 -14.469 2.02 1 87.12 612 GLU B N 1
ATOM 11730 C CA . GLU B 1 612 ? -35.875 -13.68 3.246 1 87.12 612 GLU B CA 1
ATOM 11731 C C . GLU B 1 612 ? -34.812 -14.18 4.211 1 87.12 612 GLU B C 1
ATOM 11733 O O . GLU B 1 612 ? -34.219 -13.391 4.945 1 87.12 612 GLU B O 1
ATOM 11738 N N . ASP B 1 613 ? -34.656 -15.484 4.109 1 88.75 613 ASP B N 1
ATOM 11739 C CA . ASP B 1 613 ? -33.656 -16.078 4.98 1 88.75 613 ASP B CA 1
ATOM 11740 C C . ASP B 1 613 ? -32.25 -15.656 4.543 1 88.75 613 ASP B C 1
ATOM 11742 O O . ASP B 1 613 ? -31.375 -15.445 5.383 1 88.75 613 ASP B O 1
ATOM 11746 N N . LEU B 1 614 ? -32.031 -15.531 3.254 1 88.75 614 LEU B N 1
ATOM 11747 C CA . LEU B 1 614 ? -30.719 -15.148 2.719 1 88.75 614 LEU B CA 1
ATOM 11748 C C . LEU B 1 614 ? -30.391 -13.703 3.064 1 88.75 614 LEU B C 1
ATOM 11750 O O . LEU B 1 614 ? -29.219 -13.344 3.219 1 88.75 614 LEU B O 1
ATOM 11754 N N . GLN B 1 615 ? -31.375 -12.875 3.152 1 84.06 615 GLN B N 1
ATOM 11755 C CA . GLN B 1 615 ? -31.188 -11.461 3.459 1 84.06 615 GLN B CA 1
ATOM 11756 C C . GLN B 1 615 ? -30.625 -11.273 4.867 1 84.06 615 GLN B C 1
ATOM 11758 O O . GLN B 1 615 ? -29.922 -10.297 5.141 1 84.06 615 GLN B O 1
ATOM 11763 N N . HIS B 1 616 ? -30.906 -12.227 5.707 1 82.25 616 HIS B N 1
ATOM 11764 C CA . HIS B 1 616 ? -30.469 -12.117 7.094 1 82.25 616 HIS B CA 1
ATOM 11765 C C . HIS B 1 616 ? -29.031 -12.57 7.254 1 82.25 616 HIS B C 1
ATOM 11767 O O . HIS B 1 616 ? -28.391 -12.305 8.281 1 82.25 616 HIS B O 1
ATOM 11773 N N . LEU B 1 617 ? -28.594 -13.188 6.258 1 86.19 617 LEU B N 1
ATOM 11774 C CA . LEU B 1 617 ? -27.203 -13.648 6.297 1 86.19 617 LEU B CA 1
ATOM 11775 C C . LEU B 1 617 ? -26.266 -12.57 5.77 1 86.19 617 LEU B C 1
ATOM 11777 O O . LEU B 1 617 ? -26.688 -11.664 5.051 1 86.19 617 LEU B O 1
ATOM 11781 N N . ASN B 1 618 ? -25.094 -12.453 6.27 1 81.12 618 ASN B N 1
ATOM 11782 C CA . ASN B 1 618 ? -24.062 -11.523 5.785 1 81.12 618 ASN B CA 1
ATOM 11783 C C . ASN B 1 618 ? -23.234 -12.141 4.664 1 81.12 618 ASN B C 1
ATOM 11785 O O . ASN B 1 618 ? -22.016 -12.305 4.805 1 81.12 618 ASN B O 1
ATOM 11789 N N . LEU B 1 619 ? -23.922 -12.367 3.529 1 88.69 619 LEU B N 1
ATOM 11790 C CA . LEU B 1 619 ? -23.25 -13.023 2.412 1 88.69 619 LEU B CA 1
ATOM 11791 C C . LEU B 1 619 ? -22.438 -12.023 1.595 1 88.69 619 LEU B C 1
ATOM 11793 O O . LEU B 1 619 ? -22.875 -10.883 1.402 1 88.69 619 LEU B O 1
ATOM 11797 N N . THR B 1 620 ? -21.281 -12.445 1.21 1 87.38 620 THR B N 1
ATOM 11798 C CA . THR B 1 620 ? -20.453 -11.625 0.332 1 87.38 620 THR B CA 1
ATOM 11799 C C . THR B 1 620 ? -20.5 -12.156 -1.099 1 87.38 620 THR B C 1
ATOM 11801 O O . THR B 1 620 ? -20.281 -11.406 -2.051 1 87.38 620 THR B O 1
ATOM 11804 N N . ALA B 1 621 ? -20.672 -13.492 -1.247 1 92.25 621 ALA B N 1
ATOM 11805 C CA . ALA B 1 621 ? -20.766 -14.117 -2.562 1 92.25 621 ALA B CA 1
ATOM 11806 C C . ALA B 1 621 ? -21.875 -15.156 -2.598 1 92.25 621 ALA B C 1
ATOM 11808 O O . ALA B 1 621 ? -22 -15.984 -1.691 1 92.25 621 ALA B O 1
ATOM 11809 N N . LEU B 1 622 ? -22.688 -15.055 -3.662 1 93.88 622 LEU B N 1
ATOM 11810 C CA . LEU B 1 622 ? -23.828 -15.961 -3.785 1 93.88 622 LEU B CA 1
ATOM 11811 C C . LEU B 1 622 ? -23.953 -16.484 -5.211 1 93.88 622 LEU B C 1
ATOM 11813 O O . LEU B 1 622 ? -23.797 -15.734 -6.172 1 93.88 622 LEU B O 1
ATOM 11817 N N . GLY B 1 623 ? -23.984 -17.797 -5.34 1 94.81 623 GLY B N 1
ATOM 11818 C CA . GLY B 1 623 ? -24.438 -18.438 -6.566 1 94.81 623 GLY B CA 1
ATOM 11819 C C . GLY B 1 623 ? -25.875 -18.922 -6.492 1 94.81 623 GLY B C 1
ATOM 11820 O O . GLY B 1 623 ? -26.266 -19.547 -5.508 1 94.81 623 GLY B O 1
ATOM 11821 N N . ILE B 1 624 ? -26.641 -18.516 -7.449 1 93.25 624 ILE B N 1
ATOM 11822 C CA . ILE B 1 624 ? -28.062 -18.844 -7.355 1 93.25 624 ILE B CA 1
ATOM 11823 C C . ILE B 1 624 ? -28.562 -19.344 -8.703 1 93.25 624 ILE B C 1
ATOM 11825 O O . ILE B 1 624 ? -27.984 -19.047 -9.75 1 93.25 624 ILE B O 1
ATOM 11829 N N . THR B 1 625 ? -29.5 -20.156 -8.656 1 94.12 625 THR B N 1
ATOM 11830 C CA . THR B 1 625 ? -30.172 -20.719 -9.82 1 94.12 625 THR B CA 1
ATOM 11831 C C . THR B 1 625 ? -31.672 -20.453 -9.766 1 94.12 625 THR B C 1
ATOM 11833 O O . THR B 1 625 ? -32.312 -20.578 -8.711 1 94.12 625 THR B O 1
ATOM 11836 N N . MET B 1 626 ? -32.219 -19.984 -10.844 1 91.25 626 MET B N 1
ATOM 11837 C CA . MET B 1 626 ? -33.656 -19.703 -10.945 1 91.25 626 MET B CA 1
ATOM 11838 C C . MET B 1 626 ? -34.312 -20.562 -12.023 1 91.25 626 MET B C 1
ATOM 11840 O O . MET B 1 626 ? -33.812 -20.641 -13.141 1 91.25 626 MET B O 1
ATOM 11844 N N . THR B 1 627 ? -35.406 -21.203 -11.688 1 89.81 627 THR B N 1
ATOM 11845 C CA . THR B 1 627 ? -36.094 -22.062 -12.648 1 89.81 627 THR B CA 1
ATOM 11846 C C . THR B 1 627 ? -37.5 -21.531 -12.961 1 89.81 627 THR B C 1
ATOM 11848 O O . THR B 1 627 ? -38.156 -22.016 -13.891 1 89.81 627 THR B O 1
ATOM 11851 N N . GLU B 1 628 ? -37.969 -20.578 -12.195 1 89.12 628 GLU B N 1
ATOM 11852 C CA . GLU B 1 628 ? -39.281 -20.031 -12.406 1 89.12 628 GLU B CA 1
ATOM 11853 C C . GLU B 1 628 ? -39.25 -18.5 -12.523 1 89.12 628 GLU B C 1
ATOM 11855 O O . GLU B 1 628 ? -38.469 -17.844 -11.844 1 89.12 628 GLU B O 1
ATOM 11860 N N . LEU B 1 629 ? -40.125 -18 -13.359 1 88 629 LEU B N 1
ATOM 11861 C CA . LEU B 1 629 ? -40.188 -16.562 -13.602 1 88 629 LEU B CA 1
ATOM 11862 C C . LEU B 1 629 ? -40.688 -15.812 -12.367 1 88 629 LEU B C 1
ATOM 11864 O O . LEU B 1 629 ? -40.25 -14.695 -12.094 1 88 629 LEU B O 1
ATOM 11868 N N . SER B 1 630 ? -41.562 -16.422 -11.633 1 86.19 630 SER B N 1
ATOM 11869 C CA . SER B 1 630 ? -42.094 -15.789 -10.43 1 86.19 630 SER B CA 1
ATOM 11870 C C . SER B 1 630 ? -41 -15.555 -9.398 1 86.19 630 SER B C 1
ATOM 11872 O O . SER B 1 630 ? -40.969 -14.508 -8.75 1 86.19 630 SER B O 1
ATOM 11874 N N . ALA B 1 631 ? -40.156 -16.531 -9.32 1 87.56 631 ALA B N 1
ATOM 11875 C CA . ALA B 1 631 ? -39.031 -16.406 -8.391 1 87.56 631 ALA B CA 1
ATOM 11876 C C . ALA B 1 631 ? -38.062 -15.328 -8.836 1 87.56 631 ALA B C 1
ATOM 11878 O O . ALA B 1 631 ? -37.5 -14.602 -8.008 1 87.56 631 ALA B O 1
ATOM 11879 N N . LEU B 1 632 ? -37.844 -15.242 -10.117 1 87.06 632 LEU B N 1
ATOM 11880 C CA . LEU B 1 632 ? -36.969 -14.234 -10.672 1 87.06 632 LEU B CA 1
ATOM 11881 C C . LEU B 1 632 ? -37.469 -12.828 -10.398 1 87.06 632 LEU B C 1
ATOM 11883 O O . LEU B 1 632 ? -36.719 -11.93 -10.062 1 87.06 632 LEU B O 1
ATOM 11887 N N . THR B 1 633 ? -38.719 -12.602 -10.508 1 84.94 633 THR B N 1
ATOM 11888 C CA . THR B 1 633 ? -39.344 -11.312 -10.25 1 84.94 633 THR B CA 1
ATOM 11889 C C . THR B 1 633 ? -39.281 -10.969 -8.766 1 84.94 633 THR B C 1
ATOM 11891 O O . THR B 1 633 ? -39.031 -9.812 -8.398 1 84.94 633 THR B O 1
ATOM 11894 N N . LYS B 1 634 ? -39.469 -11.945 -7.969 1 86.12 634 LYS B N 1
ATOM 11895 C CA . LYS B 1 634 ? -39.375 -11.727 -6.527 1 86.12 634 LYS B CA 1
ATOM 11896 C C . LYS B 1 634 ? -37.969 -11.344 -6.105 1 86.12 634 LYS B C 1
ATOM 11898 O O . LYS B 1 634 ? -37.781 -10.531 -5.203 1 86.12 634 LYS B O 1
ATOM 11903 N N . LEU B 1 635 ? -36.969 -12.008 -6.691 1 87.12 635 LEU B N 1
ATOM 11904 C CA . LEU B 1 635 ? -35.594 -11.766 -6.371 1 87.12 635 LEU B CA 1
ATOM 11905 C C . LEU B 1 635 ? -35.219 -10.305 -6.613 1 87.12 635 LEU B C 1
ATOM 11907 O O . LEU B 1 635 ? -34.375 -9.742 -5.902 1 87.12 635 LEU B O 1
ATOM 11911 N N . SER B 1 636 ? -35.844 -9.656 -7.543 1 82.25 636 SER B N 1
ATOM 11912 C CA . SER B 1 636 ? -35.531 -8.281 -7.922 1 82.25 636 SER B CA 1
ATOM 11913 C C . SER B 1 636 ? -35.844 -7.309 -6.793 1 82.25 636 SER B C 1
ATOM 11915 O O . SER B 1 636 ? -35.312 -6.195 -6.758 1 82.25 636 SER B O 1
ATOM 11917 N N . SER B 1 637 ? -36.594 -7.723 -5.836 1 81.44 637 SER B N 1
ATOM 11918 C CA . SER B 1 637 ? -37 -6.844 -4.738 1 81.44 637 SER B CA 1
ATOM 11919 C C . SER B 1 637 ? -35.969 -6.902 -3.598 1 81.44 637 SER B C 1
ATOM 11921 O O . SER B 1 637 ? -36 -6.066 -2.691 1 81.44 637 SER B O 1
ATOM 11923 N N . PHE B 1 638 ? -35.156 -7.898 -3.656 1 84.38 638 PHE B N 1
ATOM 11924 C CA . PHE B 1 638 ? -34.156 -8.062 -2.592 1 84.38 638 PHE B CA 1
ATOM 11925 C C . PHE B 1 638 ? -32.812 -7.488 -3.006 1 84.38 638 PHE B C 1
ATOM 11927 O O . PHE B 1 638 ? -31.922 -8.227 -3.432 1 84.38 638 PHE B O 1
ATOM 11934 N N . TYR B 1 639 ? -32.531 -6.285 -2.754 1 77 639 TYR B N 1
ATOM 11935 C CA . TYR B 1 639 ? -31.359 -5.562 -3.238 1 77 639 TYR B CA 1
ATOM 11936 C C . TYR B 1 639 ? -30.094 -6.082 -2.582 1 77 639 TYR B C 1
ATOM 11938 O O . TYR B 1 639 ? -29.031 -6.16 -3.225 1 77 639 TYR B O 1
ATOM 11946 N N . ASN B 1 640 ? -30.188 -6.465 -1.346 1 79.06 640 ASN B N 1
ATOM 11947 C CA . ASN B 1 640 ? -29 -6.957 -0.644 1 79.06 640 ASN B CA 1
ATOM 11948 C C . ASN B 1 640 ? -28.5 -8.266 -1.241 1 79.06 640 ASN B C 1
ATOM 11950 O O . ASN B 1 640 ? -27.297 -8.508 -1.289 1 79.06 640 ASN B O 1
ATOM 11954 N N . ILE B 1 641 ? -29.469 -9.023 -1.747 1 86.25 641 ILE B N 1
ATOM 11955 C CA . ILE B 1 641 ? -29.094 -10.297 -2.359 1 86.25 641 ILE B CA 1
ATOM 11956 C C . ILE B 1 641 ? -28.5 -10.055 -3.74 1 86.25 641 ILE B C 1
ATOM 11958 O O . ILE B 1 641 ? -27.531 -10.719 -4.129 1 86.25 641 ILE B O 1
ATOM 11962 N N . LEU B 1 642 ? -29.031 -9.094 -4.387 1 84.12 642 LEU B N 1
ATOM 11963 C CA . LEU B 1 642 ? -28.578 -8.797 -5.742 1 84.12 642 LEU B CA 1
ATOM 11964 C C . LEU B 1 642 ? -27.125 -8.32 -5.738 1 84.12 642 LEU B C 1
ATOM 11966 O O . LEU B 1 642 ? -26.359 -8.633 -6.656 1 84.12 642 LEU B O 1
ATOM 11970 N N . ASP B 1 643 ? -26.781 -7.656 -4.746 1 82.06 643 ASP B N 1
ATOM 11971 C CA . ASP B 1 643 ? -25.438 -7.098 -4.645 1 82.06 643 ASP B CA 1
ATOM 11972 C C . ASP B 1 643 ? -24.406 -8.188 -4.348 1 82.06 643 ASP B C 1
ATOM 11974 O O . ASP B 1 643 ? -23.203 -7.984 -4.539 1 82.06 643 ASP B O 1
ATOM 11978 N N . CYS B 1 644 ? -24.906 -9.383 -3.98 1 89.06 644 CYS B N 1
ATOM 11979 C CA . CYS B 1 644 ? -23.969 -10.438 -3.588 1 89.06 644 CYS B CA 1
ATOM 11980 C C . CYS B 1 644 ? -23.922 -11.539 -4.641 1 89.06 644 CYS B C 1
ATOM 11982 O O . CYS B 1 644 ? -23.109 -12.469 -4.535 1 89.06 644 CYS B O 1
ATOM 11984 N N . ILE B 1 645 ? -24.641 -11.469 -5.719 1 91.19 645 ILE B N 1
ATOM 11985 C CA . ILE B 1 645 ? -24.703 -12.539 -6.707 1 91.19 645 ILE B CA 1
ATOM 11986 C C . ILE B 1 645 ? -23.469 -12.508 -7.594 1 91.19 645 ILE B C 1
ATOM 11988 O O . ILE B 1 645 ? -23.203 -11.508 -8.273 1 91.19 645 ILE B O 1
ATOM 11992 N N . GLN B 1 646 ? -22.75 -13.562 -7.586 1 92.38 646 GLN B N 1
ATOM 11993 C CA . GLN B 1 646 ? -21.562 -13.695 -8.43 1 92.38 646 GLN B CA 1
ATOM 11994 C C . GLN B 1 646 ? -21.812 -14.68 -9.57 1 92.38 646 GLN B C 1
ATOM 11996 O O . GLN B 1 646 ? -21.188 -14.57 -10.633 1 92.38 646 GLN B O 1
ATOM 12001 N N . TYR B 1 647 ? -22.594 -15.703 -9.281 1 94.62 647 TYR B N 1
ATOM 12002 C CA . TYR B 1 647 ? -22.953 -16.719 -10.258 1 94.62 647 TYR B CA 1
ATOM 12003 C C . TYR B 1 647 ? -24.469 -16.812 -10.422 1 94.62 647 TYR B C 1
ATOM 12005 O O . TYR B 1 647 ? -25.188 -17.078 -9.453 1 94.62 647 TYR B O 1
ATOM 12013 N N . PHE B 1 648 ? -24.891 -16.625 -11.578 1 93.25 648 PHE B N 1
ATOM 12014 C CA . PHE B 1 648 ? -26.328 -16.578 -11.828 1 93.25 648 PHE B CA 1
ATOM 12015 C C . PHE B 1 648 ? -26.719 -17.531 -12.953 1 93.25 648 PHE B C 1
ATOM 12017 O O . PHE B 1 648 ? -26.188 -17.438 -14.07 1 93.25 648 PHE B O 1
ATOM 12024 N N . PHE B 1 649 ? -27.562 -18.516 -12.672 1 94.69 649 PHE B N 1
ATOM 12025 C CA . PHE B 1 649 ? -28.031 -19.5 -13.648 1 94.69 649 PHE B CA 1
ATOM 12026 C C . PHE B 1 649 ? -29.547 -19.406 -13.805 1 94.69 649 PHE B C 1
ATOM 12028 O O . PHE B 1 649 ? -30.297 -19.609 -12.844 1 94.69 649 PHE B O 1
ATOM 12035 N N . ILE B 1 650 ? -30 -19.016 -14.938 1 92.69 650 ILE B N 1
ATOM 12036 C CA . ILE B 1 650 ? -31.422 -18.938 -15.25 1 92.69 650 ILE B CA 1
ATOM 12037 C C . ILE B 1 650 ? -31.812 -20.109 -16.156 1 92.69 650 ILE B C 1
ATOM 12039 O O . ILE B 1 650 ? -31.328 -20.203 -17.297 1 92.69 650 ILE B O 1
ATOM 12043 N N . LYS B 1 651 ? -32.625 -20.922 -15.648 1 93.12 651 LYS B N 1
ATOM 12044 C CA . LYS B 1 651 ? -32.969 -22.125 -16.391 1 93.12 651 LYS B CA 1
ATOM 12045 C C . LYS B 1 651 ? -34.5 -22.234 -16.594 1 93.12 651 LYS B C 1
ATOM 12047 O O . LYS B 1 651 ? -35.25 -22.156 -15.633 1 93.12 651 LYS B O 1
ATOM 12052 N N . GLY B 1 652 ? -34.875 -22.453 -17.703 1 89.19 652 GLY B N 1
ATOM 12053 C CA . GLY B 1 652 ? -36.25 -22.844 -18.047 1 89.19 652 GLY B CA 1
ATOM 12054 C C . GLY B 1 652 ? -37.281 -21.859 -17.594 1 89.19 652 GLY B C 1
ATOM 12055 O O . GLY B 1 652 ? -38.375 -22.25 -17.125 1 89.19 652 GLY B O 1
ATOM 12056 N N . CYS B 1 653 ? -37 -20.656 -17.578 1 88.25 653 CYS B N 1
ATOM 12057 C CA . CYS B 1 653 ? -37.969 -19.656 -17.172 1 88.25 653 CYS B CA 1
ATOM 12058 C C . CYS B 1 653 ? -38.938 -19.328 -18.312 1 88.25 653 CYS B C 1
ATOM 12060 O O . CYS B 1 653 ? -38.688 -18.406 -19.094 1 88.25 653 CYS B O 1
ATOM 12062 N N . GLU B 1 654 ? -40.062 -20 -18.188 1 88.06 654 GLU B N 1
ATOM 12063 C CA . GLU B 1 654 ? -41.094 -19.797 -19.219 1 88.06 654 GLU B CA 1
ATOM 12064 C C . GLU B 1 654 ? -41.75 -18.438 -19.078 1 88.06 654 GLU B C 1
ATOM 12066 O O . GLU B 1 654 ? -42.062 -18.016 -17.969 1 88.06 654 GLU B O 1
ATOM 12071 N N . GLY B 1 655 ? -41.875 -17.719 -20.125 1 86.38 655 GLY B N 1
ATOM 12072 C CA . GLY B 1 655 ? -42.531 -16.422 -20.109 1 86.38 655 GLY B CA 1
ATOM 12073 C C . GLY B 1 655 ? -41.562 -15.258 -20.109 1 86.38 655 GLY B C 1
ATOM 12074 O O . GLY B 1 655 ? -41.969 -14.109 -20.281 1 86.38 655 GLY B O 1
ATOM 12075 N N . LEU B 1 656 ? -40.312 -15.555 -19.906 1 87.94 656 LEU B N 1
ATOM 12076 C CA . LEU B 1 656 ? -39.312 -14.492 -19.891 1 87.94 656 LEU B CA 1
ATOM 12077 C C . LEU B 1 656 ? -39.031 -14.008 -21.312 1 87.94 656 LEU B C 1
ATOM 12079 O O . LEU B 1 656 ? -38.5 -14.766 -22.141 1 87.94 656 LEU B O 1
ATOM 12083 N N . ILE B 1 657 ? -39.375 -12.828 -21.625 1 85.06 657 ILE B N 1
ATOM 12084 C CA . ILE B 1 657 ? -39.219 -12.312 -22.969 1 85.06 657 ILE B CA 1
ATOM 12085 C C . ILE B 1 657 ? -38 -11.391 -23.031 1 85.06 657 ILE B C 1
ATOM 12087 O O . ILE B 1 657 ? -37.25 -11.43 -24 1 85.06 657 ILE B O 1
ATOM 12091 N N . TYR B 1 658 ? -37.969 -10.609 -22.016 1 81.5 658 TYR B N 1
ATOM 12092 C CA . TYR B 1 658 ? -36.875 -9.656 -21.953 1 81.5 658 TYR B CA 1
ATOM 12093 C C . TYR B 1 658 ? -36.125 -9.758 -20.609 1 81.5 658 TYR B C 1
ATOM 12095 O O . TYR B 1 658 ? -36.75 -9.898 -19.562 1 81.5 658 TYR B O 1
ATOM 12103 N N . LEU B 1 659 ? -34.844 -9.859 -20.672 1 79.31 659 LEU B N 1
ATOM 12104 C CA . LEU B 1 659 ? -34.062 -9.945 -19.438 1 79.31 659 LEU B CA 1
ATOM 12105 C C . LEU B 1 659 ? -33.094 -8.766 -19.328 1 79.31 659 LEU B C 1
ATOM 12107 O O . LEU B 1 659 ? -32.281 -8.547 -20.219 1 79.31 659 LEU B O 1
ATOM 12111 N N . MET B 1 660 ? -33.375 -7.867 -18.375 1 73.88 660 MET B N 1
ATOM 12112 C CA . MET B 1 660 ? -32.469 -6.773 -18.078 1 73.88 660 MET B CA 1
ATOM 12113 C C . MET B 1 660 ? -31.547 -7.137 -16.922 1 73.88 660 MET B C 1
ATOM 12115 O O . MET B 1 660 ? -31.906 -6.973 -15.75 1 73.88 660 MET B O 1
ATOM 12119 N N . VAL B 1 661 ? -30.406 -7.633 -17.156 1 70.44 661 VAL B N 1
ATOM 12120 C CA . VAL B 1 661 ? -29.5 -8.141 -16.125 1 70.44 661 VAL B CA 1
ATOM 12121 C C . VAL B 1 661 ? -28.922 -6.977 -15.32 1 70.44 661 VAL B C 1
ATOM 12123 O O . VAL B 1 661 ? -28.906 -7.02 -14.086 1 70.44 661 VAL B O 1
ATOM 12126 N N . ALA B 1 662 ? -28.469 -5.871 -15.977 1 64.38 662 ALA B N 1
ATOM 12127 C CA . ALA B 1 662 ? -27.766 -4.77 -15.32 1 64.38 662 ALA B CA 1
ATOM 12128 C C . ALA B 1 662 ? -28.703 -3.959 -14.445 1 64.38 662 ALA B C 1
ATOM 12130 O O . ALA B 1 662 ? -28.375 -3.605 -13.312 1 64.38 662 ALA B O 1
ATOM 12131 N N . THR B 1 663 ? -29.812 -3.621 -14.898 1 59.78 663 THR B N 1
ATOM 12132 C CA . THR B 1 663 ? -30.719 -2.715 -14.203 1 59.78 663 THR B CA 1
ATOM 12133 C C . THR B 1 663 ? -31.406 -3.422 -13.039 1 59.78 663 THR B C 1
ATOM 12135 O O . THR B 1 663 ? -31.562 -2.84 -11.961 1 59.78 663 THR B O 1
ATOM 12138 N N . VAL B 1 664 ? -31.734 -4.617 -13.312 1 59.06 664 VAL B N 1
ATOM 12139 C CA . VAL B 1 664 ? -32.5 -5.336 -12.297 1 59.06 664 VAL B CA 1
ATOM 12140 C C . VAL B 1 664 ? -31.594 -5.758 -11.156 1 59.06 664 VAL B C 1
ATOM 12142 O O . VAL B 1 664 ? -32 -5.793 -10 1 59.06 664 VAL B O 1
ATOM 12145 N N . TYR B 1 665 ? -30.422 -5.883 -11.539 1 61.88 665 TYR B N 1
ATOM 12146 C CA . TYR B 1 665 ? -29.562 -6.48 -10.516 1 61.88 665 TYR B CA 1
ATOM 12147 C C . TYR B 1 665 ? -28.531 -5.48 -10.016 1 61.88 665 TYR B C 1
ATOM 12149 O O . TYR B 1 665 ? -27.375 -5.836 -9.773 1 61.88 665 TYR B O 1
ATOM 12157 N N . GLY B 1 666 ? -29.094 -4.16 -9.742 1 62 666 GLY B N 1
ATOM 12158 C CA . GLY B 1 666 ? -28.328 -3.115 -9.086 1 62 666 GLY B CA 1
ATOM 12159 C C . GLY B 1 666 ? -27 -2.836 -9.773 1 62 666 GLY B C 1
ATOM 12160 O O . GLY B 1 666 ? -26.016 -2.475 -9.117 1 62 666 GLY B O 1
ATOM 12161 N N . GLY B 1 667 ? -26.969 -3.113 -11.195 1 63.03 667 GLY B N 1
ATOM 12162 C CA . GLY B 1 667 ? -25.766 -2.832 -11.977 1 63.03 667 GLY B CA 1
ATOM 12163 C C . GLY B 1 667 ? -24.859 -4.035 -12.133 1 63.03 667 GLY B C 1
ATOM 12164 O O . GLY B 1 667 ? -23.938 -4.023 -12.961 1 63.03 667 GLY B O 1
ATOM 12165 N N . GLY B 1 668 ? -25.156 -5.152 -11.391 1 75.62 668 GLY B N 1
ATOM 12166 C CA . GLY B 1 668 ? -24.391 -6.391 -11.484 1 75.62 668 GLY B CA 1
ATOM 12167 C C . GLY B 1 668 ? -22.906 -6.195 -11.258 1 75.62 668 GLY B C 1
ATOM 12168 O O . GLY B 1 668 ? -22.094 -6.746 -12 1 75.62 668 GLY B O 1
ATOM 12169 N N . GLU B 1 669 ? -22.578 -5.367 -10.359 1 76.81 669 GLU B N 1
ATOM 12170 C CA . GLU B 1 669 ? -21.188 -4.988 -10.148 1 76.81 669 GLU B CA 1
ATOM 12171 C C . GLU B 1 669 ? -20.344 -6.195 -9.758 1 76.81 669 GLU B C 1
ATOM 12173 O O . GLU B 1 669 ? -19.141 -6.25 -10.07 1 76.81 669 GLU B O 1
ATOM 12178 N N . ARG B 1 670 ? -21.047 -7.289 -9.242 1 86.62 670 ARG B N 1
ATOM 12179 C CA . ARG B 1 670 ? -20.281 -8.422 -8.742 1 86.62 670 ARG B CA 1
ATOM 12180 C C . ARG B 1 670 ? -20.547 -9.68 -9.562 1 86.62 670 ARG B C 1
ATOM 12182 O O . ARG B 1 670 ? -19.969 -10.734 -9.305 1 86.62 670 ARG B O 1
ATOM 12189 N N . LEU B 1 671 ? -21.391 -9.664 -10.516 1 89.94 671 LEU B N 1
ATOM 12190 C CA . LEU B 1 671 ? -21.734 -10.828 -11.32 1 89.94 671 LEU B CA 1
ATOM 12191 C C . LEU B 1 671 ? -20.547 -11.266 -12.18 1 89.94 671 LEU B C 1
ATOM 12193 O O . LEU B 1 671 ? -20.047 -10.484 -12.992 1 89.94 671 LEU B O 1
ATOM 12197 N N . ARG B 1 672 ? -20.156 -12.508 -12.023 1 91.19 672 ARG B N 1
ATOM 12198 C CA . ARG B 1 672 ? -18.984 -13.008 -12.734 1 91.19 672 ARG B CA 1
ATOM 12199 C C . ARG B 1 672 ? -19.391 -13.969 -13.844 1 91.19 672 ARG B C 1
ATOM 12201 O O . ARG B 1 672 ? -18.781 -13.977 -14.922 1 91.19 672 ARG B O 1
ATOM 12208 N N . ARG B 1 673 ? -20.406 -14.766 -13.539 1 94.25 673 ARG B N 1
ATOM 12209 C CA . ARG B 1 673 ? -20.859 -15.75 -14.516 1 94.25 673 ARG B CA 1
ATOM 12210 C C . ARG B 1 673 ? -22.375 -15.68 -14.695 1 94.25 673 ARG B C 1
ATOM 12212 O O . ARG B 1 673 ? -23.125 -15.617 -13.719 1 94.25 673 ARG B O 1
ATOM 12219 N N . LEU B 1 674 ? -22.75 -15.625 -15.891 1 93.19 674 LEU B N 1
ATOM 12220 C CA . LEU B 1 674 ? -24.156 -15.625 -16.234 1 93.19 674 LEU B CA 1
ATOM 12221 C C . LEU B 1 674 ? -24.469 -16.719 -17.266 1 93.19 674 LEU B C 1
ATOM 12223 O O . LEU B 1 674 ? -23.828 -16.781 -18.312 1 93.19 674 LEU B O 1
ATOM 12227 N N . ASN B 1 675 ? -25.344 -17.609 -16.922 1 95.06 675 ASN B N 1
ATOM 12228 C CA . ASN B 1 675 ? -25.766 -18.688 -17.812 1 95.06 675 ASN B CA 1
ATOM 12229 C C . ASN B 1 675 ? -27.281 -18.719 -17.969 1 95.06 675 ASN B C 1
ATOM 12231 O O . ASN B 1 675 ? -28.016 -18.766 -16.984 1 95.06 675 ASN B O 1
ATOM 12235 N N . ILE B 1 676 ? -27.766 -18.578 -19.141 1 94.06 676 ILE B N 1
ATOM 12236 C CA . ILE B 1 676 ? -29.188 -18.672 -19.453 1 94.06 676 ILE B CA 1
ATOM 12237 C C . ILE B 1 676 ? -29.438 -19.922 -20.312 1 94.06 676 ILE B C 1
ATOM 12239 O O . ILE B 1 676 ? -28.844 -20.078 -21.375 1 94.06 676 ILE B O 1
ATOM 12243 N N . TYR B 1 677 ? -30.266 -20.75 -19.828 1 94.25 677 TYR B N 1
ATOM 12244 C CA . TYR B 1 677 ? -30.453 -22.031 -20.469 1 94.25 677 TYR B CA 1
ATOM 12245 C C . TYR B 1 677 ? -31.938 -22.328 -20.672 1 94.25 677 TYR B C 1
ATOM 12247 O O . TYR B 1 677 ? -32.75 -22.172 -19.75 1 94.25 677 TYR B O 1
ATOM 12255 N N . ASP B 1 678 ? -32.344 -22.688 -21.75 1 93 678 ASP B N 1
ATOM 12256 C CA . ASP B 1 678 ? -33.625 -23.281 -22.094 1 93 678 ASP B CA 1
ATOM 12257 C C . ASP B 1 678 ? -34.75 -22.297 -21.812 1 93 678 ASP B C 1
ATOM 12259 O O . ASP B 1 678 ? -35.781 -22.672 -21.203 1 93 678 ASP B O 1
ATOM 12263 N N . CYS B 1 679 ? -34.594 -21.094 -22.047 1 92.44 679 CYS B N 1
ATOM 12264 C CA . CYS B 1 679 ? -35.625 -20.094 -21.984 1 92.44 679 CYS B CA 1
ATOM 12265 C C . CYS B 1 679 ? -36.219 -19.812 -23.375 1 92.44 679 CYS B C 1
ATOM 12267 O O . CYS B 1 679 ? -35.781 -18.891 -24.062 1 92.44 679 CYS B O 1
ATOM 12269 N N . CYS B 1 680 ? -37.219 -20.484 -23.672 1 89.5 680 CYS B N 1
ATOM 12270 C CA . CYS B 1 680 ? -37.719 -20.562 -25.047 1 89.5 680 CYS B CA 1
ATOM 12271 C C . CYS B 1 680 ? -38.375 -19.25 -25.453 1 89.5 680 CYS B C 1
ATOM 12273 O O . CYS B 1 680 ? -38.438 -18.938 -26.656 1 89.5 680 CYS B O 1
ATOM 12275 N N . THR B 1 681 ? -38.781 -18.422 -24.562 1 91.12 681 THR B N 1
ATOM 12276 C CA . THR B 1 681 ? -39.531 -17.219 -24.922 1 91.12 681 THR B CA 1
ATOM 12277 C C . THR B 1 681 ? -38.594 -16 -24.938 1 91.12 681 THR B C 1
ATOM 12279 O O . THR B 1 681 ? -39 -14.914 -25.344 1 91.12 681 THR B O 1
ATOM 12282 N N . LEU B 1 682 ? -37.375 -16.203 -24.594 1 91.5 682 LEU B N 1
ATOM 12283 C CA . LEU B 1 682 ? -36.469 -15.07 -24.469 1 91.5 682 LEU B CA 1
ATOM 12284 C C . LEU B 1 682 ? -36.062 -14.547 -25.828 1 91.5 682 LEU B C 1
ATOM 12286 O O . LEU B 1 682 ? -35.562 -15.297 -26.672 1 91.5 682 LEU B O 1
ATOM 12290 N N . LYS B 1 683 ? -36.219 -13.289 -26.094 1 89.25 683 LYS B N 1
ATOM 12291 C CA . LYS B 1 683 ? -35.938 -12.695 -27.406 1 89.25 683 LYS B CA 1
ATOM 12292 C C . LYS B 1 683 ? -34.75 -11.742 -27.328 1 89.25 683 LYS B C 1
ATOM 12294 O O . LYS B 1 683 ? -34 -11.625 -28.297 1 89.25 683 LYS B O 1
ATOM 12299 N N . GLU B 1 684 ? -34.75 -11.109 -26.219 1 87.25 684 GLU B N 1
ATOM 12300 C CA . GLU B 1 684 ? -33.688 -10.086 -26.109 1 87.25 684 GLU B CA 1
ATOM 12301 C C . GLU B 1 684 ? -33.062 -10.094 -24.734 1 87.25 684 GLU B C 1
ATOM 12303 O O . GLU B 1 684 ? -33.719 -10.297 -23.719 1 87.25 684 GLU B O 1
ATOM 12308 N N . ILE B 1 685 ? -31.766 -9.922 -24.719 1 84.5 685 ILE B N 1
ATOM 12309 C CA . ILE B 1 685 ? -31.016 -9.781 -23.469 1 84.5 685 ILE B CA 1
ATOM 12310 C C . ILE B 1 685 ? -30.312 -8.422 -23.453 1 84.5 685 ILE B C 1
ATOM 12312 O O . ILE B 1 685 ? -29.562 -8.086 -24.375 1 84.5 685 ILE B O 1
ATOM 12316 N N . ASP B 1 686 ? -30.594 -7.617 -22.484 1 76.81 686 ASP B N 1
ATOM 12317 C CA . ASP B 1 686 ? -29.953 -6.316 -22.328 1 76.81 686 ASP B CA 1
ATOM 12318 C C . ASP B 1 686 ? -28.906 -6.359 -21.219 1 76.81 686 ASP B C 1
ATOM 12320 O O . ASP B 1 686 ? -29.234 -6.508 -20.047 1 76.81 686 ASP B O 1
ATOM 12324 N N . LEU B 1 687 ? -27.672 -6.188 -21.5 1 68.38 687 LEU B N 1
ATOM 12325 C CA . LEU B 1 687 ? -26.578 -6.242 -20.547 1 68.38 687 LEU B CA 1
ATOM 12326 C C . LEU B 1 687 ? -26.219 -4.844 -20.047 1 68.38 687 LEU B C 1
ATOM 12328 O O . LEU B 1 687 ? -25.188 -4.66 -19.391 1 68.38 687 LEU B O 1
ATOM 12332 N N . GLY B 1 688 ? -26.953 -3.766 -20.266 1 64 688 GLY B N 1
ATOM 12333 C CA . GLY B 1 688 ? -26.719 -2.428 -19.75 1 64 688 GLY B CA 1
ATOM 12334 C C . GLY B 1 688 ? -26.859 -1.348 -20.812 1 64 688 GLY B C 1
ATOM 12335 O O . GLY B 1 688 ? -26.25 -1.429 -21.875 1 64 688 GLY B O 1
ATOM 12336 N N . SER B 1 689 ? -27.812 -0.481 -20.875 1 60.62 689 SER B N 1
ATOM 12337 C CA . SER B 1 689 ? -28.016 0.461 -21.969 1 60.62 689 SER B CA 1
ATOM 12338 C C . SER B 1 689 ? -27.969 1.902 -21.469 1 60.62 689 SER B C 1
ATOM 12340 O O . SER B 1 689 ? -27.859 2.838 -22.266 1 60.62 689 SER B O 1
ATOM 12342 N N . GLU B 1 690 ? -28.031 1.993 -20.094 1 59.69 690 GLU B N 1
ATOM 12343 C CA . GLU B 1 690 ? -28.125 3.391 -19.688 1 59.69 690 GLU B CA 1
ATOM 12344 C C . GLU B 1 690 ? -26.75 4.047 -19.641 1 59.69 690 GLU B C 1
ATOM 12346 O O . GLU B 1 690 ? -25.781 3.439 -19.172 1 59.69 690 GLU B O 1
ATOM 12351 N N . ALA B 1 691 ? -26.578 5.219 -20.297 1 60.03 691 ALA B N 1
ATOM 12352 C CA . ALA B 1 691 ? -25.359 6 -20.391 1 60.03 691 ALA B CA 1
ATOM 12353 C C . ALA B 1 691 ? -24.875 6.441 -19.016 1 60.03 691 ALA B C 1
ATOM 12355 O O . ALA B 1 691 ? -25.688 6.711 -18.125 1 60.03 691 ALA B O 1
ATOM 12356 N N . GLY B 1 692 ? -23.609 6.355 -18.609 1 59.84 692 GLY B N 1
ATOM 12357 C CA . GLY B 1 692 ? -22.969 6.969 -17.453 1 59.84 692 GLY B CA 1
ATOM 12358 C C . GLY B 1 692 ? -22.516 5.953 -16.406 1 59.84 692 GLY B C 1
ATOM 12359 O O . GLY B 1 692 ? -21.781 6.293 -15.484 1 59.84 692 GLY B O 1
ATOM 12360 N N . LYS B 1 693 ? -23.094 4.684 -16.484 1 66.69 693 LYS B N 1
ATOM 12361 C CA . LYS B 1 693 ? -22.672 3.734 -15.445 1 66.69 693 LYS B CA 1
ATOM 12362 C C . LYS B 1 693 ? -21.891 2.574 -16.062 1 66.69 693 LYS B C 1
ATOM 12364 O O . LYS B 1 693 ? -22.109 2.213 -17.219 1 66.69 693 LYS B O 1
ATOM 12369 N N . ASP B 1 694 ? -20.922 2.107 -15.43 1 73.5 694 ASP B N 1
ATOM 12370 C CA . ASP B 1 694 ? -20.172 0.916 -15.82 1 73.5 694 ASP B CA 1
ATOM 12371 C C . ASP B 1 694 ? -20.969 -0.354 -15.508 1 73.5 694 ASP B C 1
ATOM 12373 O O . ASP B 1 694 ? -21.031 -0.79 -14.359 1 73.5 694 ASP B O 1
ATOM 12377 N N . TRP B 1 695 ? -21.641 -0.913 -16.578 1 77 695 TRP B N 1
ATOM 12378 C CA . TRP B 1 695 ? -22.5 -2.068 -16.375 1 77 695 TRP B CA 1
ATOM 12379 C C . TRP B 1 695 ? -21.703 -3.361 -16.375 1 77 695 TRP B C 1
ATOM 12381 O O . TRP B 1 695 ? -20.781 -3.535 -17.172 1 77 695 TRP B O 1
ATOM 12391 N N . LEU B 1 696 ? -22 -4.273 -15.523 1 83.56 696 LEU B N 1
ATOM 12392 C CA . LEU B 1 696 ? -21.469 -5.621 -15.391 1 83.56 696 LEU B CA 1
ATOM 12393 C C . LEU B 1 696 ? -19.953 -5.617 -15.539 1 83.56 696 LEU B C 1
ATOM 12395 O O . LEU B 1 696 ? -19.391 -6.371 -16.344 1 83.56 696 LEU B O 1
ATOM 12399 N N . PRO B 1 697 ? -19.328 -4.809 -14.875 1 80.44 697 PRO B N 1
ATOM 12400 C CA . PRO B 1 697 ? -17.875 -4.688 -15.023 1 80.44 697 PRO B CA 1
ATOM 12401 C C . PRO B 1 697 ? -17.125 -5.957 -14.609 1 80.44 697 PRO B C 1
ATOM 12403 O O . PRO B 1 697 ? -15.992 -6.184 -15.047 1 80.44 697 PRO B O 1
ATOM 12406 N N . SER B 1 698 ? -17.797 -6.926 -13.867 1 86.38 698 SER B N 1
ATOM 12407 C CA . SER B 1 698 ? -17.094 -8.086 -13.336 1 86.38 698 SER B CA 1
ATOM 12408 C C . SER B 1 698 ? -17.453 -9.352 -14.102 1 86.38 698 SER B C 1
ATOM 12410 O O . SER B 1 698 ? -16.953 -10.438 -13.805 1 86.38 698 SER B O 1
ATOM 12412 N N . LEU B 1 699 ? -18.297 -9.273 -15.062 1 89.19 699 LEU B N 1
ATOM 12413 C CA . LEU B 1 699 ? -18.734 -10.445 -15.812 1 89.19 699 LEU B CA 1
ATOM 12414 C C . LEU B 1 699 ? -17.562 -11.047 -16.594 1 89.19 699 LEU B C 1
ATOM 12416 O O . LEU B 1 699 ? -16.922 -10.352 -17.375 1 89.19 699 LEU B O 1
ATOM 12420 N N . GLU B 1 700 ? -17.359 -12.328 -16.422 1 90.94 700 GLU B N 1
ATOM 12421 C CA . GLU B 1 700 ? -16.234 -13 -17.062 1 90.94 700 GLU B CA 1
ATOM 12422 C C . GLU B 1 700 ? -16.719 -14.023 -18.094 1 90.94 700 GLU B C 1
ATOM 12424 O O . GLU B 1 700 ? -16.078 -14.211 -19.125 1 90.94 700 GLU B O 1
ATOM 12429 N N . VAL B 1 701 ? -17.828 -14.672 -17.75 1 93.94 701 VAL B N 1
ATOM 12430 C CA . VAL B 1 701 ? -18.328 -15.75 -18.594 1 93.94 701 VAL B CA 1
ATOM 12431 C C . VAL B 1 701 ? -19.797 -15.523 -18.922 1 93.94 701 VAL B C 1
ATOM 12433 O O . VAL B 1 701 ? -20.609 -15.258 -18.031 1 93.94 701 VAL B O 1
ATOM 12436 N N . LEU B 1 702 ? -20.062 -15.547 -20.156 1 93.31 702 LEU B N 1
ATOM 12437 C CA . LEU B 1 702 ? -21.438 -15.477 -20.625 1 93.31 702 LEU B CA 1
ATOM 12438 C C . LEU B 1 702 ? -21.797 -16.703 -21.453 1 93.31 702 LEU B C 1
ATOM 12440 O O . LEU B 1 702 ? -21.125 -16.984 -22.453 1 93.31 702 LEU B O 1
ATOM 12444 N N . THR B 1 703 ? -22.797 -17.453 -21.016 1 95.38 703 THR B N 1
ATOM 12445 C CA . THR B 1 703 ? -23.234 -18.656 -21.719 1 95.38 703 THR B CA 1
ATOM 12446 C C . THR B 1 703 ? -24.719 -18.562 -22.078 1 95.38 703 THR B C 1
ATOM 12448 O O . THR B 1 703 ? -25.562 -18.375 -21.203 1 95.38 703 THR B O 1
ATOM 12451 N N . LEU B 1 704 ? -24.984 -18.656 -23.344 1 94.75 704 LEU B N 1
ATOM 12452 C CA . LEU B 1 704 ? -26.344 -18.703 -23.875 1 94.75 704 LEU B CA 1
ATOM 12453 C C . LEU B 1 704 ? -26.609 -20.031 -24.562 1 94.75 704 LEU B C 1
ATOM 12455 O O . LEU B 1 704 ? -25.984 -20.359 -25.578 1 94.75 704 LEU B O 1
ATOM 12459 N N . HIS B 1 705 ? -27.547 -20.75 -24 1 95.19 705 HIS B N 1
ATOM 12460 C CA . HIS B 1 705 ? -27.734 -22.109 -24.484 1 95.19 705 HIS B CA 1
ATOM 12461 C C . HIS B 1 705 ? -29.219 -22.406 -24.719 1 95.19 705 HIS B C 1
ATOM 12463 O O . HIS B 1 705 ? -30.031 -22.219 -23.828 1 95.19 705 HIS B O 1
ATOM 12469 N N . ALA B 1 706 ? -29.609 -22.812 -25.812 1 93.62 706 ALA B N 1
ATOM 12470 C CA . ALA B 1 706 ? -30.938 -23.297 -26.156 1 93.62 706 ALA B CA 1
ATOM 12471 C C . ALA B 1 706 ? -31.969 -22.172 -26.031 1 93.62 706 ALA B C 1
ATOM 12473 O O . ALA B 1 706 ? -32.969 -22.297 -25.312 1 93.62 706 ALA B O 1
ATOM 12474 N N . LEU B 1 707 ? -31.688 -21.141 -26.734 1 94.25 707 LEU B N 1
ATOM 12475 C CA . LEU B 1 707 ? -32.594 -20.016 -26.828 1 94.25 707 LEU B CA 1
ATOM 12476 C C . LEU B 1 707 ? -33.094 -19.812 -28.25 1 94.25 707 LEU B C 1
ATOM 12478 O O . LEU B 1 707 ? -32.594 -18.969 -28.984 1 94.25 707 LEU B O 1
ATOM 12482 N N . PRO B 1 708 ? -34.156 -20.5 -28.625 1 92.19 708 PRO B N 1
ATOM 12483 C CA . PRO B 1 708 ? -34.594 -20.547 -30.016 1 92.19 708 PRO B CA 1
ATOM 12484 C C . PRO B 1 708 ? -35.094 -19.203 -30.516 1 92.19 708 PRO B C 1
ATOM 12486 O O . PRO B 1 708 ? -35 -18.906 -31.719 1 92.19 708 PRO B O 1
ATOM 12489 N N . ASN B 1 709 ? -35.531 -18.297 -29.641 1 91.56 709 ASN B N 1
ATOM 12490 C CA . ASN B 1 709 ? -36.125 -17.047 -30.094 1 91.56 709 ASN B CA 1
ATOM 12491 C C . ASN B 1 709 ? -35.219 -15.859 -29.844 1 91.56 709 ASN B C 1
ATOM 12493 O O . ASN B 1 709 ? -35.594 -14.711 -30.078 1 91.56 709 ASN B O 1
ATOM 12497 N N . LEU B 1 710 ? -34 -16.141 -29.453 1 91.5 710 LEU B N 1
ATOM 12498 C CA . LEU B 1 710 ? -33.062 -15.055 -29.156 1 91.5 710 LEU B CA 1
ATOM 12499 C C . LEU B 1 710 ? -32.625 -14.375 -30.438 1 91.5 710 LEU B C 1
ATOM 12501 O O . LEU B 1 710 ? -32.125 -15.031 -31.359 1 91.5 710 LEU B O 1
ATOM 12505 N N . THR B 1 711 ? -32.75 -13.07 -30.547 1 87.06 711 THR B N 1
ATOM 12506 C CA . THR B 1 711 ? -32.406 -12.352 -31.75 1 87.06 711 THR B CA 1
ATOM 12507 C C . THR B 1 711 ? -31.328 -11.305 -31.469 1 87.06 711 THR B C 1
ATOM 12509 O O . THR B 1 711 ? -30.484 -11.023 -32.312 1 87.06 711 THR B O 1
ATOM 12512 N N . THR B 1 712 ? -31.406 -10.781 -30.281 1 82 712 THR B N 1
ATOM 12513 C CA . THR B 1 712 ? -30.5 -9.68 -29.984 1 82 712 THR B CA 1
ATOM 12514 C C . THR B 1 712 ? -29.891 -9.844 -28.594 1 82 712 THR B C 1
ATOM 12516 O O . THR B 1 712 ? -30.578 -10.195 -27.641 1 82 712 THR B O 1
ATOM 12519 N N . ILE B 1 713 ? -28.625 -9.758 -28.359 1 78 713 ILE B N 1
ATOM 12520 C CA . ILE B 1 713 ? -27.938 -9.883 -27.062 1 78 713 ILE B CA 1
ATOM 12521 C C . ILE B 1 713 ? -27.5 -8.5 -26.578 1 78 713 ILE B C 1
ATOM 12523 O O . ILE B 1 713 ? -27.531 -8.219 -25.391 1 78 713 ILE B O 1
ATOM 12527 N N . TRP B 1 714 ? -26.906 -7.66 -27.328 1 67.5 714 TRP B N 1
ATOM 12528 C CA . TRP B 1 714 ? -26.312 -6.434 -26.797 1 67.5 714 TRP B CA 1
ATOM 12529 C C . TRP B 1 714 ? -26.797 -5.223 -27.594 1 67.5 714 TRP B C 1
ATOM 12531 O O . TRP B 1 714 ? -26.859 -5.266 -28.828 1 67.5 714 TRP B O 1
ATOM 12541 N N . ARG B 1 715 ? -27.344 -4.281 -26.719 1 57.19 715 ARG B N 1
ATOM 12542 C CA . ARG B 1 715 ? -27.531 -3.012 -27.406 1 57.19 715 ARG B CA 1
ATOM 12543 C C . ARG B 1 715 ? -26.359 -2.066 -27.156 1 57.19 715 ARG B C 1
ATOM 12545 O O . ARG B 1 715 ? -25.547 -2.311 -26.266 1 57.19 715 ARG B O 1
ATOM 12552 N N . ASN B 1 716 ? -26.188 -0.887 -27.797 1 53.28 716 ASN B N 1
ATOM 12553 C CA . ASN B 1 716 ? -25.125 0.107 -27.922 1 53.28 716 ASN B CA 1
ATOM 12554 C C . ASN B 1 716 ? -24.453 0.39 -26.578 1 53.28 716 ASN B C 1
ATOM 12556 O O . ASN B 1 716 ? -25.141 0.649 -25.578 1 53.28 716 ASN B O 1
ATOM 12560 N N . SER B 1 717 ? -23.344 -0.405 -26.406 1 55.06 717 SER B N 1
ATOM 12561 C CA . SER B 1 717 ? -22.547 -0.221 -25.203 1 55.06 717 SER B CA 1
ATOM 12562 C C . SER B 1 717 ? -22.25 1.256 -24.953 1 55.06 717 SER B C 1
ATOM 12564 O O . SER B 1 717 ? -21.734 1.951 -25.828 1 55.06 717 SER B O 1
ATOM 12566 N N . ALA B 1 718 ? -22.844 1.854 -23.953 1 53.31 718 ALA B N 1
ATOM 12567 C CA . ALA B 1 718 ? -22.812 3.279 -23.641 1 53.31 718 ALA B CA 1
ATOM 12568 C C . ALA B 1 718 ? -21.422 3.711 -23.188 1 53.31 718 ALA B C 1
ATOM 12570 O O . ALA B 1 718 ? -21.016 4.848 -23.422 1 53.31 718 ALA B O 1
ATOM 12571 N N . SER B 1 719 ? -20.672 2.908 -22.281 1 61 719 SER B N 1
ATOM 12572 C CA . SER B 1 719 ? -19.391 3.365 -21.734 1 61 719 SER B CA 1
ATOM 12573 C C . SER B 1 719 ? -18.297 2.332 -21.969 1 61 719 SER B C 1
ATOM 12575 O O . SER B 1 719 ? -18.562 1.133 -22.047 1 61 719 SER B O 1
ATOM 12577 N N . PRO B 1 720 ? -17.141 2.781 -22.359 1 60.81 720 PRO B N 1
ATOM 12578 C CA . PRO B 1 720 ? -16 1.886 -22.578 1 60.81 720 PRO B CA 1
ATOM 12579 C C . PRO B 1 720 ? -15.711 0.982 -21.391 1 60.81 720 PRO B C 1
ATOM 12581 O O . PRO B 1 720 ? -15.055 -0.051 -21.531 1 60.81 720 PRO B O 1
ATOM 12584 N N . LYS B 1 721 ? -16.344 1.256 -20.25 1 68.75 721 LYS B N 1
ATOM 12585 C CA . LYS B 1 721 ? -16.031 0.448 -19.078 1 68.75 721 LYS B CA 1
ATOM 12586 C C . LYS B 1 721 ? -17.062 -0.664 -18.891 1 68.75 721 LYS B C 1
ATOM 12588 O O . LYS B 1 721 ? -16.906 -1.518 -18.016 1 68.75 721 LYS B O 1
ATOM 12593 N N . CYS B 1 722 ? -17.891 -0.758 -19.781 1 73.88 722 CYS B N 1
ATOM 12594 C CA . CYS B 1 722 ? -18.906 -1.812 -19.703 1 73.88 722 CYS B CA 1
ATOM 12595 C C . CYS B 1 722 ? -18.328 -3.15 -20.156 1 73.88 722 CYS B C 1
ATOM 12597 O O . CYS B 1 722 ? -17.578 -3.213 -21.141 1 73.88 722 CYS B O 1
ATOM 12599 N N . HIS B 1 723 ? -18.484 -4.258 -19.484 1 79 723 HIS B N 1
ATOM 12600 C CA . HIS B 1 723 ? -18.109 -5.629 -19.797 1 79 723 HIS B CA 1
ATOM 12601 C C . HIS B 1 723 ? -16.609 -5.754 -20.016 1 79 723 HIS B C 1
ATOM 12603 O O . HIS B 1 723 ? -16.156 -6.48 -20.906 1 79 723 HIS B O 1
ATOM 12609 N N . LYS B 1 724 ? -15.945 -4.93 -19.344 1 77.88 724 LYS B N 1
ATOM 12610 C CA . LYS B 1 724 ? -14.5 -4.855 -19.531 1 77.88 724 LYS B CA 1
ATOM 12611 C C . LYS B 1 724 ? -13.828 -6.191 -19.203 1 77.88 724 LYS B C 1
ATOM 12613 O O . LYS B 1 724 ? -12.797 -6.531 -19.781 1 77.88 724 LYS B O 1
ATOM 12618 N N . ASN B 1 725 ? -14.492 -7.129 -18.406 1 82.75 725 ASN B N 1
ATOM 12619 C CA . ASN B 1 725 ? -13.82 -8.336 -17.938 1 82.75 725 ASN B CA 1
ATOM 12620 C C . ASN B 1 725 ? -14.383 -9.586 -18.609 1 82.75 725 ASN B C 1
ATOM 12622 O O . ASN B 1 725 ? -14 -10.703 -18.281 1 82.75 725 ASN B O 1
ATOM 12626 N N . LEU B 1 726 ? -15.195 -9.422 -19.547 1 88.56 726 LEU B N 1
ATOM 12627 C CA . LEU B 1 726 ? -15.766 -10.578 -20.25 1 88.56 726 LEU B CA 1
ATOM 12628 C C . LEU B 1 726 ? -14.703 -11.297 -21.062 1 88.56 726 LEU B C 1
ATOM 12630 O O . LEU B 1 726 ? -14.18 -10.75 -22.031 1 88.56 726 LEU B O 1
ATOM 12634 N N . ARG B 1 727 ? -14.406 -12.523 -20.75 1 90.12 727 ARG B N 1
ATOM 12635 C CA . ARG B 1 727 ? -13.312 -13.258 -21.375 1 90.12 727 ARG B CA 1
ATOM 12636 C C . ARG B 1 727 ? -13.836 -14.461 -22.156 1 90.12 727 ARG B C 1
ATOM 12638 O O . ARG B 1 727 ? -13.227 -14.883 -23.141 1 90.12 727 ARG B O 1
ATOM 12645 N N . TYR B 1 728 ? -14.984 -15.031 -21.719 1 93.06 728 TYR B N 1
ATOM 12646 C CA . TYR B 1 728 ? -15.492 -16.266 -22.297 1 93.06 728 TYR B CA 1
ATOM 12647 C C . TYR B 1 728 ? -16.938 -16.109 -22.766 1 93.06 728 TYR B C 1
ATOM 12649 O O . TYR B 1 728 ? -17.812 -15.742 -21.984 1 93.06 728 TYR B O 1
ATOM 12657 N N . ILE B 1 729 ? -17.125 -16.422 -24.047 1 93.81 729 ILE B N 1
ATOM 12658 C CA . ILE B 1 729 ? -18.469 -16.375 -24.594 1 93.81 729 ILE B CA 1
ATOM 12659 C C . ILE B 1 729 ? -18.812 -17.703 -25.25 1 93.81 729 ILE B C 1
ATOM 12661 O O . ILE B 1 729 ? -18.062 -18.203 -26.078 1 93.81 729 ILE B O 1
ATOM 12665 N N . ASN B 1 730 ? -19.906 -18.297 -24.781 1 95.5 730 ASN B N 1
ATOM 12666 C CA . ASN B 1 730 ? -20.406 -19.547 -25.328 1 95.5 730 ASN B CA 1
ATOM 12667 C C . ASN B 1 730 ? -21.859 -19.422 -25.781 1 95.5 730 ASN B C 1
ATOM 12669 O O . ASN B 1 730 ? -22.766 -19.25 -24.969 1 95.5 730 ASN B O 1
ATOM 12673 N N . ILE B 1 731 ? -22.094 -19.562 -27.062 1 94.88 731 ILE B N 1
ATOM 12674 C CA . ILE B 1 731 ? -23.438 -19.5 -27.609 1 94.88 731 ILE B CA 1
ATOM 12675 C C . ILE B 1 731 ? -23.766 -20.812 -28.328 1 94.88 731 ILE B C 1
ATOM 12677 O O . ILE B 1 731 ? -23.078 -21.203 -29.266 1 94.88 731 ILE B O 1
ATOM 12681 N N . TRP B 1 732 ? -24.812 -21.453 -27.781 1 94.56 732 TRP B N 1
ATOM 12682 C CA . TRP B 1 732 ? -25.188 -22.75 -28.328 1 94.56 732 TRP B CA 1
ATOM 12683 C C . TRP B 1 732 ? -26.672 -22.781 -28.672 1 94.56 732 TRP B C 1
ATOM 12685 O O . TRP B 1 732 ? -27.516 -22.359 -27.875 1 94.56 732 TRP B O 1
ATOM 12695 N N . TYR B 1 733 ? -27.062 -23.266 -29.781 1 93.25 733 TYR B N 1
ATOM 12696 C CA . TYR B 1 733 ? -28.422 -23.562 -30.172 1 93.25 733 TYR B CA 1
ATOM 12697 C C . TYR B 1 733 ? -29.297 -22.312 -30.125 1 93.25 733 TYR B C 1
ATOM 12699 O O . TYR B 1 733 ? -30.328 -22.297 -29.453 1 93.25 733 TYR B O 1
ATOM 12707 N N . CYS B 1 734 ? -28.875 -21.328 -30.719 1 94.06 734 CYS B N 1
ATOM 12708 C CA . CYS B 1 734 ? -29.641 -20.109 -30.953 1 94.06 734 CYS B CA 1
ATOM 12709 C C . CYS B 1 734 ? -29.859 -19.875 -32.438 1 94.06 734 CYS B C 1
ATOM 12711 O O . CYS B 1 734 ? -29.203 -19.016 -33.031 1 94.06 734 CYS B O 1
ATOM 12713 N N . PRO B 1 735 ? -30.828 -20.531 -32.969 1 92.31 735 PRO B N 1
ATOM 12714 C CA . PRO B 1 735 ? -30.984 -20.562 -34.438 1 92.31 735 PRO B CA 1
ATOM 12715 C C . PRO B 1 735 ? -31.375 -19.219 -35.031 1 92.31 735 PRO B C 1
ATOM 12717 O O . PRO B 1 735 ? -31.062 -18.922 -36.188 1 92.31 735 PRO B O 1
ATOM 12720 N N . LYS B 1 736 ? -32 -18.281 -34.312 1 91.75 736 LYS B N 1
ATOM 12721 C CA . LYS B 1 736 ? -32.5 -17.031 -34.875 1 91.75 736 LYS B CA 1
ATOM 12722 C C . LYS B 1 736 ? -31.469 -15.922 -34.75 1 91.75 736 LYS B C 1
ATOM 12724 O O . LYS B 1 736 ? -31.672 -14.812 -35.25 1 91.75 736 LYS B O 1
ATOM 12729 N N . LEU B 1 737 ? -30.375 -16.25 -34.156 1 91.31 737 LEU B N 1
ATOM 12730 C CA . LEU B 1 737 ? -29.328 -15.25 -34 1 91.31 737 LEU B CA 1
ATOM 12731 C C . LEU B 1 737 ? -28.656 -14.953 -35.312 1 91.31 737 LEU B C 1
ATOM 12733 O O . LEU B 1 737 ? -28.266 -15.875 -36.031 1 91.31 737 LEU B O 1
ATOM 12737 N N . LYS B 1 738 ? -28.469 -13.688 -35.656 1 85.56 738 LYS B N 1
ATOM 12738 C CA . LYS B 1 738 ? -27.969 -13.328 -36.969 1 85.56 738 LYS B CA 1
ATOM 12739 C C . LYS B 1 738 ? -26.469 -13.023 -36.938 1 85.56 738 LYS B C 1
ATOM 12741 O O . LYS B 1 738 ? -25.734 -13.32 -37.875 1 85.56 738 LYS B O 1
ATOM 12746 N N . ASN B 1 739 ? -26.031 -12.445 -35.969 1 85.12 739 ASN B N 1
ATOM 12747 C CA . ASN B 1 739 ? -24.609 -12.125 -35.844 1 85.12 739 ASN B CA 1
ATOM 12748 C C . ASN B 1 739 ? -24.219 -11.906 -34.375 1 85.12 739 ASN B C 1
ATOM 12750 O O . ASN B 1 739 ? -25.078 -11.891 -33.5 1 85.12 739 ASN B O 1
ATOM 12754 N N . VAL B 1 740 ? -22.922 -11.859 -34.094 1 88.19 740 VAL B N 1
ATOM 12755 C CA . VAL B 1 740 ? -22.375 -11.57 -32.781 1 88.19 740 VAL B CA 1
ATOM 12756 C C . VAL B 1 740 ? -21.375 -10.406 -32.875 1 88.19 740 VAL B C 1
ATOM 12758 O O . VAL B 1 740 ? -20.266 -10.5 -32.344 1 88.19 740 VAL B O 1
ATOM 12761 N N . SER B 1 741 ? -21.688 -9.344 -33.531 1 83.75 741 SER B N 1
ATOM 12762 C CA . SER B 1 741 ? -20.797 -8.227 -33.812 1 83.75 741 SER B CA 1
ATOM 12763 C C . SER B 1 741 ? -20.453 -7.457 -32.531 1 83.75 741 SER B C 1
ATOM 12765 O O . SER B 1 741 ? -19.438 -6.758 -32.469 1 83.75 741 SER B O 1
ATOM 12767 N N . TRP B 1 742 ? -21.234 -7.668 -31.5 1 81.19 742 TRP B N 1
ATOM 12768 C CA . TRP B 1 742 ? -21.031 -6.926 -30.266 1 81.19 742 TRP B CA 1
ATOM 12769 C C . TRP B 1 742 ? -19.75 -7.348 -29.578 1 81.19 742 TRP B C 1
ATOM 12771 O O . TRP B 1 742 ? -19.25 -6.652 -28.688 1 81.19 742 TRP B O 1
ATOM 12781 N N . ILE B 1 743 ? -19.094 -8.391 -29.969 1 84.94 743 ILE B N 1
ATOM 12782 C CA . ILE B 1 743 ? -17.859 -8.891 -29.359 1 84.94 743 ILE B CA 1
ATOM 12783 C C . ILE B 1 743 ? -16.719 -7.926 -29.641 1 84.94 743 ILE B C 1
ATOM 12785 O O . ILE B 1 743 ? -15.68 -7.965 -28.984 1 84.94 743 ILE B O 1
ATOM 12789 N N . LEU B 1 744 ? -16.859 -7.055 -30.656 1 79.69 744 LEU B N 1
ATOM 12790 C CA . LEU B 1 744 ? -15.828 -6.105 -31.031 1 79.69 744 LEU B CA 1
ATOM 12791 C C . LEU B 1 744 ? -15.562 -5.102 -29.922 1 79.69 744 LEU B C 1
ATOM 12793 O O . LEU B 1 744 ? -14.484 -4.52 -29.844 1 79.69 744 LEU B O 1
ATOM 12797 N N . GLN B 1 745 ? -16.547 -5.016 -29.094 1 77.94 745 GLN B N 1
ATOM 12798 C CA . GLN B 1 745 ? -16.422 -4.023 -28.031 1 77.94 745 GLN B CA 1
ATOM 12799 C C . GLN B 1 745 ? -15.766 -4.621 -26.781 1 77.94 745 GLN B C 1
ATOM 12801 O O . GLN B 1 745 ? -15.508 -3.912 -25.812 1 77.94 745 GLN B O 1
ATOM 12806 N N . LEU B 1 746 ? -15.414 -5.848 -26.859 1 83.06 746 LEU B N 1
ATOM 12807 C CA . LEU B 1 746 ? -14.867 -6.516 -25.688 1 83.06 746 LEU B CA 1
ATOM 12808 C C . LEU B 1 746 ? -13.344 -6.555 -25.75 1 83.06 746 LEU B C 1
ATOM 12810 O O . LEU B 1 746 ? -12.766 -7.367 -26.469 1 83.06 746 LEU B O 1
ATOM 12814 N N . PRO B 1 747 ? -12.719 -5.77 -24.953 1 78.94 747 PRO B N 1
ATOM 12815 C CA . PRO B 1 747 ? -11.266 -5.676 -25.047 1 78.94 747 PRO B CA 1
ATOM 12816 C C . PRO B 1 747 ? -10.555 -6.902 -24.484 1 78.94 747 PRO B C 1
ATOM 12818 O O . PRO B 1 747 ? -9.43 -7.215 -24.891 1 78.94 747 PRO B O 1
ATOM 12821 N N . ARG B 1 748 ? -11.203 -7.742 -23.625 1 84 748 ARG B N 1
ATOM 12822 C CA . ARG B 1 748 ? -10.492 -8.828 -22.953 1 84 748 ARG B CA 1
ATOM 12823 C C . ARG B 1 748 ? -11.023 -10.188 -23.391 1 84 748 ARG B C 1
ATOM 12825 O O . ARG B 1 748 ? -10.789 -11.195 -22.734 1 84 748 ARG B O 1
ATOM 12832 N N . LEU B 1 749 ? -11.68 -10.25 -24.438 1 89.19 749 LEU B N 1
ATOM 12833 C CA . LEU B 1 749 ? -12.242 -11.516 -24.906 1 89.19 749 LEU B CA 1
ATOM 12834 C C . LEU B 1 749 ? -11.125 -12.5 -25.266 1 89.19 749 LEU B C 1
ATOM 12836 O O . LEU B 1 749 ? -10.234 -12.172 -26.047 1 89.19 749 LEU B O 1
ATOM 12840 N N . GLU B 1 750 ? -11.164 -13.695 -24.719 1 89.81 750 GLU B N 1
ATOM 12841 C CA . GLU B 1 750 ? -10.109 -14.68 -24.938 1 89.81 750 GLU B CA 1
ATOM 12842 C C . GLU B 1 750 ? -10.617 -15.867 -25.75 1 89.81 750 GLU B C 1
ATOM 12844 O O . GLU B 1 750 ? -9.898 -16.391 -26.609 1 89.81 750 GLU B O 1
ATOM 12849 N N . LYS B 1 751 ? -11.859 -16.281 -25.438 1 92.88 751 LYS B N 1
ATOM 12850 C CA . LYS B 1 751 ? -12.414 -17.453 -26.094 1 92.88 751 LYS B CA 1
ATOM 12851 C C . LYS B 1 751 ? -13.82 -17.172 -26.609 1 92.88 751 LYS B C 1
ATOM 12853 O O . LYS B 1 7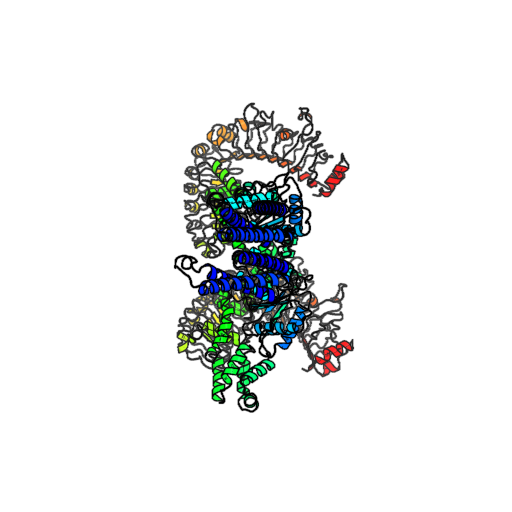51 ? -14.633 -16.562 -25.922 1 92.88 751 LYS B O 1
ATOM 12858 N N . LEU B 1 752 ? -14.039 -17.625 -27.859 1 93.81 752 LEU B N 1
ATOM 12859 C CA . LEU B 1 752 ? -15.352 -17.469 -28.484 1 93.81 752 LEU B CA 1
ATOM 12860 C C . LEU B 1 752 ? -15.828 -18.781 -29.078 1 93.81 752 LEU B C 1
ATOM 12862 O O . LEU B 1 752 ? -15.164 -19.344 -29.969 1 93.81 752 LEU B O 1
ATOM 12866 N N . TYR B 1 753 ? -16.938 -19.297 -28.562 1 95.38 753 TYR B N 1
ATOM 12867 C CA . TYR B 1 753 ? -17.562 -20.516 -29.078 1 95.38 753 TYR B CA 1
ATOM 12868 C C . TYR B 1 753 ? -18.953 -20.234 -29.609 1 95.38 753 TYR B C 1
ATOM 12870 O O . TYR B 1 753 ? -19.812 -19.719 -28.891 1 95.38 753 TYR B O 1
ATOM 12878 N N . VAL B 1 754 ? -19.203 -20.547 -30.844 1 95.06 754 VAL B N 1
ATOM 12879 C CA . VAL B 1 754 ? -20.516 -20.438 -31.453 1 95.06 754 VAL B CA 1
ATOM 12880 C C . VAL B 1 754 ? -20.891 -21.766 -32.125 1 95.06 754 VAL B C 1
ATOM 12882 O O . VAL B 1 754 ? -20.281 -22.141 -33.125 1 95.06 754 VAL B O 1
ATOM 12885 N N . PHE B 1 755 ? -21.906 -22.391 -31.547 1 94.75 755 PHE B N 1
ATOM 12886 C CA . PHE B 1 755 ? -22.219 -23.734 -32 1 94.75 755 PHE B CA 1
ATOM 12887 C C . PHE B 1 755 ? -23.688 -23.828 -32.406 1 94.75 755 PHE B C 1
ATOM 12889 O O . PHE B 1 755 ? -24.562 -23.297 -31.719 1 94.75 755 PHE B O 1
ATOM 12896 N N . TYR B 1 756 ? -24.016 -24.344 -33.469 1 93.88 756 TYR B N 1
ATOM 12897 C CA . TYR B 1 756 ? -25.328 -24.75 -33.938 1 93.88 756 TYR B CA 1
ATOM 12898 C C . TYR B 1 756 ? -26.281 -23.547 -34.031 1 93.88 756 TYR B C 1
ATOM 12900 O O . TYR B 1 756 ? -27.391 -23.609 -33.5 1 93.88 756 TYR B O 1
ATOM 12908 N N . CYS B 1 757 ? -25.828 -22.5 -34.5 1 93.94 757 CYS B N 1
ATOM 12909 C CA . CYS B 1 757 ? -26.641 -21.328 -34.844 1 93.94 757 CYS B CA 1
ATOM 12910 C C . CYS B 1 757 ? -26.875 -21.234 -36.344 1 93.94 757 CYS B C 1
ATOM 12912 O O . CYS B 1 757 ? -26.078 -20.656 -37.062 1 93.94 757 CYS B O 1
ATOM 12914 N N . GLU B 1 758 ? -27.953 -21.578 -36.781 1 91.69 758 GLU B N 1
ATOM 12915 C CA . GLU B 1 758 ? -28.219 -21.875 -38.188 1 91.69 758 GLU B CA 1
ATOM 12916 C C . GLU B 1 758 ? -28.328 -20.578 -39 1 91.69 758 GLU B C 1
ATOM 12918 O O . GLU B 1 758 ? -27.953 -20.562 -40.188 1 91.69 758 GLU B O 1
ATOM 12923 N N . GLU B 1 759 ? -28.734 -19.516 -38.438 1 91.62 759 GLU B N 1
ATOM 12924 C CA . GLU B 1 759 ? -29.047 -18.328 -39.25 1 91.62 759 GLU B CA 1
ATOM 12925 C C . GLU B 1 759 ? -27.859 -17.375 -39.312 1 91.62 759 GLU B C 1
ATOM 12927 O O . GLU B 1 759 ? -27.906 -16.359 -40 1 91.62 759 GLU B O 1
ATOM 12932 N N . ILE B 1 760 ? -26.75 -17.703 -38.75 1 91.5 760 ILE B N 1
ATOM 12933 C CA . ILE B 1 760 ? -25.609 -16.797 -38.75 1 91.5 760 ILE B CA 1
ATOM 12934 C C . ILE B 1 760 ? -24.906 -16.844 -40.094 1 91.5 760 ILE B C 1
ATOM 12936 O O . ILE B 1 760 ? -24.469 -17.922 -40.531 1 91.5 760 ILE B O 1
ATOM 12940 N N . GLU B 1 761 ? -24.828 -15.758 -40.75 1 89.25 761 GLU B N 1
ATOM 12941 C CA . GLU B 1 761 ? -24.141 -15.68 -42.031 1 89.25 761 GLU B CA 1
ATOM 12942 C C . GLU B 1 761 ? -22.766 -15.047 -41.906 1 89.25 761 GLU B C 1
ATOM 12944 O O . GLU B 1 761 ? -21.844 -15.398 -42.656 1 89.25 761 GLU B O 1
ATOM 12949 N N . GLU B 1 762 ? -22.75 -14.117 -41 1 88.62 762 GLU B N 1
ATOM 12950 C CA . GLU B 1 762 ? -21.484 -13.453 -40.688 1 88.62 762 GLU B CA 1
ATOM 12951 C C . GLU B 1 762 ? -21.328 -13.305 -39.156 1 88.62 762 GLU B C 1
ATOM 12953 O O . GLU B 1 762 ? -22.281 -12.961 -38.469 1 88.62 762 GLU B O 1
ATOM 12958 N N . ILE B 1 763 ? -20.188 -13.664 -38.656 1 88.5 763 ILE B N 1
ATOM 12959 C CA . ILE B 1 763 ? -19.953 -13.492 -37.25 1 88.5 763 ILE B CA 1
ATOM 12960 C C . ILE B 1 763 ? -19.938 -12 -36.906 1 88.5 763 ILE B C 1
ATOM 12962 O O . ILE B 1 763 ? -20.594 -11.57 -35.938 1 88.5 763 ILE B O 1
ATOM 12966 N N . ILE B 1 764 ? -19.109 -11.227 -37.656 1 85.56 764 ILE B N 1
ATOM 12967 C CA . ILE B 1 764 ? -19.125 -9.773 -37.531 1 85.56 764 ILE B CA 1
ATOM 12968 C C . ILE B 1 764 ? -19.812 -9.164 -38.75 1 85.56 764 ILE B C 1
ATOM 12970 O O . ILE B 1 764 ? -19.328 -9.305 -39.875 1 85.56 764 ILE B O 1
ATOM 12974 N N . GLY B 1 765 ? -20.938 -8.484 -38.406 1 76 765 GLY B N 1
ATOM 12975 C CA . GLY B 1 765 ? -21.75 -7.949 -39.5 1 76 765 GLY B CA 1
ATOM 12976 C C . GLY B 1 765 ? -21.172 -6.691 -40.125 1 76 765 GLY B C 1
ATOM 12977 O O . GLY B 1 765 ? -20.5 -5.91 -39.438 1 76 765 GLY B O 1
ATOM 12978 N N . GLU B 1 766 ? -21.344 -6.516 -41.438 1 69.75 766 GLU B N 1
ATOM 12979 C CA . GLU B 1 766 ? -20.875 -5.387 -42.25 1 69.75 766 GLU B CA 1
ATOM 12980 C C . GLU B 1 766 ? -21.438 -4.066 -41.719 1 69.75 766 GLU B C 1
ATOM 12982 O O . GLU B 1 766 ? -20.734 -3.055 -41.688 1 69.75 766 GLU B O 1
ATOM 12987 N N . ASN B 1 767 ? -22.609 -4.074 -41.312 1 63.91 767 ASN B N 1
ATOM 12988 C CA . ASN B 1 767 ? -23.328 -2.852 -40.938 1 63.91 767 ASN B CA 1
ATOM 12989 C C . ASN B 1 767 ? -22.953 -2.393 -39.531 1 63.91 767 ASN B C 1
ATOM 12991 O O . ASN B 1 767 ? -23.234 -1.255 -39.156 1 63.91 767 ASN B O 1
ATOM 12995 N N . ASP B 1 768 ? -22.359 -3.238 -38.844 1 65.56 768 ASP B N 1
ATOM 12996 C CA . ASP B 1 768 ? -22.125 -2.92 -37.438 1 65.56 768 ASP B CA 1
ATOM 12997 C C . ASP B 1 768 ? -20.75 -2.307 -37.219 1 65.56 768 ASP B C 1
ATOM 12999 O O . ASP B 1 768 ? -20.406 -1.868 -36.125 1 65.56 768 ASP B O 1
ATOM 13003 N N . VAL B 1 769 ? -20 -2.322 -38.281 1 61.16 769 VAL B N 1
ATOM 13004 C CA . VAL B 1 769 ? -18.688 -1.686 -38.219 1 61.16 769 VAL B CA 1
ATOM 13005 C C . VAL B 1 769 ? -18.797 -0.226 -38.656 1 61.16 769 VAL B C 1
ATOM 13007 O O . VAL B 1 769 ? -18.875 0.067 -39.844 1 61.16 769 VAL B O 1
ATOM 13010 N N . THR B 1 770 ? -19.859 0.493 -38.25 1 52.28 770 THR B N 1
ATOM 13011 C CA . THR B 1 770 ? -20.047 1.857 -38.719 1 52.28 770 THR B CA 1
ATOM 13012 C C . THR B 1 770 ? -18.719 2.604 -38.781 1 52.28 770 THR B C 1
ATOM 13014 O O . THR B 1 770 ? -18.625 3.641 -39.438 1 52.28 770 THR B O 1
ATOM 13017 N N . GLY B 1 771 ? -18.047 3.059 -37.656 1 46.03 771 GLY B N 1
ATOM 13018 C CA . GLY B 1 771 ? -17.016 4.074 -37.656 1 46.03 771 GLY B CA 1
ATOM 13019 C C . GLY B 1 771 ? -15.766 3.643 -38.406 1 46.03 771 GLY B C 1
ATOM 13020 O O . GLY B 1 771 ? -15.562 2.451 -38.656 1 46.03 771 GLY B O 1
ATOM 13021 N N . GLY B 1 772 ? -15.086 4.75 -39.219 1 40.88 772 GLY B N 1
ATOM 13022 C CA . GLY B 1 772 ? -13.922 4.859 -40.094 1 40.88 772 GLY B CA 1
ATOM 13023 C C . GLY B 1 772 ? -12.805 3.904 -39.719 1 40.88 772 GLY B C 1
ATOM 13024 O O . GLY B 1 772 ? -11.758 3.887 -40.344 1 40.88 772 GLY B O 1
ATOM 13025 N N . SER B 1 773 ? -12.289 4.043 -38.438 1 43.06 773 SER B N 1
ATOM 13026 C CA . SER B 1 773 ? -10.914 3.566 -38.375 1 43.06 773 SER B CA 1
ATOM 13027 C C . SER B 1 773 ? -10.82 2.07 -38.625 1 43.06 773 SER B C 1
ATOM 13029 O O . SER B 1 773 ? -11.68 1.302 -38.188 1 43.06 773 SER B O 1
ATOM 13031 N N . LEU B 1 774 ? -10.016 1.604 -39.594 1 45 774 LEU B N 1
ATOM 13032 C CA . LEU B 1 774 ? -9.445 0.39 -40.156 1 45 774 LEU B CA 1
ATOM 13033 C C . LEU B 1 774 ? -9.461 -0.748 -39.156 1 45 774 LEU B C 1
ATOM 13035 O O . LEU B 1 774 ? -10.242 -1.692 -39.281 1 45 774 LEU B O 1
ATOM 13039 N N . GLU B 1 775 ? -8.234 -1.33 -38.75 1 53.84 775 GLU B N 1
ATOM 13040 C CA . GLU B 1 775 ? -7.668 -2.508 -38.094 1 53.84 775 GLU B CA 1
ATOM 13041 C C . GLU B 1 775 ? -8.141 -2.619 -36.656 1 53.84 775 GLU B C 1
ATOM 13043 O O . GLU B 1 775 ? -7.758 -1.811 -35.812 1 53.84 775 GLU B O 1
ATOM 13048 N N . LEU B 1 776 ? -9.469 -3.131 -36.531 1 61.56 776 LEU B N 1
ATOM 13049 C CA . LEU B 1 776 ? -10.008 -3.318 -35.188 1 61.56 776 LEU B CA 1
ATOM 13050 C C . LEU B 1 776 ? -9.328 -4.484 -34.5 1 61.56 776 LEU B C 1
ATOM 13052 O O . LEU B 1 776 ? -9.422 -5.629 -34.938 1 61.56 776 LEU B O 1
ATOM 13056 N N . PRO B 1 777 ? -8.375 -4.406 -33.5 1 64.5 777 PRO B N 1
ATOM 13057 C CA . PRO B 1 777 ? -7.559 -5.488 -32.938 1 64.5 777 PRO B CA 1
ATOM 13058 C C . PRO B 1 777 ? -8.227 -6.191 -31.75 1 64.5 777 PRO B C 1
ATOM 13060 O O . PRO B 1 777 ? -8.922 -5.551 -30.969 1 64.5 777 PRO B O 1
ATOM 13063 N N . PHE B 1 778 ? -8.617 -7.59 -31.875 1 80.38 778 PHE B N 1
ATOM 13064 C CA . PHE B 1 778 ? -8.82 -8.445 -30.703 1 80.38 778 PHE B CA 1
ATOM 13065 C C . PHE B 1 778 ? -7.5 -8.688 -29.984 1 80.38 778 PHE B C 1
ATOM 13067 O O . PHE B 1 778 ? -6.789 -9.648 -30.281 1 80.38 778 PHE B O 1
ATOM 13074 N N . LEU B 1 779 ? -7.258 -7.938 -29.078 1 76.06 779 LEU B N 1
ATOM 13075 C CA . LEU B 1 779 ? -5.938 -7.906 -28.453 1 76.06 779 LEU B CA 1
ATOM 13076 C C . LEU B 1 779 ? -5.695 -9.156 -27.609 1 76.06 779 LEU B C 1
ATOM 13078 O O . LEU B 1 779 ? -4.547 -9.562 -27.406 1 76.06 779 LEU B O 1
ATOM 13082 N N . SER B 1 780 ? -6.82 -9.852 -27.188 1 84 780 SER B N 1
ATOM 13083 C CA . SER B 1 780 ? -6.602 -10.93 -26.234 1 84 780 SER B CA 1
ATOM 13084 C C . SER B 1 780 ? -7.246 -12.227 -26.703 1 84 780 SER B C 1
ATOM 13086 O O . SER B 1 780 ? -7.227 -13.234 -25.984 1 84 780 SER B O 1
ATOM 13088 N N . LEU B 1 781 ? -7.762 -12.289 -27.844 1 88.38 781 LEU B N 1
ATOM 13089 C CA . LEU B 1 781 ? -8.477 -13.461 -28.328 1 88.38 781 LEU B CA 1
ATOM 13090 C C . LEU B 1 781 ? -7.508 -14.609 -28.609 1 88.38 781 LEU B C 1
ATOM 13092 O O . LEU B 1 781 ? -6.613 -14.469 -29.453 1 88.38 781 LEU B O 1
ATOM 13096 N N . LYS B 1 782 ? -7.699 -15.734 -28 1 87.69 782 LYS B N 1
ATOM 13097 C CA . LYS B 1 782 ? -6.785 -16.859 -28.125 1 87.69 782 LYS B CA 1
ATOM 13098 C C . LYS B 1 782 ? -7.422 -18 -28.922 1 87.69 782 LYS B C 1
ATOM 13100 O O . LYS B 1 782 ? -6.738 -18.703 -29.672 1 87.69 782 LYS B O 1
ATOM 13105 N N . THR B 1 783 ? -8.797 -18.156 -28.688 1 91.88 783 THR B N 1
ATOM 13106 C CA . THR B 1 783 ? -9.445 -19.297 -29.297 1 91.88 783 THR B CA 1
ATOM 13107 C C . THR B 1 783 ? -10.773 -18.891 -29.953 1 91.88 783 THR B C 1
ATOM 13109 O O . THR B 1 783 ? -11.539 -18.125 -29.359 1 91.88 783 THR B O 1
ATOM 13112 N N . ILE B 1 784 ? -10.914 -19.391 -31.203 1 92.19 784 ILE B N 1
ATOM 13113 C CA . ILE B 1 784 ? -12.195 -19.266 -31.906 1 92.19 784 ILE B CA 1
ATOM 13114 C C . ILE B 1 784 ? -12.656 -20.641 -32.375 1 92.19 784 ILE B C 1
ATOM 13116 O O . ILE B 1 784 ? -11.867 -21.406 -32.969 1 92.19 784 ILE B O 1
ATOM 13120 N N . SER B 1 785 ? -13.891 -21 -32 1 94.25 785 SER B N 1
ATOM 13121 C CA . SER B 1 785 ? -14.422 -22.281 -32.438 1 94.25 785 SER B CA 1
ATOM 13122 C C . SER B 1 785 ? -15.852 -22.156 -32.969 1 94.25 785 SER B C 1
ATOM 13124 O O . SER B 1 785 ? -16.734 -21.688 -32.25 1 94.25 785 SER B O 1
ATOM 13126 N N . PHE B 1 786 ? -16.031 -22.531 -34.219 1 93.94 786 PHE B N 1
ATOM 13127 C CA . PHE B 1 786 ? -17.359 -22.516 -34.844 1 93.94 786 PHE B CA 1
ATOM 13128 C C . PHE B 1 786 ? -17.75 -23.938 -35.25 1 93.94 786 PHE B C 1
ATOM 13130 O O . PHE B 1 786 ? -16.969 -24.641 -35.906 1 93.94 786 PHE B O 1
ATOM 13137 N N . ARG B 1 787 ? -18.906 -24.25 -34.781 1 94.25 787 ARG B N 1
ATOM 13138 C CA . ARG B 1 787 ? -19.391 -25.594 -35.094 1 94.25 787 ARG B CA 1
ATOM 13139 C C . ARG B 1 787 ? -20.828 -25.562 -35.562 1 94.25 787 ARG B C 1
ATOM 13141 O O . ARG B 1 787 ? -21.688 -24.953 -34.906 1 94.25 787 ARG B O 1
ATOM 13148 N N . GLY B 1 788 ? -21.156 -26.109 -36.625 1 92.38 788 GLY B N 1
ATOM 13149 C CA . GLY B 1 788 ? -22.516 -26.281 -37.094 1 92.38 788 GLY B CA 1
ATOM 13150 C C . GLY B 1 788 ? -23.172 -24.984 -37.531 1 92.38 788 GLY B C 1
ATOM 13151 O O . GLY B 1 788 ? -24.281 -24.656 -37.094 1 92.38 788 GLY B O 1
ATOM 13152 N N . LEU B 1 789 ? -22.516 -24.219 -38.312 1 94.38 789 LEU B N 1
ATOM 13153 C CA . LEU B 1 789 ? -23.047 -23 -38.938 1 94.38 789 LEU B CA 1
ATOM 13154 C C . LEU B 1 789 ? -23.188 -23.156 -40.438 1 94.38 789 LEU B C 1
ATOM 13156 O O . LEU B 1 789 ? -22.328 -22.688 -41.188 1 94.38 789 LEU B O 1
ATOM 13160 N N . PRO B 1 790 ? -24.281 -23.656 -40.875 1 92.06 790 PRO B N 1
ATOM 13161 C CA . PRO B 1 790 ? -24.406 -24 -42.281 1 92.06 790 PRO B CA 1
ATOM 13162 C C . PRO B 1 790 ? -24.469 -22.766 -43.188 1 92.06 790 PRO B C 1
ATOM 13164 O O . PRO B 1 790 ? -24.031 -22.812 -44.344 1 92.06 790 PRO B O 1
ATOM 13167 N N . LYS B 1 791 ? -24.891 -21.594 -42.719 1 92.5 791 LYS B N 1
ATOM 13168 C CA . LYS B 1 791 ? -25.062 -20.406 -43.562 1 92.5 791 LYS B CA 1
ATOM 13169 C C . LYS B 1 791 ? -23.906 -19.438 -43.375 1 92.5 791 LYS B C 1
ATOM 13171 O O . LYS B 1 791 ? -23.906 -18.359 -43.969 1 92.5 791 LYS B O 1
ATOM 13176 N N . LEU B 1 792 ? -22.922 -19.828 -42.625 1 92.25 792 LEU B N 1
ATOM 13177 C CA . LEU B 1 792 ? -21.797 -18.906 -42.375 1 92.25 792 LEU B CA 1
ATOM 13178 C C . LEU B 1 792 ? -20.953 -18.734 -43.625 1 92.25 792 LEU B C 1
ATOM 13180 O O . LEU B 1 792 ? -20.359 -19.703 -44.125 1 92.25 792 LEU B O 1
ATOM 13184 N N . LYS B 1 793 ? -20.859 -17.547 -44.094 1 88.88 793 LYS B N 1
ATOM 13185 C CA . LYS B 1 793 ? -20.125 -17.281 -45.344 1 88.88 793 LYS B CA 1
ATOM 13186 C C . LYS B 1 793 ? -18.766 -16.641 -45.031 1 88.88 793 LYS B C 1
ATOM 13188 O O . LYS B 1 793 ? -17.781 -16.891 -45.719 1 88.88 793 LYS B O 1
ATOM 13193 N N . SER B 1 794 ? -18.828 -15.836 -44.062 1 87.19 794 SER B N 1
ATOM 13194 C CA . SER B 1 794 ? -17.578 -15.141 -43.719 1 87.19 794 SER B CA 1
ATOM 13195 C C . SER B 1 794 ? -17.531 -14.781 -42.219 1 87.19 794 SER B C 1
ATOM 13197 O O . SER B 1 794 ? -18.578 -14.602 -41.594 1 87.19 794 SER B O 1
ATOM 13199 N N . ILE B 1 795 ? -16.297 -14.766 -41.656 1 87.12 795 ILE B N 1
ATOM 13200 C CA . ILE B 1 795 ? -16.141 -14.359 -40.25 1 87.12 795 ILE B CA 1
ATOM 13201 C C . ILE B 1 795 ? -16.219 -12.836 -40.156 1 87.12 795 ILE B C 1
ATOM 13203 O O . ILE B 1 795 ? -16.891 -12.305 -39.25 1 87.12 795 ILE B O 1
ATOM 13207 N N . SER B 1 796 ? -15.5 -12.172 -40.969 1 83 796 SER B N 1
ATOM 13208 C CA . SER B 1 796 ? -15.57 -10.719 -41.031 1 83 796 SER B CA 1
ATOM 13209 C C . SER B 1 796 ? -15.203 -10.211 -42.406 1 83 796 SER B C 1
ATOM 13211 O O . SER B 1 796 ? -14.312 -10.766 -43.062 1 83 796 SER B O 1
ATOM 13213 N N . LYS B 1 797 ? -15.859 -9.172 -42.844 1 74.88 797 LYS B N 1
ATOM 13214 C CA . LYS B 1 797 ? -15.523 -8.57 -44.156 1 74.88 797 LYS B CA 1
ATOM 13215 C C . LYS B 1 797 ? -14.398 -7.551 -44 1 74.88 797 LYS B C 1
ATOM 13217 O O . LYS B 1 797 ? -13.711 -7.23 -44.969 1 74.88 797 LYS B O 1
ATOM 13222 N N . VAL B 1 798 ? -14.383 -7.047 -42.75 1 75 798 VAL B N 1
ATOM 13223 C CA . VAL B 1 798 ? -13.328 -6.074 -42.469 1 75 798 VAL B CA 1
ATOM 13224 C C . VAL B 1 798 ? -12.094 -6.793 -41.938 1 75 798 VAL B C 1
ATOM 13226 O O . VAL B 1 798 ? -12.211 -7.852 -41.312 1 75 798 VAL B O 1
ATOM 13229 N N . ALA B 1 799 ? -10.867 -6.277 -42.188 1 74.94 799 ALA B N 1
ATOM 13230 C CA . ALA B 1 799 ? -9.609 -6.855 -41.75 1 74.94 799 ALA B CA 1
ATOM 13231 C C . ALA B 1 799 ? -9.469 -6.746 -40.219 1 74.94 799 ALA B C 1
ATOM 13233 O O . ALA B 1 799 ? -9.688 -5.68 -39.656 1 74.94 799 ALA B O 1
ATOM 13234 N N . LEU B 1 800 ? -9.414 -7.941 -39.688 1 79.38 800 LEU B N 1
ATOM 13235 C CA . LEU B 1 800 ? -9.234 -8.008 -38.219 1 79.38 800 LEU B CA 1
ATOM 13236 C C . LEU B 1 800 ? -7.805 -8.406 -37.875 1 79.38 800 LEU B C 1
ATOM 13238 O O . LEU B 1 800 ? -7.121 -9.055 -38.656 1 79.38 800 LEU B O 1
ATOM 13242 N N . SER B 1 801 ? -7.273 -7.844 -36.781 1 82.12 801 SER B N 1
ATOM 13243 C CA . SER B 1 801 ? -5.953 -8.227 -36.281 1 82.12 801 SER B CA 1
ATOM 13244 C C . SER B 1 801 ? -6.066 -9.133 -35.062 1 82.12 801 SER B C 1
ATOM 13246 O O . SER B 1 801 ? -6.832 -8.852 -34.156 1 82.12 801 SER B O 1
ATOM 13248 N N . PHE B 1 802 ? -5.387 -10.312 -35.219 1 83.75 802 PHE B N 1
ATOM 13249 C CA . PHE B 1 802 ? -5.348 -11.266 -34.125 1 83.75 802 PHE B CA 1
ATOM 13250 C C . PHE B 1 802 ? -3.916 -11.477 -33.625 1 83.75 802 PHE B C 1
ATOM 13252 O O . PHE B 1 802 ? -3.312 -12.523 -33.906 1 83.75 802 PHE B O 1
ATOM 13259 N N . PRO B 1 803 ? -3.418 -10.703 -32.781 1 79.19 803 PRO B N 1
ATOM 13260 C CA . PRO B 1 803 ? -2.01 -10.805 -32.375 1 79.19 803 PRO B CA 1
ATOM 13261 C C . PRO B 1 803 ? -1.731 -12.023 -31.5 1 79.19 803 PRO B C 1
ATOM 13263 O O . PRO B 1 803 ? -0.605 -12.523 -31.469 1 79.19 803 PRO B O 1
ATOM 13266 N N . VAL B 1 804 ? -2.766 -12.586 -30.812 1 83.81 804 VAL B N 1
ATOM 13267 C CA . VAL B 1 804 ? -2.471 -13.641 -29.859 1 83.81 804 VAL B CA 1
ATOM 13268 C C . VAL B 1 804 ? -3.309 -14.875 -30.172 1 83.81 804 VAL B C 1
ATOM 13270 O O . VAL B 1 804 ? -3.406 -15.797 -29.359 1 83.81 804 VAL B O 1
ATOM 13273 N N . LEU B 1 805 ? -3.928 -14.984 -31.234 1 86.44 805 LEU B N 1
ATOM 13274 C CA . LEU B 1 805 ? -4.777 -16.125 -31.594 1 86.44 805 LEU B CA 1
ATOM 13275 C C . LEU B 1 805 ? -3.953 -17.391 -31.734 1 86.44 805 LEU B C 1
ATOM 13277 O O . LEU B 1 805 ? -2.971 -17.422 -32.469 1 86.44 805 LEU B O 1
ATOM 13281 N N . ASN B 1 806 ? -4.348 -18.406 -31.047 1 86.81 806 ASN B N 1
ATOM 13282 C CA . ASN B 1 806 ? -3.574 -19.641 -31.031 1 86.81 806 ASN B CA 1
ATOM 13283 C C . ASN B 1 806 ? -4.328 -20.781 -31.688 1 86.81 806 ASN B C 1
ATOM 13285 O O . ASN B 1 806 ? -3.719 -21.75 -32.156 1 86.81 806 ASN B O 1
ATOM 13289 N N . THR B 1 807 ? -5.727 -20.703 -31.547 1 90.5 807 THR B N 1
ATOM 13290 C CA . THR B 1 807 ? -6.48 -21.844 -32.062 1 90.5 807 THR B CA 1
ATOM 13291 C C . THR B 1 807 ? -7.719 -21.375 -32.812 1 90.5 807 THR B C 1
ATOM 13293 O O . THR B 1 807 ? -8.43 -20.484 -32.344 1 90.5 807 THR B O 1
ATOM 13296 N N . ILE B 1 808 ? -7.879 -21.984 -34.031 1 90.25 808 ILE B N 1
ATOM 13297 C CA . ILE B 1 808 ? -9.094 -21.797 -34.812 1 90.25 808 ILE B CA 1
ATOM 13298 C C . ILE B 1 808 ? -9.695 -23.172 -35.156 1 90.25 808 ILE B C 1
ATOM 13300 O O . ILE B 1 808 ? -9.031 -24.016 -35.75 1 90.25 808 ILE B O 1
ATOM 13304 N N . ALA B 1 809 ? -10.875 -23.344 -34.656 1 92.56 809 ALA B N 1
ATOM 13305 C CA . ALA B 1 809 ? -11.555 -24.594 -34.938 1 92.56 809 ALA B CA 1
ATOM 13306 C C . ALA B 1 809 ? -12.805 -24.359 -35.781 1 92.56 809 ALA B C 1
ATOM 13308 O O . ALA B 1 809 ? -13.695 -23.609 -35.375 1 92.56 809 ALA B O 1
ATOM 13309 N N . LEU B 1 810 ? -12.875 -24.969 -36.938 1 91.75 810 LEU B N 1
ATOM 13310 C CA . LEU B 1 810 ? -14.008 -24.859 -37.844 1 91.75 810 LEU B CA 1
ATOM 13311 C C . LEU B 1 810 ? -14.547 -26.234 -38.219 1 91.75 810 LEU B C 1
ATOM 13313 O O . LEU B 1 810 ? -13.898 -26.984 -38.938 1 91.75 810 LEU B O 1
ATOM 13317 N N . ILE B 1 811 ? -15.766 -26.484 -37.688 1 91.69 811 ILE B N 1
ATOM 13318 C CA . ILE B 1 811 ? -16.344 -27.797 -37.906 1 91.69 811 ILE B CA 1
ATOM 13319 C C . ILE B 1 811 ? -17.734 -27.656 -38.531 1 91.69 811 ILE B C 1
ATOM 13321 O O . ILE B 1 811 ? -18.578 -26.938 -38 1 91.69 811 ILE B O 1
ATOM 13325 N N . GLU B 1 812 ? -18.031 -28.203 -39.625 1 90.19 812 GLU B N 1
ATOM 13326 C CA . GLU B 1 812 ? -19.328 -28.266 -40.281 1 90.19 812 GLU B CA 1
ATOM 13327 C C . GLU B 1 812 ? -19.812 -26.875 -40.688 1 90.19 812 GLU B C 1
ATOM 13329 O O . GLU B 1 812 ? -20.938 -26.484 -40.375 1 90.19 812 GLU B O 1
ATOM 13334 N N . CYS B 1 813 ? -18.969 -26.094 -41.219 1 91.5 813 CYS B N 1
ATOM 13335 C CA . CYS B 1 813 ? -19.266 -24.812 -41.844 1 91.5 813 CYS B CA 1
ATOM 13336 C C . CYS B 1 813 ? -18.969 -24.844 -43.344 1 91.5 813 CYS B C 1
ATOM 13338 O O . CYS B 1 813 ? -18.031 -24.203 -43.781 1 91.5 813 CYS B O 1
ATOM 13340 N N . PRO B 1 814 ? -19.828 -25.422 -44.094 1 88.69 814 PRO B N 1
ATOM 13341 C CA . PRO B 1 814 ? -19.516 -25.703 -45.5 1 88.69 814 PRO B CA 1
ATOM 13342 C C . PRO B 1 814 ? -19.469 -24.422 -46.344 1 88.69 814 PRO B C 1
ATOM 13344 O O . PRO B 1 814 ? -18.734 -24.375 -47.344 1 88.69 814 PRO B O 1
ATOM 13347 N N . GLN B 1 815 ? -20.188 -23.359 -45.969 1 90 815 GLN B N 1
ATOM 13348 C CA . GLN B 1 815 ? -20.266 -22.172 -46.781 1 90 815 GLN B CA 1
ATOM 13349 C C . GLN B 1 815 ? -19.109 -21.219 -46.5 1 90 815 GLN B C 1
ATOM 13351 O O . GLN B 1 815 ? -18.906 -20.25 -47.25 1 90 815 GLN B O 1
ATOM 13356 N N . LEU B 1 816 ? -18.359 -21.547 -45.406 1 90.19 816 LEU B N 1
ATOM 13357 C CA . LEU B 1 816 ? -17.203 -20.719 -45.125 1 90.19 816 LEU B CA 1
ATOM 13358 C C . LEU B 1 816 ? -16.016 -21.094 -46 1 90.19 816 LEU B C 1
ATOM 13360 O O . LEU B 1 816 ? -15.461 -22.188 -45.875 1 90.19 816 LEU B O 1
ATOM 13364 N N . LYS B 1 817 ? -15.633 -20.219 -46.906 1 86 817 LYS B N 1
ATOM 13365 C CA . LYS B 1 817 ? -14.625 -20.594 -47.906 1 86 817 LYS B CA 1
ATOM 13366 C C . LYS B 1 817 ? -13.328 -19.812 -47.688 1 86 817 LYS B C 1
ATOM 13368 O O . LYS B 1 817 ? -12.305 -20.109 -48.281 1 86 817 LYS B O 1
ATOM 13373 N N . LYS B 1 818 ? -13.438 -18.875 -46.781 1 83.75 818 LYS B N 1
ATOM 13374 C CA . LYS B 1 818 ? -12.234 -18.078 -46.594 1 83.75 818 LYS B CA 1
ATOM 13375 C C . LYS B 1 818 ? -11.953 -17.875 -45.094 1 83.75 818 LYS B C 1
ATOM 13377 O O . LYS B 1 818 ? -12.883 -17.734 -44.312 1 83.75 818 LYS B O 1
ATOM 13382 N N . LEU B 1 819 ? -10.68 -17.953 -44.75 1 83.56 819 LEU B N 1
ATOM 13383 C CA . LEU B 1 819 ? -10.258 -17.578 -43.406 1 83.56 819 LEU B CA 1
ATOM 13384 C C . LEU B 1 819 ? -10.055 -16.062 -43.281 1 83.56 819 LEU B C 1
ATOM 13386 O O . LEU B 1 819 ? -9.852 -15.391 -44.281 1 83.56 819 LEU B O 1
ATOM 13390 N N . PRO B 1 820 ? -10.297 -15.586 -42.125 1 73.94 820 PRO B N 1
ATOM 13391 C CA . PRO B 1 820 ? -10.172 -14.133 -41.969 1 73.94 820 PRO B CA 1
ATOM 13392 C C . PRO B 1 820 ? -8.82 -13.609 -42.438 1 73.94 820 PRO B C 1
ATOM 13394 O O . PRO B 1 820 ? -7.789 -14.258 -42.219 1 73.94 820 PRO B O 1
ATOM 13397 N N . SER B 1 821 ? -8.938 -12.539 -43.406 1 63.62 821 SER B N 1
ATOM 13398 C CA . SER B 1 821 ? -7.73 -11.875 -43.875 1 63.62 821 SER B CA 1
ATOM 13399 C C . SER B 1 821 ? -7.035 -11.109 -42.75 1 63.62 821 SER B C 1
ATOM 13401 O O . SER B 1 821 ? -7.562 -10.117 -42.25 1 63.62 821 SER B O 1
ATOM 13403 N N . ALA B 1 822 ? -6.48 -11.906 -41.812 1 62.03 822 ALA B N 1
ATOM 13404 C CA . ALA B 1 822 ? -6.09 -11.328 -40.531 1 62.03 822 ALA B CA 1
ATOM 13405 C C . ALA B 1 822 ? -4.57 -11.297 -40.375 1 62.03 822 ALA B C 1
ATOM 13407 O O . ALA B 1 822 ? -3.859 -12.062 -41.031 1 62.03 822 ALA B O 1
ATOM 13408 N N . ALA B 1 823 ? -4.047 -10.062 -39.906 1 65.62 823 ALA B N 1
ATOM 13409 C CA . ALA B 1 823 ? -2.67 -9.953 -39.438 1 65.62 823 ALA B CA 1
ATOM 13410 C C . ALA B 1 823 ? -2.451 -10.805 -38.188 1 65.62 823 ALA B C 1
ATOM 13412 O O . ALA B 1 823 ? -3.031 -10.539 -37.125 1 65.62 823 ALA B O 1
ATOM 13413 N N . TYR B 1 824 ? -1.97 -12.102 -38.469 1 71.56 824 TYR B N 1
ATOM 13414 C CA . TYR B 1 824 ? -1.593 -12.969 -37.344 1 71.56 824 TYR B CA 1
ATOM 13415 C C . TYR B 1 824 ? -0.198 -12.617 -36.844 1 71.56 824 TYR B C 1
ATOM 13417 O O . TYR B 1 824 ? 0.543 -11.883 -37.5 1 71.56 824 TYR B O 1
ATOM 13425 N N . ASN B 1 825 ? -0.011 -12.93 -35.625 1 66.81 825 ASN B N 1
ATOM 13426 C CA . ASN B 1 825 ? 1.35 -12.789 -35.094 1 66.81 825 ASN B CA 1
ATOM 13427 C C . ASN B 1 825 ? 2.35 -13.562 -35.969 1 66.81 825 ASN B C 1
ATOM 13429 O O . ASN B 1 825 ? 2.098 -14.711 -36.344 1 66.81 825 ASN B O 1
ATOM 13433 N N . SER B 1 826 ? 3.348 -12.945 -36.438 1 62.62 826 SER B N 1
ATOM 13434 C CA . SER B 1 826 ? 4.32 -13.5 -37.375 1 62.62 826 SER B CA 1
ATOM 13435 C C . SER B 1 826 ? 5.105 -14.641 -36.719 1 62.62 826 SER B C 1
ATOM 13437 O O . SER B 1 826 ? 5.566 -15.547 -37.438 1 62.62 826 SER B O 1
ATOM 13439 N N . SER B 1 827 ? 5.184 -14.633 -35.469 1 66.12 827 SER B N 1
ATOM 13440 C CA . SER B 1 827 ? 6.055 -15.641 -34.875 1 66.12 827 SER B CA 1
ATOM 13441 C C . SER B 1 827 ? 5.266 -16.875 -34.438 1 66.12 827 SER B C 1
ATOM 13443 O O . SER B 1 827 ? 5.812 -17.969 -34.375 1 66.12 827 SER B O 1
ATOM 13445 N N . ASP B 1 828 ? 3.994 -16.75 -34.188 1 76.62 828 ASP B N 1
ATOM 13446 C CA . ASP B 1 828 ? 3.207 -17.875 -33.688 1 76.62 828 ASP B CA 1
ATOM 13447 C C . ASP B 1 828 ? 1.843 -17.922 -34.375 1 76.62 828 ASP B C 1
ATOM 13449 O O . ASP B 1 828 ? 0.854 -17.422 -33.844 1 76.62 828 ASP B O 1
ATOM 13453 N N . PHE B 1 829 ? 1.829 -18.688 -35.531 1 81.94 829 PHE B N 1
ATOM 13454 C CA . PHE B 1 829 ? 0.579 -18.812 -36.281 1 81.94 829 PHE B CA 1
ATOM 13455 C C . PHE B 1 829 ? -0.402 -19.719 -35.531 1 81.94 829 PHE B C 1
ATOM 13457 O O . PHE B 1 829 ? 0.006 -20.656 -34.875 1 81.94 829 PHE B O 1
ATOM 13464 N N . PRO B 1 830 ? -1.637 -19.453 -35.625 1 87.56 830 PRO B N 1
ATOM 13465 C CA . PRO B 1 830 ? -2.631 -20.266 -34.906 1 87.56 830 PRO B CA 1
ATOM 13466 C C . PRO B 1 830 ? -2.789 -21.656 -35.5 1 87.56 830 PRO B C 1
ATOM 13468 O O . PRO B 1 830 ? -2.592 -21.859 -36.688 1 87.56 830 PRO B O 1
ATOM 13471 N N . ILE B 1 831 ? -3.17 -22.594 -34.688 1 88.69 831 ILE B N 1
ATOM 13472 C CA . ILE B 1 831 ? -3.488 -23.953 -35.125 1 88.69 831 ILE B CA 1
ATOM 13473 C C . ILE B 1 831 ? -4.918 -24 -35.656 1 88.69 831 ILE B C 1
ATOM 13475 O O . ILE B 1 831 ? -5.848 -23.516 -35 1 88.69 831 ILE B O 1
ATOM 13479 N N . VAL B 1 832 ? -5.023 -24.516 -36.875 1 89.25 832 VAL B N 1
ATOM 13480 C CA . VAL B 1 832 ? -6.34 -24.562 -37.5 1 89.25 832 VAL B CA 1
ATOM 13481 C C . VAL B 1 832 ? -6.859 -26 -37.469 1 89.25 832 VAL B C 1
ATOM 13483 O O . VAL B 1 832 ? -6.242 -26.906 -38.062 1 89.25 832 VAL B O 1
ATOM 13486 N N . TYR B 1 833 ? -7.965 -26.188 -36.812 1 90.75 833 TYR B N 1
ATOM 13487 C CA . TYR B 1 833 ? -8.648 -27.484 -36.75 1 90.75 833 TYR B CA 1
ATOM 13488 C C . TYR B 1 833 ? -9.836 -27.5 -37.719 1 90.75 833 TYR B C 1
ATOM 13490 O O . TYR B 1 833 ? -10.781 -26.719 -37.562 1 90.75 833 TYR B O 1
ATOM 13498 N N . CYS B 1 834 ? -9.82 -28.312 -38.719 1 89.69 834 CYS B N 1
ATOM 13499 C CA . CYS B 1 834 ? -10.93 -28.438 -39.656 1 89.69 834 CYS B CA 1
ATOM 13500 C C . CYS B 1 834 ? -10.875 -29.781 -40.406 1 89.69 834 CYS B C 1
ATOM 13502 O O . CYS B 1 834 ? -9.945 -30.562 -40.188 1 89.69 834 CYS B O 1
ATOM 13504 N N . SER B 1 835 ? -11.914 -30.047 -41.062 1 88.5 835 SER B N 1
ATOM 13505 C CA . SER B 1 835 ? -11.93 -31.281 -41.875 1 88.5 835 SER B CA 1
ATOM 13506 C C . SER B 1 835 ? -11.016 -31.156 -43.094 1 88.5 835 SER B C 1
ATOM 13508 O O . SER B 1 835 ? -10.766 -30.047 -43.562 1 88.5 835 SER B O 1
ATOM 13510 N N . LYS B 1 836 ? -10.5 -32.281 -43.531 1 89.06 836 LYS B N 1
ATOM 13511 C CA . LYS B 1 836 ? -9.594 -32.312 -44.688 1 89.06 836 LYS B CA 1
ATOM 13512 C C . LYS B 1 836 ? -10.289 -31.781 -45.938 1 89.06 836 LYS B C 1
ATOM 13514 O O . LYS B 1 836 ? -9.688 -31.047 -46.719 1 89.06 836 LYS B O 1
ATOM 13519 N N . ASP B 1 837 ? -11.523 -32.219 -46.031 1 87.5 837 ASP B N 1
ATOM 13520 C CA . ASP B 1 837 ? -12.281 -31.797 -47.219 1 87.5 837 ASP B CA 1
ATOM 13521 C C . ASP B 1 837 ? -12.469 -30.281 -47.219 1 87.5 837 ASP B C 1
ATOM 13523 O O . ASP B 1 837 ? -12.383 -29.656 -48.281 1 87.5 837 ASP B O 1
ATOM 13527 N N . TRP B 1 838 ? -12.617 -29.719 -46.156 1 88.81 838 TRP B N 1
ATOM 13528 C CA . TRP B 1 838 ? -12.82 -28.281 -46.031 1 88.81 838 TRP B CA 1
ATOM 13529 C C . TRP B 1 838 ? -11.531 -27.531 -46.344 1 88.81 838 TRP B C 1
ATOM 13531 O O . TRP B 1 838 ? -11.539 -26.516 -47.031 1 88.81 838 TRP B O 1
ATOM 13541 N N . TRP B 1 839 ? -10.484 -27.953 -45.844 1 88.94 839 TRP B N 1
ATOM 13542 C CA . TRP B 1 839 ? -9.188 -27.312 -46 1 88.94 839 TRP B CA 1
ATOM 13543 C C . TRP B 1 839 ? -8.789 -27.266 -47.469 1 88.94 839 TRP B C 1
ATOM 13545 O O . TRP B 1 839 ? -8.25 -26.25 -47.938 1 88.94 839 TRP B O 1
ATOM 13555 N N . GLU B 1 840 ? -9.062 -28.328 -48.156 1 86.38 840 GLU B N 1
ATOM 13556 C CA . GLU B 1 840 ? -8.68 -28.438 -49.562 1 86.38 840 GLU B CA 1
ATOM 13557 C C . GLU B 1 840 ? -9.516 -27.5 -50.406 1 86.38 840 GLU B C 1
ATOM 13559 O O . GLU B 1 840 ? -9.055 -27.047 -51.469 1 86.38 840 GLU B O 1
ATOM 13564 N N . ASN B 1 841 ? -10.727 -27.188 -49.969 1 85.69 841 ASN B N 1
ATOM 13565 C CA . ASN B 1 841 ? -11.617 -26.344 -50.75 1 85.69 841 ASN B CA 1
ATOM 13566 C C . ASN B 1 841 ? -11.547 -24.891 -50.344 1 85.69 841 ASN B C 1
ATOM 13568 O O . ASN B 1 841 ? -12.344 -24.062 -50.781 1 85.69 841 ASN B O 1
ATOM 13572 N N . LEU B 1 842 ? -10.648 -24.609 -49.438 1 86.62 842 LEU B N 1
ATOM 13573 C CA . LEU B 1 842 ? -10.5 -23.25 -48.938 1 86.62 842 LEU B CA 1
ATOM 13574 C C . LEU B 1 842 ? -9.93 -22.328 -50 1 86.62 842 LEU B C 1
ATOM 13576 O O . LEU B 1 842 ? -9.047 -22.734 -50.781 1 86.62 842 LEU B O 1
ATOM 13580 N N . GLU B 1 843 ? -10.477 -21.125 -50.094 1 84.06 843 GLU B N 1
ATOM 13581 C CA . GLU B 1 843 ? -9.977 -20.109 -51.031 1 84.06 843 GLU B CA 1
ATOM 13582 C C . GLU B 1 843 ? -9.016 -19.156 -50.312 1 84.06 843 GLU B C 1
ATOM 13584 O O . GLU B 1 843 ? -9.344 -18.609 -49.25 1 84.06 843 GLU B O 1
ATOM 13589 N N . TRP B 1 844 ? -7.836 -19.109 -50.781 1 80.38 844 TRP B N 1
ATOM 13590 C CA . TRP B 1 844 ? -6.809 -18.281 -50.156 1 80.38 844 TRP B CA 1
ATOM 13591 C C . TRP B 1 844 ? -6.637 -16.953 -50.875 1 80.38 844 TRP B C 1
ATOM 13593 O O . TRP B 1 844 ? -6.664 -16.906 -52.094 1 80.38 844 TRP B O 1
ATOM 13603 N N . ASP B 1 845 ? -6.793 -15.852 -50.156 1 69.81 845 ASP B N 1
ATOM 13604 C CA . ASP B 1 845 ? -6.578 -14.539 -50.75 1 69.81 845 ASP B CA 1
ATOM 13605 C C . ASP B 1 845 ? -5.121 -14.352 -51.156 1 69.81 845 ASP B C 1
ATOM 13607 O O . ASP B 1 845 ? -4.836 -13.727 -52.188 1 69.81 845 ASP B O 1
ATOM 13611 N N . ASN B 1 846 ? -4.199 -14.617 -50.25 1 70.5 846 ASN B N 1
ATOM 13612 C CA . ASN B 1 846 ? -2.775 -14.484 -50.531 1 70.5 846 ASN B CA 1
ATOM 13613 C C . ASN B 1 846 ? -2.035 -15.805 -50.344 1 70.5 846 ASN B C 1
ATOM 13615 O O . ASN B 1 846 ? -2.371 -16.578 -49.438 1 70.5 846 ASN B O 1
ATOM 13619 N N . VAL B 1 847 ? -1.167 -16.109 -51.375 1 68.62 847 VAL B N 1
ATOM 13620 C CA . VAL B 1 847 ? -0.359 -17.328 -51.375 1 68.62 847 VAL B CA 1
ATOM 13621 C C . VAL B 1 847 ? 0.482 -17.391 -50.094 1 68.62 847 VAL B C 1
ATOM 13623 O O . VAL B 1 847 ? 0.726 -18.469 -49.531 1 68.62 847 VAL B O 1
ATOM 13626 N N . ALA B 1 848 ? 0.879 -16.25 -49.594 1 66.62 848 ALA B N 1
ATOM 13627 C CA . ALA B 1 848 ? 1.75 -16.188 -48.438 1 66.62 848 ALA B CA 1
ATOM 13628 C C . ALA B 1 848 ? 1.021 -16.688 -47.188 1 66.62 848 ALA B C 1
ATOM 13630 O O . ALA B 1 848 ? 1.611 -17.344 -46.312 1 66.62 848 ALA B O 1
ATOM 13631 N N . ALA B 1 849 ? -0.237 -16.359 -47.125 1 72.5 849 ALA B N 1
ATOM 13632 C CA . ALA B 1 849 ? -1.029 -16.781 -45.969 1 72.5 849 ALA B CA 1
ATOM 13633 C C . ALA B 1 849 ? -1.231 -18.281 -45.938 1 72.5 849 ALA B C 1
ATOM 13635 O O . ALA B 1 849 ? -1.19 -18.922 -44.906 1 72.5 849 ALA B O 1
ATOM 13636 N N . SER B 1 850 ? -1.38 -18.797 -47.188 1 76.69 850 SER B N 1
ATOM 13637 C CA . SER B 1 850 ? -1.577 -20.25 -47.312 1 76.69 850 SER B CA 1
ATOM 13638 C C . SER B 1 850 ? -0.335 -21.016 -46.875 1 76.69 850 SER B C 1
ATOM 13640 O O . SER B 1 850 ? -0.437 -22 -46.156 1 76.69 850 SER B O 1
ATOM 13642 N N . SER B 1 851 ? 0.755 -20.453 -47.25 1 77.31 851 SER B N 1
ATOM 13643 C CA . SER B 1 851 ? 1.999 -21.141 -46.906 1 77.31 851 SER B CA 1
ATOM 13644 C C . SER B 1 851 ? 2.305 -21.047 -45.438 1 77.31 851 SER B C 1
ATOM 13646 O O . SER B 1 851 ? 2.912 -21.953 -44.844 1 77.31 851 SER B O 1
ATOM 13648 N N . ALA B 1 852 ? 1.891 -20.047 -44.812 1 79.94 852 ALA B N 1
ATOM 13649 C CA . ALA B 1 852 ? 2.189 -19.828 -43.375 1 79.94 852 ALA B CA 1
ATOM 13650 C C . ALA B 1 852 ? 1.264 -20.672 -42.5 1 79.94 852 ALA B C 1
ATOM 13652 O O . ALA B 1 852 ? 1.651 -21.094 -41.406 1 79.94 852 ALA B O 1
ATOM 13653 N N . LEU B 1 853 ? 0.047 -20.984 -42.969 1 83.94 853 LEU B N 1
ATOM 13654 C CA . LEU B 1 853 ? -0.946 -21.641 -42.125 1 83.94 853 LEU B CA 1
ATOM 13655 C C . LEU B 1 853 ? -0.991 -23.141 -42.406 1 83.94 853 LEU B C 1
ATOM 13657 O O . LEU B 1 853 ? -1.513 -23.906 -41.594 1 83.94 853 LEU B O 1
ATOM 13661 N N . HIS B 1 854 ? -0.423 -23.578 -43.438 1 84.81 854 HIS B N 1
ATOM 13662 C CA . HIS B 1 854 ? -0.522 -24.984 -43.844 1 84.81 854 HIS B CA 1
ATOM 13663 C C . HIS B 1 854 ? 0.16 -25.891 -42.844 1 84.81 854 HIS B C 1
ATOM 13665 O O . HIS B 1 854 ? -0.368 -26.953 -42.5 1 84.81 854 HIS B O 1
ATOM 13671 N N . PRO B 1 855 ? 1.275 -25.406 -42.375 1 83 855 PRO B N 1
ATOM 13672 C CA . PRO B 1 855 ? 1.919 -26.281 -41.375 1 83 855 PRO B CA 1
ATOM 13673 C C . PRO B 1 855 ? 1.14 -26.359 -40.062 1 83 855 PRO B C 1
ATOM 13675 O O . PRO B 1 855 ? 1.343 -27.281 -39.281 1 83 855 PRO B O 1
ATOM 13678 N N . GLN B 1 856 ? 0.302 -25.578 -39.844 1 87.19 856 GLN B N 1
ATOM 13679 C CA . GLN B 1 856 ? -0.433 -25.516 -38.594 1 87.19 856 GLN B CA 1
ATOM 13680 C C . GLN B 1 856 ? -1.791 -26.203 -38.719 1 87.19 856 GLN B C 1
ATOM 13682 O O . GLN B 1 856 ? -2.555 -26.25 -37.75 1 87.19 856 GLN B O 1
ATOM 13687 N N . PHE B 1 857 ? -2.035 -26.75 -39.844 1 89.06 857 PHE B N 1
ATOM 13688 C CA . PHE B 1 857 ? -3.318 -27.391 -40.125 1 89.06 857 PHE B CA 1
ATOM 13689 C C . PHE B 1 857 ? -3.373 -28.781 -39.5 1 89.06 857 PHE B C 1
ATOM 13691 O O . PHE B 1 857 ? -2.453 -29.578 -39.688 1 89.06 857 PHE B O 1
ATOM 13698 N N . ILE B 1 858 ? -4.375 -29.094 -38.625 1 90.06 858 ILE B N 1
ATOM 13699 C CA . ILE B 1 858 ? -4.621 -30.406 -38.031 1 90.06 858 ILE B CA 1
ATOM 13700 C C . ILE B 1 858 ? -6 -30.906 -38.438 1 90.06 858 ILE B C 1
ATOM 13702 O O . ILE B 1 858 ? -7.008 -30.219 -38.25 1 90.06 858 ILE B O 1
ATOM 13706 N N . ALA B 1 859 ? -6.039 -32.094 -39 1 88.25 859 ALA B N 1
ATOM 13707 C CA . ALA B 1 859 ? -7.289 -32.656 -39.531 1 88.25 859 ALA B CA 1
ATOM 13708 C C . ALA B 1 859 ? -8.102 -33.312 -38.406 1 88.25 859 ALA B C 1
ATOM 13710 O O . ALA B 1 859 ? -7.547 -33.969 -37.531 1 88.25 859 ALA B O 1
ATOM 13711 N N . ILE B 1 860 ? -9.289 -32.938 -38.219 1 80.69 860 ILE B N 1
ATOM 13712 C CA . ILE B 1 860 ? -10.211 -33.562 -37.25 1 80.69 860 ILE B CA 1
ATOM 13713 C C . ILE B 1 860 ? -11.32 -34.281 -38 1 80.69 860 ILE B C 1
ATOM 13715 O O . ILE B 1 860 ? -11.781 -33.812 -39.062 1 80.69 860 ILE B O 1
#

Sequence (1720 aa):
MVEKLEELKDTRDDLKREIERAEFQGLMSTKQIKGWLERVEKAEAEANLILAQPIKQLICCRQPSCRSRYRLSKKFLQKEAEISELITKKTTLDVLVQGSSQIDPVPCVPTVGLNSALEMAVQIIADDEAGMIGIYGIGGVGKTTLLKEINNEYISRTDEFEAVIWVTISQDFSLERIQRALISRLGLSFDAAECQEQLTSRIYNFMRRIKFLLLLDDLWQRLDLENIGIPLPDKTNRCKVVFTTRSMDVCSDMDANTKLKVDFLNEEHSWCLFCEKANQTDIINNSDLKPYAEAIVKRCGGLPLALITIGRAMANRKTEEEWKYAIEALDNAPSELRGMQDVFTILKFSYENLQDDTLKMCFLYCALFPGDYPLEKEQLIDYWIGEGYLDGSNEDSLHNKGHAVIGSLKVACLLECGEDDTQVKMHDIVRSFAVWIASNEGKNKEKVVVQGCSGLSELPDVNKWKVAEKISLLGNEIIILSAGPACLNLSSLLLHWNRSLSKISNEFFHYMPVLKVLDLSVTSIKEVPASIGQLVELRYLDLSRTKITALPENIGRLSKLRHLDLQRTDSLRKIPRKAILQLKNLRVLNLYYSYGEWDMSHDEGEGQIKFEDLQHLNLTALGITMTELSALTKLSSFYNILDCIQYFFIKGCEGLIYLMVATVYGGGERLRRLNIYDCCTLKEIDLGSEAGKDWLPSLEVLTLHALPNLTTIWRNSASPKCHKNLRYINIWYCPKLKNVSWILQLPRLEKLYVFYCEEIEEIIGENDVTGGSLELPFLSLKTISFRGLPKLKSISKVALSFPVLNTIALIECPQLKKLPSAAYNSSDFPIVYCSKDWWENLEWDNVAASSALHPQFIAIMVEKLEELKDTRDDLKREIERAEFQGLMSTKQIKGWLERVEKAEAEANLILAQPIKQLICCRQPSCRSRYRLSKKFLQKEAEISELITKKTTLDVLVQGSSQIDPVPCVPTVGLNSALEMAVQIIADDEAGMIGIYGIGGVGKTTLLKEINNEYISRTDEFEAVIWVTISQDFSLERIQRALISRLGLSFDAAECQEQLTSRIYNFMRRIKFLLLLDDLWQRLDLENIGIPLPDKTNRCKVVFTTRSMDVCSDMDANTKLKVDFLNEEHSWCLFCEKANQTDIINNSDLKPYAEAIVKRCGGLPLALITIGRAMANRKTEEEWKYAIEALDNAPSELRGMQDVFTILKFSYENLQDDTLKMCFLYCALFPGDYPLEKEQLIDYWIGEGYLDGSNEDSLHNKGHAVIGSLKVACLLECGEDDTQVKMHDIVRSFAVWIASNEGKNKEKVVVQGCSGLSELPDVNKWKVAEKISLLGNEIIILSAGPACLNLSSLLLHWNRSLSKISNEFFHYMPVLKVLDLSVTSIKEVPASIGQLVELRYLDLSRTKITALPENIGRLSKLRHLDLQRTDSLRKIPRKAILQLKNLRVLNLYYSYGEWDMSHDEGEGQIKFEDLQHLNLTALGITMTELSALTKLSSFYNILDCIQYFFIKGCEGLIYLMVATVYGGGERLRRLNIYDCCTLKEIDLGSEAGKDWLPSLEVLTLHALPNLTTIWRNSASPKCHKNLRYINIWYCPKLKNVSWILQLPRLEKLYVFYCEEIEEIIGENDVTGGSLELPFLSLKTISFRGLPKLKSISKVALSFPVLNTIALIECPQLKKLPSAAYNSSDFPIVYCSKDWWENLEWDNVAASSALHPQFIAI

Foldseek 3Di:
DVVLLVVLVVLLVVLVVVCVVLLLVLFHFDVVNVVLNVVNVVLNVVVVVLVPPPCVVVPPDPCPDPVVCVVSVVVVVVSSVVSVVSSVVSVVRPTGPDNQQPLDQDDADDAFQCVVVLVVVVVQLPDLQFAEEEEAAAFQQQQVRSLNVNSNVCVVVCPQFSYEAEDEAAPDGDLVVRLVSLCVRSVHDDDPPDDQQVSLCVLQSSQLSTAYEYEYEEDEAADDCNSSNHDGRDSVSSHHYYYYYLFVVRCVRNVGPYYHYRDAGDLVRLLVLLCVQLVPVVLCVPHPCVVLSSLCSVLLQRRNQSSNQVSNLNNPPRDNVVSVVCSVCSVQPNVPGGPVLVVLVSNVVLLVSDDDVLLNVLLLQLLLDAALDWAQQQVSLVVCVLLVSQDDDDPVVSSVVSVVSVVRCVRSNQWAQHPDNRTIGGHNSSSSSSLCVQCVNVPRSLQEAHDELVQDQDDPPLQSQCNYQEYRHEQYQHQEADADRQRQNHAEYHHENNANHAYYDLRNLVRHANHRYYEHENYAHADDHLNVLNNQNHAYYEHANYQHQEDDLSLLSNQNHAEYHHHLNANHEAYFLSNQLSNANHAEYAQANHYAPEPPPDPVPPGGDHPVSVLNHNYQAYHYEHQEPVNVVVVLVRQVVLNRYQHYEYENHEPAAEEESCVSSVLLQRHAEYEYEQHANYAEYEQDDDAPDAHNLRHAEYEYEQHQRHAYYYDDPRDLSHQQRHAYYYYYNHQNYAEQQVCLSHQRHAEYEHEQHANHQENRDPVVVPDDDAESENAHHAEYAYYNHQNHQYHDPGEYEYARHAEYEYENHQNHQEDHPYHYNPVHDHAYEYAPVNLVRHDYPDPVVCVSHVVRYDHD/DVVLLVVLVVLLVVLLVVQLVLLLVLFFFDVVNVVLNVVNVVLNVVVVVLVPDPPVVVPPDDCSDPVVCVVSVVVVVVSSVVSVVSSVVSVVRDGGDDQQQDLDQDDADDDFPCVVVLVVVVVLLPDLAFAEEEEAAFFQQQQVRSLNVNSNVCVVVCPQFSYEAEDEAADDGDLVRRLVSQCVRSNHDDDPPDDLVVSLCSLQSNQQPTAYEYEYEEDEAADDCNSSNHDGRDSVSSHHYYYYYLFVVRCVSNVGPYYHYRDAHDLVRLLVLLCVQLVPVVDCVPHPCVVLSSLCSVLLLRRNQSSNQVSNLNNPPRDNVVSVVCSVCSVQPNVPGGPLLVVLVSNVVLLVSDDDVLLNVLLLVQLLDAALDWAFQQVSLLVCVLLVSQDDDDPVVSSVVSVVSVVRCVRSNQKAAHPDNRTIGGHNSSSSSSLCVQCVNPPRNLQEAHDELVADQDDPPLQSQQNYQEYHHEQYQHAEADADRQRQNHAEYHHENNANHAYYDLRNLVRHANHRYYEHENYAHADDHLNVLNNQNHAYYAHANYQHQEDDLSLLSNQNHAEYHHHLNQNHAAYFLSNQLSNQNHAYEAQANHHADEPPPDPVPPGGDHPVSVLNHNYQAYHHEHQEPVNVVVVLVRQSVLNRYAHYEYENYEPAAEEESCPSSVLLCRHAEYEYEQHANYAEYEQDDDAPDAHNLRHAEYEYEQHQRHAYYYDDPRDLSHQQRHAYYHYYNHQNYAEQQVCLSHQRHAEDEDEQHANYQENHDPVVVPDPDAASENAHHAEYAYYNHANHQYHDPGEYEYAHHAEYEYENHQNHQEDHPYNYNPVHDHAYEYAPVNLVRHDYPDPVVCVSHVVRYDHD

Nearest PDB structures (foldseek):
  8rfh-assembly1_B  TM=4.530E-01  e=3.450E-25  Nicotiana benthamiana
  8xuq-assembly1_G  TM=3.823E-01  e=3.744E-26  Solanum lycopersicum
  8xuo-assembly1_G  TM=4.000E-01  e=1.784E-24  Solanum lycopersicum
  8bv0-assembly2_C  TM=6.019E-01  e=1.521E-15  Solanum lycopersicum
  7jlv-assembly1_A  TM=7.393E-01  e=2.299E-13  Nicotiana benthamiana

InterPro domains:
  IPR002182 NB-ARC [PF00931] (126-281)
  IPR003593 AAA+ ATPase domain [SM00382] (129-268)
  IPR027417 P-loop containing nucleoside triphosphate hydrolase [G3DSA:3.40.50.300] (91-263)
  IPR027417 P-loop containing nucleoside triphosphate hydrolase [SSF52540] (105-366)
  IPR032675 Leucine-rich repeat domain superfamily [G3DSA:3.80.10.10] (443-654)
  IPR032675 Leucine-rich repeat domain superfamily [G3DSA:3.80.10.10] (669-832)
  IPR036388 Winged helix-like DNA-binding domain superfamily [G3DSA:1.10.10.10] (351-435)
  IPR042197 Apoptotic protease-activating factors, helical domain [G3DSA:1.10.8.430] (264-350)
  IPR050905 Plant disease resistance NBS-LRR [PTHR33463] (3-820)
  IPR055414 Disease resistance R13L4/SHOC-2-like, LRR domain [PF23598] (511-757)
  IPR058922 Disease resistance protein, winged helix domain [PF23559] (368-434)

Solvent-accessible surface area (backbone atoms only — not comparable to full-atom values): 86087 Å² total; per-residue (Å²): 88,69,64,52,49,50,49,42,52,49,51,47,53,46,44,50,44,44,35,48,46,27,41,54,70,47,11,44,64,40,38,47,52,53,33,49,51,50,51,49,52,50,51,48,52,52,50,50,54,62,65,65,52,70,64,59,72,65,65,68,57,75,84,63,58,70,59,61,54,46,52,51,47,48,51,47,50,53,50,36,49,51,46,50,49,54,52,56,49,52,76,69,51,76,55,63,46,75,38,65,63,62,55,70,73,58,73,73,75,90,75,74,77,51,61,67,58,49,53,50,50,52,53,45,64,68,33,66,83,36,19,31,37,23,36,24,29,46,72,56,50,46,62,70,58,50,52,44,50,53,56,43,56,48,58,77,43,58,83,78,37,55,36,52,46,81,46,80,49,50,87,87,60,48,72,64,57,54,42,51,52,49,32,59,71,70,57,47,88,82,62,92,85,60,54,69,67,57,48,15,50,50,43,26,62,53,47,67,62,47,38,34,36,39,37,38,39,49,44,77,58,65,72,65,45,69,74,50,14,46,68,78,50,37,73,81,68,62,21,34,39,40,35,27,26,43,30,53,61,39,30,56,63,57,61,36,65,40,74,43,76,56,67,65,44,53,70,66,45,35,50,52,45,23,41,61,40,18,69,34,54,67,55,33,71,74,33,95,43,35,68,54,51,51,53,44,50,59,55,36,52,24,31,46,51,50,31,44,36,47,14,24,58,46,38,81,58,83,52,67,44,33,50,53,29,52,48,51,31,58,74,74,43,42,61,76,44,64,60,39,51,58,52,42,52,53,44,44,53,62,59,68,64,48,89,45,68,56,56,51,52,55,55,42,56,59,36,54,47,57,58,63,39,76,37,49,48,67,61,54,38,50,51,35,41,27,69,52,67,50,77,73,88,49,66,67,59,47,50,51,50,39,51,50,48,52,49,51,37,37,42,45,48,63,34,42,78,30,98,46,90,63,24,31,22,34,49,42,47,56,29,52,42,30,48,30,54,67,11,62,70,60,75,38,61,46,31,46,43,67,54,47,60,68,68,38,53,58,83,70,74,56,78,51,37,42,65,13,32,34,39,20,45,28,44,24,47,31,35,57,45,64,78,56,53,54,19,64,53,21,32,35,42,36,42,28,46,12,57,55,23,40,47,57,42,56,49,39,45,72,38,27,59,49,26,12,30,40,33,48,22,39,19,41,30,42,62,66,45,66,33,59,26,59,26,44,48,22,14,26,41,33,46,22,39,20,45,29,37,48,56,52,54,38,50,16,54,18,48,48,23,28,36,42,36,35,31,45,13,72,52,32,76,43,46,40,34,61,26,54,68,50,25,70,47,30,28,34,43,29,23,30,61,25,49,35,82,57,72,54,84,57,88,83,39,84,55,39,51,40,74,70,54,55,63,74,42,65,56,66,35,29,21,39,28,39,40,41,48,70,48,53,59,55,51,56,74,38,60,74,54,38,63,17,31,26,29,43,30,43,34,47,24,67,79,40,38,68,45,51,55,14,73,56,28,80,26,21,63,49,24,28,34,42,35,42,32,47,25,59,49,24,30,39,36,38,59,38,62,62,69,88,49,61,20,23,39,40,23,29,37,42,36,42,34,42,23,54,46,26,56,48,57,71,64,66,78,50,40,88,52,31,34,45,43,29,26,36,40,38,39,31,38,26,38,52,25,42,58,58,46,71,58,77,69,32,66,41,29,26,39,42,37,43,30,42,25,49,49,21,34,26,44,35,46,76,81,73,59,67,75,85,80,69,77,55,65,43,69,42,27,28,37,40,37,39,33,40,22,59,48,22,44,39,56,45,89,61,49,38,32,31,64,50,31,47,38,37,34,48,39,65,38,79,48,43,36,48,71,68,71,44,57,56,30,88,88,54,65,38,35,35,37,29,39,64,71,54,62,73,64,46,50,70,92,44,72,66,57,48,64,62,42,54,80,35,54,42,77,99,88,71,64,53,48,46,47,43,52,12,48,49,50,32,47,51,48,50,39,48,49,33,29,52,70,51,29,23,63,27,68,64,52,52,50,49,52,50,48,49,54,48,51,49,53,52,49,51,54,62,65,65,55,73,66,58,73,63,62,66,54,86,80,62,57,73,61,60,55,45,50,52,49,46,50,45,49,49,51,36,48,50,46,52,47,54,55,57,48,51,76,69,53,66,59,69,30,78,58,69,52,62,54,74,79,54,94,69,75,91,73,75,78,50,61,67,56,49,53,51,50,54,52,45,65,67,33,64,81,36,17,32,36,24,36,25,28,43,71,54,51,45,61,70,57,50,51,35,50,53,57,44,56,48,58,75,44,58,84,77,37,49,32,47,45,81,46,80,48,51,86,86,60,49,69,66,57,54,42,50,52,49,32,60,72,66,56,48,88,83,62,88,84,57,52,69,68,54,51,15,46,50,42,24,48,26,48,67,74,47,37,34,36,38,37,38,39,51,43,75,59,66,70,64,43,51,72,50,13,46,68,77,49,36,74,81,66,64,21,34,39,39,34,27,26,43,28,52,59,40,30,34,58,55,61,37,65,38,76,45,76,55,66,64,45,53,70,68,44,35,49,51,46,22,36,63,43,18,70,37,54,65,53,37,72,74,35,97,45,35,67,53,52,52,52,44,51,58,54,35,50,24,31,48,51,50,31,46,36,48,14,50,58,43,42,82,58,84,50,68,66,54,50,52,46,52,48,52,31,58,74,76,42,42,59,75,43,63,60,39,50,57,54,43,52,52,45,44,52,62,59,69,65,50,90,46,69,55,54,52,52,55,55,42,56,60,35,54,48,57,59,63,37,76,37,49,48,70,60,54,37,48,50,36,42,25,66,53,68,49,76,75,88,49,65,68,58,46,51,15,46,38,46,37,48,51,49,51,36,36,43,46,48,65,35,42,79,28,97,45,92,62,23,29,20,34,49,42,45,57,29,54,41,31,47,31,54,67,10,63,69,62,74,39,58,47,31,46,41,66,56,48,62,68,65,38,53,58,82,69,73,54,81,50,36,42,65,11,32,35,40,21,44,28,44,24,46,30,34,59,45,63,66,67,52,56,20,63,52,22,32,35,43,38,42,29,46,12,54,55,23,40,48,56,40,56,52,37,44,71,38,28,59,49,26,12,30,41,34,47,23,39,19,41,29,41,60,66,45,66,33,59,26,58,26,43,48,23,16,27,42,33,46,23,38,21,43,29,36,48,56,51,55,38,51,16,53,19,47,48,25,28,34,43,34,35,30,46,14,74,53,29,75,44,46,41,32,61,25,53,67,49,25,73,47,30,29,33,42,30,25,30,62,12,52,41,80,55,73,54,85,57,89,83,40,86,55,39,51,40,71,71,54,55,63,73,43,66,55,66,37,28,21,39,27,38,38,42,49,68,48,53,60,55,51,56,73,39,61,75,55,38,64,16,31,28,29,42,29,41,33,48,24,66,77,41,39,68,46,56,55,12,73,57,25,80,29,22,62,50,25,28,35,42,36,43,34,48,25,58,48,25,30,39,38,38,61,41,64,65,70,90,53,61,20,25,40,40,24,28,34,43,36,44,34,43,22,56,44,26,55,46,58,73,58,71,76,56,40,91,52,33,36,46,43,30,26,38,41,38,39,32,38,27,39,52,25,44,57,57,49,70,60,78,70,30,67,40,30,27,38,42,38,44,32,42,25,47,50,22,33,26,44,35,44,76,79,73,61,67,74,84,80,72,76,55,64,41,70,42,28,30,37,41,36,40,33,41,22,60,47,21,44,40,56,43,90,62,52,37,30,32,63,48,29,46,37,37,36,48,42,63,38,81,49,43,37,49,72,68,72,45,56,55,30,88,87,52,67,37,34,36,37,29,38,62,72,54,60,72,63,46,53,71,91,44,74,67,58,48,63,64,43,54,81,35,55,43,76,98

Secondary structure (DSSP, 8-state):
-HHHHHHHHHHHHHHHHHHHHHHHTTPEEPHHHHHHHHHHHHHHHHHHHHHTS-SHHHHSSS---HHHHHHHHHHHHHHHHHHHHHHHHHHHS--EE--------------SS-HHHHHHHHHHHH-TT-SEEEEE-STTSSHHHHHHHHHHHHHH-TTT-SEEEEEE--SS--HHHHHHHHHHHHTPPP-TT--HHHHHHHHHHHHTTS-EEEEEEEE-S---HHHHTPPPP-TTT--EEEEEES-HHHHHHTT-SEEEEPPPP-HHHHHHHHHHHHT-HHHHHHSTTHHHHHHHHHHHTT-HHHHHHHHHHHTT--SHHHHHHHHHHHHH-GGGSTTHHHHHHHHHHHHHT-S-HHHHHHHHHGGGS-TT--EEHHHHHHHHHHHTSS--S-HHHHHHHHHHHHHHHHHTTSSEE-SSTTEEE--HHHHHHHHHHHTTTTT-GGGEEE-TTS--SS---GGGGGG-SEEE-TT----EE-S----TT--EEE-TT-TT--EE-TTTTTT-TT--EEE--S-------GGGGG-TT--EEE-TT---SB--GGGGG-TT--EEE-TT-TT--B-BHHHHHT-TT--EEE-TTS---TT--SGGGGGB--HHHHHTS--SEEEEEE--HHHHHHHTT-HHHHTTEEEEEEE--TT--EEEHHHHTTT-TT--EEEEE--TT--EEES--STTS--STT--EEEEES-TT--BS-----STTTTTT--EEEEES-TT----GGGGG-TT--EEEEES-TT-SEEE-STT--SS---EE-SS--EEEEES-TT--EEESS-EEETT--EEEEES-TT------EEE-SSSPPEEEE-HHHHHTPPPS-HHHHHHHGGGEEE-/-HHHHHHHHHHHHHHHHHHHHHHHTTPBPPHHHHHHHHHHHHHHHHHHHHHHS-SHHHHHSSS--HHHHHHHHHHHHHHHHHHHHHHHHHHHS-S-B--------------SS-HHHHHHHHHHHH-TT--EEEEE-STTSSHHHHHHHHHHHHHH-TTT-SEEEEEE--SS--HHHHHHHHHHHHT----TT--HHHHHHHHHHHHTTS-EEEEEEEE-S---HHHHTPPPP-TTT--EEEEEES-HHHHHHTT-SEEEE-PPP-HHHHHHHHHHHHT-HHHHHHSTTHHHHHHHHHHHTT-HHHHHHHHHHHTT--SHHHHHHHHHHHHH-GGGSTTHHHHHHHHHHHHHT-S-HHHHHHHHHGGGS-TT--EEHHHHHHHHHHHTSS--S-HHHHHHHHHHHHHHHHHTTSSEE-SSTTEEE--HHHHHHHHHHHTTTTT-GGGEEE-TTS--SS---GGGGGG-SEEE-TT----EE-S----TT--EEE-TT-TT--EE-TTTTTT-TT--EEE--S-------GGGGG-TT--EEE-TT----B--GGGGG-TT--EEE-TT-TT--B-BHHHHHT-TT--EEE-TTS---TT--SGGGGGB--HHHHHTS--SEEEEEE--HHHHHHHTT-HHHHTTEEEEEEE--TT--EEEHHHHTTT-TT--EEEEES-TT--EEES---TTS--STT--EEEEES-TT--B------STTTTTT--EEEEES-TT----GGGGG-TT--EEEEES-TT-SEEE-GGG--SS---EE-SS--EEEEES-TT--EEESS-EEETT--EEEEES-TT------EEE-SSSPPEEEE-HHHHHTPPPS-HHHHHHHGGGEEE-

Radius of gyration: 44.57 Å; Cα contacts (8 Å, |Δi|>4): 3627; chains: 2; bounding box: 150×119×92 Å

Organism: Chenopodium quinoa (NCBI:txid63459)

pLDDT: mean 83.61, std 12.88, range [35.75, 98.31]

=== Feature glossary ===
Legend for the data blocks above and below:

— What the protein is —

The amino-acid sequence is the protein's primary structure: the linear order of residues from the N-terminus to the C-terminus, written in one-letter code. Everything else here — the 3D coordinates, the secondary structure, the domain annotations — is ultimately a consequence of this string.

Database cross-references. InterPro integrates a dozen domain/family signature databases into unified entries with residue-range hits. GO terms attach function/process/location labels with evidence codes. CATH codes position the fold in a four-level structural taxonomy. Organism is the NCBI-taxonomy species name.

— Where its atoms are —

The mmCIF block holds the 3D Cartesian coordinates of each backbone atom (N, Cα, C, O) in ångströms. mmCIF is the PDB's canonical archive format — a tagged-loop text representation of the atomic model.

The six renders are orthographic views along the three Cartesian axes in both directions. Representation (cartoon, sticks, or surface) and color scheme (sequence-rainbow or by-chain) vary across proteins so the training set covers all the common visualization conventions.

— Local backbone conformation —

Secondary structure is the local, repeating backbone conformation. DSSP classifies it into eight states by reading the hydrogen-bond network: three helix types (H, G, I), two β types (E, B), two non-regular types (T, S), and unstructured coil (-).

SS3 is a coarse helix/strand/coil call (letters a/b/c) made by the P-SEA algorithm from inter-Cα distances and dihedrals. It is less detailed than DSSP but needs only Cα positions.

Backbone dihedral angles. Every residue except chain termini has a φ (preceding-C → N → Cα → C) and a ψ (N → Cα → C → next-N). They are reported in degrees following the IUPAC sign convention. Secondary structure is essentially a statement about which (φ, ψ) basin each residue occupies.

— Global shape and packing —

The geometric summary reports three shape descriptors. Rg (radius of gyration) measures how spread out the Cα atoms are about their centre of mass; compact globular proteins have small Rg, elongated or unfolded ones large. Cα contacts (<8 Å, |i−j|>4) count long-range residue pairs in spatial proximity — high for tightly packed folds, near zero for rods or random coil. The bounding-box extents give the protein's footprint along x, y, z in Å.

Solvent accessibility: the surface area of each residue that a 1.4 Å water probe can touch, in Å². When only backbone atoms are present the absolute values are lower than full-atom SASA (side chains contribute most of the area) and are flagged as backbone-only.

Plot images: a contact map (which residues are close in 3D, as an N×N binary image), a Ramachandran scatter (backbone torsion angles, revealing secondary-structure composition at a glance), and — for AlphaFold structures — a PAE heatmap (pairwise prediction confidence).

— Structural neighborhood —

Foldseek's 3Di representation compresses backbone geometry into a per-residue letter drawn from a learned twenty-state alphabet. It captures the tertiary interaction pattern around each residue — which residues are packed against it in space, regardless of where they are in sequence.

Structural nearest neighbors (via Foldseek easy-search vs the PDB). Reported per hit: target PDB id, E-value, and alignment TM-score. A TM-score above ~0.5 is the conventional threshold for 'same fold'.

— Confidence and disorder —

pLDDT (predicted Local Distance Difference Test) is AlphaFold's per-residue confidence score, ranging from 0 to 100. Values above 90 indicate high confidence (typically well-packed cores); 70–90 is confident; 50–70 low confidence; below 50 usually means the region is disordered or the prediction is unreliable there. AlphaFold stores pLDDT in the mmCIF B-factor column.

For experimental (PDB) structures, the B-factor (temperature factor) quantifies the positional spread of each atom in the crystal — a combination of thermal vibration and static disorder — in units of Å². High B-factors mark flexible loops or poorly resolved regions; low B-factors mark the rigid, well-ordered core.

Predicted Aligned Error (PAE) is an AlphaFold confidence matrix: entry (i, j) is the expected error in the position of residue j, in ångströms, when the prediction is superimposed on the true structure at residue i. Low PAE within a block of residues means that block is internally rigid and well-predicted; high PAE between two blocks means their relative placement is uncertain even if each block individually is confident.